Protein 2I3O (pdb70)

Secondary structure (DSSP, 8-state):
--SSPPEEESSEEEEESBHHHHHHHHHHHHTT--HHHHHHHHH--TTTSTTS--TTSEEEEEEE-TT----EEEPPPBPTT--HHHHH---SS--SSSTTT--B---HHHHHHHHHHHH---HHHHHHHHHHHHHH-EEPPHHHHHHHHHHHHHHTT-HHHHTT---SSPPPTT-EE--HHHHHHHH---S-TTHHHHSHHHHHHHHTTTTT-----HHHHHH---EE---EEEEETTEEEEEPPTTBTTHHHHHHHH--TTS--TT-----HHHHHH--HHHHHHTT---TT---PPBP-S-----EEEEEEEETTS-EEEEEEE-----SS---TTS--PPP-GGGGSB--TTSTTB---PPPPB------EETTEE-EEEE---TTHHHH-----TTT--S-HHHHHHS--EE----TTSB---EEESSHHHHHHHHHHS-S--EEE--SSGGG---EEEEEEGGGEEEEEE-TTTB-EEEEE-/--SS--EEESSEEEEES-HHHHHHHHHHHHTT--HHHHHHHHH--TTTSTTT--TTSEEEEEEE-TTS---EEEPPPBPTT--HHHHH--BSS--SSSTTT--B---HHHHHHHHHHHH---HHHHHHHHHHHHHH-EEPPHHHHHHHHHHHHHHTTBHHHHTT---SSPPPTT-EE--HHHHHHHH---S-TTHHHHSHHHHHHHHTTTTT-----HHHHHH---EE---EEEEETTEEEEE--TTBSTHHHHHHHH--TTS--TT-----HHHHHH--HHHHHGGG---TT---PPBP-S-----EEEEEEEETTS-EEEEEEE-----SS---TTS--PPP-GGGGSB--TTSTTB---PPPPB------EETTEE-EEEE---TTHHHH-----TTT--S-HHHHHHS--EE----TTSB---EEESSHHHHHHHHHHS-SS-EEE--SSGGG---EEEEEEGGGEEEEEE-TTTT-EEEEE-/--SSPPEEESSEEEEESBHHHHHHHHHHHHTT--HHHHHHHHH--TTTSTTT--TTSEEEEEEE-TTS---EEEPPPBPTT--HHHHH--BSS--SSSTTT--B---HHHHHHHHHHHH---HHHHHHHHHHHHHH-EEPPHHHHHHHHHHHHHHTTBHHHHTT---SSPPPTT-EE--HHHHHHHH---S-TTHHHHSHHHHHHHHTTTTTT----HHHHHH---EE---EEEEETTEEEEEPPTTBSTHHHHHHHH--TTS--TT-----HHHHHH--HHHHHHTT---TT---PPBP-S------EEEEEEETTS-EEEEEEE-----SS---TTS--PPP-GGGG-B--TTSTTB---PPPPB------EETTEE-EEEE---TTHHHH-----TTT--S-HHHHHHS--EE----TTSB---EEESSHHHHHHHHHHS-S--EEE--SSGGG---EEEEEEGGGEEEEEE-TTTB-EEEEE-/--SSPPEEESSEEEEESBHHHHHHHHHHHHTT--HHHHHHHHH--TTT-TTT--TTSEEEEEEE-TT----EEEPPPBPTT--HHHHH---SS--SSSTTT--B---HHHHHHHHHHHH---HHHHHHHHHHHHHH-EEPPHHHHHHHHHHHHHHTT-HHHHTT---SSPPPTT-EE--HHHHHHHH---S-TTHHHHSHHHHHHHHTTTTTT----HHHHHT---EE---EEEEETTEEEEEPPTTBTTHHHHHHHH--TTS--TT-----HHHHHH--HHHHHGGG---TT--PPPP-GGG---PPBP-S------EEEEEEETTS-EEEEEEE-----SS---TTS--PPP-GGGGSB--TTSTTB---PPPPB------EETTEE-EEEE---TTHHHH-----TTT--S-HHHHHHS--EE----TTSB---EEESSHHHHHHHHHH--SS-EEE--SSGGG---EEEEEEGGGEEEEEE-TTTB-EEEEE-

InterPro domains:
  IPR029055 Nucleophile aminohydrolases, N-terminal [SSF56235] (3-515)
  IPR043137 Gamma-glutamyltranspeptidase, small subunit, C-terminal domain [G3DSA:3.60.20.40] (331-514)
  IPR052896 Gamma-glutamyltransferase-like enzyme [PTHR43881] (4-515)

Structure (mmCIF, N/CA/C/O backbone):
data_2I3O
#
_entry.id   2I3O
#
_cell.length_a   116.080
_cell.length_b   95.471
_cell.length_c   119.040
_cell.angle_alpha   90.00
_cell.angle_beta   109.79
_cell.angle_gamma   90.00
#
_symmetry.space_group_name_H-M   'P 1 21 1'
#
loop_
_entity.id
_entity.type
_entity.pdbx_description
1 polymer 'Gamma-glutamyltransferase related protein'
2 water water
#
loop_
_atom_site.group_PDB
_atom_site.id
_atom_site.type_symbol
_atom_site.label_atom_id
_atom_site.label_alt_id
_atom_site.label_comp_id
_atom_site.label_asym_id
_atom_site.label_entity_id
_atom_site.label_seq_id
_atom_site.pdbx_PDB_ins_code
_atom_site.Cartn_x
_atom_site.Cartn_y
_atom_site.Cartn_z
_atom_site.occupancy
_atom_site.B_iso_or_equiv
_atom_site.auth_seq_id
_atom_site.auth_comp_id
_atom_site.auth_asym_id
_atom_site.auth_atom_id
_atom_site.pdbx_PDB_model_num
ATOM 9 N N . PHE A 1 2 ? 28.782 -56.385 -10.882 1.00 41.78 2 PHE A N 1
ATOM 10 C CA . PHE A 1 2 ? 27.856 -57.488 -10.651 1.00 36.39 2 PHE A CA 1
ATOM 11 C C . PHE A 1 2 ? 26.658 -57.061 -9.804 1.00 33.01 2 PHE A C 1
ATOM 12 O O . PHE A 1 2 ? 26.800 -56.302 -8.845 1.00 33.66 2 PHE A O 1
ATOM 20 N N . ARG A 1 3 ? 25.479 -57.548 -10.171 1.00 27.32 3 ARG A N 1
ATOM 21 C CA . ARG A 1 3 ? 24.252 -57.246 -9.444 1.00 23.19 3 ARG A CA 1
ATOM 22 C C . ARG A 1 3 ? 23.569 -58.595 -9.203 1.00 21.46 3 ARG A C 1
ATOM 23 O O . ARG A 1 3 ? 23.334 -59.343 -10.152 1.00 21.74 3 ARG A O 1
ATOM 31 N N . SER A 1 4 ? 23.267 -58.911 -7.943 1.00 18.24 4 SER A N 1
ATOM 32 C CA . SER A 1 4 ? 22.638 -60.192 -7.605 1.00 15.04 4 SER A CA 1
ATOM 33 C C . SER A 1 4 ? 21.407 -60.498 -8.467 1.00 14.71 4 SER A C 1
ATOM 34 O O . SER A 1 4 ? 21.191 -61.642 -8.852 1.00 12.42 4 SER A O 1
ATOM 37 N N . ARG A 1 5 ? 20.596 -59.478 -8.743 1.00 14.26 5 ARG A N 1
ATOM 38 C CA . ARG A 1 5 ? 19.417 -59.607 -9.608 1.00 14.46 5 ARG A CA 1
ATOM 39 C C . ARG A 1 5 ? 19.097 -58.181 -10.058 1.00 15.69 5 ARG A C 1
ATOM 40 O O . ARG A 1 5 ? 19.518 -57.223 -9.411 1.00 14.95 5 ARG A O 1
ATOM 48 N N . PRO A 1 6 ? 18.344 -58.012 -11.157 1.00 15.77 6 PRO A N 1
ATOM 49 C CA . PRO A 1 6 ? 18.054 -56.650 -11.596 1.00 18.14 6 PRO A CA 1
ATOM 50 C C . PRO A 1 6 ? 17.079 -55.944 -10.687 1.00 16.58 6 PRO A C 1
ATOM 51 O O . PRO A 1 6 ? 16.256 -56.576 -10.028 1.00 17.42 6 PRO A O 1
ATOM 55 N N . ASN A 1 7 ? 17.182 -54.624 -10.656 1.00 16.92 7 ASN A N 1
ATOM 56 C CA . ASN A 1 7 ? 16.258 -53.826 -9.875 1.00 17.52 7 ASN A CA 1
ATOM 57 C C . ASN A 1 7 ? 14.922 -54.051 -10.559 1.00 16.25 7 ASN A C 1
ATOM 58 O O . ASN A 1 7 ? 14.879 -54.423 -11.732 1.00 15.41 7 ASN A O 1
ATOM 63 N N . ALA A 1 8 ? 13.837 -53.850 -9.826 1.00 16.64 8 ALA A N 1
ATOM 64 C CA . ALA A 1 8 ? 12.509 -53.976 -10.399 1.00 15.02 8 ALA A CA 1
ATOM 65 C C . ALA A 1 8 ? 12.071 -52.530 -10.617 1.00 15.57 8 ALA A C 1
ATOM 66 O O . ALA A 1 8 ? 12.174 -51.712 -9.702 1.00 15.67 8 ALA A O 1
ATOM 68 N N . LEU A 1 9 ? 11.620 -52.206 -11.826 1.00 14.30 9 LEU A N 1
ATOM 69 C CA . LEU A 1 9 ? 11.172 -50.851 -12.124 1.00 15.85 9 LEU A CA 1
ATOM 70 C C . LEU A 1 9 ? 9.731 -50.826 -12.612 1.00 15.29 9 LEU A C 1
ATOM 71 O O . LEU A 1 9 ? 9.250 -51.781 -13.222 1.00 16.39 9 LEU A O 1
ATOM 76 N N . SER A 1 10 ? 9.044 -49.723 -12.336 1.00 17.03 10 SER A N 1
ATOM 77 C CA . SER A 1 10 ? 7.657 -49.571 -12.752 1.00 16.45 10 SER A CA 1
ATOM 78 C C . SER A 1 10 ? 7.244 -48.112 -12.821 1.00 17.55 10 SER A C 1
ATOM 79 O O . SER A 1 10 ? 7.742 -47.274 -12.062 1.00 16.90 10 SER A O 1
ATOM 82 N N . GLN A 1 11 ? 6.329 -47.814 -13.738 1.00 16.63 11 GLN A N 1
ATOM 83 C CA . GLN A 1 11 ? 5.814 -46.461 -13.891 1.00 18.81 11 GLN A CA 1
ATOM 84 C C . GLN A 1 11 ? 4.714 -46.269 -12.852 1.00 17.93 11 GLN A C 1
ATOM 85 O O . GLN A 1 11 ? 4.260 -45.151 -12.622 1.00 18.40 11 GLN A O 1
ATOM 91 N N . ARG A 1 12 ? 4.291 -47.365 -12.224 1.00 18.49 12 ARG A N 1
ATOM 92 C CA . ARG A 1 12 ? 3.222 -47.302 -11.232 1.00 20.10 12 ARG A CA 1
ATOM 93 C C . ARG A 1 12 ? 3.671 -47.684 -9.824 1.00 19.41 12 ARG A C 1
ATOM 94 O O . ARG A 1 12 ? 3.621 -46.861 -8.915 1.00 18.61 12 ARG A O 1
ATOM 102 N N . SER A 1 13 ? 4.100 -48.928 -9.632 1.00 18.03 13 SER A N 1
ATOM 103 C CA . SER A 1 13 ? 4.517 -49.357 -8.300 1.00 17.64 13 SER A CA 1
ATOM 104 C C . SER A 1 13 ? 5.399 -50.598 -8.286 1.00 16.06 13 SER A C 1
ATOM 105 O O . SER A 1 13 ? 5.407 -51.379 -9.233 1.00 15.02 13 SER A O 1
ATOM 108 N N . VAL A 1 14 ? 6.137 -50.760 -7.190 1.00 15.10 14 VAL A N 1
ATOM 109 C CA . VAL A 1 14 ? 7.025 -51.897 -6.987 1.00 14.18 14 VAL A CA 1
ATOM 110 C C . VAL A 1 14 ? 6.854 -52.385 -5.553 1.00 15.60 14 VAL A C 1
ATOM 111 O O . VAL A 1 14 ? 6.699 -51.581 -4.630 1.00 15.70 14 VAL A O 1
ATOM 115 N N . ILE A 1 15 ? 6.869 -53.703 -5.376 1.00 14.26 15 ILE A N 1
ATOM 116 C CA . ILE A 1 15 ? 6.746 -54.319 -4.062 1.00 12.82 15 ILE A CA 1
ATOM 117 C C . ILE A 1 15 ? 8.043 -55.070 -3.778 1.00 13.95 15 ILE A C 1
ATOM 118 O O . ILE A 1 15 ? 8.478 -55.899 -4.583 1.00 12.38 15 ILE A O 1
ATOM 123 N N . ALA A 1 16 ? 8.668 -54.772 -2.644 1.00 13.01 16 ALA A N 1
ATOM 124 C CA . ALA A 1 16 ? 9.910 -55.438 -2.273 1.00 12.52 16 ALA A CA 1
ATOM 125 C C . ALA A 1 16 ? 9.789 -56.081 -0.890 1.00 12.06 16 ALA A C 1
ATOM 126 O O . ALA A 1 16 ? 9.721 -55.382 0.122 1.00 11.22 16 ALA A O 1
ATOM 128 N N . SER A 1 17 ? 9.747 -57.412 -0.856 1.00 12.06 17 SER A N 1
ATOM 129 C CA . SER A 1 17 ? 9.649 -58.144 0.406 1.00 12.38 17 SER A CA 1
ATOM 130 C C . SER A 1 17 ? 10.683 -59.270 0.414 1.00 13.37 17 SER A C 1
ATOM 131 O O . SER A 1 17 ? 11.342 -59.512 -0.596 1.00 13.56 17 SER A O 1
ATOM 134 N N . SER A 1 18 ? 10.810 -59.957 1.547 1.00 12.37 18 SER A N 1
ATOM 135 C CA . SER A 1 18 ? 11.768 -61.055 1.686 1.00 12.28 18 SER A CA 1
ATOM 136 C C . SER A 1 18 ? 11.199 -62.396 1.215 1.00 12.72 18 SER A C 1
ATOM 137 O O . SER A 1 18 ? 11.803 -63.443 1.449 1.00 11.89 18 SER A O 1
ATOM 140 N N . SER A 1 19 ? 10.040 -62.365 0.563 1.00 11.46 19 SER A N 1
ATOM 141 C CA . SER A 1 19 ? 9.402 -63.586 0.078 1.00 12.31 19 SER A CA 1
ATOM 142 C C . SER A 1 19 ? 8.791 -63.375 -1.303 1.00 12.67 19 SER A C 1
ATOM 143 O O . SER A 1 19 ? 7.925 -62.516 -1.485 1.00 13.24 19 SER A O 1
ATOM 146 N N . GLU A 1 20 ? 9.236 -64.162 -2.277 1.00 13.68 20 GLU A N 1
ATOM 147 C CA . GLU A 1 20 ? 8.710 -64.028 -3.631 1.00 14.92 20 GLU A CA 1
ATOM 148 C C . GLU A 1 20 ? 7.200 -64.246 -3.652 1.00 13.96 20 GLU A C 1
ATOM 149 O O . GLU A 1 20 ? 6.474 -63.534 -4.350 1.00 14.30 20 GLU A O 1
ATOM 155 N N . LEU A 1 21 ? 6.727 -65.223 -2.884 1.00 11.88 21 LEU A N 1
ATOM 156 C CA . LEU A 1 21 ? 5.296 -65.499 -2.830 1.00 13.82 21 LEU A CA 1
ATOM 157 C C . LEU A 1 21 ? 4.539 -64.302 -2.251 1.00 13.57 21 LEU A C 1
ATOM 158 O O . LEU A 1 21 ? 3.441 -63.972 -2.709 1.00 11.53 21 LEU A O 1
ATOM 163 N N . ALA A 1 22 ? 5.130 -63.654 -1.249 1.00 12.47 22 ALA A N 1
ATOM 164 C CA . ALA A 1 22 ? 4.497 -62.496 -0.620 1.00 13.06 22 ALA A CA 1
ATOM 165 C C . ALA A 1 22 ? 4.448 -61.317 -1.580 1.00 12.23 22 ALA A C 1
ATOM 166 O O . ALA A 1 22 ? 3.426 -60.636 -1.679 1.00 13.23 22 ALA A O 1
ATOM 168 N N . SER A 1 23 ? 5.549 -61.073 -2.286 1.00 11.17 23 SER A N 1
ATOM 169 C CA . SER A 1 23 ? 5.597 -59.964 -3.234 1.00 11.80 23 SER A CA 1
ATOM 170 C C . SER A 1 23 ? 4.578 -60.173 -4.350 1.00 13.48 23 SER A C 1
ATOM 171 O O . SER A 1 23 ? 3.904 -59.230 -4.770 1.00 14.95 23 SER A O 1
ATOM 174 N N . LEU A 1 24 ? 4.466 -61.410 -4.824 1.00 13.08 24 LEU A N 1
ATOM 175 C CA . LEU A 1 24 ? 3.516 -61.732 -5.883 1.00 13.36 24 LEU A CA 1
ATOM 176 C C . LEU A 1 24 ? 2.084 -61.497 -5.417 1.00 13.43 24 LEU A C 1
ATOM 177 O O . LEU A 1 24 ? 1.258 -60.989 -6.174 1.00 15.20 24 LEU A O 1
ATOM 182 N N . ALA A 1 25 ? 1.790 -61.863 -4.172 1.00 13.19 25 ALA A N 1
ATOM 183 C CA . ALA A 1 25 ? 0.448 -61.674 -3.628 1.00 14.53 25 ALA A CA 1
ATOM 184 C C . ALA A 1 25 ? 0.095 -60.188 -3.601 1.00 15.13 25 ALA A C 1
ATOM 185 O O . ALA A 1 25 ? -1.039 -59.801 -3.905 1.00 15.85 25 ALA A O 1
ATOM 187 N N . GLY A 1 26 ? 1.067 -59.356 -3.242 1.00 14.57 26 GLY A N 1
ATOM 188 C CA . GLY A 1 26 ? 0.822 -57.925 -3.205 1.00 15.17 26 GLY A CA 1
ATOM 189 C C . GLY A 1 26 ? 0.565 -57.393 -4.606 1.00 17.82 26 GLY A C 1
ATOM 190 O O . GLY A 1 26 ? -0.281 -56.520 -4.810 1.00 17.24 26 GLY A O 1
ATOM 191 N N . ARG A 1 27 ? 1.301 -57.928 -5.576 1.00 17.51 27 ARG A N 1
ATOM 192 C CA . ARG A 1 27 ? 1.168 -57.518 -6.969 1.00 17.96 27 ARG A CA 1
ATOM 193 C C . ARG A 1 27 ? -0.196 -57.938 -7.518 1.00 17.54 27 ARG A C 1
ATOM 194 O O . ARG A 1 27 ? -0.825 -57.190 -8.267 1.00 17.96 27 ARG A O 1
ATOM 202 N N . ASP A 1 28 ? -0.659 -59.124 -7.134 1.00 16.03 28 ASP A N 1
ATOM 203 C CA . ASP A 1 28 ? -1.957 -59.608 -7.594 1.00 18.08 28 ASP A CA 1
ATOM 204 C C . ASP A 1 28 ? -3.093 -58.735 -7.064 1.00 18.59 28 ASP A C 1
ATOM 205 O O . ASP A 1 28 ? -4.105 -58.536 -7.744 1.00 18.28 28 ASP A O 1
ATOM 210 N N . ILE A 1 29 ? -2.927 -58.223 -5.848 1.00 17.36 29 ILE A N 1
ATOM 211 C CA . ILE A 1 29 ? -3.925 -57.351 -5.240 1.00 17.63 29 ILE A CA 1
ATOM 212 C C . ILE A 1 29 ? -4.029 -56.073 -6.073 1.00 18.55 29 ILE A C 1
ATOM 213 O O . ILE A 1 29 ? -5.129 -55.601 -6.375 1.00 18.00 29 ILE A O 1
ATOM 218 N N . LEU A 1 30 ? -2.878 -55.514 -6.439 1.00 17.36 30 LEU A N 1
ATOM 219 C CA . LEU A 1 30 ? -2.850 -54.301 -7.248 1.00 18.07 30 LEU A CA 1
ATOM 220 C C . LEU A 1 30 ? -3.515 -54.564 -8.599 1.00 19.85 30 LEU A C 1
ATOM 221 O O . LEU A 1 30 ? -4.319 -53.764 -9.076 1.00 19.35 30 LEU A O 1
ATOM 226 N N . LYS A 1 31 ? -3.169 -55.690 -9.212 1.00 20.54 31 LYS A N 1
ATOM 227 C CA . LYS A 1 31 ? -3.736 -56.059 -10.504 1.00 22.49 31 LYS A CA 1
ATOM 228 C C . LYS A 1 31 ? -5.255 -56.171 -10.379 1.00 22.32 31 LYS A C 1
ATOM 229 O O . LYS A 1 31 ? -5.994 -55.916 -11.334 1.00 21.27 31 LYS A O 1
ATOM 235 N N . ARG A 1 32 ? -5.714 -56.540 -9.189 1.00 21.60 32 ARG A N 1
ATOM 236 C CA . ARG A 1 32 ? -7.138 -56.696 -8.940 1.00 22.59 32 ARG A CA 1
ATOM 237 C C . ARG A 1 32 ? -7.822 -55.362 -8.631 1.00 22.03 32 ARG A C 1
ATOM 238 O O . ARG A 1 32 ? -9.038 -55.310 -8.440 1.00 22.42 32 ARG A O 1
ATOM 246 N N . GLY A 1 33 ? -7.038 -54.288 -8.574 1.00 20.69 33 GLY A N 1
ATOM 247 C CA . GLY A 1 33 ? -7.606 -52.975 -8.325 1.00 19.42 33 GLY A CA 1
ATOM 248 C C . GLY A 1 33 ? -7.383 -52.339 -6.963 1.00 19.06 33 GLY A C 1
ATOM 249 O O . GLY A 1 33 ? -7.787 -51.197 -6.748 1.00 17.23 33 GLY A O 1
ATOM 250 N N . GLY A 1 34 ? -6.755 -53.057 -6.037 1.00 17.93 34 GLY A N 1
ATOM 251 C CA . GLY A 1 34 ? -6.520 -52.483 -4.723 1.00 17.19 34 GLY A CA 1
ATOM 252 C C . GLY A 1 34 ? -5.408 -51.456 -4.780 1.00 16.34 34 GLY A C 1
ATOM 253 O O . GLY A 1 34 ? -4.695 -51.387 -5.779 1.00 17.37 34 GLY A O 1
ATOM 254 N N . ASN A 1 35 ? -5.268 -50.633 -3.743 1.00 15.41 35 ASN A N 1
ATOM 255 C CA . ASN A 1 35 ? -4.182 -49.657 -3.731 1.00 15.71 35 ASN A CA 1
ATOM 256 C C . ASN A 1 35 ? -3.000 -50.319 -3.020 1.00 15.65 35 ASN A C 1
ATOM 257 O O . ASN A 1 35 ? -3.112 -51.467 -2.586 1.00 14.97 35 ASN A O 1
ATOM 262 N N . ILE A 1 36 ? -1.875 -49.620 -2.900 1.00 16.09 36 ILE A N 1
ATOM 263 C CA . ILE A 1 36 ? -0.713 -50.230 -2.260 1.00 16.65 36 ILE A CA 1
ATOM 264 C C . ILE A 1 36 ? -0.933 -50.544 -0.782 1.00 16.30 36 ILE A C 1
ATOM 265 O O . ILE A 1 36 ? -0.178 -51.310 -0.191 1.00 16.84 36 ILE A O 1
ATOM 270 N N . PHE A 1 37 ? -1.964 -49.957 -0.183 1.00 15.46 37 PHE A N 1
ATOM 271 C CA . PHE A 1 37 ? -2.240 -50.216 1.222 1.00 15.70 37 PHE A CA 1
ATOM 272 C C . PHE A 1 37 ? -2.974 -51.546 1.323 1.00 14.18 37 PHE A C 1
ATOM 273 O O . PHE A 1 37 ? -2.735 -52.324 2.250 1.00 13.37 37 PHE A O 1
ATOM 281 N N . ASP A 1 38 ? -3.854 -51.807 0.358 1.00 14.24 38 ASP A N 1
ATOM 282 C CA . ASP A 1 38 ? -4.567 -53.083 0.302 1.00 13.48 38 ASP A CA 1
ATOM 283 C C . ASP A 1 38 ? -3.479 -54.131 0.067 1.00 12.96 38 ASP A C 1
ATOM 284 O O . ASP A 1 38 ? -3.488 -55.209 0.662 1.00 14.40 38 ASP A O 1
ATOM 289 N N . ALA A 1 39 ? -2.546 -53.793 -0.817 1.00 11.22 39 ALA A N 1
ATOM 290 C CA . ALA A 1 39 ? -1.448 -54.688 -1.159 1.00 13.24 39 ALA A CA 1
ATOM 291 C C . ALA A 1 39 ? -0.556 -54.940 0.049 1.00 12.85 39 ALA A C 1
ATOM 292 O O . ALA A 1 39 ? -0.141 -56.070 0.292 1.00 14.12 39 ALA A O 1
ATOM 294 N N . ALA A 1 40 ? -0.264 -53.883 0.804 1.00 12.73 40 ALA A N 1
ATOM 295 C CA . ALA A 1 40 ? 0.578 -53.998 1.991 1.00 11.58 40 ALA A CA 1
ATOM 296 C C . ALA A 1 40 ? -0.006 -54.983 3.001 1.00 11.44 40 ALA A C 1
ATOM 297 O O . ALA A 1 40 ? 0.726 -55.757 3.619 1.00 10.57 40 ALA A O 1
ATOM 299 N N . LEU A 1 41 ? -1.324 -54.953 3.178 1.00 11.55 41 LEU A N 1
ATOM 300 C CA . LEU A 1 41 ? -1.966 -55.868 4.114 1.00 11.61 41 LEU A CA 1
ATOM 301 C C . LEU A 1 41 ? -1.843 -57.310 3.633 1.00 13.33 41 LEU A C 1
ATOM 302 O O . LEU A 1 41 ? -1.582 -58.220 4.427 1.00 13.37 41 LEU A O 1
ATOM 307 N N . ALA A 1 42 ? -2.024 -57.513 2.330 1.00 12.80 42 ALA A N 1
ATOM 308 C CA . ALA A 1 42 ? -1.936 -58.843 1.736 1.00 13.70 42 ALA A CA 1
ATOM 309 C C . ALA A 1 42 ? -0.529 -59.397 1.884 1.00 13.08 42 ALA A C 1
ATOM 310 O O . ALA A 1 42 ? -0.345 -60.587 2.161 1.00 13.05 42 ALA A O 1
ATOM 312 N N . VAL A 1 43 ? 0.458 -58.527 1.685 1.00 11.24 43 VAL A N 1
ATOM 313 C CA . VAL A 1 43 ? 1.860 -58.904 1.793 1.00 11.68 43 VAL A CA 1
ATOM 314 C C . VAL A 1 43 ? 2.229 -59.229 3.243 1.00 11.70 43 VAL A C 1
ATOM 315 O O . VAL A 1 43 ? 2.876 -60.240 3.507 1.00 11.10 43 VAL A O 1
ATOM 319 N N . SER A 1 44 ? 1.818 -58.372 4.174 1.00 10.57 44 SER A N 1
ATOM 320 C CA . SER A 1 44 ? 2.108 -58.591 5.590 1.00 10.66 44 SER A CA 1
ATOM 321 C C . SER A 1 44 ? 1.529 -59.929 6.043 1.00 11.09 44 SER A C 1
ATOM 322 O O . SER A 1 44 ? 2.185 -60.696 6.752 1.00 11.42 44 SER A O 1
ATOM 325 N N . ALA A 1 45 ? 0.297 -60.207 5.624 1.00 10.97 45 ALA A N 1
ATOM 326 C CA . ALA A 1 45 ? -0.370 -61.456 5.983 1.00 11.34 45 ALA A CA 1
ATOM 327 C C . ALA A 1 45 ? 0.356 -62.657 5.372 1.00 12.15 45 ALA A C 1
ATOM 328 O O . ALA A 1 45 ? 0.521 -63.687 6.023 1.00 13.10 45 ALA A O 1
ATOM 338 N N . LEU A 1 47 ? 3.510 -62.854 4.619 1.00 11.64 47 LEU A N 1
ATOM 339 C CA . LEU A 1 47 ? 4.778 -63.025 5.314 1.00 13.02 47 LEU A CA 1
ATOM 340 C C . LEU A 1 47 ? 4.576 -63.829 6.599 1.00 12.30 47 LEU A C 1
ATOM 341 O O . LEU A 1 47 ? 5.485 -64.526 7.045 1.00 11.54 47 LEU A O 1
ATOM 346 N N . CYS A 1 48 ? 3.384 -63.740 7.186 1.00 10.65 48 CYS A N 1
ATOM 347 C CA . CYS A 1 48 ? 3.090 -64.497 8.400 1.00 11.59 48 CYS A CA 1
ATOM 348 C C . CYS A 1 48 ? 2.904 -65.977 8.062 1.00 12.26 48 CYS A C 1
ATOM 349 O O . CYS A 1 48 ? 2.812 -66.820 8.958 1.00 12.89 48 CYS A O 1
ATOM 352 N N . VAL A 1 49 ? 2.851 -66.284 6.766 1.00 12.25 49 VAL A N 1
ATOM 353 C CA . VAL A 1 49 ? 2.689 -67.663 6.305 1.00 12.60 49 VAL A CA 1
ATOM 354 C C . VAL A 1 49 ? 3.973 -68.247 5.706 1.00 12.08 49 VAL A C 1
ATOM 355 O O . VAL A 1 49 ? 4.365 -69.371 6.034 1.00 14.30 49 VAL A O 1
ATOM 359 N N . THR A 1 50 ? 4.628 -67.482 4.839 1.00 11.63 50 THR A N 1
ATOM 360 C CA . THR A 1 50 ? 5.845 -67.938 4.176 1.00 11.34 50 THR A CA 1
ATOM 361 C C . THR A 1 50 ? 7.140 -67.487 4.851 1.00 13.33 50 THR A C 1
ATOM 362 O O . THR A 1 50 ? 8.228 -67.937 4.486 1.00 13.00 50 THR A O 1
ATOM 366 N N . GLN A 1 51 ? 7.029 -66.587 5.819 1.00 11.55 51 GLN A N 1
ATOM 367 C CA . GLN A 1 51 ? 8.206 -66.101 6.525 1.00 12.95 51 GLN A CA 1
ATOM 368 C C . GLN A 1 51 ? 7.954 -66.064 8.025 1.00 12.70 51 GLN A C 1
ATOM 369 O O . GLN A 1 51 ? 8.472 -65.186 8.725 1.00 11.94 51 GLN A O 1
ATOM 375 N N . ASN A 1 52 ? 7.163 -67.010 8.529 1.00 12.30 52 ASN A N 1
ATOM 376 C CA . ASN A 1 52 ? 6.892 -67.021 9.958 1.00 13.11 52 ASN A CA 1
ATOM 377 C C . ASN A 1 52 ? 8.093 -67.510 10.755 1.00 13.34 52 ASN A C 1
ATOM 378 O O . ASN A 1 52 ? 8.026 -67.690 11.972 1.00 14.16 52 ASN A O 1
ATOM 383 N N . ASN A 1 53 ? 9.205 -67.715 10.057 1.00 13.45 53 ASN A N 1
ATOM 384 C CA . ASN A 1 53 ? 10.440 -68.107 10.715 1.00 12.84 53 ASN A CA 1
ATOM 385 C C . ASN A 1 53 ? 11.098 -66.795 11.154 1.00 13.65 53 ASN A C 1
ATOM 386 O O . ASN A 1 53 ? 12.118 -66.795 11.843 1.00 12.28 53 ASN A O 1
ATOM 391 N N . LEU A 1 54 ? 10.477 -65.678 10.771 1.00 12.76 54 LEU A N 1
ATOM 392 C CA . LEU A 1 54 ? 10.990 -64.344 11.092 1.00 12.94 54 LEU A CA 1
ATOM 393 C C . LEU A 1 54 ? 9.899 -63.382 11.576 1.00 13.44 54 LEU A C 1
ATOM 394 O O . LEU A 1 54 ? 10.177 -62.210 11.856 1.00 11.87 54 LEU A O 1
ATOM 399 N N . CYS A 1 55 ? 8.664 -63.868 11.659 1.00 10.86 55 CYS A N 1
ATOM 400 C CA . CYS A 1 55 ? 7.536 -63.046 12.098 1.00 12.54 55 CYS A CA 1
ATOM 401 C C . CYS A 1 55 ? 6.306 -63.932 12.249 1.00 12.18 55 CYS A C 1
ATOM 402 O O . CYS A 1 55 ? 6.410 -65.156 12.197 1.00 11.40 55 CYS A O 1
ATOM 405 N N . GLY A 1 56 ? 5.140 -63.313 12.428 1.00 13.34 56 GLY A N 1
ATOM 406 C CA . GLY A 1 56 ? 3.920 -64.093 12.553 1.00 11.88 56 GLY A CA 1
ATOM 407 C C . GLY A 1 56 ? 2.784 -63.405 13.277 1.00 12.88 56 GLY A C 1
ATOM 408 O O . GLY A 1 56 ? 2.945 -62.302 13.805 1.00 14.27 56 GLY A O 1
ATOM 409 N N . LEU A 1 57 ? 1.630 -64.067 13.306 1.00 12.48 57 LEU A N 1
ATOM 410 C CA . LEU A 1 57 ? 0.445 -63.533 13.970 1.00 13.51 57 LEU A CA 1
ATOM 411 C C . LEU A 1 57 ? 0.667 -63.337 15.464 1.00 13.19 57 LEU A C 1
ATOM 412 O O . LEU A 1 57 ? -0.090 -62.621 16.123 1.00 12.94 57 LEU A O 1
ATOM 417 N N . GLY A 1 58 ? 1.704 -63.976 15.996 1.00 13.05 58 GLY A N 1
ATOM 418 C CA . GLY A 1 58 ? 1.994 -63.850 17.412 1.00 12.43 58 GLY A CA 1
ATOM 419 C C . GLY A 1 58 ? 3.057 -62.803 17.677 1.00 13.02 58 GLY A C 1
ATOM 420 O O . GLY A 1 58 ? 3.570 -62.705 18.789 1.00 14.23 58 GLY A O 1
ATOM 421 N N . GLY A 1 59 ? 3.379 -62.011 16.657 1.00 12.23 59 GLY A N 1
ATOM 422 C CA . GLY A 1 59 ? 4.402 -60.992 16.804 1.00 11.96 59 GLY A CA 1
ATOM 423 C C . GLY A 1 59 ? 3.913 -59.560 16.678 1.00 13.08 59 GLY A C 1
ATOM 424 O O . GLY A 1 59 ? 2.707 -59.295 16.684 1.00 12.32 59 GLY A O 1
ATOM 425 N N . ASP A 1 60 ? 4.864 -58.635 16.576 1.00 12.61 60 ASP A N 1
ATOM 426 C CA . ASP A 1 60 ? 4.566 -57.214 16.465 1.00 13.29 60 ASP A CA 1
ATOM 427 C C . ASP A 1 60 ? 4.846 -56.674 15.065 1.00 13.39 60 ASP A C 1
ATOM 428 O O . ASP A 1 60 ? 5.389 -57.372 14.208 1.00 13.80 60 ASP A O 1
ATOM 433 N N . LEU A 1 61 ? 4.475 -55.417 14.856 1.00 13.33 61 LEU A N 1
ATOM 434 C CA . LEU A 1 61 ? 4.676 -54.734 13.586 1.00 12.36 61 LEU A CA 1
ATOM 435 C C . LEU A 1 61 ? 4.817 -53.233 13.820 1.00 12.45 61 LEU A C 1
ATOM 436 O O . LEU A 1 61 ? 4.177 -52.673 14.706 1.00 14.44 61 LEU A O 1
ATOM 441 N N . PHE A 1 62 ? 5.674 -52.598 13.030 1.00 10.26 62 PHE A N 1
ATOM 442 C CA . PHE A 1 62 ? 5.882 -51.153 13.091 1.00 13.17 62 PHE A CA 1
ATOM 443 C C . PHE A 1 62 ? 5.804 -50.694 11.642 1.00 13.44 62 PHE A C 1
ATOM 444 O O . PHE A 1 62 ? 6.170 -51.443 10.731 1.00 13.79 62 PHE A O 1
ATOM 452 N N . ALA A 1 63 ? 5.334 -49.475 11.418 1.00 13.45 63 ALA A N 1
ATOM 453 C CA . ALA A 1 63 ? 5.230 -48.994 10.056 1.00 12.73 63 ALA A CA 1
ATOM 454 C C . ALA A 1 63 ? 5.128 -47.490 9.897 1.00 13.22 63 ALA A C 1
ATOM 455 O O . ALA A 1 63 ? 4.659 -46.772 10.788 1.00 14.15 63 ALA A O 1
ATOM 457 N N . LEU A 1 64 ? 5.602 -47.027 8.748 1.00 12.17 64 LEU A N 1
ATOM 458 C CA . LEU A 1 64 ? 5.502 -45.631 8.365 1.00 13.02 64 LEU A CA 1
ATOM 459 C C . LEU A 1 64 ? 4.631 -45.755 7.123 1.00 14.23 64 LEU A C 1
ATOM 460 O O . LEU A 1 64 ? 4.926 -46.557 6.236 1.00 14.82 64 LEU A O 1
ATOM 465 N N . ILE A 1 65 ? 3.541 -45.002 7.081 1.00 15.00 65 ILE A N 1
ATOM 466 C CA . ILE A 1 65 ? 2.630 -45.047 5.950 1.00 15.33 65 ILE A CA 1
ATOM 467 C C . ILE A 1 65 ? 2.423 -43.642 5.403 1.00 16.45 65 ILE A C 1
ATOM 468 O O . ILE A 1 65 ? 1.963 -42.747 6.117 1.00 17.18 65 ILE A O 1
ATOM 473 N N . ARG A 1 66 ? 2.770 -43.461 4.133 1.00 16.67 66 ARG A N 1
ATOM 474 C CA . ARG A 1 66 ? 2.664 -42.164 3.478 1.00 17.76 66 ARG A CA 1
ATOM 475 C C . ARG A 1 66 ? 1.588 -42.129 2.397 1.00 18.22 66 ARG A C 1
ATOM 476 O O . ARG A 1 66 ? 1.605 -42.952 1.479 1.00 17.35 66 ARG A O 1
ATOM 484 N N . ASP A 1 67 ? 0.650 -41.186 2.504 1.00 19.48 67 ASP A N 1
ATOM 485 C CA . ASP A 1 67 ? -0.389 -41.060 1.480 1.00 21.66 67 ASP A CA 1
ATOM 486 C C . ASP A 1 67 ? 0.111 -40.113 0.384 1.00 22.07 67 ASP A C 1
ATOM 487 O O . ASP A 1 67 ? 1.175 -39.515 0.522 1.00 21.88 67 ASP A O 1
ATOM 492 N N . GLU A 1 68 ? -0.648 -39.973 -0.699 1.00 26.01 68 GLU A N 1
ATOM 493 C CA . GLU A 1 68 ? -0.230 -39.115 -1.810 1.00 29.49 68 GLU A CA 1
ATOM 494 C C . GLU A 1 68 ? -0.022 -37.648 -1.430 1.00 29.69 68 GLU A C 1
ATOM 495 O O . GLU A 1 68 ? 0.721 -36.925 -2.099 1.00 30.55 68 GLU A O 1
ATOM 501 N N . ASN A 1 69 ? -0.676 -37.210 -0.361 1.00 29.45 69 ASN A N 1
ATOM 502 C CA . ASN A 1 69 ? -0.552 -35.830 0.085 1.00 28.79 69 ASN A CA 1
ATOM 503 C C . ASN A 1 69 ? 0.664 -35.582 0.979 1.00 28.64 69 ASN A C 1
ATOM 504 O O . ASN A 1 69 ? 0.901 -34.455 1.421 1.00 28.24 69 ASN A O 1
ATOM 509 N N . GLY A 1 70 ? 1.440 -36.629 1.240 1.00 26.71 70 GLY A N 1
ATOM 510 C CA . GLY A 1 70 ? 2.625 -36.469 2.067 1.00 24.79 70 GLY A CA 1
ATOM 511 C C . GLY A 1 70 ? 2.415 -36.630 3.561 1.00 23.61 70 GLY A C 1
ATOM 512 O O . GLY A 1 70 ? 3.336 -36.403 4.349 1.00 24.29 70 GLY A O 1
ATOM 513 N N . GLN A 1 71 ? 1.206 -37.002 3.963 1.00 21.46 71 GLN A N 1
ATOM 514 C CA . GLN A 1 71 ? 0.921 -37.206 5.376 1.00 21.32 71 GLN A CA 1
ATOM 515 C C . GLN A 1 71 ? 1.470 -38.580 5.754 1.00 20.01 71 GLN A C 1
ATOM 516 O O . GLN A 1 71 ? 1.184 -39.576 5.087 1.00 17.20 71 GLN A O 1
ATOM 522 N N . ILE A 1 72 ? 2.263 -38.630 6.818 1.00 18.50 72 ILE A N 1
ATOM 523 C CA . ILE A 1 72 ? 2.865 -39.884 7.244 1.00 18.93 72 ILE A CA 1
ATOM 524 C C . ILE A 1 72 ? 2.419 -40.335 8.627 1.00 20.84 72 ILE A C 1
ATOM 525 O O . ILE A 1 72 ? 2.474 -39.572 9.593 1.00 19.97 72 ILE A O 1
ATOM 538 N N . ASP A 1 74 ? 2.929 -42.913 11.792 1.00 18.03 74 ASP A N 1
ATOM 539 C CA . ASP A 1 74 ? 3.926 -43.728 12.470 1.00 17.13 74 ASP A CA 1
ATOM 540 C C . ASP A 1 74 ? 3.052 -44.706 13.242 1.00 17.02 74 ASP A C 1
ATOM 541 O O . ASP A 1 74 ? 2.446 -44.332 14.248 1.00 14.87 74 ASP A O 1
ATOM 546 N N . LEU A 1 75 ? 2.963 -45.944 12.762 1.00 15.38 75 LEU A N 1
ATOM 547 C CA . LEU A 1 75 ? 2.122 -46.949 13.405 1.00 13.68 75 LEU A CA 1
ATOM 548 C C . LEU A 1 75 ? 2.931 -47.908 14.263 1.00 14.08 75 LEU A C 1
ATOM 549 O O . LEU A 1 75 ? 3.748 -48.680 13.751 1.00 12.66 75 LEU A O 1
ATOM 554 N N . ASN A 1 76 ? 2.688 -47.850 15.570 1.00 12.40 76 ASN A N 1
ATOM 555 C CA . ASN A 1 76 ? 3.376 -48.689 16.545 1.00 12.69 76 ASN A CA 1
ATOM 556 C C . ASN A 1 76 ? 2.486 -49.883 16.879 1.00 13.33 76 ASN A C 1
ATOM 557 O O . ASN A 1 76 ? 1.566 -49.772 17.689 1.00 13.13 76 ASN A O 1
ATOM 562 N N . GLY A 1 77 ? 2.763 -51.020 16.246 1.00 13.75 77 GLY A N 1
ATOM 563 C CA . GLY A 1 77 ? 1.980 -52.218 16.485 1.00 14.15 77 GLY A CA 1
ATOM 564 C C . GLY A 1 77 ? 2.664 -53.156 17.460 1.00 16.08 77 GLY A C 1
ATOM 565 O O . GLY A 1 77 ? 2.689 -54.373 17.261 1.00 14.61 77 GLY A O 1
ATOM 566 N N . SER A 1 78 ? 3.227 -52.575 18.515 1.00 15.43 78 SER A N 1
ATOM 567 C CA . SER A 1 78 ? 3.919 -53.324 19.558 1.00 15.54 78 SER A CA 1
ATOM 568 C C . SER A 1 78 ? 2.959 -53.628 20.707 1.00 15.14 78 SER A C 1
ATOM 569 O O . SER A 1 78 ? 2.335 -52.720 21.249 1.00 13.91 78 SER A O 1
ATOM 572 N N . GLY A 1 79 ? 2.838 -54.901 21.075 1.00 15.16 79 GLY A N 1
ATOM 573 C CA . GLY A 1 79 ? 1.955 -55.270 22.170 1.00 13.96 79 GLY A CA 1
ATOM 574 C C . GLY A 1 79 ? 2.573 -54.980 23.531 1.00 14.11 79 GLY A C 1
ATOM 575 O O . GLY A 1 79 ? 3.797 -54.961 23.673 1.00 12.73 79 GLY A O 1
ATOM 576 N N . GLN A 1 80 ? 1.729 -54.755 24.535 1.00 14.33 80 GLN A N 1
ATOM 577 C CA . GLN A 1 80 ? 2.209 -54.459 25.884 1.00 13.81 80 GLN A CA 1
ATOM 578 C C . GLN A 1 80 ? 2.335 -55.727 26.725 1.00 14.18 80 GLN A C 1
ATOM 579 O O . GLN A 1 80 ? 1.762 -56.766 26.394 1.00 13.24 80 GLN A O 1
ATOM 585 N N . ALA A 1 81 ? 3.097 -55.642 27.810 1.00 14.18 81 ALA A N 1
ATOM 586 C CA . ALA A 1 81 ? 3.290 -56.789 28.689 1.00 13.81 81 ALA A CA 1
ATOM 587 C C . ALA A 1 81 ? 2.007 -57.134 29.437 1.00 14.24 81 ALA A C 1
ATOM 588 O O . ALA A 1 81 ? 1.175 -56.266 29.698 1.00 14.95 81 ALA A O 1
ATOM 590 N N . SER A 1 82 ? 1.860 -58.408 29.783 1.00 14.50 82 SER A N 1
ATOM 591 C CA . SER A 1 82 ? 0.698 -58.886 30.523 1.00 15.36 82 SER A CA 1
ATOM 592 C C . SER A 1 82 ? 0.587 -58.158 31.864 1.00 16.48 82 SER A C 1
ATOM 593 O O . SER A 1 82 ? 1.596 -57.799 32.466 1.00 16.17 82 SER A O 1
ATOM 596 N N . ARG A 1 83 ? -0.639 -57.939 32.327 1.00 17.17 83 ARG A N 1
ATOM 597 C CA . ARG A 1 83 ? -0.855 -57.271 33.606 1.00 17.20 83 ARG A CA 1
ATOM 598 C C . ARG A 1 83 ? -0.512 -58.236 34.739 1.00 19.07 83 ARG A C 1
ATOM 599 O O . ARG A 1 83 ? -0.379 -57.830 35.894 1.00 18.93 83 ARG A O 1
ATOM 601 N N . ALA A 1 84 ? -0.354 -59.511 34.396 1.00 18.32 84 ALA A N 1
ATOM 602 C CA . ALA A 1 84 ? -0.042 -60.540 35.385 1.00 18.93 84 ALA A CA 1
ATOM 603 C C . ALA A 1 84 ? 1.449 -60.750 35.658 1.00 18.99 84 ALA A C 1
ATOM 604 O O . ALA A 1 84 ? 1.812 -61.500 36.566 1.00 19.93 84 ALA A O 1
ATOM 606 N N . VAL A 1 85 ? 2.321 -60.113 34.883 1.00 16.32 85 VAL A N 1
ATOM 607 C CA . VAL A 1 85 ? 3.745 -60.283 35.133 1.00 16.41 85 VAL A CA 1
ATOM 608 C C . VAL A 1 85 ? 4.339 -59.046 35.784 1.00 17.88 85 VAL A C 1
ATOM 609 O O . VAL A 1 85 ? 3.733 -57.972 35.792 1.00 18.52 85 VAL A O 1
ATOM 613 N N . SER A 1 86 ? 5.531 -59.211 36.340 1.00 16.69 86 SER A N 1
ATOM 614 C CA . SER A 1 86 ? 6.223 -58.124 37.013 1.00 15.89 86 SER A CA 1
ATOM 615 C C . SER A 1 86 ? 7.545 -58.682 37.488 1.00 15.46 86 SER A C 1
ATOM 616 O O . SER A 1 86 ? 7.803 -59.877 37.345 1.00 14.80 86 SER A O 1
ATOM 619 N N . ILE A 1 87 ? 8.383 -57.822 38.051 1.00 13.95 87 ILE A N 1
ATOM 620 C CA . ILE A 1 87 ? 9.670 -58.263 38.553 1.00 14.48 87 ILE A CA 1
ATOM 621 C C . ILE A 1 87 ? 9.449 -59.306 39.648 1.00 14.21 87 ILE A C 1
ATOM 622 O O . ILE A 1 87 ? 10.132 -60.329 39.684 1.00 14.77 87 ILE A O 1
ATOM 627 N N . ASP A 1 88 ? 8.478 -59.056 40.519 1.00 15.39 88 ASP A N 1
ATOM 628 C CA . ASP A 1 88 ? 8.164 -59.982 41.605 1.00 16.91 88 ASP A CA 1
ATOM 629 C C . ASP A 1 88 ? 7.779 -61.356 41.056 1.00 17.02 88 ASP A C 1
ATOM 630 O O . ASP A 1 88 ? 8.129 -62.390 41.625 1.00 16.00 88 ASP A O 1
ATOM 635 N N . TYR A 1 89 ? 7.048 -61.346 39.948 1.00 15.12 89 TYR A N 1
ATOM 636 C CA . TYR A 1 89 ? 6.593 -62.560 39.280 1.00 16.02 89 TYR A CA 1
ATOM 637 C C . TYR A 1 89 ? 7.780 -63.485 39.000 1.00 15.66 89 TYR A C 1
ATOM 638 O O . TYR A 1 89 ? 7.700 -64.693 39.214 1.00 17.14 89 TYR A O 1
ATOM 647 N N . TYR A 1 90 ? 8.880 -62.906 38.532 1.00 13.58 90 TYR A N 1
ATOM 648 C CA . TYR A 1 90 ? 10.074 -63.676 38.217 1.00 13.64 90 TYR A CA 1
ATOM 649 C C . TYR A 1 90 ? 10.921 -64.016 39.440 1.00 16.13 90 TYR A C 1
ATOM 650 O O . TYR A 1 90 ? 11.324 -65.169 39.616 1.00 16.05 90 TYR A O 1
ATOM 659 N N . GLU A 1 91 ? 11.186 -63.025 40.287 1.00 16.23 91 GLU A N 1
ATOM 660 C CA . GLU A 1 91 ? 11.980 -63.258 41.490 1.00 18.89 91 GLU A CA 1
ATOM 661 C C . GLU A 1 91 ? 11.319 -64.337 42.350 1.00 19.26 91 GLU A C 1
ATOM 662 O O . GLU A 1 91 ? 12.000 -65.156 42.967 1.00 18.66 91 GLU A O 1
ATOM 668 N N . SER A 1 92 ? 9.990 -64.337 42.378 1.00 17.75 92 SER A N 1
ATOM 669 C CA . SER A 1 92 ? 9.238 -65.328 43.141 1.00 19.41 92 SER A CA 1
ATOM 670 C C . SER A 1 92 ? 9.532 -66.737 42.626 1.00 21.07 92 SER A C 1
ATOM 671 O O . SER A 1 92 ? 9.469 -67.713 43.378 1.00 19.67 92 SER A O 1
ATOM 682 N N . GLY A 1 94 ? 12.408 -67.541 41.425 1.00 21.42 94 GLY A N 1
ATOM 683 C CA . GLY A 1 94 ? 13.820 -67.789 41.652 1.00 19.47 94 GLY A CA 1
ATOM 684 C C . GLY A 1 94 ? 14.676 -67.348 40.476 1.00 19.84 94 GLY A C 1
ATOM 685 O O . GLY A 1 94 ? 15.858 -67.687 40.402 1.00 18.43 94 GLY A O 1
ATOM 686 N N . LEU A 1 95 ? 14.082 -66.580 39.563 1.00 19.75 95 LEU A N 1
ATOM 687 C CA . LEU A 1 95 ? 14.784 -66.100 38.371 1.00 19.11 95 LEU A CA 1
ATOM 688 C C . LEU A 1 95 ? 15.224 -64.643 38.473 1.00 18.42 95 LEU A C 1
ATOM 689 O O . LEU A 1 95 ? 14.508 -63.805 39.027 1.00 20.00 95 LEU A O 1
ATOM 694 N N . THR A 1 96 ? 16.402 -64.343 37.933 1.00 16.43 96 THR A N 1
ATOM 695 C CA . THR A 1 96 ? 16.920 -62.977 37.942 1.00 16.71 96 THR A CA 1
ATOM 696 C C . THR A 1 96 ? 16.928 -62.446 36.511 1.00 16.60 96 THR A C 1
ATOM 697 O O . THR A 1 96 ? 17.399 -61.339 36.240 1.00 14.51 96 THR A O 1
ATOM 701 N N . LYS A 1 97 ? 16.411 -63.253 35.594 1.00 15.84 97 LYS A N 1
ATOM 702 C CA . LYS A 1 97 ? 16.357 -62.866 34.195 1.00 18.13 97 LYS A CA 1
ATOM 703 C C . LYS A 1 97 ? 15.177 -63.552 33.529 1.00 17.12 97 LYS A C 1
ATOM 704 O O . LYS A 1 97 ? 14.847 -64.692 33.854 1.00 16.78 97 LYS A O 1
ATOM 710 N N . ILE A 1 98 ? 14.525 -62.848 32.612 1.00 15.14 98 ILE A N 1
ATOM 711 C CA . ILE A 1 98 ? 13.388 -63.417 31.902 1.00 15.03 98 ILE A CA 1
ATOM 712 C C . ILE A 1 98 ? 13.905 -64.442 30.889 1.00 15.78 98 ILE A C 1
ATOM 713 O O . ILE A 1 98 ? 14.844 -64.173 30.138 1.00 15.06 98 ILE A O 1
ATOM 718 N N . PRO A 1 99 ? 13.314 -65.642 30.877 1.00 15.09 99 PRO A N 1
ATOM 719 C CA . PRO A 1 99 ? 13.756 -66.672 29.933 1.00 16.58 99 PRO A CA 1
ATOM 720 C C . PRO A 1 99 ? 13.538 -66.240 28.484 1.00 16.45 99 PRO A C 1
ATOM 721 O O . PRO A 1 99 ? 12.657 -65.428 28.195 1.00 16.27 99 PRO A O 1
ATOM 725 N N . GLU A 1 100 ? 14.349 -66.773 27.576 1.00 15.80 100 GLU A N 1
ATOM 726 C CA . GLU A 1 100 ? 14.234 -66.418 26.168 1.00 16.38 100 GLU A CA 1
ATOM 727 C C . GLU A 1 100 ? 13.132 -67.190 25.449 1.00 14.98 100 GLU A C 1
ATOM 728 O O . GLU A 1 100 ? 12.577 -66.700 24.470 1.00 14.57 100 GLU A O 1
ATOM 734 N N . ARG A 1 101 ? 12.820 -68.389 25.935 1.00 14.35 101 ARG A N 1
ATOM 735 C CA . ARG A 1 101 ? 11.790 -69.229 25.321 1.00 14.89 101 ARG A CA 1
ATOM 736 C C . ARG A 1 101 ? 10.817 -69.753 26.374 1.00 16.15 101 ARG A C 1
ATOM 737 O O . ARG A 1 101 ? 11.079 -69.673 27.576 1.00 14.61 101 ARG A O 1
ATOM 745 N N . GLY A 1 102 ? 9.694 -70.297 25.919 1.00 15.57 102 GLY A N 1
ATOM 746 C CA . GLY A 1 102 ? 8.726 -70.843 26.852 1.00 15.47 102 GLY A CA 1
ATOM 747 C C . GLY A 1 102 ? 7.598 -69.909 27.239 1.00 15.35 102 GLY A C 1
ATOM 748 O O . GLY A 1 102 ? 7.553 -68.751 26.809 1.00 15.31 102 GLY A O 1
ATOM 749 N N . PRO A 1 103 ? 6.672 -70.391 28.080 1.00 15.56 103 PRO A N 1
ATOM 750 C CA . PRO A 1 103 ? 5.513 -69.625 28.547 1.00 15.59 103 PRO A CA 1
ATOM 751 C C . PRO A 1 103 ? 5.842 -68.358 29.327 1.00 16.76 103 PRO A C 1
ATOM 752 O O . PRO A 1 103 ? 5.030 -67.432 29.384 1.00 17.98 103 PRO A O 1
ATOM 756 N N . TYR A 1 104 ? 7.024 -68.309 29.930 1.00 16.68 104 TYR A N 1
ATOM 757 C CA . TYR A 1 104 ? 7.404 -67.133 30.701 1.00 15.95 104 TYR A CA 1
ATOM 758 C C . TYR A 1 104 ? 8.230 -66.154 29.878 1.00 15.02 104 TYR A C 1
ATOM 759 O O . TYR A 1 104 ? 8.768 -65.179 30.403 1.00 14.84 104 TYR A O 1
ATOM 768 N N . ALA A 1 105 ? 8.315 -66.423 28.577 1.00 13.73 105 ALA A N 1
ATOM 769 C CA . ALA A 1 105 ? 9.026 -65.555 27.648 1.00 14.16 105 ALA A CA 1
ATOM 770 C C . ALA A 1 105 ? 7.965 -64.843 26.803 1.00 15.44 105 ALA A C 1
ATOM 771 O O . ALA A 1 105 ? 8.130 -63.685 26.417 1.00 15.17 105 ALA A O 1
ATOM 773 N N . ALA A 1 106 ? 6.876 -65.550 26.518 1.00 15.34 106 ALA A N 1
ATOM 774 C CA . ALA A 1 106 ? 5.782 -64.996 25.726 1.00 15.51 106 ALA A CA 1
ATOM 775 C C . ALA A 1 106 ? 4.893 -64.186 26.662 1.00 14.52 106 ALA A C 1
ATOM 776 O O . ALA A 1 106 ? 3.781 -64.602 27.002 1.00 14.77 106 ALA A O 1
ATOM 778 N N . ILE A 1 107 ? 5.385 -63.021 27.068 1.00 13.94 107 ILE A N 1
ATOM 779 C CA . ILE A 1 107 ? 4.652 -62.181 28.002 1.00 14.50 107 ILE A CA 1
ATOM 780 C C . ILE A 1 107 ? 4.097 -60.863 27.465 1.00 14.72 107 ILE A C 1
ATOM 781 O O . ILE A 1 107 ? 3.607 -60.041 28.245 1.00 16.50 107 ILE A O 1
ATOM 786 N N . THR A 1 108 ? 4.183 -60.645 26.152 1.00 14.23 108 THR A N 1
ATOM 787 C CA . THR A 1 108 ? 3.612 -59.435 25.562 1.00 14.84 108 THR A CA 1
ATOM 788 C C . THR A 1 108 ? 2.595 -59.828 24.498 1.00 14.00 108 THR A C 1
ATOM 789 O O . THR A 1 108 ? 2.767 -60.813 23.781 1.00 15.08 108 THR A O 1
ATOM 793 N N . VAL A 1 109 ? 1.527 -59.051 24.416 1.00 13.45 109 VAL A N 1
ATOM 794 C CA . VAL A 1 109 ? 0.458 -59.292 23.462 1.00 12.09 109 VAL A CA 1
ATOM 795 C C . VAL A 1 109 ? 0.931 -59.134 22.021 1.00 11.51 109 VAL A C 1
ATOM 796 O O . VAL A 1 109 ? 1.667 -58.198 21.704 1.00 11.97 109 VAL A O 1
ATOM 800 N N . PRO A 1 110 ? 0.547 -60.069 21.135 1.00 11.97 110 PRO A N 1
ATOM 801 C CA . PRO A 1 110 ? 0.967 -59.940 19.733 1.00 12.44 110 PRO A CA 1
ATOM 802 C C . PRO A 1 110 ? 0.261 -58.688 19.212 1.00 12.07 110 PRO A C 1
ATOM 803 O O . PRO A 1 110 ? -0.964 -58.576 19.315 1.00 13.00 110 PRO A O 1
ATOM 807 N N . GLY A 1 111 ? 1.021 -57.745 18.668 1.00 12.35 111 GLY A N 1
ATOM 808 C CA . GLY A 1 111 ? 0.406 -56.513 18.207 1.00 12.14 111 GLY A CA 1
ATOM 809 C C . GLY A 1 111 ? 0.125 -56.357 16.726 1.00 13.72 111 GLY A C 1
ATOM 810 O O . GLY A 1 111 ? -0.525 -55.390 16.328 1.00 12.60 111 GLY A O 1
ATOM 811 N N . ILE A 1 112 ? 0.576 -57.300 15.906 1.00 12.53 112 ILE A N 1
ATOM 812 C CA . ILE A 1 112 ? 0.373 -57.174 14.469 1.00 12.51 112 ILE A CA 1
ATOM 813 C C . ILE A 1 112 ? -1.088 -57.115 14.006 1.00 12.58 112 ILE A C 1
ATOM 814 O O . ILE A 1 112 ? -1.444 -56.234 13.224 1.00 13.05 112 ILE A O 1
ATOM 819 N N . ALA A 1 113 ? -1.945 -58.007 14.497 1.00 11.92 113 ALA A N 1
ATOM 820 C CA . ALA A 1 113 ? -3.343 -57.986 14.071 1.00 13.43 113 ALA A CA 1
ATOM 821 C C . ALA A 1 113 ? -3.994 -56.623 14.305 1.00 14.15 113 ALA A C 1
ATOM 822 O O . ALA A 1 113 ? -4.759 -56.139 13.469 1.00 13.05 113 ALA A O 1
ATOM 824 N N . GLY A 1 114 ? -3.690 -56.008 15.443 1.00 14.02 114 GLY A N 1
ATOM 825 C CA . GLY A 1 114 ? -4.259 -54.708 15.751 1.00 13.44 114 GLY A CA 1
ATOM 826 C C . GLY A 1 114 ? -3.768 -53.635 14.801 1.00 14.89 114 GLY A C 1
ATOM 827 O O . GLY A 1 114 ? -4.509 -52.710 14.451 1.00 14.40 114 GLY A O 1
ATOM 828 N N . SER A 1 115 ? -2.516 -53.748 14.372 1.00 14.23 115 SER A N 1
ATOM 829 C CA . SER A 1 115 ? -1.976 -52.762 13.453 1.00 15.10 115 SER A CA 1
ATOM 830 C C . SER A 1 115 ? -2.688 -52.900 12.106 1.00 14.28 115 SER A C 1
ATOM 831 O O . SER A 1 115 ? -2.943 -51.907 11.432 1.00 13.58 115 SER A O 1
ATOM 834 N N . TRP A 1 116 ? -3.016 -54.130 11.720 1.00 13.33 116 TRP A N 1
ATOM 835 C CA . TRP A 1 116 ? -3.719 -54.352 10.459 1.00 14.58 116 TRP A CA 1
ATOM 836 C C . TRP A 1 116 ? -5.094 -53.687 10.505 1.00 16.13 116 TRP A C 1
ATOM 837 O O . TRP A 1 116 ? -5.546 -53.085 9.522 1.00 16.24 116 TRP A O 1
ATOM 848 N N . ASP A 1 117 ? -5.754 -53.797 11.654 1.00 15.37 117 ASP A N 1
ATOM 849 C CA . ASP A 1 117 ? -7.073 -53.202 11.848 1.00 17.53 117 ASP A CA 1
ATOM 850 C C . ASP A 1 117 ? -7.016 -51.703 11.556 1.00 18.07 117 ASP A C 1
ATOM 851 O O . ASP A 1 117 ? -7.879 -51.164 10.862 1.00 17.53 117 ASP A O 1
ATOM 856 N N . GLU A 1 118 ? -5.986 -51.043 12.077 1.00 17.61 118 GLU A N 1
ATOM 857 C CA . GLU A 1 118 ? -5.794 -49.609 11.879 1.00 17.76 118 GLU A CA 1
ATOM 858 C C . GLU A 1 118 ? -5.523 -49.282 10.408 1.00 18.29 118 GLU A C 1
ATOM 859 O O . GLU A 1 118 ? -6.111 -48.352 9.849 1.00 16.55 118 GLU A O 1
ATOM 865 N N . ILE A 1 119 ? -4.626 -50.042 9.785 1.00 15.85 119 ILE A N 1
ATOM 866 C CA . ILE A 1 119 ? -4.301 -49.827 8.379 1.00 15.52 119 ILE A CA 1
ATOM 867 C C . ILE A 1 119 ? -5.551 -50.014 7.513 1.00 14.10 119 ILE A C 1
ATOM 868 O O . ILE A 1 119 ? -5.870 -49.171 6.679 1.00 14.76 119 ILE A O 1
ATOM 873 N N . PHE A 1 120 ? -6.256 -51.119 7.730 1.00 14.98 120 PHE A N 1
ATOM 874 C CA . PHE A 1 120 ? -7.459 -51.439 6.970 1.00 16.49 120 PHE A CA 1
ATOM 875 C C . PHE A 1 120 ? -8.519 -50.342 7.042 1.00 18.36 120 PHE A C 1
ATOM 876 O O . PHE A 1 120 ? -9.021 -49.890 6.015 1.00 17.79 120 PHE A O 1
ATOM 884 N N . ARG A 1 121 ? -8.858 -49.916 8.255 1.00 19.48 121 ARG A N 1
ATOM 885 C CA . ARG A 1 121 ? -9.876 -48.888 8.437 1.00 21.97 121 ARG A CA 1
ATOM 886 C C . ARG A 1 121 ? -9.497 -47.523 7.888 1.00 21.84 121 ARG A C 1
ATOM 887 O O . ARG A 1 121 ? -10.359 -46.776 7.422 1.00 22.53 121 ARG A O 1
ATOM 895 N N . LYS A 1 122 ? -8.214 -47.194 7.929 1.00 20.44 122 LYS A N 1
ATOM 896 C CA . LYS A 1 122 ? -7.763 -45.895 7.444 1.00 22.36 122 LYS A CA 1
ATOM 897 C C . LYS A 1 122 ? -7.327 -45.820 5.982 1.00 21.26 122 LYS A C 1
ATOM 898 O O . LYS A 1 122 ? -7.520 -44.791 5.337 1.00 21.97 122 LYS A O 1
ATOM 904 N N . PHE A 1 123 ? -6.764 -46.897 5.446 1.00 18.86 123 PHE A N 1
ATOM 905 C CA . PHE A 1 123 ? -6.254 -46.854 4.075 1.00 18.44 123 PHE A CA 1
ATOM 906 C C . PHE A 1 123 ? -6.793 -47.843 3.039 1.00 17.96 123 PHE A C 1
ATOM 907 O O . PHE A 1 123 ? -6.691 -47.587 1.841 1.00 19.95 123 PHE A O 1
ATOM 915 N N . ALA A 1 124 ? -7.355 -48.963 3.484 1.00 18.06 124 ALA A N 1
ATOM 916 C CA . ALA A 1 124 ? -7.849 -49.991 2.564 1.00 18.23 124 ALA A CA 1
ATOM 917 C C . ALA A 1 124 ? -9.096 -49.631 1.757 1.00 19.59 124 ALA A C 1
ATOM 918 O O . ALA A 1 124 ? -9.827 -48.701 2.100 1.00 19.19 124 ALA A O 1
ATOM 920 N N . THR A 1 125 ? -9.326 -50.379 0.679 1.00 19.41 125 THR A N 1
ATOM 921 C CA . THR A 1 125 ? -10.493 -50.172 -0.178 1.00 21.24 125 THR A CA 1
ATOM 922 C C . THR A 1 125 ? -11.159 -51.498 -0.525 1.00 22.53 125 THR A C 1
ATOM 923 O O . THR A 1 125 ? -12.320 -51.528 -0.923 1.00 23.99 125 THR A O 1
ATOM 935 N N . ASP A 1 127 ? -12.358 -55.671 0.212 1.00 22.37 127 ASP A N 1
ATOM 936 C CA . ASP A 1 127 ? -12.979 -56.478 1.255 1.00 23.57 127 ASP A CA 1
ATOM 937 C C . ASP A 1 127 ? -11.866 -57.246 1.954 1.00 22.02 127 ASP A C 1
ATOM 938 O O . ASP A 1 127 ? -10.901 -57.673 1.315 1.00 20.04 127 ASP A O 1
ATOM 943 N N . ILE A 1 128 ? -12.004 -57.426 3.261 1.00 21.72 128 ILE A N 1
ATOM 944 C CA . ILE A 1 128 ? -10.991 -58.129 4.032 1.00 20.67 128 ILE A CA 1
ATOM 945 C C . ILE A 1 128 ? -10.788 -59.554 3.519 1.00 20.35 128 ILE A C 1
ATOM 946 O O . ILE A 1 128 ? -9.678 -60.084 3.560 1.00 20.41 128 ILE A O 1
ATOM 951 N N . ALA A 1 129 ? -11.853 -60.163 3.008 1.00 19.94 129 ALA A N 1
ATOM 952 C CA . ALA A 1 129 ? -11.765 -61.523 2.489 1.00 18.30 129 ALA A CA 1
ATOM 953 C C . ALA A 1 129 ? -10.804 -61.618 1.304 1.00 19.09 129 ALA A C 1
ATOM 954 O O . ALA A 1 129 ? -10.062 -62.595 1.176 1.00 20.00 129 ALA A O 1
ATOM 956 N N . ASP A 1 130 ? -10.819 -60.607 0.439 1.00 18.22 130 ASP A N 1
ATOM 957 C CA . ASP A 1 130 ? -9.943 -60.588 -0.732 1.00 18.27 130 ASP A CA 1
ATOM 958 C C . ASP A 1 130 ? -8.486 -60.338 -0.334 1.00 17.59 130 ASP A C 1
ATOM 959 O O . ASP A 1 130 ? -7.564 -60.880 -0.938 1.00 16.00 130 ASP A O 1
ATOM 964 N N . ILE A 1 131 ? -8.289 -59.513 0.690 1.00 17.07 131 ILE A N 1
ATOM 965 C CA . ILE A 1 131 ? -6.953 -59.194 1.178 1.00 15.75 131 ILE A CA 1
ATOM 966 C C . ILE A 1 131 ? -6.274 -60.415 1.808 1.00 16.15 131 ILE A C 1
ATOM 967 O O . ILE A 1 131 ? -5.083 -60.644 1.594 1.00 16.90 131 ILE A O 1
ATOM 972 N N . LEU A 1 132 ? -7.038 -61.206 2.561 1.00 16.03 132 LEU A N 1
ATOM 973 C CA . LEU A 1 132 ? -6.496 -62.381 3.247 1.00 15.57 132 LEU A CA 1
ATOM 974 C C . LEU A 1 132 ? -6.586 -63.702 2.482 1.00 17.44 132 LEU A C 1
ATOM 975 O O . LEU A 1 132 ? -6.054 -64.720 2.930 1.00 17.29 132 LEU A O 1
ATOM 980 N N . GLU A 1 133 ? -7.261 -63.690 1.339 1.00 17.02 133 GLU A N 1
ATOM 981 C CA . GLU A 1 133 ? -7.415 -64.896 0.533 1.00 18.57 133 GLU A CA 1
ATOM 982 C C . GLU A 1 133 ? -6.076 -65.573 0.203 1.00 17.12 133 GLU A C 1
ATOM 983 O O . GLU A 1 133 ? -5.919 -66.778 0.402 1.00 17.35 133 GLU A O 1
ATOM 989 N N . PRO A 1 134 ? -5.099 -64.810 -0.317 1.00 15.17 134 PRO A N 1
ATOM 990 C CA . PRO A 1 134 ? -3.792 -65.382 -0.660 1.00 15.69 134 PRO A CA 1
ATOM 991 C C . PRO A 1 134 ? -3.120 -66.090 0.517 1.00 14.24 134 PRO A C 1
ATOM 992 O O . PRO A 1 134 ? -2.598 -67.195 0.371 1.00 13.60 134 PRO A O 1
ATOM 996 N N . ALA A 1 135 ? -3.135 -65.446 1.679 1.00 13.50 135 ALA A N 1
ATOM 997 C CA . ALA A 1 135 ? -2.534 -66.025 2.875 1.00 13.13 135 ALA A CA 1
ATOM 998 C C . ALA A 1 135 ? -3.256 -67.315 3.263 1.00 14.50 135 ALA A C 1
ATOM 999 O O . ALA A 1 135 ? -2.623 -68.332 3.552 1.00 13.74 135 ALA A O 1
ATOM 1001 N N . ILE A 1 136 ? -4.583 -67.274 3.263 1.00 15.12 136 ILE A N 1
ATOM 1002 C CA . ILE A 1 136 ? -5.367 -68.450 3.618 1.00 16.14 136 ILE A CA 1
ATOM 1003 C C . ILE A 1 136 ? -5.070 -69.622 2.679 1.00 15.89 136 ILE A C 1
ATOM 1004 O O . ILE A 1 136 ? -4.831 -70.747 3.131 1.00 14.23 136 ILE A O 1
ATOM 1009 N N . ARG A 1 137 ? -5.060 -69.352 1.377 1.00 15.24 137 ARG A N 1
ATOM 1010 C CA . ARG A 1 137 ? -4.793 -70.391 0.383 1.00 15.49 137 ARG A CA 1
ATOM 1011 C C . ARG A 1 137 ? -3.400 -70.998 0.538 1.00 15.61 137 ARG A C 1
ATOM 1012 O O . ARG A 1 137 ? -3.230 -72.222 0.508 1.00 17.12 137 ARG A O 1
ATOM 1014 N N . THR A 1 138 ? -2.404 -70.137 0.698 1.00 14.99 138 THR A N 1
ATOM 1015 C CA . THR A 1 138 ? -1.028 -70.584 0.847 1.00 15.25 138 THR A CA 1
ATOM 1016 C C . THR A 1 138 ? -0.837 -71.406 2.125 1.00 16.07 138 THR A C 1
ATOM 1017 O O . THR A 1 138 ? -0.083 -72.382 2.141 1.00 16.04 138 THR A O 1
ATOM 1021 N N . ALA A 1 139 ? -1.522 -71.013 3.193 1.00 14.61 139 ALA A N 1
ATOM 1022 C CA . ALA A 1 139 ? -1.415 -71.729 4.456 1.00 15.66 139 ALA A CA 1
ATOM 1023 C C . ALA A 1 139 ? -2.072 -73.107 4.363 1.00 16.95 139 ALA A C 1
ATOM 1024 O O . ALA A 1 139 ? -1.513 -74.104 4.822 1.00 15.33 139 ALA A O 1
ATOM 1026 N N . SER A 1 140 ? -3.252 -73.169 3.753 1.00 18.07 140 SER A N 1
ATOM 1027 C CA . SER A 1 140 ? -3.958 -74.440 3.641 1.00 20.25 140 SER A CA 1
ATOM 1028 C C . SER A 1 140 ? -3.388 -75.348 2.558 1.00 19.62 140 SER A C 1
ATOM 1029 O O . SER A 1 140 ? -3.198 -76.538 2.788 1.00 19.92 140 SER A O 1
ATOM 1032 N N . ALA A 1 141 ? -3.102 -74.792 1.385 1.00 19.82 141 ALA A N 1
ATOM 1033 C CA . ALA A 1 141 ? -2.553 -75.592 0.294 1.00 19.48 141 ALA A CA 1
ATOM 1034 C C . ALA A 1 141 ? -1.102 -75.962 0.570 1.00 20.01 141 ALA A C 1
ATOM 1035 O O . ALA A 1 141 ? -0.656 -77.066 0.246 1.00 20.33 141 ALA A O 1
ATOM 1037 N N . GLY A 1 142 ? -0.366 -75.038 1.178 1.00 19.38 142 GLY A N 1
ATOM 1038 C CA . GLY A 1 142 ? 1.029 -75.293 1.474 1.00 16.18 142 GLY A CA 1
ATOM 1039 C C . GLY A 1 142 ? 1.931 -74.774 0.372 1.00 16.97 142 GLY A C 1
ATOM 1040 O O . GLY A 1 142 ? 1.460 -74.373 -0.692 1.00 16.85 142 GLY A O 1
ATOM 1041 N N . PHE A 1 143 ? 3.234 -74.773 0.628 1.00 17.93 143 PHE A N 1
ATOM 1042 C CA . PHE A 1 143 ? 4.208 -74.311 -0.352 1.00 16.76 143 PHE A CA 1
ATOM 1043 C C . PHE A 1 143 ? 5.523 -75.041 -0.109 1.00 17.59 143 PHE A C 1
ATOM 1044 O O . PHE A 1 143 ? 5.831 -75.408 1.025 1.00 17.00 143 PHE A O 1
ATOM 1052 N N . PRO A 1 144 ? 6.298 -75.295 -1.176 1.00 17.41 144 PRO A N 1
ATOM 1053 C CA . PRO A 1 144 ? 7.581 -75.988 -1.015 1.00 17.61 144 PRO A CA 1
ATOM 1054 C C . PRO A 1 144 ? 8.581 -74.990 -0.439 1.00 17.17 144 PRO A C 1
ATOM 1055 O O . PRO A 1 144 ? 8.789 -73.918 -1.006 1.00 17.36 144 PRO A O 1
ATOM 1059 N N . ILE A 1 145 ? 9.194 -75.337 0.690 1.00 16.15 145 ILE A N 1
ATOM 1060 C CA . ILE A 1 145 ? 10.127 -74.428 1.351 1.00 14.24 145 ILE A CA 1
ATOM 1061 C C . ILE A 1 145 ? 11.484 -74.287 0.685 1.00 13.81 145 ILE A C 1
ATOM 1062 O O . ILE A 1 145 ? 11.948 -75.175 -0.030 1.00 12.90 145 ILE A O 1
ATOM 1067 N N . THR A 1 146 ? 12.117 -73.149 0.934 1.00 13.10 146 THR A N 1
ATOM 1068 C CA . THR A 1 146 ? 13.434 -72.863 0.384 1.00 14.65 146 THR A CA 1
ATOM 1069 C C . THR A 1 146 ? 14.474 -73.396 1.359 1.00 14.76 146 THR A C 1
ATOM 1070 O O . THR A 1 146 ? 14.139 -73.801 2.474 1.00 14.87 146 THR A O 1
ATOM 1074 N N . GLN A 1 147 ? 15.731 -73.383 0.933 1.00 16.10 147 GLN A N 1
ATOM 1075 C CA . GLN A 1 147 ? 16.839 -73.845 1.760 1.00 17.29 147 GLN A CA 1
ATOM 1076 C C . GLN A 1 147 ? 16.974 -72.965 3.000 1.00 16.75 147 GLN A C 1
ATOM 1077 O O . GLN A 1 147 ? 17.221 -73.465 4.103 1.00 17.45 147 GLN A O 1
ATOM 1083 N N . ASN A 1 148 ? 16.817 -71.653 2.826 1.00 15.17 148 ASN A N 1
ATOM 1084 C CA . ASN A 1 148 ? 16.922 -70.736 3.959 1.00 15.66 148 ASN A CA 1
ATOM 1085 C C . ASN A 1 148 ? 15.856 -71.026 5.004 1.00 14.67 148 ASN A C 1
ATOM 1086 O O . ASN A 1 148 ? 16.129 -70.986 6.202 1.00 14.30 148 ASN A O 1
ATOM 1091 N N . TYR A 1 149 ? 14.644 -71.329 4.552 1.00 15.24 149 TYR A N 1
ATOM 1092 C CA . TYR A 1 149 ? 13.565 -71.629 5.483 1.00 14.67 149 TYR A CA 1
ATOM 1093 C C . TYR A 1 149 ? 13.903 -72.939 6.188 1.00 15.48 149 TYR A C 1
ATOM 1094 O O . TYR A 1 149 ? 13.740 -73.064 7.405 1.00 13.91 149 TYR A O 1
ATOM 1103 N N . SER A 1 150 ? 14.382 -73.914 5.420 1.00 15.05 150 SER A N 1
ATOM 1104 C CA . SER A 1 150 ? 14.755 -75.205 5.991 1.00 16.56 150 SER A CA 1
ATOM 1105 C C . SER A 1 150 ? 15.810 -75.006 7.081 1.00 15.23 150 SER A C 1
ATOM 1106 O O . SER A 1 150 ? 15.711 -75.591 8.161 1.00 16.22 150 SER A O 1
ATOM 1109 N N . ASP A 1 151 ? 16.815 -74.182 6.793 1.00 15.94 151 ASP A N 1
ATOM 1110 C CA . ASP A 1 151 ? 17.882 -73.905 7.753 1.00 16.76 151 ASP A CA 1
ATOM 1111 C C . ASP A 1 151 ? 17.343 -73.263 9.031 1.00 16.52 151 ASP A C 1
ATOM 1112 O O . ASP A 1 151 ? 17.857 -73.517 10.118 1.00 14.91 151 ASP A O 1
ATOM 1117 N N . SER A 1 152 ? 16.324 -72.416 8.896 1.00 14.83 152 SER A N 1
ATOM 1118 C CA . SER A 1 152 ? 15.735 -71.759 10.056 1.00 14.92 152 SER A CA 1
ATOM 1119 C C . SER A 1 152 ? 15.143 -72.802 10.985 1.00 15.45 152 SER A C 1
ATOM 1120 O O . SER A 1 152 ? 15.277 -72.706 12.208 1.00 15.09 152 SER A O 1
ATOM 1123 N N . ILE A 1 153 ? 14.477 -73.797 10.406 1.00 13.57 153 ILE A N 1
ATOM 1124 C CA . ILE A 1 153 ? 13.881 -74.849 11.212 1.00 13.28 153 ILE A CA 1
ATOM 1125 C C . ILE A 1 153 ? 14.982 -75.626 11.932 1.00 14.72 153 ILE A C 1
ATOM 1126 O O . ILE A 1 153 ? 14.885 -75.884 13.134 1.00 15.16 153 ILE A O 1
ATOM 1131 N N . ALA A 1 154 ? 16.037 -75.979 11.204 1.00 14.15 154 ALA A N 1
ATOM 1132 C CA . ALA A 1 154 ? 17.147 -76.727 11.791 1.00 15.38 154 ALA A CA 1
ATOM 1133 C C . ALA A 1 154 ? 17.785 -75.981 12.964 1.00 16.95 154 ALA A C 1
ATOM 1134 O O . ALA A 1 154 ? 18.064 -76.576 14.005 1.00 14.56 154 ALA A O 1
ATOM 1136 N N . ARG A 1 155 ? 18.014 -74.680 12.793 1.00 17.65 155 ARG A N 1
ATOM 1137 C CA . ARG A 1 155 ? 18.618 -73.873 13.850 1.00 18.70 155 ARG A CA 1
ATOM 1138 C C . ARG A 1 155 ? 17.680 -73.668 15.039 1.00 19.30 155 ARG A C 1
ATOM 1139 O O . ARG A 1 155 ? 18.132 -73.381 16.147 1.00 18.27 155 ARG A O 1
ATOM 1147 N N . SER A 1 156 ? 16.376 -73.819 14.816 1.00 18.11 156 SER A N 1
ATOM 1148 C CA . SER A 1 156 ? 15.405 -73.642 15.894 1.00 19.29 156 SER A CA 1
ATOM 1149 C C . SER A 1 156 ? 15.143 -74.916 16.683 1.00 19.37 156 SER A C 1
ATOM 1150 O O . SER A 1 156 ? 14.786 -74.859 17.858 1.00 19.29 156 SER A O 1
ATOM 1153 N N . ALA A 1 157 ? 15.321 -76.063 16.039 1.00 19.39 157 ALA A N 1
ATOM 1154 C CA . ALA A 1 157 ? 15.077 -77.345 16.695 1.00 19.71 157 ALA A CA 1
ATOM 1155 C C . ALA A 1 157 ? 15.683 -77.463 18.097 1.00 19.26 157 ALA A C 1
ATOM 1156 O O . ALA A 1 157 ? 15.012 -77.894 19.036 1.00 19.32 157 ALA A O 1
ATOM 1158 N N . PRO A 1 158 ? 16.954 -77.069 18.264 1.00 20.33 158 PRO A N 1
ATOM 1159 C CA . PRO A 1 158 ? 17.601 -77.162 19.577 1.00 20.74 158 PRO A CA 1
ATOM 1160 C C . PRO A 1 158 ? 17.038 -76.269 20.685 1.00 20.74 158 PRO A C 1
ATOM 1161 O O . PRO A 1 158 ? 17.239 -76.558 21.865 1.00 21.62 158 PRO A O 1
ATOM 1165 N N . VAL A 1 159 ? 16.344 -75.194 20.322 1.00 18.78 159 VAL A N 1
ATOM 1166 C CA . VAL A 1 159 ? 15.807 -74.282 21.332 1.00 18.95 159 VAL A CA 1
ATOM 1167 C C . VAL A 1 159 ? 14.300 -74.320 21.563 1.00 17.70 159 VAL A C 1
ATOM 1168 O O . VAL A 1 159 ? 13.834 -73.937 22.634 1.00 16.82 159 VAL A O 1
ATOM 1172 N N . ILE A 1 160 ? 13.529 -74.762 20.575 1.00 15.62 160 ILE A N 1
ATOM 1173 C CA . ILE A 1 160 ? 12.083 -74.825 20.759 1.00 14.33 160 ILE A CA 1
ATOM 1174 C C . ILE A 1 160 ? 11.486 -76.138 20.266 1.00 14.92 160 ILE A C 1
ATOM 1175 O O . ILE A 1 160 ? 10.268 -76.317 20.262 1.00 15.76 160 ILE A O 1
ATOM 1180 N N . GLY A 1 161 ? 12.353 -77.058 19.858 1.00 15.07 161 GLY A N 1
ATOM 1181 C CA . GLY A 1 161 ? 11.893 -78.343 19.371 1.00 16.05 161 GLY A CA 1
ATOM 1182 C C . GLY A 1 161 ? 11.150 -79.165 20.407 1.00 17.56 161 GLY A C 1
ATOM 1183 O O . GLY A 1 161 ? 10.470 -80.127 20.054 1.00 18.15 161 GLY A O 1
ATOM 1184 N N . GLN A 1 162 ? 11.264 -78.792 21.680 1.00 16.83 162 GLN A N 1
ATOM 1185 C CA . GLN A 1 162 ? 10.592 -79.525 22.747 1.00 18.15 162 GLN A CA 1
ATOM 1186 C C . GLN A 1 162 ? 9.113 -79.173 22.857 1.00 17.87 162 GLN A C 1
ATOM 1187 O O . GLN A 1 162 ? 8.355 -79.861 23.542 1.00 16.87 162 GLN A O 1
ATOM 1193 N N . TYR A 1 163 ? 8.703 -78.099 22.191 1.00 17.98 163 TYR A N 1
ATOM 1194 C CA . TYR A 1 163 ? 7.308 -77.673 22.239 1.00 17.08 163 TYR A CA 1
ATOM 1195 C C . TYR A 1 163 ? 6.493 -78.341 21.139 1.00 17.69 163 TYR A C 1
ATOM 1196 O O . TYR A 1 163 ? 6.652 -78.034 19.957 1.00 15.97 163 TYR A O 1
ATOM 1205 N N . ARG A 1 164 ? 5.617 -79.255 21.549 1.00 17.03 164 ARG A N 1
ATOM 1206 C CA . ARG A 1 164 ? 4.778 -80.012 20.630 1.00 17.46 164 ARG A CA 1
ATOM 1207 C C . ARG A 1 164 ? 4.015 -79.142 19.633 1.00 16.45 164 ARG A C 1
ATOM 1208 O O . ARG A 1 164 ? 3.904 -79.494 18.464 1.00 16.09 164 ARG A O 1
ATOM 1216 N N . GLY A 1 165 ? 3.488 -78.014 20.100 1.00 16.56 165 GLY A N 1
ATOM 1217 C CA . GLY A 1 165 ? 2.743 -77.126 19.222 1.00 15.72 165 GLY A CA 1
ATOM 1218 C C . GLY A 1 165 ? 3.565 -76.601 18.059 1.00 14.44 165 GLY A C 1
ATOM 1219 O O . GLY A 1 165 ? 3.025 -76.313 16.990 1.00 16.34 165 GLY A O 1
ATOM 1220 N N . TRP A 1 166 ? 4.869 -76.466 18.261 1.00 14.36 166 TRP A N 1
ATOM 1221 C CA . TRP A 1 166 ? 5.757 -75.975 17.210 1.00 15.02 166 TRP A CA 1
ATOM 1222 C C . TRP A 1 166 ? 6.284 -77.122 16.350 1.00 15.71 166 TRP A C 1
ATOM 1223 O O . TRP A 1 166 ? 6.226 -77.068 15.121 1.00 14.16 166 TRP A O 1
ATOM 1234 N N . SER A 1 167 ? 6.796 -78.162 16.998 1.00 15.51 167 SER A N 1
ATOM 1235 C CA . SER A 1 167 ? 7.351 -79.296 16.266 1.00 16.66 167 SER A CA 1
ATOM 1236 C C . SER A 1 167 ? 6.320 -80.021 15.409 1.00 16.97 167 SER A C 1
ATOM 1237 O O . SER A 1 167 ? 6.632 -80.464 14.299 1.00 16.67 167 SER A O 1
ATOM 1240 N N . SER A 1 168 ? 5.094 -80.137 15.907 1.00 16.24 168 SER A N 1
ATOM 1241 C CA . SER A 1 168 ? 4.059 -80.834 15.150 1.00 17.78 168 SER A CA 1
ATOM 1242 C C . SER A 1 168 ? 3.745 -80.139 13.824 1.00 17.02 168 SER A C 1
ATOM 1243 O O . SER A 1 168 ? 3.237 -80.768 12.897 1.00 17.63 168 SER A O 1
ATOM 1246 N N . ILE A 1 169 ? 4.057 -78.851 13.729 1.00 16.14 169 ILE A N 1
ATOM 1247 C CA . ILE A 1 169 ? 3.803 -78.096 12.503 1.00 16.19 169 ILE A CA 1
ATOM 1248 C C . ILE A 1 169 ? 5.023 -78.002 11.586 1.00 16.52 169 ILE A C 1
ATOM 1249 O O . ILE A 1 169 ? 4.936 -78.284 10.388 1.00 16.94 169 ILE A O 1
ATOM 1254 N N . PHE A 1 170 ? 6.158 -77.616 12.156 1.00 15.43 170 PHE A N 1
ATOM 1255 C CA . PHE A 1 170 ? 7.382 -77.424 11.381 1.00 16.59 170 PHE A CA 1
ATOM 1256 C C . PHE A 1 170 ? 8.326 -78.620 11.278 1.00 16.07 170 PHE A C 1
ATOM 1257 O O . PHE A 1 170 ? 9.251 -78.619 10.466 1.00 14.91 170 PHE A O 1
ATOM 1273 N N . PRO A 1 172 ? 6.826 -82.018 11.419 1.00 24.54 172 PRO A N 1
ATOM 1274 C CA . PRO A 1 172 ? 5.768 -83.032 11.462 1.00 27.81 172 PRO A CA 1
ATOM 1275 C C . PRO A 1 172 ? 6.218 -84.489 11.499 1.00 30.99 172 PRO A C 1
ATOM 1276 O O . PRO A 1 172 ? 5.587 -85.316 12.156 1.00 33.40 172 PRO A O 1
ATOM 1280 N N . ASN A 1 173 ? 7.305 -84.804 10.807 1.00 32.61 173 ASN A N 1
ATOM 1281 C CA . ASN A 1 173 ? 7.795 -86.177 10.769 1.00 33.33 173 ASN A CA 1
ATOM 1282 C C . ASN A 1 173 ? 8.927 -86.457 11.750 1.00 32.80 173 ASN A C 1
ATOM 1283 O O . ASN A 1 173 ? 9.585 -87.493 11.664 1.00 32.82 173 ASN A O 1
ATOM 1288 N N . GLY A 1 174 ? 9.151 -85.534 12.680 1.00 31.29 174 GLY A N 1
ATOM 1289 C CA . GLY A 1 174 ? 10.202 -85.720 13.664 1.00 30.00 174 GLY A CA 1
ATOM 1290 C C . GLY A 1 174 ? 11.577 -85.284 13.195 1.00 30.08 174 GLY A C 1
ATOM 1291 O O . GLY A 1 174 ? 12.550 -85.379 13.941 1.00 32.07 174 GLY A O 1
ATOM 1292 N N . SER A 1 175 ? 11.669 -84.805 11.961 1.00 28.55 175 SER A N 1
ATOM 1293 C CA . SER A 1 175 ? 12.948 -84.357 11.420 1.00 27.09 175 SER A CA 1
ATOM 1294 C C . SER A 1 175 ? 12.790 -82.985 10.781 1.00 24.65 175 SER A C 1
ATOM 1295 O O . SER A 1 175 ? 11.677 -82.493 10.622 1.00 24.50 175 SER A O 1
ATOM 1298 N N . VAL A 1 176 ? 13.908 -82.372 10.414 1.00 23.04 176 VAL A N 1
ATOM 1299 C CA . VAL A 1 176 ? 13.878 -81.060 9.785 1.00 22.93 176 VAL A CA 1
ATOM 1300 C C . VAL A 1 176 ? 13.512 -81.196 8.308 1.00 21.54 176 VAL A C 1
ATOM 1301 O O . VAL A 1 176 ? 14.203 -81.877 7.550 1.00 21.03 176 VAL A O 1
ATOM 1305 N N . PRO A 1 177 ? 12.409 -80.557 7.882 1.00 20.46 177 PRO A N 1
ATOM 1306 C CA . PRO A 1 177 ? 12.006 -80.648 6.475 1.00 19.65 177 PRO A CA 1
ATOM 1307 C C . PRO A 1 177 ? 13.127 -80.154 5.562 1.00 19.27 177 PRO A C 1
ATOM 1308 O O . PRO A 1 177 ? 13.824 -79.195 5.887 1.00 17.95 177 PRO A O 1
ATOM 1312 N N . VAL A 1 178 ? 13.297 -80.822 4.428 1.00 18.65 178 VAL A N 1
ATOM 1313 C CA . VAL A 1 178 ? 14.324 -80.451 3.463 1.00 20.19 178 VAL A CA 1
ATOM 1314 C C . VAL A 1 178 ? 13.743 -79.466 2.448 1.00 18.22 178 VAL A C 1
ATOM 1315 O O . VAL A 1 178 ? 12.530 -79.415 2.249 1.00 16.55 178 VAL A O 1
ATOM 1319 N N . ALA A 1 179 ? 14.608 -78.679 1.820 1.00 17.76 179 ALA A N 1
ATOM 1320 C CA . ALA A 1 179 ? 14.164 -77.715 0.823 1.00 19.67 179 ALA A CA 1
ATOM 1321 C C . ALA A 1 179 ? 13.331 -78.448 -0.221 1.00 19.64 179 ALA A C 1
ATOM 1322 O O . ALA A 1 179 ? 13.689 -79.546 -0.652 1.00 19.48 179 ALA A O 1
ATOM 1324 N N . GLY A 1 180 ? 12.215 -77.846 -0.617 1.00 18.79 180 GLY A N 1
ATOM 1325 C CA . GLY A 1 180 ? 11.363 -78.480 -1.603 1.00 19.68 180 GLY A CA 1
ATOM 1326 C C . GLY A 1 180 ? 10.181 -79.192 -0.976 1.00 19.44 180 GLY A C 1
ATOM 1327 O O . GLY A 1 180 ? 9.180 -79.436 -1.644 1.00 20.23 180 GLY A O 1
ATOM 1328 N N . GLU A 1 181 ? 10.291 -79.542 0.303 1.00 19.21 181 GLU A N 1
ATOM 1329 C CA . GLU A 1 181 ? 9.188 -80.214 0.983 1.00 18.53 181 GLU A CA 1
ATOM 1330 C C . GLU A 1 181 ? 8.051 -79.228 1.183 1.00 18.08 181 GLU A C 1
ATOM 1331 O O . GLU A 1 181 ? 8.280 -78.033 1.364 1.00 17.51 181 GLU A O 1
ATOM 1337 N N . ILE A 1 182 ? 6.827 -79.741 1.159 1.00 17.09 182 ILE A N 1
ATOM 1338 C CA . ILE A 1 182 ? 5.639 -78.914 1.308 1.00 18.25 182 ILE A CA 1
ATOM 1339 C C . ILE A 1 182 ? 5.260 -78.676 2.763 1.00 18.76 182 ILE A C 1
ATOM 1340 O O . ILE A 1 182 ? 5.029 -79.622 3.515 1.00 19.37 182 ILE A O 1
ATOM 1345 N N . LEU A 1 183 ? 5.195 -77.408 3.152 1.00 18.01 183 LEU A N 1
ATOM 1346 C CA . LEU A 1 183 ? 4.805 -77.047 4.506 1.00 17.26 183 LEU A CA 1
ATOM 1347 C C . LEU A 1 183 ? 3.350 -76.596 4.478 1.00 17.76 183 LEU A C 1
ATOM 1348 O O . LEU A 1 183 ? 3.030 -75.557 3.909 1.00 19.15 183 LEU A O 1
ATOM 1353 N N . LYS A 1 184 ? 2.466 -77.390 5.067 1.00 17.50 184 LYS A N 1
ATOM 1354 C CA . LYS A 1 184 ? 1.056 -77.032 5.118 1.00 18.79 184 LYS A CA 1
ATOM 1355 C C . LYS A 1 184 ? 0.779 -76.526 6.525 1.00 16.72 184 LYS A C 1
ATOM 1356 O O . LYS A 1 184 ? 1.341 -77.036 7.492 1.00 16.64 184 LYS A O 1
ATOM 1362 N N . GLN A 1 185 ? -0.079 -75.520 6.637 1.00 15.98 185 GLN A N 1
ATOM 1363 C CA . GLN A 1 185 ? -0.391 -74.929 7.932 1.00 15.05 185 GLN A CA 1
ATOM 1364 C C . GLN A 1 185 ? -1.895 -74.718 8.101 1.00 15.45 185 GLN A C 1
ATOM 1365 O O . GLN A 1 185 ? -2.390 -73.592 8.057 1.00 15.01 185 GLN A O 1
ATOM 1371 N N . PRO A 1 186 ? -2.642 -75.814 8.301 1.00 15.37 186 PRO A N 1
ATOM 1372 C CA . PRO A 1 186 ? -4.098 -75.775 8.472 1.00 14.56 186 PRO A CA 1
ATOM 1373 C C . PRO A 1 186 ? -4.623 -74.909 9.616 1.00 14.90 186 PRO A C 1
ATOM 1374 O O . PRO A 1 186 ? -5.597 -74.180 9.439 1.00 15.31 186 PRO A O 1
ATOM 1378 N N . ASP A 1 187 ? -4.001 -74.987 10.790 1.00 13.43 187 ASP A N 1
ATOM 1379 C CA . ASP A 1 187 ? -4.466 -74.171 11.906 1.00 13.68 187 ASP A CA 1
ATOM 1380 C C . ASP A 1 187 ? -4.280 -72.689 11.603 1.00 13.58 187 ASP A C 1
ATOM 1381 O O . ASP A 1 187 ? -5.151 -71.872 11.896 1.00 12.72 187 ASP A O 1
ATOM 1386 N N . LEU A 1 188 ? -3.139 -72.346 11.014 1.00 13.63 188 LEU A N 1
ATOM 1387 C CA . LEU A 1 188 ? -2.855 -70.961 10.671 1.00 13.28 188 LEU A CA 1
ATOM 1388 C C . LEU A 1 188 ? -3.904 -70.454 9.683 1.00 14.34 188 LEU A C 1
ATOM 1389 O O . LEU A 1 188 ? -4.366 -69.319 9.785 1.00 14.80 188 LEU A O 1
ATOM 1394 N N . ALA A 1 189 ? -4.286 -71.302 8.732 1.00 15.24 189 ALA A N 1
ATOM 1395 C CA . ALA A 1 189 ? -5.290 -70.927 7.743 1.00 15.18 189 ALA A CA 1
ATOM 1396 C C . ALA A 1 189 ? -6.609 -70.602 8.429 1.00 16.12 189 ALA A C 1
ATOM 1397 O O . ALA A 1 189 ? -7.312 -69.666 8.037 1.00 15.98 189 ALA A O 1
ATOM 1399 N N . GLU A 1 190 ? -6.939 -71.379 9.456 1.00 16.40 190 GLU A N 1
ATOM 1400 C CA . GLU A 1 190 ? -8.174 -71.180 10.203 1.00 18.21 190 GLU A CA 1
ATOM 1401 C C . GLU A 1 190 ? -8.163 -69.863 10.983 1.00 17.73 190 GLU A C 1
ATOM 1402 O O . GLU A 1 190 ? -9.190 -69.194 11.091 1.00 17.22 190 GLU A O 1
ATOM 1408 N N . SER A 1 191 ? -7.007 -69.488 11.523 1.00 16.39 191 SER A N 1
ATOM 1409 C CA . SER A 1 191 ? -6.907 -68.236 12.266 1.00 15.57 191 SER A CA 1
ATOM 1410 C C . SER A 1 191 ? -7.173 -67.060 11.327 1.00 14.26 191 SER A C 1
ATOM 1411 O O . SER A 1 191 ? -7.876 -66.120 11.690 1.00 12.59 191 SER A O 1
ATOM 1414 N N . PHE A 1 192 ? -6.612 -67.116 10.122 1.00 13.54 192 PHE A N 1
ATOM 1415 C CA . PHE A 1 192 ? -6.825 -66.055 9.138 1.00 14.40 192 PHE A CA 1
ATOM 1416 C C . PHE A 1 192 ? -8.290 -66.042 8.703 1.00 15.65 192 PHE A C 1
ATOM 1417 O O . PHE A 1 192 ? -8.889 -64.982 8.498 1.00 17.40 192 PHE A O 1
ATOM 1425 N N . ARG A 1 193 ? -8.856 -67.235 8.565 1.00 16.40 193 ARG A N 1
ATOM 1426 C CA . ARG A 1 193 ? -10.247 -67.403 8.164 1.00 18.96 193 ARG A CA 1
ATOM 1427 C C . ARG A 1 193 ? -11.156 -66.696 9.178 1.00 18.44 193 ARG A C 1
ATOM 1428 O O . ARG A 1 193 ? -12.075 -65.961 8.804 1.00 18.84 193 ARG A O 1
ATOM 1436 N N . LEU A 1 194 ? -10.886 -66.901 10.464 1.00 16.62 194 LEU A N 1
ATOM 1437 C CA . LEU A 1 194 ? -11.688 -66.269 11.507 1.00 16.30 194 LEU A CA 1
ATOM 1438 C C . LEU A 1 194 ? -11.632 -64.746 11.416 1.00 17.47 194 LEU A C 1
ATOM 1439 O O . LEU A 1 194 ? -12.650 -64.074 11.562 1.00 17.85 194 LEU A O 1
ATOM 1452 N N . SER A 1 196 ? -10.983 -63.115 8.766 1.00 19.36 196 SER A N 1
ATOM 1453 C CA . SER A 1 196 ? -11.623 -62.762 7.511 1.00 23.06 196 SER A CA 1
ATOM 1454 C C . SER A 1 196 ? -13.123 -62.648 7.753 1.00 22.69 196 SER A C 1
ATOM 1455 O O . SER A 1 196 ? -13.782 -61.760 7.218 1.00 23.70 196 SER A O 1
ATOM 1458 N N . GLU A 1 197 ? -13.648 -63.544 8.581 1.00 23.27 197 GLU A N 1
ATOM 1459 C CA . GLU A 1 197 ? -15.070 -63.565 8.898 1.00 24.25 197 GLU A CA 1
ATOM 1460 C C . GLU A 1 197 ? -15.508 -62.555 9.953 1.00 23.60 197 GLU A C 1
ATOM 1461 O O . GLU A 1 197 ? -16.559 -61.926 9.812 1.00 21.80 197 GLU A O 1
ATOM 1467 N N . GLU A 1 198 ? -14.707 -62.391 11.004 1.00 21.02 198 GLU A N 1
ATOM 1468 C CA . GLU A 1 198 ? -15.072 -61.480 12.086 1.00 19.86 198 GLU A CA 1
ATOM 1469 C C . GLU A 1 198 ? -14.304 -60.169 12.134 1.00 18.83 198 GLU A C 1
ATOM 1470 O O . GLU A 1 198 ? -14.631 -59.290 12.930 1.00 18.77 198 GLU A O 1
ATOM 1476 N N . GLY A 1 199 ? -13.287 -60.032 11.292 1.00 19.37 199 GLY A N 1
ATOM 1477 C CA . GLY A 1 199 ? -12.508 -58.808 11.286 1.00 18.08 199 GLY A CA 1
ATOM 1478 C C . GLY A 1 199 ? -11.191 -58.972 12.021 1.00 17.55 199 GLY A C 1
ATOM 1479 O O . GLY A 1 199 ? -11.045 -59.862 12.855 1.00 16.67 199 GLY A O 1
ATOM 1480 N N . PHE A 1 200 ? -10.232 -58.108 11.713 1.00 18.13 200 PHE A N 1
ATOM 1481 C CA . PHE A 1 200 ? -8.916 -58.166 12.339 1.00 19.25 200 PHE A CA 1
ATOM 1482 C C . PHE A 1 200 ? -8.976 -58.128 13.862 1.00 19.84 200 PHE A C 1
ATOM 1483 O O . PHE A 1 200 ? -8.247 -58.855 14.534 1.00 19.37 200 PHE A O 1
ATOM 1491 N N . ARG A 1 201 ? -9.851 -57.282 14.396 1.00 20.44 201 ARG A N 1
ATOM 1492 C CA . ARG A 1 201 ? -10.018 -57.122 15.840 1.00 22.03 201 ARG A CA 1
ATOM 1493 C C . ARG A 1 201 ? -10.419 -58.393 16.586 1.00 21.09 201 ARG A C 1
ATOM 1494 O O . ARG A 1 201 ? -10.139 -58.528 17.779 1.00 22.04 201 ARG A O 1
ATOM 1502 N N . SER A 1 202 ? -11.072 -59.323 15.896 1.00 19.95 202 SER A N 1
ATOM 1503 C CA . SER A 1 202 ? -11.516 -60.558 16.534 1.00 19.53 202 SER A CA 1
ATOM 1504 C C . SER A 1 202 ? -10.368 -61.326 17.182 1.00 18.65 202 SER A C 1
ATOM 1505 O O . SER A 1 202 ? -10.594 -62.184 18.035 1.00 15.78 202 SER A O 1
ATOM 1508 N N . PHE A 1 203 ? -9.141 -61.014 16.771 1.00 18.53 203 PHE A N 1
ATOM 1509 C CA . PHE A 1 203 ? -7.947 -61.650 17.326 1.00 16.60 203 PHE A CA 1
ATOM 1510 C C . PHE A 1 203 ? -7.897 -61.350 18.827 1.00 17.42 203 PHE A C 1
ATOM 1511 O O . PHE A 1 203 ? -7.425 -62.165 19.622 1.00 15.36 203 PHE A O 1
ATOM 1519 N N . TYR A 1 204 ? -8.391 -60.173 19.202 1.00 17.64 204 TYR A N 1
ATOM 1520 C CA . TYR A 1 204 ? -8.390 -59.747 20.599 1.00 18.27 204 TYR A CA 1
ATOM 1521 C C . TYR A 1 204 ? -9.765 -59.689 21.256 1.00 20.62 204 TYR A C 1
ATOM 1522 O O . TYR A 1 204 ? -9.878 -59.867 22.474 1.00 20.03 204 TYR A O 1
ATOM 1531 N N . ASP A 1 205 ? -10.801 -59.435 20.460 1.00 22.24 205 ASP A N 1
ATOM 1532 C CA . ASP A 1 205 ? -12.155 -59.292 20.997 1.00 25.41 205 ASP A CA 1
ATOM 1533 C C . ASP A 1 205 ? -13.189 -60.322 20.547 1.00 25.74 205 ASP A C 1
ATOM 1534 O O . ASP A 1 205 ? -14.316 -60.312 21.044 1.00 27.77 205 ASP A O 1
ATOM 1539 N N . GLY A 1 206 ? -12.825 -61.201 19.618 1.00 24.40 206 GLY A N 1
ATOM 1540 C CA . GLY A 1 206 ? -13.781 -62.182 19.129 1.00 22.28 206 GLY A CA 1
ATOM 1541 C C . GLY A 1 206 ? -13.474 -63.651 19.367 1.00 21.69 206 GLY A C 1
ATOM 1542 O O . GLY A 1 206 ? -12.861 -64.026 20.371 1.00 20.37 206 GLY A O 1
ATOM 1543 N N . SER A 1 207 ? -13.914 -64.485 18.428 1.00 19.78 207 SER A N 1
ATOM 1544 C CA . SER A 1 207 ? -13.721 -65.929 18.502 1.00 19.43 207 SER A CA 1
ATOM 1545 C C . SER A 1 207 ? -12.258 -66.364 18.576 1.00 18.91 207 SER A C 1
ATOM 1546 O O . SER A 1 207 ? -11.910 -67.256 19.350 1.00 18.73 207 SER A O 1
ATOM 1549 N N . LEU A 1 208 ? -11.404 -65.741 17.770 1.00 18.36 208 LEU A N 1
ATOM 1550 C CA . LEU A 1 208 ? -9.989 -66.098 17.756 1.00 16.94 208 LEU A CA 1
ATOM 1551 C C . LEU A 1 208 ? -9.340 -65.852 19.116 1.00 16.01 208 LEU A C 1
ATOM 1552 O O . LEU A 1 208 ? -8.534 -66.658 19.580 1.00 13.40 208 LEU A O 1
ATOM 1557 N N . ALA A 1 209 ? -9.692 -64.733 19.743 1.00 15.05 209 ALA A N 1
ATOM 1558 C CA . ALA A 1 209 ? -9.164 -64.386 21.059 1.00 16.11 209 ALA A CA 1
ATOM 1559 C C . ALA A 1 209 ? -9.475 -65.491 22.068 1.00 17.27 209 ALA A C 1
ATOM 1560 O O . ALA A 1 209 ? -8.617 -65.870 22.868 1.00 17.82 209 ALA A O 1
ATOM 1562 N N . ASP A 1 210 ? -10.704 -66.000 22.037 1.00 16.02 210 ASP A N 1
ATOM 1563 C CA . ASP A 1 210 ? -11.096 -67.059 22.957 1.00 18.06 210 ASP A CA 1
ATOM 1564 C C . ASP A 1 210 ? -10.309 -68.333 22.678 1.00 17.81 210 ASP A C 1
ATOM 1565 O O . ASP A 1 210 ? -9.951 -69.067 23.598 1.00 17.01 210 ASP A O 1
ATOM 1570 N N . ILE A 1 211 ? -10.049 -68.594 21.401 1.00 16.47 211 ILE A N 1
ATOM 1571 C CA . ILE A 1 211 ? -9.300 -69.779 21.003 1.00 16.86 211 ILE A CA 1
ATOM 1572 C C . ILE A 1 211 ? -7.852 -69.678 21.482 1.00 16.93 211 ILE A C 1
ATOM 1573 O O . ILE A 1 211 ? -7.260 -70.667 21.913 1.00 14.27 211 ILE A O 1
ATOM 1578 N N . ILE A 1 212 ? -7.292 -68.476 21.413 1.00 16.87 212 ILE A N 1
ATOM 1579 C CA . ILE A 1 212 ? -5.921 -68.242 21.852 1.00 16.78 212 ILE A CA 1
ATOM 1580 C C . ILE A 1 212 ? -5.765 -68.512 23.348 1.00 17.92 212 ILE A C 1
ATOM 1581 O O . ILE A 1 212 ? -4.916 -69.302 23.759 1.00 17.27 212 ILE A O 1
ATOM 1586 N N . ILE A 1 213 ? -6.586 -67.847 24.154 1.00 18.24 213 ILE A N 1
ATOM 1587 C CA . ILE A 1 213 ? -6.538 -68.007 25.602 1.00 18.17 213 ILE A CA 1
ATOM 1588 C C . ILE A 1 213 ? -6.783 -69.461 25.999 1.00 18.83 213 ILE A C 1
ATOM 1589 O O . ILE A 1 213 ? -6.042 -70.030 26.803 1.00 17.96 213 ILE A O 1
ATOM 1594 N N . ALA A 1 214 ? -7.819 -70.066 25.430 1.00 18.11 214 ALA A N 1
ATOM 1595 C CA . ALA A 1 214 ? -8.124 -71.455 25.741 1.00 19.03 214 ALA A CA 1
ATOM 1596 C C . ALA A 1 214 ? -6.960 -72.354 25.328 1.00 18.49 214 ALA A C 1
ATOM 1597 O O . ALA A 1 214 ? -6.628 -73.314 26.026 1.00 18.03 214 ALA A O 1
ATOM 1599 N N . GLY A 1 215 ? -6.335 -72.026 24.199 1.00 17.36 215 GLY A N 1
ATOM 1600 C CA . GLY A 1 215 ? -5.224 -72.821 23.699 1.00 16.74 215 GLY A CA 1
ATOM 1601 C C . GLY A 1 215 ? -3.920 -72.699 24.473 1.00 16.61 215 GLY A C 1
ATOM 1602 O O . GLY A 1 215 ? -2.933 -73.360 24.135 1.00 14.45 215 GLY A O 1
ATOM 1603 N N . LEU A 1 216 ? -3.907 -71.858 25.507 1.00 15.87 216 LEU A N 1
ATOM 1604 C CA . LEU A 1 216 ? -2.713 -71.665 26.332 1.00 16.41 216 LEU A CA 1
ATOM 1605 C C . LEU A 1 216 ? -2.877 -72.297 27.711 1.00 18.71 216 LEU A C 1
ATOM 1606 O O . LEU A 1 216 ? -1.932 -72.353 28.503 1.00 18.65 216 LEU A O 1
ATOM 1611 N N . GLU A 1 217 ? -4.081 -72.773 27.998 1.00 18.95 217 GLU A N 1
ATOM 1612 C CA . GLU A 1 217 ? -4.352 -73.392 29.287 1.00 21.19 217 GLU A CA 1
ATOM 1613 C C . GLU A 1 217 ? -3.399 -74.563 29.526 1.00 18.97 217 GLU A C 1
ATOM 1614 O O . GLU A 1 217 ? -3.206 -75.409 28.654 1.00 17.83 217 GLU A O 1
ATOM 1620 N N . GLY A 1 218 ? -2.789 -74.601 30.706 1.00 17.51 218 GLY A N 1
ATOM 1621 C CA . GLY A 1 218 ? -1.871 -75.678 31.021 1.00 15.47 218 GLY A CA 1
ATOM 1622 C C . GLY A 1 218 ? -0.420 -75.345 30.734 1.00 16.21 218 GLY A C 1
ATOM 1623 O O . GLY A 1 218 ? 0.480 -76.051 31.187 1.00 14.93 218 GLY A O 1
ATOM 1624 N N . THR A 1 219 ? -0.185 -74.269 29.989 1.00 15.98 219 THR A N 1
ATOM 1625 C CA . THR A 1 219 ? 1.175 -73.864 29.646 1.00 16.91 219 THR A CA 1
ATOM 1626 C C . THR A 1 219 ? 1.812 -73.015 30.737 1.00 17.76 219 THR A C 1
ATOM 1627 O O . THR A 1 219 ? 3.036 -72.953 30.850 1.00 17.06 219 THR A O 1
ATOM 1631 N N . GLY A 1 220 ? 0.978 -72.357 31.534 1.00 17.94 220 GLY A N 1
ATOM 1632 C CA . GLY A 1 220 ? 1.487 -71.497 32.585 1.00 20.57 220 GLY A CA 1
ATOM 1633 C C . GLY A 1 220 ? 1.542 -70.050 32.116 1.00 21.68 220 GLY A C 1
ATOM 1634 O O . GLY A 1 220 ? 1.815 -69.143 32.905 1.00 21.62 220 GLY A O 1
ATOM 1635 N N . SER A 1 221 ? 1.283 -69.833 30.827 1.00 20.50 221 SER A N 1
ATOM 1636 C CA . SER A 1 221 ? 1.300 -68.486 30.251 1.00 20.36 221 SER A CA 1
ATOM 1637 C C . SER A 1 221 ? 0.425 -67.521 31.039 1.00 18.52 221 SER A C 1
ATOM 1638 O O . SER A 1 221 ? -0.711 -67.839 31.384 1.00 18.50 221 SER A O 1
ATOM 1641 N N . PRO A 1 222 ? 0.948 -66.322 31.334 1.00 17.97 222 PRO A N 1
ATOM 1642 C CA . PRO A 1 222 ? 0.195 -65.317 32.088 1.00 17.97 222 PRO A CA 1
ATOM 1643 C C . PRO A 1 222 ? -0.784 -64.511 31.223 1.00 18.03 222 PRO A C 1
ATOM 1644 O O . PRO A 1 222 ? -1.642 -63.804 31.748 1.00 17.43 222 PRO A O 1
ATOM 1648 N N . LEU A 1 223 ? -0.651 -64.616 29.902 1.00 18.81 223 LEU A N 1
ATOM 1649 C CA . LEU A 1 223 ? -1.527 -63.884 28.989 1.00 17.58 223 LEU A CA 1
ATOM 1650 C C . LEU A 1 223 ? -2.998 -64.194 29.236 1.00 18.16 223 LEU A C 1
ATOM 1651 O O . LEU A 1 223 ? -3.408 -65.353 29.233 1.00 17.88 223 LEU A O 1
ATOM 1656 N N . SER A 1 224 ? -3.794 -63.149 29.443 1.00 17.22 224 SER A N 1
ATOM 1657 C CA . SER A 1 224 ? -5.218 -63.323 29.705 1.00 17.73 224 SER A CA 1
ATOM 1658 C C . SER A 1 224 ? -6.084 -62.632 28.656 1.00 17.33 224 SER A C 1
ATOM 1659 O O . SER A 1 224 ? -5.584 -61.884 27.816 1.00 17.74 224 SER A O 1
ATOM 1662 N N . ASP A 1 225 ? -7.387 -62.879 28.715 1.00 17.80 225 ASP A N 1
ATOM 1663 C CA . ASP A 1 225 ? -8.314 -62.261 27.775 1.00 19.43 225 ASP A CA 1
ATOM 1664 C C . ASP A 1 225 ? -8.259 -60.741 27.893 1.00 18.35 225 ASP A C 1
ATOM 1665 O O . ASP A 1 225 ? -8.338 -60.028 26.891 1.00 15.90 225 ASP A O 1
ATOM 1670 N N . ARG A 1 226 ? -8.124 -60.246 29.120 1.00 16.72 226 ARG A N 1
ATOM 1671 C CA . ARG A 1 226 ? -8.069 -58.808 29.339 1.00 17.84 226 ARG A CA 1
ATOM 1672 C C . ARG A 1 226 ? -6.833 -58.184 28.700 1.00 16.37 226 ARG A C 1
ATOM 1673 O O . ARG A 1 226 ? -6.901 -57.064 28.192 1.00 16.36 226 ARG A O 1
ATOM 1681 N N . ASP A 1 227 ? -5.703 -58.891 28.731 1.00 15.36 227 ASP A N 1
ATOM 1682 C CA . ASP A 1 227 ? -4.481 -58.368 28.114 1.00 15.14 227 ASP A CA 1
ATOM 1683 C C . ASP A 1 227 ? -4.749 -58.117 26.637 1.00 14.22 227 ASP A C 1
ATOM 1684 O O . ASP A 1 227 ? -4.354 -57.088 26.086 1.00 14.81 227 ASP A O 1
ATOM 1689 N N . LEU A 1 228 ? -5.425 -59.066 26.002 1.00 15.71 228 LEU A N 1
ATOM 1690 C CA . LEU A 1 228 ? -5.751 -58.948 24.583 1.00 16.29 228 LEU A CA 1
ATOM 1691 C C . LEU A 1 228 ? -6.742 -57.815 24.314 1.00 16.90 228 LEU A C 1
ATOM 1692 O O . LEU A 1 228 ? -6.547 -57.012 23.402 1.00 17.18 228 LEU A O 1
ATOM 1697 N N . ARG A 1 229 ? -7.802 -57.747 25.112 1.00 17.23 229 ARG A N 1
ATOM 1698 C CA . ARG A 1 229 ? -8.824 -56.728 24.911 1.00 19.17 229 ARG A CA 1
ATOM 1699 C C . ARG A 1 229 ? -8.341 -55.294 25.066 1.00 19.85 229 ARG A C 1
ATOM 1700 O O . ARG A 1 229 ? -8.805 -54.407 24.350 1.00 19.20 229 ARG A O 1
ATOM 1708 N N . VAL A 1 230 ? -7.408 -55.055 25.982 1.00 17.72 230 VAL A N 1
ATOM 1709 C CA . VAL A 1 230 ? -6.920 -53.699 26.186 1.00 18.80 230 VAL A CA 1
ATOM 1710 C C . VAL A 1 230 ? -5.836 -53.270 25.205 1.00 17.72 230 VAL A C 1
ATOM 1711 O O . VAL A 1 230 ? -5.499 -52.094 25.136 1.00 17.92 230 VAL A O 1
ATOM 1715 N N . TYR A 1 231 ? -5.286 -54.208 24.443 1.00 17.36 231 TYR A N 1
ATOM 1716 C CA . TYR A 1 231 ? -4.247 -53.837 23.492 1.00 16.30 231 TYR A CA 1
ATOM 1717 C C . TYR A 1 231 ? -4.763 -52.917 22.391 1.00 16.53 231 TYR A C 1
ATOM 1718 O O . TYR A 1 231 ? -5.807 -53.169 21.789 1.00 15.42 231 TYR A O 1
ATOM 1727 N N . ARG A 1 232 ? -4.006 -51.860 22.130 1.00 17.06 232 ARG A N 1
ATOM 1728 C CA . ARG A 1 232 ? -4.325 -50.897 21.081 1.00 17.57 232 ARG A CA 1
ATOM 1729 C C . ARG A 1 232 ? -2.998 -50.376 20.542 1.00 17.14 232 ARG A C 1
ATOM 1730 O O . ARG A 1 232 ? -2.128 -49.961 21.310 1.00 17.07 232 ARG A O 1
ATOM 1738 N N . PRO A 1 233 ? -2.807 -50.415 19.216 1.00 15.87 233 PRO A N 1
ATOM 1739 C CA . PRO A 1 233 ? -1.535 -49.909 18.697 1.00 15.57 233 PRO A CA 1
ATOM 1740 C C . PRO A 1 233 ? -1.434 -48.415 18.969 1.00 16.26 233 PRO A C 1
ATOM 1741 O O . PRO A 1 233 ? -2.439 -47.764 19.257 1.00 13.77 233 PRO A O 1
ATOM 1745 N N . LEU A 1 234 ? -0.223 -47.876 18.898 1.00 15.16 234 LEU A N 1
ATOM 1746 C CA . LEU A 1 234 ? -0.015 -46.450 19.124 1.00 17.58 234 LEU A CA 1
ATOM 1747 C C . LEU A 1 234 ? 0.098 -45.745 17.776 1.00 18.39 234 LEU A C 1
ATOM 1748 O O . LEU A 1 234 ? 0.925 -46.115 16.943 1.00 18.05 234 LEU A O 1
ATOM 1753 N N . ILE A 1 235 ? -0.735 -44.734 17.566 1.00 18.13 235 ILE A N 1
ATOM 1754 C CA . ILE A 1 235 ? -0.724 -43.992 16.312 1.00 19.42 235 ILE A CA 1
ATOM 1755 C C . ILE A 1 235 ? -0.161 -42.601 16.537 1.00 19.20 235 ILE A C 1
ATOM 1756 O O . ILE A 1 235 ? -0.625 -41.868 17.409 1.00 19.01 235 ILE A O 1
ATOM 1761 N N . GLY A 1 236 ? 0.843 -42.243 15.747 1.00 17.46 236 GLY A N 1
ATOM 1762 C CA . GLY A 1 236 ? 1.446 -40.935 15.882 1.00 18.45 236 GLY A CA 1
ATOM 1763 C C . GLY A 1 236 ? 2.193 -40.502 14.638 1.00 17.83 236 GLY A C 1
ATOM 1764 O O . GLY A 1 236 ? 1.868 -40.912 13.518 1.00 18.41 236 GLY A O 1
ATOM 1765 N N . LYS A 1 237 ? 3.198 -39.661 14.846 1.00 16.78 237 LYS A N 1
ATOM 1766 C CA . LYS A 1 237 ? 4.021 -39.145 13.764 1.00 17.84 237 LYS A CA 1
ATOM 1767 C C . LYS A 1 237 ? 5.449 -39.632 13.922 1.00 1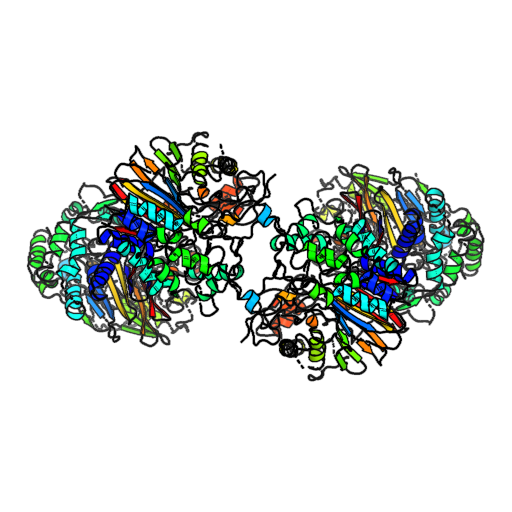7.11 237 LYS A C 1
ATOM 1768 O O . LYS A 1 237 ? 5.922 -39.870 15.035 1.00 18.20 237 LYS A O 1
ATOM 1774 N N . PRO A 1 238 ? 6.158 -39.789 12.803 1.00 16.51 238 PRO A N 1
ATOM 1775 C CA . PRO A 1 238 ? 7.540 -40.256 12.867 1.00 16.63 238 PRO A CA 1
ATOM 1776 C C . PRO A 1 238 ? 8.472 -39.177 13.385 1.00 18.10 238 PRO A C 1
ATOM 1777 O O . PRO A 1 238 ? 8.150 -37.987 13.333 1.00 17.69 238 PRO A O 1
ATOM 1781 N N . VAL A 1 239 ? 9.618 -39.598 13.907 1.00 16.55 239 VAL A N 1
ATOM 1782 C CA . VAL A 1 239 ? 10.619 -38.652 14.362 1.00 18.54 239 VAL A CA 1
ATOM 1783 C C . VAL A 1 239 ? 11.409 -38.412 13.084 1.00 19.79 239 VAL A C 1
ATOM 1784 O O . VAL A 1 239 ? 11.361 -39.232 12.164 1.00 19.14 239 VAL A O 1
ATOM 1788 N N . PHE A 1 240 ? 12.132 -37.304 13.004 1.00 19.82 240 PHE A N 1
ATOM 1789 C CA . PHE A 1 240 ? 12.871 -37.031 11.785 1.00 20.18 240 PHE A CA 1
ATOM 1790 C C . PHE A 1 240 ? 13.953 -35.995 11.974 1.00 21.43 240 PHE A C 1
ATOM 1791 O O . PHE A 1 240 ? 14.074 -35.382 13.036 1.00 20.63 240 PHE A O 1
ATOM 1799 N N . THR A 1 241 ? 14.734 -35.804 10.919 1.00 22.09 241 THR A N 1
ATOM 1800 C CA . THR A 1 241 ? 15.791 -34.811 10.920 1.00 24.42 241 THR A CA 1
ATOM 1801 C C . THR A 1 241 ? 16.014 -34.391 9.477 1.00 25.49 241 THR A C 1
ATOM 1802 O O . THR A 1 241 ? 15.783 -35.173 8.554 1.00 25.77 241 THR A O 1
ATOM 1806 N N . ASP A 1 242 ? 16.439 -33.149 9.282 1.00 25.97 242 ASP A N 1
ATOM 1807 C CA . ASP A 1 242 ? 16.692 -32.643 7.944 1.00 26.84 242 ASP A CA 1
ATOM 1808 C C . ASP A 1 242 ? 18.184 -32.645 7.649 1.00 26.51 242 ASP A C 1
ATOM 1809 O O . ASP A 1 242 ? 19.000 -32.342 8.515 1.00 27.84 242 ASP A O 1
ATOM 1814 N N . LEU A 1 243 ? 18.530 -33.001 6.419 1.00 24.97 243 LEU A N 1
ATOM 1815 C CA . LEU A 1 243 ? 19.916 -33.026 5.979 1.00 24.67 243 LEU A CA 1
ATOM 1816 C C . LEU A 1 243 ? 19.879 -32.457 4.569 1.00 25.45 243 LEU A C 1
ATOM 1817 O O . LEU A 1 243 ? 19.513 -33.155 3.621 1.00 25.53 243 LEU A O 1
ATOM 1822 N N . ASP A 1 244 ? 20.243 -31.185 4.437 1.00 24.35 244 ASP A N 1
ATOM 1823 C CA . ASP A 1 244 ? 20.206 -30.514 3.145 1.00 25.06 244 ASP A CA 1
ATOM 1824 C C . ASP A 1 244 ? 18.751 -30.507 2.679 1.00 23.85 244 ASP A C 1
ATOM 1825 O O . ASP A 1 244 ? 17.864 -30.132 3.445 1.00 23.64 244 ASP A O 1
ATOM 1830 N N . GLU A 1 245 ? 18.489 -30.928 1.446 1.00 23.05 245 GLU A N 1
ATOM 1831 C CA . GLU A 1 245 ? 17.112 -30.937 0.964 1.00 24.01 245 GLU A CA 1
ATOM 1832 C C . GLU A 1 245 ? 16.377 -32.227 1.335 1.00 22.89 245 GLU A C 1
ATOM 1833 O O . GLU A 1 245 ? 15.228 -32.432 0.935 1.00 24.57 245 GLU A O 1
ATOM 1839 N N . PHE A 1 246 ? 17.032 -33.087 2.108 1.00 21.29 246 PHE A N 1
ATOM 1840 C CA . PHE A 1 246 ? 16.432 -34.358 2.515 1.00 21.81 246 PHE A CA 1
ATOM 1841 C C . PHE A 1 246 ? 15.871 -34.354 3.935 1.00 21.92 246 PHE A C 1
ATOM 1842 O O . PHE A 1 246 ? 16.346 -33.625 4.807 1.00 21.51 246 PHE A O 1
ATOM 1850 N N . ARG A 1 247 ? 14.851 -35.176 4.154 1.00 21.32 247 ARG A N 1
ATOM 1851 C CA . ARG A 1 247 ? 14.266 -35.345 5.476 1.00 20.87 247 ARG A CA 1
ATOM 1852 C C . ARG A 1 247 ? 14.168 -36.845 5.713 1.00 20.64 247 ARG A C 1
ATOM 1853 O O . ARG A 1 247 ? 13.472 -37.550 4.978 1.00 18.65 247 ARG A O 1
ATOM 1861 N N . ILE A 1 248 ? 14.886 -37.332 6.721 1.00 19.85 248 ILE A N 1
ATOM 1862 C CA . ILE A 1 248 ? 14.877 -38.753 7.041 1.00 19.47 248 ILE A CA 1
ATOM 1863 C C . ILE A 1 248 ? 13.928 -39.029 8.199 1.00 19.75 248 ILE A C 1
ATOM 1864 O O . ILE A 1 248 ? 14.033 -38.416 9.263 1.00 19.84 248 ILE A O 1
ATOM 1869 N N . TYR A 1 249 ? 13.005 -39.961 7.980 1.00 18.32 249 TYR A N 1
ATOM 1870 C CA . TYR A 1 249 ? 12.008 -40.336 8.977 1.00 17.53 249 TYR A CA 1
ATOM 1871 C C . TYR A 1 249 ? 12.276 -41.721 9.562 1.00 17.74 249 TYR A C 1
ATOM 1872 O O . TYR A 1 249 ? 12.813 -42.601 8.883 1.00 16.99 249 TYR A O 1
ATOM 1881 N N . GLU A 1 250 ? 11.881 -41.911 10.819 1.00 15.96 250 GLU A N 1
ATOM 1882 C CA . GLU A 1 250 ? 12.031 -43.195 11.499 1.00 15.55 250 GLU A CA 1
ATOM 1883 C C . GLU A 1 250 ? 10.838 -43.389 12.420 1.00 15.65 250 GLU A C 1
ATOM 1884 O O . GLU A 1 250 ? 10.214 -42.417 12.854 1.00 16.23 250 GLU A O 1
ATOM 1890 N N . THR A 1 251 ? 10.522 -44.647 12.707 1.00 14.28 251 THR A N 1
ATOM 1891 C CA . THR A 1 251 ? 9.435 -44.984 13.612 1.00 12.91 251 THR A CA 1
ATOM 1892 C C . THR A 1 251 ? 9.864 -44.476 14.990 1.00 14.37 251 THR A C 1
ATOM 1893 O O . THR A 1 251 ? 11.031 -44.614 15.363 1.00 11.75 251 THR A O 1
ATOM 1897 N N . SER A 1 252 ? 8.920 -43.899 15.733 1.00 14.17 252 SER A N 1
ATOM 1898 C CA . SER A 1 252 ? 9.185 -43.309 17.051 1.00 15.66 252 SER A CA 1
ATOM 1899 C C . SER A 1 252 ? 9.399 -44.269 18.222 1.00 16.61 252 SER A C 1
ATOM 1900 O O . SER A 1 252 ? 9.046 -45.452 18.140 1.00 14.55 252 SER A O 1
ATOM 1903 N N . PRO A 1 253 ? 9.799 -43.948 19.401 1.00 17.89 253 PRO A N 1
ATOM 1904 C CA . PRO A 1 253 ? 9.936 -44.921 20.493 1.00 19.31 253 PRO A CA 1
ATOM 1905 C C . PRO A 1 253 ? 8.584 -45.467 20.964 1.00 21.50 253 PRO A C 1
ATOM 1906 O O . PRO A 1 253 ? 7.529 -44.867 20.697 1.00 21.49 253 PRO A O 1
ATOM 1910 N N . ASN A 1 254 ? 8.695 -46.614 21.365 1.00 21.91 254 ASN A N 1
ATOM 1911 C CA . ASN A 1 254 ? 9.721 -47.521 21.860 1.00 17.08 254 ASN A CA 1
ATOM 1912 C C . ASN A 1 254 ? 10.462 -48.196 20.714 1.00 15.32 254 ASN A C 1
ATOM 1913 O O . ASN A 1 254 ? 11.376 -49.057 21.158 1.00 15.34 254 ASN A O 1
ATOM 1918 N N . SER A 1 255 ? 10.289 -48.042 19.509 1.00 16.44 255 SER A N 1
ATOM 1919 C CA . SER A 1 255 ? 11.176 -48.442 18.419 1.00 13.65 255 SER A CA 1
ATOM 1920 C C . SER A 1 255 ? 12.520 -47.741 18.590 1.00 13.94 255 SER A C 1
ATOM 1921 O O . SER A 1 255 ? 12.578 -46.619 19.096 1.00 13.00 255 SER A O 1
ATOM 1924 N N . GLN A 1 256 ? 13.595 -48.394 18.157 1.00 13.63 256 GLN A N 1
ATOM 1925 C CA . GLN A 1 256 ? 14.926 -47.813 18.265 1.00 14.26 256 GLN A CA 1
ATOM 1926 C C . GLN A 1 256 ? 15.256 -46.959 17.036 1.00 14.22 256 GLN A C 1
ATOM 1927 O O . GLN A 1 256 ? 16.401 -46.558 16.841 1.00 14.66 256 GLN A O 1
ATOM 1933 N N . GLY A 1 257 ? 14.250 -46.688 16.211 1.00 14.54 257 GLY A N 1
ATOM 1934 C CA . GLY A 1 257 ? 14.459 -45.904 15.004 1.00 14.55 257 GLY A CA 1
ATOM 1935 C C . GLY A 1 257 ? 15.174 -44.572 15.174 1.00 15.81 257 GLY A C 1
ATOM 1936 O O . GLY A 1 257 ? 15.989 -44.199 14.329 1.00 14.85 257 GLY A O 1
ATOM 1937 N N . ILE A 1 258 ? 14.870 -43.858 16.257 1.00 16.55 258 ILE A N 1
ATOM 1938 C CA . ILE A 1 258 ? 15.477 -42.554 16.539 1.00 16.25 258 ILE A CA 1
ATOM 1939 C C . ILE A 1 258 ? 17.008 -42.619 16.575 1.00 16.54 258 ILE A C 1
ATOM 1940 O O . ILE A 1 258 ? 17.688 -41.608 16.379 1.00 15.24 258 ILE A O 1
ATOM 1945 N N . THR A 1 259 ? 17.549 -43.810 16.820 1.00 15.75 259 THR A N 1
ATOM 1946 C CA . THR A 1 259 ? 18.995 -43.992 16.866 1.00 17.10 259 THR A CA 1
ATOM 1947 C C . THR A 1 259 ? 19.625 -43.575 15.537 1.00 16.93 259 THR A C 1
ATOM 1948 O O . THR A 1 259 ? 20.718 -43.005 15.508 1.00 17.10 259 THR A O 1
ATOM 1952 N N . VAL A 1 260 ? 18.931 -43.854 14.439 1.00 16.34 260 VAL A N 1
ATOM 1953 C CA . VAL A 1 260 ? 19.431 -43.486 13.119 1.00 17.39 260 VAL A CA 1
ATOM 1954 C C . VAL A 1 260 ? 19.453 -41.963 12.977 1.00 17.85 260 VAL A C 1
ATOM 1955 O O . VAL A 1 260 ? 20.410 -41.394 12.450 1.00 19.80 260 VAL A O 1
ATOM 1959 N N . ILE A 1 261 ? 18.400 -41.311 13.458 1.00 18.08 261 ILE A N 1
ATOM 1960 C CA . ILE A 1 261 ? 18.298 -39.854 13.400 1.00 18.46 261 ILE A CA 1
ATOM 1961 C C . ILE A 1 261 ? 19.448 -39.203 14.181 1.00 19.62 261 ILE A C 1
ATOM 1962 O O . ILE A 1 261 ? 20.076 -38.259 13.701 1.00 18.50 261 ILE A O 1
ATOM 1967 N N . GLU A 1 262 ? 19.718 -39.716 15.382 1.00 19.11 262 GLU A N 1
ATOM 1968 C CA . GLU A 1 262 ? 20.793 -39.189 16.228 1.00 20.52 262 GLU A CA 1
ATOM 1969 C C . GLU A 1 262 ? 22.139 -39.358 15.542 1.00 21.36 262 GLU A C 1
ATOM 1970 O O . GLU A 1 262 ? 22.993 -38.471 15.583 1.00 20.76 262 GLU A O 1
ATOM 1976 N N . TRP A 1 263 ? 22.317 -40.515 14.917 1.00 20.47 263 TRP A N 1
ATOM 1977 C CA . TRP A 1 263 ? 23.545 -40.840 14.217 1.00 20.50 263 TRP A CA 1
ATOM 1978 C C . TRP A 1 263 ? 23.786 -39.849 13.077 1.00 21.72 263 TRP A C 1
ATOM 1979 O O . TRP A 1 263 ? 24.902 -39.357 12.897 1.00 22.91 263 TRP A O 1
ATOM 1990 N N . ILE A 1 264 ? 22.741 -39.557 12.307 1.00 21.68 264 ILE A N 1
ATOM 1991 C CA . ILE A 1 264 ? 22.859 -38.616 11.198 1.00 22.52 264 ILE A CA 1
ATOM 1992 C C . ILE A 1 264 ? 23.240 -37.224 11.712 1.00 23.83 264 ILE A C 1
ATOM 1993 O O . ILE A 1 264 ? 24.118 -36.568 11.153 1.00 23.12 264 ILE A O 1
ATOM 1998 N N . ARG A 1 265 ? 22.579 -36.777 12.776 1.00 24.14 265 ARG A N 1
ATOM 1999 C CA . ARG A 1 265 ? 22.879 -35.469 13.345 1.00 25.33 265 ARG A CA 1
ATOM 2000 C C . ARG A 1 265 ? 24.330 -35.448 13.809 1.00 25.59 265 ARG A C 1
ATOM 2001 O O . ARG A 1 265 ? 25.007 -34.425 13.718 1.00 24.84 265 ARG A O 1
ATOM 2009 N N . GLY A 1 266 ? 24.805 -36.590 14.297 1.00 26.52 266 GLY A N 1
ATOM 2010 C CA . GLY A 1 266 ? 26.184 -36.682 14.742 1.00 26.92 266 GLY A CA 1
ATOM 2011 C C . GLY A 1 266 ? 27.137 -36.557 13.564 1.00 28.05 266 GLY A C 1
ATOM 2012 O O . GLY A 1 266 ? 28.125 -35.825 13.627 1.00 27.47 266 GLY A O 1
ATOM 2021 N N . GLU A 1 268 ? 26.546 -35.145 10.833 1.00 31.27 268 GLU A N 1
ATOM 2022 C CA . GLU A 1 268 ? 26.395 -33.780 10.355 1.00 33.39 268 GLU A CA 1
ATOM 2023 C C . GLU A 1 268 ? 27.312 -32.837 11.136 1.00 34.10 268 GLU A C 1
ATOM 2024 O O . GLU A 1 268 ? 27.963 -31.968 10.555 1.00 33.58 268 GLU A O 1
ATOM 2030 N N . SER A 1 269 ? 27.373 -33.023 12.452 1.00 34.22 269 SER A N 1
ATOM 2031 C CA . SER A 1 269 ? 28.214 -32.179 13.295 1.00 35.26 269 SER A CA 1
ATOM 2032 C C . SER A 1 269 ? 29.697 -32.431 13.032 1.00 35.56 269 SER A C 1
ATOM 2033 O O . SER A 1 269 ? 30.549 -31.659 13.470 1.00 35.80 269 SER A O 1
ATOM 2036 N N . HIS A 1 270 ? 30.003 -33.514 12.323 1.00 35.00 270 HIS A N 1
ATOM 2037 C CA . HIS A 1 270 ? 31.388 -33.837 11.995 1.00 34.70 270 HIS A CA 1
ATOM 2038 C C . HIS A 1 270 ? 31.784 -33.248 10.647 1.00 34.02 270 HIS A C 1
ATOM 2039 O O . HIS A 1 270 ? 32.877 -33.508 10.149 1.00 34.24 270 HIS A O 1
ATOM 2046 N N . GLY A 1 271 ? 30.886 -32.465 10.056 1.00 34.06 271 GLY A N 1
ATOM 2047 C CA . GLY A 1 271 ? 31.176 -31.833 8.780 1.00 33.40 271 GLY A CA 1
ATOM 2048 C C . GLY A 1 271 ? 30.662 -32.542 7.540 1.00 33.32 271 GLY A C 1
ATOM 2049 O O . GLY A 1 271 ? 30.949 -32.121 6.420 1.00 33.89 271 GLY A O 1
ATOM 2050 N N . TYR A 1 272 ? 29.900 -33.614 7.723 1.00 31.86 272 TYR A N 1
ATOM 2051 C CA . TYR A 1 272 ? 29.373 -34.354 6.582 1.00 30.05 272 TYR A CA 1
ATOM 2052 C C . TYR A 1 272 ? 27.965 -33.907 6.206 1.00 29.58 272 TYR A C 1
ATOM 2053 O O . TYR A 1 272 ? 27.260 -33.292 7.008 1.00 28.88 272 TYR A O 1
ATOM 2062 N N . ASP A 1 273 ? 27.572 -34.209 4.972 1.00 30.22 273 ASP A N 1
ATOM 2063 C CA . ASP A 1 273 ? 26.240 -33.885 4.473 1.00 28.86 273 ASP A CA 1
ATOM 2064 C C . ASP A 1 273 ? 25.757 -35.009 3.560 1.00 28.39 273 ASP A C 1
ATOM 2065 O O . ASP A 1 273 ? 26.418 -36.040 3.438 1.00 27.52 273 ASP A O 1
ATOM 2070 N N . SER A 1 274 ? 24.614 -34.805 2.914 1.00 27.42 274 SER A N 1
ATOM 2071 C CA . SER A 1 274 ? 24.042 -35.821 2.037 1.00 28.56 274 SER A CA 1
ATOM 2072 C C . SER A 1 274 ? 24.920 -36.187 0.844 1.00 28.72 274 SER A C 1
ATOM 2073 O O . SER A 1 274 ? 24.800 -37.280 0.292 1.00 27.91 274 SER A O 1
ATOM 2076 N N . ARG A 1 275 ? 25.808 -35.282 0.451 1.00 29.08 275 ARG A N 1
ATOM 2077 C CA . ARG A 1 275 ? 26.678 -35.534 -0.692 1.00 30.03 275 ARG A CA 1
ATOM 2078 C C . ARG A 1 275 ? 27.995 -36.212 -0.314 1.00 30.14 275 ARG A C 1
ATOM 2079 O O . ARG A 1 275 ? 28.651 -36.812 -1.165 1.00 30.76 275 ARG A O 1
ATOM 2087 N N . THR A 1 276 ? 28.373 -36.140 0.959 1.00 29.34 276 THR A N 1
ATOM 2088 C CA . THR A 1 276 ? 29.650 -36.701 1.388 1.00 29.42 276 THR A CA 1
ATOM 2089 C C . THR A 1 276 ? 29.659 -37.861 2.384 1.00 29.52 276 THR A C 1
ATOM 2090 O O . THR A 1 276 ? 30.696 -38.501 2.565 1.00 28.59 276 THR A O 1
ATOM 2102 N N . TRP A 1 278 ? 28.573 -40.838 2.180 1.00 29.58 278 TRP A N 1
ATOM 2103 C CA . TRP A 1 278 ? 28.907 -42.104 1.535 1.00 29.24 278 TRP A CA 1
ATOM 2104 C C . TRP A 1 278 ? 30.394 -42.443 1.577 1.00 29.82 278 TRP A C 1
ATOM 2105 O O . TRP A 1 278 ? 30.767 -43.616 1.547 1.00 28.82 278 TRP A O 1
ATOM 2116 N N . GLU A 1 279 ? 31.246 -41.424 1.638 1.00 29.56 279 GLU A N 1
ATOM 2117 C CA . GLU A 1 279 ? 32.680 -41.670 1.677 1.00 29.82 279 GLU A CA 1
ATOM 2118 C C . GLU A 1 279 ? 33.313 -41.132 2.956 1.00 28.98 279 GLU A C 1
ATOM 2119 O O . GLU A 1 279 ? 34.507 -40.846 2.995 1.00 29.00 279 GLU A O 1
ATOM 2125 N N . ALA A 1 280 ? 32.509 -41.005 4.004 1.00 27.89 280 ALA A N 1
ATOM 2126 C CA . ALA A 1 280 ? 32.998 -40.505 5.285 1.00 28.19 280 ALA A CA 1
ATOM 2127 C C . ALA A 1 280 ? 34.048 -41.441 5.880 1.00 27.05 280 ALA A C 1
ATOM 2128 O O . ALA A 1 280 ? 34.028 -42.647 5.633 1.00 27.16 280 ALA A O 1
ATOM 2130 N N . LYS A 1 281 ? 34.964 -40.878 6.663 1.00 26.56 281 LYS A N 1
ATOM 2131 C CA . LYS A 1 281 ? 36.010 -41.671 7.297 1.00 26.29 281 LYS A CA 1
ATOM 2132 C C . LYS A 1 281 ? 35.345 -42.683 8.218 1.00 26.43 281 LYS A C 1
ATOM 2133 O O . LYS A 1 281 ? 34.433 -42.341 8.975 1.00 26.50 281 LYS A O 1
ATOM 2135 N N . ILE A 1 282 ? 35.806 -43.926 8.147 1.00 25.63 282 ILE A N 1
ATOM 2136 C CA . ILE A 1 282 ? 35.252 -45.004 8.954 1.00 25.98 282 ILE A CA 1
ATOM 2137 C C . ILE A 1 282 ? 35.290 -44.719 10.460 1.00 26.44 282 ILE A C 1
ATOM 2138 O O . ILE A 1 282 ? 34.346 -45.052 11.179 1.00 24.98 282 ILE A O 1
ATOM 2143 N N . GLU A 1 283 ? 36.367 -44.102 10.941 1.00 25.07 283 GLU A N 1
ATOM 2144 C CA . GLU A 1 283 ? 36.456 -43.807 12.367 1.00 26.13 283 GLU A CA 1
ATOM 2145 C C . GLU A 1 283 ? 35.347 -42.859 12.809 1.00 24.65 283 GLU A C 1
ATOM 2146 O O . GLU A 1 283 ? 34.816 -42.998 13.908 1.00 25.66 283 GLU A O 1
ATOM 2152 N N . ASP A 1 284 ? 34.985 -41.905 11.956 1.00 24.23 284 ASP A N 1
ATOM 2153 C CA . ASP A 1 284 ? 33.917 -40.974 12.302 1.00 24.66 284 ASP A CA 1
ATOM 2154 C C . ASP A 1 284 ? 32.572 -41.690 12.298 1.00 24.11 284 ASP A C 1
ATOM 2155 O O . ASP A 1 284 ? 31.681 -41.357 13.079 1.00 23.14 284 ASP A O 1
ATOM 2160 N N . ILE A 1 285 ? 32.426 -42.666 11.407 1.00 23.24 285 ILE A N 1
ATOM 2161 C CA . ILE A 1 285 ? 31.182 -43.418 11.310 1.00 22.46 285 ILE A CA 1
ATOM 2162 C C . ILE A 1 285 ? 30.952 -44.203 12.595 1.00 21.33 285 ILE A C 1
ATOM 2163 O O . ILE A 1 285 ? 29.850 -44.197 13.140 1.00 20.59 285 ILE A O 1
ATOM 2168 N N . PHE A 1 286 ? 31.996 -44.864 13.086 1.00 21.75 286 PHE A N 1
ATOM 2169 C CA . PHE A 1 286 ? 31.886 -45.637 14.317 1.00 22.72 286 PHE A CA 1
ATOM 2170 C C . PHE A 1 286 ? 31.757 -44.761 15.559 1.00 23.20 286 PHE A C 1
ATOM 2171 O O . PHE A 1 286 ? 31.049 -45.117 16.501 1.00 23.28 286 PHE A O 1
ATOM 2179 N N . GLU A 1 287 ? 32.439 -43.619 15.568 1.00 23.50 287 GLU A N 1
ATOM 2180 C CA . GLU A 1 287 ? 32.371 -42.722 16.716 1.00 24.42 287 GLU A CA 1
ATOM 2181 C C . GLU A 1 287 ? 30.964 -42.158 16.899 1.00 23.12 287 GLU A C 1
ATOM 2182 O O . GLU A 1 287 ? 30.414 -42.188 17.996 1.00 22.66 287 GLU A O 1
ATOM 2188 N N . THR A 1 288 ? 30.380 -41.642 15.825 1.00 22.52 288 THR A N 1
ATOM 2189 C CA . THR A 1 288 ? 29.035 -41.091 15.908 1.00 22.43 288 THR A CA 1
ATOM 2190 C C . THR A 1 288 ? 28.012 -42.199 16.174 1.00 21.68 288 THR A C 1
ATOM 2191 O O . THR A 1 288 ? 26.994 -41.972 16.823 1.00 20.10 288 THR A O 1
ATOM 2203 N N . GLU A 1 290 ? 28.425 -45.047 18.028 1.00 25.27 290 GLU A N 1
ATOM 2204 C CA . GLU A 1 290 ? 28.417 -45.389 19.444 1.00 27.19 290 GLU A CA 1
ATOM 2205 C C . GLU A 1 290 ? 27.807 -44.308 20.332 1.00 26.40 290 GLU A C 1
ATOM 2206 O O . GLU A 1 290 ? 27.270 -44.612 21.397 1.00 26.35 290 GLU A O 1
ATOM 2212 N N . GLU A 1 291 ? 27.874 -43.053 19.899 1.00 25.83 291 GLU A N 1
ATOM 2213 C CA . GLU A 1 291 ? 27.282 -41.967 20.677 1.00 26.12 291 GLU A CA 1
ATOM 2214 C C . GLU A 1 291 ? 25.764 -42.072 20.542 1.00 24.72 291 GLU A C 1
ATOM 2215 O O . GLU A 1 291 ? 25.023 -41.810 21.487 1.00 23.47 291 GLU A O 1
ATOM 2221 N N . ALA A 1 292 ? 25.311 -42.453 19.352 1.00 22.68 292 ALA A N 1
ATOM 2222 C CA . ALA A 1 292 ? 23.888 -42.603 19.087 1.00 20.71 292 ALA A CA 1
ATOM 2223 C C . ALA A 1 292 ? 23.372 -43.832 19.823 1.00 19.92 292 ALA A C 1
ATOM 2224 O O . ALA A 1 292 ? 22.266 -43.829 20.359 1.00 18.41 292 ALA A O 1
ATOM 2226 N N . TYR A 1 293 ? 24.177 -44.888 19.843 1.00 19.52 293 TYR A N 1
ATOM 2227 C CA . TYR A 1 293 ? 23.788 -46.110 20.531 1.00 19.76 293 TYR A CA 1
ATOM 2228 C C . TYR A 1 293 ? 23.762 -45.875 22.036 1.00 21.86 293 TYR A C 1
ATOM 2229 O O . TYR A 1 293 ? 23.061 -46.570 22.774 1.00 20.27 293 TYR A O 1
ATOM 2238 N N . ASP A 1 294 ? 24.521 -44.880 22.484 1.00 21.95 294 ASP A N 1
ATOM 2239 C CA . ASP A 1 294 ? 24.572 -44.558 23.901 1.00 25.55 294 ASP A CA 1
ATOM 2240 C C . ASP A 1 294 ? 23.231 -43.969 24.328 1.00 24.59 294 ASP A C 1
ATOM 2241 O O . ASP A 1 294 ? 22.693 -44.319 25.379 1.00 23.88 294 ASP A O 1
ATOM 2246 N N . LYS A 1 295 ? 22.691 -43.080 23.498 1.00 23.21 295 LYS A N 1
ATOM 2247 C CA . LYS A 1 295 ? 21.404 -42.454 23.776 1.00 21.43 295 LYS A CA 1
ATOM 2248 C C . LYS A 1 295 ? 20.283 -43.480 23.635 1.00 20.11 295 LYS A C 1
ATOM 2249 O O . LYS A 1 295 ? 19.205 -43.325 24.208 1.00 18.27 295 LYS A O 1
ATOM 2255 N N . ARG A 1 296 ? 20.555 -44.530 22.867 1.00 18.75 296 ARG A N 1
ATOM 2256 C CA . ARG A 1 296 ? 19.590 -45.596 22.624 1.00 18.10 296 ARG A CA 1
ATOM 2257 C C . ARG A 1 296 ? 19.184 -46.299 23.919 1.00 18.12 296 ARG A C 1
ATOM 2258 O O . ARG A 1 296 ? 18.084 -46.843 24.025 1.00 17.47 296 ARG A O 1
ATOM 2266 N N . ARG A 1 297 ? 20.069 -46.268 24.911 1.00 19.07 297 ARG A N 1
ATOM 2267 C CA . ARG A 1 297 ? 19.818 -46.923 26.193 1.00 20.71 297 ARG A CA 1
ATOM 2268 C C . ARG A 1 297 ? 18.610 -46.412 26.974 1.00 20.30 297 ARG A C 1
ATOM 2269 O O . ARG A 1 297 ? 18.096 -47.114 27.844 1.00 21.19 297 ARG A O 1
ATOM 2277 N N . LYS A 1 298 ? 18.157 -45.198 26.671 1.00 18.68 298 LYS A N 1
ATOM 2278 C CA . LYS A 1 298 ? 17.020 -44.609 27.377 1.00 18.26 298 LYS A CA 1
ATOM 2279 C C . LYS A 1 298 ? 15.670 -44.897 26.720 1.00 17.43 298 LYS A C 1
ATOM 2280 O O . LYS A 1 298 ? 14.617 -44.573 27.276 1.00 16.26 298 LYS A O 1
ATOM 2282 N N . ILE A 1 299 ? 15.702 -45.502 25.541 1.00 15.20 299 ILE A N 1
ATOM 2283 C CA . ILE A 1 299 ? 14.482 -45.812 24.810 1.00 14.68 299 ILE A CA 1
ATOM 2284 C C . ILE A 1 299 ? 13.653 -46.930 25.449 1.00 14.75 299 ILE A C 1
ATOM 2285 O O . ILE A 1 299 ? 14.178 -47.976 25.824 1.00 15.83 299 ILE A O 1
ATOM 2290 N N . THR A 1 300 ? 12.351 -46.697 25.571 1.00 13.71 300 THR A N 1
ATOM 2291 C CA . THR A 1 300 ? 11.440 -47.686 26.141 1.00 13.92 300 THR A CA 1
ATOM 2292 C C . THR A 1 300 ? 10.014 -47.228 25.849 1.00 14.49 300 THR A C 1
ATOM 2293 O O . THR A 1 300 ? 9.792 -46.421 24.947 1.00 16.40 300 THR A O 1
ATOM 2297 N N . ASP A 1 301 ? 9.054 -47.754 26.600 1.00 16.17 301 ASP A N 1
ATOM 2298 C CA . ASP A 1 301 ? 7.652 -47.380 26.444 1.00 15.38 301 ASP A CA 1
ATOM 2299 C C . ASP A 1 301 ? 7.603 -45.847 26.441 1.00 16.74 301 ASP A C 1
ATOM 2300 O O . ASP A 1 301 ? 8.100 -45.203 27.368 1.00 16.01 301 ASP A O 1
ATOM 2305 N N . PRO A 1 302 ? 7.001 -45.244 25.402 1.00 16.98 302 PRO A N 1
ATOM 2306 C CA . PRO A 1 302 ? 6.932 -43.780 25.347 1.00 17.30 302 PRO A CA 1
ATOM 2307 C C . PRO A 1 302 ? 6.195 -43.122 26.512 1.00 18.47 302 PRO A C 1
ATOM 2308 O O . PRO A 1 302 ? 6.519 -41.994 26.890 1.00 19.16 302 PRO A O 1
ATOM 2312 N N . SER A 1 303 ? 5.217 -43.817 27.087 1.00 19.00 303 SER A N 1
ATOM 2313 C CA . SER A 1 303 ? 4.468 -43.260 28.211 1.00 20.50 303 SER A CA 1
ATOM 2314 C C . SER A 1 303 ? 5.330 -43.219 29.475 1.00 21.85 303 SER A C 1
ATOM 2315 O O . SER A 1 303 ? 4.973 -42.565 30.452 1.00 21.23 303 SER A O 1
ATOM 2318 N N . TYR A 1 304 ? 6.461 -43.918 29.453 1.00 22.23 304 TYR A N 1
ATOM 2319 C CA . TYR A 1 304 ? 7.371 -43.945 30.598 1.00 23.21 304 TYR A CA 1
ATOM 2320 C C . TYR A 1 304 ? 8.562 -43.011 30.400 1.00 26.16 304 TYR A C 1
ATOM 2321 O O . TYR A 1 304 ? 9.396 -42.870 31.295 1.00 25.99 304 TYR A O 1
ATOM 2338 N N . ASN A 1 306 ? 8.248 -39.672 29.514 1.00 35.39 306 ASN A N 1
ATOM 2339 C CA . ASN A 1 306 ? 7.897 -38.292 29.844 1.00 38.92 306 ASN A CA 1
ATOM 2340 C C . ASN A 1 306 ? 8.313 -37.935 31.273 1.00 39.65 306 ASN A C 1
ATOM 2341 O O . ASN A 1 306 ? 9.484 -38.051 31.646 1.00 40.03 306 ASN A O 1
ATOM 2343 N N . GLY A 1 319 ? 30.252 -48.978 33.145 1.00 43.43 319 GLY A N 1
ATOM 2344 C CA . GLY A 1 319 ? 31.027 -50.143 32.762 1.00 43.13 319 GLY A CA 1
ATOM 2345 C C . GLY A 1 319 ? 30.160 -51.359 32.493 1.00 43.05 319 GLY A C 1
ATOM 2346 O O . GLY A 1 319 ? 30.176 -52.323 33.261 1.00 44.15 319 GLY A O 1
ATOM 2347 N N . LEU A 1 320 ? 29.403 -51.314 31.400 1.00 41.28 320 LEU A N 1
ATOM 2348 C CA . LEU A 1 320 ? 28.521 -52.414 31.015 1.00 39.10 320 LEU A CA 1
ATOM 2349 C C . LEU A 1 320 ? 29.329 -53.577 30.438 1.00 38.10 320 LEU A C 1
ATOM 2350 O O . LEU A 1 320 ? 30.400 -53.375 29.866 1.00 38.42 320 LEU A O 1
ATOM 2355 N N . PRO A 1 321 ? 28.825 -54.813 30.581 1.00 37.44 321 PRO A N 1
ATOM 2356 C CA . PRO A 1 321 ? 29.526 -55.993 30.061 1.00 37.49 321 PRO A CA 1
ATOM 2357 C C . PRO A 1 321 ? 29.638 -55.974 28.534 1.00 37.70 321 PRO A C 1
ATOM 2358 O O . PRO A 1 321 ? 28.691 -55.604 27.841 1.00 36.31 321 PRO A O 1
ATOM 2362 N N . LYS A 1 322 ? 30.798 -56.373 28.018 1.00 37.64 322 LYS A N 1
ATOM 2363 C CA . LYS A 1 322 ? 31.034 -56.382 26.578 1.00 38.64 322 LYS A CA 1
ATOM 2364 C C . LYS A 1 322 ? 30.349 -57.547 25.869 1.00 39.57 322 LYS A C 1
ATOM 2365 O O . LYS A 1 322 ? 30.295 -58.662 26.391 1.00 39.53 322 LYS A O 1
ATOM 2367 N N . ARG A 1 323 ? 29.821 -57.275 24.679 1.00 39.75 323 ARG A N 1
ATOM 2368 C CA . ARG A 1 323 ? 29.149 -58.294 23.875 1.00 40.83 323 ARG A CA 1
ATOM 2369 C C . ARG A 1 323 ? 30.183 -59.314 23.399 1.00 41.01 323 ARG A C 1
ATOM 2370 O O . ARG A 1 323 ? 31.292 -58.942 23.012 1.00 41.09 323 ARG A O 1
ATOM 2378 N N . ASP A 1 324 ? 29.820 -60.593 23.419 1.00 41.14 324 ASP A N 1
ATOM 2379 C CA . ASP A 1 324 ? 30.738 -61.644 22.985 1.00 43.07 324 ASP A CA 1
ATOM 2380 C C . ASP A 1 324 ? 30.073 -62.617 22.017 1.00 42.08 324 ASP A C 1
ATOM 2381 O O . ASP A 1 324 ? 30.508 -63.762 21.883 1.00 41.57 324 ASP A O 1
ATOM 2386 N N . HIS A 1 325 ? 29.022 -62.158 21.343 1.00 40.02 325 HIS A N 1
ATOM 2387 C CA . HIS A 1 325 ? 28.298 -62.997 20.394 1.00 38.21 325 HIS A CA 1
ATOM 2388 C C . HIS A 1 325 ? 27.731 -62.168 19.241 1.00 37.07 325 HIS A C 1
ATOM 2389 O O . HIS A 1 325 ? 27.767 -60.938 19.269 1.00 36.46 325 HIS A O 1
ATOM 2391 N N . ASN A 1 326 ? 27.210 -62.850 18.227 1.00 35.57 326 ASN A N 1
ATOM 2392 C CA . ASN A 1 326 ? 26.637 -62.168 17.074 1.00 34.70 326 ASN A CA 1
ATOM 2393 C C . ASN A 1 326 ? 25.261 -61.598 17.388 1.00 32.22 326 ASN A C 1
ATOM 2394 O O . ASN A 1 326 ? 24.679 -61.896 18.430 1.00 30.16 326 ASN A O 1
ATOM 2399 N N . ASP A 1 327 ? 24.744 -60.782 16.477 1.00 30.69 327 ASP A N 1
ATOM 2400 C CA . ASP A 1 327 ? 23.443 -60.158 16.670 1.00 29.45 327 ASP A CA 1
ATOM 2401 C C . ASP A 1 327 ? 22.319 -61.169 16.869 1.00 29.44 327 ASP A C 1
ATOM 2402 O O . ASP A 1 327 ? 22.314 -62.248 16.278 1.00 28.78 327 ASP A O 1
ATOM 2407 N N . ILE A 1 328 ? 21.367 -60.798 17.715 1.00 29.21 328 ILE A N 1
ATOM 2408 C CA . ILE A 1 328 ? 20.213 -61.630 18.013 1.00 29.06 328 ILE A CA 1
ATOM 2409 C C . ILE A 1 328 ? 18.954 -60.872 17.593 1.00 27.83 328 ILE A C 1
ATOM 2410 O O . ILE A 1 328 ? 18.669 -59.789 18.105 1.00 24.94 328 ILE A O 1
ATOM 2415 N N . GLY A 1 329 ? 18.213 -61.439 16.645 1.00 26.02 329 GLY A N 1
ATOM 2416 C CA . GLY A 1 329 ? 17.002 -60.791 16.179 1.00 25.22 329 GLY A CA 1
ATOM 2417 C C . GLY A 1 329 ? 16.647 -61.160 14.750 1.00 24.74 329 GLY A C 1
ATOM 2418 O O . GLY A 1 329 ? 17.417 -60.920 13.817 1.00 24.29 329 GLY A O 1
ATOM 2419 N N . ASP A 1 330 ? 15.465 -61.744 14.585 1.00 23.22 330 ASP A N 1
ATOM 2420 C CA . ASP A 1 330 ? 14.978 -62.164 13.282 1.00 21.24 330 ASP A CA 1
ATOM 2421 C C . ASP A 1 330 ? 13.723 -61.375 12.961 1.00 20.28 330 ASP A C 1
ATOM 2422 O O . ASP A 1 330 ? 12.857 -61.189 13.811 1.00 20.43 330 ASP A O 1
ATOM 2427 N N . THR A 1 331 ? 13.621 -60.917 11.723 1.00 19.72 331 THR A N 1
ATOM 2428 C CA . THR A 1 331 ? 12.486 -60.108 11.326 1.00 17.06 331 THR A CA 1
ATOM 2429 C C . THR A 1 331 ? 12.389 -60.045 9.807 1.00 14.35 331 THR A C 1
ATOM 2430 O O . THR A 1 331 ? 13.275 -60.522 9.099 1.00 14.14 331 THR A O 1
ATOM 2434 N N . THR A 1 332 ? 11.287 -59.502 9.307 1.00 10.96 332 THR A N 1
ATOM 2435 C CA . THR A 1 332 ? 11.123 -59.346 7.871 1.00 11.94 332 THR A CA 1
ATOM 2436 C C . THR A 1 332 ? 10.580 -57.951 7.616 1.00 12.81 332 THR A C 1
ATOM 2437 O O . THR A 1 332 ? 9.595 -57.526 8.228 1.00 12.19 332 THR A O 1
ATOM 2441 N N . TYR A 1 333 ? 11.265 -57.235 6.735 1.00 12.65 333 TYR A N 1
ATOM 2442 C CA . TYR A 1 333 ? 10.889 -55.877 6.370 1.00 13.58 333 TYR A CA 1
ATOM 2443 C C . TYR A 1 333 ? 10.480 -55.818 4.900 1.00 12.46 333 TYR A C 1
ATOM 2444 O O . TYR A 1 333 ? 11.081 -56.486 4.058 1.00 10.88 333 TYR A O 1
ATOM 2453 N N . PHE A 1 334 ? 9.458 -55.027 4.589 1.00 10.54 334 PHE A N 1
ATOM 2454 C CA . PHE A 1 334 ? 9.053 -54.881 3.198 1.00 12.04 334 PHE A CA 1
ATOM 2455 C C . PHE A 1 334 ? 8.619 -53.449 2.922 1.00 12.90 334 PHE A C 1
ATOM 2456 O O . PHE A 1 334 ? 8.209 -52.726 3.833 1.00 12.58 334 PHE A O 1
ATOM 2464 N N . SER A 1 335 ? 8.741 -53.041 1.663 1.00 13.02 335 SER A N 1
ATOM 2465 C CA . SER A 1 335 ? 8.380 -51.694 1.245 1.00 13.00 335 SER A CA 1
ATOM 2466 C C . SER A 1 335 ? 7.592 -51.726 -0.061 1.00 14.07 335 SER A C 1
ATOM 2467 O O . SER A 1 335 ? 7.779 -52.616 -0.890 1.00 12.51 335 SER A O 1
ATOM 2470 N N . ILE A 1 336 ? 6.701 -50.756 -0.220 1.00 12.87 336 ILE A N 1
ATOM 2471 C CA . ILE A 1 336 ? 5.894 -50.622 -1.427 1.00 12.86 336 ILE A CA 1
ATOM 2472 C C . ILE A 1 336 ? 5.731 -49.127 -1.654 1.00 13.38 336 ILE A C 1
ATOM 2473 O O . ILE A 1 336 ? 5.470 -48.383 -0.710 1.00 14.39 336 ILE A O 1
ATOM 2478 N N . SER A 1 337 ? 5.892 -48.686 -2.895 1.00 13.03 337 SER A N 1
ATOM 2479 C CA . SER A 1 337 ? 5.725 -47.274 -3.218 1.00 14.18 337 SER A CA 1
ATOM 2480 C C . SER A 1 337 ? 5.068 -47.155 -4.587 1.00 13.27 337 SER A C 1
ATOM 2481 O O . SER A 1 337 ? 5.188 -48.065 -5.408 1.00 14.59 337 SER A O 1
ATOM 2484 N N . ASP A 1 338 ? 4.344 -46.064 -4.824 1.00 14.29 338 ASP A N 1
ATOM 2485 C CA . ASP A 1 338 ? 3.745 -45.856 -6.139 1.00 14.39 338 ASP A CA 1
ATOM 2486 C C . ASP A 1 338 ? 4.212 -44.515 -6.685 1.00 16.81 338 ASP A C 1
ATOM 2487 O O . ASP A 1 338 ? 4.779 -43.699 -5.951 1.00 17.32 338 ASP A O 1
ATOM 2492 N N . SER A 1 339 ? 3.995 -44.301 -7.978 1.00 16.75 339 SER A N 1
ATOM 2493 C CA . SER A 1 339 ? 4.436 -43.085 -8.644 1.00 17.70 339 SER A CA 1
ATOM 2494 C C . SER A 1 339 ? 3.843 -41.798 -8.089 1.00 18.52 339 SER A C 1
ATOM 2495 O O . SER A 1 339 ? 4.366 -40.716 -8.346 1.00 20.55 339 SER A O 1
ATOM 2498 N N . GLU A 1 340 ? 2.760 -41.907 -7.331 1.00 19.53 340 GLU A N 1
ATOM 2499 C CA . GLU A 1 340 ? 2.126 -40.725 -6.763 1.00 20.20 340 GLU A CA 1
ATOM 2500 C C . GLU A 1 340 ? 2.692 -40.327 -5.402 1.00 20.21 340 GLU A C 1
ATOM 2501 O O . GLU A 1 340 ? 2.253 -39.351 -4.802 1.00 20.29 340 GLU A O 1
ATOM 2507 N N . GLY A 1 341 ? 3.669 -41.081 -4.911 1.00 19.29 341 GLY A N 1
ATOM 2508 C CA . GLY A 1 341 ? 4.260 -40.737 -3.631 1.00 17.42 341 GLY A CA 1
ATOM 2509 C C . GLY A 1 341 ? 3.763 -41.551 -2.455 1.00 17.72 341 GLY A C 1
ATOM 2510 O O . GLY A 1 341 ? 4.291 -41.425 -1.352 1.00 19.10 341 GLY A O 1
ATOM 2511 N N . ARG A 1 342 ? 2.739 -42.372 -2.667 1.00 16.54 342 ARG A N 1
ATOM 2512 C CA . ARG A 1 342 ? 2.236 -43.201 -1.583 1.00 15.70 342 ARG A CA 1
ATOM 2513 C C . ARG A 1 342 ? 3.326 -44.206 -1.253 1.00 15.12 342 ARG A C 1
ATOM 2514 O O . ARG A 1 342 ? 4.109 -44.592 -2.124 1.00 13.83 342 ARG A O 1
ATOM 2522 N N . SER A 1 343 ? 3.385 -44.642 -0.003 1.00 14.51 343 SER A N 1
ATOM 2523 C CA . SER A 1 343 ? 4.407 -45.608 0.360 1.00 13.04 343 SER A CA 1
ATOM 2524 C C . SER A 1 343 ? 4.171 -46.215 1.730 1.00 13.87 343 SER A C 1
ATOM 2525 O O . SER A 1 343 ? 3.478 -45.635 2.568 1.00 13.81 343 SER A O 1
ATOM 2528 N N . VAL A 1 344 ? 4.726 -47.406 1.932 1.00 13.46 344 VAL A N 1
ATOM 2529 C CA . VAL A 1 344 ? 4.664 -48.084 3.219 1.00 13.43 344 VAL A CA 1
ATOM 2530 C C . VAL A 1 344 ? 6.074 -48.605 3.472 1.00 13.67 344 VAL A C 1
ATOM 2531 O O . VAL A 1 344 ? 6.788 -48.985 2.539 1.00 13.03 344 VAL A O 1
ATOM 2535 N N . SER A 1 345 ? 6.483 -48.573 4.732 1.00 12.35 345 SER A N 1
ATOM 2536 C CA . SER A 1 345 ? 7.792 -49.057 5.151 1.00 12.69 345 SER A CA 1
ATOM 2537 C C . SER A 1 345 ? 7.362 -49.856 6.368 1.00 12.80 345 SER A C 1
ATOM 2538 O O . SER A 1 345 ? 7.117 -49.294 7.430 1.00 13.40 345 SER A O 1
ATOM 2541 N N . ILE A 1 346 ? 7.253 -51.169 6.193 1.00 13.13 346 ILE A N 1
ATOM 2542 C CA . ILE A 1 346 ? 6.755 -52.047 7.239 1.00 11.65 346 ILE A CA 1
ATOM 2543 C C . ILE A 1 346 ? 7.713 -53.150 7.668 1.00 12.75 346 ILE A C 1
ATOM 2544 O O . ILE A 1 346 ? 8.375 -53.780 6.837 1.00 11.80 346 ILE A O 1
ATOM 2549 N N . ILE A 1 347 ? 7.776 -53.379 8.977 1.00 11.75 347 ILE A N 1
ATOM 2550 C CA . ILE A 1 347 ? 8.656 -54.396 9.534 1.00 11.88 347 ILE A CA 1
ATOM 2551 C C . ILE A 1 347 ? 7.903 -55.168 10.616 1.00 12.75 347 ILE A C 1
ATOM 2552 O O . ILE A 1 347 ? 7.164 -54.585 11.410 1.00 13.66 347 ILE A O 1
ATOM 2557 N N . GLN A 1 348 ? 8.077 -56.486 10.633 1.00 12.47 348 GLN A N 1
ATOM 2558 C CA . GLN A 1 348 ? 7.386 -57.334 11.598 1.00 12.06 348 GLN A CA 1
ATOM 2559 C C . GLN A 1 348 ? 8.294 -58.454 12.089 1.00 13.32 348 GLN A C 1
ATOM 2560 O O . GLN A 1 348 ? 9.179 -58.903 11.360 1.00 11.36 348 GLN A O 1
ATOM 2566 N N . SER A 1 349 ? 8.069 -58.905 13.323 1.00 12.25 349 SER A N 1
ATOM 2567 C CA . SER A 1 349 ? 8.917 -59.928 13.921 1.00 13.20 349 SER A CA 1
ATOM 2568 C C . SER A 1 349 ? 8.360 -60.593 15.186 1.00 12.64 349 SER A C 1
ATOM 2569 O O . SER A 1 349 ? 7.406 -60.103 15.789 1.00 15.48 349 SER A O 1
ATOM 2572 N N . ASN A 1 350 ? 8.975 -61.714 15.567 1.00 12.88 350 ASN A N 1
ATOM 2573 C CA . ASN A 1 350 ? 8.626 -62.471 16.778 1.00 15.12 350 ASN A CA 1
ATOM 2574 C C . ASN A 1 350 ? 9.793 -62.260 17.748 1.00 14.88 350 ASN A C 1
ATOM 2575 O O . ASN A 1 350 ? 9.800 -62.794 18.856 1.00 14.65 350 ASN A O 1
ATOM 2580 N N . TYR A 1 351 ? 10.767 -61.478 17.284 1.00 14.26 351 TYR A N 1
ATOM 2581 C CA . TYR A 1 351 ? 12.029 -61.161 17.960 1.00 14.23 351 TYR A CA 1
ATOM 2582 C C . TYR A 1 351 ? 13.057 -62.234 17.606 1.00 14.71 351 TYR A C 1
ATOM 2583 O O . TYR A 1 351 ? 13.823 -62.061 16.657 1.00 17.62 351 TYR A O 1
ATOM 2600 N N . GLY A 1 353 ? 13.778 -65.487 15.875 1.00 16.50 353 GLY A N 1
ATOM 2601 C CA . GLY A 1 353 ? 13.293 -66.502 14.947 1.00 16.18 353 GLY A CA 1
ATOM 2602 C C . GLY A 1 353 ? 11.796 -66.762 14.989 1.00 15.72 353 GLY A C 1
ATOM 2603 O O . GLY A 1 353 ? 10.986 -65.853 14.776 1.00 15.41 353 GLY A O 1
ATOM 2604 N N . PHE A 1 354 ? 11.428 -68.013 15.253 1.00 13.31 354 PHE A N 1
ATOM 2605 C CA . PHE A 1 354 ? 10.029 -68.404 15.327 1.00 14.19 354 PHE A CA 1
ATOM 2606 C C . PHE A 1 354 ? 9.321 -67.827 16.544 1.00 13.82 354 PHE A C 1
ATOM 2607 O O . PHE A 1 354 ? 8.094 -67.733 16.559 1.00 14.59 354 PHE A O 1
ATOM 2615 N N . GLY A 1 355 ? 10.090 -67.455 17.564 1.00 13.65 355 GLY A N 1
ATOM 2616 C CA . GLY A 1 355 ? 9.499 -66.893 18.766 1.00 14.23 355 GLY A CA 1
ATOM 2617 C C . GLY A 1 355 ? 9.733 -67.704 20.031 1.00 15.28 355 GLY A C 1
ATOM 2618 O O . GLY A 1 355 ? 10.723 -68.431 20.151 1.00 16.01 355 GLY A O 1
ATOM 2619 N N . SER A 1 356 ? 8.811 -67.578 20.980 1.00 13.26 356 SER A N 1
ATOM 2620 C CA . SER A 1 356 ? 8.905 -68.278 22.260 1.00 13.60 356 SER A CA 1
ATOM 2621 C C . SER A 1 356 ? 8.831 -69.790 22.133 1.00 13.97 356 SER A C 1
ATOM 2622 O O . SER A 1 356 ? 9.347 -70.516 22.987 1.00 14.08 356 SER A O 1
ATOM 2625 N N . GLY A 1 357 ? 8.173 -70.259 21.078 1.00 12.57 357 GLY A N 1
ATOM 2626 C CA . GLY A 1 357 ? 8.010 -71.687 20.884 1.00 12.09 357 GLY A CA 1
ATOM 2627 C C . GLY A 1 357 ? 6.624 -72.117 21.343 1.00 13.23 357 GLY A C 1
ATOM 2628 O O . GLY A 1 357 ? 6.187 -73.237 21.075 1.00 14.24 357 GLY A O 1
ATOM 2629 N N . ILE A 1 358 ? 5.923 -71.222 22.033 1.00 13.45 358 ILE A N 1
ATOM 2630 C CA . ILE A 1 358 ? 4.585 -71.523 22.532 1.00 13.62 358 ILE A CA 1
ATOM 2631 C C . ILE A 1 358 ? 3.523 -71.191 21.493 1.00 15.25 358 ILE A C 1
ATOM 2632 O O . ILE A 1 358 ? 3.367 -70.036 21.094 1.00 15.27 358 ILE A O 1
ATOM 2637 N N . VAL A 1 359 ? 2.791 -72.215 21.071 1.00 15.03 359 VAL A N 1
ATOM 2638 C CA . VAL A 1 359 ? 1.736 -72.057 20.079 1.00 15.05 359 VAL A CA 1
ATOM 2639 C C . VAL A 1 359 ? 0.365 -72.300 20.712 1.00 15.61 359 VAL A C 1
ATOM 2640 O O . VAL A 1 359 ? 0.082 -73.407 21.173 1.00 15.30 359 VAL A O 1
ATOM 2644 N N . PRO A 1 360 ? -0.496 -71.267 20.767 1.00 15.22 360 PRO A N 1
ATOM 2645 C CA . PRO A 1 360 ? -1.818 -71.492 21.361 1.00 16.32 360 PRO A CA 1
ATOM 2646 C C . PRO A 1 360 ? -2.493 -72.595 20.546 1.00 16.91 360 PRO A C 1
ATOM 2647 O O . PRO A 1 360 ? -2.670 -72.458 19.334 1.00 14.52 360 PRO A O 1
ATOM 2651 N N . LYS A 1 361 ? -2.859 -73.686 21.210 1.00 18.06 361 LYS A N 1
ATOM 2652 C CA . LYS A 1 361 ? -3.475 -74.824 20.532 1.00 20.32 361 LYS A CA 1
ATOM 2653 C C . LYS A 1 361 ? -4.487 -74.468 19.451 1.00 18.99 361 LYS A C 1
ATOM 2654 O O . LYS A 1 361 ? -5.437 -73.725 19.691 1.00 19.42 361 LYS A O 1
ATOM 2660 N N . GLY A 1 362 ? -4.258 -75.005 18.257 1.00 18.54 362 GLY A N 1
ATOM 2661 C CA . GLY A 1 362 ? -5.158 -74.784 17.138 1.00 18.78 362 GLY A CA 1
ATOM 2662 C C . GLY A 1 362 ? -5.074 -73.468 16.385 1.00 17.95 362 GLY A C 1
ATOM 2663 O O . GLY A 1 362 ? -5.870 -73.248 15.472 1.00 17.73 362 GLY A O 1
ATOM 2664 N N . THR A 1 363 ? -4.126 -72.602 16.738 1.00 16.15 363 THR A N 1
ATOM 2665 C CA . THR A 1 363 ? -4.006 -71.307 16.066 1.00 15.70 363 THR A CA 1
ATOM 2666 C C . THR A 1 363 ? -2.951 -71.288 14.962 1.00 15.34 363 THR A C 1
ATOM 2667 O O . THR A 1 363 ? -3.012 -70.466 14.047 1.00 14.83 363 THR A O 1
ATOM 2671 N N . GLY A 1 364 ? -1.976 -72.185 15.057 1.00 14.85 364 GLY A N 1
ATOM 2672 C CA . GLY A 1 364 ? -0.938 -72.254 14.045 1.00 13.43 364 GLY A CA 1
ATOM 2673 C C . GLY A 1 364 ? 0.100 -71.144 14.070 1.00 14.07 364 GLY A C 1
ATOM 2674 O O . GLY A 1 364 ? 0.809 -70.946 13.082 1.00 12.62 364 GLY A O 1
ATOM 2675 N N . PHE A 1 365 ? 0.193 -70.403 15.173 1.00 13.37 365 PHE A N 1
ATOM 2676 C CA . PHE A 1 365 ? 1.197 -69.344 15.261 1.00 14.25 365 PHE A CA 1
ATOM 2677 C C . PHE A 1 365 ? 1.902 -69.362 16.614 1.00 12.76 365 PHE A C 1
ATOM 2678 O O . PHE A 1 365 ? 1.331 -69.785 17.618 1.00 13.17 365 PHE A O 1
ATOM 2686 N N . VAL A 1 366 ? 3.150 -68.910 16.624 1.00 12.19 366 VAL A N 1
ATOM 2687 C CA . VAL A 1 366 ? 3.962 -68.881 17.834 1.00 13.63 366 VAL A CA 1
ATOM 2688 C C . VAL A 1 366 ? 3.960 -67.504 18.492 1.00 14.29 366 VAL A C 1
ATOM 2689 O O . VAL A 1 366 ? 4.091 -66.480 17.817 1.00 15.13 366 VAL A O 1
ATOM 2693 N N . LEU A 1 367 ? 3.808 -67.480 19.811 1.00 13.11 367 LEU A N 1
ATOM 2694 C CA . LEU A 1 367 ? 3.828 -66.219 20.542 1.00 13.60 367 LEU A CA 1
ATOM 2695 C C . LEU A 1 367 ? 5.257 -65.686 20.549 1.00 11.68 367 LEU A C 1
ATOM 2696 O O . LEU A 1 367 ? 6.206 -66.423 20.807 1.00 13.38 367 LEU A O 1
ATOM 2701 N N . GLN A 1 368 ? 5.404 -64.403 20.247 1.00 11.77 368 GLN A N 1
ATOM 2702 C CA . GLN A 1 368 ? 6.712 -63.754 20.220 1.00 11.19 368 GLN A CA 1
ATOM 2703 C C . GLN A 1 368 ? 7.377 -63.801 21.599 1.00 12.11 368 GLN A C 1
ATOM 2704 O O . GLN A 1 368 ? 6.698 -63.941 22.616 1.00 11.58 368 GLN A O 1
ATOM 2710 N N . ASN A 1 369 ? 8.702 -63.688 21.632 1.00 12.81 369 ASN A N 1
ATOM 2711 C CA . ASN A 1 369 ? 9.427 -63.683 22.900 1.00 13.79 369 ASN A CA 1
ATOM 2712 C C . ASN A 1 369 ? 10.079 -62.310 23.101 1.00 13.92 369 ASN A C 1
ATOM 2713 O O . ASN A 1 369 ? 11.101 -62.174 23.772 1.00 13.40 369 ASN A O 1
ATOM 2718 N N . ARG A 1 370 ? 9.452 -61.298 22.508 1.00 13.38 370 ARG A N 1
ATOM 2719 C CA . ARG A 1 370 ? 9.898 -59.910 22.590 1.00 12.97 370 ARG A CA 1
ATOM 2720 C C . ARG A 1 370 ? 10.090 -59.473 24.046 1.00 13.34 370 ARG A C 1
ATOM 2721 O O . ARG A 1 370 ? 10.973 -58.676 24.358 1.00 12.39 370 ARG A O 1
ATOM 2729 N N . GLY A 1 371 ? 9.254 -60.006 24.930 1.00 13.88 371 GLY A N 1
ATOM 2730 C CA . GLY A 1 371 ? 9.327 -59.653 26.336 1.00 14.19 371 GLY A CA 1
ATOM 2731 C C . GLY A 1 371 ? 10.630 -60.010 27.029 1.00 14.82 371 GLY A C 1
ATOM 2732 O O . GLY A 1 371 ? 10.933 -59.470 28.093 1.00 15.00 371 GLY A O 1
ATOM 2733 N N . SER A 1 372 ? 11.409 -60.910 26.439 1.00 14.08 372 SER A N 1
ATOM 2734 C CA . SER A 1 372 ? 12.672 -61.299 27.050 1.00 14.88 372 SER A CA 1
ATOM 2735 C C . SER A 1 372 ? 13.696 -60.166 26.966 1.00 14.18 372 SER A C 1
ATOM 2736 O O . SER A 1 372 ? 14.786 -60.265 27.532 1.00 14.24 372 SER A O 1
ATOM 2739 N N . TYR A 1 373 ? 13.346 -59.085 26.272 1.00 12.17 373 TYR A N 1
ATOM 2740 C CA . TYR A 1 373 ? 14.259 -57.949 26.162 1.00 13.69 373 TYR A CA 1
ATOM 2741 C C . TYR A 1 373 ? 14.140 -57.063 27.406 1.00 12.71 373 TYR A C 1
ATOM 2742 O O . TYR A 1 373 ? 15.007 -56.232 27.670 1.00 12.97 373 TYR A O 1
ATOM 2751 N N . PHE A 1 374 ? 13.052 -57.227 28.155 1.00 11.82 374 PHE A N 1
ATOM 2752 C CA . PHE A 1 374 ? 12.854 -56.454 29.379 1.00 13.79 374 PHE A CA 1
ATOM 2753 C C . PHE A 1 374 ? 13.928 -56.854 30.384 1.00 14.96 374 PHE A C 1
ATOM 2754 O O . PHE A 1 374 ? 14.422 -57.984 30.352 1.00 15.53 374 PHE A O 1
ATOM 2762 N N . THR A 1 375 ? 14.283 -55.936 31.278 1.00 15.92 375 THR A N 1
ATOM 2763 C CA . THR A 1 375 ? 15.255 -56.243 32.319 1.00 14.29 375 THR A CA 1
ATOM 2764 C C . THR A 1 375 ? 14.489 -56.301 33.632 1.00 14.76 375 THR A C 1
ATOM 2765 O O . THR A 1 375 ? 13.425 -55.689 33.760 1.00 12.23 375 THR A O 1
ATOM 2769 N N . LEU A 1 376 ? 15.012 -57.049 34.600 1.00 13.78 376 LEU A N 1
ATOM 2770 C CA . LEU A 1 376 ? 14.356 -57.160 35.898 1.00 15.73 376 LEU A CA 1
ATOM 2771 C C . LEU A 1 376 ? 14.960 -56.187 36.908 1.00 16.66 376 LEU A C 1
ATOM 2772 O O . LEU A 1 376 ? 14.676 -56.260 38.102 1.00 17.20 376 LEU A O 1
ATOM 2777 N N . GLN A 1 377 ? 15.791 -55.279 36.404 1.00 16.45 377 GLN A N 1
ATOM 2778 C CA . GLN A 1 377 ? 16.440 -54.248 37.212 1.00 18.60 377 GLN A CA 1
ATOM 2779 C C . GLN A 1 377 ? 15.420 -53.104 37.331 1.00 18.49 377 GLN A C 1
ATOM 2780 O O . GLN A 1 377 ? 15.241 -52.317 36.395 1.00 18.45 377 GLN A O 1
ATOM 2786 N N . ARG A 1 378 ? 14.756 -53.019 38.482 1.00 15.74 378 ARG A N 1
ATOM 2787 C CA . ARG A 1 378 ? 13.715 -52.017 38.709 1.00 16.02 378 ARG A CA 1
ATOM 2788 C C . ARG A 1 378 ? 14.047 -50.573 38.356 1.00 15.96 378 ARG A C 1
ATOM 2789 O O . ARG A 1 378 ? 13.173 -49.844 37.889 1.00 15.35 378 ARG A O 1
ATOM 2797 N N . ASP A 1 379 ? 15.289 -50.148 38.559 1.00 16.85 379 ASP A N 1
ATOM 2798 C CA . ASP A 1 379 ? 15.632 -48.763 38.251 1.00 20.84 379 ASP A CA 1
ATOM 2799 C C . ASP A 1 379 ? 16.092 -48.507 36.818 1.00 19.49 379 ASP A C 1
ATOM 2800 O O . ASP A 1 379 ? 16.397 -47.372 36.462 1.00 19.05 379 ASP A O 1
ATOM 2805 N N . HIS A 1 380 ? 16.153 -49.548 35.995 1.00 17.51 380 HIS A N 1
ATOM 2806 C CA . HIS A 1 380 ? 16.557 -49.350 34.605 1.00 17.10 380 HIS A CA 1
ATOM 2807 C C . HIS A 1 380 ? 15.336 -48.836 33.849 1.00 15.05 380 HIS A C 1
ATOM 2808 O O . HIS A 1 380 ? 14.211 -49.266 34.108 1.00 13.64 380 HIS A O 1
ATOM 2815 N N . PRO A 1 381 ? 15.539 -47.898 32.911 1.00 15.99 381 PRO A N 1
ATOM 2816 C CA . PRO A 1 381 ? 14.430 -47.338 32.129 1.00 16.70 381 PRO A CA 1
ATOM 2817 C C . PRO A 1 381 ? 13.540 -48.403 31.477 1.00 16.43 381 PRO A C 1
ATOM 2818 O O . PRO A 1 381 ? 12.326 -48.219 31.359 1.00 15.46 381 PRO A O 1
ATOM 2822 N N . ASN A 1 382 ? 14.143 -49.515 31.065 1.00 15.15 382 ASN A N 1
ATOM 2823 C CA . ASN A 1 382 ? 13.389 -50.576 30.401 1.00 15.13 382 ASN A CA 1
ATOM 2824 C C . ASN A 1 382 ? 13.034 -51.742 31.314 1.00 15.19 382 ASN A C 1
ATOM 2825 O O . ASN A 1 382 ? 12.948 -52.889 30.873 1.00 14.35 382 ASN A O 1
ATOM 2830 N N . ALA A 1 383 ? 12.819 -51.440 32.589 1.00 14.03 383 ALA A N 1
ATOM 2831 C CA . ALA A 1 383 ? 12.460 -52.459 33.564 1.00 13.56 383 ALA A CA 1
ATOM 2832 C C . ALA A 1 383 ? 11.071 -52.993 33.263 1.00 12.94 383 ALA A C 1
ATOM 2833 O O . ALA A 1 383 ? 10.187 -52.247 32.826 1.00 10.89 383 ALA A O 1
ATOM 2835 N N . LEU A 1 384 ? 10.876 -54.286 33.491 1.00 12.53 384 LEU A N 1
ATOM 2836 C CA . LEU A 1 384 ? 9.572 -54.889 33.266 1.00 13.09 384 LEU A CA 1
ATOM 2837 C C . LEU A 1 384 ? 8.574 -54.340 34.284 1.00 15.00 384 LEU A C 1
ATOM 2838 O O . LEU A 1 384 ? 8.886 -54.224 35.473 1.00 13.68 384 LEU A O 1
ATOM 2851 N N . PRO A 1 386 ? 4.009 -54.417 34.726 1.00 16.83 386 PRO A N 1
ATOM 2852 C CA . PRO A 1 386 ? 2.824 -54.934 34.034 1.00 16.14 386 PRO A CA 1
ATOM 2853 C C . PRO A 1 386 ? 2.201 -53.883 33.104 1.00 16.45 386 PRO A C 1
ATOM 2854 O O . PRO A 1 386 ? 2.161 -52.689 33.430 1.00 13.57 386 PRO A O 1
ATOM 2858 N N . GLY A 1 387 ? 1.743 -54.335 31.936 1.00 15.46 387 GLY A N 1
ATOM 2859 C CA . GLY A 1 387 ? 1.125 -53.444 30.965 1.00 15.49 387 GLY A CA 1
ATOM 2860 C C . GLY A 1 387 ? 2.071 -52.508 30.226 1.00 15.62 387 GLY A C 1
ATOM 2861 O O . GLY A 1 387 ? 1.631 -51.642 29.470 1.00 16.19 387 GLY A O 1
ATOM 2862 N N . LYS A 1 388 ? 3.372 -52.687 30.419 1.00 15.23 388 LYS A N 1
ATOM 2863 C CA . LYS A 1 388 ? 4.368 -51.823 29.783 1.00 14.61 388 LYS A CA 1
ATOM 2864 C C . LYS A 1 388 ? 4.936 -52.375 28.474 1.00 15.51 388 LYS A C 1
ATOM 2865 O O . LYS A 1 388 ? 4.945 -53.586 28.250 1.00 16.58 388 LYS A O 1
ATOM 2871 N N . ARG A 1 389 ? 5.391 -51.474 27.606 1.00 15.80 389 ARG A N 1
ATOM 2872 C CA . ARG A 1 389 ? 6.006 -51.862 26.338 1.00 15.06 389 ARG A CA 1
ATOM 2873 C C . ARG A 1 389 ? 7.519 -51.817 26.532 1.00 14.97 389 ARG A C 1
ATOM 2874 O O . ARG A 1 389 ? 8.027 -51.017 27.317 1.00 14.29 389 ARG A O 1
ATOM 2882 N N . THR A 1 390 ? 8.240 -52.670 25.814 1.00 13.61 390 THR A N 1
ATOM 2883 C CA . THR A 1 390 ? 9.690 -52.707 25.925 1.00 12.50 390 THR A CA 1
ATOM 2884 C C . THR A 1 390 ? 10.399 -52.033 24.767 1.00 13.71 390 THR A C 1
ATOM 2885 O O . THR A 1 390 ? 9.832 -51.873 23.678 1.00 13.00 390 THR A O 1
ATOM 2889 N N . PHE A 1 391 ? 11.643 -51.636 25.023 1.00 13.30 391 PHE A N 1
ATOM 2890 C CA . PHE A 1 391 ? 12.506 -51.067 23.995 1.00 12.83 391 PHE A CA 1
ATOM 2891 C C . PHE A 1 391 ? 12.318 -52.080 22.862 1.00 12.81 391 PHE A C 1
ATOM 2892 O O . PHE A 1 391 ? 12.311 -53.287 23.113 1.00 13.03 391 PHE A O 1
ATOM 2900 N N . HIS A 1 392 ? 12.163 -51.603 21.632 1.00 12.68 392 HIS A N 1
ATOM 2901 C CA . HIS A 1 392 ? 11.926 -52.495 20.502 1.00 12.40 392 HIS A CA 1
ATOM 2902 C C . HIS A 1 392 ? 12.982 -52.336 19.413 1.00 12.42 392 HIS A C 1
ATOM 2903 O O . HIS A 1 392 ? 13.272 -51.222 18.978 1.00 13.46 392 HIS A O 1
ATOM 2910 N N . THR A 1 393 ? 13.550 -53.455 18.971 1.00 14.04 393 THR A N 1
ATOM 2911 C CA . THR A 1 393 ? 14.569 -53.439 17.927 1.00 12.35 393 THR A CA 1
ATOM 2912 C C . THR A 1 393 ? 14.000 -53.067 16.553 1.00 12.97 393 THR A C 1
ATOM 2913 O O . THR A 1 393 ? 14.736 -52.594 15.683 1.00 14.48 393 THR A O 1
ATOM 2917 N N . LEU A 1 394 ? 12.700 -53.268 16.351 1.00 12.12 394 LEU A N 1
ATOM 2918 C CA . LEU A 1 394 ? 12.102 -52.953 15.052 1.00 12.40 394 LEU A CA 1
ATOM 2919 C C . LEU A 1 394 ? 12.065 -51.462 14.733 1.00 12.98 394 LEU A C 1
ATOM 2920 O O . LEU A 1 394 ? 11.766 -50.632 15.596 1.00 14.00 394 LEU A O 1
ATOM 2925 N N . ALA A 1 395 ? 12.369 -51.135 13.481 1.00 12.93 395 ALA A N 1
ATOM 2926 C CA . ALA A 1 395 ? 12.356 -49.755 13.008 1.00 13.22 395 ALA A CA 1
ATOM 2927 C C . ALA A 1 395 ? 12.090 -49.727 11.508 1.00 14.12 395 ALA A C 1
ATOM 2928 O O . ALA A 1 395 ? 12.465 -50.654 10.787 1.00 13.01 395 ALA A O 1
ATOM 2930 N N . ALA A 1 396 ? 11.426 -48.671 11.047 1.00 14.87 396 ALA A N 1
ATOM 2931 C CA . ALA A 1 396 ? 11.126 -48.503 9.628 1.00 16.35 396 ALA A CA 1
ATOM 2932 C C . ALA A 1 396 ? 11.550 -47.092 9.244 1.00 17.10 396 ALA A C 1
ATOM 2933 O O . ALA A 1 396 ? 11.340 -46.142 10.003 1.00 16.20 396 ALA A O 1
ATOM 2935 N N . CYS A 1 397 ? 12.143 -46.961 8.063 1.00 16.51 397 CYS A N 1
ATOM 2936 C CA . CYS A 1 397 ? 12.636 -45.674 7.591 1.00 16.53 397 CYS A CA 1
ATOM 2937 C C . CYS A 1 397 ? 11.989 -45.193 6.299 1.00 17.27 397 CYS A C 1
ATOM 2938 O O . CYS A 1 397 ? 11.488 -45.982 5.500 1.00 15.14 397 CYS A O 1
ATOM 2949 N N . VAL A 1 399 ? 12.455 -41.654 3.394 1.00 17.48 399 VAL A N 1
ATOM 2950 C CA . VAL A 1 399 ? 13.212 -40.460 3.050 1.00 16.41 399 VAL A CA 1
ATOM 2951 C C . VAL A 1 399 ? 12.479 -39.628 2.012 1.00 17.54 399 VAL A C 1
ATOM 2952 O O . VAL A 1 399 ? 11.957 -40.162 1.027 1.00 17.65 399 VAL A O 1
ATOM 2956 N N . GLU A 1 400 ? 12.432 -38.321 2.240 1.00 17.72 400 GLU A N 1
ATOM 2957 C CA . GLU A 1 400 ? 11.806 -37.407 1.294 1.00 18.07 400 GLU A CA 1
ATOM 2958 C C . GLU A 1 400 ? 12.886 -36.454 0.804 1.00 18.96 400 GLU A C 1
ATOM 2959 O O . GLU A 1 400 ? 13.811 -36.122 1.542 1.00 19.45 400 GLU A O 1
ATOM 2965 N N . LYS A 1 401 ? 12.776 -36.032 -0.448 1.00 19.98 401 LYS A N 1
ATOM 2966 C CA . LYS A 1 401 ? 13.724 -35.097 -1.034 1.00 21.63 401 LYS A CA 1
ATOM 2967 C C . LYS A 1 401 ? 12.878 -33.939 -1.538 1.00 22.49 401 LYS A C 1
ATOM 2968 O O . LYS A 1 401 ? 11.999 -34.128 -2.377 1.00 23.35 401 LYS A O 1
ATOM 2974 N N . GLU A 1 402 ? 13.134 -32.745 -1.017 1.00 24.30 402 GLU A N 1
ATOM 2975 C CA . GLU A 1 402 ? 12.361 -31.574 -1.403 1.00 26.89 402 GLU A CA 1
ATOM 2976 C C . GLU A 1 402 ? 10.879 -31.860 -1.174 1.00 26.21 402 GLU A C 1
ATOM 2977 O O . GLU A 1 402 ? 1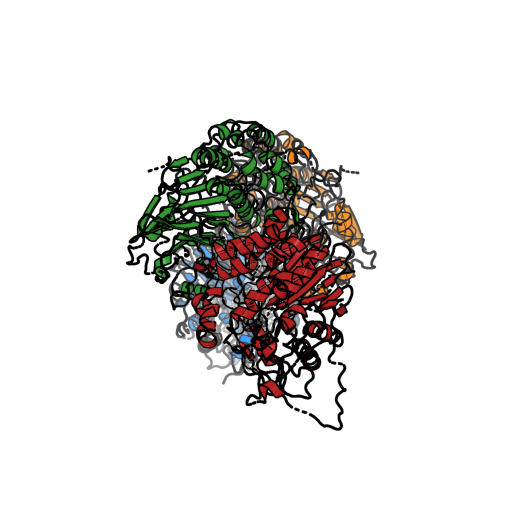0.030 -31.526 -1.999 1.00 25.44 402 GLU A O 1
ATOM 2983 N N . HIS A 1 403 ? 10.589 -32.510 -0.049 1.00 24.96 403 HIS A N 1
ATOM 2984 C CA . HIS A 1 403 ? 9.223 -32.837 0.352 1.00 25.77 403 HIS A CA 1
ATOM 2985 C C . HIS A 1 403 ? 8.538 -33.987 -0.387 1.00 24.85 403 HIS A C 1
ATOM 2986 O O . HIS A 1 403 ? 7.430 -34.381 -0.017 1.00 24.70 403 HIS A O 1
ATOM 2993 N N . ASP A 1 404 ? 9.173 -34.522 -1.426 1.00 22.60 404 ASP A N 1
ATOM 2994 C CA . ASP A 1 404 ? 8.576 -35.633 -2.168 1.00 21.56 404 ASP A CA 1
ATOM 2995 C C . ASP A 1 404 ? 9.225 -36.960 -1.769 1.00 20.06 404 ASP A C 1
ATOM 2996 O O . ASP A 1 404 ? 10.371 -36.987 -1.318 1.00 17.56 404 ASP A O 1
ATOM 3001 N N . LEU A 1 405 ? 8.490 -38.056 -1.933 1.00 17.36 405 LEU A N 1
ATOM 3002 C CA . LEU A 1 405 ? 9.014 -39.376 -1.595 1.00 17.01 405 LEU A CA 1
ATOM 3003 C C . LEU A 1 405 ? 10.312 -39.613 -2.358 1.00 15.64 405 LEU A C 1
ATOM 3004 O O . LEU A 1 405 ? 10.386 -39.355 -3.556 1.00 16.57 405 LEU A O 1
ATOM 3009 N N . TYR A 1 406 ? 11.333 -40.102 -1.662 1.00 15.53 406 TYR A N 1
ATOM 3010 C CA . TYR A 1 406 ? 12.626 -40.381 -2.280 1.00 14.36 406 TYR A CA 1
ATOM 3011 C C . TYR A 1 406 ? 12.972 -41.855 -2.102 1.00 15.74 406 TYR A C 1
ATOM 3012 O O . TYR A 1 406 ? 13.393 -42.527 -3.044 1.00 15.95 406 TYR A O 1
ATOM 3021 N N . ALA A 1 407 ? 12.798 -42.353 -0.882 1.00 15.23 407 ALA A N 1
ATOM 3022 C CA . ALA A 1 407 ? 13.094 -43.747 -0.590 1.00 14.68 407 ALA A CA 1
ATOM 3023 C C . ALA A 1 407 ? 12.317 -44.258 0.615 1.00 15.68 407 ALA A C 1
ATOM 3024 O O . ALA A 1 407 ? 11.907 -43.488 1.488 1.00 13.53 407 ALA A O 1
ATOM 3026 N N . SER A 1 408 ? 12.119 -45.570 0.642 1.00 15.19 408 SER A N 1
ATOM 3027 C CA . SER A 1 408 ? 11.420 -46.246 1.725 1.00 16.37 408 SER A CA 1
ATOM 3028 C C . SER A 1 408 ? 12.283 -47.478 1.979 1.00 16.01 408 SER A C 1
ATOM 3029 O O . SER A 1 408 ? 12.476 -48.296 1.080 1.00 15.45 408 SER A O 1
ATOM 3032 N N . LEU A 1 409 ? 12.818 -47.606 3.188 1.00 15.64 409 LEU A N 1
ATOM 3033 C CA . LEU A 1 409 ? 13.693 -48.729 3.487 1.00 15.52 409 LEU A CA 1
ATOM 3034 C C . LEU A 1 409 ? 13.675 -49.200 4.937 1.00 15.73 409 LEU A C 1
ATOM 3035 O O . LEU A 1 409 ? 13.146 -48.533 5.828 1.00 15.35 409 LEU A O 1
ATOM 3040 N N . GLY A 1 410 ? 14.273 -50.367 5.151 1.00 15.76 410 GLY A N 1
ATOM 3041 C CA . GLY A 1 410 ? 14.340 -50.958 6.472 1.00 15.59 410 GLY A CA 1
ATOM 3042 C C . GLY A 1 410 ? 15.125 -52.248 6.377 1.00 16.45 410 GLY A C 1
ATOM 3043 O O . GLY A 1 410 ? 15.462 -52.688 5.277 1.00 14.70 410 GLY A O 1
ATOM 3044 N N . SER A 1 411 ? 15.422 -52.862 7.515 1.00 16.67 411 SER A N 1
ATOM 3045 C CA . SER A 1 411 ? 16.182 -54.101 7.498 1.00 17.28 411 SER A CA 1
ATOM 3046 C C . SER A 1 411 ? 16.028 -54.972 8.724 1.00 19.06 411 SER A C 1
ATOM 3047 O O . SER A 1 411 ? 15.836 -54.489 9.843 1.00 16.51 411 SER A O 1
ATOM 3058 N N . GLY A 1 413 ? 17.244 -57.605 11.615 1.00 22.99 413 GLY A N 1
ATOM 3059 C CA . GLY A 1 413 ? 18.364 -57.537 12.525 1.00 23.29 413 GLY A CA 1
ATOM 3060 C C . GLY A 1 413 ? 17.810 -57.115 13.863 1.00 24.38 413 GLY A C 1
ATOM 3061 O O . GLY A 1 413 ? 16.731 -56.539 13.935 1.00 28.69 413 GLY A O 1
ATOM 3062 N N . GLY A 1 414 ? 18.517 -57.423 14.936 1.00 24.19 414 GLY A N 1
ATOM 3063 C CA . GLY A 1 414 ? 18.033 -57.014 16.233 1.00 18.87 414 GLY A CA 1
ATOM 3064 C C . GLY A 1 414 ? 18.639 -55.654 16.508 1.00 18.50 414 GLY A C 1
ATOM 3065 O O . GLY A 1 414 ? 18.197 -54.635 15.971 1.00 15.01 414 GLY A O 1
ATOM 3066 N N . ASP A 1 415 ? 19.686 -55.647 17.320 1.00 16.81 415 ASP A N 1
ATOM 3067 C CA . ASP A 1 415 ? 20.364 -54.412 17.682 1.00 18.20 415 ASP A CA 1
ATOM 3068 C C . ASP A 1 415 ? 21.164 -53.800 16.536 1.00 18.44 415 ASP A C 1
ATOM 3069 O O . ASP A 1 415 ? 21.633 -52.666 16.646 1.00 19.99 415 ASP A O 1
ATOM 3074 N N . ILE A 1 416 ? 21.311 -54.534 15.434 1.00 16.30 416 ILE A N 1
ATOM 3075 C CA . ILE A 1 416 ? 22.071 -54.021 14.292 1.00 15.64 416 ILE A CA 1
ATOM 3076 C C . ILE A 1 416 ? 21.240 -53.299 13.230 1.00 15.89 416 ILE A C 1
ATOM 3077 O O . ILE A 1 416 ? 21.802 -52.762 12.271 1.00 14.66 416 ILE A O 1
ATOM 3082 N N . GLN A 1 417 ? 19.919 -53.280 13.379 1.00 13.83 417 GLN A N 1
ATOM 3083 C CA . GLN A 1 417 ? 19.083 -52.609 12.381 1.00 15.28 417 GLN A CA 1
ATOM 3084 C C . GLN A 1 417 ? 19.543 -51.185 12.062 1.00 15.81 417 GLN A C 1
ATOM 3085 O O . GLN A 1 417 ? 19.599 -50.797 10.899 1.00 16.60 417 GLN A O 1
ATOM 3091 N N . PRO A 1 418 ? 19.867 -50.382 13.091 1.00 16.49 418 PRO A N 1
ATOM 3092 C CA . PRO A 1 418 ? 20.315 -49.011 12.814 1.00 16.14 418 PRO A CA 1
ATOM 3093 C C . PRO A 1 418 ? 21.590 -48.968 11.967 1.00 15.68 418 PRO A C 1
ATOM 3094 O O . PRO A 1 418 ? 21.713 -48.158 11.047 1.00 16.24 418 PRO A O 1
ATOM 3098 N N . GLN A 1 419 ? 22.533 -49.850 12.278 1.00 15.71 419 GLN A N 1
ATOM 3099 C CA . GLN A 1 419 ? 23.800 -49.904 11.555 1.00 15.44 419 GLN A CA 1
ATOM 3100 C C . GLN A 1 419 ? 23.604 -50.279 10.089 1.00 14.39 419 GLN A C 1
ATOM 3101 O O . GLN A 1 419 ? 24.228 -49.685 9.208 1.00 13.69 419 GLN A O 1
ATOM 3107 N N . VAL A 1 420 ? 22.743 -51.259 9.825 1.00 14.16 420 VAL A N 1
ATOM 3108 C CA . VAL A 1 420 ? 22.481 -51.675 8.444 1.00 14.34 420 VAL A CA 1
ATOM 3109 C C . VAL A 1 420 ? 21.750 -50.554 7.705 1.00 14.28 420 VAL A C 1
ATOM 3110 O O . VAL A 1 420 ? 22.063 -50.245 6.553 1.00 14.72 420 VAL A O 1
ATOM 3114 N N . GLN A 1 421 ? 20.775 -49.945 8.370 1.00 13.79 421 GLN A N 1
ATOM 3115 C CA . GLN A 1 421 ? 20.027 -48.850 7.769 1.00 14.78 421 GLN A CA 1
ATOM 3116 C C . GLN A 1 421 ? 20.955 -47.699 7.383 1.00 15.80 421 GLN A C 1
ATOM 3117 O O . GLN A 1 421 ? 20.842 -47.129 6.297 1.00 14.91 421 GLN A O 1
ATOM 3131 N N . GLN A 1 423 ? 24.261 -47.700 6.762 1.00 15.80 423 GLN A N 1
ATOM 3132 C CA . GLN A 1 423 ? 25.138 -48.022 5.644 1.00 16.92 423 GLN A CA 1
ATOM 3133 C C . GLN A 1 423 ? 24.377 -47.866 4.325 1.00 17.44 423 GLN A C 1
ATOM 3134 O O . GLN A 1 423 ? 24.907 -47.333 3.351 1.00 17.00 423 GLN A O 1
ATOM 3140 N N . ILE A 1 424 ? 23.129 -48.320 4.305 1.00 15.56 424 ILE A N 1
ATOM 3141 C CA . ILE A 1 424 ? 22.293 -48.208 3.113 1.00 17.47 424 ILE A CA 1
ATOM 3142 C C . ILE A 1 424 ? 21.942 -46.743 2.855 1.00 19.83 424 ILE A C 1
ATOM 3143 O O . ILE A 1 424 ? 22.047 -46.248 1.732 1.00 18.97 424 ILE A O 1
ATOM 3148 N N . LEU A 1 425 ? 21.525 -46.061 3.914 1.00 19.75 425 LEU A N 1
ATOM 3149 C CA . LEU A 1 425 ? 21.121 -44.663 3.837 1.00 21.99 425 LEU A CA 1
ATOM 3150 C C . LEU A 1 425 ? 22.204 -43.729 3.298 1.00 22.07 425 LEU A C 1
ATOM 3151 O O . LEU A 1 425 ? 21.925 -42.872 2.461 1.00 20.62 425 LEU A O 1
ATOM 3164 N N . GLU A 1 427 ? 24.542 -44.311 1.245 1.00 21.73 427 GLU A N 1
ATOM 3165 C CA . GLU A 1 427 ? 24.693 -44.504 -0.195 1.00 22.40 427 GLU A CA 1
ATOM 3166 C C . GLU A 1 427 ? 23.464 -44.008 -0.952 1.00 21.94 427 GLU A C 1
ATOM 3167 O O . GLU A 1 427 ? 23.584 -43.388 -2.009 1.00 21.74 427 GLU A O 1
ATOM 3173 N N . ILE A 1 428 ? 22.284 -44.286 -0.405 1.00 20.61 428 ILE A N 1
ATOM 3174 C CA . ILE A 1 428 ? 21.032 -43.904 -1.050 1.00 21.14 428 ILE A CA 1
ATOM 3175 C C . ILE A 1 428 ? 20.878 -42.392 -1.216 1.00 20.58 428 ILE A C 1
ATOM 3176 O O . ILE A 1 428 ? 20.302 -41.927 -2.199 1.00 19.05 428 ILE A O 1
ATOM 3181 N N . LEU A 1 429 ? 21.392 -41.629 -0.257 1.00 21.02 429 LEU A N 1
ATOM 3182 C CA . LEU A 1 429 ? 21.312 -40.174 -0.325 1.00 21.83 429 LEU A CA 1
ATOM 3183 C C . LEU A 1 429 ? 22.193 -39.645 -1.458 1.00 21.49 429 LEU A C 1
ATOM 3184 O O . LEU A 1 429 ? 21.918 -38.591 -2.030 1.00 22.34 429 LEU A O 1
ATOM 3189 N N . LYS A 1 430 ? 23.248 -40.388 -1.776 1.00 21.44 430 LYS A N 1
ATOM 3190 C CA . LYS A 1 430 ? 24.158 -40.010 -2.852 1.00 23.17 430 LYS A CA 1
ATOM 3191 C C . LYS A 1 430 ? 23.523 -40.300 -4.214 1.00 23.19 430 LYS A C 1
ATOM 3192 O O . LYS A 1 430 ? 23.610 -39.489 -5.138 1.00 21.89 430 LYS A O 1
ATOM 3198 N N . ASP A 1 431 ? 22.882 -41.460 -4.328 1.00 21.57 431 ASP A N 1
ATOM 3199 C CA . ASP A 1 431 ? 22.236 -41.873 -5.573 1.00 22.34 431 ASP A CA 1
ATOM 3200 C C . ASP A 1 431 ? 21.278 -43.023 -5.266 1.00 21.45 431 ASP A C 1
ATOM 3201 O O . ASP A 1 431 ? 21.664 -44.017 -4.649 1.00 21.73 431 ASP A O 1
ATOM 3206 N N . ASN A 1 432 ? 20.027 -42.878 -5.692 1.00 19.13 432 ASN A N 1
ATOM 3207 C CA . ASN A 1 432 ? 19.008 -43.890 -5.436 1.00 18.93 432 ASN A CA 1
ATOM 3208 C C . ASN A 1 432 ? 18.528 -44.589 -6.702 1.00 18.52 432 ASN A C 1
ATOM 3209 O O . ASN A 1 432 ? 17.447 -45.174 -6.707 1.00 19.23 432 ASN A O 1
ATOM 3214 N N . THR A 1 433 ? 19.318 -44.542 -7.768 1.00 18.49 433 THR A N 1
ATOM 3215 C CA . THR A 1 433 ? 18.895 -45.167 -9.016 1.00 19.92 433 THR A CA 1
ATOM 3216 C C . THR A 1 433 ? 19.228 -46.647 -9.137 1.00 19.68 433 THR A C 1
ATOM 3217 O O . THR A 1 433 ? 18.680 -47.330 -10.001 1.00 19.34 433 THR A O 1
ATOM 3221 N N . ASP A 1 434 ? 20.110 -47.144 -8.274 1.00 18.20 434 ASP A N 1
ATOM 3222 C CA . ASP A 1 434 ? 20.495 -48.554 -8.307 1.00 17.69 434 ASP A CA 1
ATOM 3223 C C . ASP A 1 434 ? 20.460 -49.130 -6.889 1.00 16.98 434 ASP A C 1
ATOM 3224 O O . ASP A 1 434 ? 21.479 -49.583 -6.367 1.00 17.11 434 ASP A O 1
ATOM 3229 N N . PRO A 1 435 ? 19.280 -49.129 -6.250 1.00 15.64 435 PRO A N 1
ATOM 3230 C CA . PRO A 1 435 ? 19.169 -49.661 -4.889 1.00 14.93 435 PRO A CA 1
ATOM 3231 C C . PRO A 1 435 ? 19.702 -51.079 -4.713 1.00 14.17 435 PRO A C 1
ATOM 3232 O O . PRO A 1 435 ? 20.214 -51.413 -3.649 1.00 15.98 435 PRO A O 1
ATOM 3236 N N . GLN A 1 436 ? 19.600 -51.910 -5.747 1.00 12.93 436 GLN A N 1
ATOM 3237 C CA . GLN A 1 436 ? 20.090 -53.283 -5.629 1.00 12.81 436 GLN A CA 1
ATOM 3238 C C . GLN A 1 436 ? 21.599 -53.328 -5.410 1.00 13.18 436 GLN A C 1
ATOM 3239 O O . GLN A 1 436 ? 22.090 -54.126 -4.611 1.00 12.97 436 GLN A O 1
ATOM 3245 N N . ALA A 1 437 ? 22.333 -52.478 -6.123 1.00 13.52 437 ALA A N 1
ATOM 3246 C CA . ALA A 1 437 ? 23.783 -52.432 -5.973 1.00 14.14 437 ALA A CA 1
ATOM 3247 C C . ALA A 1 437 ? 24.105 -52.078 -4.525 1.00 14.90 437 ALA A C 1
ATOM 3248 O O . ALA A 1 437 ? 25.058 -52.596 -3.945 1.00 15.46 437 ALA A O 1
ATOM 3250 N N . ILE A 1 438 ? 23.302 -51.192 -3.942 1.00 15.93 438 ILE A N 1
ATOM 3251 C CA . ILE A 1 438 ? 23.505 -50.792 -2.554 1.00 16.14 438 ILE A CA 1
ATOM 3252 C C . ILE A 1 438 ? 23.235 -51.971 -1.619 1.00 16.01 438 ILE A C 1
ATOM 3253 O O . ILE A 1 438 ? 24.008 -52.226 -0.698 1.00 16.11 438 ILE A O 1
ATOM 3258 N N . LEU A 1 439 ? 22.148 -52.700 -1.860 1.00 15.23 439 LEU A N 1
ATOM 3259 C CA . LEU A 1 439 ? 21.824 -53.845 -1.014 1.00 14.80 439 LEU A CA 1
ATOM 3260 C C . LEU A 1 439 ? 22.898 -54.923 -1.089 1.00 14.45 439 LEU A C 1
ATOM 3261 O O . LEU A 1 439 ? 23.204 -55.563 -0.084 1.00 14.11 439 LEU A O 1
ATOM 3266 N N . ASP A 1 440 ? 23.468 -55.115 -2.278 1.00 14.12 440 ASP A N 1
ATOM 3267 C CA . ASP A 1 440 ? 24.511 -56.119 -2.489 1.00 15.35 440 ASP A CA 1
ATOM 3268 C C . ASP A 1 440 ? 25.823 -55.852 -1.743 1.00 16.91 440 ASP A C 1
ATOM 3269 O O . ASP A 1 440 ? 26.474 -56.789 -1.292 1.00 17.51 440 ASP A O 1
ATOM 3274 N N . LYS A 1 441 ? 26.213 -54.583 -1.633 1.00 18.23 441 LYS A N 1
ATOM 3275 C CA . LYS A 1 441 ? 27.457 -54.194 -0.956 1.00 19.43 441 LYS A CA 1
ATOM 3276 C C . LYS A 1 441 ? 27.734 -54.909 0.366 1.00 18.24 441 LYS A C 1
ATOM 3277 O O . LYS A 1 441 ? 26.824 -55.129 1.166 1.00 17.18 441 LYS A O 1
ATOM 3283 N N . PRO A 1 442 ? 29.007 -55.272 0.615 1.00 18.47 442 PRO A N 1
ATOM 3284 C CA . PRO A 1 442 ? 29.383 -55.955 1.859 1.00 18.00 442 PRO A CA 1
ATOM 3285 C C . PRO A 1 442 ? 29.127 -55.002 3.026 1.00 17.74 442 PRO A C 1
ATOM 3286 O O . PRO A 1 442 ? 29.267 -53.789 2.879 1.00 17.01 442 PRO A O 1
ATOM 3290 N N . ARG A 1 443 ? 28.758 -55.547 4.180 1.00 16.58 443 ARG A N 1
ATOM 3291 C CA . ARG A 1 443 ? 28.454 -54.720 5.342 1.00 17.58 443 ARG A CA 1
ATOM 3292 C C . ARG A 1 443 ? 29.268 -55.070 6.579 1.00 17.63 443 ARG A C 1
ATOM 3293 O O . ARG A 1 443 ? 29.972 -56.080 6.622 1.00 16.88 443 ARG A O 1
ATOM 3301 N N . TRP A 1 444 ? 29.149 -54.213 7.588 1.00 17.09 444 TRP A N 1
ATOM 3302 C CA . TRP A 1 444 ? 29.800 -54.419 8.872 1.00 17.30 444 TRP A CA 1
ATOM 3303 C C . TRP A 1 444 ? 28.717 -54.278 9.933 1.00 17.78 444 TRP A C 1
ATOM 3304 O O . TRP A 1 444 ? 27.680 -53.656 9.695 1.00 17.59 444 TRP A O 1
ATOM 3315 N N . THR A 1 445 ? 28.951 -54.876 11.092 1.00 16.89 445 THR A N 1
ATOM 3316 C CA . THR A 1 445 ? 28.020 -54.769 12.206 1.00 18.93 445 THR A CA 1
ATOM 3317 C C . THR A 1 445 ? 28.836 -54.802 13.494 1.00 18.68 445 THR A C 1
ATOM 3318 O O . THR A 1 445 ? 29.970 -55.281 13.511 1.00 18.36 445 THR A O 1
ATOM 3322 N N . GLU A 1 446 ? 28.259 -54.262 14.558 1.00 17.75 446 GLU A N 1
ATOM 3323 C CA . GLU A 1 446 ? 28.889 -54.261 15.874 1.00 18.02 446 GLU A CA 1
ATOM 3324 C C . GLU A 1 446 ? 27.696 -54.427 16.795 1.00 15.89 446 GLU A C 1
ATOM 3325 O O . GLU A 1 446 ? 27.158 -53.456 17.317 1.00 16.18 446 GLU A O 1
ATOM 3331 N N . PRO A 1 447 ? 27.250 -55.675 16.983 1.00 16.66 447 PRO A N 1
ATOM 3332 C CA . PRO A 1 447 ? 26.100 -55.972 17.835 1.00 16.37 447 PRO A CA 1
ATOM 3333 C C . PRO A 1 447 ? 26.291 -55.896 19.341 1.00 17.04 447 PRO A C 1
ATOM 3334 O O . PRO A 1 447 ? 27.306 -56.335 19.880 1.00 16.63 447 PRO A O 1
ATOM 3338 N N . TYR A 1 448 ? 25.289 -55.321 19.998 1.00 15.74 448 TYR A N 1
ATOM 3339 C CA . TYR A 1 448 ? 25.232 -55.211 21.448 1.00 17.12 448 TYR A CA 1
ATOM 3340 C C . TYR A 1 448 ? 23.900 -54.606 21.859 1.00 16.57 448 TYR A C 1
ATOM 3341 O O . TYR A 1 448 ? 23.391 -53.693 21.205 1.00 16.28 448 TYR A O 1
ATOM 3350 N N . THR A 1 449 ? 23.318 -55.151 22.921 1.00 15.29 449 THR A N 1
ATOM 3351 C CA . THR A 1 449 ? 22.036 -54.665 23.416 1.00 16.46 449 THR A CA 1
ATOM 3352 C C . THR A 1 449 ? 22.239 -53.387 24.211 1.00 16.16 449 THR A C 1
ATOM 3353 O O . THR A 1 449 ? 23.369 -52.988 24.493 1.00 15.96 449 THR A O 1
ATOM 3357 N N . ILE A 1 450 ? 21.136 -52.751 24.582 1.00 16.15 450 ILE A N 1
ATOM 3358 C CA . ILE A 1 450 ? 21.203 -51.519 25.347 1.00 15.85 450 ILE A CA 1
ATOM 3359 C C . ILE A 1 450 ? 21.830 -51.771 26.716 1.00 16.75 450 ILE A C 1
ATOM 3360 O O . ILE A 1 450 ? 22.207 -50.834 27.412 1.00 18.42 450 ILE A O 1
ATOM 3365 N N . TYR A 1 451 ? 21.945 -53.043 27.088 1.00 17.46 451 TYR A N 1
ATOM 3366 C CA . TYR A 1 451 ? 22.511 -53.432 28.377 1.00 17.50 451 TYR A CA 1
ATOM 3367 C C . TYR A 1 451 ? 23.987 -53.797 28.271 1.00 19.36 451 TYR A C 1
ATOM 3368 O O . TYR A 1 451 ? 24.631 -54.085 29.279 1.00 19.72 451 TYR A O 1
ATOM 3377 N N . GLU A 1 452 ? 24.520 -53.782 27.055 1.00 19.09 452 GLU A N 1
ATOM 3378 C CA . GLU A 1 452 ? 25.907 -54.167 26.835 1.00 20.00 452 GLU A CA 1
ATOM 3379 C C . GLU A 1 452 ? 26.800 -53.076 26.266 1.00 21.21 452 GLU A C 1
ATOM 3380 O O . GLU A 1 452 ? 26.336 -52.016 25.836 1.00 21.87 452 GLU A O 1
ATOM 3386 N N . ALA A 1 453 ? 28.097 -53.357 26.267 1.00 21.40 453 ALA A N 1
ATOM 3387 C CA . ALA A 1 453 ? 29.083 -52.441 25.721 1.00 21.60 453 ALA A CA 1
ATOM 3388 C C . ALA A 1 453 ? 29.496 -53.040 24.384 1.00 21.97 453 ALA A C 1
ATOM 3389 O O . ALA A 1 453 ? 29.341 -54.242 24.162 1.00 20.89 453 ALA A O 1
ATOM 3391 N N . PRO A 1 454 ? 30.018 -52.211 23.471 1.00 24.02 454 PRO A N 1
ATOM 3392 C CA . PRO A 1 454 ? 30.446 -52.700 22.158 1.00 24.97 454 PRO A CA 1
ATOM 3393 C C . PRO A 1 454 ? 31.414 -53.873 22.261 1.00 26.08 454 PRO A C 1
ATOM 3394 O O . PRO A 1 454 ? 32.363 -53.844 23.044 1.00 26.63 454 PRO A O 1
ATOM 3398 N N . GLY A 1 455 ? 31.156 -54.912 21.475 1.00 26.77 455 GLY A N 1
ATOM 3399 C CA . GLY A 1 455 ? 32.026 -56.070 21.471 1.00 25.53 455 GLY A CA 1
ATOM 3400 C C . GLY A 1 455 ? 32.780 -56.088 20.155 1.00 25.43 455 GLY A C 1
ATOM 3401 O O . GLY A 1 455 ? 33.277 -55.056 19.704 1.00 26.55 455 GLY A O 1
ATOM 3402 N N . ALA A 1 456 ? 32.848 -57.253 19.525 1.00 23.81 456 ALA A N 1
ATOM 3403 C CA . ALA A 1 456 ? 33.543 -57.388 18.251 1.00 23.53 456 ALA A CA 1
ATOM 3404 C C . ALA A 1 456 ? 32.774 -56.760 17.092 1.00 23.06 456 ALA A C 1
ATOM 3405 O O . ALA A 1 456 ? 31.559 -56.555 17.168 1.00 21.11 456 ALA A O 1
ATOM 3407 N N . VAL A 1 457 ? 33.501 -56.449 16.022 1.00 22.10 457 VAL A N 1
ATOM 3408 C CA . VAL A 1 457 ? 32.909 -55.883 14.821 1.00 23.00 457 VAL A CA 1
ATOM 3409 C C . VAL A 1 457 ? 32.973 -56.961 13.739 1.00 23.29 457 VAL A C 1
ATOM 3410 O O . VAL A 1 457 ? 34.032 -57.544 13.490 1.00 24.45 457 VAL A O 1
ATOM 3414 N N . TYR A 1 458 ? 31.835 -57.238 13.114 1.00 20.57 458 TYR A N 1
ATOM 3415 C CA . TYR A 1 458 ? 31.757 -58.250 12.068 1.00 19.95 458 TYR A CA 1
ATOM 3416 C C . TYR A 1 458 ? 31.738 -57.580 10.703 1.00 18.96 458 TYR A C 1
ATOM 3417 O O . TYR A 1 458 ? 31.114 -56.534 10.533 1.00 19.40 458 TYR A O 1
ATOM 3426 N N . VAL A 1 459 ? 32.428 -58.181 9.737 1.00 17.81 459 VAL A N 1
ATOM 3427 C CA . VAL A 1 459 ? 32.500 -57.631 8.389 1.00 17.91 459 VAL A CA 1
ATOM 3428 C C . VAL A 1 459 ? 32.371 -58.738 7.348 1.00 19.20 459 VAL A C 1
ATOM 3429 O O . VAL A 1 459 ? 32.772 -59.876 7.592 1.00 20.70 459 VAL A O 1
ATOM 3433 N N . GLU A 1 460 ? 31.816 -58.397 6.187 1.00 18.96 460 GLU A N 1
ATOM 3434 C CA . GLU A 1 460 ? 31.624 -59.371 5.116 1.00 20.03 460 GLU A CA 1
ATOM 3435 C C . GLU A 1 460 ? 32.713 -59.366 4.043 1.00 21.09 460 GLU A C 1
ATOM 3436 O O . GLU A 1 460 ? 32.707 -60.228 3.166 1.00 22.20 460 GLU A O 1
ATOM 3442 N N . SER A 1 461 ? 33.643 -58.414 4.107 1.00 21.41 461 SER A N 1
ATOM 3443 C CA . SER A 1 461 ? 34.710 -58.342 3.100 1.00 23.50 461 SER A CA 1
ATOM 3444 C C . SER A 1 461 ? 36.116 -58.092 3.658 1.00 24.63 461 SER A C 1
ATOM 3445 O O . SER A 1 461 ? 36.284 -57.492 4.725 1.00 22.96 461 SER A O 1
ATOM 3448 N N . GLU A 1 462 ? 37.125 -58.550 2.921 1.00 25.77 462 GLU A N 1
ATOM 3449 C CA . GLU A 1 462 ? 38.513 -58.359 3.330 1.00 27.83 462 GLU A CA 1
ATOM 3450 C C . GLU A 1 462 ? 38.788 -56.869 3.444 1.00 27.51 462 GLU A C 1
ATOM 3451 O O . GLU A 1 462 ? 39.482 -56.422 4.357 1.00 27.25 462 GLU A O 1
ATOM 3457 N N . GLU A 1 463 ? 38.233 -56.104 2.509 1.00 27.09 463 GLU A N 1
ATOM 3458 C CA . GLU A 1 463 ? 38.419 -54.660 2.499 1.00 27.93 463 GLU A CA 1
ATOM 3459 C C . GLU A 1 463 ? 37.944 -54.029 3.805 1.00 26.64 463 GLU A C 1
ATOM 3460 O O . GLU A 1 463 ? 38.663 -53.236 4.413 1.00 24.63 463 GLU A O 1
ATOM 3466 N N . LEU A 1 464 ? 36.736 -54.377 4.239 1.00 26.07 464 LEU A N 1
ATOM 3467 C CA . LEU A 1 464 ? 36.206 -53.831 5.486 1.00 24.85 464 LEU A CA 1
ATOM 3468 C C . LEU A 1 464 ? 37.048 -54.326 6.660 1.00 24.77 464 LEU A C 1
ATOM 3469 O O . LEU A 1 464 ? 37.285 -53.593 7.620 1.00 22.94 464 LEU A O 1
ATOM 3474 N N . TYR A 1 465 ? 37.500 -55.572 6.573 1.00 23.97 465 TYR A N 1
ATOM 3475 C CA . TYR A 1 465 ? 38.316 -56.146 7.628 1.00 26.09 465 TYR A CA 1
ATOM 3476 C C . TYR A 1 465 ? 39.581 -55.320 7.813 1.00 27.19 465 TYR A C 1
ATOM 3477 O O . TYR A 1 465 ? 39.994 -55.056 8.939 1.00 26.61 465 TYR A O 1
ATOM 3486 N N . ARG A 1 466 ? 40.197 -54.918 6.704 1.00 28.46 466 ARG A N 1
ATOM 3487 C CA . ARG A 1 466 ? 41.417 -54.120 6.763 1.00 30.88 466 ARG A CA 1
ATOM 3488 C C . ARG A 1 466 ? 41.153 -52.712 7.275 1.00 31.07 466 ARG A C 1
ATOM 3489 O O . ARG A 1 466 ? 41.797 -52.261 8.221 1.00 30.83 466 ARG A O 1
ATOM 3497 N N . ASN A 1 467 ? 40.204 -52.025 6.646 1.00 32.35 467 ASN A N 1
ATOM 3498 C CA . ASN A 1 467 ? 39.850 -50.664 7.029 1.00 33.40 467 ASN A CA 1
ATOM 3499 C C . ASN A 1 467 ? 39.473 -50.556 8.505 1.00 33.53 467 ASN A C 1
ATOM 3500 O O . ASN A 1 467 ? 39.910 -49.637 9.197 1.00 34.50 467 ASN A O 1
ATOM 3505 N N . VAL A 1 468 ? 38.662 -51.495 8.985 1.00 32.77 468 VAL A N 1
ATOM 3506 C CA . VAL A 1 468 ? 38.238 -51.492 10.381 1.00 32.14 468 VAL A CA 1
ATOM 3507 C C . VAL A 1 468 ? 39.398 -51.797 11.324 1.00 32.23 468 VAL A C 1
ATOM 3508 O O . VAL A 1 468 ? 39.613 -51.089 12.306 1.00 32.68 468 VAL A O 1
ATOM 3512 N N . SER A 1 469 ? 40.138 -52.858 11.025 1.00 32.61 469 SER A N 1
ATOM 3513 C CA . SER A 1 469 ? 41.272 -53.256 11.849 1.00 33.62 469 SER A CA 1
ATOM 3514 C C . SER A 1 469 ? 42.310 -52.147 12.017 1.00 34.69 469 SER A C 1
ATOM 3515 O O . SER A 1 469 ? 42.965 -52.058 13.056 1.00 33.92 469 SER A O 1
ATOM 3518 N N . LYS A 1 470 ? 42.453 -51.300 11.001 1.00 35.53 470 LYS A N 1
ATOM 3519 C CA . LYS A 1 470 ? 43.443 -50.231 11.040 1.00 37.63 470 LYS A CA 1
ATOM 3520 C C . LYS A 1 470 ? 42.943 -48.900 11.595 1.00 38.20 470 LYS A C 1
ATOM 3521 O O . LYS A 1 470 ? 43.707 -48.156 12.211 1.00 38.22 470 LYS A O 1
ATOM 3527 N N . GLN A 1 471 ? 41.667 -48.600 11.382 1.00 38.13 471 GLN A N 1
ATOM 3528 C CA . GLN A 1 471 ? 41.102 -47.339 11.846 1.00 38.11 471 GLN A CA 1
ATOM 3529 C C . GLN A 1 471 ? 40.320 -47.433 13.152 1.00 38.18 471 GLN A C 1
ATOM 3530 O O . GLN A 1 471 ? 40.197 -46.444 13.873 1.00 38.88 471 GLN A O 1
ATOM 3536 N N . ILE A 1 472 ? 39.789 -48.613 13.456 1.00 38.35 472 ILE A N 1
ATOM 3537 C CA . ILE A 1 472 ? 39.019 -48.801 14.685 1.00 38.50 472 ILE A CA 1
ATOM 3538 C C . ILE A 1 472 ? 39.858 -49.543 15.719 1.00 39.12 472 ILE A C 1
ATOM 3539 O O . ILE A 1 472 ? 40.135 -50.732 15.569 1.00 38.91 472 ILE A O 1
ATOM 3544 N N . SER A 1 473 ? 40.249 -48.836 16.774 1.00 39.82 473 SER A N 1
ATOM 3545 C CA . SER A 1 473 ? 41.084 -49.416 17.822 1.00 40.97 473 SER A CA 1
ATOM 3546 C C . SER A 1 473 ? 40.313 -50.096 18.948 1.00 40.60 473 SER A C 1
ATOM 3547 O O . SER A 1 473 ? 39.129 -49.838 19.160 1.00 41.41 473 SER A O 1
ATOM 3550 N N . GLY A 1 474 ? 41.011 -50.966 19.671 1.00 40.83 474 GLY A N 1
ATOM 3551 C CA . GLY A 1 474 ? 40.411 -51.673 20.789 1.00 39.71 474 GLY A CA 1
ATOM 3552 C C . GLY A 1 474 ? 39.171 -52.463 20.437 1.00 39.20 474 GLY A C 1
ATOM 3553 O O . GLY A 1 474 ? 38.259 -52.595 21.255 1.00 39.30 474 GLY A O 1
ATOM 3554 N N . ARG A 1 475 ? 39.135 -52.993 19.219 1.00 37.54 475 ARG A N 1
ATOM 3555 C CA . ARG A 1 475 ? 37.998 -53.779 18.761 1.00 34.92 475 ARG A CA 1
ATOM 3556 C C . ARG A 1 475 ? 38.460 -55.014 18.003 1.00 32.63 475 ARG A C 1
ATOM 3557 O O . ARG A 1 475 ? 39.326 -54.929 17.133 1.00 32.40 475 ARG A O 1
ATOM 3565 N N . LYS A 1 476 ? 37.887 -56.162 18.346 1.00 30.13 476 LYS A N 1
ATOM 3566 C CA . LYS A 1 476 ? 38.215 -57.403 17.660 1.00 28.79 476 LYS A CA 1
ATOM 3567 C C . LYS A 1 476 ? 37.406 -57.380 16.363 1.00 27.92 476 LYS A C 1
ATOM 3568 O O . LYS A 1 476 ? 36.217 -57.062 16.382 1.00 27.83 476 LYS A O 1
ATOM 3570 N N . VAL A 1 477 ? 38.046 -57.702 15.244 1.00 27.63 477 VAL A N 1
ATOM 3571 C CA . VAL A 1 477 ? 37.366 -57.709 13.950 1.00 26.06 477 VAL A CA 1
ATOM 3572 C C . VAL A 1 477 ? 37.240 -59.140 13.440 1.00 26.07 477 VAL A C 1
ATOM 3573 O O . VAL A 1 477 ? 38.214 -59.894 13.448 1.00 26.76 477 VAL A O 1
ATOM 3577 N N . VAL A 1 478 ? 36.044 -59.509 12.991 1.00 24.62 478 VAL A N 1
ATOM 3578 C CA . VAL A 1 478 ? 35.798 -60.865 12.508 1.00 24.60 478 VAL A CA 1
ATOM 3579 C C . VAL A 1 478 ? 35.217 -60.921 11.099 1.00 25.55 478 VAL A C 1
ATOM 3580 O O . VAL A 1 478 ? 34.141 -60.383 10.835 1.00 24.91 478 VAL A O 1
ATOM 3584 N N . LEU A 1 479 ? 35.939 -61.588 10.203 1.00 25.47 479 LEU A N 1
ATOM 3585 C CA . LEU A 1 479 ? 35.510 -61.749 8.818 1.00 25.26 479 LEU A CA 1
ATOM 3586 C C . LEU A 1 479 ? 34.477 -62.868 8.743 1.00 24.98 479 LEU A C 1
ATOM 3587 O O . LEU A 1 479 ? 34.702 -63.961 9.262 1.00 24.48 479 LEU A O 1
ATOM 3592 N N . ARG A 1 480 ? 33.350 -62.591 8.095 1.00 24.54 480 ARG A N 1
ATOM 3593 C CA . ARG A 1 480 ? 32.276 -63.571 7.959 1.00 25.69 480 ARG A CA 1
ATOM 3594 C C . ARG A 1 480 ? 31.775 -63.598 6.518 1.00 24.84 480 ARG A C 1
ATOM 3595 O O . ARG A 1 480 ? 31.982 -62.646 5.768 1.00 24.51 480 ARG A O 1
ATOM 3603 N N . ASP A 1 481 ? 31.124 -64.692 6.132 1.00 24.23 481 ASP A N 1
ATOM 3604 C CA . ASP A 1 481 ? 30.576 -64.799 4.784 1.00 23.18 481 ASP A CA 1
ATOM 3605 C C . ASP A 1 481 ? 29.345 -63.900 4.715 1.00 22.70 481 ASP A C 1
ATOM 3606 O O . ASP A 1 481 ? 28.776 -63.540 5.747 1.00 20.51 481 ASP A O 1
ATOM 3611 N N . VAL A 1 482 ? 28.939 -63.541 3.501 1.00 21.51 482 VAL A N 1
ATOM 3612 C CA . VAL A 1 482 ? 27.760 -62.709 3.304 1.00 20.61 482 VAL A CA 1
ATOM 3613 C C . VAL A 1 482 ? 26.538 -63.527 3.726 1.00 20.97 482 VAL A C 1
ATOM 3614 O O . VAL A 1 482 ? 26.322 -64.625 3.219 1.00 21.58 482 VAL A O 1
ATOM 3618 N N . SER A 1 483 ? 25.748 -63.003 4.661 1.00 19.61 483 SER A N 1
ATOM 3619 C CA . SER A 1 483 ? 24.562 -63.717 5.132 1.00 18.51 483 SER A CA 1
ATOM 3620 C C . SER A 1 483 ? 23.640 -62.801 5.919 1.00 17.73 483 SER A C 1
ATOM 3621 O O . SER A 1 483 ? 23.975 -61.642 6.176 1.00 16.70 483 SER A O 1
ATOM 3624 N N . GLN A 1 484 ? 22.495 -63.342 6.326 1.00 16.70 484 GLN A N 1
ATOM 3625 C CA . GLN A 1 484 ? 21.510 -62.584 7.094 1.00 20.01 484 GLN A CA 1
ATOM 3626 C C . GLN A 1 484 ? 22.060 -62.116 8.446 1.00 19.61 484 GLN A C 1
ATOM 3627 O O . GLN A 1 484 ? 21.399 -61.380 9.176 1.00 19.85 484 GLN A O 1
ATOM 3633 N N . GLU A 1 485 ? 23.271 -62.554 8.776 1.00 18.92 485 GLU A N 1
ATOM 3634 C CA . GLU A 1 485 ? 23.925 -62.152 10.016 1.00 19.25 485 GLU A CA 1
ATOM 3635 C C . GLU A 1 485 ? 24.151 -60.646 9.914 1.00 17.58 485 GLU A C 1
ATOM 3636 O O . GLU A 1 485 ? 24.313 -59.949 10.913 1.00 16.58 485 GLU A O 1
ATOM 3642 N N . PHE A 1 486 ? 24.163 -60.156 8.682 1.00 15.77 486 PHE A N 1
ATOM 3643 C CA . PHE A 1 486 ? 24.364 -58.746 8.415 1.00 15.56 486 PHE A CA 1
ATOM 3644 C C . PHE A 1 486 ? 23.049 -58.107 7.959 1.00 15.12 486 PHE A C 1
ATOM 3645 O O . PHE A 1 486 ? 23.030 -57.096 7.240 1.00 15.81 486 PHE A O 1
ATOM 3653 N N . GLY A 1 487 ? 21.951 -58.716 8.399 1.00 14.48 487 GLY A N 1
ATOM 3654 C CA . GLY A 1 487 ? 20.624 -58.221 8.086 1.00 14.72 487 GLY A CA 1
ATOM 3655 C C . GLY A 1 487 ? 20.049 -58.617 6.742 1.00 15.06 487 GLY A C 1
ATOM 3656 O O . GLY A 1 487 ? 20.718 -59.230 5.910 1.00 16.31 487 GLY A O 1
ATOM 3657 N N . THR A 1 488 ? 18.785 -58.261 6.541 1.00 14.51 488 THR A N 1
ATOM 3658 C CA . THR A 1 488 ? 18.072 -58.533 5.297 1.00 13.06 488 THR A CA 1
ATOM 3659 C C . THR A 1 488 ? 17.225 -57.295 5.052 1.00 12.59 488 THR A C 1
ATOM 3660 O O . THR A 1 488 ? 16.219 -57.066 5.734 1.00 12.42 488 THR A O 1
ATOM 3664 N N . ALA A 1 489 ? 17.634 -56.497 4.075 1.00 10.37 489 ALA A N 1
ATOM 3665 C CA . ALA A 1 489 ? 16.937 -55.259 3.781 1.00 11.08 489 ALA A CA 1
ATOM 3666 C C . ALA A 1 489 ? 16.286 -55.218 2.413 1.00 11.41 489 ALA A C 1
ATOM 3667 O O . ALA A 1 489 ? 16.741 -55.869 1.471 1.00 11.66 489 ALA A O 1
ATOM 3669 N N . GLN A 1 490 ? 15.205 -54.452 2.326 1.00 11.11 490 GLN A N 1
ATOM 3670 C CA . GLN A 1 490 ? 14.481 -54.251 1.076 1.00 11.74 490 GLN A CA 1
ATOM 3671 C C . GLN A 1 490 ? 14.306 -52.748 0.938 1.00 13.96 490 GLN A C 1
ATOM 3672 O O . GLN A 1 490 ? 14.432 -52.009 1.916 1.00 14.98 490 GLN A O 1
ATOM 3678 N N . ILE A 1 491 ? 14.012 -52.291 -0.269 1.00 15.13 491 ILE A N 1
ATOM 3679 C CA . ILE A 1 491 ? 13.852 -50.867 -0.488 1.00 15.21 491 ILE A CA 1
ATOM 3680 C C . ILE A 1 491 ? 13.145 -50.546 -1.792 1.00 15.04 491 ILE A C 1
ATOM 3681 O O . ILE A 1 491 ? 13.185 -51.327 -2.746 1.00 11.90 491 ILE A O 1
ATOM 3686 N N . THR A 1 492 ? 12.460 -49.406 -1.800 1.00 13.65 492 THR A N 1
ATOM 3687 C CA . THR A 1 492 ? 11.804 -48.907 -2.996 1.00 14.47 492 THR A CA 1
ATOM 3688 C C . THR A 1 492 ? 12.198 -47.440 -3.019 1.00 16.63 492 THR A C 1
ATOM 3689 O O . THR A 1 492 ? 12.317 -46.802 -1.970 1.00 16.56 492 THR A O 1
ATOM 3693 N N . THR A 1 493 ? 12.447 -46.914 -4.208 1.00 16.57 493 THR A N 1
ATOM 3694 C CA . THR A 1 493 ? 12.829 -45.520 -4.337 1.00 18.20 493 THR A CA 1
ATOM 3695 C C . THR A 1 493 ? 12.069 -44.910 -5.501 1.00 18.93 493 THR A C 1
ATOM 3696 O O . THR A 1 493 ? 11.467 -45.621 -6.310 1.00 16.41 493 THR A O 1
ATOM 3700 N N . LEU A 1 494 ? 12.094 -43.587 -5.576 1.00 19.61 494 LEU A N 1
ATOM 3701 C CA . LEU A 1 494 ? 11.412 -42.879 -6.642 1.00 21.20 494 LEU A CA 1
ATOM 3702 C C . LEU A 1 494 ? 12.486 -42.105 -7.397 1.00 22.32 494 LEU A C 1
ATOM 3703 O O . LEU A 1 494 ? 13.244 -41.343 -6.799 1.00 21.12 494 LEU A O 1
ATOM 3708 N N . ILE A 1 495 ? 12.575 -42.329 -8.705 1.00 20.93 495 ILE A N 1
ATOM 3709 C CA . ILE A 1 495 ? 13.576 -41.651 -9.520 1.00 20.86 495 ILE A CA 1
ATOM 3710 C C . ILE A 1 495 ? 12.909 -40.746 -10.551 1.00 21.80 495 ILE A C 1
ATOM 3711 O O . ILE A 1 495 ? 11.683 -40.677 -10.623 1.00 20.44 495 ILE A O 1
ATOM 3716 N N . ARG A 1 496 ? 13.724 -40.059 -11.345 1.00 22.06 496 ARG A N 1
ATOM 3717 C CA . ARG A 1 496 ? 13.223 -39.152 -12.372 1.00 23.22 496 ARG A CA 1
ATOM 3718 C C . ARG A 1 496 ? 12.020 -39.734 -13.107 1.00 24.09 496 ARG A C 1
ATOM 3719 O O . ARG A 1 496 ? 11.966 -40.937 -13.380 1.00 23.34 496 ARG A O 1
ATOM 3721 N N . GLY A 1 497 ? 11.054 -38.874 -13.417 1.00 23.23 497 GLY A N 1
ATOM 3722 C CA . GLY A 1 497 ? 9.866 -39.309 -14.132 1.00 24.03 497 GLY A CA 1
ATOM 3723 C C . GLY A 1 497 ? 8.881 -40.055 -13.256 1.00 23.98 497 GLY A C 1
ATOM 3724 O O . GLY A 1 497 ? 7.939 -40.677 -13.751 1.00 24.34 497 GLY A O 1
ATOM 3725 N N . ASP A 1 498 ? 9.099 -39.984 -11.949 1.00 22.85 498 ASP A N 1
ATOM 3726 C CA . ASP A 1 498 ? 8.242 -40.657 -10.987 1.00 23.25 498 ASP A CA 1
ATOM 3727 C C . ASP A 1 498 ? 8.184 -42.158 -11.228 1.00 22.29 498 ASP A C 1
ATOM 3728 O O . ASP A 1 498 ? 7.130 -42.779 -11.096 1.00 23.14 498 ASP A O 1
ATOM 3733 N N . VAL A 1 499 ? 9.325 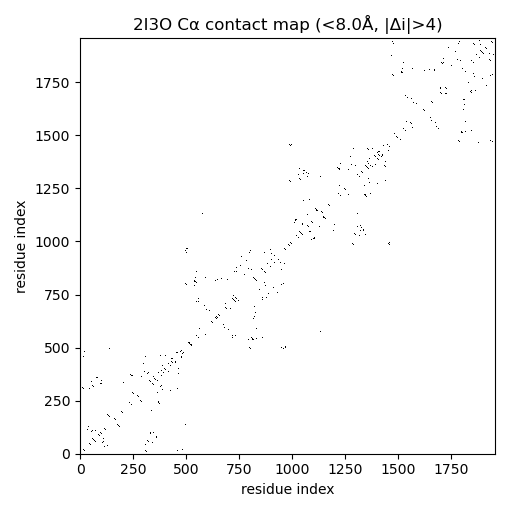-42.730 -11.599 1.00 19.81 499 VAL A N 1
ATOM 3734 C CA . VAL A 1 499 ? 9.427 -44.162 -11.824 1.00 16.90 499 VAL A CA 1
ATOM 3735 C C . VAL A 1 499 ? 9.842 -44.782 -10.492 1.00 16.85 499 VAL A C 1
ATOM 3736 O O . VAL A 1 499 ? 10.752 -44.282 -9.826 1.00 15.57 499 VAL A O 1
ATOM 3740 N N . VAL A 1 500 ? 9.163 -45.856 -10.102 1.00 15.87 500 VAL A N 1
ATOM 3741 C CA . VAL A 1 500 ? 9.462 -46.541 -8.852 1.00 14.13 500 VAL A CA 1
ATOM 3742 C C . VAL A 1 500 ? 10.437 -47.682 -9.117 1.00 15.24 500 VAL A C 1
ATOM 3743 O O . VAL A 1 500 ? 10.294 -48.420 -10.095 1.00 15.46 500 VAL A O 1
ATOM 3747 N N . VAL A 1 501 ? 11.428 -47.813 -8.242 1.00 14.57 501 VAL A N 1
ATOM 3748 C CA . VAL A 1 501 ? 12.435 -48.862 -8.356 1.00 14.19 501 VAL A CA 1
ATOM 3749 C C . VAL A 1 501 ? 12.467 -49.644 -7.046 1.00 14.59 501 VAL A C 1
ATOM 3750 O O . VAL A 1 501 ? 12.354 -49.063 -5.968 1.00 15.31 501 VAL A O 1
ATOM 3754 N N . GLY A 1 502 ? 12.621 -50.959 -7.141 1.00 14.97 502 GLY A N 1
ATOM 3755 C CA . GLY A 1 502 ? 12.655 -51.777 -5.942 1.00 14.16 502 GLY A CA 1
ATOM 3756 C C . GLY A 1 502 ? 13.801 -52.764 -5.961 1.00 15.05 502 GLY A C 1
ATOM 3757 O O . GLY A 1 502 ? 14.290 -53.136 -7.032 1.00 15.21 502 GLY A O 1
ATOM 3758 N N . ALA A 1 503 ? 14.225 -53.194 -4.775 1.00 14.12 503 ALA A N 1
ATOM 3759 C CA . ALA A 1 503 ? 15.323 -54.145 -4.646 1.00 13.35 503 ALA A CA 1
ATOM 3760 C C . ALA A 1 503 ? 15.130 -55.010 -3.405 1.00 13.95 503 ALA A C 1
ATOM 3761 O O . ALA A 1 503 ? 14.479 -54.589 -2.443 1.00 13.26 503 ALA A O 1
ATOM 3763 N N . ALA A 1 504 ? 15.685 -56.220 -3.437 1.00 12.42 504 ALA A N 1
ATOM 3764 C CA . ALA A 1 504 ? 15.585 -57.147 -2.315 1.00 13.48 504 ALA A CA 1
ATOM 3765 C C . ALA A 1 504 ? 16.963 -57.738 -1.995 1.00 13.53 504 ALA A C 1
ATOM 3766 O O . ALA A 1 504 ? 17.784 -57.951 -2.885 1.00 12.73 504 ALA A O 1
ATOM 3768 N N . ASP A 1 505 ? 17.197 -58.013 -0.717 1.00 13.20 505 ASP A N 1
ATOM 3769 C CA . ASP A 1 505 ? 18.480 -58.529 -0.241 1.00 13.52 505 ASP A CA 1
ATOM 3770 C C . ASP A 1 505 ? 18.795 -59.976 -0.623 1.00 12.60 505 ASP A C 1
ATOM 3771 O O . ASP A 1 505 ? 17.987 -60.876 -0.398 1.00 13.15 505 ASP A O 1
ATOM 3776 N N . PRO A 1 506 ? 19.978 -60.217 -1.211 1.00 12.66 506 PRO A N 1
ATOM 3777 C CA . PRO A 1 506 ? 20.343 -61.586 -1.588 1.00 12.85 506 PRO A CA 1
ATOM 3778 C C . PRO A 1 506 ? 20.607 -62.415 -0.325 1.00 14.07 506 PRO A C 1
ATOM 3779 O O . PRO A 1 506 ? 20.728 -63.640 -0.376 1.00 13.33 506 PRO A O 1
ATOM 3783 N N . ARG A 1 507 ? 20.693 -61.734 0.812 1.00 14.39 507 ARG A N 1
ATOM 3784 C CA . ARG A 1 507 ? 20.922 -62.413 2.080 1.00 14.99 507 ARG A CA 1
ATOM 3785 C C . ARG A 1 507 ? 19.643 -63.114 2.526 1.00 15.24 507 ARG A C 1
ATOM 3786 O O . ARG A 1 507 ? 19.664 -63.920 3.451 1.00 14.50 507 ARG A O 1
ATOM 3794 N N . GLY A 1 508 ? 18.535 -62.802 1.856 1.00 14.51 508 GLY A N 1
ATOM 3795 C CA . GLY A 1 508 ? 17.259 -63.420 2.180 1.00 12.90 508 GLY A CA 1
ATOM 3796 C C . GLY A 1 508 ? 16.634 -64.013 0.927 1.00 13.99 508 GLY A C 1
ATOM 3797 O O . GLY A 1 508 ? 17.269 -64.034 -0.127 1.00 11.52 508 GLY A O 1
ATOM 3798 N N . ASP A 1 509 ? 15.394 -64.488 1.028 1.00 12.86 509 ASP A N 1
ATOM 3799 C CA . ASP A 1 509 ? 14.710 -65.083 -0.122 1.00 14.86 509 ASP A CA 1
ATOM 3800 C C . ASP A 1 509 ? 13.866 -64.062 -0.885 1.00 14.85 509 ASP A C 1
ATOM 3801 O O . ASP A 1 509 ? 13.017 -64.435 -1.695 1.00 12.43 509 ASP A O 1
ATOM 3806 N N . GLY A 1 510 ? 14.109 -62.782 -0.633 1.00 14.59 510 GLY A N 1
ATOM 3807 C CA . GLY A 1 510 ? 13.327 -61.737 -1.271 1.00 14.26 510 GLY A CA 1
ATOM 3808 C C . GLY A 1 510 ? 13.462 -61.516 -2.765 1.00 14.69 510 GLY A C 1
ATOM 3809 O O . GLY A 1 510 ? 14.484 -61.829 -3.377 1.00 11.44 510 GLY A O 1
ATOM 3810 N N . ILE A 1 511 ? 12.400 -60.957 -3.339 1.00 12.58 511 ILE A N 1
ATOM 3811 C CA . ILE A 1 511 ? 12.322 -60.632 -4.759 1.00 13.39 511 ILE A CA 1
ATOM 3812 C C . ILE A 1 511 ? 11.443 -59.392 -4.864 1.00 13.80 511 ILE A C 1
ATOM 3813 O O . ILE A 1 511 ? 10.345 -59.361 -4.298 1.00 14.19 511 ILE A O 1
ATOM 3818 N N . ALA A 1 512 ? 11.926 -58.370 -5.564 1.00 10.46 512 ALA A N 1
ATOM 3819 C CA . ALA A 1 512 ? 11.147 -57.152 -5.760 1.00 12.21 512 ALA A CA 1
ATOM 3820 C C . ALA A 1 512 ? 10.313 -57.385 -7.018 1.00 13.19 512 ALA A C 1
ATOM 3821 O O . ALA A 1 512 ? 10.846 -57.817 -8.040 1.00 10.98 512 ALA A O 1
ATOM 3823 N N . ILE A 1 513 ? 9.014 -57.103 -6.939 1.00 14.31 513 ILE A N 1
ATOM 3824 C CA . ILE A 1 513 ? 8.096 -57.313 -8.061 1.00 14.76 513 ILE A CA 1
ATOM 3825 C C . ILE A 1 513 ? 7.411 -56.020 -8.509 1.00 15.73 513 ILE A C 1
ATOM 3826 O O . ILE A 1 513 ? 6.820 -55.302 -7.694 1.00 14.23 513 ILE A O 1
ATOM 3831 N N . PRO A 1 514 ? 7.484 -55.707 -9.814 1.00 15.86 514 PRO A N 1
ATOM 3832 C CA . PRO A 1 514 ? 6.860 -54.497 -10.360 1.00 16.45 514 PRO A CA 1
ATOM 3833 C C . PRO A 1 514 ? 5.415 -54.749 -10.785 1.00 19.97 514 PRO A C 1
ATOM 3834 O O . PRO A 1 514 ? 5.016 -55.893 -11.022 1.00 16.60 514 PRO A O 1
ATOM 3838 N N . TYR A 1 515 ? 4.634 -53.678 -10.863 1.00 22.28 515 TYR A N 1
ATOM 3839 C CA . TYR A 1 515 ? 3.255 -53.777 -11.316 1.00 27.51 515 TYR A CA 1
ATOM 3840 C C . TYR A 1 515 ? 2.847 -52.537 -12.100 1.00 30.90 515 TYR A C 1
ATOM 3841 O O . TYR A 1 515 ? 3.023 -51.412 -11.632 1.00 30.89 515 TYR A O 1
ATOM 3850 N N . SER A 1 516 ? 2.295 -52.749 -13.290 1.00 34.54 516 SER A N 1
ATOM 3851 C CA . SER A 1 516 ? 1.835 -51.641 -14.120 1.00 39.14 516 SER A CA 1
ATOM 3852 C C . SER A 1 516 ? 0.516 -51.995 -14.809 1.00 39.47 516 SER A C 1
ATOM 3853 O O . SER A 1 516 ? 0.225 -53.204 -14.937 1.00 39.80 516 SER A O 1
ATOM 3857 N N . PHE B 1 2 ? 26.413 -68.372 -0.406 1.00 29.19 2 PHE B N 1
ATOM 3858 C CA . PHE B 1 2 ? 25.769 -67.173 -1.020 1.00 28.91 2 PHE B CA 1
ATOM 3859 C C . PHE B 1 2 ? 25.019 -67.551 -2.296 1.00 27.13 2 PHE B C 1
ATOM 3860 O O . PHE B 1 2 ? 25.549 -68.248 -3.160 1.00 28.79 2 PHE B O 1
ATOM 3868 N N . ARG B 1 3 ? 23.781 -67.085 -2.403 1.00 24.49 3 ARG B N 1
ATOM 3869 C CA . ARG B 1 3 ? 22.940 -67.353 -3.565 1.00 20.62 3 ARG B CA 1
ATOM 3870 C C . ARG B 1 3 ? 22.481 -65.982 -4.056 1.00 19.21 3 ARG B C 1
ATOM 3871 O O . ARG B 1 3 ? 21.979 -65.186 -3.261 1.00 18.08 3 ARG B O 1
ATOM 3879 N N . SER B 1 4 ? 22.660 -65.696 -5.348 1.00 16.61 4 SER B N 1
ATOM 3880 C CA . SER B 1 4 ? 22.279 -64.390 -5.887 1.00 14.77 4 SER B CA 1
ATOM 3881 C C . SER B 1 4 ? 20.834 -64.022 -5.548 1.00 14.38 4 SER B C 1
ATOM 3882 O O . SER B 1 4 ? 20.539 -62.867 -5.247 1.00 13.28 4 SER B O 1
ATOM 3885 N N . ARG B 1 5 ? 19.945 -65.009 -5.613 1.00 13.46 5 ARG B N 1
ATOM 3886 C CA . ARG B 1 5 ? 18.530 -64.851 -5.280 1.00 14.12 5 ARG B CA 1
ATOM 3887 C C . ARG B 1 5 ? 18.031 -66.281 -5.028 1.00 14.91 5 ARG B C 1
ATOM 3888 O O . ARG B 1 5 ? 18.637 -67.244 -5.498 1.00 14.71 5 ARG B O 1
ATOM 3896 N N . PRO B 1 6 ? 16.918 -66.446 -4.299 1.00 15.56 6 PRO B N 1
ATOM 3897 C CA . PRO B 1 6 ? 16.459 -67.810 -4.046 1.00 16.78 6 PRO B CA 1
ATOM 3898 C C . PRO B 1 6 ? 15.905 -68.516 -5.259 1.00 16.55 6 PRO B C 1
ATOM 3899 O O . PRO B 1 6 ? 15.481 -67.888 -6.232 1.00 17.36 6 PRO B O 1
ATOM 3903 N N . ASN B 1 7 ? 15.910 -69.837 -5.189 1.00 15.98 7 ASN B N 1
ATOM 3904 C CA . ASN B 1 7 ? 15.343 -70.632 -6.254 1.00 16.15 7 ASN B CA 1
ATOM 3905 C C . ASN B 1 7 ? 13.855 -70.357 -6.150 1.00 15.84 7 ASN B C 1
ATOM 3906 O O . ASN B 1 7 ? 13.369 -69.932 -5.097 1.00 15.01 7 ASN B O 1
ATOM 3911 N N . ALA B 1 8 ? 13.140 -70.573 -7.243 1.00 12.88 8 ALA B N 1
ATOM 3912 C CA . ALA B 1 8 ? 11.700 -70.396 -7.244 1.00 13.84 8 ALA B CA 1
ATOM 3913 C C . ALA B 1 8 ? 11.172 -71.823 -7.253 1.00 14.18 8 ALA B C 1
ATOM 3914 O O . ALA B 1 8 ? 11.608 -72.637 -8.069 1.00 14.90 8 ALA B O 1
ATOM 3916 N N . LEU B 1 9 ? 10.259 -72.136 -6.338 1.00 13.77 9 LEU B N 1
ATOM 3917 C CA . LEU B 1 9 ? 9.702 -73.479 -6.271 1.00 14.46 9 LEU B CA 1
ATOM 3918 C C . LEU B 1 9 ? 8.188 -73.487 -6.373 1.00 13.26 9 LEU B C 1
ATOM 3919 O O . LEU B 1 9 ? 7.522 -72.537 -5.976 1.00 14.27 9 LEU B O 1
ATOM 3924 N N . SER B 1 10 ? 7.646 -74.569 -6.917 1.00 13.61 10 SER B N 1
ATOM 3925 C CA . SER B 1 10 ? 6.205 -74.694 -7.042 1.00 14.22 10 SER B CA 1
ATOM 3926 C C . SER B 1 10 ? 5.784 -76.140 -7.189 1.00 14.27 10 SER B C 1
ATOM 3927 O O . SER B 1 10 ? 6.526 -76.967 -7.719 1.00 13.97 10 SER B O 1
ATOM 3930 N N . GLN B 1 11 ? 4.587 -76.445 -6.708 1.00 14.93 11 GLN B N 1
ATOM 3931 C CA . GLN B 1 11 ? 4.059 -77.793 -6.816 1.00 17.13 11 GLN B CA 1
ATOM 3932 C C . GLN B 1 11 ? 3.368 -77.926 -8.175 1.00 16.91 11 GLN B C 1
ATOM 3933 O O . GLN B 1 11 ? 2.986 -79.020 -8.585 1.00 15.77 11 GLN B O 1
ATOM 3939 N N . ARG B 1 12 ? 3.232 -76.802 -8.876 1.00 17.10 12 ARG B N 1
ATOM 3940 C CA . ARG B 1 12 ? 2.566 -76.777 -10.177 1.00 17.44 12 ARG B CA 1
ATOM 3941 C C . ARG B 1 12 ? 3.545 -76.503 -11.312 1.00 15.77 12 ARG B C 1
ATOM 3942 O O . ARG B 1 12 ? 3.794 -77.372 -12.143 1.00 15.94 12 ARG B O 1
ATOM 3950 N N . SER B 1 13 ? 4.093 -75.292 -11.356 1.00 15.66 13 SER B N 1
ATOM 3951 C CA . SER B 1 13 ? 5.048 -74.938 -12.404 1.00 15.71 13 SER B CA 1
ATOM 3952 C C . SER B 1 13 ? 5.847 -73.679 -12.100 1.00 13.17 13 SER B C 1
ATOM 3953 O O . SER B 1 13 ? 5.486 -72.881 -11.231 1.00 11.98 13 SER B O 1
ATOM 3956 N N . VAL B 1 14 ? 6.945 -73.518 -12.828 1.00 12.94 14 VAL B N 1
ATOM 3957 C CA . VAL B 1 14 ? 7.823 -72.368 -12.671 1.00 12.06 14 VAL B CA 1
ATOM 3958 C C . VAL B 1 14 ? 8.264 -71.862 -14.045 1.00 12.22 14 VAL B C 1
ATOM 3959 O O . VAL B 1 14 ? 8.510 -72.655 -14.958 1.00 11.26 14 VAL B O 1
ATOM 3963 N N . ILE B 1 15 ? 8.350 -70.540 -14.173 1.00 10.88 15 ILE B N 1
ATOM 3964 C CA . ILE B 1 15 ? 8.775 -69.883 -15.404 1.00 10.61 15 ILE B CA 1
ATOM 3965 C C . ILE B 1 15 ? 10.099 -69.181 -15.142 1.00 10.73 15 ILE B C 1
ATOM 3966 O O . ILE B 1 15 ? 10.191 -68.352 -14.235 1.00 12.45 15 ILE B O 1
ATOM 3971 N N . ALA B 1 16 ? 11.122 -69.509 -15.926 1.00 10.17 16 ALA B N 1
ATOM 3972 C CA . ALA B 1 16 ? 12.423 -68.874 -15.763 1.00 10.57 16 ALA B CA 1
ATOM 3973 C C . ALA B 1 16 ? 12.873 -68.223 -17.076 1.00 10.44 16 ALA B C 1
ATOM 3974 O O . ALA B 1 16 ? 13.157 -68.918 -18.048 1.00 12.44 16 ALA B O 1
ATOM 3976 N N . SER B 1 17 ? 12.930 -66.892 -17.098 1.00 10.43 17 SER B N 1
ATOM 3977 C CA . SER B 1 17 ? 13.351 -66.158 -18.295 1.00 11.39 17 SER B CA 1
ATOM 3978 C C . SER B 1 17 ? 14.282 -65.013 -17.905 1.00 11.51 17 SER B C 1
ATOM 3979 O O . SER B 1 17 ? 14.462 -64.727 -16.721 1.00 11.51 17 SER B O 1
ATOM 3982 N N . SER B 1 18 ? 14.861 -64.356 -18.904 1.00 12.02 18 SER B N 1
ATOM 3983 C CA . SER B 1 18 ? 15.784 -63.249 -18.665 1.00 11.63 18 SER B CA 1
ATOM 3984 C C . SER B 1 18 ? 15.068 -61.922 -18.408 1.00 12.35 18 SER B C 1
ATOM 3985 O O . SER B 1 18 ? 15.712 -60.879 -18.307 1.00 10.27 18 SER B O 1
ATOM 3988 N N . SER B 1 19 ? 13.742 -61.963 -18.303 1.00 10.95 19 SER B N 1
ATOM 3989 C CA . SER B 1 19 ? 12.958 -60.752 -18.067 1.00 11.46 19 SER B CA 1
ATOM 3990 C C . SER B 1 19 ? 11.862 -60.962 -17.026 1.00 12.07 19 SER B C 1
ATOM 3991 O O . SER B 1 19 ? 10.987 -61.812 -17.190 1.00 12.12 19 SER B O 1
ATOM 3994 N N . GLU B 1 20 ? 11.904 -60.173 -15.959 1.00 11.99 20 GLU B N 1
ATOM 3995 C CA . GLU B 1 20 ? 10.907 -60.288 -14.906 1.00 12.42 20 GLU B CA 1
ATOM 3996 C C . GLU B 1 20 ? 9.499 -60.044 -15.447 1.00 11.29 20 GLU B C 1
ATOM 3997 O O . GLU B 1 20 ? 8.551 -60.733 -15.060 1.00 11.81 20 GLU B O 1
ATOM 4003 N N . LEU B 1 21 ? 9.357 -59.075 -16.346 1.00 9.85 21 LEU B N 1
ATOM 4004 C CA . LEU B 1 21 ? 8.048 -58.795 -16.932 1.00 11.40 21 LEU B CA 1
ATOM 4005 C C . LEU B 1 21 ? 7.563 -59.990 -17.760 1.00 9.59 21 LEU B C 1
ATOM 4006 O O . LEU B 1 21 ? 6.387 -60.346 -17.715 1.00 8.93 21 LEU B O 1
ATOM 4011 N N . ALA B 1 22 ? 8.473 -60.607 -18.510 1.00 9.13 22 ALA B N 1
ATOM 4012 C CA . ALA B 1 22 ? 8.115 -61.759 -19.337 1.00 10.11 22 ALA B CA 1
ATOM 4013 C C . ALA B 1 22 ? 7.678 -62.930 -18.462 1.00 10.47 22 ALA B C 1
ATOM 4014 O O . ALA B 1 22 ? 6.670 -63.581 -18.742 1.00 11.04 22 ALA B O 1
ATOM 4016 N N . SER B 1 23 ? 8.434 -63.198 -17.403 1.00 9.01 23 SER B N 1
ATOM 4017 C CA . SER B 1 23 ? 8.094 -64.290 -16.498 1.00 9.72 23 SER B CA 1
ATOM 4018 C C . SER B 1 23 ? 6.735 -64.052 -15.847 1.00 9.81 23 SER B C 1
ATOM 4019 O O . SER B 1 23 ? 5.947 -64.985 -15.690 1.00 11.50 23 SER B O 1
ATOM 4022 N N . LEU B 1 24 ? 6.460 -62.805 -15.474 1.00 10.20 24 LEU B N 1
ATOM 4023 C CA . LEU B 1 24 ? 5.190 -62.468 -14.839 1.00 11.06 24 LEU B CA 1
ATOM 4024 C C . LEU B 1 24 ? 4.026 -62.651 -15.810 1.00 12.12 24 LEU B C 1
ATOM 4025 O O . LEU B 1 24 ? 2.957 -63.125 -15.421 1.00 13.77 24 LEU B O 1
ATOM 4030 N N . ALA B 1 25 ? 4.231 -62.278 -17.070 1.00 11.70 25 ALA B N 1
ATOM 4031 C CA . ALA B 1 25 ? 3.179 -62.426 -18.076 1.00 12.70 25 ALA B CA 1
ATOM 4032 C C . ALA B 1 25 ? 2.839 -63.907 -18.244 1.00 11.53 25 ALA B C 1
ATOM 4033 O O . ALA B 1 25 ? 1.677 -64.270 -18.399 1.00 13.48 25 ALA B O 1
ATOM 4035 N N . GLY B 1 26 ? 3.857 -64.761 -18.217 1.00 11.69 26 GLY B N 1
ATOM 4036 C CA . GLY B 1 26 ? 3.607 -66.185 -18.345 1.00 10.51 26 GLY B CA 1
ATOM 4037 C C . GLY B 1 26 ? 2.769 -66.679 -17.178 1.00 12.34 26 GLY B C 1
ATOM 4038 O O . GLY B 1 26 ? 1.884 -67.526 -17.343 1.00 11.10 26 GLY B O 1
ATOM 4039 N N . ARG B 1 27 ? 3.051 -66.141 -15.993 1.00 13.08 27 ARG B N 1
ATOM 4040 C CA . ARG B 1 27 ? 2.346 -66.513 -14.773 1.00 14.57 27 ARG B CA 1
ATOM 4041 C C . ARG B 1 27 ? 0.876 -66.114 -14.892 1.00 13.58 27 ARG B C 1
ATOM 4042 O O . ARG B 1 27 ? -0.016 -66.882 -14.525 1.00 12.38 27 ARG B O 1
ATOM 4050 N N . ASP B 1 28 ? 0.625 -64.910 -15.395 1.00 12.21 28 ASP B N 1
ATOM 4051 C CA . ASP B 1 28 ? -0.753 -64.448 -15.563 1.00 15.45 28 ASP B CA 1
ATOM 4052 C C . ASP B 1 28 ? -1.529 -65.361 -16.514 1.00 14.82 28 ASP B C 1
ATOM 4053 O O . ASP B 1 28 ? -2.718 -65.610 -16.312 1.00 15.33 28 ASP B O 1
ATOM 4058 N N . ILE B 1 29 ? -0.857 -65.854 -17.551 1.00 14.57 29 ILE B N 1
ATOM 4059 C CA . ILE B 1 29 ? -1.505 -66.748 -18.505 1.00 13.74 29 ILE B CA 1
ATOM 4060 C C . ILE B 1 29 ? -1.917 -68.034 -17.798 1.00 14.50 29 ILE B C 1
ATOM 4061 O O . ILE B 1 29 ? -3.023 -68.537 -18.001 1.00 14.40 29 ILE B O 1
ATOM 4066 N N . LEU B 1 30 ? -1.028 -68.568 -16.964 1.00 14.32 30 LEU B N 1
ATOM 4067 C CA . LEU B 1 30 ? -1.341 -69.785 -16.227 1.00 13.99 30 LEU B CA 1
ATOM 4068 C C . LEU B 1 30 ? -2.511 -69.508 -15.283 1.00 15.90 30 LEU B C 1
ATOM 4069 O O . LEU B 1 30 ? -3.383 -70.360 -15.088 1.00 15.50 30 LEU B O 1
ATOM 4074 N N . LYS B 1 31 ? -2.542 -68.311 -14.707 1.00 16.16 31 LYS B N 1
ATOM 4075 C CA . LYS B 1 31 ? -3.626 -67.961 -13.797 1.00 18.38 31 LYS B CA 1
ATOM 4076 C C . LYS B 1 31 ? -4.960 -67.825 -14.528 1.00 18.64 31 LYS B C 1
ATOM 4077 O O . LYS B 1 31 ? -6.020 -67.844 -13.905 1.00 17.02 31 LYS B O 1
ATOM 4083 N N . ARG B 1 32 ? -4.908 -67.684 -15.849 1.00 19.44 32 ARG B N 1
ATOM 4084 C CA . ARG B 1 32 ? -6.130 -67.580 -16.639 1.00 20.31 32 ARG B CA 1
ATOM 4085 C C . ARG B 1 32 ? -6.599 -68.971 -17.065 1.00 20.26 32 ARG B C 1
ATOM 4086 O O . ARG B 1 32 ? -7.605 -69.109 -17.758 1.00 22.42 32 ARG B O 1
ATOM 4094 N N . GLY B 1 33 ? -5.860 -69.998 -16.659 1.00 19.28 33 GLY B N 1
ATOM 4095 C CA . GLY B 1 33 ? -6.231 -71.357 -17.016 1.00 17.74 33 GLY B CA 1
ATOM 4096 C C . GLY B 1 33 ? -5.489 -71.935 -18.210 1.00 17.91 33 GLY B C 1
ATOM 4097 O O . GLY B 1 33 ? -5.797 -73.038 -18.664 1.00 17.89 33 GLY B O 1
ATOM 4098 N N . GLY B 1 34 ? -4.511 -71.206 -18.734 1.00 16.53 34 GLY B N 1
ATOM 4099 C CA . GLY B 1 34 ? -3.771 -71.725 -19.871 1.00 15.66 34 GLY B CA 1
ATOM 4100 C C . GLY B 1 34 ? -2.748 -72.751 -19.426 1.00 14.85 34 GLY B C 1
ATOM 4101 O O . GLY B 1 34 ? -2.422 -72.821 -18.242 1.00 16.77 34 GLY B O 1
ATOM 4102 N N . ASN B 1 35 ? -2.248 -73.566 -20.348 1.00 12.54 35 ASN B N 1
ATOM 4103 C CA . ASN B 1 35 ? -1.235 -74.543 -19.973 1.00 13.37 35 ASN B CA 1
ATOM 4104 C C . ASN B 1 35 ? 0.125 -73.862 -20.140 1.00 13.01 35 ASN B C 1
ATOM 4105 O O . ASN B 1 35 ? 0.182 -72.695 -20.517 1.00 14.04 35 ASN B O 1
ATOM 4110 N N . ILE B 1 36 ? 1.219 -74.564 -19.863 1.00 11.54 36 ILE B N 1
ATOM 4111 C CA . ILE B 1 36 ? 2.526 -73.925 -19.978 1.00 11.89 36 ILE B CA 1
ATOM 4112 C C . ILE B 1 36 ? 2.926 -73.574 -21.408 1.00 11.62 36 ILE B C 1
ATOM 4113 O O . ILE B 1 36 ? 3.854 -72.797 -21.621 1.00 11.85 36 ILE B O 1
ATOM 4118 N N . PHE B 1 37 ? 2.222 -74.137 -22.385 1.00 12.06 37 PHE B N 1
ATOM 4119 C CA . PHE B 1 37 ? 2.510 -73.852 -23.783 1.00 12.32 37 PHE B CA 1
ATOM 4120 C C . PHE B 1 37 ? 1.870 -72.512 -24.139 1.00 11.84 37 PHE B C 1
ATOM 4121 O O . PHE B 1 37 ? 2.430 -71.736 -24.913 1.00 11.17 37 PHE B O 1
ATOM 4129 N N . ASP B 1 38 ? 0.699 -72.243 -23.570 1.00 12.14 38 ASP B N 1
ATOM 4130 C CA . ASP B 1 38 ? 0.040 -70.958 -23.787 1.00 11.05 38 ASP B CA 1
ATOM 4131 C C . ASP B 1 38 ? 0.966 -69.921 -23.144 1.00 12.28 38 ASP B C 1
ATOM 4132 O O . ASP B 1 38 ? 1.213 -68.855 -23.705 1.00 12.32 38 ASP B O 1
ATOM 4137 N N . ALA B 1 39 ? 1.476 -70.251 -21.956 1.00 9.90 39 ALA B N 1
ATOM 4138 C CA . ALA B 1 39 ? 2.370 -69.351 -21.231 1.00 10.30 39 ALA B CA 1
ATOM 4139 C C . ALA B 1 39 ? 3.678 -69.139 -21.991 1.00 8.98 39 ALA B C 1
ATOM 4140 O O . ALA B 1 39 ? 4.208 -68.031 -22.033 1.00 10.23 39 ALA B O 1
ATOM 4142 N N . ALA B 1 40 ? 4.194 -70.201 -22.601 1.00 10.36 40 ALA B N 1
ATOM 4143 C CA . ALA B 1 40 ? 5.441 -70.109 -23.352 1.00 8.47 40 ALA B CA 1
ATOM 4144 C C . ALA B 1 40 ? 5.311 -69.119 -24.508 1.00 10.56 40 ALA B C 1
ATOM 4145 O O . ALA B 1 40 ? 6.233 -68.353 -24.790 1.00 10.48 40 ALA B O 1
ATOM 4147 N N . LEU B 1 41 ? 4.171 -69.148 -25.188 1.00 9.43 41 LEU B N 1
ATOM 4148 C CA . LEU B 1 41 ? 3.945 -68.238 -26.302 1.00 10.21 41 LEU B CA 1
ATOM 4149 C C . LEU B 1 41 ? 3.895 -66.799 -25.797 1.00 10.82 41 LEU B C 1
ATOM 4150 O O . LEU B 1 41 ? 4.479 -65.901 -26.398 1.00 9.48 41 LEU B O 1
ATOM 4155 N N . ALA B 1 42 ? 3.201 -66.588 -24.682 1.00 10.34 42 ALA B N 1
ATOM 4156 C CA . ALA B 1 42 ? 3.083 -65.256 -24.099 1.00 10.74 42 ALA B CA 1
ATOM 4157 C C . ALA B 1 42 ? 4.442 -64.744 -23.624 1.00 10.26 42 ALA B C 1
ATOM 4158 O O . ALA B 1 42 ? 4.761 -63.560 -23.780 1.00 9.81 42 ALA B O 1
ATOM 4160 N N . VAL B 1 43 ? 5.238 -65.637 -23.041 1.00 10.03 43 VAL B N 1
ATOM 4161 C CA . VAL B 1 43 ? 6.566 -65.275 -22.555 1.00 9.40 43 VAL B CA 1
ATOM 4162 C C . VAL B 1 43 ? 7.482 -64.942 -23.730 1.00 9.74 43 VAL B C 1
ATOM 4163 O O . VAL B 1 43 ? 8.206 -63.946 -23.700 1.00 9.29 43 VAL B O 1
ATOM 4167 N N . SER B 1 44 ? 7.447 -65.781 -24.763 1.00 9.05 44 SER B N 1
ATOM 4168 C CA . SER B 1 44 ? 8.284 -65.571 -25.941 1.00 7.86 44 SER B CA 1
ATOM 4169 C C . SER B 1 44 ? 7.956 -64.232 -26.603 1.00 7.77 44 SER B C 1
ATOM 4170 O O . SER B 1 44 ? 8.848 -63.505 -27.040 1.00 7.77 44 SER B O 1
ATOM 4173 N N . ALA B 1 45 ? 6.671 -63.908 -26.672 1.00 7.49 45 ALA B N 1
ATOM 4174 C CA . ALA B 1 45 ? 6.233 -62.652 -27.276 1.00 9.42 45 ALA B CA 1
ATOM 4175 C C . ALA B 1 45 ? 6.680 -61.476 -26.417 1.00 9.70 45 ALA B C 1
ATOM 4176 O O . ALA B 1 45 ? 7.153 -60.456 -26.927 1.00 9.64 45 ALA B O 1
ATOM 4186 N N . LEU B 1 47 ? 9.210 -61.353 -24.475 1.00 11.49 47 LEU B N 1
ATOM 4187 C CA . LEU B 1 47 ? 10.657 -61.190 -24.619 1.00 11.14 47 LEU B CA 1
ATOM 4188 C C . LEU B 1 47 ? 10.996 -60.389 -25.873 1.00 11.37 47 LEU B C 1
ATOM 4189 O O . LEU B 1 47 ? 12.025 -59.707 -25.922 1.00 9.44 47 LEU B O 1
ATOM 4194 N N . CYS B 1 48 ? 10.133 -60.474 -26.889 1.00 10.21 48 CYS B N 1
ATOM 4195 C CA . CYS B 1 48 ? 10.345 -59.723 -28.123 1.00 10.45 48 CYS B CA 1
ATOM 4196 C C . CYS B 1 48 ? 10.066 -58.235 -27.893 1.00 10.99 48 CYS B C 1
ATOM 4197 O O . CYS B 1 48 ? 10.298 -57.410 -28.778 1.00 11.39 48 CYS B O 1
ATOM 4200 N N . VAL B 1 49 ? 9.567 -57.901 -26.706 1.00 10.22 49 VAL B N 1
ATOM 4201 C CA . VAL B 1 49 ? 9.266 -56.511 -26.364 1.00 10.72 49 VAL B CA 1
ATOM 4202 C C . VAL B 1 49 ? 10.230 -55.945 -25.320 1.00 10.88 49 VAL B C 1
ATOM 4203 O O . VAL B 1 49 ? 10.751 -54.840 -25.482 1.00 10.85 49 VAL B O 1
ATOM 4207 N N . THR B 1 50 ? 10.478 -56.714 -24.260 1.00 9.58 50 THR B N 1
ATOM 4208 C CA . THR B 1 50 ? 11.358 -56.278 -23.174 1.00 10.55 50 THR B CA 1
ATOM 4209 C C . THR B 1 50 ? 12.809 -56.723 -23.321 1.00 12.01 50 THR B C 1
ATOM 4210 O O . THR B 1 50 ? 13.681 -56.253 -22.589 1.00 12.54 50 THR B O 1
ATOM 4214 N N . GLN B 1 51 ? 13.067 -57.636 -24.251 1.00 10.74 51 GLN B N 1
ATOM 4215 C CA . GLN B 1 51 ? 14.419 -58.133 -24.470 1.00 11.50 51 GLN B CA 1
ATOM 4216 C C . GLN B 1 51 ? 14.763 -58.140 -25.956 1.00 11.59 51 GLN B C 1
ATOM 4217 O O . GLN B 1 51 ? 15.526 -58.993 -26.410 1.00 12.30 51 GLN B O 1
ATOM 4223 N N . ASN B 1 52 ? 14.209 -57.200 -26.719 1.00 10.52 52 ASN B N 1
ATOM 4224 C CA . ASN B 1 52 ? 14.511 -57.173 -28.140 1.00 10.58 52 ASN B CA 1
ATOM 4225 C C . ASN B 1 52 ? 15.934 -56.691 -28.401 1.00 11.98 52 ASN B C 1
ATOM 4226 O O . ASN B 1 52 ? 16.359 -56.518 -29.545 1.00 11.09 52 ASN B O 1
ATOM 4231 N N . ASN B 1 53 ? 16.681 -56.492 -27.321 1.00 11.39 53 ASN B N 1
ATOM 4232 C CA . ASN B 1 53 ? 18.079 -56.128 -27.451 1.00 11.91 53 ASN B CA 1
ATOM 4233 C C . ASN B 1 53 ? 18.808 -57.470 -27.606 1.00 11.51 53 ASN B C 1
ATOM 4234 O O . ASN B 1 53 ? 20.002 -57.509 -27.889 1.00 11.85 53 ASN B O 1
ATOM 4239 N N . LEU B 1 54 ? 18.060 -58.565 -27.441 1.00 11.30 54 LEU B N 1
ATOM 4240 C CA . LEU B 1 54 ? 18.610 -59.921 -27.533 1.00 11.84 54 LEU B CA 1
ATOM 4241 C C . LEU B 1 54 ? 17.816 -60.865 -28.447 1.00 13.58 54 LEU B C 1
ATOM 4242 O O . LEU B 1 54 ? 18.202 -62.025 -28.627 1.00 13.45 54 LEU B O 1
ATOM 4247 N N . CYS B 1 55 ? 16.707 -60.382 -28.998 1.00 12.33 55 CYS B N 1
ATOM 4248 C CA . CYS B 1 55 ? 15.855 -61.193 -29.870 1.00 12.48 55 CYS B CA 1
ATOM 4249 C C . CYS B 1 55 ? 14.790 -60.277 -30.453 1.00 11.45 55 CYS B C 1
ATOM 4250 O O . CYS B 1 55 ? 14.888 -59.060 -30.329 1.00 10.37 55 CYS B O 1
ATOM 4253 N N . GLY B 1 56 ? 13.767 -60.863 -31.075 1.00 12.79 56 GLY B N 1
ATOM 4254 C CA . GLY B 1 56 ? 12.696 -60.057 -31.636 1.00 11.47 56 GLY B CA 1
ATOM 4255 C C . GLY B 1 56 ? 11.923 -60.718 -32.761 1.00 12.39 56 GLY B C 1
ATOM 4256 O O . GLY B 1 56 ? 12.249 -61.828 -33.184 1.00 11.42 56 GLY B O 1
ATOM 4257 N N . LEU B 1 57 ? 10.895 -60.028 -33.247 1.00 11.21 57 LEU B N 1
ATOM 4258 C CA . LEU B 1 57 ? 10.065 -60.534 -34.339 1.00 11.43 57 LEU B CA 1
ATOM 4259 C C . LEU B 1 57 ? 10.876 -60.715 -35.610 1.00 10.31 57 LEU B C 1
ATOM 4260 O O . LEU B 1 57 ? 10.453 -61.413 -36.532 1.00 10.61 57 LEU B O 1
ATOM 4265 N N . GLY B 1 58 ? 12.039 -60.076 -35.663 1.00 9.16 58 GLY B N 1
ATOM 4266 C CA . GLY B 1 58 ? 12.872 -60.189 -36.845 1.00 9.27 58 GLY B CA 1
ATOM 4267 C C . GLY B 1 58 ? 13.919 -61.277 -36.727 1.00 9.62 58 GLY B C 1
ATOM 4268 O O . GLY B 1 58 ? 14.787 -61.397 -37.593 1.00 11.17 58 GLY B O 1
ATOM 4269 N N . GLY B 1 59 ? 13.835 -62.078 -35.667 1.00 10.27 59 GLY B N 1
ATOM 4270 C CA . GLY B 1 59 ? 14.821 -63.128 -35.464 1.00 10.04 59 GLY B CA 1
ATOM 4271 C C . GLY B 1 59 ? 14.318 -64.559 -35.549 1.00 11.03 59 GLY B C 1
ATOM 4272 O O . GLY B 1 59 ? 13.222 -64.813 -36.060 1.00 9.18 59 GLY B O 1
ATOM 4273 N N . ASP B 1 60 ? 15.133 -65.485 -35.041 1.00 9.89 60 ASP B N 1
ATOM 4274 C CA . ASP B 1 60 ? 14.834 -66.919 -35.055 1.00 10.74 60 ASP B CA 1
ATOM 4275 C C . ASP B 1 60 ? 14.535 -67.503 -33.671 1.00 11.46 60 ASP B C 1
ATOM 4276 O O . ASP B 1 60 ? 14.751 -66.860 -32.644 1.00 9.69 60 ASP B O 1
ATOM 4281 N N . LEU B 1 61 ? 14.056 -68.744 -33.666 1.00 10.00 61 LEU B N 1
ATOM 4282 C CA . LEU B 1 61 ? 13.739 -69.451 -32.434 1.00 10.44 61 LEU B CA 1
ATOM 4283 C C . LEU B 1 61 ? 13.950 -70.953 -32.605 1.00 11.10 61 LEU B C 1
ATOM 4284 O O . LEU B 1 61 ? 13.716 -71.506 -33.678 1.00 11.53 61 LEU B O 1
ATOM 4289 N N . PHE B 1 62 ? 14.415 -71.598 -31.544 1.00 9.46 62 PHE B N 1
ATOM 4290 C CA . PHE B 1 62 ? 14.598 -73.046 -31.527 1.00 11.01 62 PHE B CA 1
ATOM 4291 C C . PHE B 1 62 ? 13.932 -73.509 -30.236 1.00 12.08 62 PHE B C 1
ATOM 4292 O O . PHE B 1 62 ? 13.909 -72.769 -29.249 1.00 11.50 62 PHE B O 1
ATOM 4300 N N . ALA B 1 63 ? 13.384 -74.719 -30.234 1.00 11.26 63 ALA B N 1
ATOM 4301 C CA . ALA B 1 63 ? 12.738 -75.210 -29.031 1.00 11.87 63 ALA B CA 1
ATOM 4302 C C . ALA B 1 63 ? 12.592 -76.717 -28.928 1.00 13.34 63 ALA B C 1
ATOM 4303 O O . ALA B 1 63 ? 12.512 -77.426 -29.935 1.00 13.46 63 ALA B O 1
ATOM 4305 N N . LEU B 1 64 ? 12.586 -77.188 -27.685 1.00 12.33 64 LEU B N 1
ATOM 4306 C CA . LEU B 1 64 ? 12.335 -78.583 -27.377 1.00 11.42 64 LEU B CA 1
ATOM 4307 C C . LEU B 1 64 ? 11.054 -78.441 -26.564 1.00 13.39 64 LEU B C 1
ATOM 4308 O O . LEU B 1 64 ? 10.982 -77.623 -25.642 1.00 12.19 64 LEU B O 1
ATOM 4313 N N . ILE B 1 65 ? 10.032 -79.200 -26.935 1.00 13.71 65 ILE B N 1
ATOM 4314 C CA . ILE B 1 65 ? 8.751 -79.142 -26.250 1.00 13.98 65 ILE B CA 1
ATOM 4315 C C . ILE B 1 65 ? 8.328 -80.559 -25.883 1.00 15.38 65 ILE B C 1
ATOM 4316 O O . ILE B 1 65 ? 8.206 -81.423 -26.751 1.00 15.05 65 ILE B O 1
ATOM 4321 N N . ARG B 1 66 ? 8.121 -80.789 -24.589 1.00 14.68 66 ARG B N 1
ATOM 4322 C CA . ARG B 1 66 ? 7.735 -82.107 -24.081 1.00 15.72 66 ARG B CA 1
ATOM 4323 C C . ARG B 1 66 ? 6.314 -82.082 -23.527 1.00 14.45 66 ARG B C 1
ATOM 4324 O O . ARG B 1 66 ? 5.997 -81.237 -22.694 1.00 13.58 66 ARG B O 1
ATOM 4332 N N . ASP B 1 67 ? 5.455 -82.991 -23.989 1.00 16.00 67 ASP B N 1
ATOM 4333 C CA . ASP B 1 67 ? 4.088 -83.029 -23.469 1.00 18.26 67 ASP B CA 1
ATOM 4334 C C . ASP B 1 67 ? 4.015 -83.947 -22.255 1.00 18.19 67 ASP B C 1
ATOM 4335 O O . ASP B 1 67 ? 5.009 -84.561 -21.880 1.00 16.98 67 ASP B O 1
ATOM 4340 N N . GLU B 1 68 ? 2.844 -84.041 -21.636 1.00 21.93 68 GLU B N 1
ATOM 4341 C CA . GLU B 1 68 ? 2.700 -84.873 -20.448 1.00 26.37 68 GLU B CA 1
ATOM 4342 C C . GLU B 1 68 ? 2.964 -86.353 -20.703 1.00 26.47 68 GLU B C 1
ATOM 4343 O O . GLU B 1 68 ? 3.122 -87.128 -19.761 1.00 27.70 68 GLU B O 1
ATOM 4349 N N . ASN B 1 69 ? 3.026 -86.746 -21.971 1.00 25.99 69 ASN B N 1
ATOM 4350 C CA . ASN B 1 69 ? 3.269 -88.145 -22.307 1.00 26.02 69 ASN B CA 1
ATOM 4351 C C . ASN B 1 69 ? 4.718 -88.462 -22.631 1.00 24.44 69 ASN B C 1
ATOM 4352 O O . ASN B 1 69 ? 5.043 -89.595 -22.984 1.00 23.96 69 ASN B O 1
ATOM 4357 N N . GLY B 1 70 ? 5.591 -87.469 -22.500 1.00 21.37 70 GLY B N 1
ATOM 4358 C CA . GLY B 1 70 ? 6.995 -87.696 -22.784 1.00 19.26 70 GLY B CA 1
ATOM 4359 C C . GLY B 1 70 ? 7.337 -87.543 -24.255 1.00 19.40 70 GLY B C 1
ATOM 4360 O O . GLY B 1 70 ? 8.440 -87.881 -24.678 1.00 18.15 70 GLY B O 1
ATOM 4361 N N . GLN B 1 71 ? 6.389 -87.045 -25.042 1.00 18.62 71 GLN B N 1
ATOM 4362 C CA . GLN B 1 71 ? 6.621 -86.837 -26.468 1.00 19.41 71 GLN B CA 1
ATOM 4363 C C . GLN B 1 71 ? 7.374 -85.512 -26.605 1.00 16.75 71 GLN B C 1
ATOM 4364 O O . GLN B 1 71 ? 6.905 -84.483 -26.127 1.00 15.61 71 GLN B O 1
ATOM 4370 N N . ILE B 1 72 ? 8.537 -85.536 -27.246 1.00 16.50 72 ILE B N 1
ATOM 4371 C CA . ILE B 1 72 ? 9.332 -84.322 -27.403 1.00 15.90 72 ILE B CA 1
ATOM 4372 C C . ILE B 1 72 ? 9.500 -83.867 -28.844 1.00 17.08 72 ILE B C 1
ATOM 4373 O O . ILE B 1 72 ? 10.049 -84.588 -29.679 1.00 17.84 72 ILE B O 1
ATOM 4386 N N . ASP B 1 74 ? 11.145 -81.319 -31.595 1.00 14.92 74 ASP B N 1
ATOM 4387 C CA . ASP B 1 74 ? 12.336 -80.510 -31.808 1.00 15.39 74 ASP B CA 1
ATOM 4388 C C . ASP B 1 74 ? 11.886 -79.498 -32.862 1.00 15.54 74 ASP B C 1
ATOM 4389 O O . ASP B 1 74 ? 11.726 -79.842 -34.034 1.00 15.05 74 ASP B O 1
ATOM 4394 N N . LEU B 1 75 ? 11.663 -78.259 -32.438 1.00 14.17 75 LEU B N 1
ATOM 4395 C CA . LEU B 1 75 ? 11.199 -77.214 -33.341 1.00 13.08 75 LEU B CA 1
ATOM 4396 C C . LEU B 1 75 ? 12.317 -76.288 -33.803 1.00 14.16 75 LEU B C 1
ATOM 4397 O O . LEU B 1 75 ? 12.893 -75.538 -33.009 1.00 12.94 75 LEU B O 1
ATOM 4402 N N . ASN B 1 76 ? 12.613 -76.348 -35.098 1.00 12.02 76 ASN B N 1
ATOM 4403 C CA . ASN B 1 76 ? 13.657 -75.529 -35.700 1.00 11.73 76 ASN B CA 1
ATOM 4404 C C . ASN B 1 76 ? 12.984 -74.323 -36.339 1.00 12.50 76 ASN B C 1
ATOM 4405 O O . ASN B 1 76 ? 12.410 -74.424 -37.424 1.00 13.97 76 ASN B O 1
ATOM 4410 N N . GLY B 1 77 ? 13.053 -73.186 -35.655 1.00 13.80 77 GLY B N 1
ATOM 4411 C CA . GLY B 1 77 ? 12.445 -71.973 -36.161 1.00 10.55 77 GLY B CA 1
ATOM 4412 C C . GLY B 1 77 ? 13.438 -70.978 -36.728 1.00 11.23 77 GLY B C 1
ATOM 4413 O O . GLY B 1 77 ? 13.338 -69.775 -36.468 1.00 10.44 77 GLY B O 1
ATOM 4414 N N . SER B 1 78 ? 14.408 -71.471 -37.492 1.00 10.62 78 SER B N 1
ATOM 4415 C CA . SER B 1 78 ? 15.393 -70.595 -38.120 1.00 9.72 78 SER B CA 1
ATOM 4416 C C . SER B 1 78 ? 14.961 -70.400 -39.572 1.00 10.78 78 SER B C 1
ATOM 4417 O O . SER B 1 78 ? 14.629 -71.362 -40.261 1.00 10.89 78 SER B O 1
ATOM 4420 N N . GLY B 1 79 ? 14.951 -69.151 -40.025 1.00 11.52 79 GLY B N 1
ATOM 4421 C CA . GLY B 1 79 ? 14.555 -68.860 -41.390 1.00 12.43 79 GLY B CA 1
ATOM 4422 C C . GLY B 1 79 ? 15.657 -69.144 -42.390 1.00 13.36 79 GLY B C 1
ATOM 4423 O O . GLY B 1 79 ? 16.843 -69.110 -42.044 1.00 12.45 79 GLY B O 1
ATOM 4424 N N . GLN B 1 80 ? 15.267 -69.420 -43.633 1.00 12.51 80 GLN B N 1
ATOM 4425 C CA . GLN B 1 80 ? 16.224 -69.710 -44.693 1.00 10.54 80 GLN B CA 1
ATOM 4426 C C . GLN B 1 80 ? 16.681 -68.424 -45.379 1.00 11.45 80 GLN B C 1
ATOM 4427 O O . GLN B 1 80 ? 16.052 -67.375 -45.228 1.00 10.44 80 GLN B O 1
ATOM 4433 N N . ALA B 1 81 ? 17.783 -68.505 -46.121 1.00 9.78 81 ALA B N 1
ATOM 4434 C CA . ALA B 1 81 ? 18.306 -67.341 -46.826 1.00 9.38 81 ALA B CA 1
ATOM 4435 C C . ALA B 1 81 ? 17.419 -66.981 -48.005 1.00 11.26 81 ALA B C 1
ATOM 4436 O O . ALA B 1 81 ? 16.752 -67.840 -48.588 1.00 12.20 81 ALA B O 1
ATOM 4438 N N . SER B 1 82 ? 17.420 -65.701 -48.350 1.00 10.93 82 SER B N 1
ATOM 4439 C CA . SER B 1 82 ? 16.642 -65.203 -49.473 1.00 12.84 82 SER B CA 1
ATOM 4440 C C . SER B 1 82 ? 17.027 -65.969 -50.734 1.00 14.57 82 SER B C 1
ATOM 4441 O O . SER B 1 82 ? 18.172 -66.396 -50.888 1.00 14.21 82 SER B O 1
ATOM 4444 N N . ARG B 1 83 ? 16.072 -66.142 -51.636 1.00 15.63 83 ARG B N 1
ATOM 4445 C CA . ARG B 1 83 ? 16.347 -66.835 -52.881 1.00 19.25 83 ARG B CA 1
ATOM 4446 C C . ARG B 1 83 ? 17.157 -65.920 -53.804 1.00 19.94 83 ARG B C 1
ATOM 4447 O O . ARG B 1 83 ? 17.780 -66.383 -54.758 1.00 19.83 83 ARG B O 1
ATOM 4455 N N . ALA B 1 84 ? 17.153 -64.624 -53.501 1.00 17.41 84 ALA B N 1
ATOM 4456 C CA . ALA B 1 84 ? 17.859 -63.638 -54.309 1.00 17.98 84 ALA B CA 1
ATOM 4457 C C . ALA B 1 84 ? 19.341 -63.460 -53.977 1.00 17.58 84 ALA B C 1
ATOM 4458 O O . ALA B 1 84 ? 20.049 -62.751 -54.686 1.00 18.19 84 ALA B O 1
ATOM 4460 N N . VAL B 1 85 ? 19.823 -64.086 -52.908 1.00 15.04 85 VAL B N 1
ATOM 4461 C CA . VAL B 1 85 ? 21.230 -63.942 -52.573 1.00 15.11 85 VAL B CA 1
ATOM 4462 C C . VAL B 1 85 ? 22.017 -65.194 -52.932 1.00 16.66 85 VAL B C 1
ATOM 4463 O O . VAL B 1 85 ? 21.453 -66.278 -53.086 1.00 18.20 85 VAL B O 1
ATOM 4467 N N . SER B 1 86 ? 23.326 -65.029 -53.074 1.00 16.35 86 SER B N 1
ATOM 4468 C CA . SER B 1 86 ? 24.216 -66.130 -53.416 1.00 16.25 86 SER B CA 1
ATOM 4469 C C . SER B 1 86 ? 25.634 -65.605 -53.303 1.00 16.83 86 SER B C 1
ATOM 4470 O O . SER B 1 86 ? 25.846 -64.424 -53.032 1.00 17.39 86 SER B O 1
ATOM 4473 N N . ILE B 1 87 ? 26.607 -66.479 -53.510 1.00 15.46 87 ILE B N 1
ATOM 4474 C CA . ILE B 1 87 ? 27.991 -66.056 -53.451 1.00 15.54 87 ILE B CA 1
ATOM 4475 C C . ILE B 1 87 ? 28.260 -65.073 -54.600 1.00 14.79 87 ILE B C 1
ATOM 4476 O O . ILE B 1 87 ? 28.923 -64.059 -54.404 1.00 12.99 87 ILE B O 1
ATOM 4481 N N . ASP B 1 88 ? 27.724 -65.356 -55.786 1.00 16.31 88 ASP B N 1
ATOM 4482 C CA . ASP B 1 88 ? 27.916 -64.461 -56.930 1.00 17.97 88 ASP B CA 1
ATOM 4483 C C . ASP B 1 88 ? 27.358 -63.072 -56.617 1.00 17.72 88 ASP B C 1
ATOM 4484 O O . ASP B 1 88 ? 27.911 -62.052 -57.037 1.00 16.52 88 ASP B O 1
ATOM 4489 N N . TYR B 1 89 ? 26.245 -63.052 -55.890 1.00 17.50 89 TYR B N 1
ATOM 4490 C CA . TYR B 1 89 ? 25.572 -61.822 -55.485 1.00 17.32 89 TYR B CA 1
ATOM 4491 C C . TYR B 1 89 ? 26.559 -60.911 -54.753 1.00 17.08 89 TYR B C 1
ATOM 4492 O O . TYR B 1 89 ? 26.640 -59.715 -55.032 1.00 18.22 89 TYR B O 1
ATOM 4501 N N . TYR B 1 90 ? 27.320 -61.482 -53.823 1.00 15.96 90 TYR B N 1
ATOM 4502 C CA . TYR B 1 90 ? 28.289 -60.702 -53.059 1.00 14.10 90 TYR B CA 1
ATOM 4503 C C . TYR B 1 90 ? 29.557 -60.375 -53.831 1.00 15.08 90 TYR B C 1
ATOM 4504 O O . TYR B 1 90 ? 30.076 -59.264 -53.723 1.00 15.78 90 TYR B O 1
ATOM 4513 N N . GLU B 1 91 ? 30.054 -61.326 -54.617 1.00 15.62 91 GLU B N 1
ATOM 4514 C CA . GLU B 1 91 ? 31.265 -61.091 -55.397 1.00 17.32 91 GLU B CA 1
ATOM 4515 C C . GLU B 1 91 ? 30.993 -60.004 -56.433 1.00 17.48 91 GLU B C 1
ATOM 4516 O O . GLU B 1 91 ? 31.863 -59.190 -56.736 1.00 16.67 91 GLU B O 1
ATOM 4522 N N . SER B 1 92 ? 29.777 -59.992 -56.967 1.00 15.69 92 SER B N 1
ATOM 4523 C CA . SER B 1 92 ? 29.395 -58.988 -57.950 1.00 19.06 92 SER B CA 1
ATOM 4524 C C . SER B 1 92 ? 29.448 -57.597 -57.312 1.00 19.62 92 SER B C 1
ATOM 4525 O O . SER B 1 92 ? 29.682 -56.596 -57.992 1.00 20.43 92 SER B O 1
ATOM 4536 N N . GLY B 1 94 ? 31.628 -56.870 -55.073 1.00 17.75 94 GLY B N 1
ATOM 4537 C CA . GLY B 1 94 ? 33.025 -56.627 -54.751 1.00 16.45 94 GLY B CA 1
ATOM 4538 C C . GLY B 1 94 ? 33.381 -57.013 -53.323 1.00 17.21 94 GLY B C 1
ATOM 4539 O O . GLY B 1 94 ? 34.423 -56.613 -52.806 1.00 16.69 94 GLY B O 1
ATOM 4540 N N . LEU B 1 95 ? 32.520 -57.801 -52.686 1.00 15.38 95 LEU B N 1
ATOM 4541 C CA . LEU B 1 95 ? 32.738 -58.226 -51.305 1.00 15.68 95 LEU B CA 1
ATOM 4542 C C . LEU B 1 95 ? 33.227 -59.671 -51.201 1.00 14.79 95 LEU B C 1
ATOM 4543 O O . LEU B 1 95 ? 32.842 -60.519 -52.002 1.00 14.21 95 LEU B O 1
ATOM 4548 N N . THR B 1 96 ? 34.072 -59.949 -50.211 1.00 14.90 96 THR B N 1
ATOM 4549 C CA . THR B 1 96 ? 34.574 -61.304 -50.008 1.00 14.79 96 THR B CA 1
ATOM 4550 C C . THR B 1 96 ? 33.988 -61.863 -48.717 1.00 16.02 96 THR B C 1
ATOM 4551 O O . THR B 1 96 ? 34.276 -62.992 -48.322 1.00 15.20 96 THR B O 1
ATOM 4555 N N . LYS B 1 97 ? 33.170 -61.057 -48.052 1.00 15.54 97 LYS B N 1
ATOM 4556 C CA . LYS B 1 97 ? 32.530 -61.497 -46.826 1.00 17.08 97 LYS B CA 1
ATOM 4557 C C . LYS B 1 97 ? 31.197 -60.776 -46.660 1.00 15.88 97 LYS B C 1
ATOM 4558 O O . LYS B 1 97 ? 31.048 -59.615 -47.044 1.00 14.00 97 LYS B O 1
ATOM 4564 N N . ILE B 1 98 ? 30.228 -61.479 -46.093 1.00 13.72 98 ILE B N 1
ATOM 4565 C CA . ILE B 1 98 ? 28.914 -60.913 -45.859 1.00 13.14 98 ILE B CA 1
ATOM 4566 C C . ILE B 1 98 ? 29.015 -59.897 -44.720 1.00 14.10 98 ILE B C 1
ATOM 4567 O O . ILE B 1 98 ? 29.546 -60.198 -43.651 1.00 12.73 98 ILE B O 1
ATOM 4572 N N . PRO B 1 99 ? 28.521 -58.670 -44.943 1.00 13.90 99 PRO B N 1
ATOM 4573 C CA . PRO B 1 99 ? 28.594 -57.662 -43.879 1.00 15.08 99 PRO B CA 1
ATOM 4574 C C . PRO B 1 99 ? 27.795 -58.066 -42.642 1.00 15.19 99 PRO B C 1
ATOM 4575 O O . PRO B 1 99 ? 26.843 -58.844 -42.734 1.00 14.31 99 PRO B O 1
ATOM 4579 N N . GLU B 1 100 ? 28.192 -57.542 -41.485 1.00 14.65 100 GLU B N 1
ATOM 4580 C CA . GLU B 1 100 ? 27.517 -57.860 -40.231 1.00 15.87 100 GLU B CA 1
ATOM 4581 C C . GLU B 1 100 ? 26.256 -57.036 -40.003 1.00 14.72 100 GLU B C 1
ATOM 4582 O O . GLU B 1 100 ? 25.356 -57.469 -39.287 1.00 15.20 100 GLU B O 1
ATOM 4588 N N . ARG B 1 101 ? 26.187 -55.852 -40.603 1.00 13.79 101 ARG B N 1
ATOM 4589 C CA . ARG B 1 101 ? 25.018 -54.990 -40.434 1.00 14.68 101 ARG B CA 1
ATOM 4590 C C . ARG B 1 101 ? 24.539 -54.493 -41.792 1.00 14.80 101 ARG B C 1
ATOM 4591 O O . ARG B 1 101 ? 25.239 -54.630 -42.793 1.00 14.80 101 ARG B O 1
ATOM 4599 N N . GLY B 1 102 ? 23.342 -53.917 -41.823 1.00 14.75 102 GLY B N 1
ATOM 4600 C CA . GLY B 1 102 ? 22.826 -53.387 -43.072 1.00 13.73 102 GLY B CA 1
ATOM 4601 C C . GLY B 1 102 ? 21.904 -54.306 -43.848 1.00 14.60 102 GLY B C 1
ATOM 4602 O O . GLY B 1 102 ? 21.680 -55.458 -43.460 1.00 13.57 102 GLY B O 1
ATOM 4603 N N . PRO B 1 103 ? 21.365 -53.821 -44.977 1.00 14.20 103 PRO B N 1
ATOM 4604 C CA . PRO B 1 103 ? 20.451 -54.590 -45.823 1.00 15.38 103 PRO B CA 1
ATOM 4605 C C . PRO B 1 103 ? 21.031 -55.878 -46.383 1.00 16.06 103 PRO B C 1
ATOM 4606 O O . PRO B 1 103 ? 20.289 -56.820 -46.671 1.00 16.02 103 PRO B O 1
ATOM 4610 N N . TYR B 1 104 ? 22.352 -55.928 -46.526 1.00 14.30 104 TYR B N 1
ATOM 4611 C CA . TYR B 1 104 ? 22.992 -57.112 -47.077 1.00 14.48 104 TYR B CA 1
ATOM 4612 C C . TYR B 1 104 ? 23.416 -58.106 -46.006 1.00 14.80 104 TYR B C 1
ATOM 4613 O O . TYR B 1 104 ? 24.054 -59.117 -46.300 1.00 15.06 104 TYR B O 1
ATOM 4622 N N . ALA B 1 105 ? 23.047 -57.809 -44.762 1.00 13.69 105 ALA B N 1
ATOM 4623 C CA . ALA B 1 105 ? 23.334 -58.689 -43.635 1.00 13.89 105 ALA B CA 1
ATOM 4624 C C . ALA B 1 105 ? 22.032 -59.397 -43.246 1.00 13.77 105 ALA B C 1
ATOM 4625 O O . ALA B 1 105 ? 22.043 -60.556 -42.842 1.00 13.92 105 ALA B O 1
ATOM 4627 N N . ALA B 1 106 ? 20.914 -58.686 -43.368 1.00 11.41 106 ALA B N 1
ATOM 4628 C CA . ALA B 1 106 ? 19.608 -59.236 -43.030 1.00 11.54 106 ALA B CA 1
ATOM 4629 C C . ALA B 1 106 ? 19.125 -60.037 -44.234 1.00 11.46 106 ALA B C 1
ATOM 4630 O O . ALA B 1 106 ? 18.216 -59.619 -44.955 1.00 13.05 106 ALA B O 1
ATOM 4632 N N . ILE B 1 107 ? 19.737 -61.195 -44.446 1.00 10.28 107 ILE B N 1
ATOM 4633 C CA . ILE B 1 107 ? 19.395 -62.008 -45.599 1.00 11.46 107 ILE B CA 1
ATOM 4634 C C . ILE B 1 107 ? 18.639 -63.310 -45.334 1.00 12.04 107 ILE B C 1
ATOM 4635 O O . ILE B 1 107 ? 18.448 -64.111 -46.252 1.00 13.00 107 ILE B O 1
ATOM 4640 N N . THR B 1 108 ? 18.217 -63.532 -44.091 1.00 10.69 108 THR B N 1
ATOM 4641 C CA . THR B 1 108 ? 17.431 -64.724 -43.781 1.00 11.52 108 THR B CA 1
ATOM 4642 C C . THR B 1 108 ? 16.086 -64.304 -43.208 1.00 11.84 108 THR B C 1
ATOM 4643 O O . THR B 1 108 ? 15.984 -63.321 -42.466 1.00 12.82 108 THR B O 1
ATOM 4647 N N . VAL B 1 109 ? 15.048 -65.046 -43.572 1.00 11.15 109 VAL B N 1
ATOM 4648 C CA . VAL B 1 109 ? 13.700 -64.757 -43.109 1.00 11.37 109 VAL B CA 1
ATOM 4649 C C . VAL B 1 109 ? 13.552 -64.930 -41.597 1.00 11.61 109 VAL B C 1
ATOM 4650 O O . VAL B 1 109 ? 14.103 -65.860 -41.015 1.00 12.39 109 VAL B O 1
ATOM 4654 N N . PRO B 1 110 ? 12.833 -64.007 -40.937 1.00 10.16 110 PRO B N 1
ATOM 4655 C CA . PRO B 1 110 ? 12.638 -64.130 -39.491 1.00 11.73 110 PRO B CA 1
ATOM 4656 C C . PRO B 1 110 ? 11.804 -65.393 -39.280 1.00 11.78 110 PRO B C 1
ATOM 4657 O O . PRO B 1 110 ? 10.706 -65.510 -39.824 1.00 13.20 110 PRO B O 1
ATOM 4661 N N . GLY B 1 111 ? 12.310 -66.334 -38.492 1.00 11.96 111 GLY B N 1
ATOM 4662 C CA . GLY B 1 111 ? 11.568 -67.567 -38.300 1.00 11.49 111 GLY B CA 1
ATOM 4663 C C . GLY B 1 111 ? 10.728 -67.715 -37.048 1.00 10.97 111 GLY B C 1
ATOM 4664 O O . GLY B 1 111 ? 9.979 -68.682 -36.936 1.00 10.28 111 GLY B O 1
ATOM 4665 N N . ILE B 1 112 ? 10.817 -66.766 -36.123 1.00 11.23 112 ILE B N 1
ATOM 4666 C CA . ILE B 1 112 ? 10.077 -66.887 -34.872 1.00 12.43 112 ILE B CA 1
ATOM 4667 C C . ILE B 1 112 ? 8.547 -66.916 -34.975 1.00 12.39 112 ILE B C 1
ATOM 4668 O O . ILE B 1 112 ? 7.912 -67.808 -34.409 1.00 11.56 112 ILE B O 1
ATOM 4673 N N . ALA B 1 113 ? 7.948 -65.978 -35.701 1.00 11.33 113 ALA B N 1
ATOM 4674 C CA . ALA B 1 113 ? 6.490 -65.965 -35.832 1.00 11.98 113 ALA B CA 1
ATOM 4675 C C . ALA B 1 113 ? 5.972 -67.297 -36.372 1.00 12.64 113 ALA B C 1
ATOM 4676 O O . ALA B 1 113 ? 4.932 -67.789 -35.936 1.00 11.00 113 ALA B O 1
ATOM 4678 N N . GLY B 1 114 ? 6.700 -67.878 -37.323 1.00 13.29 114 GLY B N 1
ATOM 4679 C CA . GLY B 1 114 ? 6.286 -69.147 -37.899 1.00 12.46 114 GLY B CA 1
ATOM 4680 C C . GLY B 1 114 ? 6.349 -70.278 -36.890 1.00 13.35 114 GLY B C 1
ATOM 4681 O O . GLY B 1 114 ? 5.540 -71.214 -36.927 1.00 12.77 114 GLY B O 1
ATOM 4682 N N . SER B 1 115 ? 7.314 -70.199 -35.980 1.00 11.42 115 SER B N 1
ATOM 4683 C CA . SER B 1 115 ? 7.453 -71.228 -34.962 1.00 10.74 115 SER B CA 1
ATOM 4684 C C . SER B 1 115 ? 6.294 -71.108 -33.972 1.00 10.80 115 SER B C 1
ATOM 4685 O O . SER B 1 115 ? 5.796 -72.112 -33.465 1.00 12.60 115 SER B O 1
ATOM 4688 N N . TRP B 1 116 ? 5.858 -69.880 -33.697 1.00 9.59 116 TRP B N 1
ATOM 4689 C CA . TRP B 1 116 ? 4.735 -69.684 -32.787 1.00 10.66 116 TRP B CA 1
ATOM 4690 C C . TRP B 1 116 ? 3.485 -70.310 -33.383 1.00 10.38 116 TRP B C 1
ATOM 4691 O O . TRP B 1 116 ? 2.673 -70.891 -32.674 1.00 12.99 116 TRP B O 1
ATOM 4702 N N . ASP B 1 117 ? 3.334 -70.180 -34.694 1.00 10.97 117 ASP B N 1
ATOM 4703 C CA . ASP B 1 117 ? 2.180 -70.740 -35.391 1.00 13.65 117 ASP B CA 1
ATOM 4704 C C . ASP B 1 117 ? 2.071 -72.236 -35.097 1.00 13.70 117 ASP B C 1
ATOM 4705 O O . ASP B 1 117 ? 0.994 -72.734 -34.778 1.00 14.36 117 ASP B O 1
ATOM 4710 N N . GLU B 1 118 ? 3.194 -72.941 -35.204 1.00 13.95 118 GLU B N 1
ATOM 4711 C CA . GLU B 1 118 ? 3.234 -74.377 -34.955 1.00 14.56 118 GLU B CA 1
ATOM 4712 C C . GLU B 1 118 ? 2.920 -74.717 -33.505 1.00 14.48 118 GLU B C 1
ATOM 4713 O O . GLU B 1 118 ? 2.142 -75.629 -33.232 1.00 13.70 118 GLU B O 1
ATOM 4719 N N . ILE B 1 119 ? 3.538 -73.991 -32.577 1.00 11.89 119 ILE B N 1
ATOM 4720 C CA . ILE B 1 119 ? 3.307 -74.229 -31.159 1.00 12.36 119 ILE B CA 1
ATOM 4721 C C . ILE B 1 119 ? 1.835 -73.979 -30.843 1.00 11.98 119 ILE B C 1
ATOM 4722 O O . ILE B 1 119 ? 1.180 -74.793 -30.192 1.00 11.60 119 ILE B O 1
ATOM 4727 N N . PHE B 1 120 ? 1.318 -72.854 -31.325 1.00 12.05 120 PHE B N 1
ATOM 4728 C CA . PHE B 1 120 ? -0.073 -72.482 -31.084 1.00 13.27 120 PHE B CA 1
ATOM 4729 C C . PHE B 1 120 ? -1.057 -73.540 -31.577 1.00 15.41 120 PHE B C 1
ATOM 4730 O O . PHE B 1 120 ? -1.967 -73.943 -30.855 1.00 14.16 120 PHE B O 1
ATOM 4738 N N . ARG B 1 121 ? -0.870 -73.989 -32.812 1.00 17.19 121 ARG B N 1
ATOM 4739 C CA . ARG B 1 121 ? -1.770 -74.974 -33.395 1.00 20.08 121 ARG B CA 1
ATOM 4740 C C . ARG B 1 121 ? -1.696 -76.356 -32.760 1.00 19.88 121 ARG B C 1
ATOM 4741 O O . ARG B 1 121 ? -2.714 -77.036 -32.633 1.00 20.40 121 ARG B O 1
ATOM 4749 N N . LYS B 1 122 ? -0.505 -76.763 -32.337 1.00 18.87 122 LYS B N 1
ATOM 4750 C CA . LYS B 1 122 ? -0.333 -78.087 -31.752 1.00 19.63 122 LYS B CA 1
ATOM 4751 C C . LYS B 1 122 ? -0.459 -78.181 -30.236 1.00 19.16 122 LYS B C 1
ATOM 4752 O O . LYS B 1 122 ? -0.875 -79.214 -29.720 1.00 18.86 122 LYS B O 1
ATOM 4758 N N . PHE B 1 123 ? -0.119 -77.115 -29.518 1.00 16.43 123 PHE B N 1
ATOM 4759 C CA . PHE B 1 123 ? -0.149 -77.175 -28.056 1.00 16.77 123 PHE B CA 1
ATOM 4760 C C . PHE B 1 123 ? -1.064 -76.215 -27.294 1.00 15.81 123 PHE B C 1
ATOM 4761 O O . PHE B 1 123 ? -1.458 -76.514 -26.168 1.00 15.32 123 PHE B O 1
ATOM 4769 N N . ALA B 1 124 ? -1.399 -75.075 -27.891 1.00 15.08 124 ALA B N 1
ATOM 4770 C CA . ALA B 1 124 ? -2.215 -74.065 -27.212 1.00 15.31 124 ALA B CA 1
ATOM 4771 C C . ALA B 1 124 ? -3.694 -74.373 -26.982 1.00 15.77 124 ALA B C 1
ATOM 4772 O O . ALA B 1 124 ? -4.286 -75.211 -27.663 1.00 14.98 124 ALA B O 1
ATOM 4774 N N . THR B 1 125 ? -4.283 -73.671 -26.013 1.00 14.06 125 THR B N 1
ATOM 4775 C CA . THR B 1 125 ? -5.697 -73.833 -25.681 1.00 15.01 125 THR B CA 1
ATOM 4776 C C . THR B 1 125 ? -6.411 -72.483 -25.595 1.00 16.47 125 THR B C 1
ATOM 4777 O O . THR B 1 125 ? -7.640 -72.423 -25.612 1.00 17.51 125 THR B O 1
ATOM 4789 N N . ASP B 1 127 ? -7.118 -68.307 -26.826 1.00 16.85 127 ASP B N 1
ATOM 4790 C CA . ASP B 1 127 ? -7.221 -67.504 -28.035 1.00 17.99 127 ASP B CA 1
ATOM 4791 C C . ASP B 1 127 ? -5.956 -66.678 -28.171 1.00 17.09 127 ASP B C 1
ATOM 4792 O O . ASP B 1 127 ? -5.394 -66.230 -27.169 1.00 15.36 127 ASP B O 1
ATOM 4797 N N . ILE B 1 128 ? -5.516 -66.472 -29.409 1.00 15.38 128 ILE B N 1
ATOM 4798 C CA . ILE B 1 128 ? -4.293 -65.717 -29.665 1.00 14.76 128 ILE B CA 1
ATOM 4799 C C . ILE B 1 128 ? -4.339 -64.295 -29.111 1.00 14.50 128 ILE B C 1
ATOM 4800 O O . ILE B 1 128 ? -3.311 -63.752 -28.709 1.00 14.20 128 ILE B O 1
ATOM 4805 N N . ALA B 1 129 ? -5.526 -63.695 -29.065 1.00 14.57 129 ALA B N 1
ATOM 4806 C CA . ALA B 1 129 ? -5.653 -62.330 -28.550 1.00 13.47 129 ALA B CA 1
ATOM 4807 C C . ALA B 1 129 ? -5.275 -62.227 -27.068 1.00 12.53 129 ALA B C 1
ATOM 4808 O O . ALA B 1 129 ? -4.697 -61.231 -26.628 1.00 13.34 129 ALA B O 1
ATOM 4810 N N . ASP B 1 130 ? -5.607 -63.253 -26.298 1.00 13.07 130 ASP B N 1
ATOM 4811 C CA . ASP B 1 130 ? -5.297 -63.254 -24.875 1.00 12.29 130 ASP B CA 1
ATOM 4812 C C . ASP B 1 130 ? -3.827 -63.550 -24.624 1.00 12.48 130 ASP B C 1
ATOM 4813 O O . ASP B 1 130 ? -3.231 -63.021 -23.685 1.00 12.28 130 ASP B O 1
ATOM 4818 N N . ILE B 1 131 ? -3.245 -64.384 -25.481 1.00 11.50 131 ILE B N 1
ATOM 4819 C CA . ILE B 1 131 ? -1.841 -64.749 -25.375 1.00 13.82 131 ILE B CA 1
ATOM 4820 C C . ILE B 1 131 ? -0.924 -63.567 -25.705 1.00 14.92 131 ILE B C 1
ATOM 4821 O O . ILE B 1 131 ? 0.111 -63.384 -25.066 1.00 14.69 131 ILE B O 1
ATOM 4826 N N . LEU B 1 132 ? -1.315 -62.759 -26.689 1.00 13.28 132 LEU B N 1
ATOM 4827 C CA . LEU B 1 132 ? -0.508 -61.613 -27.097 1.00 12.97 132 LEU B CA 1
ATOM 4828 C C . LEU B 1 132 ? -0.830 -60.311 -26.360 1.00 14.08 132 LEU B C 1
ATOM 4829 O O . LEU B 1 132 ? -0.103 -59.326 -26.489 1.00 15.15 132 LEU B O 1
ATOM 4834 N N . GLU B 1 133 ? -1.907 -60.308 -25.579 1.00 14.08 133 GLU B N 1
ATOM 4835 C CA . GLU B 1 133 ? -2.306 -59.112 -24.845 1.00 15.23 133 GLU B CA 1
ATOM 4836 C C . GLU B 1 133 ? -1.197 -58.488 -24.000 1.00 14.67 133 GLU B C 1
ATOM 4837 O O . GLU B 1 133 ? -0.996 -57.277 -24.040 1.00 15.25 133 GLU B O 1
ATOM 4843 N N . PRO B 1 134 ? -0.471 -59.298 -23.210 1.00 14.37 134 PRO B N 1
ATOM 4844 C CA . PRO B 1 134 ? 0.603 -58.725 -22.387 1.00 14.99 134 PRO B CA 1
ATOM 4845 C C . PRO B 1 134 ? 1.675 -58.027 -23.232 1.00 13.90 134 PRO B C 1
ATOM 4846 O O . PRO B 1 134 ? 2.128 -56.934 -22.892 1.00 14.68 134 PRO B O 1
ATOM 4850 N N . ALA B 1 135 ? 2.079 -58.665 -24.328 1.00 12.43 135 ALA B N 1
ATOM 4851 C CA . ALA B 1 135 ? 3.090 -58.092 -25.214 1.00 13.11 135 ALA B CA 1
ATOM 4852 C C . ALA B 1 135 ? 2.596 -56.772 -25.808 1.00 13.69 135 ALA B C 1
ATOM 4853 O O . ALA B 1 135 ? 3.290 -55.757 -25.746 1.00 13.98 135 ALA B O 1
ATOM 4855 N N . ILE B 1 136 ? 1.396 -56.793 -26.382 1.00 13.63 136 ILE B N 1
ATOM 4856 C CA . ILE B 1 136 ? 0.810 -55.596 -26.976 1.00 13.20 136 ILE B CA 1
ATOM 4857 C C . ILE B 1 136 ? 0.734 -54.445 -25.959 1.00 12.66 136 ILE B C 1
ATOM 4858 O O . ILE B 1 136 ? 1.173 -53.328 -26.244 1.00 12.01 136 ILE B O 1
ATOM 4863 N N . ARG B 1 137 ? 0.191 -54.721 -24.776 1.00 11.00 137 ARG B N 1
ATOM 4864 C CA . ARG B 1 137 ? 0.060 -53.692 -23.738 1.00 12.97 137 ARG B CA 1
ATOM 4865 C C . ARG B 1 137 ? 1.413 -53.127 -23.312 1.00 13.47 137 ARG B C 1
ATOM 4866 O O . ARG B 1 137 ? 1.566 -51.920 -23.141 1.00 13.12 137 ARG B O 1
ATOM 4868 N N . THR B 1 138 ? 2.397 -54.003 -23.138 1.00 14.19 138 THR B N 1
ATOM 4869 C CA . THR B 1 138 ? 3.725 -53.564 -22.726 1.00 13.51 138 THR B CA 1
ATOM 4870 C C . THR B 1 138 ? 4.397 -52.743 -23.827 1.00 12.77 138 THR B C 1
ATOM 4871 O O . THR B 1 138 ? 5.096 -51.767 -23.548 1.00 13.80 138 THR B O 1
ATOM 4875 N N . ALA B 1 139 ? 4.188 -53.136 -25.079 1.00 11.90 139 ALA B N 1
ATOM 4876 C CA . ALA B 1 139 ? 4.769 -52.407 -26.198 1.00 10.75 139 ALA B CA 1
ATOM 4877 C C . ALA B 1 139 ? 4.123 -51.023 -26.323 1.00 11.08 139 ALA B C 1
ATOM 4878 O O . ALA B 1 139 ? 4.807 -50.021 -26.535 1.00 12.38 139 ALA B O 1
ATOM 4880 N N . SER B 1 140 ? 2.804 -50.977 -26.171 1.00 9.75 140 SER B N 1
ATOM 4881 C CA . SER B 1 140 ? 2.048 -49.733 -26.291 1.00 12.91 140 SER B CA 1
ATOM 4882 C C . SER B 1 140 ? 2.246 -48.772 -25.116 1.00 14.19 140 SER B C 1
ATOM 4883 O O . SER B 1 140 ? 2.593 -47.607 -25.311 1.00 14.59 140 SER B O 1
ATOM 4886 N N . ALA B 1 141 ? 2.038 -49.269 -23.900 1.00 14.12 141 ALA B N 1
ATOM 4887 C CA . ALA B 1 141 ? 2.181 -48.452 -22.697 1.00 15.16 141 ALA B CA 1
ATOM 4888 C C . ALA B 1 141 ? 3.636 -48.131 -22.343 1.00 15.55 141 ALA B C 1
ATOM 4889 O O . ALA B 1 141 ? 3.920 -47.089 -21.744 1.00 16.74 141 ALA B O 1
ATOM 4891 N N . GLY B 1 142 ? 4.551 -49.023 -22.713 1.00 14.26 142 GLY B N 1
ATOM 4892 C CA . GLY B 1 142 ? 5.961 -48.821 -22.421 1.00 14.04 142 GLY B CA 1
ATOM 4893 C C . GLY B 1 142 ? 6.363 -49.374 -21.066 1.00 14.65 142 GLY B C 1
ATOM 4894 O O . GLY B 1 142 ? 5.508 -49.734 -20.259 1.00 15.97 142 GLY B O 1
ATOM 4895 N N . PHE B 1 143 ? 7.668 -49.453 -20.820 1.00 14.96 143 PHE B N 1
ATOM 4896 C CA . PHE B 1 143 ? 8.194 -49.955 -19.553 1.00 14.64 143 PHE B CA 1
ATOM 4897 C C . PHE B 1 143 ? 9.523 -49.267 -19.260 1.00 14.26 143 PHE B C 1
ATOM 4898 O O . PHE B 1 143 ? 10.236 -48.870 -20.180 1.00 13.78 143 PHE B O 1
ATOM 4906 N N . PRO B 1 144 ? 9.869 -49.100 -17.972 1.00 14.64 144 PRO B N 1
ATOM 4907 C CA . PRO B 1 144 ? 11.142 -48.448 -17.645 1.00 14.43 144 PRO B CA 1
ATOM 4908 C C . PRO B 1 144 ? 12.280 -49.427 -17.936 1.00 13.74 144 PRO B C 1
ATOM 4909 O O . PRO B 1 144 ? 12.283 -50.544 -17.419 1.00 15.58 144 PRO B O 1
ATOM 4913 N N . ILE B 1 145 ? 13.245 -49.019 -18.753 1.00 13.31 145 ILE B N 1
ATOM 4914 C CA . ILE B 1 145 ? 14.349 -49.915 -19.090 1.00 13.58 145 ILE B CA 1
ATOM 4915 C C . ILE B 1 145 ? 15.354 -50.078 -17.951 1.00 14.63 145 ILE B C 1
ATOM 4916 O O . ILE B 1 145 ? 15.503 -49.196 -17.101 1.00 13.26 145 ILE B O 1
ATOM 4921 N N . THR B 1 146 ? 16.028 -51.224 -17.933 1.00 15.06 146 THR B N 1
ATOM 4922 C CA . THR B 1 146 ? 17.028 -51.519 -16.911 1.00 15.11 146 THR B CA 1
ATOM 4923 C C . THR B 1 146 ? 18.371 -50.982 -17.365 1.00 15.79 146 THR B C 1
ATOM 4924 O O . THR B 1 146 ? 18.514 -50.534 -18.505 1.00 13.89 146 THR B O 1
ATOM 4928 N N . GLN B 1 147 ? 19.356 -51.045 -16.472 1.00 16.07 147 GLN B N 1
ATOM 4929 C CA . GLN B 1 147 ? 20.698 -50.578 -16.787 1.00 17.42 147 GLN B CA 1
ATOM 4930 C C . GLN B 1 147 ? 21.305 -51.459 -17.874 1.00 16.49 147 GLN B C 1
ATOM 4931 O O . GLN B 1 147 ? 21.994 -50.962 -18.765 1.00 16.53 147 GLN B O 1
ATOM 4937 N N . ASN B 1 148 ? 21.053 -52.765 -17.800 1.00 15.19 148 ASN B N 1
ATOM 4938 C CA . ASN B 1 148 ? 21.583 -53.687 -18.804 1.00 16.90 148 ASN B CA 1
ATOM 4939 C C . ASN B 1 148 ? 21.014 -53.351 -20.177 1.00 15.12 148 ASN B C 1
ATOM 4940 O O . ASN B 1 148 ? 21.727 -53.392 -21.176 1.00 15.10 148 ASN B O 1
ATOM 4945 N N . TYR B 1 149 ? 19.725 -53.023 -20.222 1.00 15.50 149 TYR B N 1
ATOM 4946 C CA . TYR B 1 149 ? 19.078 -52.692 -21.489 1.00 15.39 149 TYR B CA 1
ATOM 4947 C C . TYR B 1 149 ? 19.664 -51.392 -22.030 1.00 15.50 149 TYR B C 1
ATOM 4948 O O . TYR B 1 149 ? 19.943 -51.274 -23.222 1.00 15.57 149 TYR B O 1
ATOM 4957 N N . SER B 1 150 ? 19.837 -50.415 -21.144 1.00 16.60 150 SER B N 1
ATOM 4958 C CA . SER B 1 150 ? 20.407 -49.126 -21.521 1.00 16.05 150 SER B CA 1
ATOM 4959 C C . SER B 1 150 ? 21.807 -49.341 -22.084 1.00 16.67 150 SER B C 1
ATOM 4960 O O . SER B 1 150 ? 22.175 -48.754 -23.103 1.00 16.34 150 SER B O 1
ATOM 4963 N N . ASP B 1 151 ? 22.585 -50.191 -21.418 1.00 17.00 151 ASP B N 1
ATOM 4964 C CA . ASP B 1 151 ? 23.937 -50.488 -21.869 1.00 17.90 151 ASP B CA 1
ATOM 4965 C C . ASP B 1 151 ? 23.935 -51.117 -23.260 1.00 16.96 151 ASP B C 1
ATOM 4966 O O . ASP B 1 151 ? 24.850 -50.881 -24.046 1.00 17.08 151 ASP B O 1
ATOM 4971 N N . SER B 1 152 ? 22.915 -51.924 -23.558 1.00 15.31 152 SER B N 1
ATOM 4972 C CA . SER B 1 152 ? 22.799 -52.567 -24.870 1.00 14.79 152 SER B CA 1
ATOM 4973 C C . SER B 1 152 ? 22.634 -51.516 -25.960 1.00 14.05 152 SER B C 1
ATOM 4974 O O . SER B 1 152 ? 23.210 -51.626 -27.042 1.00 13.55 152 SER B O 1
ATOM 4977 N N . ILE B 1 153 ? 21.830 -50.500 -25.677 1.00 13.21 153 ILE B N 1
ATOM 4978 C CA . ILE B 1 153 ? 21.616 -49.440 -26.647 1.00 12.74 153 ILE B CA 1
ATOM 4979 C C . ILE B 1 153 ? 22.927 -48.693 -26.869 1.00 14.04 153 ILE B C 1
ATOM 4980 O O . ILE B 1 153 ? 23.334 -48.463 -28.008 1.00 15.26 153 ILE B O 1
ATOM 4985 N N . ALA B 1 154 ? 23.598 -48.331 -25.778 1.00 14.59 154 ALA B N 1
ATOM 4986 C CA . ALA B 1 154 ? 24.860 -47.605 -25.875 1.00 15.12 154 ALA B CA 1
ATOM 4987 C C . ALA B 1 154 ? 25.864 -48.350 -26.753 1.00 16.40 154 ALA B C 1
ATOM 4988 O O . ALA B 1 154 ? 26.526 -47.750 -27.599 1.00 16.50 154 ALA B O 1
ATOM 4990 N N . ARG B 1 155 ? 25.968 -49.661 -26.552 1.00 17.28 155 ARG B N 1
ATOM 4991 C CA . ARG B 1 155 ? 26.893 -50.483 -27.327 1.00 19.05 155 ARG B CA 1
ATOM 4992 C C . ARG B 1 155 ? 26.487 -50.643 -28.787 1.00 18.96 155 ARG B C 1
ATOM 4993 O O . ARG B 1 155 ? 27.328 -50.926 -29.638 1.00 19.20 155 ARG B O 1
ATOM 5001 N N . SER B 1 156 ? 25.204 -50.462 -29.082 1.00 18.04 156 SER B N 1
ATOM 5002 C CA . SER B 1 156 ? 24.727 -50.610 -30.455 1.00 17.11 156 SER B CA 1
ATOM 5003 C C . SER B 1 156 ? 24.797 -49.322 -31.270 1.00 16.87 156 SER B C 1
ATOM 5004 O O . SER B 1 156 ? 24.932 -49.364 -32.491 1.00 15.72 156 SER B O 1
ATOM 5007 N N . ALA B 1 157 ? 24.709 -48.182 -30.596 1.00 17.27 157 ALA B N 1
ATOM 5008 C CA . ALA B 1 157 ? 24.743 -46.891 -31.283 1.00 18.22 157 ALA B CA 1
ATOM 5009 C C . ALA B 1 157 ? 25.852 -46.754 -32.331 1.00 18.19 157 ALA B C 1
ATOM 5010 O O . ALA B 1 157 ? 25.606 -46.281 -33.440 1.00 19.27 157 ALA B O 1
ATOM 5012 N N . PRO B 1 158 ? 27.084 -47.168 -31.999 1.00 18.47 158 PRO B N 1
ATOM 5013 C CA . PRO B 1 158 ? 28.204 -47.064 -32.941 1.00 18.82 158 PRO B CA 1
ATOM 5014 C C . PRO B 1 158 ? 28.110 -47.935 -34.193 1.00 19.42 158 PRO B C 1
ATOM 5015 O O . PRO B 1 158 ? 28.747 -47.630 -35.201 1.00 20.20 158 PRO B O 1
ATOM 5019 N N . VAL B 1 159 ? 27.325 -49.009 -34.140 1.00 18.12 159 VAL B N 1
ATOM 5020 C CA . VAL B 1 159 ? 27.216 -49.901 -35.293 1.00 17.48 159 VAL B CA 1
ATOM 5021 C C . VAL B 1 159 ? 25.905 -49.863 -36.074 1.00 17.15 159 VAL B C 1
ATOM 5022 O O . VAL B 1 159 ? 25.879 -50.220 -37.251 1.00 17.17 159 VAL B O 1
ATOM 5026 N N . ILE B 1 160 ? 24.818 -49.444 -35.436 1.00 14.22 160 ILE B N 1
ATOM 5027 C CA . ILE B 1 160 ? 23.545 -49.377 -36.139 1.00 14.65 160 ILE B CA 1
ATOM 5028 C C . ILE B 1 160 ? 22.819 -48.064 -35.884 1.00 15.42 160 ILE B C 1
ATOM 5029 O O . ILE B 1 160 ? 21.695 -47.866 -36.347 1.00 16.10 160 ILE B O 1
ATOM 5034 N N . GLY B 1 161 ? 23.471 -47.165 -35.153 1.00 14.36 161 GLY B N 1
ATOM 5035 C CA . GLY B 1 161 ? 22.872 -45.880 -34.856 1.00 14.23 161 GLY B CA 1
ATOM 5036 C C . GLY B 1 161 ? 22.603 -45.028 -36.085 1.00 15.17 161 GLY B C 1
ATOM 5037 O O . GLY B 1 161 ? 21.889 -44.027 -35.998 1.00 15.31 161 GLY B O 1
ATOM 5038 N N . GLN B 1 162 ? 23.156 -45.416 -37.232 1.00 14.73 162 GLN B N 1
ATOM 5039 C CA . GLN B 1 162 ? 22.950 -44.651 -38.460 1.00 14.69 162 GLN B CA 1
ATOM 5040 C C . GLN B 1 162 ? 21.615 -44.964 -39.133 1.00 16.16 162 GLN B C 1
ATOM 5041 O O . GLN B 1 162 ? 21.197 -44.254 -40.053 1.00 15.94 162 GLN B O 1
ATOM 5047 N N . TYR B 1 163 ? 20.950 -46.023 -38.683 1.00 14.73 163 TYR B N 1
ATOM 5048 C CA . TYR B 1 163 ? 19.668 -46.409 -39.263 1.00 14.71 163 TYR B CA 1
ATOM 5049 C C . TYR B 1 163 ? 18.491 -45.728 -38.578 1.00 15.59 163 TYR B C 1
ATOM 5050 O O . TYR B 1 163 ? 18.201 -45.976 -37.406 1.00 15.99 163 TYR B O 1
ATOM 5059 N N . ARG B 1 164 ? 17.820 -44.866 -39.334 1.00 15.56 164 ARG B N 1
ATOM 5060 C CA . ARG B 1 164 ? 16.676 -44.111 -38.844 1.00 16.94 164 ARG B CA 1
ATOM 5061 C C . ARG B 1 164 ? 15.624 -44.973 -38.152 1.00 15.02 164 ARG B C 1
ATOM 5062 O O . ARG B 1 164 ? 15.141 -44.619 -37.082 1.00 14.30 164 ARG B O 1
ATOM 5070 N N . GLY B 1 165 ? 15.268 -46.095 -38.769 1.00 15.42 165 GLY B N 1
ATOM 5071 C CA . GLY B 1 165 ? 14.258 -46.970 -38.192 1.00 14.16 165 GLY B CA 1
ATOM 5072 C C . GLY B 1 165 ? 14.587 -47.485 -36.801 1.00 13.93 165 GLY B C 1
ATOM 5073 O O . GLY B 1 165 ? 13.688 -47.747 -35.995 1.00 15.85 165 GLY B O 1
ATOM 5074 N N . TRP B 1 166 ? 15.874 -47.638 -36.516 1.00 13.62 166 TRP B N 1
ATOM 5075 C CA . TRP B 1 166 ? 16.313 -48.127 -35.215 1.00 12.48 166 TRP B CA 1
ATOM 5076 C C . TRP B 1 166 ? 16.453 -46.978 -34.222 1.00 13.52 166 TRP B C 1
ATOM 5077 O O . TRP B 1 166 ? 15.843 -46.988 -33.154 1.00 12.73 166 TRP B O 1
ATOM 5088 N N . SER B 1 167 ? 17.248 -45.977 -34.589 1.00 13.66 167 SER B N 1
ATOM 5089 C CA . SER B 1 167 ? 17.488 -44.835 -33.712 1.00 13.33 167 SER B CA 1
ATOM 5090 C C . SER B 1 167 ? 16.213 -44.111 -33.294 1.00 13.79 167 SER B C 1
ATOM 5091 O O . SER B 1 167 ? 16.107 -43.641 -32.160 1.00 12.05 167 SER B O 1
ATOM 5094 N N . SER B 1 168 ? 15.247 -44.024 -34.206 1.00 13.21 168 SER B N 1
ATOM 5095 C CA . SER B 1 168 ? 13.997 -43.335 -33.912 1.00 15.16 168 SER B CA 1
ATOM 5096 C C . SER B 1 168 ? 13.200 -44.034 -32.816 1.00 15.72 168 SER B C 1
ATOM 5097 O O . SER B 1 168 ? 12.358 -43.414 -32.162 1.00 14.66 168 SER B O 1
ATOM 5100 N N . ILE B 1 169 ? 13.467 -45.321 -32.611 1.00 14.24 169 ILE B N 1
ATOM 5101 C CA . ILE B 1 169 ? 12.762 -46.076 -31.580 1.00 13.46 169 ILE B CA 1
ATOM 5102 C C . ILE B 1 169 ? 13.549 -46.173 -30.278 1.00 13.72 169 ILE B C 1
ATOM 5103 O O . ILE B 1 169 ? 13.032 -45.856 -29.209 1.00 12.99 169 ILE B O 1
ATOM 5108 N N . PHE B 1 170 ? 14.803 -46.605 -30.376 1.00 13.10 170 PHE B N 1
ATOM 5109 C CA . PHE B 1 170 ? 15.638 -46.801 -29.195 1.00 14.22 170 PHE B CA 1
ATOM 5110 C C . PHE B 1 170 ? 16.455 -45.600 -28.716 1.00 14.79 170 PHE B C 1
ATOM 5111 O O . PHE B 1 170 ? 16.979 -45.607 -27.606 1.00 12.67 170 PHE B O 1
ATOM 5127 N N . PRO B 1 172 ? 15.109 -42.181 -29.309 1.00 20.93 172 PRO B N 1
ATOM 5128 C CA . PRO B 1 172 ? 14.141 -41.166 -29.740 1.00 23.71 172 PRO B CA 1
ATOM 5129 C C . PRO B 1 172 ? 14.534 -39.709 -29.540 1.00 26.55 172 PRO B C 1
ATOM 5130 O O . PRO B 1 172 ? 14.154 -38.850 -30.332 1.00 27.40 172 PRO B O 1
ATOM 5134 N N . ASN B 1 173 ? 15.298 -39.433 -28.491 1.00 28.17 173 ASN B N 1
ATOM 5135 C CA . ASN B 1 173 ? 15.717 -38.070 -28.199 1.00 29.98 173 ASN B CA 1
ATOM 5136 C C . ASN B 1 173 ? 17.115 -37.766 -28.721 1.00 29.91 173 ASN B C 1
ATOM 5137 O O . ASN B 1 173 ? 17.703 -36.745 -28.373 1.00 31.41 173 ASN B O 1
ATOM 5142 N N . GLY B 1 174 ? 17.640 -38.656 -29.557 1.00 28.68 174 GLY B N 1
ATOM 5143 C CA . GLY B 1 174 ? 18.963 -38.458 -30.121 1.00 26.58 174 GLY B CA 1
ATOM 5144 C C . GLY B 1 174 ? 20.087 -38.921 -29.217 1.00 27.13 174 GLY B C 1
ATOM 5145 O O . GLY B 1 174 ? 21.258 -38.873 -29.592 1.00 27.22 174 GLY B O 1
ATOM 5146 N N . SER B 1 175 ? 19.736 -39.372 -28.020 1.00 26.10 175 SER B N 1
ATOM 5147 C CA . SER B 1 175 ? 20.735 -39.839 -27.068 1.00 25.29 175 SER B CA 1
ATOM 5148 C C . SER B 1 175 ? 20.368 -41.220 -26.546 1.00 23.23 175 SER B C 1
ATOM 5149 O O . SER B 1 175 ? 19.276 -41.727 -26.805 1.00 23.22 175 SER B O 1
ATOM 5152 N N . VAL B 1 176 ? 21.289 -41.825 -25.809 1.00 21.76 176 VAL B N 1
ATOM 5153 C CA . VAL B 1 176 ? 21.058 -43.145 -25.244 1.00 20.91 176 VAL B CA 1
ATOM 5154 C C . VAL B 1 176 ? 20.212 -43.024 -23.984 1.00 20.10 176 VAL B C 1
ATOM 5155 O O . VAL B 1 176 ? 20.605 -42.360 -23.026 1.00 20.48 176 VAL B O 1
ATOM 5159 N N . PRO B 1 177 ? 19.030 -43.659 -23.973 1.00 19.08 177 PRO B N 1
ATOM 5160 C CA . PRO B 1 177 ? 18.166 -43.590 -22.791 1.00 19.34 177 PRO B CA 1
ATOM 5161 C C . PRO B 1 177 ? 18.893 -44.186 -21.588 1.00 18.52 177 PRO B C 1
ATOM 5162 O O . PRO B 1 177 ? 19.591 -45.193 -21.718 1.00 16.34 177 PRO B O 1
ATOM 5166 N N . VAL B 1 178 ? 18.750 -43.558 -20.427 1.00 18.52 178 VAL B N 1
ATOM 5167 C CA . VAL B 1 178 ? 19.386 -44.074 -19.220 1.00 19.84 178 VAL B CA 1
ATOM 5168 C C . VAL B 1 178 ? 18.374 -44.980 -18.536 1.00 19.22 178 VAL B C 1
ATOM 5169 O O . VAL B 1 178 ? 17.181 -44.933 -18.855 1.00 18.57 178 VAL B O 1
ATOM 5173 N N . ALA B 1 179 ? 18.848 -45.803 -17.606 1.00 18.64 179 ALA B N 1
ATOM 5174 C CA . ALA B 1 179 ? 17.978 -46.720 -16.878 1.00 18.25 179 ALA B CA 1
ATOM 5175 C C . ALA B 1 179 ? 16.809 -45.951 -16.285 1.00 18.31 179 ALA B C 1
ATOM 5176 O O . ALA B 1 179 ? 16.986 -44.841 -15.779 1.00 18.21 179 ALA B O 1
ATOM 5178 N N . GLY B 1 180 ? 15.617 -46.540 -16.352 1.00 16.87 180 GLY B N 1
ATOM 5179 C CA . GLY B 1 180 ? 14.441 -45.883 -15.812 1.00 16.49 180 GLY B CA 1
ATOM 5180 C C . GLY B 1 180 ? 13.609 -45.145 -16.847 1.00 16.85 180 GLY B C 1
ATOM 5181 O O . GLY B 1 180 ? 12.423 -44.914 -16.633 1.00 15.79 180 GLY B O 1
ATOM 5182 N N . GLU B 1 181 ? 14.219 -44.756 -17.962 1.00 16.85 181 GLU B N 1
ATOM 5183 C CA . GLU B 1 181 ? 13.468 -44.061 -19.002 1.00 17.77 181 GLU B CA 1
ATOM 5184 C C . GLU B 1 181 ? 12.458 -45.022 -19.612 1.00 17.71 181 GLU B C 1
ATOM 5185 O O . GLU B 1 181 ? 12.737 -46.208 -19.767 1.00 18.15 181 GLU B O 1
ATOM 5191 N N . ILE B 1 182 ? 11.284 -44.501 -19.946 1.00 16.58 182 ILE B N 1
ATOM 5192 C CA . ILE B 1 182 ? 10.214 -45.306 -20.515 1.00 18.02 182 ILE B CA 1
ATOM 5193 C C . ILE B 1 182 ? 10.373 -45.539 -22.010 1.00 18.46 182 ILE B C 1
ATOM 5194 O O . ILE B 1 182 ? 10.440 -44.592 -22.799 1.00 19.33 182 ILE B O 1
ATOM 5199 N N . LEU B 1 183 ? 10.431 -46.804 -22.401 1.00 16.95 183 LEU B N 1
ATOM 5200 C CA . LEU B 1 183 ? 10.550 -47.139 -23.809 1.00 15.61 183 LEU B CA 1
ATOM 5201 C C . LEU B 1 183 ? 9.184 -47.558 -24.324 1.00 14.89 183 LEU B C 1
ATOM 5202 O O . LEU B 1 183 ? 8.628 -48.554 -23.867 1.00 15.30 183 LEU B O 1
ATOM 5207 N N . LYS B 1 184 ? 8.636 -46.787 -25.259 1.00 14.97 184 LYS B N 1
ATOM 5208 C CA . LYS B 1 184 ? 7.345 -47.112 -25.856 1.00 13.71 184 LYS B CA 1
ATOM 5209 C C . LYS B 1 184 ? 7.628 -47.619 -27.257 1.00 13.00 184 LYS B C 1
ATOM 5210 O O . LYS B 1 184 ? 8.522 -47.114 -27.932 1.00 11.56 184 LYS B O 1
ATOM 5216 N N . GLN B 1 185 ? 6.868 -48.619 -27.691 1.00 10.78 185 GLN B N 1
ATOM 5217 C CA . GLN B 1 185 ? 7.077 -49.211 -29.002 1.00 10.71 185 GLN B CA 1
ATOM 5218 C C . GLN B 1 185 ? 5.745 -49.386 -29.733 1.00 11.71 185 GLN B C 1
ATOM 5219 O O . GLN B 1 185 ? 5.258 -50.503 -29.908 1.00 9.85 185 GLN B O 1
ATOM 5225 N N . PRO B 1 186 ? 5.145 -48.265 -30.179 1.00 11.94 186 PRO B N 1
ATOM 5226 C CA . PRO B 1 186 ? 3.860 -48.260 -30.888 1.00 12.44 186 PRO B CA 1
ATOM 5227 C C . PRO B 1 186 ? 3.788 -49.138 -32.130 1.00 12.41 186 PRO B C 1
ATOM 5228 O O . PRO B 1 186 ? 2.797 -49.842 -32.335 1.00 11.74 186 PRO B O 1
ATOM 5232 N N . ASP B 1 187 ? 4.823 -49.093 -32.963 1.00 11.53 187 ASP B N 1
ATOM 5233 C CA . ASP B 1 187 ? 4.829 -49.908 -34.174 1.00 12.36 187 ASP B CA 1
ATOM 5234 C C . ASP B 1 187 ? 4.887 -51.393 -33.850 1.00 12.51 187 ASP B C 1
ATOM 5235 O O . ASP B 1 187 ? 4.221 -52.199 -34.496 1.00 11.68 187 ASP B O 1
ATOM 5240 N N . LEU B 1 188 ? 5.684 -51.753 -32.849 1.00 11.15 188 LEU B N 1
ATOM 5241 C CA . LEU B 1 188 ? 5.796 -53.151 -32.458 1.00 10.63 188 LEU B CA 1
ATOM 5242 C C . LEU B 1 188 ? 4.424 -53.631 -31.974 1.00 11.06 188 LEU B C 1
ATOM 5243 O O . LEU B 1 188 ? 3.978 -54.726 -32.323 1.00 11.25 188 LEU B O 1
ATOM 5248 N N . ALA B 1 189 ? 3.750 -52.800 -31.185 1.00 10.76 189 ALA B N 1
ATOM 5249 C CA . ALA B 1 189 ? 2.426 -53.149 -30.673 1.00 10.06 189 ALA B CA 1
ATOM 5250 C C . ALA B 1 189 ? 1.463 -53.444 -31.819 1.00 10.79 189 ALA B C 1
ATOM 5251 O O . ALA B 1 189 ? 0.653 -54.364 -31.738 1.00 8.86 189 ALA B O 1
ATOM 5253 N N . GLU B 1 190 ? 1.558 -52.656 -32.885 1.00 11.59 190 GLU B N 1
ATOM 5254 C CA . GLU B 1 190 ? 0.695 -52.832 -34.049 1.00 12.27 190 GLU B CA 1
ATOM 5255 C C . GLU B 1 190 ? 1.020 -54.141 -34.774 1.00 11.42 190 GLU B C 1
ATOM 5256 O O . GLU B 1 190 ? 0.118 -54.833 -35.243 1.00 12.46 190 GLU B O 1
ATOM 5262 N N . SER B 1 191 ? 2.302 -54.485 -34.868 1.00 11.49 191 SER B N 1
ATOM 5263 C CA . SER B 1 191 ? 2.686 -55.738 -35.515 1.00 10.44 191 SER B CA 1
ATOM 5264 C C . SER B 1 191 ? 2.049 -56.903 -34.754 1.00 10.54 191 SER B C 1
ATOM 5265 O O . SER B 1 191 ? 1.524 -57.843 -35.352 1.00 8.21 191 SER B O 1
ATOM 5268 N N . PHE B 1 192 ? 2.106 -56.847 -33.429 1.00 10.37 192 PHE B N 1
ATOM 5269 C CA . PHE B 1 192 ? 1.504 -57.894 -32.618 1.00 11.56 192 PHE B CA 1
ATOM 5270 C C . PHE B 1 192 ? -0.019 -57.870 -32.761 1.00 12.05 192 PHE B C 1
ATOM 5271 O O . PHE B 1 192 ? -0.663 -58.923 -32.764 1.00 11.76 192 PHE B O 1
ATOM 5279 N N . ARG B 1 193 ? -0.596 -56.676 -32.879 1.00 11.32 193 ARG B N 1
ATOM 5280 C CA . ARG B 1 193 ? -2.048 -56.564 -33.021 1.00 12.48 193 ARG B CA 1
ATOM 5281 C C . ARG B 1 193 ? -2.482 -57.250 -34.313 1.00 11.86 193 ARG B C 1
ATOM 5282 O O . ARG B 1 193 ? -3.469 -57.995 -34.339 1.00 11.21 193 ARG B O 1
ATOM 5290 N N . LEU B 1 194 ? -1.742 -56.993 -35.385 1.00 11.15 194 LEU B N 1
ATOM 5291 C CA . LEU B 1 194 ? -2.052 -57.598 -36.671 1.00 10.98 194 LEU B CA 1
ATOM 5292 C C . LEU B 1 194 ? -2.040 -59.123 -36.574 1.00 11.81 194 LEU B C 1
ATOM 5293 O O . LEU B 1 194 ? -2.912 -59.793 -37.135 1.00 12.02 194 LEU B O 1
ATOM 5306 N N . SER B 1 196 ? -2.633 -60.852 -33.890 1.00 11.65 196 SER B N 1
ATOM 5307 C CA . SER B 1 196 ? -3.740 -61.291 -33.046 1.00 13.09 196 SER B CA 1
ATOM 5308 C C . SER B 1 196 ? -5.026 -61.292 -33.877 1.00 12.93 196 SER B C 1
ATOM 5309 O O . SER B 1 196 ? -5.954 -62.048 -33.609 1.00 13.34 196 SER B O 1
ATOM 5312 N N . GLU B 1 197 ? -5.068 -60.458 -34.908 1.00 13.50 197 GLU B N 1
ATOM 5313 C CA . GLU B 1 197 ? -6.243 -60.381 -35.770 1.00 13.45 197 GLU B CA 1
ATOM 5314 C C . GLU B 1 197 ? -6.247 -61.431 -36.884 1.00 14.49 197 GLU B C 1
ATOM 5315 O O . GLU B 1 197 ? -7.275 -62.054 -37.155 1.00 14.92 197 GLU B O 1
ATOM 5321 N N . GLU B 1 198 ? -5.095 -61.631 -37.518 1.00 13.34 198 GLU B N 1
ATOM 5322 C CA . GLU B 1 198 ? -4.990 -62.559 -38.639 1.00 12.98 198 GLU B CA 1
ATOM 5323 C C . GLU B 1 198 ? -4.205 -63.847 -38.381 1.00 13.68 198 GLU B C 1
ATOM 5324 O O . GLU B 1 198 ? -4.088 -64.691 -39.274 1.00 12.94 198 GLU B O 1
ATOM 5330 N N . GLY B 1 199 ? -3.666 -64.001 -37.175 1.00 12.88 199 GLY B N 1
ATOM 5331 C CA . GLY B 1 199 ? -2.906 -65.202 -36.859 1.00 13.37 199 GLY B CA 1
ATOM 5332 C C . GLY B 1 199 ? -1.406 -65.000 -36.997 1.00 12.38 199 GLY B C 1
ATOM 5333 O O . GLY B 1 199 ? -0.958 -64.071 -37.667 1.00 12.42 199 GLY B O 1
ATOM 5334 N N . PHE B 1 200 ? -0.625 -65.875 -36.374 1.00 11.95 200 PHE B N 1
ATOM 5335 C CA . PHE B 1 200 ? 0.834 -65.773 -36.419 1.00 12.41 200 PHE B CA 1
ATOM 5336 C C . PHE B 1 200 ? 1.399 -65.842 -37.831 1.00 14.46 200 PHE B C 1
ATOM 5337 O O . PHE B 1 200 ? 2.375 -65.162 -38.162 1.00 13.74 200 PHE B O 1
ATOM 5345 N N . ARG B 1 201 ? 0.774 -66.668 -38.659 1.00 13.73 201 ARG B N 1
ATOM 5346 C CA . ARG B 1 201 ? 1.205 -66.867 -40.034 1.00 15.04 201 ARG B CA 1
ATOM 5347 C C . ARG B 1 201 ? 1.081 -65.608 -40.906 1.00 14.03 201 ARG B C 1
ATOM 5348 O O . ARG B 1 201 ? 1.770 -65.482 -41.919 1.00 11.89 201 ARG B O 1
ATOM 5356 N N . SER B 1 202 ? 0.218 -64.674 -40.512 1.00 13.43 202 SER B N 1
ATOM 5357 C CA . SER B 1 202 ? 0.034 -63.443 -41.291 1.00 12.29 202 SER B CA 1
ATOM 5358 C C . SER B 1 202 ? 1.332 -62.640 -41.441 1.00 11.53 202 SER B C 1
ATOM 5359 O O . SER B 1 202 ? 1.447 -61.786 -42.324 1.00 9.69 202 SER B O 1
ATOM 5362 N N . PHE B 1 203 ? 2.301 -62.919 -40.572 1.00 10.68 203 PHE B N 1
ATOM 5363 C CA . PHE B 1 203 ? 3.615 -62.279 -40.615 1.00 10.42 203 PHE B CA 1
ATOM 5364 C C . PHE B 1 203 ? 4.243 -62.592 -41.978 1.00 12.51 203 PHE B C 1
ATOM 5365 O O . PHE B 1 203 ? 5.011 -61.795 -42.527 1.00 12.29 203 PHE B O 1
ATOM 5373 N N . TYR B 1 204 ? 3.905 -63.761 -42.520 1.00 12.11 204 TYR B N 1
ATOM 5374 C CA . TYR B 1 204 ? 4.455 -64.200 -43.800 1.00 12.15 204 TYR B CA 1
ATOM 5375 C C . TYR B 1 204 ? 3.492 -64.139 -44.982 1.00 12.22 204 TYR B C 1
ATOM 5376 O O . TYR B 1 204 ? 3.930 -64.043 -46.121 1.00 10.67 204 TYR B O 1
ATOM 5385 N N . ASP B 1 205 ? 2.190 -64.205 -44.730 1.00 14.01 205 ASP B N 1
ATOM 5386 C CA . ASP B 1 205 ? 1.245 -64.185 -45.845 1.00 17.12 205 ASP B CA 1
ATOM 5387 C C . ASP B 1 205 ? 0.033 -63.279 -45.685 1.00 16.91 205 ASP B C 1
ATOM 5388 O O . ASP B 1 205 ? -0.905 -63.357 -46.479 1.00 17.94 205 ASP B O 1
ATOM 5393 N N . GLY B 1 206 ? 0.049 -62.414 -44.678 1.00 16.03 206 GLY B N 1
ATOM 5394 C CA . GLY B 1 206 ? -1.081 -61.527 -44.474 1.00 14.10 206 GLY B CA 1
ATOM 5395 C C . GLY B 1 206 ? -0.722 -60.058 -44.567 1.00 13.64 206 GLY B C 1
ATOM 5396 O O . GLY B 1 206 ? 0.210 -59.675 -45.284 1.00 12.62 206 GLY B O 1
ATOM 5397 N N . SER B 1 207 ? -1.467 -59.234 -43.833 1.00 12.08 207 SER B N 1
ATOM 5398 C CA . SER B 1 207 ? -1.251 -57.795 -43.817 1.00 12.34 207 SER B CA 1
ATOM 5399 C C . SER B 1 207 ? 0.143 -57.414 -43.338 1.00 10.88 207 SER B C 1
ATOM 5400 O O . SER B 1 207 ? 0.792 -56.546 -43.922 1.00 9.24 207 SER B O 1
ATOM 5403 N N . LEU B 1 208 ? 0.599 -58.051 -42.264 1.00 12.90 208 LEU B N 1
ATOM 5404 C CA . LEU B 1 208 ? 1.919 -57.749 -41.724 1.00 11.29 208 LEU B CA 1
ATOM 5405 C C . LEU B 1 208 ? 3.001 -58.040 -42.763 1.00 10.37 208 LEU B C 1
ATOM 5406 O O . LEU B 1 208 ? 3.940 -57.259 -42.927 1.00 11.63 208 LEU B O 1
ATOM 5411 N N . ALA B 1 209 ? 2.867 -59.156 -43.472 1.00 10.33 209 ALA B N 1
ATOM 5412 C CA . ALA B 1 209 ? 3.836 -59.510 -44.511 1.00 10.94 209 ALA B CA 1
ATOM 5413 C C . ALA B 1 209 ? 3.952 -58.410 -45.574 1.00 11.22 209 ALA B C 1
ATOM 5414 O O . ALA B 1 209 ? 5.060 -58.065 -45.999 1.00 12.19 209 ALA B O 1
ATOM 5416 N N . ASP B 1 210 ? 2.816 -57.869 -46.016 1.00 12.40 210 ASP B N 1
ATOM 5417 C CA . ASP B 1 210 ? 2.836 -56.815 -47.035 1.00 14.60 210 ASP B CA 1
ATOM 5418 C C . ASP B 1 210 ? 3.507 -55.562 -46.486 1.00 13.87 210 ASP B C 1
ATOM 5419 O O . ASP B 1 210 ? 4.282 -54.901 -47.177 1.00 13.99 210 ASP B O 1
ATOM 5424 N N . ILE B 1 211 ? 3.197 -55.239 -45.237 1.00 13.32 211 ILE B N 1
ATOM 5425 C CA . ILE B 1 211 ? 3.780 -54.072 -44.590 1.00 13.51 211 ILE B CA 1
ATOM 5426 C C . ILE B 1 211 ? 5.297 -54.241 -44.475 1.00 13.16 211 ILE B C 1
ATOM 5427 O O . ILE B 1 211 ? 6.056 -53.303 -44.710 1.00 13.37 211 ILE B O 1
ATOM 5432 N N . ILE B 1 212 ? 5.737 -55.443 -44.123 1.00 13.55 212 ILE B N 1
ATOM 5433 C CA . ILE B 1 212 ? 7.164 -55.714 -43.998 1.00 12.29 212 ILE B CA 1
ATOM 5434 C C . ILE B 1 212 ? 7.875 -55.478 -45.333 1.00 13.55 212 ILE B C 1
ATOM 5435 O O . ILE B 1 212 ? 8.841 -54.722 -45.408 1.00 13.70 212 ILE B O 1
ATOM 5440 N N . ILE B 1 213 ? 7.387 -56.113 -46.391 1.00 13.71 213 ILE B N 1
ATOM 5441 C CA . ILE B 1 213 ? 8.004 -55.963 -47.700 1.00 12.98 213 ILE B CA 1
ATOM 5442 C C . ILE B 1 213 ? 7.978 -54.523 -48.203 1.00 13.69 213 ILE B C 1
ATOM 5443 O O . ILE B 1 213 ? 8.976 -54.026 -48.720 1.00 15.09 213 ILE B O 1
ATOM 5448 N N . ALA B 1 214 ? 6.843 -53.851 -48.049 1.00 13.36 214 ALA B N 1
ATOM 5449 C CA . ALA B 1 214 ? 6.737 -52.467 -48.491 1.00 14.56 214 ALA B CA 1
ATOM 5450 C C . ALA B 1 214 ? 7.686 -51.609 -47.653 1.00 14.77 214 ALA B C 1
ATOM 5451 O O . ALA B 1 214 ? 8.312 -50.681 -48.162 1.00 13.18 214 ALA B O 1
ATOM 5453 N N . GLY B 1 215 ? 7.793 -51.942 -46.368 1.00 13.54 215 GLY B N 1
ATOM 5454 C CA . GLY B 1 215 ? 8.659 -51.204 -45.464 1.00 13.79 215 GLY B CA 1
ATOM 5455 C C . GLY B 1 215 ? 10.149 -51.372 -45.702 1.00 14.30 215 GLY B C 1
ATOM 5456 O O . GLY B 1 215 ? 10.963 -50.748 -45.016 1.00 13.53 215 GLY B O 1
ATOM 5457 N N . LEU B 1 216 ? 10.514 -52.214 -46.665 1.00 14.19 216 LEU B N 1
ATOM 5458 C CA . LEU B 1 216 ? 11.917 -52.445 -46.987 1.00 14.01 216 LEU B CA 1
ATOM 5459 C C . LEU B 1 216 ? 12.289 -51.826 -48.331 1.00 16.10 216 LEU B C 1
ATOM 5460 O O . LEU B 1 216 ? 13.445 -51.886 -48.765 1.00 14.01 216 LEU B O 1
ATOM 5465 N N . GLU B 1 217 ? 11.302 -51.226 -48.987 1.00 17.14 217 GLU B N 1
ATOM 5466 C CA . GLU B 1 217 ? 11.521 -50.605 -50.286 1.00 20.84 217 GLU B CA 1
ATOM 5467 C C . GLU B 1 217 ? 12.585 -49.525 -50.192 1.00 19.07 217 GLU B C 1
ATOM 5468 O O . GLU B 1 217 ? 12.522 -48.660 -49.326 1.00 18.49 217 GLU B O 1
ATOM 5474 N N . GLY B 1 218 ? 13.567 -49.585 -51.082 1.00 17.06 218 GLY B N 1
ATOM 5475 C CA . GLY B 1 218 ? 14.616 -48.587 -51.076 1.00 17.27 218 GLY B CA 1
ATOM 5476 C C . GLY B 1 218 ? 15.813 -48.917 -50.203 1.00 17.18 218 GLY B C 1
ATOM 5477 O O . GLY B 1 218 ? 16.846 -48.261 -50.313 1.00 16.78 218 GLY B O 1
ATOM 5478 N N . THR B 1 219 ? 15.694 -49.920 -49.338 1.00 15.17 219 THR B N 1
ATOM 5479 C CA . THR B 1 219 ? 16.817 -50.280 -48.472 1.00 15.75 219 THR B CA 1
ATOM 5480 C C . THR B 1 219 ? 17.841 -51.128 -49.209 1.00 16.05 219 THR B C 1
ATOM 5481 O O . THR B 1 219 ? 19.010 -51.171 -48.833 1.00 17.62 219 THR B O 1
ATOM 5485 N N . GLY B 1 220 ? 17.399 -51.802 -50.262 1.00 16.75 220 GLY B N 1
ATOM 5486 C CA . GLY B 1 220 ? 18.297 -52.664 -51.006 1.00 18.00 220 GLY B CA 1
ATOM 5487 C C . GLY B 1 220 ? 18.158 -54.108 -50.544 1.00 18.81 220 GLY B C 1
ATOM 5488 O O . GLY B 1 220 ? 18.749 -55.015 -51.129 1.00 18.06 220 GLY B O 1
ATOM 5489 N N . SER B 1 221 ? 17.375 -54.323 -49.490 1.00 17.78 221 SER B N 1
ATOM 5490 C CA . SER B 1 221 ? 17.159 -55.666 -48.954 1.00 18.38 221 SER B CA 1
ATOM 5491 C C . SER B 1 221 ? 16.691 -56.642 -50.028 1.00 18.15 221 SER B C 1
ATOM 5492 O O . SER B 1 221 ? 15.833 -56.320 -50.847 1.00 17.47 221 SER B O 1
ATOM 5495 N N . PRO B 1 222 ? 17.255 -57.856 -50.036 1.00 17.27 222 PRO B N 1
ATOM 5496 C CA . PRO B 1 222 ? 16.879 -58.874 -51.020 1.00 16.83 222 PRO B CA 1
ATOM 5497 C C . PRO B 1 222 ? 15.630 -59.664 -50.611 1.00 16.69 222 PRO B C 1
ATOM 5498 O O . PRO B 1 222 ? 15.061 -60.398 -51.422 1.00 16.03 222 PRO B O 1
ATOM 5502 N N . LEU B 1 223 ? 15.209 -59.518 -49.356 1.00 15.36 223 LEU B N 1
ATOM 5503 C CA . LEU B 1 223 ? 14.029 -60.231 -48.863 1.00 15.09 223 LEU B CA 1
ATOM 5504 C C . LEU B 1 223 ? 12.789 -59.912 -49.699 1.00 15.92 223 LEU B C 1
ATOM 5505 O O . LEU B 1 223 ? 12.416 -58.751 -49.858 1.00 15.12 223 LEU B O 1
ATOM 5510 N N . SER B 1 224 ? 12.150 -60.952 -50.229 1.00 15.91 224 SER B N 1
ATOM 5511 C CA . SER B 1 224 ? 10.966 -60.777 -51.061 1.00 15.11 224 SER B CA 1
ATOM 5512 C C . SER B 1 224 ? 9.717 -61.358 -50.412 1.00 15.41 224 SER B C 1
ATOM 5513 O O . SER B 1 224 ? 9.788 -62.067 -49.411 1.00 14.64 224 SER B O 1
ATOM 5516 N N . ASP B 1 225 ? 8.570 -61.052 -51.004 1.00 15.78 225 ASP B N 1
ATOM 5517 C CA . ASP B 1 225 ? 7.299 -61.557 -50.512 1.00 16.88 225 ASP B CA 1
ATOM 5518 C C . ASP B 1 225 ? 7.299 -63.081 -50.593 1.00 16.59 225 ASP B C 1
ATOM 5519 O O . ASP B 1 225 ? 6.708 -63.757 -49.746 1.00 13.99 225 ASP B O 1
ATOM 5524 N N . ARG B 1 226 ? 7.973 -63.621 -51.608 1.00 13.00 226 ARG B N 1
ATOM 5525 C CA . ARG B 1 226 ? 8.035 -65.066 -51.779 1.00 15.00 226 ARG B CA 1
ATOM 5526 C C . ARG B 1 226 ? 8.914 -65.719 -50.706 1.00 13.39 226 ARG B C 1
ATOM 5527 O O . ARG B 1 226 ? 8.583 -66.795 -50.211 1.00 12.47 226 ARG B O 1
ATOM 5535 N N . ASP B 1 227 ? 10.019 -65.072 -50.337 1.00 12.45 227 ASP B N 1
ATOM 5536 C CA . ASP B 1 227 ? 10.894 -65.619 -49.296 1.00 12.07 227 ASP B CA 1
ATOM 5537 C C . ASP B 1 227 ? 10.086 -65.835 -48.017 1.00 11.81 227 ASP B C 1
ATOM 5538 O O . ASP B 1 227 ? 10.209 -66.866 -47.349 1.00 10.65 227 ASP B O 1
ATOM 5543 N N . LEU B 1 228 ? 9.263 -64.851 -47.673 1.00 11.00 228 LEU B N 1
ATOM 5544 C CA . LEU B 1 228 ? 8.441 -64.946 -46.474 1.00 12.75 228 LEU B CA 1
ATOM 5545 C C . LEU B 1 228 ? 7.421 -66.076 -46.571 1.00 11.90 228 LEU B C 1
ATOM 5546 O O . LEU B 1 228 ? 7.313 -66.908 -45.668 1.00 10.97 228 LEU B O 1
ATOM 5551 N N . ARG B 1 229 ? 6.675 -66.111 -47.670 1.00 11.43 229 ARG B N 1
ATOM 5552 C CA . ARG B 1 229 ? 5.656 -67.137 -47.847 1.00 11.19 229 ARG B CA 1
ATOM 5553 C C . ARG B 1 229 ? 6.175 -68.575 -47.823 1.00 10.50 229 ARG B C 1
ATOM 5554 O O . ARG B 1 229 ? 5.489 -69.467 -47.329 1.00 12.74 229 ARG B O 1
ATOM 5562 N N . VAL B 1 230 ? 7.374 -68.822 -48.340 1.00 9.80 230 VAL B N 1
ATOM 5563 C CA . VAL B 1 230 ? 7.864 -70.199 -48.355 1.00 12.22 230 VAL B CA 1
ATOM 5564 C C . VAL B 1 230 ? 8.497 -70.663 -47.051 1.00 11.53 230 VAL B C 1
ATOM 5565 O O . VAL B 1 230 ? 8.766 -71.852 -46.877 1.00 10.64 230 VAL B O 1
ATOM 5569 N N . TYR B 1 231 ? 8.728 -69.743 -46.126 1.00 10.32 231 TYR B N 1
ATOM 5570 C CA . TYR B 1 231 ? 9.322 -70.137 -44.854 1.00 10.67 231 TYR B CA 1
ATOM 5571 C C . TYR B 1 231 ? 8.394 -71.015 -44.026 1.00 11.18 231 TYR B C 1
ATOM 5572 O O . TYR B 1 231 ? 7.205 -70.724 -43.879 1.00 11.55 231 TYR B O 1
ATOM 5581 N N . ARG B 1 232 ? 8.958 -72.085 -43.481 1.00 10.16 232 ARG B N 1
ATOM 5582 C CA . ARG B 1 232 ? 8.231 -73.004 -42.614 1.00 11.02 232 ARG B CA 1
ATOM 5583 C C . ARG B 1 232 ? 9.246 -73.555 -41.627 1.00 12.24 232 ARG B C 1
ATOM 5584 O O . ARG B 1 232 ? 10.360 -73.921 -42.009 1.00 10.96 232 ARG B O 1
ATOM 5592 N N . PRO B 1 233 ? 8.886 -73.592 -40.338 1.00 12.20 233 PRO B N 1
ATOM 5593 C CA . PRO B 1 233 ? 9.810 -74.122 -39.338 1.00 13.58 233 PRO B CA 1
ATOM 5594 C C . PRO B 1 233 ? 10.024 -75.596 -39.667 1.00 13.73 233 PRO B C 1
ATOM 5595 O O . PRO B 1 233 ? 9.168 -76.217 -40.298 1.00 13.84 233 PRO B O 1
ATOM 5599 N N . LEU B 1 234 ? 11.160 -76.147 -39.261 1.00 13.32 234 LEU B N 1
ATOM 5600 C CA . LEU B 1 234 ? 11.429 -77.561 -39.490 1.00 15.42 234 LEU B CA 1
ATOM 5601 C C . LEU B 1 234 ? 11.062 -78.287 -38.203 1.00 16.12 234 LEU B C 1
ATOM 5602 O O . LEU B 1 234 ? 11.607 -77.996 -37.132 1.00 17.32 234 LEU B O 1
ATOM 5607 N N . ILE B 1 235 ? 10.130 -79.224 -38.310 1.00 15.33 235 ILE B N 1
ATOM 5608 C CA . ILE B 1 235 ? 9.667 -79.981 -37.155 1.00 15.80 235 ILE B CA 1
ATOM 5609 C C . ILE B 1 235 ? 10.143 -81.422 -37.195 1.00 15.36 235 ILE B C 1
ATOM 5610 O O . ILE B 1 235 ? 9.922 -82.126 -38.176 1.00 13.70 235 ILE B O 1
ATOM 5615 N N . GLY B 1 236 ? 10.792 -81.861 -36.122 1.00 15.09 236 GLY B N 1
ATOM 5616 C CA . GLY B 1 236 ? 11.281 -83.227 -36.071 1.00 14.50 236 GLY B CA 1
ATOM 5617 C C . GLY B 1 236 ? 11.545 -83.695 -34.653 1.00 15.45 236 GLY B C 1
ATOM 5618 O O . GLY B 1 236 ? 10.911 -83.225 -33.709 1.00 11.49 236 GLY B O 1
ATOM 5619 N N . LYS B 1 237 ? 12.481 -84.628 -34.509 1.00 16.09 237 LYS B N 1
ATOM 5620 C CA . LYS B 1 237 ? 12.845 -85.162 -33.202 1.00 18.67 237 LYS B CA 1
ATOM 5621 C C . LYS B 1 237 ? 14.208 -84.633 -32.777 1.00 16.94 237 LYS B C 1
ATOM 5622 O O . LYS B 1 237 ? 15.068 -84.344 -33.613 1.00 16.45 237 LYS B O 1
ATOM 5628 N N . PRO B 1 238 ? 14.424 -84.495 -31.464 1.00 16.05 238 PRO B N 1
ATOM 5629 C CA . PRO B 1 238 ? 15.708 -83.992 -30.974 1.00 16.03 238 PRO B CA 1
ATOM 5630 C C . PRO B 1 238 ? 16.792 -85.057 -31.057 1.00 16.91 238 PRO B C 1
ATOM 5631 O O . PRO B 1 238 ? 16.494 -86.239 -31.210 1.00 15.66 238 PRO B O 1
ATOM 5635 N N . VAL B 1 239 ? 18.048 -84.632 -30.983 1.00 15.21 239 VAL B N 1
ATOM 5636 C CA . VAL B 1 239 ? 19.151 -85.576 -30.974 1.00 16.49 239 VAL B CA 1
ATOM 5637 C C . VAL B 1 239 ? 19.338 -85.853 -29.482 1.00 17.26 239 VAL B C 1
ATOM 5638 O O . VAL B 1 239 ? 18.877 -85.070 -28.641 1.00 15.90 239 VAL B O 1
ATOM 5642 N N . PHE B 1 240 ? 19.994 -86.954 -29.139 1.00 16.20 240 PHE B N 1
ATOM 5643 C CA . PHE B 1 240 ? 20.159 -87.279 -27.731 1.00 14.99 240 PHE B CA 1
ATOM 5644 C C . PHE B 1 240 ? 21.235 -88.320 -27.488 1.00 16.25 240 PHE B C 1
ATOM 5645 O O . PHE B 1 240 ? 21.720 -88.970 -28.418 1.00 13.45 240 PHE B O 1
ATOM 5653 N N . THR B 1 241 ? 21.599 -88.469 -26.219 1.00 15.64 241 THR B N 1
ATOM 5654 C CA . THR B 1 241 ? 22.576 -89.462 -25.812 1.00 18.08 241 THR B CA 1
ATOM 5655 C C . THR B 1 241 ? 22.221 -89.913 -24.404 1.00 19.40 241 THR B C 1
ATOM 5656 O O . THR B 1 241 ? 21.672 -89.139 -23.614 1.00 18.05 241 THR B O 1
ATOM 5660 N N . ASP B 1 242 ? 22.512 -91.172 -24.100 1.00 20.84 242 ASP B N 1
ATOM 5661 C CA . ASP B 1 242 ? 22.228 -91.710 -22.780 1.00 22.14 242 ASP B CA 1
ATOM 5662 C C . ASP B 1 242 ? 23.485 -91.727 -21.935 1.00 22.49 242 ASP B C 1
ATOM 5663 O O . ASP B 1 242 ? 24.581 -91.973 -22.434 1.00 23.53 242 ASP B O 1
ATOM 5668 N N . LEU B 1 243 ? 23.317 -91.445 -20.650 1.00 22.87 243 LEU B N 1
ATOM 5669 C CA . LEU B 1 243 ? 24.422 -91.446 -19.705 1.00 22.50 243 LEU B CA 1
ATOM 5670 C C . LEU B 1 243 ? 23.813 -91.970 -18.418 1.00 22.87 243 LEU B C 1
ATOM 5671 O O . LEU B 1 243 ? 23.117 -91.242 -17.711 1.00 22.79 243 LEU B O 1
ATOM 5676 N N . ASP B 1 244 ? 24.062 -93.245 -18.132 1.00 23.60 244 ASP B N 1
ATOM 5677 C CA . ASP B 1 244 ? 23.501 -93.881 -16.949 1.00 23.48 244 ASP B CA 1
ATOM 5678 C C . ASP B 1 244 ? 21.985 -93.850 -17.122 1.00 22.75 244 ASP B C 1
ATOM 5679 O O . ASP B 1 244 ? 21.492 -94.175 -18.201 1.00 22.94 244 ASP B O 1
ATOM 5684 N N . GLU B 1 245 ? 21.236 -93.462 -16.094 1.00 22.05 245 GLU B N 1
ATOM 5685 C CA . GLU B 1 245 ? 19.781 -93.432 -16.233 1.00 21.66 245 GLU B CA 1
ATOM 5686 C C . GLU B 1 245 ? 19.298 -92.118 -16.843 1.00 20.50 245 GLU B C 1
ATOM 5687 O O . GLU B 1 245 ? 18.097 -91.853 -16.895 1.00 20.25 245 GLU B O 1
ATOM 5693 N N . PHE B 1 246 ? 20.235 -91.305 -17.316 1.00 19.68 246 PHE B N 1
ATOM 5694 C CA . PHE B 1 246 ? 19.893 -90.013 -17.898 1.00 19.03 246 PHE B CA 1
ATOM 5695 C C . PHE B 1 246 ? 19.819 -90.010 -19.418 1.00 19.35 246 PHE B C 1
ATOM 5696 O O . PHE B 1 246 ? 20.569 -90.713 -20.099 1.00 17.84 246 PHE B O 1
ATOM 5704 N N . ARG B 1 247 ? 18.907 -89.190 -19.928 1.00 18.94 247 ARG B N 1
ATOM 5705 C CA . ARG B 1 247 ? 18.690 -89.005 -21.360 1.00 20.22 247 ARG B CA 1
ATOM 5706 C C . ARG B 1 247 ? 18.889 -87.512 -21.608 1.00 17.18 247 ARG B C 1
ATOM 5707 O O . ARG B 1 247 ? 18.090 -86.704 -21.144 1.00 14.74 247 ARG B O 1
ATOM 5715 N N . ILE B 1 248 ? 19.939 -87.149 -22.335 1.00 15.65 248 ILE B N 1
ATOM 5716 C CA . ILE B 1 248 ? 20.217 -85.743 -22.612 1.00 17.44 248 ILE B CA 1
ATOM 5717 C C . ILE B 1 248 ? 19.866 -85.374 -24.058 1.00 17.16 248 ILE B C 1
ATOM 5718 O O . ILE B 1 248 ? 20.449 -85.912 -24.998 1.00 18.37 248 ILE B O 1
ATOM 5723 N N . TYR B 1 249 ? 18.917 -84.451 -24.218 1.00 16.11 249 TYR B N 1
ATOM 5724 C CA . TYR B 1 249 ? 18.448 -84.001 -25.538 1.00 15.05 249 TYR B CA 1
ATOM 5725 C C . TYR B 1 249 ? 18.936 -82.604 -25.935 1.00 14.25 249 TYR B C 1
ATOM 5726 O O . TYR B 1 249 ? 19.180 -81.750 -25.083 1.00 12.86 249 TYR B O 1
ATOM 5735 N N . GLU B 1 250 ? 19.048 -82.380 -27.242 1.00 13.91 250 GLU B N 1
ATOM 5736 C CA . GLU B 1 250 ? 19.451 -81.087 -27.790 1.00 14.05 250 GLU B CA 1
ATOM 5737 C C . GLU B 1 250 ? 18.693 -80.873 -29.093 1.00 14.85 250 GLU B C 1
ATOM 5738 O O . GLU B 1 250 ? 18.225 -81.829 -29.714 1.00 16.11 250 GLU B O 1
ATOM 5744 N N . THR B 1 251 ? 18.574 -79.618 -29.505 1.00 14.53 251 THR B N 1
ATOM 5745 C CA . THR B 1 251 ? 17.928 -79.287 -30.768 1.00 12.25 251 THR B CA 1
ATOM 5746 C C . THR B 1 251 ? 18.861 -79.784 -31.888 1.00 13.46 251 THR B C 1
ATOM 5747 O O . THR B 1 251 ? 20.080 -79.619 -31.805 1.00 11.83 251 THR B O 1
ATOM 5751 N N . SER B 1 252 ? 18.277 -80.387 -32.923 1.00 13.97 252 SER B N 1
ATOM 5752 C CA . SER B 1 252 ? 19.012 -80.971 -34.053 1.00 15.65 252 SER B CA 1
ATOM 5753 C C . SER B 1 252 ? 19.741 -80.007 -34.992 1.00 17.11 252 SER B C 1
ATOM 5754 O O . SER B 1 252 ? 19.456 -78.805 -35.011 1.00 13.30 252 SER B O 1
ATOM 5757 N N . PRO B 1 253 ? 20.485 -80.385 -35.953 1.00 17.89 253 PRO B N 1
ATOM 5758 C CA . PRO B 1 253 ? 21.019 -79.400 -36.903 1.00 19.31 253 PRO B CA 1
ATOM 5759 C C . PRO B 1 253 ? 19.927 -78.780 -37.781 1.00 21.50 253 PRO B C 1
ATOM 5760 O O . PRO B 1 253 ? 18.820 -79.332 -37.902 1.00 21.49 253 PRO B O 1
ATOM 5764 N N . ASN B 1 254 ? 20.212 -77.633 -38.083 1.00 21.91 254 ASN B N 1
ATOM 5765 C CA . ASN B 1 254 ? 21.381 -76.769 -38.176 1.00 17.08 254 ASN B CA 1
ATOM 5766 C C . ASN B 1 254 ? 21.721 -76.152 -36.826 1.00 15.32 254 ASN B C 1
ATOM 5767 O O . ASN B 1 254 ? 22.765 -75.329 -36.910 1.00 15.34 254 ASN B O 1
ATOM 5772 N N . SER B 1 255 ? 21.109 -76.201 -35.727 1.00 15.14 255 SER B N 1
ATOM 5773 C CA . SER B 1 255 ? 21.510 -75.820 -34.379 1.00 14.38 255 SER B CA 1
ATOM 5774 C C . SER B 1 255 ? 22.801 -76.562 -34.056 1.00 15.10 255 SER B C 1
ATOM 5775 O O . SER B 1 255 ? 23.019 -77.683 -34.535 1.00 13.38 255 SER B O 1
ATOM 5778 N N . GLN B 1 256 ? 23.649 -75.942 -33.240 1.00 14.77 256 GLN B N 1
ATOM 5779 C CA . GLN B 1 256 ? 24.918 -76.548 -32.849 1.00 14.51 256 GLN B CA 1
ATOM 5780 C C . GLN B 1 256 ? 24.754 -77.401 -31.592 1.00 14.63 256 GLN B C 1
ATOM 5781 O O . GLN B 1 256 ? 25.741 -77.847 -31.004 1.00 16.49 256 GLN B O 1
ATOM 5787 N N . GLY B 1 257 ? 23.507 -77.627 -31.189 1.00 14.57 257 GLY B N 1
ATOM 5788 C CA . GLY B 1 257 ? 23.233 -78.404 -29.991 1.00 14.89 257 GLY B CA 1
ATOM 5789 C C . GLY B 1 257 ? 23.899 -79.767 -29.895 1.00 15.66 257 GLY B C 1
ATOM 5790 O O . GLY B 1 257 ? 24.333 -80.176 -28.816 1.00 15.65 257 GLY B O 1
ATOM 5791 N N . ILE B 1 258 ? 23.976 -80.473 -31.017 1.00 15.09 258 ILE B N 1
ATOM 5792 C CA . ILE B 1 258 ? 24.581 -81.800 -31.058 1.00 15.60 258 ILE B CA 1
ATOM 5793 C C . ILE B 1 258 ? 26.005 -81.786 -30.489 1.00 16.16 258 ILE B C 1
ATOM 5794 O O . ILE B 1 258 ? 26.524 -82.818 -30.060 1.00 15.00 258 ILE B O 1
ATOM 5799 N N . THR B 1 259 ? 26.632 -80.613 -30.483 1.00 16.05 259 THR B N 1
ATOM 5800 C CA . THR B 1 259 ? 27.989 -80.473 -29.963 1.00 16.12 259 THR B CA 1
ATOM 5801 C C . THR B 1 259 ? 28.056 -80.914 -28.500 1.00 17.67 259 THR B C 1
ATOM 5802 O O . THR B 1 259 ? 29.049 -81.498 -28.063 1.00 16.91 259 THR B O 1
ATOM 5806 N N . VAL B 1 260 ? 26.996 -80.636 -27.749 1.00 17.66 260 VAL B N 1
ATOM 5807 C CA . VAL B 1 260 ? 26.938 -81.023 -26.349 1.00 17.67 260 VAL B CA 1
ATOM 5808 C C . VAL B 1 260 ? 26.832 -82.539 -26.255 1.00 18.15 260 VAL B C 1
ATOM 5809 O O . VAL B 1 260 ? 27.442 -83.162 -25.385 1.00 18.87 260 VAL B O 1
ATOM 5813 N N . ILE B 1 261 ? 26.056 -83.134 -27.155 1.00 18.61 261 ILE B N 1
ATOM 5814 C CA . ILE B 1 261 ? 25.896 -84.585 -27.164 1.00 19.59 261 ILE B CA 1
ATOM 5815 C C . ILE B 1 261 ? 27.253 -85.244 -27.426 1.00 20.25 261 ILE B C 1
ATOM 5816 O O . ILE B 1 261 ? 27.644 -86.183 -26.730 1.00 20.85 261 ILE B O 1
ATOM 5821 N N . GLU B 1 262 ? 27.967 -84.741 -28.429 1.00 19.31 262 GLU B N 1
ATOM 5822 C CA . GLU B 1 262 ? 29.280 -85.270 -28.793 1.00 21.20 262 GLU B CA 1
ATOM 5823 C C . GLU B 1 262 ? 30.245 -85.158 -27.617 1.00 20.98 262 GLU B C 1
ATOM 5824 O O . GLU B 1 262 ? 30.982 -86.095 -27.311 1.00 20.40 262 GLU B O 1
ATOM 5830 N N . TRP B 1 263 ? 30.229 -83.996 -26.971 1.00 19.42 263 TRP B N 1
ATOM 5831 C CA . TRP B 1 263 ? 31.089 -83.707 -25.830 1.00 20.39 263 TRP B CA 1
ATOM 5832 C C . TRP B 1 263 ? 30.862 -84.723 -24.704 1.00 19.97 263 TRP B C 1
ATOM 5833 O O . TRP B 1 263 ? 31.814 -85.256 -24.132 1.00 21.43 263 TRP B O 1
ATOM 5844 N N . ILE B 1 264 ? 29.599 -84.989 -24.392 1.00 19.62 264 ILE B N 1
ATOM 5845 C CA . ILE B 1 264 ? 29.254 -85.944 -23.344 1.00 19.72 264 ILE B CA 1
ATOM 5846 C C . ILE B 1 264 ? 29.771 -87.351 -23.665 1.00 21.66 264 ILE B C 1
ATOM 5847 O O . ILE B 1 264 ? 30.299 -88.040 -22.791 1.00 19.78 264 ILE B O 1
ATOM 5852 N N . ARG B 1 265 ? 29.612 -87.777 -24.915 1.00 21.95 265 ARG B N 1
ATOM 5853 C CA . ARG B 1 265 ? 30.092 -89.093 -25.321 1.00 23.77 265 ARG B CA 1
ATOM 5854 C C . ARG B 1 265 ? 31.604 -89.139 -25.161 1.00 23.26 265 ARG B C 1
ATOM 5855 O O . ARG B 1 265 ? 32.159 -90.139 -24.710 1.00 23.59 265 ARG B O 1
ATOM 5863 N N . GLY B 1 266 ? 32.262 -88.040 -25.521 1.00 23.44 266 GLY B N 1
ATOM 5864 C CA . GLY B 1 266 ? 33.706 -87.962 -25.401 1.00 24.74 266 GLY B CA 1
ATOM 5865 C C . GLY B 1 266 ? 34.141 -88.078 -23.952 1.00 26.26 266 GLY B C 1
ATOM 5866 O O . GLY B 1 266 ? 35.146 -88.721 -23.644 1.00 25.59 266 GLY B O 1
ATOM 5875 N N . GLU B 1 268 ? 32.430 -89.567 -21.659 1.00 30.84 268 GLU B N 1
ATOM 5876 C CA . GLU B 1 268 ? 32.107 -90.924 -21.252 1.00 33.15 268 GLU B CA 1
ATOM 5877 C C . GLU B 1 268 ? 33.231 -91.865 -21.679 1.00 32.95 268 GLU B C 1
ATOM 5878 O O . GLU B 1 268 ? 33.545 -92.822 -20.979 1.00 33.36 268 GLU B O 1
ATOM 5884 N N . SER B 1 269 ? 33.848 -91.580 -22.820 1.00 32.81 269 SER B N 1
ATOM 5885 C CA . SER B 1 269 ? 34.940 -92.414 -23.310 1.00 33.93 269 SER B CA 1
ATOM 5886 C C . SER B 1 269 ? 36.174 -92.251 -22.421 1.00 33.85 269 SER B C 1
ATOM 5887 O O . SER B 1 269 ? 37.100 -93.060 -22.479 1.00 34.49 269 SER B O 1
ATOM 5890 N N . HIS B 1 270 ? 36.194 -91.198 -21.609 1.00 33.01 270 HIS B N 1
ATOM 5891 C CA . HIS B 1 270 ? 37.317 -90.971 -20.707 1.00 32.30 270 HIS B CA 1
ATOM 5892 C C . HIS B 1 270 ? 37.057 -91.582 -19.337 1.00 31.05 270 HIS B C 1
ATOM 5893 O O . HIS B 1 270 ? 37.822 -91.366 -18.400 1.00 32.14 270 HIS B O 1
ATOM 5900 N N . GLY B 1 271 ? 35.971 -92.340 -19.225 1.00 30.98 271 GLY B N 1
ATOM 5901 C CA . GLY B 1 271 ? 35.647 -92.990 -17.967 1.00 29.50 271 GLY B CA 1
ATOM 5902 C C . GLY B 1 271 ? 34.643 -92.276 -17.085 1.00 30.24 271 GLY B C 1
ATOM 5903 O O . GLY B 1 271 ? 34.091 -92.873 -16.159 1.00 31.10 271 GLY B O 1
ATOM 5904 N N . TYR B 1 272 ? 34.392 -91.002 -17.362 1.00 28.17 272 TYR B N 1
ATOM 5905 C CA . TYR B 1 272 ? 33.448 -90.234 -16.559 1.00 26.81 272 TYR B CA 1
ATOM 5906 C C . TYR B 1 272 ? 32.002 -90.654 -16.788 1.00 26.10 272 TYR B C 1
ATOM 5907 O O . TYR B 1 272 ? 31.659 -91.186 -17.844 1.00 25.75 272 TYR B O 1
ATOM 5916 N N . ASP B 1 273 ? 31.164 -90.415 -15.782 1.00 26.44 273 ASP B N 1
ATOM 5917 C CA . ASP B 1 273 ? 29.738 -90.716 -15.858 1.00 27.13 273 ASP B CA 1
ATOM 5918 C C . ASP B 1 273 ? 28.952 -89.578 -15.200 1.00 26.45 273 ASP B C 1
ATOM 5919 O O . ASP B 1 273 ? 29.536 -88.575 -14.787 1.00 25.30 273 ASP B O 1
ATOM 5924 N N . SER B 1 274 ? 27.635 -89.733 -15.097 1.00 25.53 274 SER B N 1
ATOM 5925 C CA . SER B 1 274 ? 26.791 -88.695 -14.510 1.00 26.64 274 SER B CA 1
ATOM 5926 C C . SER B 1 274 ? 27.118 -88.381 -13.055 1.00 26.94 274 SER B C 1
ATOM 5927 O O . SER B 1 274 ? 26.751 -87.321 -12.547 1.00 27.32 274 SER B O 1
ATOM 5930 N N . ARG B 1 275 ? 27.815 -89.297 -12.390 1.00 27.62 275 ARG B N 1
ATOM 5931 C CA . ARG B 1 275 ? 28.167 -89.116 -10.987 1.00 27.75 275 ARG B CA 1
ATOM 5932 C C . ARG B 1 275 ? 29.541 -88.481 -10.762 1.00 27.65 275 ARG B C 1
ATOM 5933 O O . ARG B 1 275 ? 29.815 -87.971 -9.676 1.00 27.02 275 ARG B O 1
ATOM 5941 N N . THR B 1 276 ? 30.396 -88.503 -11.783 1.00 26.08 276 THR B N 1
ATOM 5942 C CA . THR B 1 276 ? 31.756 -87.980 -11.643 1.00 26.10 276 THR B CA 1
ATOM 5943 C C . THR B 1 276 ? 32.160 -86.813 -12.538 1.00 26.42 276 THR B C 1
ATOM 5944 O O . THR B 1 276 ? 33.165 -86.150 -12.279 1.00 24.66 276 THR B O 1
ATOM 5956 N N . TRP B 1 278 ? 31.126 -83.871 -12.775 1.00 28.10 278 TRP B N 1
ATOM 5957 C CA . TRP B 1 278 ? 31.194 -82.593 -12.069 1.00 28.63 278 TRP B CA 1
ATOM 5958 C C . TRP B 1 278 ? 32.580 -82.281 -11.512 1.00 29.26 278 TRP B C 1
ATOM 5959 O O . TRP B 1 278 ? 32.913 -81.119 -11.287 1.00 27.61 278 TRP B O 1
ATOM 5970 N N . GLU B 1 279 ? 33.387 -83.313 -11.284 1.00 29.69 279 GLU B N 1
ATOM 5971 C CA . GLU B 1 279 ? 34.724 -83.099 -10.742 1.00 30.42 279 GLU B CA 1
ATOM 5972 C C . GLU B 1 279 ? 35.805 -83.622 -11.679 1.00 29.92 279 GLU B C 1
ATOM 5973 O O . GLU B 1 279 ? 36.929 -83.888 -11.258 1.00 30.37 279 GLU B O 1
ATOM 5979 N N . ALA B 1 280 ? 35.467 -83.750 -12.957 1.00 27.26 280 ALA B N 1
ATOM 5980 C CA . ALA B 1 280 ? 36.416 -84.245 -13.945 1.00 25.47 280 ALA B CA 1
ATOM 5981 C C . ALA B 1 280 ? 37.633 -83.331 -14.075 1.00 24.93 280 ALA B C 1
ATOM 5982 O O . ALA B 1 280 ? 37.557 -82.135 -13.791 1.00 23.13 280 ALA B O 1
ATOM 5984 N N . LYS B 1 281 ? 38.756 -83.904 -14.501 1.00 24.04 281 LYS B N 1
ATOM 5985 C CA . LYS B 1 281 ? 39.984 -83.140 -14.690 1.00 25.65 281 LYS B CA 1
ATOM 5986 C C . LYS B 1 281 ? 39.721 -82.105 -15.777 1.00 26.57 281 LYS B C 1
ATOM 5987 O O . LYS B 1 281 ? 39.198 -82.432 -16.844 1.00 26.42 281 LYS B O 1
ATOM 5989 N N . ILE B 1 282 ? 40.085 -80.857 -15.514 1.00 26.66 282 ILE B N 1
ATOM 5990 C CA . ILE B 1 282 ? 39.844 -79.799 -16.483 1.00 28.24 282 ILE B CA 1
ATOM 5991 C C . ILE B 1 282 ? 40.497 -80.052 -17.841 1.00 28.43 282 ILE B C 1
ATOM 5992 O O . ILE B 1 282 ? 39.985 -79.607 -18.866 1.00 28.19 282 ILE B O 1
ATOM 5997 N N . GLU B 1 283 ? 41.621 -80.765 -17.864 1.00 28.30 283 GLU B N 1
ATOM 5998 C CA . GLU B 1 283 ? 42.276 -81.043 -19.139 1.00 27.59 283 GLU B CA 1
ATOM 5999 C C . GLU B 1 283 ? 41.411 -81.972 -19.990 1.00 26.14 283 GLU B C 1
ATOM 6000 O O . GLU B 1 283 ? 41.371 -81.839 -21.210 1.00 26.23 283 GLU B O 1
ATOM 6006 N N . ASP B 1 284 ? 40.723 -82.914 -19.350 1.00 24.11 284 ASP B N 1
ATOM 6007 C CA . ASP B 1 284 ? 39.852 -83.829 -20.079 1.00 24.01 284 ASP B CA 1
ATOM 6008 C C . ASP B 1 284 ? 38.643 -83.047 -20.587 1.00 24.26 284 ASP B C 1
ATOM 6009 O O . ASP B 1 284 ? 38.163 -83.274 -21.697 1.00 22.94 284 ASP B O 1
ATOM 6014 N N . ILE B 1 285 ? 38.155 -82.127 -19.763 1.00 22.41 285 ILE B N 1
ATOM 6015 C CA . ILE B 1 285 ? 37.017 -81.302 -20.136 1.00 22.62 285 ILE B CA 1
ATOM 6016 C C . ILE B 1 285 ? 37.325 -80.526 -21.414 1.00 22.82 285 ILE B C 1
ATOM 6017 O O . ILE B 1 285 ? 36.522 -80.513 -22.344 1.00 23.59 285 ILE B O 1
ATOM 6022 N N . PHE B 1 286 ? 38.493 -79.894 -21.462 1.00 22.89 286 PHE B N 1
ATOM 6023 C CA . PHE B 1 286 ? 38.892 -79.119 -22.631 1.00 24.08 286 PHE B CA 1
ATOM 6024 C C . PHE B 1 286 ? 39.241 -79.987 -23.836 1.00 24.53 286 PHE B C 1
ATOM 6025 O O . PHE B 1 286 ? 38.942 -79.631 -24.974 1.00 23.65 286 PHE B O 1
ATOM 6033 N N . GLU B 1 287 ? 39.877 -81.125 -23.585 1.00 24.29 287 GLU B N 1
ATOM 6034 C CA . GLU B 1 287 ? 40.264 -82.023 -24.665 1.00 23.91 287 GLU B CA 1
ATOM 6035 C C . GLU B 1 287 ? 39.050 -82.529 -25.433 1.00 22.31 287 GLU B C 1
ATOM 6036 O O . GLU B 1 287 ? 39.014 -82.464 -26.660 1.00 19.90 287 GLU B O 1
ATOM 6042 N N . THR B 1 288 ? 38.055 -83.043 -24.717 1.00 22.02 288 THR B N 1
ATOM 6043 C CA . THR B 1 288 ? 36.863 -83.547 -25.382 1.00 21.92 288 THR B CA 1
ATOM 6044 C C . THR B 1 288 ? 36.048 -82.407 -25.984 1.00 21.39 288 THR B C 1
ATOM 6045 O O . THR B 1 288 ? 35.389 -82.584 -27.006 1.00 21.35 288 THR B O 1
ATOM 6057 N N . GLU B 1 290 ? 37.203 -79.568 -27.381 1.00 21.05 290 GLU B N 1
ATOM 6058 C CA . GLU B 1 290 ? 37.783 -79.209 -28.666 1.00 22.71 290 GLU B CA 1
ATOM 6059 C C . GLU B 1 290 ? 37.521 -80.251 -29.751 1.00 22.11 290 GLU B C 1
ATOM 6060 O O . GLU B 1 290 ? 37.362 -79.900 -30.921 1.00 21.85 290 GLU B O 1
ATOM 6066 N N . GLU B 1 291 ? 37.456 -81.525 -29.371 1.00 21.62 291 GLU B N 1
ATOM 6067 C CA . GLU B 1 291 ? 37.173 -82.571 -30.349 1.00 22.74 291 GLU B CA 1
ATOM 6068 C C . GLU B 1 291 ? 35.724 -82.429 -30.808 1.00 20.61 291 GLU B C 1
ATOM 6069 O O . GLU B 1 291 ? 35.419 -82.585 -31.990 1.00 19.72 291 GLU B O 1
ATOM 6075 N N . ALA B 1 292 ? 34.833 -82.129 -29.867 1.00 18.47 292 ALA B N 1
ATOM 6076 C CA . ALA B 1 292 ? 33.422 -81.948 -30.192 1.00 18.69 292 ALA B CA 1
ATOM 6077 C C . ALA B 1 292 ? 33.262 -80.706 -31.066 1.00 17.87 292 ALA B C 1
ATOM 6078 O O . ALA B 1 292 ? 32.500 -80.714 -32.032 1.00 17.40 292 ALA B O 1
ATOM 6080 N N . TYR B 1 293 ? 33.986 -79.642 -30.727 1.00 17.84 293 TYR B N 1
ATOM 6081 C CA . TYR B 1 293 ? 33.922 -78.406 -31.499 1.00 19.41 293 TYR B CA 1
ATOM 6082 C C . TYR B 1 293 ? 34.508 -78.577 -32.893 1.00 20.92 293 TYR B C 1
ATOM 6083 O O . TYR B 1 293 ? 34.224 -77.789 -33.797 1.00 20.76 293 TYR B O 1
ATOM 6092 N N . ASP B 1 294 ? 35.335 -79.600 -33.068 1.00 21.78 294 ASP B N 1
ATOM 6093 C CA . ASP B 1 294 ? 35.921 -79.841 -34.372 1.00 23.77 294 ASP B CA 1
ATOM 6094 C C . ASP B 1 294 ? 34.865 -80.482 -35.264 1.00 22.66 294 ASP B C 1
ATOM 6095 O O . ASP B 1 294 ? 34.786 -80.182 -36.451 1.00 21.72 294 ASP B O 1
ATOM 6100 N N . LYS B 1 295 ? 34.051 -81.362 -34.686 1.00 21.60 295 LYS B N 1
ATOM 6101 C CA . LYS B 1 295 ? 32.984 -82.013 -35.441 1.00 22.40 295 LYS B CA 1
ATOM 6102 C C . LYS B 1 295 ? 31.904 -80.977 -35.743 1.00 20.97 295 LYS B C 1
ATOM 6103 O O . LYS B 1 295 ? 31.151 -81.104 -36.709 1.00 20.91 295 LYS B O 1
ATOM 6109 N N . ARG B 1 296 ? 31.844 -79.951 -34.902 1.00 19.51 296 ARG B N 1
ATOM 6110 C CA . ARG B 1 296 ? 30.870 -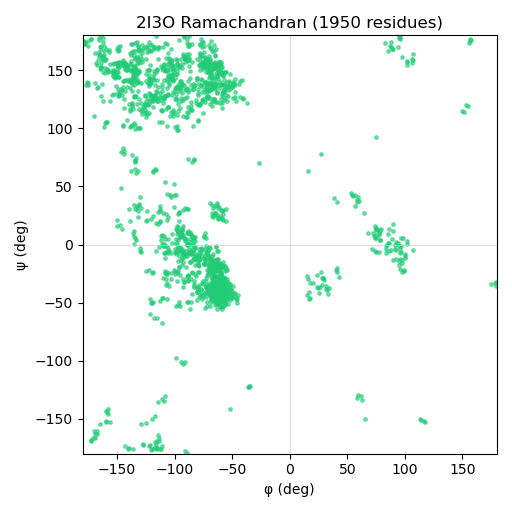78.872 -35.033 1.00 19.51 296 ARG B CA 1
ATOM 6111 C C . ARG B 1 296 ? 31.005 -78.136 -36.371 1.00 19.00 296 ARG B C 1
ATOM 6112 O O . ARG B 1 296 ? 30.046 -77.546 -36.864 1.00 19.72 296 ARG B O 1
ATOM 6120 N N . ARG B 1 297 ? 32.196 -78.188 -36.961 1.00 18.02 297 ARG B N 1
ATOM 6121 C CA . ARG B 1 297 ? 32.466 -77.497 -38.221 1.00 18.83 297 ARG B CA 1
ATOM 6122 C C . ARG B 1 297 ? 31.676 -77.990 -39.435 1.00 18.10 297 ARG B C 1
ATOM 6123 O O . ARG B 1 297 ? 31.572 -77.281 -40.437 1.00 17.45 297 ARG B O 1
ATOM 6131 N N . LYS B 1 298 ? 31.119 -79.193 -39.349 1.00 17.12 298 LYS B N 1
ATOM 6132 C CA . LYS B 1 298 ? 30.347 -79.755 -40.458 1.00 17.57 298 LYS B CA 1
ATOM 6133 C C . LYS B 1 298 ? 28.852 -79.452 -40.353 1.00 17.47 298 LYS B C 1
ATOM 6134 O O . LYS B 1 298 ? 28.087 -79.728 -41.279 1.00 18.51 298 LYS B O 1
ATOM 6136 N N . ILE B 1 299 ? 28.436 -78.896 -39.223 1.00 16.13 299 ILE B N 1
ATOM 6137 C CA . ILE B 1 299 ? 27.027 -78.575 -39.010 1.00 15.77 299 ILE B CA 1
ATOM 6138 C C . ILE B 1 299 ? 26.553 -77.423 -39.902 1.00 15.78 299 ILE B C 1
ATOM 6139 O O . ILE B 1 299 ? 27.224 -76.394 -40.023 1.00 16.33 299 ILE B O 1
ATOM 6144 N N . THR B 1 300 ? 25.399 -77.614 -40.533 1.00 15.10 300 THR B N 1
ATOM 6145 C CA . THR B 1 300 ? 24.802 -76.599 -41.401 1.00 14.20 300 THR B CA 1
ATOM 6146 C C . THR B 1 300 ? 23.365 -77.019 -41.700 1.00 15.10 300 THR B C 1
ATOM 6147 O O . THR B 1 300 ? 22.795 -77.856 -40.995 1.00 12.87 300 THR B O 1
ATOM 6151 N N . ASP B 1 301 ? 22.778 -76.430 -42.738 1.00 15.83 301 ASP B N 1
ATOM 6152 C CA . ASP B 1 301 ? 21.420 -76.771 -43.151 1.00 14.59 301 ASP B CA 1
ATOM 6153 C C . ASP B 1 301 ? 21.357 -78.302 -43.197 1.00 14.59 301 ASP B C 1
ATOM 6154 O O . ASP B 1 301 ? 22.180 -78.940 -43.852 1.00 14.68 301 ASP B O 1
ATOM 6159 N N . PRO B 1 302 ? 20.377 -78.908 -42.510 1.00 15.57 302 PRO B N 1
ATOM 6160 C CA . PRO B 1 302 ? 20.261 -80.371 -42.500 1.00 16.16 302 PRO B CA 1
ATOM 6161 C C . PRO B 1 302 ? 20.078 -81.023 -43.870 1.00 18.73 302 PRO B C 1
ATOM 6162 O O . PRO B 1 302 ? 20.552 -82.135 -44.097 1.00 18.54 302 PRO B O 1
ATOM 6166 N N . SER B 1 303 ? 19.408 -80.334 -44.788 1.00 19.04 303 SER B N 1
ATOM 6167 C CA . SER B 1 303 ? 19.192 -80.890 -46.121 1.00 20.87 303 SER B CA 1
ATOM 6168 C C . SER B 1 303 ? 20.483 -80.913 -46.941 1.00 21.37 303 SER B C 1
ATOM 6169 O O . SER B 1 303 ? 20.512 -81.447 -48.049 1.00 23.42 303 SER B O 1
ATOM 6172 N N . TYR B 1 304 ? 21.546 -80.331 -46.398 1.00 19.53 304 TYR B N 1
ATOM 6173 C CA . TYR B 1 304 ? 22.835 -80.296 -47.080 1.00 20.51 304 TYR B CA 1
ATOM 6174 C C . TYR B 1 304 ? 23.837 -81.253 -46.445 1.00 23.65 304 TYR B C 1
ATOM 6175 O O . TYR B 1 304 ? 24.933 -81.453 -46.967 1.00 25.96 304 TYR B O 1
ATOM 6192 N N . ASN B 1 306 ? 22.910 -84.508 -45.492 1.00 35.25 306 ASN B N 1
ATOM 6193 C CA . ASN B 1 306 ? 22.563 -85.862 -45.908 1.00 39.75 306 ASN B CA 1
ATOM 6194 C C . ASN B 1 306 ? 23.451 -86.343 -47.059 1.00 41.02 306 ASN B C 1
ATOM 6195 O O . ASN B 1 306 ? 24.666 -86.500 -46.904 1.00 41.69 306 ASN B O 1
ATOM 6197 N N . GLY B 1 319 ? 44.915 -75.500 -39.643 1.00 43.81 319 GLY B N 1
ATOM 6198 C CA . GLY B 1 319 ? 45.262 -74.418 -40.546 1.00 43.52 319 GLY B CA 1
ATOM 6199 C C . GLY B 1 319 ? 44.304 -73.244 -40.461 1.00 43.31 319 GLY B C 1
ATOM 6200 O O . GLY B 1 319 ? 44.362 -72.330 -41.285 1.00 44.28 319 GLY B O 1
ATOM 6201 N N . LEU B 1 320 ? 43.423 -73.266 -39.463 1.00 41.80 320 LEU B N 1
ATOM 6202 C CA . LEU B 1 320 ? 42.443 -72.198 -39.270 1.00 39.51 320 LEU B CA 1
ATOM 6203 C C . LEU B 1 320 ? 43.016 -71.056 -38.439 1.00 38.08 320 LEU B C 1
ATOM 6204 O O . LEU B 1 320 ? 43.869 -71.270 -37.580 1.00 38.65 320 LEU B O 1
ATOM 6209 N N . PRO B 1 321 ? 42.551 -69.822 -38.685 1.00 37.25 321 PRO B N 1
ATOM 6210 C CA . PRO B 1 321 ? 43.034 -68.657 -37.937 1.00 36.51 321 PRO B CA 1
ATOM 6211 C C . PRO B 1 321 ? 42.499 -68.638 -36.503 1.00 36.22 321 PRO B C 1
ATOM 6212 O O . PRO B 1 321 ? 41.336 -68.971 -36.260 1.00 33.86 321 PRO B O 1
ATOM 6216 N N . LYS B 1 322 ? 43.352 -68.250 -35.558 1.00 35.36 322 LYS B N 1
ATOM 6217 C CA . LYS B 1 322 ? 42.969 -68.200 -34.151 1.00 35.40 322 LYS B CA 1
ATOM 6218 C C . LYS B 1 322 ? 42.114 -66.977 -33.842 1.00 35.73 322 LYS B C 1
ATOM 6219 O O . LYS B 1 322 ? 42.401 -65.876 -34.315 1.00 34.49 322 LYS B O 1
ATOM 6221 N N . ARG B 1 323 ? 41.062 -67.168 -33.048 1.00 35.77 323 ARG B N 1
ATOM 6222 C CA . ARG B 1 323 ? 40.190 -66.055 -32.691 1.00 37.02 323 ARG B CA 1
ATOM 6223 C C . ARG B 1 323 ? 40.948 -65.098 -31.783 1.00 37.82 323 ARG B C 1
ATOM 6224 O O . ARG B 1 323 ? 41.741 -65.528 -30.942 1.00 37.77 323 ARG B O 1
ATOM 6232 N N . ASP B 1 324 ? 40.693 -63.804 -31.945 1.00 38.74 324 ASP B N 1
ATOM 6233 C CA . ASP B 1 324 ? 41.370 -62.791 -31.145 1.00 40.67 324 ASP B CA 1
ATOM 6234 C C . ASP B 1 324 ? 40.409 -61.865 -30.390 1.00 39.44 324 ASP B C 1
ATOM 6235 O O . ASP B 1 324 ? 40.736 -60.707 -30.125 1.00 39.14 324 ASP B O 1
ATOM 6240 N N . HIS B 1 325 ? 39.227 -62.365 -30.046 1.00 37.47 325 HIS B N 1
ATOM 6241 C CA . HIS B 1 325 ? 38.257 -61.551 -29.315 1.00 36.15 325 HIS B CA 1
ATOM 6242 C C . HIS B 1 325 ? 37.208 -62.379 -28.582 1.00 34.22 325 HIS B C 1
ATOM 6243 O O . HIS B 1 325 ? 37.097 -63.587 -28.791 1.00 33.02 325 HIS B O 1
ATOM 6250 N N . ASN B 1 326 ? 36.444 -61.722 -27.714 1.00 31.89 326 ASN B N 1
ATOM 6251 C CA . ASN B 1 326 ? 35.423 -62.406 -26.934 1.00 30.97 326 ASN B CA 1
ATOM 6252 C C . ASN B 1 326 ? 34.264 -62.891 -27.804 1.00 28.79 326 ASN B C 1
ATOM 6253 O O . ASN B 1 326 ? 34.154 -62.532 -28.980 1.00 25.19 326 ASN B O 1
ATOM 6258 N N . ASP B 1 327 ? 33.402 -63.711 -27.216 1.00 26.43 327 ASP B N 1
ATOM 6259 C CA . ASP B 1 327 ? 32.270 -64.270 -27.940 1.00 25.98 327 ASP B CA 1
ATOM 6260 C C . ASP B 1 327 ? 31.319 -63.229 -28.512 1.00 25.46 327 ASP B C 1
ATOM 6261 O O . ASP B 1 327 ? 31.120 -62.157 -27.942 1.00 22.92 327 ASP B O 1
ATOM 6266 N N . ILE B 1 328 ? 30.734 -63.568 -29.655 1.00 26.03 328 ILE B N 1
ATOM 6267 C CA . ILE B 1 328 ? 29.775 -62.705 -30.323 1.00 25.79 328 ILE B CA 1
ATOM 6268 C C . ILE B 1 328 ? 28.470 -63.484 -30.470 1.00 25.29 328 ILE B C 1
ATOM 6269 O O . ILE B 1 328 ? 28.441 -64.563 -31.071 1.00 24.65 328 ILE B O 1
ATOM 6274 N N . GLY B 1 329 ? 27.398 -62.941 -29.9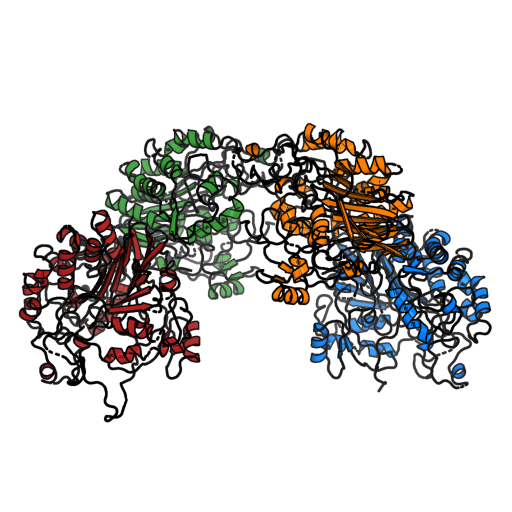02 1.00 23.36 329 GLY B N 1
ATOM 6275 C CA . GLY B 1 329 ? 26.111 -63.603 -29.981 1.00 22.95 329 GLY B CA 1
ATOM 6276 C C . GLY B 1 329 ? 25.234 -63.278 -28.790 1.00 23.55 329 GLY B C 1
ATOM 6277 O O . GLY B 1 329 ? 25.546 -63.642 -27.654 1.00 23.19 329 GLY B O 1
ATOM 6278 N N . ASP B 1 330 ? 24.132 -62.584 -29.051 1.00 21.27 330 ASP B N 1
ATOM 6279 C CA . ASP B 1 330 ? 23.200 -62.208 -28.001 1.00 19.93 330 ASP B CA 1
ATOM 6280 C C . ASP B 1 330 ? 21.919 -63.000 -28.184 1.00 19.36 330 ASP B C 1
ATOM 6281 O O . ASP B 1 330 ? 21.427 -63.158 -29.300 1.00 18.69 330 ASP B O 1
ATOM 6286 N N . THR B 1 331 ? 21.375 -63.484 -27.077 1.00 18.38 331 THR B N 1
ATOM 6287 C CA . THR B 1 331 ? 20.195 -64.326 -27.135 1.00 18.03 331 THR B CA 1
ATOM 6288 C C . THR B 1 331 ? 19.454 -64.286 -25.813 1.00 15.92 331 THR B C 1
ATOM 6289 O O . THR B 1 331 ? 19.978 -63.800 -24.815 1.00 14.67 331 THR B O 1
ATOM 6293 N N . THR B 1 332 ? 18.228 -64.795 -25.814 1.00 12.85 332 THR B N 1
ATOM 6294 C CA . THR B 1 332 ? 17.480 -64.910 -24.575 1.00 11.42 332 THR B CA 1
ATOM 6295 C C . THR B 1 332 ? 16.892 -66.317 -24.561 1.00 11.44 332 THR B C 1
ATOM 6296 O O . THR B 1 332 ? 16.275 -66.760 -25.533 1.00 11.18 332 THR B O 1
ATOM 6300 N N . TYR B 1 333 ? 17.135 -67.029 -23.468 1.00 11.14 333 TYR B N 1
ATOM 6301 C CA . TYR B 1 333 ? 16.648 -68.392 -23.303 1.00 11.04 333 TYR B CA 1
ATOM 6302 C C . TYR B 1 333 ? 15.707 -68.459 -22.115 1.00 10.89 333 TYR B C 1
ATOM 6303 O O . TYR B 1 333 ? 15.945 -67.815 -21.091 1.00 10.52 333 TYR B O 1
ATOM 6312 N N . PHE B 1 334 ? 14.643 -69.241 -22.241 1.00 8.84 334 PHE B N 1
ATOM 6313 C CA . PHE B 1 334 ? 13.734 -69.393 -21.121 1.00 10.67 334 PHE B CA 1
ATOM 6314 C C . PHE B 1 334 ? 13.210 -70.809 -21.040 1.00 10.51 334 PHE B C 1
ATOM 6315 O O . PHE B 1 334 ? 13.190 -71.543 -22.029 1.00 11.47 334 PHE B O 1
ATOM 6323 N N . SER B 1 335 ? 12.802 -71.196 -19.842 1.00 11.60 335 SER B N 1
ATOM 6324 C CA . SER B 1 335 ? 12.294 -72.532 -19.619 1.00 10.99 335 SER B CA 1
ATOM 6325 C C . SER B 1 335 ? 11.068 -72.503 -18.724 1.00 10.91 335 SER B C 1
ATOM 6326 O O . SER B 1 335 ? 10.933 -71.627 -17.871 1.00 11.31 335 SER B O 1
ATOM 6329 N N . ILE B 1 336 ? 10.175 -73.463 -18.945 1.00 9.90 336 ILE B N 1
ATOM 6330 C CA . ILE B 1 336 ? 8.963 -73.615 -18.152 1.00 11.39 336 ILE B CA 1
ATOM 6331 C C . ILE B 1 336 ? 8.686 -75.114 -18.056 1.00 12.14 336 ILE B C 1
ATOM 6332 O O . ILE B 1 336 ? 8.742 -75.822 -19.061 1.00 13.47 336 ILE B O 1
ATOM 6337 N N . SER B 1 337 ? 8.405 -75.597 -16.852 1.00 11.34 337 SER B N 1
ATOM 6338 C CA . SER B 1 337 ? 8.083 -77.009 -16.650 1.00 12.63 337 SER B CA 1
ATOM 6339 C C . SER B 1 337 ? 6.966 -77.085 -15.618 1.00 11.98 337 SER B C 1
ATOM 6340 O O . SER B 1 337 ? 6.844 -76.190 -14.777 1.00 11.05 337 SER B O 1
ATOM 6343 N N . ASP B 1 338 ? 6.132 -78.121 -15.699 1.00 11.44 338 ASP B N 1
ATOM 6344 C CA . ASP B 1 338 ? 5.074 -78.294 -14.709 1.00 12.45 338 ASP B CA 1
ATOM 6345 C C . ASP B 1 338 ? 5.257 -79.635 -14.024 1.00 13.05 338 ASP B C 1
ATOM 6346 O O . ASP B 1 338 ? 6.094 -80.440 -14.434 1.00 14.25 338 ASP B O 1
ATOM 6351 N N . SER B 1 339 ? 4.481 -79.875 -12.976 1.00 16.10 339 SER B N 1
ATOM 6352 C CA . SER B 1 339 ? 4.589 -81.108 -12.211 1.00 16.98 339 SER B CA 1
ATOM 6353 C C . SER B 1 339 ? 4.282 -82.384 -12.991 1.00 18.52 339 SER B C 1
ATOM 6354 O O . SER B 1 339 ? 4.668 -83.473 -12.570 1.00 18.69 339 SER B O 1
ATOM 6357 N N . GLU B 1 340 ? 3.597 -82.261 -14.123 1.00 18.28 340 GLU B N 1
ATOM 6358 C CA . GLU B 1 340 ? 3.261 -83.444 -14.912 1.00 18.37 340 GLU B CA 1
ATOM 6359 C C . GLU B 1 340 ? 4.316 -83.810 -15.950 1.00 17.64 340 GLU B C 1
ATOM 6360 O O . GLU B 1 340 ? 4.135 -84.746 -16.729 1.00 17.58 340 GLU B O 1
ATOM 6366 N N . GLY B 1 341 ? 5.423 -83.078 -15.959 1.00 16.09 341 GLY B N 1
ATOM 6367 C CA . GLY B 1 341 ? 6.471 -83.383 -16.912 1.00 15.31 341 GLY B CA 1
ATOM 6368 C C . GLY B 1 341 ? 6.435 -82.568 -18.189 1.00 14.10 341 GLY B C 1
ATOM 6369 O O . GLY B 1 341 ? 7.314 -82.717 -19.038 1.00 15.29 341 GLY B O 1
ATOM 6370 N N . ARG B 1 342 ? 5.423 -81.722 -18.350 1.00 14.19 342 ARG B N 1
ATOM 6371 C CA . ARG B 1 342 ? 5.361 -80.882 -19.540 1.00 14.70 342 ARG B CA 1
ATOM 6372 C C . ARG B 1 342 ? 6.516 -79.910 -19.397 1.00 14.38 342 ARG B C 1
ATOM 6373 O O . ARG B 1 342 ? 6.856 -79.513 -18.282 1.00 13.40 342 ARG B O 1
ATOM 6381 N N . SER B 1 343 ? 7.121 -79.523 -20.512 1.00 14.68 343 SER B N 1
ATOM 6382 C CA . SER B 1 343 ? 8.231 -78.590 -20.440 1.00 13.56 343 SER B CA 1
ATOM 6383 C C . SER B 1 343 ? 8.555 -77.949 -21.780 1.00 13.89 343 SER B C 1
ATOM 6384 O O . SER B 1 343 ? 8.216 -78.476 -22.840 1.00 13.70 343 SER B O 1
ATOM 6387 N N . VAL B 1 344 ? 9.184 -76.784 -21.718 1.00 12.15 344 VAL B N 1
ATOM 6388 C CA . VAL B 1 344 ? 9.621 -76.096 -22.916 1.00 13.55 344 VAL B CA 1
ATOM 6389 C C . VAL B 1 344 ? 11.022 -75.586 -22.618 1.00 11.73 344 VAL B C 1
ATOM 6390 O O . VAL B 1 344 ? 11.318 -75.155 -21.497 1.00 12.64 344 VAL B O 1
ATOM 6394 N N . SER B 1 345 ? 11.890 -75.692 -23.614 1.00 10.73 345 SER B N 1
ATOM 6395 C CA . SER B 1 345 ? 13.264 -75.220 -23.520 1.00 11.57 345 SER B CA 1
ATOM 6396 C C . SER B 1 345 ? 13.320 -74.410 -24.804 1.00 10.87 345 SER B C 1
ATOM 6397 O O . SER B 1 345 ? 13.470 -74.964 -25.890 1.00 11.61 345 SER B O 1
ATOM 6400 N N . ILE B 1 346 ? 13.170 -73.095 -24.669 1.00 11.63 346 ILE B N 1
ATOM 6401 C CA . ILE B 1 346 ? 13.107 -72.202 -25.819 1.00 11.11 346 ILE B CA 1
ATOM 6402 C C . ILE B 1 346 ? 14.185 -71.130 -25.851 1.00 11.13 346 ILE B C 1
ATOM 6403 O O . ILE B 1 346 ? 14.515 -70.527 -24.833 1.00 11.64 346 ILE B O 1
ATOM 6408 N N . ILE B 1 347 ? 14.730 -70.891 -27.035 1.00 11.14 347 ILE B N 1
ATOM 6409 C CA . ILE B 1 347 ? 15.770 -69.890 -27.184 1.00 10.67 347 ILE B CA 1
ATOM 6410 C C . ILE B 1 347 ? 15.495 -69.100 -28.461 1.00 11.52 347 ILE B C 1
ATOM 6411 O O . ILE B 1 347 ? 15.076 -69.669 -29.474 1.00 10.92 347 ILE B O 1
ATOM 6416 N N . GLN B 1 348 ? 15.699 -67.786 -28.402 1.00 11.62 348 GLN B N 1
ATOM 6417 C CA . GLN B 1 348 ? 15.436 -66.918 -29.549 1.00 9.79 348 GLN B CA 1
ATOM 6418 C C . GLN B 1 348 ? 16.491 -65.818 -29.657 1.00 12.19 348 GLN B C 1
ATOM 6419 O O . GLN B 1 348 ? 17.044 -65.371 -28.646 1.00 10.25 348 GLN B O 1
ATOM 6425 N N . SER B 1 349 ? 16.762 -65.370 -30.880 1.00 10.95 349 SER B N 1
ATOM 6426 C CA . SER B 1 349 ? 17.810 -64.383 -31.083 1.00 11.52 349 SER B CA 1
ATOM 6427 C C . SER B 1 349 ? 17.804 -63.686 -32.445 1.00 11.36 349 SER B C 1
ATOM 6428 O O . SER B 1 349 ? 17.168 -64.153 -33.391 1.00 11.59 349 SER B O 1
ATOM 6431 N N . ASN B 1 350 ? 18.528 -62.568 -32.521 1.00 10.34 350 ASN B N 1
ATOM 6432 C CA . ASN B 1 350 ? 18.692 -61.780 -33.755 1.00 13.56 350 ASN B CA 1
ATOM 6433 C C . ASN B 1 350 ? 20.128 -62.034 -34.225 1.00 11.97 350 ASN B C 1
ATOM 6434 O O . ASN B 1 350 ? 20.535 -61.579 -35.291 1.00 12.95 350 ASN B O 1
ATOM 6439 N N . TYR B 1 351 ? 20.869 -62.747 -33.377 1.00 12.69 351 TYR B N 1
ATOM 6440 C CA . TYR B 1 351 ? 22.291 -63.090 -33.510 1.00 13.16 351 TYR B CA 1
ATOM 6441 C C . TYR B 1 351 ? 23.120 -62.003 -32.812 1.00 13.30 351 TYR B C 1
ATOM 6442 O O . TYR B 1 351 ? 23.465 -62.150 -31.644 1.00 14.29 351 TYR B O 1
ATOM 6459 N N . GLY B 1 353 ? 23.142 -58.749 -30.993 1.00 16.17 353 GLY B N 1
ATOM 6460 C CA . GLY B 1 353 ? 22.352 -57.728 -30.321 1.00 15.06 353 GLY B CA 1
ATOM 6461 C C . GLY B 1 353 ? 20.984 -57.465 -30.930 1.00 15.18 353 GLY B C 1
ATOM 6462 O O . GLY B 1 353 ? 20.153 -58.370 -31.051 1.00 14.65 353 GLY B O 1
ATOM 6463 N N . PHE B 1 354 ? 20.753 -56.210 -31.304 1.00 12.55 354 PHE B N 1
ATOM 6464 C CA . PHE B 1 354 ? 19.496 -55.797 -31.911 1.00 12.93 354 PHE B CA 1
ATOM 6465 C C . PHE B 1 354 ? 19.319 -56.355 -33.317 1.00 11.86 354 PHE B C 1
ATOM 6466 O O . PHE B 1 354 ? 18.200 -56.408 -33.833 1.00 14.16 354 PHE B O 1
ATOM 6474 N N . GLY B 1 355 ? 20.421 -56.761 -33.940 1.00 12.02 355 GLY B N 1
ATOM 6475 C CA . GLY B 1 355 ? 20.345 -57.315 -35.282 1.00 12.13 355 GLY B CA 1
ATOM 6476 C C . GLY B 1 355 ? 21.071 -56.504 -36.344 1.00 13.27 355 GLY B C 1
ATOM 6477 O O . GLY B 1 355 ? 22.043 -55.802 -36.053 1.00 13.35 355 GLY B O 1
ATOM 6478 N N . SER B 1 356 ? 20.586 -56.599 -37.579 1.00 11.34 356 SER B N 1
ATOM 6479 C CA . SER B 1 356 ? 21.176 -55.898 -38.719 1.00 11.55 356 SER B CA 1
ATOM 6480 C C . SER B 1 356 ? 21.050 -54.387 -38.613 1.00 11.60 356 SER B C 1
ATOM 6481 O O . SER B 1 356 ? 21.856 -53.649 -39.181 1.00 12.95 356 SER B O 1
ATOM 6484 N N . GLY B 1 357 ? 20.025 -53.933 -37.900 1.00 10.15 357 GLY B N 1
ATOM 6485 C CA . GLY B 1 357 ? 19.794 -52.507 -37.760 1.00 11.69 357 GLY B CA 1
ATOM 6486 C C . GLY B 1 357 ? 18.708 -52.056 -38.722 1.00 11.90 357 GLY B C 1
ATOM 6487 O O . GLY B 1 357 ? 18.230 -50.928 -38.652 1.00 12.18 357 GLY B O 1
ATOM 6488 N N . ILE B 1 358 ? 18.321 -52.947 -39.629 1.00 12.36 358 ILE B N 1
ATOM 6489 C CA . ILE B 1 358 ? 17.291 -52.640 -40.611 1.00 11.28 358 ILE B CA 1
ATOM 6490 C C . ILE B 1 358 ? 15.901 -52.954 -40.075 1.00 12.88 358 ILE B C 1
ATOM 6491 O O . ILE B 1 358 ? 15.559 -54.121 -39.845 1.00 11.67 358 ILE B O 1
ATOM 6496 N N . VAL B 1 359 ? 15.109 -51.901 -39.885 1.00 10.51 359 VAL B N 1
ATOM 6497 C CA . VAL B 1 359 ? 13.743 -52.019 -39.389 1.00 11.08 359 VAL B CA 1
ATOM 6498 C C . VAL B 1 359 ? 12.744 -51.778 -40.518 1.00 11.61 359 VAL B C 1
ATOM 6499 O O . VAL B 1 359 ? 12.721 -50.700 -41.108 1.00 12.68 359 VAL B O 1
ATOM 6503 N N . PRO B 1 360 ? 11.918 -52.783 -40.847 1.00 12.80 360 PRO B N 1
ATOM 6504 C CA . PRO B 1 360 ? 10.944 -52.560 -41.924 1.00 12.26 360 PRO B CA 1
ATOM 6505 C C . PRO B 1 360 ? 9.999 -51.453 -41.455 1.00 13.61 360 PRO B C 1
ATOM 6506 O O . PRO B 1 360 ? 9.372 -51.575 -40.397 1.00 12.08 360 PRO B O 1
ATOM 6510 N N . LYS B 1 361 ? 9.917 -50.373 -42.228 1.00 13.28 361 LYS B N 1
ATOM 6511 C CA . LYS B 1 361 ? 9.077 -49.228 -41.876 1.00 15.48 361 LYS B CA 1
ATOM 6512 C C . LYS B 1 361 ? 7.747 -49.562 -41.217 1.00 14.68 361 LYS B C 1
ATOM 6513 O O . LYS B 1 361 ? 6.926 -50.278 -41.787 1.00 16.03 361 LYS B O 1
ATOM 6519 N N . GLY B 1 362 ? 7.545 -49.031 -40.014 1.00 14.67 362 GLY B N 1
ATOM 6520 C CA . GLY B 1 362 ? 6.299 -49.232 -39.296 1.00 13.34 362 GLY B CA 1
ATOM 6521 C C . GLY B 1 362 ? 6.044 -50.554 -38.598 1.00 12.42 362 GLY B C 1
ATOM 6522 O O . GLY B 1 362 ? 4.936 -50.770 -38.103 1.00 13.86 362 GLY B O 1
ATOM 6523 N N . THR B 1 363 ? 7.041 -51.432 -38.535 1.00 11.75 363 THR B N 1
ATOM 6524 C CA . THR B 1 363 ? 6.856 -52.732 -37.887 1.00 11.51 363 THR B CA 1
ATOM 6525 C C . THR B 1 363 ? 7.404 -52.793 -36.462 1.00 12.03 363 THR B C 1
ATOM 6526 O O . THR B 1 363 ? 6.991 -53.640 -35.666 1.00 11.75 363 THR B O 1
ATOM 6530 N N . GLY B 1 364 ? 8.346 -51.910 -36.145 1.00 9.96 364 GLY B N 1
ATOM 6531 C CA . GLY B 1 364 ? 8.909 -51.898 -34.808 1.00 8.93 364 GLY B CA 1
ATOM 6532 C C . GLY B 1 364 ? 9.882 -53.018 -34.469 1.00 9.37 364 GLY B C 1
ATOM 6533 O O . GLY B 1 364 ? 10.182 -53.234 -33.288 1.00 9.69 364 GLY B O 1
ATOM 6534 N N . PHE B 1 365 ? 10.368 -53.748 -35.471 1.00 8.24 365 PHE B N 1
ATOM 6535 C CA . PHE B 1 365 ? 11.330 -54.814 -35.196 1.00 9.15 365 PHE B CA 1
ATOM 6536 C C . PHE B 1 365 ? 12.494 -54.775 -36.178 1.00 9.95 365 PHE B C 1
ATOM 6537 O O . PHE B 1 365 ? 12.350 -54.316 -37.312 1.00 11.18 365 PHE B O 1
ATOM 6545 N N . VAL B 1 366 ? 13.653 -55.238 -35.722 1.00 10.99 366 VAL B N 1
ATOM 6546 C CA . VAL B 1 366 ? 14.868 -55.253 -36.531 1.00 10.21 366 VAL B CA 1
ATOM 6547 C C . VAL B 1 366 ? 15.095 -56.624 -37.150 1.00 10.84 366 VAL B C 1
ATOM 6548 O O . VAL B 1 366 ? 14.928 -57.645 -36.482 1.00 11.80 366 VAL B O 1
ATOM 6552 N N . LEU B 1 367 ? 15.474 -56.649 -38.424 1.00 10.89 367 LEU B N 1
ATOM 6553 C CA . LEU B 1 367 ? 15.750 -57.911 -39.098 1.00 10.47 367 LEU B CA 1
ATOM 6554 C C . LEU B 1 367 ? 17.064 -58.463 -38.547 1.00 10.69 367 LEU B C 1
ATOM 6555 O O . LEU B 1 367 ? 18.045 -57.731 -38.395 1.00 10.88 367 LEU B O 1
ATOM 6560 N N . GLN B 1 368 ? 17.075 -59.756 -38.242 1.00 10.27 368 GLN B N 1
ATOM 6561 C CA . GLN B 1 368 ? 18.258 -60.413 -37.701 1.00 9.48 368 GLN B CA 1
ATOM 6562 C C . GLN B 1 368 ? 19.406 -60.399 -38.708 1.00 10.46 368 GLN B C 1
ATOM 6563 O O . GLN B 1 368 ? 19.178 -60.298 -39.913 1.00 12.46 368 GLN B O 1
ATOM 6569 N N . ASN B 1 369 ? 20.638 -60.489 -38.213 1.00 10.54 369 ASN B N 1
ATOM 6570 C CA . ASN B 1 369 ? 21.805 -60.529 -39.088 1.00 10.96 369 ASN B CA 1
ATOM 6571 C C . ASN B 1 369 ? 22.463 -61.908 -38.993 1.00 11.33 369 ASN B C 1
ATOM 6572 O O . ASN B 1 369 ? 23.683 -62.052 -39.098 1.00 11.63 369 ASN B O 1
ATOM 6577 N N . ARG B 1 370 ? 21.623 -62.919 -38.795 1.00 10.97 370 ARG B N 1
ATOM 6578 C CA . ARG B 1 370 ? 22.052 -64.313 -38.698 1.00 11.61 370 ARG B CA 1
ATOM 6579 C C . ARG B 1 370 ? 22.800 -64.746 -39.965 1.00 12.33 370 ARG B C 1
ATOM 6580 O O . ARG B 1 370 ? 23.747 -65.531 -39.906 1.00 11.78 370 ARG B O 1
ATOM 6588 N N . GLY B 1 371 ? 22.368 -64.223 -41.108 1.00 12.54 371 GLY B N 1
ATOM 6589 C CA . GLY B 1 371 ? 22.993 -64.576 -42.370 1.00 12.58 371 GLY B CA 1
ATOM 6590 C C . GLY B 1 371 ? 24.467 -64.229 -42.485 1.00 13.88 371 GLY B C 1
ATOM 6591 O O . GLY B 1 371 ? 25.166 -64.762 -43.349 1.00 12.22 371 GLY B O 1
ATOM 6592 N N . SER B 1 372 ? 24.953 -63.348 -41.618 1.00 13.33 372 SER B N 1
ATOM 6593 C CA . SER B 1 372 ? 26.352 -62.958 -41.677 1.00 13.50 372 SER B CA 1
ATOM 6594 C C . SER B 1 372 ? 27.273 -64.094 -41.237 1.00 14.17 372 SER B C 1
ATOM 6595 O O . SER B 1 372 ? 28.487 -64.015 -41.419 1.00 14.38 372 SER B O 1
ATOM 6598 N N . TYR B 1 373 ? 26.698 -65.157 -40.678 1.00 13.24 373 TYR B N 1
ATOM 6599 C CA . TYR B 1 373 ? 27.498 -66.298 -40.233 1.00 14.26 373 TYR B CA 1
ATOM 6600 C C . TYR B 1 373 ? 27.865 -67.194 -41.422 1.00 12.28 373 TYR B C 1
ATOM 6601 O O . TYR B 1 373 ? 28.773 -68.018 -41.323 1.00 14.05 373 TYR B O 1
ATOM 6610 N N . PHE B 1 374 ? 27.151 -67.040 -42.536 1.00 12.43 374 PHE B N 1
ATOM 6611 C CA . PHE B 1 374 ? 27.434 -67.817 -43.752 1.00 12.67 374 PHE B CA 1
ATOM 6612 C C . PHE B 1 374 ? 28.810 -67.397 -44.277 1.00 13.67 374 PHE B C 1
ATOM 6613 O O . PHE B 1 374 ? 29.240 -66.258 -44.072 1.00 12.49 374 PHE B O 1
ATOM 6621 N N . THR B 1 375 ? 29.485 -68.305 -44.971 1.00 13.50 375 THR B N 1
ATOM 6622 C CA . THR B 1 375 ? 30.778 -67.988 -45.558 1.00 12.88 375 THR B CA 1
ATOM 6623 C C . THR B 1 375 ? 30.588 -67.913 -47.068 1.00 13.22 375 THR B C 1
ATOM 6624 O O . THR B 1 375 ? 29.660 -68.514 -47.610 1.00 13.65 375 THR B O 1
ATOM 6628 N N . LEU B 1 376 ? 31.459 -67.177 -47.750 1.00 13.63 376 LEU B N 1
ATOM 6629 C CA . LEU B 1 376 ? 31.362 -67.070 -49.196 1.00 15.58 376 LEU B CA 1
ATOM 6630 C C . LEU B 1 376 ? 32.340 -68.044 -49.858 1.00 18.51 376 LEU B C 1
ATOM 6631 O O . LEU B 1 376 ? 32.539 -68.015 -51.074 1.00 17.80 376 LEU B O 1
ATOM 6636 N N . GLN B 1 377 ? 32.943 -68.909 -49.041 1.00 18.69 377 GLN B N 1
ATOM 6637 C CA . GLN B 1 377 ? 33.874 -69.925 -49.527 1.00 20.97 377 GLN B CA 1
ATOM 6638 C C . GLN B 1 377 ? 33.005 -71.052 -50.086 1.00 20.73 377 GLN B C 1
ATOM 6639 O O . GLN B 1 377 ? 32.381 -71.802 -49.335 1.00 20.65 377 GLN B O 1
ATOM 6645 N N . ARG B 1 378 ? 32.968 -71.153 -51.410 1.00 20.55 378 ARG B N 1
ATOM 6646 C CA . ARG B 1 378 ? 32.143 -72.133 -52.111 1.00 22.76 378 ARG B CA 1
ATOM 6647 C C . ARG B 1 378 ? 32.153 -73.585 -51.662 1.00 22.64 378 ARG B C 1
ATOM 6648 O O . ARG B 1 378 ? 31.099 -74.217 -51.619 1.00 22.44 378 ARG B O 1
ATOM 6656 N N . ASP B 1 379 ? 33.321 -74.127 -51.338 1.00 23.75 379 ASP B N 1
ATOM 6657 C CA . ASP B 1 379 ? 33.384 -75.529 -50.926 1.00 25.62 379 ASP B CA 1
ATOM 6658 C C . ASP B 1 379 ? 33.181 -75.799 -49.439 1.00 23.24 379 ASP B C 1
ATOM 6659 O O . ASP B 1 379 ? 33.231 -76.949 -49.014 1.00 23.61 379 ASP B O 1
ATOM 6664 N N . HIS B 1 380 ? 32.951 -74.759 -48.645 1.00 20.04 380 HIS B N 1
ATOM 6665 C CA . HIS B 1 380 ? 32.732 -74.972 -47.217 1.00 18.12 380 HIS B CA 1
ATOM 6666 C C . HIS B 1 380 ? 31.313 -75.493 -47.015 1.00 16.76 380 HIS B C 1
ATOM 6667 O O . HIS B 1 380 ? 30.391 -75.084 -47.715 1.00 17.19 380 HIS B O 1
ATOM 6674 N N . PRO B 1 381 ? 31.120 -76.417 -46.062 1.00 16.52 381 PRO B N 1
ATOM 6675 C CA . PRO B 1 381 ? 29.782 -76.961 -45.812 1.00 15.69 381 PRO B CA 1
ATOM 6676 C C . PRO B 1 381 ? 28.736 -75.883 -45.532 1.00 15.09 381 PRO B C 1
ATOM 6677 O O . PRO B 1 381 ? 27.571 -76.027 -45.906 1.00 14.08 381 PRO B O 1
ATOM 6681 N N . ASN B 1 382 ? 29.155 -74.803 -44.877 1.00 14.74 382 ASN B N 1
ATOM 6682 C CA . ASN B 1 382 ? 28.233 -73.724 -44.536 1.00 14.73 382 ASN B CA 1
ATOM 6683 C C . ASN B 1 382 ? 28.256 -72.558 -45.526 1.00 14.67 382 ASN B C 1
ATOM 6684 O O . ASN B 1 382 ? 27.937 -71.417 -45.176 1.00 13.23 382 ASN B O 1
ATOM 6689 N N . ALA B 1 383 ? 28.627 -72.847 -46.767 1.00 16.52 383 ALA B N 1
ATOM 6690 C CA . ALA B 1 383 ? 28.660 -71.821 -47.802 1.00 15.70 383 ALA B CA 1
ATOM 6691 C C . ALA B 1 383 ? 27.256 -71.258 -48.003 1.00 15.58 383 ALA B C 1
ATOM 6692 O O . ALA B 1 383 ? 26.258 -71.968 -47.850 1.00 14.80 383 ALA B O 1
ATOM 6694 N N . LEU B 1 384 ? 27.179 -69.979 -48.342 1.00 14.82 384 LEU B N 1
ATOM 6695 C CA . LEU B 1 384 ? 25.893 -69.344 -48.583 1.00 14.39 384 LEU B CA 1
ATOM 6696 C C . LEU B 1 384 ? 25.295 -69.905 -49.871 1.00 15.26 384 LEU B C 1
ATOM 6697 O O . LEU B 1 384 ? 26.003 -70.099 -50.857 1.00 14.38 384 LEU B O 1
ATOM 6710 N N . PRO B 1 386 ? 21.267 -69.786 -52.102 1.00 15.17 386 PRO B N 1
ATOM 6711 C CA . PRO B 1 386 ? 19.907 -69.252 -51.993 1.00 14.99 386 PRO B CA 1
ATOM 6712 C C . PRO B 1 386 ? 18.975 -70.290 -51.354 1.00 14.48 386 PRO B C 1
ATOM 6713 O O . PRO B 1 386 ? 19.063 -71.480 -51.655 1.00 13.94 386 PRO B O 1
ATOM 6717 N N . GLY B 1 387 ? 18.105 -69.833 -50.456 1.00 14.89 387 GLY B N 1
ATOM 6718 C CA . GLY B 1 387 ? 17.168 -70.724 -49.789 1.00 13.36 387 GLY B CA 1
ATOM 6719 C C . GLY B 1 387 ? 17.778 -71.660 -48.758 1.00 13.23 387 GLY B C 1
ATOM 6720 O O . GLY B 1 387 ? 17.104 -72.563 -48.263 1.00 13.95 387 GLY B O 1
ATOM 6721 N N . LYS B 1 388 ? 19.041 -71.445 -48.412 1.00 11.20 388 LYS B N 1
ATOM 6722 C CA . LYS B 1 388 ? 19.720 -72.311 -47.447 1.00 11.75 388 LYS B CA 1
ATOM 6723 C C . LYS B 1 388 ? 19.751 -71.747 -46.022 1.00 12.16 388 LYS B C 1
ATOM 6724 O O . LYS B 1 388 ? 19.661 -70.536 -45.823 1.00 11.62 388 LYS B O 1
ATOM 6730 N N . ARG B 1 389 ? 19.866 -72.642 -45.041 1.00 12.78 389 ARG B N 1
ATOM 6731 C CA . ARG B 1 389 ? 19.948 -72.260 -43.630 1.00 12.99 389 ARG B CA 1
ATOM 6732 C C . ARG B 1 389 ? 21.406 -72.351 -43.194 1.00 11.83 389 ARG B C 1
ATOM 6733 O O . ARG B 1 389 ? 22.153 -73.206 -43.664 1.00 11.45 389 ARG B O 1
ATOM 6741 N N . THR B 1 390 ? 21.810 -71.473 -42.289 1.00 11.88 390 THR B N 1
ATOM 6742 C CA . THR B 1 390 ? 23.184 -71.478 -41.822 1.00 12.07 390 THR B CA 1
ATOM 6743 C C . THR B 1 390 ? 23.363 -72.210 -40.505 1.00 13.61 390 THR B C 1
ATOM 6744 O O . THR B 1 390 ? 22.401 -72.416 -39.752 1.00 12.81 390 THR B O 1
ATOM 6748 N N . PHE B 1 391 ? 24.603 -72.620 -40.255 1.00 13.13 391 PHE B N 1
ATOM 6749 C CA . PHE B 1 391 ? 24.975 -73.240 -38.995 1.00 11.95 391 PHE B CA 1
ATOM 6750 C C . PHE B 1 391 ? 24.369 -72.239 -38.007 1.00 12.93 391 PHE B C 1
ATOM 6751 O O . PHE B 1 391 ? 24.477 -71.029 -38.217 1.00 13.41 391 PHE B O 1
ATOM 6759 N N . HIS B 1 392 ? 23.739 -72.724 -36.944 1.00 11.09 392 HIS B N 1
ATOM 6760 C CA . HIS B 1 392 ? 23.088 -71.833 -35.989 1.00 11.26 392 HIS B CA 1
ATOM 6761 C C . HIS B 1 392 ? 23.632 -71.987 -34.569 1.00 11.62 392 HIS B C 1
ATOM 6762 O O . HIS B 1 392 ? 23.710 -73.096 -34.046 1.00 10.34 392 HIS B O 1
ATOM 6769 N N . THR B 1 393 ? 23.999 -70.871 -33.945 1.00 11.55 393 THR B N 1
ATOM 6770 C CA . THR B 1 393 ? 24.526 -70.910 -32.586 1.00 12.00 393 THR B CA 1
ATOM 6771 C C . THR B 1 393 ? 23.461 -71.260 -31.545 1.00 12.06 393 THR B C 1
ATOM 6772 O O . THR B 1 393 ? 23.788 -71.705 -30.448 1.00 11.72 393 THR B O 1
ATOM 6776 N N . LEU B 1 394 ? 22.189 -71.068 -31.885 1.00 12.88 394 LEU B N 1
ATOM 6777 C CA . LEU B 1 394 ? 21.116 -71.368 -30.940 1.00 12.68 394 LEU B CA 1
ATOM 6778 C C . LEU B 1 394 ? 20.962 -72.857 -30.652 1.00 12.86 394 LEU B C 1
ATOM 6779 O O . LEU B 1 394 ? 21.031 -73.694 -31.560 1.00 9.91 394 LEU B O 1
ATOM 6784 N N . ALA B 1 395 ? 20.753 -73.174 -29.376 1.00 11.08 395 ALA B N 1
ATOM 6785 C CA . ALA B 1 395 ? 20.557 -74.550 -28.936 1.00 10.69 395 ALA B CA 1
ATOM 6786 C C . ALA B 1 395 ? 19.723 -74.567 -27.656 1.00 10.55 395 ALA B C 1
ATOM 6787 O O . ALA B 1 395 ? 19.803 -73.648 -26.846 1.00 9.87 395 ALA B O 1
ATOM 6789 N N . ALA B 1 396 ? 18.910 -75.605 -27.492 1.00 10.31 396 ALA B N 1
ATOM 6790 C CA . ALA B 1 396 ? 18.076 -75.753 -26.304 1.00 12.58 396 ALA B CA 1
ATOM 6791 C C . ALA B 1 396 ? 18.263 -77.185 -25.828 1.00 13.78 396 ALA B C 1
ATOM 6792 O O . ALA B 1 396 ? 18.332 -78.117 -26.636 1.00 14.27 396 ALA B O 1
ATOM 6794 N N . CYS B 1 397 ? 18.344 -77.354 -24.514 1.00 14.01 397 CYS B N 1
ATOM 6795 C CA . CYS B 1 397 ? 18.576 -78.663 -23.926 1.00 14.49 397 CYS B CA 1
ATOM 6796 C C . CYS B 1 397 ? 17.480 -79.117 -22.975 1.00 16.01 397 CYS B C 1
ATOM 6797 O O . CYS B 1 397 ? 16.777 -78.308 -22.369 1.00 15.04 397 CYS B O 1
ATOM 6808 N N . VAL B 1 399 ? 16.677 -82.682 -20.217 1.00 16.39 399 VAL B N 1
ATOM 6809 C CA . VAL B 1 399 ? 17.216 -83.894 -19.616 1.00 16.34 399 VAL B CA 1
ATOM 6810 C C . VAL B 1 399 ? 16.111 -84.703 -18.954 1.00 15.83 399 VAL B C 1
ATOM 6811 O O . VAL B 1 399 ? 15.221 -84.150 -18.310 1.00 17.10 399 VAL B O 1
ATOM 6815 N N . GLU B 1 400 ? 16.167 -86.017 -19.129 1.00 15.66 400 GLU B N 1
ATOM 6816 C CA . GLU B 1 400 ? 15.203 -86.907 -18.501 1.00 16.32 400 GLU B CA 1
ATOM 6817 C C . GLU B 1 400 ? 15.999 -87.866 -17.627 1.00 16.00 400 GLU B C 1
ATOM 6818 O O . GLU B 1 400 ? 17.177 -88.104 -17.871 1.00 16.52 400 GLU B O 1
ATOM 6824 N N . LYS B 1 401 ? 15.351 -88.400 -16.603 1.00 17.53 401 LYS B N 1
ATOM 6825 C CA . LYS B 1 401 ? 15.978 -89.351 -15.697 1.00 18.25 401 LYS B CA 1
ATOM 6826 C C . LYS B 1 401 ? 14.959 -90.470 -15.568 1.00 18.90 401 LYS B C 1
ATOM 6827 O O . LYS B 1 401 ? 13.823 -90.236 -15.161 1.00 18.70 401 LYS B O 1
ATOM 6833 N N . GLU B 1 402 ? 15.359 -91.682 -15.930 1.00 21.89 402 GLU B N 1
ATOM 6834 C CA . GLU B 1 402 ? 14.444 -92.811 -15.877 1.00 23.42 402 GLU B CA 1
ATOM 6835 C C . GLU B 1 402 ? 13.177 -92.459 -16.659 1.00 22.77 402 GLU B C 1
ATOM 6836 O O . GLU B 1 402 ? 12.056 -92.687 -16.197 1.00 19.96 402 GLU B O 1
ATOM 6842 N N . HIS B 1 403 ? 13.379 -91.870 -17.837 1.00 22.32 403 HIS B N 1
ATOM 6843 C CA . HIS B 1 403 ? 12.287 -91.509 -18.738 1.00 23.13 403 HIS B CA 1
ATOM 6844 C C . HIS B 1 403 ? 11.393 -90.343 -18.315 1.00 21.88 403 HIS B C 1
ATOM 6845 O O . HIS B 1 403 ? 10.496 -89.955 -19.067 1.00 20.07 403 HIS B O 1
ATOM 6852 N N . ASP B 1 404 ? 11.615 -89.794 -17.123 1.00 19.40 404 ASP B N 1
ATOM 6853 C CA . ASP B 1 404 ? 10.804 -88.667 -16.659 1.00 19.32 404 ASP B CA 1
ATOM 6854 C C . ASP B 1 404 ? 11.572 -87.352 -16.761 1.00 16.57 404 ASP B C 1
ATOM 6855 O O . ASP B 1 404 ? 12.801 -87.346 -16.783 1.00 16.22 404 ASP B O 1
ATOM 6860 N N . LEU B 1 405 ? 10.845 -86.241 -16.823 1.00 15.98 405 LEU B N 1
ATOM 6861 C CA . LEU B 1 405 ? 11.480 -84.931 -16.923 1.00 14.50 405 LEU B CA 1
ATOM 6862 C C . LEU B 1 405 ? 12.409 -84.700 -15.738 1.00 13.84 405 LEU B C 1
ATOM 6863 O O . LEU B 1 405 ? 12.026 -84.920 -14.593 1.00 12.31 405 LEU B O 1
ATOM 6868 N N . TYR B 1 406 ? 13.629 -84.255 -16.016 1.00 13.69 406 TYR B N 1
ATOM 6869 C CA . TYR B 1 406 ? 14.600 -83.987 -14.963 1.00 14.14 406 TYR B CA 1
ATOM 6870 C C . TYR B 1 406 ? 15.017 -82.515 -15.008 1.00 15.36 406 TYR B C 1
ATOM 6871 O O . TYR B 1 406 ? 14.979 -81.817 -13.991 1.00 15.17 406 TYR B O 1
ATOM 6880 N N . ALA B 1 407 ? 15.402 -82.039 -16.188 1.00 14.57 407 ALA B N 1
ATOM 6881 C CA . ALA B 1 407 ? 15.806 -80.645 -16.327 1.00 13.75 407 ALA B CA 1
ATOM 6882 C C . ALA B 1 407 ? 15.536 -80.078 -17.715 1.00 13.51 407 ALA B C 1
ATOM 6883 O O . ALA B 1 407 ? 15.446 -80.813 -18.701 1.00 12.94 407 ALA B O 1
ATOM 6885 N N . SER B 1 408 ? 15.406 -78.757 -17.768 1.00 13.21 408 SER B N 1
ATOM 6886 C CA . SER B 1 408 ? 15.177 -78.025 -19.004 1.00 13.96 408 SER B CA 1
ATOM 6887 C C . SER B 1 408 ? 16.110 -76.831 -18.888 1.00 13.37 408 SER B C 1
ATOM 6888 O O . SER B 1 408 ? 15.955 -76.004 -17.992 1.00 14.53 408 SER B O 1
ATOM 6891 N N . LEU B 1 409 ? 17.086 -76.735 -19.782 1.00 14.18 409 LEU B N 1
ATOM 6892 C CA . LEU B 1 409 ? 18.049 -75.648 -19.686 1.00 14.15 409 LEU B CA 1
ATOM 6893 C C . LEU B 1 409 ? 18.608 -75.178 -21.017 1.00 13.47 409 LEU B C 1
ATOM 6894 O O . LEU B 1 409 ? 18.472 -75.846 -22.042 1.00 14.39 409 LEU B O 1
ATOM 6899 N N . GLY B 1 410 ? 19.256 -74.019 -20.975 1.00 13.33 410 GLY B N 1
ATOM 6900 C CA . GLY B 1 410 ? 19.836 -73.424 -22.163 1.00 14.00 410 GLY B CA 1
ATOM 6901 C C . GLY B 1 410 ? 20.539 -72.148 -21.748 1.00 15.75 410 GLY B C 1
ATOM 6902 O O . GLY B 1 410 ? 20.443 -71.736 -20.589 1.00 16.56 410 GLY B O 1
ATOM 6903 N N . SER B 1 411 ? 21.242 -71.507 -22.673 1.00 15.69 411 SER B N 1
ATOM 6904 C CA . SER B 1 411 ? 21.949 -70.282 -22.328 1.00 15.53 411 SER B CA 1
ATOM 6905 C C . SER B 1 411 ? 22.304 -69.406 -23.505 1.00 15.95 411 SER B C 1
ATOM 6906 O O . SER B 1 411 ? 22.596 -69.890 -24.601 1.00 15.68 411 SER B O 1
ATOM 6917 N N . GLY B 1 413 ? 24.531 -66.871 -25.736 1.00 19.53 413 GLY B N 1
ATOM 6918 C CA . GLY B 1 413 ? 25.911 -66.951 -26.147 1.00 21.15 413 GLY B CA 1
ATOM 6919 C C . GLY B 1 413 ? 25.918 -67.281 -27.622 1.00 21.04 413 GLY B C 1
ATOM 6920 O O . GLY B 1 413 ? 24.898 -67.674 -28.182 1.00 25.98 413 GLY B O 1
ATOM 6921 N N . GLY B 1 414 ? 27.052 -67.090 -28.270 1.00 20.00 414 GLY B N 1
ATOM 6922 C CA . GLY B 1 414 ? 27.128 -67.416 -29.675 1.00 16.67 414 GLY B CA 1
ATOM 6923 C C . GLY B 1 414 ? 27.789 -68.776 -29.728 1.00 16.30 414 GLY B C 1
ATOM 6924 O O . GLY B 1 414 ? 27.147 -69.807 -29.510 1.00 14.59 414 GLY B O 1
ATOM 6925 N N . ASP B 1 415 ? 29.090 -68.772 -29.973 1.00 13.94 415 ASP B N 1
ATOM 6926 C CA . ASP B 1 415 ? 29.851 -70.004 -30.060 1.00 16.38 415 ASP B CA 1
ATOM 6927 C C . ASP B 1 415 ? 30.164 -70.634 -28.701 1.00 16.84 415 ASP B C 1
ATOM 6928 O O . ASP B 1 415 ? 30.695 -71.745 -28.646 1.00 17.85 415 ASP B O 1
ATOM 6933 N N . ILE B 1 416 ? 29.828 -69.944 -27.611 1.00 15.89 416 ILE B N 1
ATOM 6934 C CA . ILE B 1 416 ? 30.087 -70.479 -26.272 1.00 15.97 416 ILE B CA 1
ATOM 6935 C C . ILE B 1 416 ? 28.886 -71.198 -25.657 1.00 16.97 416 ILE B C 1
ATOM 6936 O O . ILE B 1 416 ? 28.995 -71.741 -24.558 1.00 16.55 416 ILE B O 1
ATOM 6941 N N . GLN B 1 417 ? 27.747 -71.205 -26.344 1.00 14.73 417 GLN B N 1
ATOM 6942 C CA . GLN B 1 417 ? 26.562 -71.860 -25.793 1.00 15.51 417 GLN B CA 1
ATOM 6943 C C . GLN B 1 417 ? 26.792 -73.302 -25.333 1.00 13.98 417 GLN B C 1
ATOM 6944 O O . GLN B 1 417 ? 26.307 -73.697 -24.276 1.00 13.84 417 GLN B O 1
ATOM 6950 N N . PRO B 1 418 ? 27.515 -74.111 -26.126 1.00 13.90 418 PRO B N 1
ATOM 6951 C CA . PRO B 1 418 ? 27.755 -75.497 -25.707 1.00 13.68 418 PRO B CA 1
ATOM 6952 C C . PRO B 1 418 ? 28.611 -75.571 -24.438 1.00 14.38 418 PRO B C 1
ATOM 6953 O O . PRO B 1 418 ? 28.397 -76.425 -23.580 1.00 13.84 418 PRO B O 1
ATOM 6957 N N . GLN B 1 419 ? 29.577 -74.665 -24.331 1.00 15.05 419 GLN B N 1
ATOM 6958 C CA . GLN B 1 419 ? 30.469 -74.619 -23.179 1.00 14.98 419 GLN B CA 1
ATOM 6959 C C . GLN B 1 419 ? 29.706 -74.247 -21.912 1.00 14.55 419 GLN B C 1
ATOM 6960 O O . GLN B 1 419 ? 29.918 -74.850 -20.858 1.00 14.34 419 GLN B O 1
ATOM 6966 N N . VAL B 1 420 ? 28.809 -73.268 -22.013 1.00 13.12 420 VAL B N 1
ATOM 6967 C CA . VAL B 1 420 ? 28.022 -72.852 -20.856 1.00 12.79 420 VAL B CA 1
ATOM 6968 C C . VAL B 1 420 ? 27.056 -73.969 -20.464 1.00 13.56 420 VAL B C 1
ATOM 6969 O O . VAL B 1 420 ? 26.893 -74.275 -19.281 1.00 12.31 420 VAL B O 1
ATOM 6973 N N . GLN B 1 421 ? 26.426 -74.587 -21.459 1.00 13.23 421 GLN B N 1
ATOM 6974 C CA . GLN B 1 421 ? 25.498 -75.681 -21.198 1.00 13.83 421 GLN B CA 1
ATOM 6975 C C . GLN B 1 421 ? 26.190 -76.821 -20.459 1.00 15.26 421 GLN B C 1
ATOM 6976 O O . GLN B 1 421 ? 25.679 -77.329 -19.465 1.00 15.14 421 GLN B O 1
ATOM 6990 N N . GLN B 1 423 ? 28.974 -76.904 -18.577 1.00 17.32 423 GLN B N 1
ATOM 6991 C CA . GLN B 1 423 ? 29.354 -76.624 -17.196 1.00 17.31 423 GLN B CA 1
ATOM 6992 C C . GLN B 1 423 ? 28.139 -76.757 -16.288 1.00 17.31 423 GLN B C 1
ATOM 6993 O O . GLN B 1 423 ? 28.244 -77.252 -15.168 1.00 17.44 423 GLN B O 1
ATOM 6999 N N . ILE B 1 424 ? 26.979 -76.326 -16.778 1.00 16.59 424 ILE B N 1
ATOM 7000 C CA . ILE B 1 424 ? 25.746 -76.421 -16.003 1.00 15.26 424 ILE B CA 1
ATOM 7001 C C . ILE B 1 424 ? 25.293 -77.874 -15.936 1.00 17.17 424 ILE B C 1
ATOM 7002 O O . ILE B 1 424 ? 24.914 -78.379 -14.878 1.00 14.22 424 ILE B O 1
ATOM 7007 N N . LEU B 1 425 ? 25.345 -78.540 -17.083 1.00 17.03 425 LEU B N 1
ATOM 7008 C CA . LEU B 1 425 ? 24.924 -79.928 -17.200 1.00 20.01 425 LEU B CA 1
ATOM 7009 C C . LEU B 1 425 ? 25.712 -80.870 -16.286 1.00 20.27 425 LEU B C 1
ATOM 7010 O O . LEU B 1 425 ? 25.132 -81.731 -15.622 1.00 18.98 425 LEU B O 1
ATOM 7023 N N . GLU B 1 427 ? 27.070 -80.286 -13.492 1.00 20.70 427 GLU B N 1
ATOM 7024 C CA . GLU B 1 427 ? 26.658 -80.070 -12.108 1.00 21.08 427 GLU B CA 1
ATOM 7025 C C . GLU B 1 427 ? 25.234 -80.561 -11.848 1.00 20.29 427 GLU B C 1
ATOM 7026 O O . GLU B 1 427 ? 24.968 -81.234 -10.852 1.00 19.90 427 GLU B O 1
ATOM 7032 N N . ILE B 1 428 ? 24.318 -80.216 -12.746 1.00 19.18 428 ILE B N 1
ATOM 7033 C CA . ILE B 1 428 ? 22.923 -80.596 -12.574 1.00 18.52 428 ILE B CA 1
ATOM 7034 C C . ILE B 1 428 ? 22.710 -82.111 -12.570 1.00 18.33 428 ILE B C 1
ATOM 7035 O O . ILE B 1 428 ? 21.822 -82.610 -11.881 1.00 18.74 428 ILE B O 1
ATOM 7040 N N . LEU B 1 429 ? 23.525 -82.844 -13.326 1.00 17.78 429 LEU B N 1
ATOM 7041 C CA . LEU B 1 429 ? 23.396 -84.298 -13.365 1.00 20.24 429 LEU B CA 1
ATOM 7042 C C . LEU B 1 429 ? 23.747 -84.901 -12.009 1.00 22.08 429 LEU B C 1
ATOM 7043 O O . LEU B 1 429 ? 23.235 -85.959 -11.635 1.00 23.03 429 LEU B O 1
ATOM 7048 N N . LYS B 1 430 ? 24.618 -84.217 -11.276 1.00 22.66 430 LYS B N 1
ATOM 7049 C CA . LYS B 1 430 ? 25.037 -84.673 -9.956 1.00 24.39 430 LYS B CA 1
ATOM 7050 C C . LYS B 1 430 ? 23.993 -84.322 -8.897 1.00 23.64 430 LYS B C 1
ATOM 7051 O O . LYS B 1 430 ? 23.710 -85.118 -8.005 1.00 21.96 430 LYS B O 1
ATOM 7057 N N . ASP B 1 431 ? 23.419 -83.128 -9.011 1.00 23.24 431 ASP B N 1
ATOM 7058 C CA . ASP B 1 431 ? 22.418 -82.644 -8.062 1.00 22.55 431 ASP B CA 1
ATOM 7059 C C . ASP B 1 431 ? 21.642 -81.485 -8.691 1.00 21.24 431 ASP B C 1
ATOM 7060 O O . ASP B 1 431 ? 22.236 -80.487 -9.093 1.00 21.65 431 ASP B O 1
ATOM 7065 N N . ASN B 1 432 ? 20.319 -81.610 -8.762 1.00 20.07 432 ASN B N 1
ATOM 7066 C CA . ASN B 1 432 ? 19.492 -80.566 -9.367 1.00 19.50 432 ASN B CA 1
ATOM 7067 C C . ASN B 1 432 ? 18.576 -79.843 -8.379 1.00 19.53 432 ASN B C 1
ATOM 7068 O O . ASN B 1 432 ? 17.608 -79.200 -8.791 1.00 20.96 432 ASN B O 1
ATOM 7073 N N . THR B 1 433 ? 18.878 -79.928 -7.087 1.00 18.72 433 THR B N 1
ATOM 7074 C CA . THR B 1 433 ? 18.038 -79.283 -6.076 1.00 19.59 433 THR B CA 1
ATOM 7075 C C . THR B 1 433 ? 18.350 -77.812 -5.817 1.00 18.88 433 THR B C 1
ATOM 7076 O O . THR B 1 433 ? 17.560 -77.111 -5.185 1.00 20.20 433 THR B O 1
ATOM 7080 N N . ASP B 1 434 ? 19.497 -77.341 -6.290 1.00 18.07 434 ASP B N 1
ATOM 7081 C CA . ASP B 1 434 ? 19.865 -75.941 -6.099 1.00 16.93 434 ASP B CA 1
ATOM 7082 C C . ASP B 1 434 ? 20.388 -75.395 -7.425 1.00 14.32 434 ASP B C 1
ATOM 7083 O O . ASP B 1 434 ? 21.555 -75.030 -7.543 1.00 15.80 434 ASP B O 1
ATOM 7088 N N . PRO B 1 435 ? 19.519 -75.328 -8.445 1.00 13.81 435 PRO B N 1
ATOM 7089 C CA . PRO B 1 435 ? 19.925 -74.822 -9.761 1.00 13.44 435 PRO B CA 1
ATOM 7090 C C . PRO B 1 435 ? 20.484 -73.399 -9.749 1.00 11.93 435 PRO B C 1
ATOM 7091 O O . PRO B 1 435 ? 21.349 -73.063 -10.561 1.00 12.80 435 PRO B O 1
ATOM 7095 N N . GLN B 1 436 ? 20.012 -72.568 -8.826 1.00 12.68 436 GLN B N 1
ATOM 7096 C CA . GLN B 1 436 ? 20.508 -71.195 -8.759 1.00 13.05 436 GLN B CA 1
ATOM 7097 C C . GLN B 1 436 ? 21.989 -71.191 -8.402 1.00 13.74 436 GLN B C 1
ATOM 7098 O O . GLN B 1 436 ? 22.765 -70.417 -8.956 1.00 13.66 436 GLN B O 1
ATOM 7104 N N . ALA B 1 437 ? 22.379 -72.055 -7.470 1.00 14.04 437 ALA B N 1
ATOM 7105 C CA . ALA B 1 437 ? 23.775 -72.149 -7.070 1.00 14.79 437 ALA B CA 1
ATOM 7106 C C . ALA B 1 437 ? 24.609 -72.515 -8.296 1.00 15.94 437 ALA B C 1
ATOM 7107 O O . ALA B 1 437 ? 25.699 -71.986 -8.497 1.00 16.41 437 ALA B O 1
ATOM 7109 N N . ILE B 1 438 ? 24.092 -73.427 -9.115 1.00 16.44 438 ILE B N 1
ATOM 7110 C CA . ILE B 1 438 ? 24.805 -73.839 -10.321 1.00 16.02 438 ILE B CA 1
ATOM 7111 C C . ILE B 1 438 ? 24.956 -72.648 -11.270 1.00 15.69 438 ILE B C 1
ATOM 7112 O O . ILE B 1 438 ? 26.037 -72.413 -11.807 1.00 17.07 438 ILE B O 1
ATOM 7117 N N . LEU B 1 439 ? 23.879 -71.887 -11.465 1.00 14.57 439 LEU B N 1
ATOM 7118 C CA . LEU B 1 439 ? 23.929 -70.721 -12.343 1.00 14.56 439 LEU B CA 1
ATOM 7119 C C . LEU B 1 439 ? 24.905 -69.663 -11.836 1.00 15.12 439 LEU B C 1
ATOM 7120 O O . LEU B 1 439 ? 25.616 -69.037 -12.629 1.00 15.44 439 LEU B O 1
ATOM 7125 N N . ASP B 1 440 ? 24.941 -69.464 -10.519 1.00 15.26 440 ASP B N 1
ATOM 7126 C CA . ASP B 1 440 ? 25.831 -68.470 -9.923 1.00 16.65 440 ASP B CA 1
ATOM 7127 C C . ASP B 1 440 ? 27.320 -68.783 -10.095 1.00 18.47 440 ASP B C 1
ATOM 7128 O O . ASP B 1 440 ? 28.137 -67.869 -10.193 1.00 18.82 440 ASP B O 1
ATOM 7133 N N . LYS B 1 441 ? 27.670 -70.067 -10.117 1.00 18.46 441 LYS B N 1
ATOM 7134 C CA . LYS B 1 441 ? 29.069 -70.490 -10.236 1.00 19.98 441 LYS B CA 1
ATOM 7135 C C . LYS B 1 441 ? 29.883 -69.835 -11.348 1.00 18.70 441 LYS B C 1
ATOM 7136 O O . LYS B 1 441 ? 29.405 -69.667 -12.468 1.00 20.43 441 LYS B O 1
ATOM 7142 N N . PRO B 1 442 ? 31.136 -69.455 -11.044 1.00 18.29 442 PRO B N 1
ATOM 7143 C CA . PRO B 1 442 ? 32.026 -68.824 -12.023 1.00 17.61 442 PRO B CA 1
ATOM 7144 C C . PRO B 1 442 ? 32.205 -69.757 -13.218 1.00 16.25 442 PRO B C 1
ATOM 7145 O O . PRO B 1 442 ? 32.228 -70.978 -13.066 1.00 15.22 442 PRO B O 1
ATOM 7149 N N . ARG B 1 443 ? 32.349 -69.178 -14.403 1.00 15.66 443 ARG B N 1
ATOM 7150 C CA . ARG B 1 443 ? 32.484 -69.967 -15.618 1.00 16.73 443 ARG B CA 1
ATOM 7151 C C . ARG B 1 443 ? 33.721 -69.628 -16.423 1.00 15.73 443 ARG B C 1
ATOM 7152 O O . ARG B 1 443 ? 34.410 -68.642 -16.162 1.00 16.66 443 ARG B O 1
ATOM 7160 N N . TRP B 1 444 ? 33.984 -70.468 -17.417 1.00 17.71 444 TRP B N 1
ATOM 7161 C CA . TRP B 1 444 ? 35.084 -70.266 -18.340 1.00 16.67 444 TRP B CA 1
ATOM 7162 C C . TRP B 1 444 ? 34.483 -70.365 -19.737 1.00 17.19 444 TRP B C 1
ATOM 7163 O O . TRP B 1 444 ? 33.392 -70.911 -19.910 1.00 16.43 444 TRP B O 1
ATOM 7174 N N . THR B 1 445 ? 35.179 -69.810 -20.722 1.00 16.96 445 THR B N 1
ATOM 7175 C CA . THR B 1 445 ? 34.747 -69.886 -22.114 1.00 16.16 445 THR B CA 1
ATOM 7176 C C . THR B 1 445 ? 35.993 -69.885 -22.985 1.00 16.66 445 THR B C 1
ATOM 7177 O O . THR B 1 445 ? 37.063 -69.448 -22.559 1.00 16.38 445 THR B O 1
ATOM 7181 N N . GLU B 1 446 ? 35.850 -70.404 -24.196 1.00 15.50 446 GLU B N 1
ATOM 7182 C CA . GLU B 1 446 ? 36.928 -70.418 -25.172 1.00 17.51 446 GLU B CA 1
ATOM 7183 C C . GLU B 1 446 ? 36.187 -70.252 -26.484 1.00 18.02 446 GLU B C 1
ATOM 7184 O O . GLU B 1 446 ? 35.942 -71.219 -27.204 1.00 17.29 446 GLU B O 1
ATOM 7190 N N . PRO B 1 447 ? 35.802 -69.012 -26.798 1.00 18.60 447 PRO B N 1
ATOM 7191 C CA . PRO B 1 447 ? 35.070 -68.692 -28.019 1.00 18.88 447 PRO B CA 1
ATOM 7192 C C . PRO B 1 447 ? 35.844 -68.723 -29.325 1.00 20.65 447 PRO B C 1
ATOM 7193 O O . PRO B 1 447 ? 36.998 -68.302 -29.400 1.00 20.18 447 PRO B O 1
ATOM 7197 N N . TYR B 1 448 ? 35.174 -69.245 -30.346 1.00 19.05 448 TYR B N 1
ATOM 7198 C CA . TYR B 1 448 ? 35.687 -69.308 -31.703 1.00 18.73 448 TYR B CA 1
ATOM 7199 C C . TYR B 1 448 ? 34.602 -69.889 -32.597 1.00 16.32 448 TYR B C 1
ATOM 7200 O O . TYR B 1 448 ? 33.863 -70.791 -32.194 1.00 16.03 448 TYR B O 1
ATOM 7209 N N . THR B 1 449 ? 34.479 -69.333 -33.796 1.00 17.06 449 THR B N 1
ATOM 7210 C CA . THR B 1 449 ? 33.476 -69.793 -34.750 1.00 16.67 449 THR B CA 1
ATOM 7211 C C . THR B 1 449 ? 33.938 -71.089 -35.396 1.00 17.25 449 THR B C 1
ATOM 7212 O O . THR B 1 449 ? 35.049 -71.559 -35.139 1.00 16.56 449 THR B O 1
ATOM 7216 N N . ILE B 1 450 ? 33.087 -71.667 -36.239 1.00 16.62 450 ILE B N 1
ATOM 7217 C CA . ILE B 1 450 ? 33.441 -72.905 -36.915 1.00 16.19 450 ILE B CA 1
ATOM 7218 C C . ILE B 1 450 ? 34.564 -72.661 -37.923 1.00 16.63 450 ILE B C 1
ATOM 7219 O O . ILE B 1 450 ? 35.168 -73.607 -38.426 1.00 16.45 450 ILE B O 1
ATOM 7224 N N . TYR B 1 451 ? 34.843 -71.390 -38.205 1.00 16.20 451 TYR B N 1
ATOM 7225 C CA . TYR B 1 451 ? 35.887 -71.024 -39.156 1.00 16.79 451 TYR B CA 1
ATOM 7226 C C . TYR B 1 451 ? 37.208 -70.680 -38.474 1.00 18.49 451 TYR B C 1
ATOM 7227 O O . TYR B 1 451 ? 38.195 -70.380 -39.149 1.00 19.20 451 TYR B O 1
ATOM 7236 N N . GLU B 1 452 ? 37.232 -70.713 -37.145 1.00 18.41 452 GLU B N 1
ATOM 7237 C CA . GLU B 1 452 ? 38.441 -70.356 -36.410 1.00 18.83 452 GLU B CA 1
ATOM 7238 C C . GLU B 1 452 ? 39.030 -71.467 -35.562 1.00 20.06 452 GLU B C 1
ATOM 7239 O O . GLU B 1 452 ? 38.412 -72.507 -35.333 1.00 19.85 452 GLU B O 1
ATOM 7245 N N . ALA B 1 453 ? 40.247 -71.214 -35.096 1.00 22.30 453 ALA B N 1
ATOM 7246 C CA . ALA B 1 453 ? 40.957 -72.133 -34.224 1.00 24.45 453 ALA B CA 1
ATOM 7247 C C . ALA B 1 453 ? 40.789 -71.518 -32.843 1.00 23.87 453 ALA B C 1
ATOM 7248 O O . ALA B 1 453 ? 40.649 -70.304 -32.718 1.00 22.46 453 ALA B O 1
ATOM 7250 N N . PRO B 1 454 ? 40.791 -72.342 -31.789 1.00 26.00 454 PRO B N 1
ATOM 7251 C CA . PRO B 1 454 ? 40.631 -71.784 -30.445 1.00 26.41 454 PRO B CA 1
ATOM 7252 C C . PRO B 1 454 ? 41.647 -70.691 -30.131 1.00 26.95 454 PRO B C 1
ATOM 7253 O O . PRO B 1 454 ? 42.817 -70.782 -30.507 1.00 26.11 454 PRO B O 1
ATOM 7257 N N . GLY B 1 455 ? 41.180 -69.649 -29.454 1.00 26.63 455 GLY B N 1
ATOM 7258 C CA . GLY B 1 455 ? 42.047 -68.549 -29.082 1.00 26.04 455 GLY B CA 1
ATOM 7259 C C . GLY B 1 455 ? 42.235 -68.552 -27.579 1.00 25.63 455 GLY B C 1
ATOM 7260 O O . GLY B 1 455 ? 42.488 -69.594 -26.983 1.00 26.20 455 GLY B O 1
ATOM 7261 N N . ALA B 1 456 ? 42.094 -67.388 -26.959 1.00 24.86 456 ALA B N 1
ATOM 7262 C CA . ALA B 1 456 ? 42.255 -67.283 -25.518 1.00 23.39 456 ALA B CA 1
ATOM 7263 C C . ALA B 1 456 ? 41.098 -67.926 -24.765 1.00 23.60 456 ALA B C 1
ATOM 7264 O O . ALA B 1 456 ? 40.003 -68.114 -25.307 1.00 21.95 456 ALA B O 1
ATOM 7266 N N . VAL B 1 457 ? 41.363 -68.272 -23.512 1.00 22.71 457 VAL B N 1
ATOM 7267 C CA . VAL B 1 457 ? 40.367 -68.863 -22.634 1.00 21.81 457 VAL B CA 1
ATOM 7268 C C . VAL B 1 457 ? 40.013 -67.786 -21.615 1.00 22.74 457 VAL B C 1
ATOM 7269 O O . VAL B 1 457 ? 40.900 -67.210 -20.981 1.00 24.57 457 VAL B O 1
ATOM 7273 N N . TYR B 1 458 ? 38.724 -67.507 -21.467 1.00 21.25 458 TYR B N 1
ATOM 7274 C CA . TYR B 1 458 ? 38.268 -66.492 -20.525 1.00 19.80 458 TYR B CA 1
ATOM 7275 C C . TYR B 1 458 ? 37.689 -67.156 -19.284 1.00 19.25 458 TYR B C 1
ATOM 7276 O O . TYR B 1 458 ? 37.042 -68.200 -19.378 1.00 19.36 458 TYR B O 1
ATOM 7285 N N . VAL B 1 459 ? 37.923 -66.550 -18.123 1.00 18.53 459 VAL B N 1
ATOM 7286 C CA . VAL B 1 459 ? 37.434 -67.101 -16.865 1.00 18.41 459 VAL B CA 1
ATOM 7287 C C . VAL B 1 459 ? 36.927 -66.013 -15.921 1.00 18.81 459 VAL B C 1
ATOM 7288 O O . VAL B 1 459 ? 37.377 -64.868 -15.981 1.00 17.62 459 VAL B O 1
ATOM 7292 N N . GLU B 1 460 ? 35.993 -66.377 -15.045 1.00 19.45 460 GLU B N 1
ATOM 7293 C CA . GLU B 1 460 ? 35.407 -65.424 -14.108 1.00 21.20 460 GLU B CA 1
ATOM 7294 C C . GLU B 1 460 ? 36.010 -65.447 -12.705 1.00 22.83 460 GLU B C 1
ATOM 7295 O O . GLU B 1 460 ? 35.644 -64.627 -11.868 1.00 24.90 460 GLU B O 1
ATOM 7301 N N . SER B 1 461 ? 36.919 -66.378 -12.436 1.00 22.04 461 SER B N 1
ATOM 7302 C CA . SER B 1 461 ? 37.516 -66.445 -11.106 1.00 24.13 461 SER B CA 1
ATOM 7303 C C . SER B 1 461 ? 39.017 -66.690 -11.129 1.00 25.48 461 SER B C 1
ATOM 7304 O O . SER B 1 461 ? 39.565 -67.203 -12.110 1.00 23.93 461 SER B O 1
ATOM 7307 N N . GLU B 1 462 ? 39.673 -66.319 -10.034 1.00 26.30 462 GLU B N 1
ATOM 7308 C CA . GLU B 1 462 ? 41.108 -66.508 -9.895 1.00 28.96 462 GLU B CA 1
ATOM 7309 C C . GLU B 1 462 ? 41.376 -68.001 -9.885 1.00 27.81 462 GLU B C 1
ATOM 7310 O O . GLU B 1 462 ? 42.347 -68.476 -10.471 1.00 27.72 462 GLU B O 1
ATOM 7316 N N . GLU B 1 463 ? 40.495 -68.734 -9.215 1.00 27.68 463 GLU B N 1
ATOM 7317 C CA . GLU B 1 463 ? 40.620 -70.177 -9.115 1.00 29.44 463 GLU B CA 1
ATOM 7318 C C . GLU B 1 463 ? 40.677 -70.809 -10.504 1.00 28.73 463 GLU B C 1
ATOM 7319 O O . GLU B 1 463 ? 41.581 -71.595 -10.798 1.00 28.29 463 GLU B O 1
ATOM 7325 N N . LEU B 1 464 ? 39.715 -70.466 -11.358 1.00 25.73 464 LEU B N 1
ATOM 7326 C CA . LEU B 1 464 ? 39.688 -71.006 -12.717 1.00 24.26 464 LEU B CA 1
ATOM 7327 C C . LEU B 1 464 ? 40.931 -70.554 -13.475 1.00 24.74 464 LEU B C 1
ATOM 7328 O O . LEU B 1 464 ? 41.518 -71.319 -14.249 1.00 23.12 464 LEU B O 1
ATOM 7333 N N . TYR B 1 465 ? 41.334 -69.307 -13.245 1.00 24.47 465 TYR B N 1
ATOM 7334 C CA . TYR B 1 465 ? 42.511 -68.759 -13.904 1.00 27.18 465 TYR B CA 1
ATOM 7335 C C . TYR B 1 465 ? 43.733 -69.623 -13.602 1.00 27.84 465 TYR B C 1
ATOM 7336 O O . TYR B 1 465 ? 44.441 -70.052 -14.513 1.00 27.33 465 TYR B O 1
ATOM 7345 N N . ARG B 1 466 ? 43.977 -69.870 -12.318 1.00 29.04 466 ARG B N 1
ATOM 7346 C CA . ARG B 1 466 ? 45.116 -70.683 -11.900 1.00 30.53 466 ARG B CA 1
ATOM 7347 C C . ARG B 1 466 ? 45.010 -72.112 -12.412 1.00 30.77 466 ARG B C 1
ATOM 7348 O O . ARG B 1 466 ? 45.980 -72.669 -12.922 1.00 31.32 466 ARG B O 1
ATOM 7356 N N . ASN B 1 467 ? 43.830 -72.706 -12.268 1.00 31.43 467 ASN B N 1
ATOM 7357 C CA . ASN B 1 467 ? 43.620 -74.080 -12.703 1.00 32.25 467 ASN B CA 1
ATOM 7358 C C . ASN B 1 467 ? 43.785 -74.258 -14.206 1.00 31.31 467 ASN B C 1
ATOM 7359 O O . ASN B 1 467 ? 44.402 -75.223 -14.653 1.00 31.94 467 ASN B O 1
ATOM 7364 N N . VAL B 1 468 ? 43.235 -73.333 -14.985 1.00 30.13 468 VAL B N 1
ATOM 7365 C CA . VAL B 1 468 ? 43.352 -73.418 -16.435 1.00 29.75 468 VAL B CA 1
ATOM 7366 C C . VAL B 1 468 ? 44.792 -73.153 -16.874 1.00 30.48 468 VAL B C 1
ATOM 7367 O O . VAL B 1 468 ? 45.323 -73.852 -17.736 1.00 28.95 468 VAL B O 1
ATOM 7371 N N . SER B 1 469 ? 45.418 -72.146 -16.271 1.00 31.32 469 SER B N 1
ATOM 7372 C CA . SER B 1 469 ? 46.791 -71.779 -16.605 1.00 33.06 469 SER B CA 1
ATOM 7373 C C . SER B 1 469 ? 47.802 -72.903 -16.399 1.00 33.37 469 SER B C 1
ATOM 7374 O O . SER B 1 469 ? 48.804 -72.975 -17.107 1.00 33.93 469 SER B O 1
ATOM 7377 N N . LYS B 1 470 ? 47.539 -73.779 -15.436 1.00 34.26 470 LYS B N 1
ATOM 7378 C CA . LYS B 1 470 ? 48.456 -74.873 -15.140 1.00 35.42 470 LYS B CA 1
ATOM 7379 C C . LYS B 1 470 ? 48.117 -76.196 -15.820 1.00 36.51 470 LYS B C 1
ATOM 7380 O O . LYS B 1 470 ? 49.005 -77.014 -16.057 1.00 35.62 470 LYS B O 1
ATOM 7382 N N . GLN B 1 471 ? 46.843 -76.412 -16.133 1.00 36.23 471 GLN B N 1
ATOM 7383 C CA . GLN B 1 471 ? 46.434 -77.663 -16.764 1.00 36.91 471 GLN B CA 1
ATOM 7384 C C . GLN B 1 471 ? 46.298 -77.571 -18.280 1.00 37.22 471 GLN B C 1
ATOM 7385 O O . GLN B 1 471 ? 46.529 -78.551 -18.987 1.00 36.85 471 GLN B O 1
ATOM 7391 N N . ILE B 1 472 ? 45.915 -76.401 -18.778 1.00 37.73 472 ILE B N 1
ATOM 7392 C CA . ILE B 1 472 ? 45.761 -76.209 -20.215 1.00 38.98 472 ILE B CA 1
ATOM 7393 C C . ILE B 1 472 ? 46.900 -75.352 -20.756 1.00 40.17 472 ILE B C 1
ATOM 7394 O O . ILE B 1 472 ? 46.901 -74.132 -20.606 1.00 41.00 472 ILE B O 1
ATOM 7399 N N . SER B 1 473 ? 47.869 -76.001 -21.388 1.00 42.14 473 SER B N 1
ATOM 7400 C CA . SER B 1 473 ? 49.018 -75.300 -21.946 1.00 42.65 473 SER B CA 1
ATOM 7401 C C . SER B 1 473 ? 48.787 -74.945 -23.408 1.00 41.78 473 SER B C 1
ATOM 7402 O O . SER B 1 473 ? 48.044 -75.630 -24.113 1.00 41.66 473 SER B O 1
ATOM 7405 N N . GLY B 1 474 ? 49.422 -73.867 -23.854 1.00 40.43 474 GLY B N 1
ATOM 7406 C CA . GLY B 1 474 ? 49.283 -73.442 -25.233 1.00 39.92 474 GLY B CA 1
ATOM 7407 C C . GLY B 1 474 ? 48.130 -72.486 -25.469 1.00 39.19 474 GLY B C 1
ATOM 7408 O O . GLY B 1 474 ? 47.700 -72.292 -26.607 1.00 40.30 474 GLY B O 1
ATOM 7409 N N . ARG B 1 475 ? 47.627 -71.879 -24.399 1.00 37.69 475 ARG B N 1
ATOM 7410 C CA . ARG B 1 475 ? 46.516 -70.946 -24.527 1.00 35.83 475 ARG B CA 1
ATOM 7411 C C . ARG B 1 475 ? 46.640 -69.772 -23.568 1.00 34.08 475 ARG B C 1
ATOM 7412 O O . ARG B 1 475 ? 47.072 -69.926 -22.427 1.00 32.54 475 ARG B O 1
ATOM 7414 N N . LYS B 1 476 ? 46.272 -68.590 -24.047 1.00 33.06 476 LYS B N 1
ATOM 7415 C CA . LYS B 1 476 ? 46.308 -67.400 -23.217 1.00 31.71 476 LYS B CA 1
ATOM 7416 C C . LYS B 1 476 ? 45.062 -67.459 -22.341 1.00 30.25 476 LYS B C 1
ATOM 7417 O O . LYS B 1 476 ? 43.987 -67.826 -22.814 1.00 28.67 476 LYS B O 1
ATOM 7423 N N . VAL B 1 477 ? 45.210 -67.115 -21.066 1.00 29.45 477 VAL B N 1
ATOM 7424 C CA . VAL B 1 477 ? 44.086 -67.134 -20.136 1.00 27.22 477 VAL B CA 1
ATOM 7425 C C . VAL B 1 477 ? 43.804 -65.715 -19.668 1.00 26.90 477 VAL B C 1
ATOM 7426 O O . VAL B 1 477 ? 44.717 -64.998 -19.261 1.00 27.83 477 VAL B O 1
ATOM 7430 N N . VAL B 1 478 ? 42.539 -65.310 -19.726 1.00 25.48 478 VAL B N 1
ATOM 7431 C CA . VAL B 1 478 ? 42.161 -63.959 -19.327 1.00 24.52 478 VAL B CA 1
ATOM 7432 C C . VAL B 1 478 ? 41.107 -63.921 -18.225 1.00 24.47 478 VAL B C 1
ATOM 7433 O O . VAL B 1 478 ? 40.039 -64.526 -18.352 1.00 22.01 478 VAL B O 1
ATOM 7437 N N . LEU B 1 479 ? 41.413 -63.205 -17.146 1.00 22.90 479 LEU B N 1
ATOM 7438 C CA . LEU B 1 479 ? 40.483 -63.067 -16.035 1.00 22.88 479 LEU B CA 1
ATOM 7439 C C . LEU B 1 479 ? 39.503 -61.955 -16.377 1.00 22.51 479 LEU B C 1
ATOM 7440 O O . LEU B 1 479 ? 39.898 -60.902 -16.874 1.00 22.09 479 LEU B O 1
ATOM 7445 N N . ARG B 1 480 ? 38.227 -62.189 -16.102 1.00 23.10 480 ARG B N 1
ATOM 7446 C CA . ARG B 1 480 ? 37.185 -61.212 -16.401 1.00 23.77 480 ARG B CA 1
ATOM 7447 C C . ARG B 1 480 ? 36.204 -61.110 -15.245 1.00 22.90 480 ARG B C 1
ATOM 7448 O O . ARG B 1 480 ? 36.176 -61.971 -14.369 1.00 23.08 480 ARG B O 1
ATOM 7456 N N . ASP B 1 481 ? 35.391 -60.060 -15.252 1.00 21.45 481 ASP B N 1
ATOM 7457 C CA . ASP B 1 481 ? 34.383 -59.900 -14.216 1.00 22.38 481 ASP B CA 1
ATOM 7458 C C . ASP B 1 481 ? 33.222 -60.798 -14.607 1.00 21.71 481 ASP B C 1
ATOM 7459 O O . ASP B 1 481 ? 33.091 -61.179 -15.771 1.00 20.68 481 ASP B O 1
ATOM 7464 N N . VAL B 1 482 ? 32.387 -61.142 -13.638 1.00 20.69 482 VAL B N 1
ATOM 7465 C CA . VAL B 1 482 ? 31.234 -61.983 -13.914 1.00 19.42 482 VAL B CA 1
ATOM 7466 C C . VAL B 1 482 ? 30.258 -61.167 -14.755 1.00 19.33 482 VAL B C 1
ATOM 7467 O O . VAL B 1 482 ? 29.813 -60.103 -14.333 1.00 20.02 482 VAL B O 1
ATOM 7471 N N . SER B 1 483 ? 29.935 -61.655 -15.950 1.00 18.55 483 SER B N 1
ATOM 7472 C CA . SER B 1 483 ? 29.012 -60.936 -16.824 1.00 18.51 483 SER B CA 1
ATOM 7473 C C . SER B 1 483 ? 28.479 -61.832 -17.932 1.00 17.78 483 SER B C 1
ATOM 7474 O O . SER B 1 483 ? 28.854 -62.998 -18.035 1.00 17.11 483 SER B O 1
ATOM 7477 N N . GLN B 1 484 ? 27.617 -61.267 -18.771 1.00 17.29 484 GLN B N 1
ATOM 7478 C CA . GLN B 1 484 ? 27.019 -62.010 -19.873 1.00 18.09 484 GLN B CA 1
ATOM 7479 C C . GLN B 1 484 ? 28.038 -62.497 -20.906 1.00 17.90 484 GLN B C 1
ATOM 7480 O O . GLN B 1 484 ? 27.684 -63.224 -21.838 1.00 15.18 484 GLN B O 1
ATOM 7486 N N . GLU B 1 485 ? 29.297 -62.091 -20.748 1.00 16.97 485 GLU B N 1
ATOM 7487 C CA . GLU B 1 485 ? 30.352 -62.547 -21.648 1.00 18.10 485 GLU B CA 1
ATOM 7488 C C . GLU B 1 485 ? 30.420 -64.055 -21.469 1.00 16.96 485 GLU B C 1
ATOM 7489 O O . GLU B 1 485 ? 30.896 -64.777 -22.342 1.00 16.38 485 GLU B O 1
ATOM 7495 N N . PHE B 1 486 ? 29.949 -64.514 -20.314 1.00 15.73 486 PHE B N 1
ATOM 7496 C CA . PHE B 1 486 ? 29.961 -65.928 -19.977 1.00 16.21 486 PHE B CA 1
ATOM 7497 C C . PHE B 1 486 ? 28.571 -66.551 -20.072 1.00 15.85 486 PHE B C 1
ATOM 7498 O O . PHE B 1 486 ? 28.291 -67.574 -19.449 1.00 14.62 486 PHE B O 1
ATOM 7506 N N . GLY B 1 487 ? 27.714 -65.919 -20.871 1.00 15.96 487 GLY B N 1
ATOM 7507 C CA . GLY B 1 487 ? 26.368 -66.419 -21.079 1.00 15.28 487 GLY B CA 1
ATOM 7508 C C . GLY B 1 487 ? 25.324 -65.945 -20.090 1.00 15.31 487 GLY B C 1
ATOM 7509 O O . GLY B 1 487 ? 25.629 -65.262 -19.114 1.00 15.43 487 GLY B O 1
ATOM 7510 N N . THR B 1 488 ? 24.076 -66.306 -20.365 1.00 14.60 488 THR B N 1
ATOM 7511 C CA . THR B 1 488 ? 22.942 -65.968 -19.511 1.00 14.28 488 THR B CA 1
ATOM 7512 C C . THR B 1 488 ? 22.034 -67.178 -19.619 1.00 14.46 488 THR B C 1
ATOM 7513 O O . THR B 1 488 ? 21.351 -67.367 -20.625 1.00 15.48 488 THR B O 1
ATOM 7517 N N . ALA B 1 489 ? 22.043 -68.010 -18.586 1.00 12.57 489 ALA B N 1
ATOM 7518 C CA . ALA B 1 489 ? 21.255 -69.229 -18.600 1.00 13.47 489 ALA B CA 1
ATOM 7519 C C . ALA B 1 489 ? 20.110 -69.236 -17.613 1.00 13.35 489 ALA B C 1
ATOM 7520 O O . ALA B 1 489 ? 20.145 -68.545 -16.594 1.00 14.03 489 ALA B O 1
ATOM 7522 N N . GLN B 1 490 ? 19.087 -70.018 -17.942 1.00 13.55 490 GLN B N 1
ATOM 7523 C CA . GLN B 1 490 ? 17.926 -70.191 -17.083 1.00 13.93 490 GLN B CA 1
ATOM 7524 C C . GLN B 1 490 ? 17.690 -71.694 -16.991 1.00 14.35 490 GLN B C 1
ATOM 7525 O O . GLN B 1 490 ? 18.129 -72.451 -17.859 1.00 15.93 490 GLN B O 1
ATOM 7531 N N . ILE B 1 491 ? 17.002 -72.129 -15.943 1.00 15.05 491 ILE B N 1
ATOM 7532 C CA . ILE B 1 491 ? 16.760 -73.552 -15.743 1.00 15.53 491 ILE B CA 1
ATOM 7533 C C . ILE B 1 491 ? 15.499 -73.820 -14.944 1.00 13.38 491 ILE B C 1
ATOM 7534 O O . ILE B 1 491 ? 15.118 -73.022 -14.093 1.00 11.69 491 ILE B O 1
ATOM 7539 N N . THR B 1 492 ? 14.855 -74.946 -15.238 1.00 13.50 492 THR B N 1
ATOM 7540 C CA . THR B 1 492 ? 13.714 -75.416 -14.465 1.00 13.90 492 THR B CA 1
ATOM 7541 C C . THR B 1 492 ? 14.028 -76.904 -14.291 1.00 16.32 492 THR B C 1
ATOM 7542 O O . THR B 1 492 ? 14.511 -77.567 -15.218 1.00 14.53 492 THR B O 1
ATOM 7546 N N . THR B 1 493 ? 13.799 -77.420 -13.092 1.00 17.22 493 THR B N 1
ATOM 7547 C CA . THR B 1 493 ? 14.087 -78.815 -12.812 1.00 17.50 493 THR B CA 1
ATOM 7548 C C . THR B 1 493 ? 12.958 -79.417 -11.993 1.00 18.05 493 THR B C 1
ATOM 7549 O O . THR B 1 493 ? 12.146 -78.693 -11.408 1.00 17.78 493 THR B O 1
ATOM 7553 N N . LEU B 1 494 ? 12.914 -80.745 -11.965 1.00 16.85 494 LEU B N 1
ATOM 7554 C CA . LEU B 1 494 ? 11.902 -81.471 -11.214 1.00 15.73 494 LEU B CA 1
ATOM 7555 C C . LEU B 1 494 ? 12.611 -82.236 -10.105 1.00 16.84 494 LEU B C 1
ATOM 7556 O O . LEU B 1 494 ? 13.523 -83.017 -10.375 1.00 15.56 494 LEU B O 1
ATOM 7561 N N . ILE B 1 495 ? 12.213 -81.994 -8.858 1.00 15.77 495 ILE B N 1
ATOM 7562 C CA . ILE B 1 495 ? 12.823 -82.684 -7.729 1.00 15.98 495 ILE B CA 1
ATOM 7563 C C . ILE B 1 495 ? 11.809 -83.637 -7.106 1.00 16.76 495 ILE B C 1
ATOM 7564 O O . ILE B 1 495 ? 10.702 -83.789 -7.617 1.00 17.15 495 ILE B O 1
ATOM 7569 N N . ARG B 1 496 ? 12.187 -84.283 -6.007 1.00 19.07 496 ARG B N 1
ATOM 7570 C CA . ARG B 1 496 ? 11.289 -85.221 -5.337 1.00 19.46 496 ARG B CA 1
ATOM 7571 C C . ARG B 1 496 ? 9.896 -84.630 -5.149 1.00 20.61 496 ARG B C 1
ATOM 7572 O O . ARG B 1 496 ? 9.748 -83.437 -4.874 1.00 21.77 496 ARG B O 1
ATOM 7574 N N . GLY B 1 497 ? 8.878 -85.471 -5.298 1.00 18.93 497 GLY B N 1
ATOM 7575 C CA . GLY B 1 497 ? 7.507 -85.023 -5.125 1.00 20.24 497 GLY B CA 1
ATOM 7576 C C . GLY B 1 497 ? 6.988 -84.250 -6.318 1.00 20.62 497 GLY B C 1
ATOM 7577 O O . GLY B 1 497 ? 5.912 -83.646 -6.268 1.00 19.73 497 GLY B O 1
ATOM 7578 N N . ASP B 1 498 ? 7.760 -84.281 -7.398 1.00 20.71 498 ASP B N 1
ATOM 7579 C CA . ASP B 1 498 ? 7.414 -83.579 -8.622 1.00 19.13 498 ASP B CA 1
ATOM 7580 C C . ASP B 1 498 ? 7.247 -82.085 -8.385 1.00 18.55 498 ASP B C 1
ATOM 7581 O O . ASP B 1 498 ? 6.379 -81.435 -8.969 1.00 18.46 498 ASP B O 1
ATOM 7586 N N . VAL B 1 499 ? 8.088 -81.555 -7.507 1.00 16.92 499 VAL B N 1
ATOM 7587 C CA . VAL B 1 499 ? 8.093 -80.137 -7.204 1.00 14.49 499 VAL B CA 1
ATOM 7588 C C . VAL B 1 499 ? 8.984 -79.523 -8.276 1.00 14.88 499 VAL B C 1
ATOM 7589 O O . VAL B 1 499 ? 10.035 -80.076 -8.607 1.00 14.01 499 VAL B O 1
ATOM 7593 N N . VAL B 1 500 ? 8.559 -78.393 -8.826 1.00 13.96 500 VAL B N 1
ATOM 7594 C CA . VAL B 1 500 ? 9.327 -77.725 -9.865 1.00 13.08 500 VAL B CA 1
ATOM 7595 C C . VAL B 1 500 ? 10.195 -76.617 -9.274 1.00 13.32 500 VAL B C 1
ATOM 7596 O O . VAL B 1 500 ? 9.743 -75.832 -8.436 1.00 12.25 500 VAL B O 1
ATOM 7600 N N . VAL B 1 501 ? 11.447 -76.563 -9.710 1.00 12.21 501 VAL B N 1
ATOM 7601 C CA . VAL B 1 501 ? 12.379 -75.550 -9.233 1.00 12.59 501 VAL B CA 1
ATOM 7602 C C . VAL B 1 501 ? 12.891 -74.755 -10.428 1.00 13.76 501 VAL B C 1
ATOM 7603 O O . VAL B 1 501 ? 13.152 -75.320 -11.489 1.00 15.23 501 VAL B O 1
ATOM 7607 N N . GLY B 1 502 ? 13.029 -73.446 -10.258 1.00 12.66 502 GLY B N 1
ATOM 7608 C CA . GLY B 1 502 ? 13.514 -72.615 -11.342 1.00 11.58 502 GLY B CA 1
ATOM 7609 C C . GLY B 1 502 ? 14.577 -71.638 -10.883 1.00 11.57 502 GLY B C 1
ATOM 7610 O O . GLY B 1 502 ? 14.588 -71.216 -9.723 1.00 11.90 502 GLY B O 1
ATOM 7611 N N . ALA B 1 503 ? 15.470 -71.273 -11.797 1.00 10.55 503 ALA B N 1
ATOM 7612 C CA . ALA B 1 503 ? 16.551 -70.340 -11.496 1.00 11.03 503 ALA B CA 1
ATOM 7613 C C . ALA B 1 503 ? 16.828 -69.455 -12.706 1.00 10.98 503 ALA B C 1
ATOM 7614 O O . ALA B 1 503 ? 16.549 -69.844 -13.841 1.00 10.98 503 ALA B O 1
ATOM 7616 N N . ALA B 1 504 ? 17.372 -68.266 -12.460 1.00 10.52 504 ALA B N 1
ATOM 7617 C CA . ALA B 1 504 ? 17.686 -67.327 -13.533 1.00 10.80 504 ALA B CA 1
ATOM 7618 C C . ALA B 1 504 ? 19.091 -66.757 -13.318 1.00 11.85 504 ALA B C 1
ATOM 7619 O O . ALA B 1 504 ? 19.534 -66.584 -12.185 1.00 11.90 504 ALA B O 1
ATOM 7621 N N . ASP B 1 505 ? 19.781 -66.456 -14.412 1.00 12.59 505 ASP B N 1
ATOM 7622 C CA . ASP B 1 505 ? 21.156 -65.966 -14.353 1.00 12.82 505 ASP B CA 1
ATOM 7623 C C . ASP B 1 505 ? 21.362 -64.544 -13.833 1.00 13.78 505 ASP B C 1
ATOM 7624 O O . ASP B 1 505 ? 20.736 -63.600 -14.310 1.00 13.82 505 ASP B O 1
ATOM 7629 N N . PRO B 1 506 ? 22.241 -64.378 -12.833 1.00 14.80 506 PRO B N 1
ATOM 7630 C CA . PRO B 1 506 ? 22.491 -63.033 -12.305 1.00 14.52 506 PRO B CA 1
ATOM 7631 C C . PRO B 1 506 ? 23.242 -62.203 -13.348 1.00 15.43 506 PRO B C 1
ATOM 7632 O O . PRO B 1 506 ? 23.369 -60.988 -13.219 1.00 15.69 506 PRO B O 1
ATOM 7636 N N . ARG B 1 507 ? 23.737 -62.868 -14.387 1.00 14.53 507 ARG B N 1
ATOM 7637 C CA . ARG B 1 507 ? 24.446 -62.171 -15.450 1.00 14.69 507 ARG B CA 1
ATOM 7638 C C . ARG B 1 507 ? 23.455 -61.435 -16.355 1.00 14.40 507 ARG B C 1
ATOM 7639 O O . ARG B 1 507 ? 23.854 -60.644 -17.208 1.00 15.95 507 ARG B O 1
ATOM 7647 N N . GLY B 1 508 ? 22.166 -61.704 -16.162 1.00 13.96 508 GLY B N 1
ATOM 7648 C CA . GLY B 1 508 ? 21.133 -61.050 -16.951 1.00 13.93 508 GLY B CA 1
ATOM 7649 C C . GLY B 1 508 ? 20.070 -60.422 -16.059 1.00 13.55 508 GLY B C 1
ATOM 7650 O O . GLY B 1 508 ? 20.237 -60.375 -14.841 1.00 10.25 508 GLY B O 1
ATOM 7651 N N . ASP B 1 509 ? 18.978 -59.945 -16.657 1.00 12.98 509 ASP B N 1
ATOM 7652 C CA . ASP B 1 509 ? 17.894 -59.316 -15.897 1.00 14.08 509 ASP B CA 1
ATOM 7653 C C . ASP B 1 509 ? 16.798 -60.310 -15.521 1.00 14.37 509 ASP B C 1
ATOM 7654 O O . ASP B 1 509 ? 15.706 -59.914 -15.103 1.00 13.86 509 ASP B O 1
ATOM 7659 N N . GLY B 1 510 ? 17.094 -61.597 -15.656 1.00 13.67 510 GLY B N 1
ATOM 7660 C CA . GLY B 1 510 ? 16.098 -62.612 -15.366 1.00 12.74 510 GLY B CA 1
ATOM 7661 C C . GLY B 1 510 ? 15.645 -62.837 -13.936 1.00 13.83 510 GLY B C 1
ATOM 7662 O O . GLY B 1 510 ? 16.353 -62.547 -12.967 1.00 11.41 510 GLY B O 1
ATOM 7663 N N . ILE B 1 511 ? 14.432 -63.370 -13.827 1.00 12.96 511 ILE B N 1
ATOM 7664 C CA . ILE B 1 511 ? 13.816 -63.702 -12.555 1.00 12.71 511 ILE B CA 1
ATOM 7665 C C . ILE B 1 511 ? 12.946 -64.930 -12.795 1.00 13.48 511 ILE B C 1
ATOM 7666 O O . ILE B 1 511 ? 12.159 -64.967 -13.743 1.00 12.00 511 ILE B O 1
ATOM 7671 N N . ALA B 1 512 ? 13.095 -65.934 -11.939 1.00 12.68 512 ALA B N 1
ATOM 7672 C CA . ALA B 1 512 ? 12.299 -67.150 -12.039 1.00 13.18 512 ALA B CA 1
ATOM 7673 C C . ALA B 1 512 ? 11.038 -66.915 -11.208 1.00 13.24 512 ALA B C 1
ATOM 7674 O O . ALA B 1 512 ? 11.123 -66.541 -10.039 1.00 12.40 512 ALA B O 1
ATOM 7676 N N . ILE B 1 513 ? 9.875 -67.134 -11.818 1.00 13.85 513 ILE B N 1
ATOM 7677 C CA . ILE B 1 513 ? 8.589 -66.919 -11.156 1.00 13.51 513 ILE B CA 1
ATOM 7678 C C . ILE B 1 513 ? 7.760 -68.198 -11.017 1.00 13.63 513 ILE B C 1
ATOM 7679 O O . ILE B 1 513 ? 7.543 -68.925 -11.987 1.00 12.24 513 ILE B O 1
ATOM 7684 N N . PRO B 1 514 ? 7.286 -68.486 -9.797 1.00 14.59 514 PRO B N 1
ATOM 7685 C CA . PRO B 1 514 ? 6.476 -69.684 -9.566 1.00 14.59 514 PRO B CA 1
ATOM 7686 C C . PRO B 1 514 ? 4.993 -69.422 -9.807 1.00 16.57 514 PRO B C 1
ATOM 7687 O O . PRO B 1 514 ? 4.523 -68.291 -9.690 1.00 14.25 514 PRO B O 1
ATOM 7691 N N . TYR B 1 515 ? 4.269 -70.479 -10.154 1.00 17.85 515 TYR B N 1
ATOM 7692 C CA . TYR B 1 515 ? 2.833 -70.403 -10.357 1.00 21.91 515 TYR B CA 1
ATOM 7693 C C . TYR B 1 515 ? 2.216 -71.519 -9.528 1.00 24.87 515 TYR B C 1
ATOM 7694 O O . TYR B 1 515 ? 2.442 -72.696 -9.801 1.00 23.61 515 TYR B O 1
ATOM 7703 N N . SER B 1 516 ? 1.439 -71.150 -8.518 1.00 28.67 516 SER B N 1
ATOM 7704 C CA . SER B 1 516 ? 0.799 -72.138 -7.664 1.00 34.57 516 SER B CA 1
ATOM 7705 C C . SER B 1 516 ? -0.720 -71.998 -7.702 1.00 36.61 516 SER B C 1
ATOM 7706 O O . SER B 1 516 ? -1.209 -71.020 -8.306 1.00 38.83 516 SER B O 1
ATOM 7710 N N . PHE C 1 2 ? 66.836 -32.761 -30.801 1.00 42.37 2 PHE C N 1
ATOM 7711 C CA . PHE C 1 2 ? 68.294 -32.970 -31.049 1.00 40.29 2 PHE C CA 1
ATOM 7712 C C . PHE C 1 2 ? 68.525 -33.089 -32.548 1.00 38.39 2 PHE C C 1
ATOM 7713 O O . PHE C 1 2 ? 69.587 -33.531 -32.991 1.00 41.29 2 PHE C O 1
ATOM 7721 N N . ARG C 1 3 ? 67.516 -32.705 -33.322 1.00 35.80 3 ARG C N 1
ATOM 7722 C CA . ARG C 1 3 ? 67.588 -32.768 -34.776 1.00 32.17 3 ARG C CA 1
ATOM 7723 C C . ARG C 1 3 ? 67.446 -34.220 -35.246 1.00 28.93 3 ARG C C 1
ATOM 7724 O O . ARG C 1 3 ? 68.431 -34.954 -35.329 1.00 28.01 3 ARG C O 1
ATOM 7732 N N . SER C 1 4 ? 66.212 -34.630 -35.539 1.00 24.01 4 SER C N 1
ATOM 7733 C CA . SER C 1 4 ? 65.943 -35.986 -36.005 1.00 19.26 4 SER C CA 1
ATOM 7734 C C . SER C 1 4 ? 66.827 -36.311 -37.212 1.00 18.95 4 SER C C 1
ATOM 7735 O O . SER C 1 4 ? 67.236 -37.456 -37.401 1.00 17.99 4 SER C O 1
ATOM 7738 N N . ARG C 1 5 ? 67.098 -35.294 -38.029 1.00 18.28 5 ARG C N 1
ATOM 7739 C CA . ARG C 1 5 ? 67.969 -35.405 -39.202 1.00 17.37 5 ARG C CA 1
ATOM 7740 C C . ARG C 1 5 ? 68.327 -33.958 -39.570 1.00 18.91 5 ARG C C 1
ATOM 7741 O O . ARG C 1 5 ? 67.622 -33.029 -39.181 1.00 19.79 5 ARG C O 1
ATOM 7749 N N . PRO C 1 6 ? 69.420 -33.738 -40.317 1.00 19.68 6 PRO C N 1
ATOM 7750 C CA . PRO C 1 6 ? 69.757 -32.351 -40.645 1.00 20.23 6 PRO C CA 1
ATOM 7751 C C . PRO C 1 6 ? 68.818 -31.717 -41.644 1.00 18.37 6 PRO C C 1
ATOM 7752 O O . PRO C 1 6 ? 68.169 -32.409 -42.429 1.00 18.08 6 PRO C O 1
ATOM 7756 N N . ASN C 1 7 ? 68.747 -30.394 -41.606 1.00 17.59 7 ASN C N 1
ATOM 7757 C CA . ASN C 1 7 ? 67.928 -29.672 -42.559 1.00 17.39 7 ASN C CA 1
ATOM 7758 C C . ASN C 1 7 ? 68.606 -29.908 -43.896 1.00 16.00 7 ASN C C 1
ATOM 7759 O O . ASN C 1 7 ? 69.803 -30.200 -43.952 1.00 14.76 7 ASN C O 1
ATOM 7764 N N . ALA C 1 8 ? 67.841 -29.816 -44.974 1.00 15.80 8 ALA C N 1
ATOM 7765 C CA . ALA C 1 8 ? 68.414 -29.973 -46.299 1.00 15.59 8 ALA C CA 1
ATOM 7766 C C . ALA C 1 8 ? 68.605 -28.543 -46.783 1.00 15.26 8 ALA C C 1
ATOM 7767 O O . ALA C 1 8 ? 67.682 -27.735 -46.691 1.00 15.29 8 ALA C O 1
ATOM 7769 N N . LEU C 1 9 ? 69.798 -28.220 -47.271 1.00 15.75 9 LEU C N 1
ATOM 7770 C CA . LEU C 1 9 ? 70.074 -26.870 -47.755 1.00 15.85 9 LEU C CA 1
ATOM 7771 C C . LEU C 1 9 ? 70.527 -26.865 -49.205 1.00 16.22 9 LEU C C 1
ATOM 7772 O O . LEU C 1 9 ? 71.143 -27.817 -49.675 1.00 15.09 9 LEU C O 1
ATOM 7777 N N . SER C 1 10 ? 70.219 -25.784 -49.914 1.00 15.41 10 SER C N 1
ATOM 7778 C CA . SER C 1 10 ? 70.608 -25.676 -51.309 1.00 16.53 10 SER C CA 1
ATOM 7779 C C . SER C 1 10 ? 70.600 -24.238 -51.786 1.00 18.10 10 SER C C 1
ATOM 7780 O O . SER C 1 10 ? 69.791 -23.423 -51.338 1.00 18.96 10 SER C O 1
ATOM 7783 N N . GLN C 1 11 ? 71.508 -23.928 -52.702 1.00 17.51 11 GLN C N 1
ATOM 7784 C CA . GLN C 1 11 ? 71.574 -22.593 -53.256 1.00 19.10 11 GLN C CA 1
ATOM 7785 C C . GLN C 1 11 ? 70.571 -22.486 -54.401 1.00 18.77 11 GLN C C 1
ATOM 7786 O O . GLN C 1 11 ? 70.369 -21.409 -54.962 1.00 19.91 11 GLN C O 1
ATOM 7792 N N . ARG C 1 12 ? 69.927 -23.604 -54.734 1.00 18.61 12 ARG C N 1
ATOM 7793 C CA . ARG C 1 12 ? 68.951 -23.608 -55.821 1.00 20.06 12 ARG C CA 1
ATOM 7794 C C . ARG C 1 12 ? 67.545 -24.047 -55.407 1.00 17.89 12 ARG C C 1
ATOM 7795 O O . ARG C 1 12 ? 66.593 -23.280 -55.542 1.00 17.17 12 ARG C O 1
ATOM 7803 N N . SER C 1 13 ? 67.408 -25.271 -54.900 1.00 16.03 13 SER C N 1
ATOM 7804 C CA . SER C 1 13 ? 66.088 -25.760 -54.511 1.00 15.96 13 SER C CA 1
ATOM 7805 C C . SER C 1 13 ? 66.097 -26.957 -53.570 1.00 15.56 13 SER C C 1
ATOM 7806 O O . SER C 1 13 ? 67.093 -27.672 -53.463 1.00 16.01 13 SER C O 1
ATOM 7809 N N . VAL C 1 14 ? 64.967 -27.170 -52.898 1.00 14.51 14 VAL C N 1
ATOM 7810 C CA . VAL C 1 14 ? 64.801 -28.294 -51.987 1.00 14.07 14 VAL C CA 1
ATOM 7811 C C . VAL C 1 14 ? 63.399 -28.868 -52.111 1.00 13.88 14 VAL C C 1
ATOM 7812 O O . VAL C 1 14 ? 62.424 -28.131 -52.273 1.00 14.55 14 VAL C O 1
ATOM 7816 N N . ILE C 1 15 ? 63.310 -30.190 -52.036 1.00 14.63 15 ILE C N 1
ATOM 7817 C CA . ILE C 1 15 ? 62.039 -30.897 -52.117 1.00 13.66 15 ILE C CA 1
ATOM 7818 C C . ILE C 1 15 ? 61.835 -31.625 -50.790 1.00 13.20 15 ILE C C 1
ATOM 7819 O O . ILE C 1 15 ? 62.709 -32.365 -50.342 1.00 13.53 15 ILE C O 1
ATOM 7824 N N . ALA C 1 16 ? 60.692 -31.404 -50.154 1.00 11.11 16 ALA C N 1
ATOM 7825 C CA . ALA C 1 16 ? 60.404 -32.067 -48.888 1.00 11.43 16 ALA C CA 1
ATOM 7826 C C . ALA C 1 16 ? 59.044 -32.742 -48.980 1.00 10.10 16 ALA C C 1
ATOM 7827 O O . ALA C 1 16 ? 58.022 -32.064 -49.081 1.00 13.39 16 ALA C O 1
ATOM 7829 N N . SER C 1 17 ? 59.033 -34.073 -48.959 1.00 10.46 17 SER C N 1
ATOM 7830 C CA . SER C 1 17 ? 57.782 -34.830 -49.033 1.00 9.66 17 SER C CA 1
ATOM 7831 C C . SER C 1 17 ? 57.821 -35.934 -47.985 1.00 11.04 17 SER C C 1
ATOM 7832 O O . SER C 1 17 ? 58.854 -36.148 -47.353 1.00 11.10 17 SER C O 1
ATOM 7835 N N . SER C 1 18 ? 56.706 -36.639 -47.811 1.00 10.95 18 SER C N 1
ATOM 7836 C CA . SER C 1 18 ? 56.627 -37.714 -46.824 1.00 11.92 18 SER C CA 1
ATOM 7837 C C . SER C 1 18 ? 57.187 -39.033 -47.352 1.00 11.60 18 SER C C 1
ATOM 7838 O O . SER C 1 18 ? 57.086 -40.064 -46.690 1.00 10.79 18 SER C O 1
ATOM 7841 N N . SER C 1 19 ? 57.781 -38.995 -48.539 1.00 12.11 19 SER C N 1
ATOM 7842 C CA . SER C 1 19 ? 58.339 -40.195 -49.157 1.00 11.70 19 SER C CA 1
ATOM 7843 C C . SER C 1 19 ? 59.698 -39.930 -49.796 1.00 11.40 19 SER C C 1
ATOM 7844 O O . SER C 1 19 ? 59.824 -39.097 -50.695 1.00 10.26 19 SER C O 1
ATOM 7847 N N . GLU C 1 20 ? 60.715 -40.649 -49.339 1.00 12.00 20 GLU C N 1
ATOM 7848 C CA . GLU C 1 20 ? 62.052 -40.468 -49.887 1.00 11.67 20 GLU C CA 1
ATOM 7849 C C . GLU C 1 20 ? 62.073 -40.754 -51.393 1.00 11.19 20 GLU C C 1
ATOM 7850 O O . GLU C 1 20 ? 62.751 -40.061 -52.147 1.00 12.75 20 GLU C O 1
ATOM 7856 N N . LEU C 1 21 ? 61.329 -41.764 -51.834 1.00 9.95 21 LEU C N 1
ATOM 7857 C CA . LEU C 1 21 ? 61.293 -42.090 -53.257 1.00 10.22 21 LEU C CA 1
ATOM 7858 C C . LEU C 1 21 ? 60.661 -40.947 -54.046 1.00 10.54 21 LEU C C 1
ATOM 7859 O O . LEU C 1 21 ? 61.139 -40.591 -55.120 1.00 9.38 21 LEU C O 1
ATOM 7864 N N . ALA C 1 22 ? 59.584 -40.374 -53.512 1.00 10.39 22 ALA C N 1
ATOM 7865 C CA . ALA C 1 22 ? 58.905 -39.263 -54.174 1.00 10.45 22 ALA C CA 1
ATOM 7866 C C . ALA C 1 22 ? 59.807 -38.025 -54.220 1.00 11.11 22 ALA C C 1
ATOM 7867 O O . ALA C 1 22 ? 59.882 -37.347 -55.245 1.00 12.24 22 ALA C O 1
ATOM 7869 N N . SER C 1 23 ? 60.488 -37.722 -53.115 1.00 11.41 23 SER C N 1
ATOM 7870 C CA . SER C 1 23 ? 61.392 -36.570 -53.091 1.00 10.32 23 SER C CA 1
ATOM 7871 C C . SER C 1 23 ? 62.497 -36.785 -54.127 1.00 11.35 23 SER C C 1
ATOM 7872 O O . SER C 1 23 ? 62.859 -35.864 -54.859 1.00 14.05 23 SER C O 1
ATOM 7875 N N . LEU C 1 24 ? 63.025 -38.007 -54.195 1.00 10.40 24 LEU C N 1
ATOM 7876 C CA . LEU C 1 24 ? 64.081 -38.316 -55.154 1.00 10.77 24 LEU C CA 1
ATOM 7877 C C . LEU C 1 24 ? 63.618 -38.165 -56.600 1.00 11.26 24 LEU C C 1
ATOM 7878 O O . LEU C 1 24 ? 64.358 -37.648 -57.433 1.00 11.29 24 LEU C O 1
ATOM 7883 N N . ALA C 1 25 ? 62.403 -38.615 -56.899 1.00 10.55 25 ALA C N 1
ATOM 7884 C CA . ALA C 1 25 ? 61.879 -38.501 -58.259 1.00 12.31 25 ALA C CA 1
ATOM 7885 C C . ALA C 1 25 ? 61.854 -37.028 -58.651 1.00 13.12 25 ALA C C 1
ATOM 7886 O O . ALA C 1 25 ? 62.188 -36.676 -59.779 1.00 13.28 25 ALA C O 1
ATOM 7888 N N . GLY C 1 26 ? 61.464 -36.174 -57.707 1.00 13.35 26 GLY C N 1
ATOM 7889 C CA . GLY C 1 26 ? 61.420 -34.745 -57.966 1.00 13.74 26 GLY C CA 1
ATOM 7890 C C . GLY C 1 26 ? 62.795 -34.203 -58.318 1.00 14.95 26 GLY C C 1
ATOM 7891 O O . GLY C 1 26 ? 62.941 -33.388 -59.230 1.00 13.95 26 GLY C O 1
ATOM 7892 N N . ARG C 1 27 ? 63.811 -34.656 -57.591 1.00 15.66 27 ARG C N 1
ATOM 7893 C CA . ARG C 1 27 ? 65.176 -34.222 -57.845 1.00 15.91 27 ARG C CA 1
ATOM 7894 C C . ARG C 1 27 ? 65.630 -34.666 -59.232 1.00 16.46 27 ARG C C 1
ATOM 7895 O O . ARG C 1 27 ? 66.278 -33.906 -59.952 1.00 16.98 27 ARG C O 1
ATOM 7903 N N . ASP C 1 28 ? 65.296 -35.894 -59.615 1.00 16.21 28 ASP C N 1
ATOM 7904 C CA . ASP C 1 28 ? 65.698 -36.372 -60.933 1.00 18.58 28 ASP C CA 1
ATOM 7905 C C . ASP C 1 28 ? 65.084 -35.513 -62.035 1.00 17.12 28 ASP C C 1
ATOM 7906 O O . ASP C 1 28 ? 65.724 -35.252 -63.050 1.00 17.50 28 ASP C O 1
ATOM 7911 N N . ILE C 1 29 ? 63.847 -35.071 -61.836 1.00 15.92 29 ILE C N 1
ATOM 7912 C CA . ILE C 1 29 ? 63.192 -34.224 -62.824 1.00 15.50 29 ILE C CA 1
ATOM 7913 C C . ILE C 1 29 ? 63.977 -32.919 -62.963 1.00 15.57 29 ILE C C 1
ATOM 7914 O O . ILE C 1 29 ? 64.240 -32.456 -64.075 1.00 15.96 29 ILE C O 1
ATOM 7919 N N . LEU C 1 30 ? 64.355 -32.329 -61.832 1.00 15.38 30 LEU C N 1
ATOM 7920 C CA . LEU C 1 30 ? 65.124 -31.091 -61.849 1.00 16.44 30 LEU C CA 1
ATOM 7921 C C . LEU C 1 30 ? 66.451 -31.329 -62.560 1.00 17.37 30 LEU C C 1
ATOM 7922 O O . LEU C 1 30 ? 66.914 -30.491 -63.338 1.00 16.16 30 LEU C O 1
ATOM 7927 N N . LYS C 1 31 ? 67.050 -32.484 -62.291 1.00 18.74 31 LYS C N 1
ATOM 7928 C CA . LYS C 1 31 ? 68.319 -32.857 -62.900 1.00 20.41 31 LYS C CA 1
ATOM 7929 C C . LYS C 1 31 ? 68.184 -32.974 -64.415 1.00 21.41 31 LYS C C 1
ATOM 7930 O O . LYS C 1 31 ? 69.154 -32.770 -65.143 1.00 18.97 31 LYS C O 1
ATOM 7932 N N . ARG C 1 32 ? 66.984 -33.303 -64.888 1.00 21.90 32 ARG C N 1
ATOM 7933 C CA . ARG C 1 32 ? 66.750 -33.439 -66.324 1.00 22.98 32 ARG C CA 1
ATOM 7934 C C . ARG C 1 32 ? 66.401 -32.104 -66.975 1.00 22.18 32 ARG C C 1
ATOM 7935 O O . ARG C 1 32 ? 66.117 -32.049 -68.172 1.00 23.36 32 ARG C O 1
ATOM 7943 N N . GLY C 1 33 ? 66.409 -31.034 -66.187 1.00 21.03 33 GLY C N 1
ATOM 7944 C CA . GLY C 1 33 ? 66.115 -29.721 -66.733 1.00 19.75 33 GLY C CA 1
ATOM 7945 C C . GLY C 1 33 ? 64.728 -29.152 -66.492 1.00 19.93 33 GLY C C 1
ATOM 7946 O O . GLY C 1 33 ? 64.432 -28.048 -66.950 1.00 19.65 33 GLY C O 1
ATOM 7947 N N . GLY C 1 34 ? 63.871 -29.881 -65.786 1.00 17.90 34 GLY C N 1
ATOM 7948 C CA . GLY C 1 34 ? 62.541 -29.361 -65.526 1.00 16.13 34 GLY C CA 1
ATOM 7949 C C . GLY C 1 34 ? 62.574 -28.339 -64.407 1.00 16.70 34 GLY C C 1
ATOM 7950 O O . GLY C 1 34 ? 63.568 -28.251 -63.689 1.00 17.24 34 GLY C O 1
ATOM 7951 N N . ASN C 1 35 ? 61.511 -27.548 -64.262 1.00 15.31 35 ASN C N 1
ATOM 7952 C CA . ASN C 1 35 ? 61.460 -26.565 -63.182 1.00 15.19 35 ASN C CA 1
ATOM 7953 C C . ASN C 1 35 ? 60.794 -27.242 -61.980 1.00 14.08 35 ASN C C 1
ATOM 7954 O O . ASN C 1 35 ? 60.449 -28.421 -62.055 1.00 13.88 35 ASN C O 1
ATOM 7959 N N . ILE C 1 36 ? 60.603 -26.517 -60.881 1.00 13.73 36 ILE C N 1
ATOM 7960 C CA . ILE C 1 36 ? 60.005 -27.134 -59.703 1.00 13.11 36 ILE C CA 1
ATOM 7961 C C . ILE C 1 36 ? 58.550 -27.530 -59.881 1.00 14.08 36 ILE C C 1
ATOM 7962 O O . ILE C 1 36 ? 58.016 -28.299 -59.083 1.00 14.13 36 ILE C O 1
ATOM 7967 N N . PHE C 1 37 ? 57.901 -26.997 -60.913 1.00 13.88 37 PHE C N 1
ATOM 7968 C CA . PHE C 1 37 ? 56.507 -27.334 -61.168 1.00 14.45 37 PHE C CA 1
ATOM 7969 C C . PHE C 1 37 ? 56.466 -28.692 -61.868 1.00 14.43 37 PHE C C 1
ATOM 7970 O O . PHE C 1 37 ? 55.568 -29.501 -61.618 1.00 13.43 37 PHE C O 1
ATOM 7978 N N . ASP C 1 38 ? 57.448 -28.944 -62.734 1.00 13.52 38 ASP C N 1
ATOM 7979 C CA . ASP C 1 38 ? 57.544 -30.233 -63.416 1.00 12.58 38 ASP C CA 1
ATOM 7980 C C . ASP C 1 38 ? 57.809 -31.242 -62.305 1.00 12.80 38 ASP C C 1
ATOM 7981 O O . ASP C 1 38 ? 57.252 -32.342 -62.291 1.00 12.00 38 ASP C O 1
ATOM 7986 N N . ALA C 1 39 ? 58.676 -30.840 -61.376 1.00 11.43 39 ALA C N 1
ATOM 7987 C CA . ALA C 1 39 ? 59.062 -31.671 -60.245 1.00 11.48 39 ALA C CA 1
ATOM 7988 C C . ALA C 1 39 ? 57.876 -31.941 -59.330 1.00 10.46 39 ALA C C 1
ATOM 7989 O O . ALA C 1 39 ? 57.664 -33.070 -58.897 1.00 11.22 39 ALA C O 1
ATOM 7991 N N . ALA C 1 40 ? 57.102 -30.901 -59.040 1.00 9.63 40 ALA C N 1
ATOM 7992 C CA . ALA C 1 40 ? 55.928 -31.041 -58.184 1.00 8.50 40 ALA C CA 1
ATOM 7993 C C . ALA C 1 40 ? 54.975 -32.109 -58.738 1.00 9.94 40 ALA C C 1
ATOM 7994 O O . ALA C 1 40 ? 54.425 -32.917 -57.985 1.00 9.98 40 ALA C O 1
ATOM 7996 N N . LEU C 1 41 ? 54.777 -32.114 -60.053 1.00 8.46 41 LEU C N 1
ATOM 7997 C CA . LEU C 1 41 ? 53.890 -33.094 -60.675 1.00 8.42 41 LEU C CA 1
ATOM 7998 C C . LEU C 1 41 ? 54.446 -34.510 -60.519 1.00 7.75 41 LEU C C 1
ATOM 7999 O O . LEU C 1 41 ? 53.710 -35.447 -60.203 1.00 7.74 41 LEU C O 1
ATOM 8004 N N . ALA C 1 42 ? 55.748 -34.664 -60.736 1.00 9.46 42 ALA C N 1
ATOM 8005 C CA . ALA C 1 42 ? 56.379 -35.973 -60.605 1.00 10.51 42 ALA C CA 1
ATOM 8006 C C . ALA C 1 42 ? 56.263 -36.468 -59.165 1.00 9.86 42 ALA C C 1
ATOM 8007 O O . ALA C 1 42 ? 56.035 -37.655 -58.919 1.00 9.76 42 ALA C O 1
ATOM 8009 N N . VAL C 1 43 ? 56.436 -35.550 -58.220 1.00 8.92 43 VAL C N 1
ATOM 8010 C CA . VAL C 1 43 ? 56.359 -35.882 -56.804 1.00 9.00 43 VAL C CA 1
ATOM 8011 C C . VAL C 1 43 ? 54.937 -36.274 -56.410 1.00 10.02 43 VAL C C 1
ATOM 8012 O O . VAL C 1 43 ? 54.724 -37.283 -55.727 1.00 9.41 43 VAL C O 1
ATOM 8016 N N . SER C 1 44 ? 53.964 -35.479 -56.848 1.00 9.80 44 SER C N 1
ATOM 8017 C CA . SER C 1 44 ? 52.563 -35.752 -56.535 1.00 8.92 44 SER C CA 1
ATOM 8018 C C . SER C 1 44 ? 52.165 -37.125 -57.072 1.00 8.11 44 SER C C 1
ATOM 8019 O O . SER C 1 44 ? 51.494 -37.893 -56.393 1.00 8.93 44 SER C O 1
ATOM 8022 N N . ALA C 1 45 ? 52.588 -37.430 -58.295 1.00 9.10 45 ALA C N 1
ATOM 8023 C CA . ALA C 1 45 ? 52.282 -38.717 -58.912 1.00 9.52 45 ALA C CA 1
ATOM 8024 C C . ALA C 1 45 ? 52.953 -39.856 -58.134 1.00 10.72 45 ALA C C 1
ATOM 8025 O O . ALA C 1 45 ? 52.335 -40.890 -57.876 1.00 9.93 45 ALA C O 1
ATOM 8035 N N . LEU C 1 47 ? 53.759 -39.927 -55.012 1.00 10.56 47 LEU C N 1
ATOM 8036 C CA . LEU C 1 47 ? 53.071 -40.091 -53.734 1.00 11.08 47 LEU C CA 1
ATOM 8037 C C . LEU C 1 47 ? 51.795 -40.916 -53.903 1.00 11.29 47 LEU C C 1
ATOM 8038 O O . LEU C 1 47 ? 51.314 -41.527 -52.954 1.00 9.69 47 LEU C O 1
ATOM 8043 N N . CYS C 1 48 ? 51.244 -40.928 -55.113 1.00 11.07 48 CYS C N 1
ATOM 8044 C CA . CYS C 1 48 ? 50.036 -41.704 -55.376 1.00 10.85 48 CYS C CA 1
ATOM 8045 C C . CYS C 1 48 ? 50.388 -43.179 -55.525 1.00 10.75 48 CYS C C 1
ATOM 8046 O O . CYS C 1 48 ? 49.507 -44.031 -55.628 1.00 13.06 48 CYS C O 1
ATOM 8049 N N . VAL C 1 49 ? 51.686 -43.467 -55.525 1.00 11.00 49 VAL C N 1
ATOM 8050 C CA . VAL C 1 49 ? 52.176 -44.830 -55.651 1.00 10.66 49 VAL C CA 1
ATOM 8051 C C . VAL C 1 49 ? 52.821 -45.331 -54.356 1.00 11.10 49 VAL C C 1
ATOM 8052 O O . VAL C 1 49 ? 52.544 -46.446 -53.912 1.00 10.60 49 VAL C O 1
ATOM 8056 N N . THR C 1 50 ? 53.669 -44.506 -53.746 1.00 10.42 50 THR C N 1
ATOM 8057 C CA . THR C 1 50 ? 54.362 -44.901 -52.518 1.00 10.46 50 THR C CA 1
ATOM 8058 C C . THR C 1 50 ? 53.679 -44.463 -51.229 1.00 11.83 50 THR C C 1
ATOM 8059 O O . THR C 1 50 ? 54.034 -44.929 -50.146 1.00 10.77 50 THR C O 1
ATOM 8063 N N . GLN C 1 51 ? 52.710 -43.561 -51.336 1.00 11.90 51 GLN C N 1
ATOM 8064 C CA . GLN C 1 51 ? 51.989 -43.089 -50.157 1.00 12.89 51 GLN C CA 1
ATOM 8065 C C . GLN C 1 51 ? 50.482 -43.146 -50.398 1.00 12.47 51 GLN C C 1
ATOM 8066 O O . GLN C 1 51 ? 49.739 -42.299 -49.902 1.00 13.26 51 GLN C O 1
ATOM 8072 N N . ASN C 1 52 ? 50.023 -44.140 -51.155 1.00 12.19 52 ASN C N 1
ATOM 8073 C CA . ASN C 1 52 ? 48.594 -44.232 -51.411 1.00 12.71 52 ASN C CA 1
ATOM 8074 C C . ASN C 1 52 ? 47.820 -44.731 -50.195 1.00 12.82 52 ASN C C 1
ATOM 8075 O O . ASN C 1 52 ? 46.618 -44.989 -50.263 1.00 11.46 52 ASN C O 1
ATOM 8080 N N . ASN C 1 53 ? 48.517 -44.854 -49.070 1.00 12.40 53 ASN C N 1
ATOM 8081 C CA . ASN C 1 53 ? 47.857 -45.231 -47.830 1.00 11.55 53 ASN C CA 1
ATOM 8082 C C . ASN C 1 53 ? 47.382 -43.892 -47.235 1.00 11.54 53 ASN C C 1
ATOM 8083 O O . ASN C 1 53 ? 46.643 -43.853 -46.249 1.00 12.17 53 ASN C O 1
ATOM 8088 N N . LEU C 1 54 ? 47.783 -42.801 -47.889 1.00 10.07 54 LEU C N 1
ATOM 8089 C CA . LEU C 1 54 ? 47.465 -41.438 -47.451 1.00 10.69 54 LEU C CA 1
ATOM 8090 C C . LEU C 1 54 ? 46.873 -40.549 -48.551 1.00 11.74 54 LEU C C 1
ATOM 8091 O O . LEU C 1 54 ? 46.475 -39.414 -48.287 1.00 12.71 54 LEU C O 1
ATOM 8096 N N . CYS C 1 55 ? 46.836 -41.058 -49.778 1.00 11.60 55 CYS C N 1
ATOM 8097 C CA . CYS C 1 55 ? 46.309 -40.305 -50.914 1.00 11.05 55 CYS C CA 1
ATOM 8098 C C . CYS C 1 55 ? 46.158 -41.253 -52.102 1.00 11.27 55 CYS C C 1
ATOM 8099 O O . CYS C 1 55 ? 46.223 -42.468 -51.936 1.00 12.90 55 CYS C O 1
ATOM 8102 N N . GLY C 1 56 ? 45.959 -40.698 -53.297 1.00 12.05 56 GLY C N 1
ATOM 8103 C CA . GLY C 1 56 ? 45.831 -41.531 -54.481 1.00 10.20 56 GLY C CA 1
ATOM 8104 C C . GLY C 1 56 ? 45.070 -40.897 -55.633 1.00 11.66 56 GLY C C 1
ATOM 8105 O O . GLY C 1 56 ? 44.502 -39.810 -55.496 1.00 10.98 56 GLY C O 1
ATOM 8106 N N . LEU C 1 57 ? 45.058 -41.583 -56.773 1.00 8.70 57 LEU C N 1
ATOM 8107 C CA . LEU C 1 57 ? 44.349 -41.100 -57.953 1.00 10.39 57 LEU C CA 1
ATOM 8108 C C . LEU C 1 57 ? 42.858 -40.929 -57.694 1.00 8.90 57 LEU C C 1
ATOM 8109 O O . LEU C 1 57 ? 42.177 -40.205 -58.419 1.00 10.94 57 LEU C O 1
ATOM 8114 N N . GLY C 1 58 ? 42.350 -41.603 -56.668 1.00 8.93 58 GLY C N 1
ATOM 8115 C CA . GLY C 1 58 ? 40.935 -41.497 -56.355 1.00 6.93 58 GLY C CA 1
ATOM 8116 C C . GLY C 1 58 ? 40.640 -40.427 -55.323 1.00 7.57 58 GLY C C 1
ATOM 8117 O O . GLY C 1 58 ? 39.512 -40.326 -54.841 1.00 8.37 58 GLY C O 1
ATOM 8118 N N . GLY C 1 59 ? 41.645 -39.618 -54.995 1.00 7.82 59 GLY C N 1
ATOM 8119 C CA . GLY C 1 59 ? 41.463 -38.580 -53.994 1.00 8.57 59 GLY C CA 1
ATOM 8120 C C . GLY C 1 59 ? 41.542 -37.158 -54.515 1.00 10.73 59 GLY C C 1
ATOM 8121 O O . GLY C 1 59 ? 41.545 -36.934 -55.730 1.00 10.26 59 GLY C O 1
ATOM 8122 N N . ASP C 1 60 ? 41.606 -36.203 -53.587 1.00 9.64 60 ASP C N 1
ATOM 8123 C CA . ASP C 1 60 ? 41.671 -34.778 -53.914 1.00 9.94 60 ASP C CA 1
ATOM 8124 C C . ASP C 1 60 ? 43.049 -34.166 -53.672 1.00 10.29 60 ASP C C 1
ATOM 8125 O O . ASP C 1 60 ? 43.943 -34.797 -53.114 1.00 10.91 60 ASP C O 1
ATOM 8130 N N . LEU C 1 61 ? 43.192 -32.914 -54.094 1.00 9.20 61 LEU C N 1
ATOM 8131 C CA . LEU C 1 61 ? 44.423 -32.163 -53.928 1.00 10.44 61 LEU C CA 1
ATOM 8132 C C . LEU C 1 61 ? 44.108 -30.678 -53.808 1.00 11.19 61 LEU C C 1
ATOM 8133 O O . LEU C 1 61 ? 43.131 -30.190 -54.377 1.00 10.44 61 LEU C O 1
ATOM 8138 N N . PHE C 1 62 ? 44.934 -29.975 -53.043 1.00 11.95 62 PHE C N 1
ATOM 8139 C CA . PHE C 1 62 ? 44.811 -28.531 -52.867 1.00 13.13 62 PHE C CA 1
ATOM 8140 C C . PHE C 1 62 ? 46.233 -28.008 -53.003 1.00 13.32 62 PHE C C 1
ATOM 8141 O O . PHE C 1 62 ? 47.187 -28.715 -52.685 1.00 13.09 62 PHE C O 1
ATOM 8149 N N . ALA C 1 63 ? 46.390 -26.781 -53.479 1.00 12.86 63 ALA C N 1
ATOM 8150 C CA . ALA C 1 63 ? 47.732 -26.248 -53.622 1.00 13.39 63 ALA C CA 1
ATOM 8151 C C . ALA C 1 63 ? 47.796 -24.750 -53.801 1.00 13.12 63 ALA C C 1
ATOM 8152 O O . ALA C 1 63 ? 46.854 -24.120 -54.280 1.00 13.04 63 ALA C O 1
ATOM 8154 N N . LEU C 1 64 ? 48.923 -24.194 -53.373 1.00 12.63 64 LEU C N 1
ATOM 8155 C CA . LEU C 1 64 ? 49.226 -22.785 -53.540 1.00 12.50 64 LEU C CA 1
ATOM 8156 C C . LEU C 1 64 ? 50.475 -22.898 -54.397 1.00 13.04 64 LEU C C 1
ATOM 8157 O O . LEU C 1 64 ? 51.397 -23.650 -54.060 1.00 13.81 64 LEU C O 1
ATOM 8162 N N . ILE C 1 65 ? 50.486 -22.192 -55.519 1.00 11.51 65 ILE C N 1
ATOM 8163 C CA . ILE C 1 65 ? 51.615 -22.229 -56.434 1.00 12.52 65 ILE C CA 1
ATOM 8164 C C . ILE C 1 65 ? 52.088 -20.800 -56.680 1.00 14.39 65 ILE C C 1
ATOM 8165 O O . ILE C 1 65 ? 51.316 -19.961 -57.150 1.00 14.59 65 ILE C O 1
ATOM 8170 N N . ARG C 1 66 ? 53.353 -20.530 -56.358 1.00 13.99 66 ARG C N 1
ATOM 8171 C CA . ARG C 1 66 ? 53.930 -19.195 -56.525 1.00 15.01 66 ARG C CA 1
ATOM 8172 C C . ARG C 1 66 ? 54.956 -19.182 -57.657 1.00 15.39 66 ARG C C 1
ATOM 8173 O O . ARG C 1 66 ? 55.935 -19.928 -57.620 1.00 14.83 66 ARG C O 1
ATOM 8181 N N . ASP C 1 67 ? 54.735 -18.335 -58.662 1.00 16.53 67 ASP C N 1
ATOM 8182 C CA . ASP C 1 67 ? 55.659 -18.254 -59.788 1.00 18.42 67 ASP C CA 1
ATOM 8183 C C . ASP C 1 67 ? 56.800 -17.277 -59.545 1.00 19.95 67 ASP C C 1
ATOM 8184 O O . ASP C 1 67 ? 56.873 -16.633 -58.499 1.00 19.15 67 ASP C O 1
ATOM 8189 N N . GLU C 1 68 ? 57.683 -17.169 -60.532 1.00 21.20 68 GLU C N 1
ATOM 8190 C CA . GLU C 1 68 ? 58.839 -16.291 -60.440 1.00 24.03 68 GLU C CA 1
ATOM 8191 C C . GLU C 1 68 ? 58.475 -14.818 -60.259 1.00 25.22 68 GLU C C 1
ATOM 8192 O O . GLU C 1 68 ? 59.309 -14.017 -59.840 1.00 24.99 68 GLU C O 1
ATOM 8198 N N . ASN C 1 69 ? 57.231 -14.459 -60.565 1.00 25.36 69 ASN C N 1
ATOM 8199 C CA . ASN C 1 69 ? 56.798 -13.073 -60.427 1.00 25.18 69 ASN C CA 1
ATOM 8200 C C . ASN C 1 69 ? 56.033 -12.814 -59.136 1.00 24.79 69 ASN C C 1
ATOM 8201 O O . ASN C 1 69 ? 55.536 -11.712 -58.914 1.00 24.93 69 ASN C O 1
ATOM 8206 N N . GLY C 1 70 ? 55.939 -13.826 -58.282 1.00 23.02 70 GLY C N 1
ATOM 8207 C CA . GLY C 1 70 ? 55.231 -13.647 -57.030 1.00 22.19 70 GLY C CA 1
ATOM 8208 C C . GLY C 1 70 ? 53.737 -13.890 -57.126 1.00 22.89 70 GLY C C 1
ATOM 8209 O O . GLY C 1 70 ? 53.020 -13.739 -56.136 1.00 22.61 70 GLY C O 1
ATOM 8210 N N . GLN C 1 71 ? 53.257 -14.252 -58.313 1.00 22.37 71 GLN C N 1
ATOM 8211 C CA . GLN C 1 71 ? 51.837 -14.531 -58.488 1.00 23.31 71 GLN C CA 1
ATOM 8212 C C . GLN C 1 71 ? 51.535 -15.893 -57.874 1.00 21.46 71 GLN C C 1
ATOM 8213 O O . GLN C 1 71 ? 52.166 -16.895 -58.218 1.00 19.57 71 GLN C O 1
ATOM 8219 N N . ILE C 1 72 ? 50.573 -15.920 -56.959 1.00 20.14 72 ILE C N 1
ATOM 8220 C CA . ILE C 1 72 ? 50.201 -17.151 -56.281 1.00 19.28 72 ILE C CA 1
ATOM 8221 C C . ILE C 1 72 ? 48.823 -17.647 -56.679 1.00 19.19 72 ILE C C 1
ATOM 8222 O O . ILE C 1 72 ? 47.828 -16.939 -56.520 1.00 19.68 72 ILE C O 1
ATOM 8235 N N . ASP C 1 74 ? 45.688 -20.263 -56.211 1.00 14.46 74 ASP C N 1
ATOM 8236 C CA . ASP C 1 74 ? 45.015 -21.070 -55.202 1.00 14.48 74 ASP C CA 1
ATOM 8237 C C . ASP C 1 74 ? 44.289 -22.132 -56.021 1.00 13.98 74 ASP C C 1
ATOM 8238 O O . ASP C 1 74 ? 43.282 -21.842 -56.664 1.00 12.60 74 ASP C O 1
ATOM 8243 N N . LEU C 1 75 ? 44.809 -23.354 -56.008 1.00 12.84 75 LEU C N 1
ATOM 8244 C CA . LEU C 1 75 ? 44.216 -24.442 -56.780 1.00 12.52 75 LEU C CA 1
ATOM 8245 C C . LEU C 1 75 ? 43.410 -25.392 -55.900 1.00 12.35 75 LEU C C 1
ATOM 8246 O O . LEU C 1 75 ? 43.961 -26.085 -55.040 1.00 11.76 75 LEU C O 1
ATOM 8251 N N . ASN C 1 76 ? 42.099 -25.409 -56.124 1.00 11.61 76 ASN C N 1
ATOM 8252 C CA . ASN C 1 76 ? 41.181 -26.258 -55.372 1.00 11.88 76 ASN C CA 1
ATOM 8253 C C . ASN C 1 76 ? 40.877 -27.492 -56.214 1.00 12.34 76 ASN C C 1
ATOM 8254 O O . ASN C 1 76 ? 40.067 -27.438 -57.142 1.00 10.79 76 ASN C O 1
ATOM 8259 N N . GLY C 1 77 ? 41.533 -28.600 -55.887 1.00 11.30 77 GLY C N 1
ATOM 8260 C CA . GLY C 1 77 ? 41.320 -29.832 -56.623 1.00 11.09 77 GLY C CA 1
ATOM 8261 C C . GLY C 1 77 ? 40.447 -30.836 -55.887 1.00 11.87 77 GLY C C 1
ATOM 8262 O O . GLY C 1 77 ? 40.735 -32.036 -55.881 1.00 9.02 77 GLY C O 1
ATOM 8263 N N . SER C 1 78 ? 39.386 -30.351 -55.248 1.00 11.06 78 SER C N 1
ATOM 8264 C CA . SER C 1 78 ? 38.468 -31.239 -54.544 1.00 11.41 78 SER C CA 1
ATOM 8265 C C . SER C 1 78 ? 37.304 -31.517 -55.491 1.00 12.06 78 SER C C 1
ATOM 8266 O O . SER C 1 78 ? 36.757 -30.597 -56.101 1.00 10.24 78 SER C O 1
ATOM 8269 N N . GLY C 1 79 ? 36.944 -32.788 -55.629 1.00 11.07 79 GLY C N 1
ATOM 8270 C CA . GLY C 1 79 ? 35.848 -33.145 -56.510 1.00 12.54 79 GLY C CA 1
ATOM 8271 C C . GLY C 1 79 ? 34.495 -32.876 -55.881 1.00 13.12 79 GLY C C 1
ATOM 8272 O O . GLY C 1 79 ? 34.362 -32.872 -54.654 1.00 11.95 79 GLY C O 1
ATOM 8273 N N . GLN C 1 80 ? 33.490 -32.655 -56.724 1.00 12.18 80 GLN C N 1
ATOM 8274 C CA . GLN C 1 80 ? 32.140 -32.374 -56.257 1.00 11.93 80 GLN C CA 1
ATOM 8275 C C . GLN C 1 80 ? 31.355 -33.673 -56.101 1.00 11.07 80 GLN C C 1
ATOM 8276 O O . GLN C 1 80 ? 31.732 -34.706 -56.652 1.00 10.46 80 GLN C O 1
ATOM 8282 N N . ALA C 1 81 ? 30.266 -33.619 -55.343 1.00 11.10 81 ALA C N 1
ATOM 8283 C CA . ALA C 1 81 ? 29.432 -34.792 -55.135 1.00 9.78 81 ALA C CA 1
ATOM 8284 C C . ALA C 1 81 ? 28.688 -35.167 -56.413 1.00 12.30 81 ALA C C 1
ATOM 8285 O O . ALA C 1 81 ? 28.418 -34.319 -57.274 1.00 11.89 81 ALA C O 1
ATOM 8287 N N . SER C 1 82 ? 28.365 -36.450 -56.531 1.00 12.04 82 SER C N 1
ATOM 8288 C CA . SER C 1 82 ? 27.635 -36.962 -57.681 1.00 12.63 82 SER C CA 1
ATOM 8289 C C . SER C 1 82 ? 26.294 -36.239 -57.777 1.00 13.42 82 SER C C 1
ATOM 8290 O O . SER C 1 82 ? 25.734 -35.828 -56.764 1.00 12.72 82 SER C O 1
ATOM 8293 N N . ARG C 1 83 ? 25.785 -36.064 -58.991 1.00 15.36 83 ARG C N 1
ATOM 8294 C CA . ARG C 1 83 ? 24.492 -35.415 -59.161 1.00 18.83 83 ARG C CA 1
ATOM 8295 C C . ARG C 1 83 ? 23.420 -36.417 -58.752 1.00 18.73 83 ARG C C 1
ATOM 8296 O O . ARG C 1 83 ? 22.279 -36.049 -58.494 1.00 20.70 83 ARG C O 1
ATOM 8304 N N . ALA C 1 84 ? 23.805 -37.686 -58.685 1.00 18.47 84 ALA C N 1
ATOM 8305 C CA . ALA C 1 84 ? 22.877 -38.755 -58.338 1.00 19.06 84 ALA C CA 1
ATOM 8306 C C . ALA C 1 84 ? 22.606 -38.927 -56.848 1.00 18.34 84 ALA C C 1
ATOM 8307 O O . ALA C 1 84 ? 21.718 -39.686 -56.474 1.00 19.31 84 ALA C O 1
ATOM 8309 N N . VAL C 1 85 ? 23.360 -38.246 -55.991 1.00 16.35 85 VAL C N 1
ATOM 8310 C CA . VAL C 1 85 ? 23.117 -38.379 -54.559 1.00 15.30 85 VAL C CA 1
ATOM 8311 C C . VAL C 1 85 ? 22.472 -37.125 -53.989 1.00 15.85 85 VAL C C 1
ATOM 8312 O O . VAL C 1 85 ? 22.530 -36.052 -54.591 1.00 15.80 85 VAL C O 1
ATOM 8316 N N . SER C 1 86 ? 21.850 -37.280 -52.827 1.00 14.18 86 SER C N 1
ATOM 8317 C CA . SER C 1 86 ? 21.170 -36.190 -52.146 1.00 14.54 86 SER C CA 1
ATOM 8318 C C . SER C 1 86 ? 20.750 -36.699 -50.778 1.00 14.95 86 SER C C 1
ATOM 8319 O O . SER C 1 86 ? 20.945 -37.869 -50.461 1.00 15.39 86 SER C O 1
ATOM 8322 N N . ILE C 1 87 ? 20.164 -35.826 -49.971 1.00 15.21 87 ILE C N 1
ATOM 8323 C CA . ILE C 1 87 ? 19.715 -36.240 -48.658 1.00 14.77 87 ILE C CA 1
ATOM 8324 C C . ILE C 1 87 ? 18.578 -37.254 -48.809 1.00 14.84 87 ILE C C 1
ATOM 8325 O O . ILE C 1 87 ? 18.522 -38.227 -48.065 1.00 14.60 87 ILE C O 1
ATOM 8330 N N . ASP C 1 88 ? 17.697 -37.048 -49.787 1.00 15.97 88 ASP C N 1
ATOM 8331 C CA . ASP C 1 88 ? 16.594 -37.986 -50.015 1.00 17.31 88 ASP C CA 1
ATOM 8332 C C . ASP C 1 88 ? 17.152 -39.360 -50.395 1.00 15.84 88 ASP C C 1
ATOM 8333 O O . ASP C 1 88 ? 16.598 -40.396 -50.028 1.00 16.12 88 ASP C O 1
ATOM 8338 N N . TYR C 1 89 ? 18.240 -39.349 -51.156 1.00 14.48 89 TYR C N 1
ATOM 8339 C CA . TYR C 1 89 ? 18.920 -40.563 -51.598 1.00 15.05 89 TYR C CA 1
ATOM 8340 C C . TYR C 1 89 ? 19.270 -41.442 -50.392 1.00 15.82 89 TYR C C 1
ATOM 8341 O O . TYR C 1 89 ? 19.073 -42.662 -50.414 1.00 14.46 89 TYR C O 1
ATOM 8350 N N . TYR C 1 90 ? 19.791 -40.817 -49.341 1.00 13.83 90 TYR C N 1
ATOM 8351 C CA . TYR C 1 90 ? 20.161 -41.554 -48.137 1.00 14.79 90 TYR C CA 1
ATOM 8352 C C . TYR C 1 90 ? 18.965 -41.881 -47.247 1.00 15.33 90 TYR C C 1
ATOM 8353 O O . TYR C 1 90 ? 18.867 -42.992 -46.724 1.00 14.53 90 TYR C O 1
ATOM 8362 N N . GLU C 1 91 ? 18.050 -40.929 -47.083 1.00 15.95 91 GLU C N 1
ATOM 8363 C CA . GLU C 1 91 ? 16.874 -41.171 -46.252 1.00 17.38 91 GLU C CA 1
ATOM 8364 C C . GLU C 1 91 ? 16.084 -42.331 -46.850 1.00 17.72 91 GLU C C 1
ATOM 8365 O O . GLU C 1 91 ? 15.498 -43.139 -46.130 1.00 18.65 91 GLU C O 1
ATOM 8371 N N . SER C 1 92 ? 16.078 -42.404 -48.176 1.00 17.54 92 SER C N 1
ATOM 8372 C CA . SER C 1 92 ? 15.378 -43.464 -48.884 1.00 18.80 92 SER C CA 1
ATOM 8373 C C . SER C 1 92 ? 15.986 -44.813 -48.512 1.00 18.68 92 SER C C 1
ATOM 8374 O O . SER C 1 92 ? 15.287 -45.822 -48.450 1.00 16.89 92 SER C O 1
ATOM 8385 N N . GLY C 1 94 ? 17.250 -45.349 -45.674 1.00 16.43 94 GLY C N 1
ATOM 8386 C CA . GLY C 1 94 ? 17.011 -45.510 -44.247 1.00 15.07 94 GLY C CA 1
ATOM 8387 C C . GLY C 1 94 ? 18.181 -45.055 -43.385 1.00 14.64 94 GLY C C 1
ATOM 8388 O O . GLY C 1 94 ? 18.297 -45.453 -42.227 1.00 15.03 94 GLY C O 1
ATOM 8389 N N . LEU C 1 95 ? 19.035 -44.203 -43.945 1.00 14.40 95 LEU C N 1
ATOM 8390 C CA . LEU C 1 95 ? 20.215 -43.702 -43.241 1.00 14.96 95 LEU C CA 1
ATOM 8391 C C . LEU C 1 95 ? 20.134 -42.232 -42.837 1.00 15.12 95 LEU C C 1
ATOM 8392 O O . LEU C 1 95 ? 19.630 -41.399 -43.594 1.00 15.93 95 LEU C O 1
ATOM 8397 N N . THR C 1 96 ? 20.644 -41.919 -41.646 1.00 14.72 96 THR C N 1
ATOM 8398 C CA . THR C 1 96 ? 20.670 -40.545 -41.143 1.00 15.22 96 THR C CA 1
ATOM 8399 C C . THR C 1 96 ? 22.112 -40.057 -41.198 1.00 16.05 96 THR C C 1
ATOM 8400 O O . THR C 1 96 ? 22.411 -38.912 -40.857 1.00 14.91 96 THR C O 1
ATOM 8404 N N . LYS C 1 97 ? 23.002 -40.941 -41.634 1.00 16.49 97 LYS C N 1
ATOM 8405 C CA . LYS C 1 97 ? 24.418 -40.622 -41.727 1.00 17.85 97 LYS C CA 1
ATOM 8406 C C . LYS C 1 97 ? 25.035 -41.303 -42.943 1.00 17.27 97 LYS C C 1
ATOM 8407 O O . LYS C 1 97 ? 24.694 -42.439 -43.265 1.00 16.70 97 LYS C O 1
ATOM 8413 N N . ILE C 1 98 ? 25.935 -40.601 -43.622 1.00 16.20 98 ILE C N 1
ATOM 8414 C CA . ILE C 1 98 ? 26.610 -41.152 -44.791 1.00 15.51 98 ILE C CA 1
ATOM 8415 C C . ILE C 1 98 ? 27.640 -42.175 -44.310 1.00 14.59 98 ILE C C 1
ATOM 8416 O O . ILE C 1 98 ? 28.386 -41.914 -43.369 1.00 15.39 98 ILE C O 1
ATOM 8421 N N . PRO C 1 99 ? 27.681 -43.359 -44.943 1.00 14.47 99 PRO C N 1
ATOM 8422 C CA . PRO C 1 99 ? 28.630 -44.412 -44.561 1.00 15.50 99 PRO C CA 1
ATOM 8423 C C . PRO C 1 99 ? 30.067 -43.921 -44.709 1.00 15.57 99 PRO C C 1
ATOM 8424 O O . PRO C 1 99 ? 30.339 -43.053 -45.536 1.00 15.79 99 PRO C O 1
ATOM 8428 N N . GLU C 1 100 ? 30.981 -44.475 -43.917 1.00 15.05 100 GLU C N 1
ATOM 8429 C CA . GLU C 1 100 ? 32.382 -44.078 -43.996 1.00 15.35 100 GLU C CA 1
ATOM 8430 C C . GLU C 1 100 ? 33.115 -44.873 -45.071 1.00 15.01 100 GLU C C 1
ATOM 8431 O O . GLU C 1 100 ? 34.067 -44.384 -45.672 1.00 15.13 100 GLU C O 1
ATOM 8437 N N . ARG C 1 101 ? 32.672 -46.103 -45.312 1.00 13.75 101 ARG C N 1
ATOM 8438 C CA . ARG C 1 101 ? 33.308 -46.950 -46.313 1.00 13.38 101 ARG C CA 1
ATOM 8439 C C . ARG C 1 101 ? 32.262 -47.519 -47.260 1.00 13.86 101 ARG C C 1
ATOM 8440 O O . ARG C 1 101 ? 31.064 -47.448 -46.992 1.00 14.52 101 ARG C O 1
ATOM 8448 N N . GLY C 1 102 ? 32.718 -48.085 -48.371 1.00 13.92 102 GLY C N 1
ATOM 8449 C CA . GLY C 1 102 ? 31.793 -48.671 -49.320 1.00 13.73 102 GLY C CA 1
ATOM 8450 C C . GLY C 1 102 ? 31.389 -47.759 -50.460 1.00 13.00 102 GLY C C 1
ATOM 8451 O O . GLY C 1 102 ? 31.808 -46.603 -50.518 1.00 14.91 102 GLY C O 1
ATOM 8452 N N . PRO C 1 103 ? 30.541 -48.252 -51.376 1.00 13.31 103 PRO C N 1
ATOM 8453 C CA . PRO C 1 103 ? 30.068 -47.495 -52.537 1.00 13.56 103 PRO C CA 1
ATOM 8454 C C . PRO C 1 103 ? 29.236 -46.253 -52.227 1.00 14.74 103 PRO C C 1
ATOM 8455 O O . PRO C 1 103 ? 29.131 -45.358 -53.065 1.00 15.67 103 PRO C O 1
ATOM 8459 N N . TYR C 1 104 ? 28.637 -46.199 -51.041 1.00 13.52 104 TYR C N 1
ATOM 8460 C CA . TYR C 1 104 ? 27.823 -45.046 -50.677 1.00 14.37 104 TYR C CA 1
ATOM 8461 C C . TYR C 1 104 ? 28.612 -44.017 -49.881 1.00 13.24 104 TYR C C 1
ATOM 8462 O O . TYR C 1 104 ? 28.057 -43.040 -49.377 1.00 12.90 104 TYR C O 1
ATOM 8471 N N . ALA C 1 105 ? 29.918 -44.250 -49.779 1.00 13.14 105 ALA C N 1
ATOM 8472 C CA . ALA C 1 105 ? 30.821 -43.336 -49.091 1.00 12.07 105 ALA C CA 1
ATOM 8473 C C . ALA C 1 105 ? 31.659 -42.626 -50.161 1.00 12.75 105 ALA C C 1
ATOM 8474 O O . ALA C 1 105 ? 32.082 -41.485 -49.982 1.00 12.81 105 ALA C O 1
ATOM 8476 N N . ALA C 1 106 ? 31.893 -43.317 -51.273 1.00 11.27 106 ALA C N 1
ATOM 8477 C CA . ALA C 1 106 ? 32.673 -42.774 -52.377 1.00 12.30 106 ALA C CA 1
ATOM 8478 C C . ALA C 1 106 ? 31.716 -42.019 -53.291 1.00 12.09 106 ALA C C 1
ATOM 8479 O O . ALA C 1 106 ? 31.397 -42.476 -54.390 1.00 12.93 106 ALA C O 1
ATOM 8481 N N . ILE C 1 107 ? 31.268 -40.853 -52.838 1.00 13.00 107 ILE C N 1
ATOM 8482 C CA . ILE C 1 107 ? 30.308 -40.071 -53.598 1.00 13.28 107 ILE C CA 1
ATOM 8483 C C . ILE C 1 107 ? 30.803 -38.752 -54.198 1.00 14.22 107 ILE C C 1
ATOM 8484 O O . ILE C 1 107 ? 30.000 -37.972 -54.718 1.00 13.38 107 ILE C O 1
ATOM 8489 N N . THR C 1 108 ? 32.106 -38.488 -54.122 1.00 12.99 108 THR C N 1
ATOM 8490 C CA . THR C 1 108 ? 32.652 -37.273 -54.724 1.00 12.58 108 THR C CA 1
ATOM 8491 C C . THR C 1 108 ? 33.714 -37.667 -55.737 1.00 12.73 108 THR C C 1
ATOM 8492 O O . THR C 1 108 ? 34.468 -38.615 -55.526 1.00 12.28 108 THR C O 1
ATOM 8496 N N . VAL C 1 109 ? 33.763 -36.934 -56.842 1.00 11.92 109 VAL C N 1
ATOM 8497 C CA . VAL C 1 109 ? 34.716 -37.201 -57.908 1.00 10.97 109 VAL C CA 1
ATOM 8498 C C . VAL C 1 109 ? 36.169 -36.987 -57.483 1.00 11.08 109 VAL C C 1
ATOM 8499 O O . VAL C 1 109 ? 36.485 -36.023 -56.789 1.00 10.12 109 VAL C O 1
ATOM 8503 N N . PRO C 1 110 ? 37.066 -37.912 -57.866 1.00 10.82 110 PRO C N 1
ATOM 8504 C CA . PRO C 1 110 ? 38.476 -37.747 -57.502 1.00 10.43 110 PRO C CA 1
ATOM 8505 C C . PRO C 1 110 ? 38.942 -36.487 -58.233 1.00 10.97 110 PRO C C 1
ATOM 8506 O O . PRO C 1 110 ? 38.846 -36.416 -59.460 1.00 11.25 110 PRO C O 1
ATOM 8510 N N . GLY C 1 111 ? 39.443 -35.498 -57.498 1.00 10.02 111 GLY C N 1
ATOM 8511 C CA . GLY C 1 111 ? 39.855 -34.273 -58.156 1.00 10.83 111 GLY C CA 1
ATOM 8512 C C . GLY C 1 111 ? 41.325 -34.074 -58.477 1.00 12.42 111 GLY C C 1
ATOM 8513 O O . GLY C 1 111 ? 41.669 -33.129 -59.189 1.00 9.87 111 GLY C O 1
ATOM 8514 N N . ILE C 1 112 ? 42.192 -34.957 -57.985 1.00 11.92 112 ILE C N 1
ATOM 8515 C CA . ILE C 1 112 ? 43.623 -34.791 -58.210 1.00 10.63 112 ILE C CA 1
ATOM 8516 C C . ILE C 1 112 ? 44.089 -34.785 -59.668 1.00 11.43 112 ILE C C 1
ATOM 8517 O O . ILE C 1 112 ? 44.866 -33.915 -60.059 1.00 9.45 112 ILE C O 1
ATOM 8522 N N . ALA C 1 113 ? 43.616 -35.723 -60.482 1.00 10.32 113 ALA C N 1
ATOM 8523 C CA . ALA C 1 113 ? 44.043 -35.748 -61.876 1.00 11.48 113 ALA C CA 1
ATOM 8524 C C . ALA C 1 113 ? 43.716 -34.435 -62.589 1.00 11.65 113 ALA C C 1
ATOM 8525 O O . ALA C 1 113 ? 44.508 -33.945 -63.394 1.00 12.06 113 ALA C O 1
ATOM 8527 N N . GLY C 1 114 ? 42.552 -33.866 -62.292 1.00 11.20 114 GLY C N 1
ATOM 8528 C CA . GLY C 1 114 ? 42.162 -32.612 -62.918 1.00 10.54 114 GLY C CA 1
ATOM 8529 C C . GLY C 1 114 ? 43.048 -31.452 -62.493 1.00 11.29 114 GLY C C 1
ATOM 8530 O O . GLY C 1 114 ? 43.293 -30.524 -63.269 1.00 11.49 114 GLY C O 1
ATOM 8531 N N . SER C 1 115 ? 43.534 -31.497 -61.257 1.00 10.68 115 SER C N 1
ATOM 8532 C CA . SER C 1 115 ? 44.399 -30.435 -60.765 1.00 10.10 115 SER C CA 1
ATOM 8533 C C . SER C 1 115 ? 45.751 -30.536 -61.471 1.00 11.20 115 SER C C 1
ATOM 8534 O O . SER C 1 115 ? 46.381 -29.525 -61.782 1.00 12.08 115 SER C O 1
ATOM 8537 N N . TRP C 1 116 ? 46.195 -31.760 -61.740 1.00 10.89 116 TRP C N 1
ATOM 8538 C CA . TRP C 1 116 ? 47.462 -31.949 -62.436 1.00 10.79 116 TRP C CA 1
ATOM 8539 C C . TRP C 1 116 ? 47.375 -31.345 -63.838 1.00 11.82 116 TRP C C 1
ATOM 8540 O O . TRP C 1 116 ? 48.338 -30.758 -64.333 1.00 11.68 116 TRP C O 1
ATOM 8551 N N . ASP C 1 117 ? 46.216 -31.506 -64.471 1.00 12.78 117 ASP C N 1
ATOM 8552 C CA . ASP C 1 117 ? 45.973 -30.981 -65.815 1.00 14.12 117 ASP C CA 1
ATOM 8553 C C . ASP C 1 117 ? 46.221 -29.470 -65.820 1.00 15.15 117 ASP C C 1
ATOM 8554 O O . ASP C 1 117 ? 46.954 -28.950 -66.666 1.00 14.47 117 ASP C O 1
ATOM 8559 N N . GLU C 1 118 ? 45.622 -28.776 -64.859 1.00 14.53 118 GLU C N 1
ATOM 8560 C CA . GLU C 1 118 ? 45.780 -27.329 -64.744 1.00 15.89 118 GLU C CA 1
ATOM 8561 C C . GLU C 1 118 ? 47.224 -26.923 -64.474 1.00 15.01 118 GLU C C 1
ATOM 8562 O O . GLU C 1 118 ? 47.733 -25.980 -65.079 1.00 14.77 118 GLU C O 1
ATOM 8568 N N . ILE C 1 119 ? 47.881 -27.629 -63.557 1.00 12.71 119 ILE C N 1
ATOM 8569 C CA . ILE C 1 119 ? 49.265 -27.325 -63.222 1.00 12.94 119 ILE C CA 1
ATOM 8570 C C . ILE C 1 119 ? 50.168 -27.526 -64.436 1.00 12.96 119 ILE C C 1
ATOM 8571 O O . ILE C 1 119 ? 51.028 -26.690 -64.734 1.00 10.80 119 ILE C O 1
ATOM 8576 N N . PHE C 1 120 ? 49.959 -28.637 -65.135 1.00 11.71 120 PHE C N 1
ATOM 8577 C CA . PHE C 1 120 ? 50.747 -28.965 -66.314 1.00 14.26 120 PHE C CA 1
ATOM 8578 C C . PHE C 1 120 ? 50.642 -27.892 -67.398 1.00 15.55 120 PHE C C 1
ATOM 8579 O O . PHE C 1 120 ? 51.651 -27.389 -67.884 1.00 14.98 120 PHE C O 1
ATOM 8587 N N . ARG C 1 121 ? 49.419 -27.543 -67.777 1.00 17.25 121 ARG C N 1
ATOM 8588 C CA . ARG C 1 121 ? 49.216 -26.543 -68.818 1.00 19.54 121 ARG C CA 1
ATOM 8589 C C . ARG C 1 121 ? 49.718 -25.144 -68.477 1.00 18.60 121 ARG C C 1
ATOM 8590 O O . ARG C 1 121 ? 50.209 -24.433 -69.350 1.00 18.51 121 ARG C O 1
ATOM 8598 N N . LYS C 1 122 ? 49.607 -24.757 -67.212 1.00 19.43 122 LYS C N 1
ATOM 8599 C CA . LYS C 1 122 ? 50.031 -23.431 -66.773 1.00 19.90 122 LYS C CA 1
ATOM 8600 C C . LYS C 1 122 ? 51.488 -23.281 -66.343 1.00 20.48 122 LYS C C 1
ATOM 8601 O O . LYS C 1 122 ? 52.071 -22.210 -66.515 1.00 21.35 122 LYS C O 1
ATOM 8607 N N . PHE C 1 123 ? 52.085 -24.337 -65.798 1.00 17.21 123 PHE C N 1
ATOM 8608 C CA . PHE C 1 123 ? 53.452 -24.227 -65.291 1.00 18.04 123 PHE C CA 1
ATOM 8609 C C . PHE C 1 123 ? 54.521 -25.188 -65.804 1.00 17.47 123 PHE C C 1
ATOM 8610 O O . PHE C 1 123 ? 55.711 -24.879 -65.725 1.00 17.03 123 PHE C O 1
ATOM 8618 N N . ALA C 1 124 ? 54.113 -26.349 -66.307 1.00 17.66 124 ALA C N 1
ATOM 8619 C CA . ALA C 1 124 ? 55.068 -27.356 -66.766 1.00 17.44 124 ALA C CA 1
ATOM 8620 C C . ALA C 1 124 ? 55.852 -26.997 -68.019 1.00 18.99 124 ALA C C 1
ATOM 8621 O O . ALA C 1 124 ? 55.443 -26.142 -68.803 1.00 17.73 124 ALA C O 1
ATOM 8623 N N . THR C 1 125 ? 56.983 -27.675 -68.200 1.00 17.95 125 THR C N 1
ATOM 8624 C CA . THR C 1 125 ? 57.842 -27.455 -69.358 1.00 21.93 125 THR C CA 1
ATOM 8625 C C . THR C 1 125 ? 58.241 -28.777 -70.008 1.00 21.14 125 THR C C 1
ATOM 8626 O O . THR C 1 125 ? 58.664 -28.810 -71.162 1.00 21.58 125 THR C O 1
ATOM 8638 N N . ASP C 1 127 ? 57.611 -33.043 -71.083 1.00 18.73 127 ASP C N 1
ATOM 8639 C CA . ASP C 1 127 ? 56.594 -33.918 -71.652 1.00 20.19 127 ASP C CA 1
ATOM 8640 C C . ASP C 1 127 ? 55.970 -34.712 -70.516 1.00 18.91 127 ASP C C 1
ATOM 8641 O O . ASP C 1 127 ? 56.665 -35.123 -69.585 1.00 16.39 127 ASP C O 1
ATOM 8646 N N . ILE C 1 128 ? 54.664 -34.935 -70.600 1.00 17.31 128 ILE C N 1
ATOM 8647 C CA . ILE C 1 128 ? 53.955 -35.673 -69.562 1.00 17.20 128 ILE C CA 1
ATOM 8648 C C . ILE C 1 128 ? 54.554 -37.065 -69.341 1.00 17.57 128 ILE C C 1
ATOM 8649 O O . ILE C 1 128 ? 54.575 -37.572 -68.216 1.00 18.31 128 ILE C O 1
ATOM 8654 N N . ALA C 1 129 ? 55.064 -37.678 -70.406 1.00 16.25 129 ALA C N 1
ATOM 8655 C CA . ALA C 1 129 ? 55.653 -39.013 -70.288 1.00 16.84 129 ALA C CA 1
ATOM 8656 C C . ALA C 1 129 ? 56.872 -39.031 -69.367 1.00 15.86 129 ALA C C 1
ATOM 8657 O O . ALA C 1 129 ? 57.085 -39.994 -68.630 1.00 15.63 129 ALA C O 1
ATOM 8659 N N . ASP C 1 130 ? 57.674 -37.972 -69.408 1.00 15.55 130 ASP C N 1
ATOM 8660 C CA . ASP C 1 130 ? 58.858 -37.906 -68.563 1.00 16.31 130 ASP C CA 1
ATOM 8661 C C . ASP C 1 130 ? 58.492 -37.601 -67.119 1.00 15.94 130 ASP C C 1
ATOM 8662 O O . ASP C 1 130 ? 59.145 -38.080 -66.190 1.00 15.51 130 ASP C O 1
ATOM 8667 N N . ILE C 1 131 ? 57.447 -36.805 -66.933 1.00 14.76 131 ILE C N 1
ATOM 8668 C CA . ILE C 1 131 ? 56.994 -36.460 -65.595 1.00 15.07 131 ILE C CA 1
ATOM 8669 C C . ILE C 1 131 ? 56.402 -37.677 -64.887 1.00 16.35 131 ILE C C 1
ATOM 8670 O O . ILE C 1 131 ? 56.591 -37.857 -63.679 1.00 14.39 131 ILE C O 1
ATOM 8675 N N . LEU C 1 132 ? 55.704 -38.521 -65.645 1.00 14.14 132 LEU C N 1
ATOM 8676 C CA . LEU C 1 132 ? 55.060 -39.702 -65.072 1.00 14.14 132 LEU C CA 1
ATOM 8677 C C . LEU C 1 132 ? 55.869 -41.000 -65.092 1.00 14.04 132 LEU C C 1
ATOM 8678 O O . LEU C 1 132 ? 55.465 -41.982 -64.476 1.00 13.80 132 LEU C O 1
ATOM 8683 N N . GLU C 1 133 ? 57.005 -41.012 -65.783 1.00 15.43 133 GLU C N 1
ATOM 8684 C CA . GLU C 1 133 ? 57.820 -42.226 -65.864 1.00 16.38 133 GLU C CA 1
ATOM 8685 C C . GLU C 1 133 ? 58.200 -42.822 -64.500 1.00 15.66 133 GLU C C 1
ATOM 8686 O O . GLU C 1 133 ? 58.138 -44.038 -64.312 1.00 14.71 133 GLU C O 1
ATOM 8692 N N . PRO C 1 134 ? 58.613 -41.978 -63.536 1.00 14.95 134 PRO C N 1
ATOM 8693 C CA . PRO C 1 134 ? 58.981 -42.509 -62.217 1.00 13.77 134 PRO C CA 1
ATOM 8694 C C . PRO C 1 134 ? 57.820 -43.240 -61.543 1.00 12.98 134 PRO C C 1
ATOM 8695 O O . PRO C 1 134 ? 57.991 -44.335 -61.007 1.00 13.07 134 PRO C O 1
ATOM 8699 N N . ALA C 1 135 ? 56.636 -42.639 -61.576 1.00 12.52 135 ALA C N 1
ATOM 8700 C CA . ALA C 1 135 ? 55.470 -43.266 -60.962 1.00 13.63 135 ALA C CA 1
ATOM 8701 C C . ALA C 1 135 ? 55.133 -44.586 -61.651 1.00 13.01 135 ALA C C 1
ATOM 8702 O O . ALA C 1 135 ? 54.851 -45.587 -60.988 1.00 13.35 135 ALA C O 1
ATOM 8704 N N . ILE C 1 136 ? 55.163 -44.587 -62.980 1.00 13.40 136 ILE C N 1
ATOM 8705 C CA . ILE C 1 136 ? 54.855 -45.789 -63.750 1.00 13.17 136 ILE C CA 1
ATOM 8706 C C . ILE C 1 136 ? 55.849 -46.904 -63.423 1.00 13.45 136 ILE C C 1
ATOM 8707 O O . ILE C 1 136 ? 55.460 -48.048 -63.165 1.00 11.49 136 ILE C O 1
ATOM 8712 N N . ARG C 1 137 ? 57.132 -46.559 -63.427 1.00 14.04 137 ARG C N 1
ATOM 8713 C CA . ARG C 1 137 ? 58.184 -47.524 -63.135 1.00 15.14 137 ARG C CA 1
ATOM 8714 C C . ARG C 1 137 ? 58.051 -48.090 -61.730 1.00 13.47 137 ARG C C 1
ATOM 8715 O O . ARG C 1 137 ? 58.130 -49.304 -61.531 1.00 14.65 137 ARG C O 1
ATOM 8723 N N . THR C 1 138 ? 57.850 -47.212 -60.754 1.00 12.02 138 THR C N 1
ATOM 8724 C CA . THR C 1 138 ? 57.736 -47.643 -59.365 1.00 13.32 138 THR C CA 1
ATOM 8725 C C . THR C 1 138 ? 56.508 -48.513 -59.117 1.00 13.57 138 THR C C 1
ATOM 8726 O O . THR C 1 138 ? 56.547 -49.443 -58.309 1.00 14.72 138 THR C O 1
ATOM 8730 N N . ALA C 1 139 ? 55.418 -48.218 -59.817 1.00 13.22 139 ALA C N 1
ATOM 8731 C CA . ALA C 1 139 ? 54.196 -48.998 -59.664 1.00 12.54 139 ALA C CA 1
ATOM 8732 C C . ALA C 1 139 ? 54.357 -50.389 -60.290 1.00 15.01 139 ALA C C 1
ATOM 8733 O O . ALA C 1 139 ? 53.934 -51.394 -59.713 1.00 14.06 139 ALA C O 1
ATOM 8735 N N . SER C 1 140 ? 54.983 -50.451 -61.461 1.00 15.98 140 SER C N 1
ATOM 8736 C CA . SER C 1 140 ? 55.159 -51.730 -62.141 1.00 18.13 140 SER C CA 1
ATOM 8737 C C . SER C 1 140 ? 56.299 -52.571 -61.576 1.00 17.14 140 SER C C 1
ATOM 8738 O O . SER C 1 140 ? 56.140 -53.773 -61.369 1.00 16.48 140 SER C O 1
ATOM 8741 N N . ALA C 1 141 ? 57.445 -51.948 -61.328 1.00 17.26 141 ALA C N 1
ATOM 8742 C CA . ALA C 1 141 ? 58.590 -52.669 -60.775 1.00 17.93 141 ALA C CA 1
ATOM 8743 C C . ALA C 1 141 ? 58.390 -52.948 -59.285 1.00 17.03 141 ALA C C 1
ATOM 8744 O O . ALA C 1 141 ? 58.872 -53.952 -58.757 1.00 17.65 141 ALA C O 1
ATOM 8746 N N . GLY C 1 142 ? 57.678 -52.054 -58.608 1.00 15.81 142 GLY C N 1
ATOM 8747 C CA . GLY C 1 142 ? 57.437 -52.230 -57.185 1.00 15.20 142 GLY C CA 1
ATOM 8748 C C . GLY C 1 142 ? 58.520 -51.627 -56.306 1.00 15.75 142 GLY C C 1
ATOM 8749 O O . GLY C 1 142 ? 59.578 -51.224 -56.790 1.00 15.78 142 GLY C O 1
ATOM 8750 N N . PHE C 1 143 ? 58.256 -51.566 -55.006 1.00 14.51 143 PHE C N 1
ATOM 8751 C CA . PHE C 1 143 ? 59.210 -51.013 -54.051 1.00 13.89 143 PHE C CA 1
ATOM 8752 C C . PHE C 1 143 ? 59.025 -51.720 -52.714 1.00 14.31 143 PHE C C 1
ATOM 8753 O O . PHE C 1 143 ? 57.944 -52.231 -52.424 1.00 14.91 143 PHE C O 1
ATOM 8761 N N . PRO C 1 144 ? 60.084 -51.782 -51.891 1.00 14.53 144 PRO C N 1
ATOM 8762 C CA . PRO C 1 144 ? 59.985 -52.438 -50.582 1.00 14.87 144 PRO C CA 1
ATOM 8763 C C . PRO C 1 144 ? 59.238 -51.477 -49.654 1.00 15.30 144 PRO C C 1
ATOM 8764 O O . PRO C 1 144 ? 59.672 -50.339 -49.467 1.00 15.16 144 PRO C O 1
ATOM 8768 N N . ILE C 1 145 ? 58.125 -51.916 -49.076 1.00 14.07 145 ILE C N 1
ATOM 8769 C CA . ILE C 1 145 ? 57.359 -51.034 -48.198 1.00 14.15 145 ILE C CA 1
ATOM 8770 C C . ILE C 1 145 ? 58.015 -50.818 -46.840 1.00 15.22 145 ILE C C 1
ATOM 8771 O O . ILE C 1 145 ? 58.761 -51.669 -46.350 1.00 13.78 145 ILE C O 1
ATOM 8776 N N . THR C 1 146 ? 57.734 -49.669 -46.239 1.00 15.46 146 THR C N 1
ATOM 8777 C CA . THR C 1 146 ? 58.286 -49.328 -44.933 1.00 16.56 146 THR C CA 1
ATOM 8778 C C . THR C 1 146 ? 57.402 -49.929 -43.852 1.00 16.76 146 THR C C 1
ATOM 8779 O O . THR C 1 146 ? 56.324 -50.450 -44.139 1.00 17.29 146 THR C O 1
ATOM 8783 N N . GLN C 1 147 ? 57.857 -49.845 -42.607 1.00 15.73 147 GLN C N 1
ATOM 8784 C CA . GLN C 1 147 ? 57.091 -50.372 -41.488 1.00 17.69 147 GLN C CA 1
ATOM 8785 C C . GLN C 1 147 ? 55.800 -49.578 -41.314 1.00 17.09 147 GLN C C 1
ATOM 8786 O O . GLN C 1 147 ? 54.756 -50.146 -40.993 1.00 17.36 147 GLN C O 1
ATOM 8792 N N . ASN C 1 148 ? 55.878 -48.264 -41.518 1.00 17.04 148 ASN C N 1
ATOM 8793 C CA . ASN C 1 148 ? 54.707 -47.397 -41.390 1.00 17.91 148 ASN C CA 1
ATOM 8794 C C . ASN C 1 148 ? 53.657 -47.751 -42.437 1.00 17.15 148 ASN C C 1
ATOM 8795 O O . ASN C 1 148 ? 52.461 -47.757 -42.147 1.00 18.10 148 ASN C O 1
ATOM 8800 N N . TYR C 1 149 ? 54.105 -48.035 -43.657 1.00 16.24 149 TYR C N 1
ATOM 8801 C CA . TYR C 1 149 ? 53.182 -48.390 -44.730 1.00 15.25 149 TYR C CA 1
ATOM 8802 C C . TYR C 1 149 ? 52.535 -49.725 -44.365 1.00 14.04 149 TYR C C 1
ATOM 8803 O O . TYR C 1 149 ? 51.321 -49.885 -44.463 1.00 13.36 149 TYR C O 1
ATOM 8812 N N . SER C 1 150 ? 53.358 -50.678 -43.936 1.00 15.29 150 SER C N 1
ATOM 8813 C CA . SER C 1 150 ? 52.861 -51.991 -43.542 1.00 14.23 150 SER C CA 1
ATOM 8814 C C . SER C 1 150 ? 51.794 -51.841 -42.463 1.00 14.93 150 SER C C 1
ATOM 8815 O O . SER C 1 150 ? 50.746 -52.486 -42.524 1.00 13.13 150 SER C O 1
ATOM 8818 N N . ASP C 1 151 ? 52.061 -50.985 -41.478 1.00 16.16 151 ASP C N 1
ATOM 8819 C CA . ASP C 1 151 ? 51.109 -50.761 -40.396 1.00 17.64 151 ASP C CA 1
ATOM 8820 C C . ASP C 1 151 ? 49.802 -50.180 -40.922 1.00 16.97 151 ASP C C 1
ATOM 8821 O O . ASP C 1 151 ? 48.726 -50.506 -40.419 1.00 15.76 151 ASP C O 1
ATOM 8826 N N . SER C 1 152 ? 49.896 -49.306 -41.921 1.00 15.93 152 SER C N 1
ATOM 8827 C CA . SER C 1 152 ? 48.695 -48.708 -42.503 1.00 16.00 152 SER C CA 1
ATOM 8828 C C . SER C 1 152 ? 47.798 -49.804 -43.057 1.00 14.00 152 SER C C 1
ATOM 8829 O O . SER C 1 152 ? 46.579 -49.774 -42.879 1.00 13.16 152 SER C O 1
ATOM 8832 N N . ILE C 1 153 ? 48.402 -50.781 -43.723 1.00 13.53 153 ILE C N 1
ATOM 8833 C CA . ILE C 1 153 ? 47.619 -51.870 -44.285 1.00 14.42 153 ILE C CA 1
ATOM 8834 C C . ILE C 1 153 ? 46.948 -52.660 -43.160 1.00 15.70 153 ILE C C 1
ATOM 8835 O O . ILE C 1 153 ? 45.753 -52.948 -43.225 1.00 14.58 153 ILE C O 1
ATOM 8840 N N . ALA C 1 154 ? 47.712 -52.990 -42.122 1.00 16.56 154 ALA C N 1
ATOM 8841 C CA . ALA C 1 154 ? 47.167 -53.747 -40.996 1.00 17.54 154 ALA C CA 1
ATOM 8842 C C . ALA C 1 154 ? 45.983 -53.025 -40.357 1.00 18.33 154 ALA C C 1
ATOM 8843 O O . ALA C 1 154 ? 44.966 -53.645 -40.050 1.00 18.13 154 ALA C O 1
ATOM 8845 N N . ARG C 1 155 ? 46.111 -51.715 -40.162 1.00 18.84 155 ARG C N 1
ATOM 8846 C CA . ARG C 1 155 ? 45.034 -50.943 -39.550 1.00 20.46 155 ARG C CA 1
ATOM 8847 C C . ARG C 1 155 ? 43.804 -50.814 -40.441 1.00 20.63 155 ARG C C 1
ATOM 8848 O O . ARG C 1 155 ? 42.700 -50.586 -39.944 1.00 20.54 155 ARG C O 1
ATOM 8856 N N . SER C 1 156 ? 43.990 -50.955 -41.751 1.00 19.42 156 SER C N 1
ATOM 8857 C CA . SER C 1 156 ? 42.874 -50.850 -42.690 1.00 20.12 156 SER C CA 1
ATOM 8858 C C . SER C 1 156 ? 42.152 -52.174 -42.933 1.00 19.87 156 SER C C 1
ATOM 8859 O O . SER C 1 156 ? 40.964 -52.186 -43.253 1.00 21.03 156 SER C O 1
ATOM 8862 N N . ALA C 1 157 ? 42.863 -53.286 -42.772 1.00 19.80 157 ALA C N 1
ATOM 8863 C CA . ALA C 1 157 ? 42.271 -54.603 -42.997 1.00 19.45 157 ALA C CA 1
ATOM 8864 C C . ALA C 1 157 ? 40.889 -54.767 -42.355 1.00 19.72 157 ALA C C 1
ATOM 8865 O O . ALA C 1 157 ? 39.953 -55.241 -43.001 1.00 17.59 157 ALA C O 1
ATOM 8867 N N . PRO C 1 158 ? 40.742 -54.368 -41.080 1.00 20.31 158 PRO C N 1
ATOM 8868 C CA . PRO C 1 158 ? 39.459 -54.488 -40.378 1.00 20.42 158 PRO C CA 1
ATOM 8869 C C . PRO C 1 158 ? 38.298 -53.655 -40.933 1.00 19.75 158 PRO C C 1
ATOM 8870 O O . PRO C 1 158 ? 37.136 -53.980 -40.679 1.00 17.35 158 PRO C O 1
ATOM 8874 N N . VAL C 1 159 ? 38.593 -52.588 -41.675 1.00 18.36 159 VAL C N 1
ATOM 8875 C CA . VAL C 1 159 ? 37.519 -51.744 -42.205 1.00 19.29 159 VAL C CA 1
ATOM 8876 C C . VAL C 1 159 ? 37.262 -51.830 -43.704 1.00 17.63 159 VAL C C 1
ATOM 8877 O O . VAL C 1 159 ? 36.172 -51.494 -44.156 1.00 17.98 159 VAL C O 1
ATOM 8881 N N . ILE C 1 160 ? 38.253 -52.253 -44.481 1.00 15.60 160 ILE C N 1
ATOM 8882 C CA . ILE C 1 160 ? 38.055 -52.370 -45.925 1.00 14.65 160 ILE C CA 1
ATOM 8883 C C . ILE C 1 160 ? 38.613 -53.679 -46.471 1.00 15.47 160 ILE C C 1
ATOM 8884 O O . ILE C 1 160 ? 38.642 -53.892 -47.685 1.00 15.91 160 ILE C O 1
ATOM 8889 N N . GLY C 1 161 ? 39.045 -54.559 -45.571 1.00 14.71 161 GLY C N 1
ATOM 8890 C CA . GLY C 1 161 ? 39.586 -55.841 -45.990 1.00 13.94 161 GLY C CA 1
ATOM 8891 C C . GLY C 1 161 ? 38.576 -56.731 -46.703 1.00 13.60 161 GLY C C 1
ATOM 8892 O O . GLY C 1 161 ? 38.955 -57.692 -47.372 1.00 13.20 161 GLY C O 1
ATOM 8893 N N . GLN C 1 162 ? 37.292 -56.418 -46.573 1.00 12.15 162 GLN C N 1
ATOM 8894 C CA . GLN C 1 162 ? 36.255 -57.217 -47.221 1.00 13.30 162 GLN C CA 1
ATOM 8895 C C . GLN C 1 162 ? 36.086 -56.883 -48.709 1.00 12.12 162 GLN C C 1
ATOM 8896 O O . GLN C 1 162 ? 35.373 -57.581 -49.427 1.00 11.43 162 GLN C O 1
ATOM 8902 N N . TYR C 1 163 ? 36.726 -55.812 -49.166 1.00 11.79 163 TYR C N 1
ATOM 8903 C CA . TYR C 1 163 ? 36.634 -55.417 -50.574 1.00 14.24 163 TYR C CA 1
ATOM 8904 C C . TYR C 1 163 ? 37.743 -56.082 -51.383 1.00 13.62 163 TYR C C 1
ATOM 8905 O O . TYR C 1 163 ? 38.920 -55.751 -51.236 1.00 13.12 163 TYR C O 1
ATOM 8914 N N . ARG C 1 164 ? 37.364 -57.028 -52.237 1.00 14.33 164 ARG C N 1
ATOM 8915 C CA . ARG C 1 164 ? 38.337 -57.755 -53.041 1.00 15.64 164 ARG C CA 1
ATOM 8916 C C . ARG C 1 164 ? 39.241 -56.867 -53.885 1.00 14.70 164 ARG C C 1
ATOM 8917 O O . ARG C 1 164 ? 40.413 -57.176 -54.068 1.00 15.71 164 ARG C O 1
ATOM 8925 N N . GLY C 1 165 ? 38.698 -55.774 -54.411 1.00 14.53 165 GLY C N 1
ATOM 8926 C CA . GLY C 1 165 ? 39.503 -54.886 -55.231 1.00 13.59 165 GLY C CA 1
ATOM 8927 C C . GLY C 1 165 ? 40.678 -54.316 -54.456 1.00 13.50 165 GLY C C 1
ATOM 8928 O O . GLY C 1 165 ? 41.737 -54.040 -55.020 1.00 12.95 165 GLY C O 1
ATOM 8929 N N . TRP C 1 166 ? 40.489 -54.147 -53.153 1.00 13.55 166 TRP C N 1
ATOM 8930 C CA . TRP C 1 166 ? 41.534 -53.602 -52.293 1.00 12.77 166 TRP C CA 1
ATOM 8931 C C . TRP C 1 166 ? 42.458 -54.688 -51.737 1.00 13.22 166 TRP C C 1
ATOM 8932 O O . TRP C 1 166 ? 43.679 -54.574 -51.823 1.00 12.69 166 TRP C O 1
ATOM 8943 N N . SER C 1 167 ? 41.878 -55.744 -51.172 1.00 13.18 167 SER C N 1
ATOM 8944 C CA . SER C 1 167 ? 42.687 -56.817 -50.589 1.00 14.33 167 SER C CA 1
ATOM 8945 C C . SER C 1 167 ? 43.574 -57.542 -51.605 1.00 14.27 167 SER C C 1
ATOM 8946 O O . SER C 1 167 ? 44.693 -57.955 -51.280 1.00 13.45 167 SER C O 1
ATOM 8949 N N . SER C 1 168 ? 43.088 -57.688 -52.834 1.00 14.04 168 SER C N 1
ATOM 8950 C CA . SER C 1 168 ? 43.864 -58.369 -53.863 1.00 15.32 168 SER C CA 1
ATOM 8951 C C . SER C 1 168 ? 45.137 -57.597 -54.192 1.00 14.23 168 SER C C 1
ATOM 8952 O O . SER C 1 168 ? 46.091 -58.169 -54.704 1.00 14.73 168 SER C O 1
ATOM 8955 N N . ILE C 1 169 ? 45.151 -56.300 -53.901 1.00 12.81 169 ILE C N 1
ATOM 8956 C CA . ILE C 1 169 ? 46.331 -55.482 -54.172 1.00 13.57 169 ILE C CA 1
ATOM 8957 C C . ILE C 1 169 ? 47.246 -55.329 -52.954 1.00 13.16 169 ILE C C 1
ATOM 8958 O O . ILE C 1 169 ? 48.442 -55.610 -53.025 1.00 13.57 169 ILE C O 1
ATOM 8963 N N . PHE C 1 170 ? 46.675 -54.899 -51.836 1.00 11.51 170 PHE C N 1
ATOM 8964 C CA . PHE C 1 170 ? 47.454 -54.653 -50.628 1.00 13.01 170 PHE C CA 1
ATOM 8965 C C . PHE C 1 170 ? 47.654 -55.823 -49.671 1.00 15.04 170 PHE C C 1
ATOM 8966 O O . PHE C 1 170 ? 48.457 -55.734 -48.748 1.00 15.43 170 PHE C O 1
ATOM 8982 N N . PRO C 1 172 ? 47.755 -59.276 -51.134 1.00 21.13 172 PRO C N 1
ATOM 8983 C CA . PRO C 1 172 ? 47.776 -60.303 -52.184 1.00 23.39 172 PRO C CA 1
ATOM 8984 C C . PRO C 1 172 ? 47.884 -61.755 -51.733 1.00 25.83 172 PRO C C 1
ATOM 8985 O O . PRO C 1 172 ? 47.319 -62.651 -52.365 1.00 25.98 172 PRO C O 1
ATOM 8989 N N . ASN C 1 173 ? 48.597 -61.990 -50.639 1.00 26.30 173 ASN C N 1
ATOM 8990 C CA . ASN C 1 173 ? 48.776 -63.346 -50.142 1.00 27.38 173 ASN C CA 1
ATOM 8991 C C . ASN C 1 173 ? 47.814 -63.668 -49.006 1.00 26.88 173 ASN C C 1
ATOM 8992 O O . ASN C 1 173 ? 47.975 -64.666 -48.304 1.00 27.35 173 ASN C O 1
ATOM 8997 N N . GLY C 1 174 ? 46.810 -62.817 -48.834 1.00 25.15 174 GLY C N 1
ATOM 8998 C CA . GLY C 1 174 ? 45.829 -63.036 -47.788 1.00 24.21 174 GLY C CA 1
ATOM 8999 C C . GLY C 1 174 ? 46.258 -62.529 -46.426 1.00 24.03 174 GLY C C 1
ATOM 9000 O O . GLY C 1 174 ? 45.511 -62.638 -45.456 1.00 25.51 174 GLY C O 1
ATOM 9001 N N . SER C 1 175 ? 47.460 -61.974 -46.345 1.00 23.55 175 SER C N 1
ATOM 9002 C CA . SER C 1 175 ? 47.962 -61.456 -45.077 1.00 22.71 175 SER C CA 1
ATOM 9003 C C . SER C 1 175 ? 48.530 -60.055 -45.254 1.00 21.76 175 SER C C 1
ATOM 9004 O O . SER C 1 175 ? 48.673 -59.570 -46.377 1.00 22.00 175 SER C O 1
ATOM 9007 N N . VAL C 1 176 ? 48.850 -59.405 -44.142 1.00 21.81 176 VAL C N 1
ATOM 9008 C CA . VAL C 1 176 ? 49.414 -58.064 -44.194 1.00 20.88 176 VAL C CA 1
ATOM 9009 C C . VAL C 1 176 ? 50.890 -58.143 -44.568 1.00 20.40 176 VAL C C 1
ATOM 9010 O O . VAL C 1 176 ? 51.678 -58.763 -43.859 1.00 21.20 176 VAL C O 1
ATOM 9014 N N . PRO C 1 177 ? 51.283 -57.521 -45.694 1.00 19.43 177 PRO C N 1
ATOM 9015 C CA . PRO C 1 177 ? 52.687 -57.548 -46.118 1.00 18.67 177 PRO C CA 1
ATOM 9016 C C . PRO C 1 177 ? 53.554 -56.913 -45.033 1.00 19.27 177 PRO C C 1
ATOM 9017 O O . PRO C 1 177 ? 53.186 -55.881 -44.473 1.00 20.04 177 PRO C O 1
ATOM 9021 N N . VAL C 1 178 ? 54.698 -57.519 -44.735 1.00 19.07 178 VAL C N 1
ATOM 9022 C CA . VAL C 1 178 ? 55.586 -56.981 -43.709 1.00 19.06 178 VAL C CA 1
ATOM 9023 C C . VAL C 1 178 ? 56.578 -55.992 -44.318 1.00 19.03 178 VAL C C 1
ATOM 9024 O O . VAL C 1 178 ? 56.771 -55.957 -45.538 1.00 17.94 178 VAL C O 1
ATOM 9028 N N . ALA C 1 179 ? 57.206 -55.188 -43.467 1.00 18.11 179 ALA C N 1
ATOM 9029 C CA . ALA C 1 179 ? 58.177 -54.208 -43.938 1.00 17.77 179 ALA C CA 1
ATOM 9030 C C . ALA C 1 179 ? 59.238 -54.909 -44.777 1.00 17.69 179 ALA C C 1
ATOM 9031 O O . ALA C 1 179 ? 59.718 -55.978 -44.411 1.00 16.05 179 ALA C O 1
ATOM 9033 N N . GLY C 1 180 ? 59.589 -54.316 -45.913 1.00 17.07 180 GLY C N 1
ATOM 9034 C CA . GLY C 1 180 ? 60.595 -54.921 -46.764 1.00 17.47 180 GLY C CA 1
ATOM 9035 C C . GLY C 1 180 ? 60.026 -55.710 -47.927 1.00 17.35 180 GLY C C 1
ATOM 9036 O O . GLY C 1 180 ? 60.714 -55.924 -48.922 1.00 17.64 180 GLY C O 1
ATOM 9037 N N . GLU C 1 181 ? 58.781 -56.161 -47.810 1.00 17.47 181 GLU C N 1
ATOM 9038 C CA . GLU C 1 181 ? 58.164 -56.904 -48.900 1.00 19.37 181 GLU C CA 1
ATOM 9039 C C . GLU C 1 181 ? 57.949 -55.968 -50.085 1.00 18.42 181 GLU C C 1
ATOM 9040 O O . GLU C 1 181 ? 57.675 -54.780 -49.907 1.00 16.99 181 GLU C O 1
ATOM 9046 N N . ILE C 1 182 ? 58.080 -56.510 -51.291 1.00 16.61 182 ILE C N 1
ATOM 9047 C CA . ILE C 1 182 ? 57.922 -55.727 -52.509 1.00 18.34 182 ILE C CA 1
ATOM 9048 C C . ILE C 1 182 ? 56.468 -55.611 -52.951 1.00 18.32 182 ILE C C 1
ATOM 9049 O O . ILE C 1 182 ? 55.840 -56.605 -53.301 1.00 18.47 182 ILE C O 1
ATOM 9054 N N . LEU C 1 183 ? 55.940 -54.392 -52.939 1.00 17.74 183 LEU C N 1
ATOM 9055 C CA . LEU C 1 183 ? 54.566 -54.158 -53.363 1.00 16.36 183 LEU C CA 1
ATOM 9056 C C . LEU C 1 183 ? 54.518 -53.734 -54.831 1.00 16.58 183 LEU C C 1
ATOM 9057 O O . LEU C 1 183 ? 55.065 -52.694 -55.203 1.00 16.35 183 LEU C O 1
ATOM 9062 N N . LYS C 1 184 ? 53.872 -54.546 -55.664 1.00 15.62 184 LYS C N 1
ATOM 9063 C CA . LYS C 1 184 ? 53.734 -54.233 -57.084 1.00 14.89 184 LYS C CA 1
ATOM 9064 C C . LYS C 1 184 ? 52.297 -53.817 -57.344 1.00 13.52 184 LYS C C 1
ATOM 9065 O O . LYS C 1 184 ? 51.368 -54.393 -56.782 1.00 13.18 184 LYS C O 1
ATOM 9071 N N . GLN C 1 185 ? 52.119 -52.817 -58.198 1.00 12.94 185 GLN C N 1
ATOM 9072 C CA . GLN C 1 185 ? 50.790 -52.305 -58.508 1.00 11.94 185 GLN C CA 1
ATOM 9073 C C . GLN C 1 185 ? 50.640 -52.142 -60.026 1.00 13.17 185 GLN C C 1
ATOM 9074 O O . GLN C 1 185 ? 50.666 -51.032 -60.550 1.00 12.25 185 GLN C O 1
ATOM 9080 N N . PRO C 1 186 ? 50.481 -53.264 -60.750 1.00 13.47 186 PRO C N 1
ATOM 9081 C CA . PRO C 1 186 ? 50.332 -53.268 -62.212 1.00 12.83 186 PRO C CA 1
ATOM 9082 C C . PRO C 1 186 ? 49.151 -52.468 -62.760 1.00 13.09 186 PRO C C 1
ATOM 9083 O O . PRO C 1 186 ? 49.286 -51.786 -63.777 1.00 11.92 186 PRO C O 1
ATOM 9087 N N . ASP C 1 187 ? 47.994 -52.552 -62.109 1.00 11.22 187 ASP C N 1
ATOM 9088 C CA . ASP C 1 187 ? 46.837 -51.794 -62.579 1.00 10.96 187 ASP C CA 1
ATOM 9089 C C . ASP C 1 187 ? 47.073 -50.297 -62.443 1.00 12.16 187 ASP C C 1
ATOM 9090 O O . ASP C 1 187 ? 46.737 -49.525 -63.341 1.00 11.01 187 ASP C O 1
ATOM 9095 N N . LEU C 1 188 ? 47.645 -49.889 -61.313 1.00 11.04 188 LEU C N 1
ATOM 9096 C CA . LEU C 1 188 ? 47.930 -48.479 -61.071 1.00 9.52 188 LEU C CA 1
ATOM 9097 C C . LEU C 1 188 ? 48.904 -47.970 -62.131 1.00 10.62 188 LEU C C 1
ATOM 9098 O O . LEU C 1 188 ? 48.764 -46.856 -62.639 1.00 9.87 188 LEU C O 1
ATOM 9103 N N . ALA C 1 189 ? 49.894 -48.791 -62.466 1.00 10.00 189 ALA C N 1
ATOM 9104 C CA . ALA C 1 189 ? 50.874 -48.404 -63.475 1.00 11.63 189 ALA C CA 1
ATOM 9105 C C . ALA C 1 189 ? 50.180 -48.133 -64.817 1.00 11.69 189 ALA C C 1
ATOM 9106 O O . ALA C 1 189 ? 50.495 -47.160 -65.505 1.00 13.26 189 ALA C O 1
ATOM 9108 N N . GLU C 1 190 ? 49.237 -48.997 -65.185 1.00 11.54 190 GLU C N 1
ATOM 9109 C CA . GLU C 1 190 ? 48.510 -48.846 -66.445 1.00 11.62 190 GLU C CA 1
ATOM 9110 C C . GLU C 1 190 ? 47.659 -47.579 -66.434 1.00 11.83 190 GLU C C 1
ATOM 9111 O O . GLU C 1 190 ? 47.577 -46.876 -67.444 1.00 13.76 190 GLU C O 1
ATOM 9117 N N . SER C 1 191 ? 47.029 -47.280 -65.299 1.00 9.94 191 SER C N 1
ATOM 9118 C CA . SER C 1 191 ? 46.222 -46.069 -65.196 1.00 9.51 191 SER C CA 1
ATOM 9119 C C . SER C 1 191 ? 47.117 -44.851 -65.444 1.00 9.65 191 SER C C 1
ATOM 9120 O O . SER C 1 191 ? 46.690 -43.882 -66.063 1.00 10.47 191 SER C O 1
ATOM 9123 N N . PHE C 1 192 ? 48.356 -44.899 -64.956 1.00 9.69 192 PHE C N 1
ATOM 9124 C CA . PHE C 1 192 ? 49.285 -43.796 -65.172 1.00 11.72 192 PHE C CA 1
ATOM 9125 C C . PHE C 1 192 ? 49.710 -43.732 -66.640 1.00 11.60 192 PHE C C 1
ATOM 9126 O O . PHE C 1 192 ? 49.830 -42.647 -67.206 1.00 12.41 192 PHE C O 1
ATOM 9134 N N . ARG C 1 193 ? 49.928 -44.889 -67.261 1.00 10.62 193 ARG C N 1
ATOM 9135 C CA . ARG C 1 193 ? 50.324 -44.910 -68.667 1.00 10.83 193 ARG C CA 1
ATOM 9136 C C . ARG C 1 193 ? 49.235 -44.291 -69.537 1.00 11.19 193 ARG C C 1
ATOM 9137 O O . ARG C 1 193 ? 49.529 -43.596 -70.509 1.00 12.25 193 ARG C O 1
ATOM 9145 N N . LEU C 1 194 ? 47.978 -44.554 -69.192 1.00 9.92 194 LEU C N 1
ATOM 9146 C CA . LEU C 1 194 ? 46.862 -44.015 -69.956 1.00 11.28 194 LEU C CA 1
ATOM 9147 C C . LEU C 1 194 ? 46.846 -42.492 -69.942 1.00 12.12 194 LEU C C 1
ATOM 9148 O O . LEU C 1 194 ? 46.611 -41.860 -70.972 1.00 12.30 194 LEU C O 1
ATOM 9161 N N . SER C 1 196 ? 49.413 -40.713 -69.396 1.00 12.99 196 SER C N 1
ATOM 9162 C CA . SER C 1 196 ? 50.647 -40.345 -70.065 1.00 14.27 196 SER C CA 1
ATOM 9163 C C . SER C 1 196 ? 50.398 -40.302 -71.572 1.00 15.56 196 SER C C 1
ATOM 9164 O O . SER C 1 196 ? 50.895 -39.419 -72.274 1.00 15.74 196 SER C O 1
ATOM 9167 N N . GLU C 1 197 ? 49.609 -41.253 -72.059 1.00 14.46 197 GLU C N 1
ATOM 9168 C CA . GLU C 1 197 ? 49.314 -41.338 -73.481 1.00 15.66 197 GLU C CA 1
ATOM 9169 C C . GLU C 1 197 ? 48.178 -40.425 -73.948 1.00 16.01 197 GLU C C 1
ATOM 9170 O O . GLU C 1 197 ? 48.236 -39.883 -75.051 1.00 16.13 197 GLU C O 1
ATOM 9176 N N . GLU C 1 198 ? 47.153 -40.250 -73.118 1.00 14.77 198 GLU C N 1
ATOM 9177 C CA . GLU C 1 198 ? 46.014 -39.416 -73.495 1.00 16.96 198 GLU C CA 1
ATOM 9178 C C . GLU C 1 198 ? 45.904 -38.090 -72.758 1.00 15.44 198 GLU C C 1
ATOM 9179 O O . GLU C 1 198 ? 45.056 -37.266 -73.091 1.00 15.10 198 GLU C O 1
ATOM 9185 N N . GLY C 1 199 ? 46.751 -37.879 -71.759 1.00 13.38 199 GLY C N 1
ATOM 9186 C CA . GLY C 1 199 ? 46.685 -36.637 -71.013 1.00 14.60 199 GLY C CA 1
ATOM 9187 C C . GLY C 1 199 ? 45.986 -36.811 -69.676 1.00 14.26 199 GLY C C 1
ATOM 9188 O O . GLY C 1 199 ? 45.162 -37.711 -69.503 1.00 13.61 199 GLY C O 1
ATOM 9189 N N . PHE C 1 200 ? 46.316 -35.942 -68.728 1.00 14.21 200 PHE C N 1
ATOM 9190 C CA . PHE C 1 200 ? 45.735 -35.993 -67.391 1.00 14.96 200 PHE C CA 1
ATOM 9191 C C . PHE C 1 200 ? 44.208 -35.976 -67.394 1.00 16.26 200 PHE C C 1
ATOM 9192 O O . PHE C 1 200 ? 43.563 -36.696 -66.628 1.00 17.33 200 PHE C O 1
ATOM 9200 N N . ARG C 1 201 ? 43.637 -35.150 -68.262 1.00 15.44 201 ARG C N 1
ATOM 9201 C CA . ARG C 1 201 ? 42.189 -35.002 -68.362 1.00 15.40 201 ARG C CA 1
ATOM 9202 C C . ARG C 1 201 ? 41.461 -36.285 -68.794 1.00 15.44 201 ARG C C 1
ATOM 9203 O O . ARG C 1 201 ? 40.265 -36.444 -68.536 1.00 13.99 201 ARG C O 1
ATOM 9211 N N . SER C 1 202 ? 42.173 -37.205 -69.438 1.00 14.51 202 SER C N 1
ATOM 9212 C CA . SER C 1 202 ? 41.546 -38.444 -69.898 1.00 15.25 202 SER C CA 1
ATOM 9213 C C . SER C 1 202 ? 40.951 -39.248 -68.743 1.00 14.86 202 SER C C 1
ATOM 9214 O O . SER C 1 202 ? 40.127 -40.143 -68.954 1.00 14.34 202 SER C O 1
ATOM 9217 N N . PHE C 1 203 ? 41.368 -38.918 -67.524 1.00 13.55 203 PHE C N 1
ATOM 9218 C CA . PHE C 1 203 ? 40.861 -39.568 -66.318 1.00 12.66 203 PHE C CA 1
ATOM 9219 C C . PHE C 1 203 ? 39.358 -39.304 -66.255 1.00 13.17 203 PHE C C 1
ATOM 9220 O O . PHE C 1 203 ? 38.590 -40.110 -65.724 1.00 12.27 203 PHE C O 1
ATOM 9228 N N . TYR C 1 204 ? 38.946 -38.170 -66.817 1.00 12.33 204 TYR C N 1
ATOM 9229 C CA . TYR C 1 204 ? 37.542 -37.775 -66.794 1.00 13.46 204 TYR C CA 1
ATOM 9230 C C . TYR C 1 204 ? 36.789 -37.885 -68.112 1.00 12.31 204 TYR C C 1
ATOM 9231 O O . TYR C 1 204 ? 35.571 -38.015 -68.103 1.00 11.05 204 TYR C O 1
ATOM 9240 N N . ASP C 1 205 ? 37.489 -37.812 -69.238 1.00 14.92 205 ASP C N 1
ATOM 9241 C CA . ASP C 1 205 ? 36.797 -37.891 -70.521 1.00 18.05 205 ASP C CA 1
ATOM 9242 C C . ASP C 1 205 ? 37.494 -38.722 -71.585 1.00 18.76 205 ASP C C 1
ATOM 9243 O O . ASP C 1 205 ? 37.214 -38.567 -72.777 1.00 18.83 205 ASP C O 1
ATOM 9248 N N . GLY C 1 206 ? 38.388 -39.608 -71.157 1.00 16.07 206 GLY C N 1
ATOM 9249 C CA . GLY C 1 206 ? 39.097 -40.449 -72.103 1.00 14.04 206 GLY C CA 1
ATOM 9250 C C . GLY C 1 206 ? 38.953 -41.926 -71.790 1.00 14.77 206 GLY C C 1
ATOM 9251 O O . GLY C 1 206 ? 37.972 -42.355 -71.178 1.00 14.02 206 GLY C O 1
ATOM 9252 N N . SER C 1 207 ? 39.939 -42.709 -72.212 1.00 13.88 207 SER C N 1
ATOM 9253 C CA . SER C 1 207 ? 39.930 -44.146 -71.979 1.00 15.34 207 SER C CA 1
ATOM 9254 C C . SER C 1 207 ? 39.836 -44.498 -70.496 1.00 14.58 207 SER C C 1
ATOM 9255 O O . SER C 1 207 ? 39.022 -45.331 -70.103 1.00 14.96 207 SER C O 1
ATOM 9258 N N . LEU C 1 208 ? 40.663 -43.860 -69.673 1.00 14.46 208 LEU C N 1
ATOM 9259 C CA . LEU C 1 208 ? 40.659 -44.139 -68.238 1.00 13.19 208 LEU C CA 1
ATOM 9260 C C . LEU C 1 208 ? 39.281 -43.891 -67.616 1.00 12.32 208 LEU C C 1
ATOM 9261 O O . LEU C 1 208 ? 38.807 -44.687 -66.803 1.00 13.84 208 LEU C O 1
ATOM 9266 N N . ALA C 1 209 ? 38.626 -42.802 -68.006 1.00 12.57 209 ALA C N 1
ATOM 9267 C CA . ALA C 1 209 ? 37.295 -42.506 -67.483 1.00 11.36 209 ALA C CA 1
ATOM 9268 C C . ALA C 1 209 ? 36.326 -43.660 -67.753 1.00 12.39 209 ALA C C 1
ATOM 9269 O O . ALA C 1 209 ? 35.563 -44.050 -66.868 1.00 13.01 209 ALA C O 1
ATOM 9271 N N . ASP C 1 210 ? 36.353 -44.201 -68.971 1.00 12.92 210 ASP C N 1
ATOM 9272 C CA . ASP C 1 210 ? 35.463 -45.307 -69.331 1.00 14.52 210 ASP C CA 1
ATOM 9273 C C . ASP C 1 210 ? 35.757 -46.540 -68.488 1.00 14.93 210 ASP C C 1
ATOM 9274 O O . ASP C 1 210 ? 34.844 -47.258 -68.072 1.00 14.38 210 ASP C O 1
ATOM 9279 N N . ILE C 1 211 ? 37.041 -46.785 -68.254 1.00 14.55 211 ILE C N 1
ATOM 9280 C CA . ILE C 1 211 ? 37.475 -47.921 -67.452 1.00 15.39 211 ILE C CA 1
ATOM 9281 C C . ILE C 1 211 ? 36.982 -47.778 -66.012 1.00 13.29 211 ILE C C 1
ATOM 9282 O O . ILE C 1 211 ? 36.519 -48.744 -65.404 1.00 13.85 211 ILE C O 1
ATOM 9287 N N . ILE C 1 212 ? 37.075 -46.566 -65.476 1.00 13.36 212 ILE C N 1
ATOM 9288 C CA . ILE C 1 212 ? 36.632 -46.290 -64.111 1.00 12.12 212 ILE C CA 1
ATOM 9289 C C . ILE C 1 212 ? 35.139 -46.567 -63.936 1.00 12.32 212 ILE C C 1
ATOM 9290 O O . ILE C 1 212 ? 34.733 -47.282 -63.020 1.00 10.75 212 ILE C O 1
ATOM 9295 N N . ILE C 1 213 ? 34.320 -46.005 -64.819 1.00 12.08 213 ILE C N 1
ATOM 9296 C CA . ILE C 1 213 ? 32.879 -46.194 -64.723 1.00 12.24 213 ILE C CA 1
ATOM 9297 C C . ILE C 1 213 ? 32.489 -47.654 -64.932 1.00 12.72 213 ILE C C 1
ATOM 9298 O O . ILE C 1 213 ? 31.683 -48.201 -64.178 1.00 14.52 213 ILE C O 1
ATOM 9303 N N . ALA C 1 214 ? 33.064 -48.289 -65.946 1.00 12.48 214 ALA C N 1
ATOM 9304 C CA . ALA C 1 214 ? 32.759 -49.690 -66.212 1.00 12.94 214 ALA C CA 1
ATOM 9305 C C . ALA C 1 214 ? 33.222 -50.523 -65.021 1.00 13.72 214 ALA C C 1
ATOM 9306 O O . ALA C 1 214 ? 32.573 -51.498 -64.648 1.00 13.54 214 ALA C O 1
ATOM 9308 N N . GLY C 1 215 ? 34.333 -50.110 -64.415 1.00 13.63 215 GLY C N 1
ATOM 9309 C CA . GLY C 1 215 ? 34.879 -50.827 -63.273 1.00 13.98 215 GLY C CA 1
ATOM 9310 C C . GLY C 1 215 ? 34.083 -50.712 -61.982 1.00 14.44 215 GLY C C 1
ATOM 9311 O O . GLY C 1 215 ? 34.415 -51.357 -60.986 1.00 14.24 215 GLY C O 1
ATOM 9312 N N . LEU C 1 216 ? 33.036 -49.897 -61.988 1.00 13.89 216 LEU C N 1
ATOM 9313 C CA . LEU C 1 216 ? 32.203 -49.725 -60.804 1.00 14.49 216 LEU C CA 1
ATOM 9314 C C . LEU C 1 216 ? 30.871 -50.454 -60.946 1.00 15.24 216 LEU C C 1
ATOM 9315 O O . LEU C 1 216 ? 30.076 -50.507 -60.007 1.00 13.65 216 LEU C O 1
ATOM 9320 N N . GLU C 1 217 ? 30.635 -51.025 -62.120 1.00 17.43 217 GLU C N 1
ATOM 9321 C CA . GLU C 1 217 ? 29.390 -51.740 -62.376 1.00 19.26 217 GLU C CA 1
ATOM 9322 C C . GLU C 1 217 ? 29.170 -52.834 -61.346 1.00 17.23 217 GLU C C 1
ATOM 9323 O O . GLU C 1 217 ? 30.054 -53.652 -61.102 1.00 16.56 217 GLU C O 1
ATOM 9329 N N . GLY C 1 218 ? 27.991 -52.835 -60.736 1.00 16.32 218 GLY C N 1
ATOM 9330 C CA . GLY C 1 218 ? 27.670 -53.847 -59.747 1.00 15.74 218 GLY C CA 1
ATOM 9331 C C . GLY C 1 218 ? 27.936 -53.446 -58.310 1.00 15.76 218 GLY C C 1
ATOM 9332 O O . GLY C 1 218 ? 27.407 -54.067 -57.387 1.00 15.77 218 GLY C O 1
ATOM 9333 N N . THR C 1 219 ? 28.743 -52.409 -58.108 1.00 14.52 219 THR C N 1
ATOM 9334 C CA . THR C 1 219 ? 29.072 -51.964 -56.758 1.00 15.64 219 THR C CA 1
ATOM 9335 C C . THR C 1 219 ? 27.953 -51.129 -56.152 1.00 15.35 219 THR C C 1
ATOM 9336 O O . THR C 1 219 ? 27.838 -51.030 -54.934 1.00 15.77 219 THR C O 1
ATOM 9340 N N . GLY C 1 220 ? 27.130 -50.532 -57.007 1.00 16.29 220 GLY C N 1
ATOM 9341 C CA . GLY C 1 220 ? 26.046 -49.695 -56.526 1.00 16.02 220 GLY C CA 1
ATOM 9342 C C . GLY C 1 220 ? 26.480 -48.241 -56.423 1.00 17.95 220 GLY C C 1
ATOM 9343 O O . GLY C 1 220 ? 25.711 -47.378 -55.989 1.00 17.21 220 GLY C O 1
ATOM 9344 N N . SER C 1 221 ? 27.720 -47.968 -56.822 1.00 16.95 221 SER C N 1
ATOM 9345 C CA . SER C 1 221 ? 28.260 -46.611 -56.781 1.00 17.64 221 SER C CA 1
ATOM 9346 C C . SER C 1 221 ? 27.419 -45.649 -57.606 1.00 16.84 221 SER C C 1
ATOM 9347 O O . SER C 1 221 ? 27.012 -45.970 -58.719 1.00 16.12 221 SER C O 1
ATOM 9350 N N . PRO C 1 222 ? 27.157 -44.446 -57.073 1.00 16.83 222 PRO C N 1
ATOM 9351 C CA . PRO C 1 222 ? 26.357 -43.457 -57.800 1.00 16.82 222 PRO C CA 1
ATOM 9352 C C . PRO C 1 222 ? 27.157 -42.662 -58.838 1.00 16.91 222 PRO C C 1
ATOM 9353 O O . PRO C 1 222 ? 26.576 -41.964 -59.672 1.00 16.86 222 PRO C O 1
ATOM 9357 N N . LEU C 1 223 ? 28.483 -42.771 -58.790 1.00 15.89 223 LEU C N 1
ATOM 9358 C CA . LEU C 1 223 ? 29.345 -42.038 -59.718 1.00 15.64 223 LEU C CA 1
ATOM 9359 C C . LEU C 1 223 ? 29.066 -42.371 -61.184 1.00 17.53 223 LEU C C 1
ATOM 9360 O O . LEU C 1 223 ? 29.066 -43.540 -61.579 1.00 17.40 223 LEU C O 1
ATOM 9365 N N . SER C 1 224 ? 28.841 -41.336 -61.992 1.00 16.24 224 SER C N 1
ATOM 9366 C CA . SER C 1 224 ? 28.542 -41.527 -63.409 1.00 15.31 224 SER C CA 1
ATOM 9367 C C . SER C 1 224 ? 29.582 -40.893 -64.315 1.00 15.51 224 SER C C 1
ATOM 9368 O O . SER C 1 224 ? 30.449 -40.140 -63.860 1.00 11.96 224 SER C O 1
ATOM 9371 N N . ASP C 1 225 ? 29.479 -41.199 -65.607 1.00 15.01 225 ASP C N 1
ATOM 9372 C CA . ASP C 1 225 ? 30.391 -40.653 -66.600 1.00 16.26 225 ASP C CA 1
ATOM 9373 C C . ASP C 1 225 ? 30.229 -39.135 -66.639 1.00 16.32 225 ASP C C 1
ATOM 9374 O O . ASP C 1 225 ? 31.200 -38.405 -66.828 1.00 16.07 225 ASP C O 1
ATOM 9379 N N . ARG C 1 226 ? 28.997 -38.666 -66.446 1.00 15.03 226 ARG C N 1
ATOM 9380 C CA . ARG C 1 226 ? 28.707 -37.235 -66.445 1.00 14.91 226 ARG C CA 1
ATOM 9381 C C . ARG C 1 226 ? 29.374 -36.544 -65.252 1.00 14.85 226 ARG C C 1
ATOM 9382 O O . ARG C 1 226 ? 29.915 -35.444 -65.390 1.00 14.83 226 ARG C O 1
ATOM 9384 N N . ASP C 1 227 ? 29.331 -37.178 -64.082 1.00 13.80 227 ASP C N 1
ATOM 9385 C CA . ASP C 1 227 ? 29.964 -36.603 -62.894 1.00 13.00 227 ASP C CA 1
ATOM 9386 C C . ASP C 1 227 ? 31.447 -36.339 -63.165 1.00 12.36 227 ASP C C 1
ATOM 9387 O O . ASP C 1 227 ? 31.988 -35.307 -62.762 1.00 13.30 227 ASP C O 1
ATOM 9392 N N . LEU C 1 228 ? 32.109 -37.280 -63.832 1.00 11.07 228 LEU C N 1
ATOM 9393 C CA . LEU C 1 228 ? 33.530 -37.121 -64.136 1.00 13.66 228 LEU C CA 1
ATOM 9394 C C . LEU C 1 228 ? 33.764 -35.975 -65.118 1.00 13.66 228 LEU C C 1
ATOM 9395 O O . LEU C 1 228 ? 34.637 -35.130 -64.906 1.00 13.66 228 LEU C O 1
ATOM 9400 N N . ARG C 1 229 ? 32.978 -35.947 -66.191 1.00 15.17 229 ARG C N 1
ATOM 9401 C CA . ARG C 1 229 ? 33.124 -34.914 -67.213 1.00 15.50 229 ARG C CA 1
ATOM 9402 C C . ARG C 1 229 ? 32.944 -33.487 -66.706 1.00 14.89 229 ARG C C 1
ATOM 9403 O O . ARG C 1 229 ? 33.679 -32.591 -67.110 1.00 15.64 229 ARG C O 1
ATOM 9411 N N . VAL C 1 230 ? 31.976 -33.269 -65.824 1.00 14.73 230 VAL C N 1
ATOM 9412 C CA . VAL C 1 230 ? 31.733 -31.918 -65.325 1.00 15.33 230 VAL C CA 1
ATOM 9413 C C . VAL C 1 230 ? 32.703 -31.459 -64.239 1.00 14.37 230 VAL C C 1
ATOM 9414 O O . VAL C 1 230 ? 32.692 -30.289 -63.857 1.00 13.45 230 VAL C O 1
ATOM 9418 N N . TYR C 1 231 ? 33.540 -32.362 -63.734 1.00 12.96 231 TYR C N 1
ATOM 9419 C CA . TYR C 1 231 ? 34.487 -31.956 -62.701 1.00 12.21 231 TYR C CA 1
ATOM 9420 C C . TYR C 1 231 ? 35.553 -31.023 -63.249 1.00 10.82 231 TYR C C 1
ATOM 9421 O O . TYR C 1 231 ? 36.133 -31.274 -64.307 1.00 11.46 231 TYR C O 1
ATOM 9430 N N . ARG C 1 232 ? 35.809 -29.950 -62.510 1.00 11.95 232 ARG C N 1
ATOM 9431 C CA . ARG C 1 232 ? 36.830 -28.974 -62.866 1.00 12.84 232 ARG C CA 1
ATOM 9432 C C . ARG C 1 232 ? 37.378 -28.398 -61.571 1.00 12.62 232 ARG C C 1
ATOM 9433 O O . ARG C 1 232 ? 36.619 -28.003 -60.689 1.00 12.02 232 ARG C O 1
ATOM 9441 N N . PRO C 1 233 ? 38.705 -28.369 -61.424 1.00 12.26 233 PRO C N 1
ATOM 9442 C CA . PRO C 1 233 ? 39.243 -27.805 -60.186 1.00 14.21 233 PRO C CA 1
ATOM 9443 C C . PRO C 1 233 ? 38.889 -26.325 -60.156 1.00 14.39 233 PRO C C 1
ATOM 9444 O O . PRO C 1 233 ? 38.698 -25.715 -61.207 1.00 15.21 233 PRO C O 1
ATOM 9448 N N . LEU C 1 234 ? 38.773 -25.759 -58.960 1.00 14.18 234 LEU C N 1
ATOM 9449 C CA . LEU C 1 234 ? 38.449 -24.340 -58.819 1.00 16.33 234 LEU C CA 1
ATOM 9450 C C . LEU C 1 234 ? 39.755 -23.563 -58.714 1.00 17.02 234 LEU C C 1
ATOM 9451 O O . LEU C 1 234 ? 40.593 -23.841 -57.851 1.00 16.21 234 LEU C O 1
ATOM 9456 N N . ILE C 1 235 ? 39.918 -22.589 -59.597 1.00 16.68 235 ILE C N 1
ATOM 9457 C CA . ILE C 1 235 ? 41.121 -21.778 -59.628 1.00 17.10 235 ILE C CA 1
ATOM 9458 C C . ILE C 1 235 ? 40.819 -20.343 -59.235 1.00 17.21 235 ILE C C 1
ATOM 9459 O O . ILE C 1 235 ? 39.890 -19.722 -59.753 1.00 16.89 235 ILE C O 1
ATOM 9464 N N . GLY C 1 236 ? 41.607 -19.825 -58.303 1.00 16.69 236 GLY C N 1
ATOM 9465 C CA . GLY C 1 236 ? 41.411 -18.467 -57.842 1.00 17.21 236 GLY C CA 1
ATOM 9466 C C . GLY C 1 236 ? 42.605 -17.956 -57.063 1.00 16.62 236 GLY C C 1
ATOM 9467 O O . GLY C 1 236 ? 43.731 -18.428 -57.244 1.00 16.00 236 GLY C O 1
ATOM 9468 N N . LYS C 1 237 ? 42.348 -16.993 -56.187 1.00 17.07 237 LYS C N 1
ATOM 9469 C CA . LYS C 1 237 ? 43.385 -16.385 -55.370 1.00 19.52 237 LYS C CA 1
ATOM 9470 C C . LYS C 1 237 ? 43.308 -16.908 -53.940 1.00 17.78 237 LYS C C 1
ATOM 9471 O O . LYS C 1 237 ? 42.237 -17.275 -53.461 1.00 16.96 237 LYS C O 1
ATOM 9477 N N . PRO C 1 238 ? 44.447 -16.946 -53.238 1.00 17.68 238 PRO C N 1
ATOM 9478 C CA . PRO C 1 238 ? 44.461 -17.436 -51.856 1.00 18.06 238 PRO C CA 1
ATOM 9479 C C . PRO C 1 238 ? 43.910 -16.414 -50.867 1.00 18.29 238 PRO C C 1
ATOM 9480 O O . PRO C 1 238 ? 43.809 -15.232 -51.185 1.00 18.06 238 PRO C O 1
ATOM 9484 N N . VAL C 1 239 ? 43.532 -16.874 -49.678 1.00 16.17 239 VAL C N 1
ATOM 9485 C CA . VAL C 1 239 ? 43.067 -15.958 -48.647 1.00 16.40 239 VAL C CA 1
ATOM 9486 C C . VAL C 1 239 ? 44.341 -15.614 -47.891 1.00 17.25 239 VAL C C 1
ATOM 9487 O O . VAL C 1 239 ? 45.326 -16.356 -47.964 1.00 15.16 239 VAL C O 1
ATOM 9491 N N . PHE C 1 240 ? 44.342 -14.503 -47.166 1.00 19.06 240 PHE C N 1
ATOM 9492 C CA . PHE C 1 240 ? 45.550 -14.105 -46.456 1.00 20.47 240 PHE C CA 1
ATOM 9493 C C . PHE C 1 240 ? 45.309 -13.037 -45.401 1.00 20.36 240 PHE C C 1
ATOM 9494 O O . PHE C 1 240 ? 44.232 -12.453 -45.323 1.00 20.63 240 PHE C O 1
ATOM 9502 N N . THR C 1 241 ? 46.336 -12.791 -44.597 1.00 21.29 241 THR C N 1
ATOM 9503 C CA . THR C 1 241 ? 46.288 -11.764 -43.570 1.00 21.81 241 THR C CA 1
ATOM 9504 C C . THR C 1 241 ? 47.716 -11.288 -43.345 1.00 22.72 241 THR C C 1
ATOM 9505 O O . THR C 1 241 ? 48.664 -12.070 -43.440 1.00 21.69 241 THR C O 1
ATOM 9509 N N . ASP C 1 242 ? 47.872 -10.000 -43.068 1.00 23.32 242 ASP C N 1
ATOM 9510 C CA . ASP C 1 242 ? 49.192 -9.437 -42.841 1.00 25.02 242 ASP C CA 1
ATOM 9511 C C . ASP C 1 242 ? 49.528 -9.352 -41.363 1.00 24.70 242 ASP C C 1
ATOM 9512 O O . ASP C 1 242 ? 48.688 -8.998 -40.542 1.00 25.65 242 ASP C O 1
ATOM 9517 N N . LEU C 1 243 ? 50.766 -9.692 -41.032 1.00 23.75 243 LEU C N 1
ATOM 9518 C CA . LEU C 1 243 ? 51.248 -9.620 -39.661 1.00 24.19 243 LEU C CA 1
ATOM 9519 C C . LEU C 1 243 ? 52.613 -8.964 -39.785 1.00 24.58 243 LEU C C 1
ATOM 9520 O O . LEU C 1 243 ? 53.581 -9.603 -40.201 1.00 25.03 243 LEU C O 1
ATOM 9525 N N . ASP C 1 244 ? 52.683 -7.679 -39.448 1.00 25.02 244 ASP C N 1
ATOM 9526 C CA . ASP C 1 244 ? 53.927 -6.933 -39.555 1.00 24.91 244 ASP C CA 1
ATOM 9527 C C . ASP C 1 244 ? 54.374 -6.991 -41.013 1.00 25.13 244 ASP C C 1
ATOM 9528 O O . ASP C 1 244 ? 53.577 -6.713 -41.908 1.00 25.03 244 ASP C O 1
ATOM 9533 N N . GLU C 1 245 ? 55.627 -7.354 -41.268 1.00 24.35 245 GLU C N 1
ATOM 9534 C CA . GLU C 1 245 ? 56.100 -7.427 -42.647 1.00 24.52 245 GLU C CA 1
ATOM 9535 C C . GLU C 1 245 ? 55.758 -8.771 -43.290 1.00 23.34 245 GLU C C 1
ATOM 9536 O O . GLU C 1 245 ? 56.175 -9.054 -44.414 1.00 22.66 245 GLU C O 1
ATOM 9542 N N . PHE C 1 246 ? 54.987 -9.588 -42.580 1.00 22.33 246 PHE C N 1
ATOM 9543 C CA . PHE C 1 246 ? 54.604 -10.903 -43.084 1.00 21.42 246 PHE C CA 1
ATOM 9544 C C . PHE C 1 246 ? 53.182 -10.969 -43.633 1.00 21.39 246 PHE C C 1
ATOM 9545 O O . PHE C 1 246 ? 52.275 -10.297 -43.140 1.00 21.03 246 PHE C O 1
ATOM 9553 N N . ARG C 1 247 ? 53.002 -11.792 -44.660 1.00 20.82 247 ARG C N 1
ATOM 9554 C CA . ARG C 1 247 ? 51.687 -12.026 -45.245 1.00 19.85 247 ARG C CA 1
ATOM 9555 C C . ARG C 1 247 ? 51.538 -13.547 -45.272 1.00 19.36 247 ARG C C 1
ATOM 9556 O O . ARG C 1 247 ? 52.312 -14.240 -45.941 1.00 18.76 247 ARG C O 1
ATOM 9564 N N . ILE C 1 248 ? 50.568 -14.055 -44.515 1.00 18.79 248 ILE C N 1
ATOM 9565 C CA . ILE C 1 248 ? 50.314 -15.491 -44.428 1.00 17.41 248 ILE C CA 1
ATOM 9566 C C . ILE C 1 248 ? 49.165 -15.885 -45.359 1.00 18.05 248 ILE C C 1
ATOM 9567 O O . ILE C 1 248 ? 48.060 -15.346 -45.262 1.00 17.09 248 ILE C O 1
ATOM 9572 N N . TYR C 1 249 ? 49.437 -16.836 -46.251 1.00 16.54 249 TYR C N 1
ATOM 9573 C CA . TYR C 1 249 ? 48.460 -17.309 -47.229 1.00 15.95 249 TYR C CA 1
ATOM 9574 C C . TYR C 1 249 ? 47.939 -18.712 -46.929 1.00 16.70 249 TYR C C 1
ATOM 9575 O O . TYR C 1 249 ? 48.658 -19.550 -46.383 1.00 15.80 249 TYR C O 1
ATOM 9584 N N . GLU C 1 250 ? 46.692 -18.962 -47.322 1.00 15.31 250 GLU C N 1
ATOM 9585 C CA . GLU C 1 250 ? 46.058 -20.263 -47.154 1.00 14.54 250 GLU C CA 1
ATOM 9586 C C . GLU C 1 250 ? 45.135 -20.523 -48.342 1.00 14.55 250 GLU C C 1
ATOM 9587 O O . GLU C 1 250 ? 44.687 -19.589 -49.016 1.00 14.08 250 GLU C O 1
ATOM 9593 N N . THR C 1 251 ? 44.860 -21.800 -48.587 1.00 13.86 251 THR C N 1
ATOM 9594 C CA . THR C 1 251 ? 43.950 -22.218 -49.645 1.00 14.19 251 THR C CA 1
ATOM 9595 C C . THR C 1 251 ? 42.546 -21.768 -49.216 1.00 14.88 251 THR C C 1
ATOM 9596 O O . THR C 1 251 ? 42.168 -21.919 -48.055 1.00 14.65 251 THR C O 1
ATOM 9600 N N . SER C 1 252 ? 41.783 -21.226 -50.161 1.00 15.89 252 SER C N 1
ATOM 9601 C CA . SER C 1 252 ? 40.444 -20.690 -49.901 1.00 16.63 252 SER C CA 1
ATOM 9602 C C . SER C 1 252 ? 39.326 -21.675 -49.587 1.00 17.76 252 SER C C 1
ATOM 9603 O O . SER C 1 252 ? 39.417 -22.858 -49.919 1.00 16.88 252 SER C O 1
ATOM 9606 N N . PRO C 1 253 ? 37.956 -21.561 -49.134 1.00 17.89 253 PRO C N 1
ATOM 9607 C CA . PRO C 1 253 ? 36.933 -22.611 -49.039 1.00 19.31 253 PRO C CA 1
ATOM 9608 C C . PRO C 1 253 ? 36.608 -23.238 -50.398 1.00 21.50 253 PRO C C 1
ATOM 9609 O O . PRO C 1 253 ? 36.910 -22.656 -51.454 1.00 21.49 253 PRO C O 1
ATOM 9613 N N . ASN C 1 254 ? 36.287 -24.408 -50.271 1.00 21.91 254 ASN C N 1
ATOM 9614 C CA . ASN C 1 254 ? 35.784 -25.315 -49.248 1.00 17.08 254 ASN C CA 1
ATOM 9615 C C . ASN C 1 254 ? 36.917 -25.873 -48.398 1.00 15.32 254 ASN C C 1
ATOM 9616 O O . ASN C 1 254 ? 36.470 -26.733 -47.485 1.00 15.34 254 ASN C O 1
ATOM 9621 N N . SER C 1 255 ? 38.272 -25.518 -48.454 1.00 16.46 255 SER C N 1
ATOM 9622 C CA . SER C 1 255 ? 39.406 -25.861 -47.603 1.00 15.76 255 SER C CA 1
ATOM 9623 C C . SER C 1 255 ? 39.221 -25.129 -46.280 1.00 15.03 255 SER C C 1
ATOM 9624 O O . SER C 1 255 ? 38.664 -24.028 -46.249 1.00 14.11 255 SER C O 1
ATOM 9627 N N . GLN C 1 256 ? 39.693 -25.730 -45.193 1.00 15.13 256 GLN C N 1
ATOM 9628 C CA . GLN C 1 256 ? 39.574 -25.111 -43.878 1.00 15.31 256 GLN C CA 1
ATOM 9629 C C . GLN C 1 256 ? 40.765 -24.200 -43.581 1.00 16.02 256 GLN C C 1
ATOM 9630 O O . GLN C 1 256 ? 40.929 -23.733 -42.456 1.00 18.29 256 GLN C O 1
ATOM 9636 N N . GLY C 1 257 ? 41.588 -23.942 -44.589 1.00 15.68 257 GLY C N 1
ATOM 9637 C CA . GLY C 1 257 ? 42.766 -23.112 -44.389 1.00 16.19 257 GLY C CA 1
ATOM 9638 C C . GLY C 1 257 ? 42.554 -21.749 -43.750 1.00 17.43 257 GLY C C 1
ATOM 9639 O O . GLY C 1 257 ? 43.388 -21.289 -42.964 1.00 16.37 257 GLY C O 1
ATOM 9640 N N . ILE C 1 258 ? 41.447 -21.094 -44.075 1.00 16.45 258 ILE C N 1
ATOM 9641 C CA . ILE C 1 258 ? 41.179 -19.769 -43.536 1.00 17.53 258 ILE C CA 1
ATOM 9642 C C . ILE C 1 258 ? 41.108 -19.772 -42.007 1.00 18.00 258 ILE C C 1
ATOM 9643 O O . ILE C 1 258 ? 41.239 -18.727 -41.368 1.00 18.24 258 ILE C O 1
ATOM 9648 N N . THR C 1 259 ? 40.919 -20.949 -41.419 1.00 16.82 259 THR C N 1
ATOM 9649 C CA . THR C 1 259 ? 40.857 -21.060 -39.970 1.00 17.23 259 THR C CA 1
ATOM 9650 C C . THR C 1 259 ? 42.158 -20.543 -39.355 1.00 17.26 259 THR C C 1
ATOM 9651 O O . THR C 1 259 ? 42.145 -19.899 -38.306 1.00 18.04 259 THR C O 1
ATOM 9655 N N . VAL C 1 260 ? 43.279 -20.821 -40.016 1.00 18.31 260 VAL C N 1
ATOM 9656 C CA . VAL C 1 260 ? 44.583 -20.368 -39.541 1.00 17.78 260 VAL C CA 1
ATOM 9657 C C . VAL C 1 260 ? 44.663 -18.841 -39.619 1.00 19.91 260 VAL C C 1
ATOM 9658 O O . VAL C 1 260 ? 45.222 -18.198 -38.732 1.00 20.84 260 VAL C O 1
ATOM 9662 N N . ILE C 1 261 ? 44.107 -18.264 -40.683 1.00 20.23 261 ILE C N 1
ATOM 9663 C CA . ILE C 1 261 ? 44.113 -16.809 -40.858 1.00 21.40 261 ILE C CA 1
ATOM 9664 C C . ILE C 1 261 ? 43.341 -16.124 -39.724 1.00 21.06 261 ILE C C 1
ATOM 9665 O O . ILE C 1 261 ? 43.812 -15.141 -39.138 1.00 19.36 261 ILE C O 1
ATOM 9670 N N . GLU C 1 262 ? 42.153 -16.647 -39.431 1.00 19.59 262 GLU C N 1
ATOM 9671 C CA . GLU C 1 262 ? 41.295 -16.111 -38.376 1.00 22.02 262 GLU C CA 1
ATOM 9672 C C . GLU C 1 262 ? 41.998 -16.217 -37.027 1.00 22.49 262 GLU C C 1
ATOM 9673 O O . GLU C 1 262 ? 41.939 -15.304 -36.202 1.00 21.72 262 GLU C O 1
ATOM 9679 N N . TRP C 1 263 ? 42.660 -17.348 -36.814 1.00 21.09 263 TRP C N 1
ATOM 9680 C CA . TRP C 1 263 ? 43.381 -17.607 -35.576 1.00 20.85 263 TRP C CA 1
ATOM 9681 C C . TRP C 1 263 ? 44.474 -16.552 -35.389 1.00 20.83 263 TRP C C 1
ATOM 9682 O O . TRP C 1 263 ? 44.611 -15.966 -34.316 1.00 21.04 263 TRP C O 1
ATOM 9693 N N . ILE C 1 264 ? 45.251 -16.318 -36.441 1.00 20.36 264 ILE C N 1
ATOM 9694 C CA . ILE C 1 264 ? 46.315 -15.325 -36.398 1.00 21.03 264 ILE C CA 1
ATOM 9695 C C . ILE C 1 264 ? 45.749 -13.944 -36.045 1.00 23.85 264 ILE C C 1
ATOM 9696 O O . ILE C 1 264 ? 46.311 -13.227 -35.211 1.00 21.65 264 ILE C O 1
ATOM 9701 N N . ARG C 1 265 ? 44.636 -13.579 -36.675 1.00 23.70 265 ARG C N 1
ATOM 9702 C CA . ARG C 1 265 ? 43.999 -12.297 -36.396 1.00 25.30 265 ARG C CA 1
ATOM 9703 C C . ARG C 1 265 ? 43.563 -12.260 -34.935 1.00 26.11 265 ARG C C 1
ATOM 9704 O O . ARG C 1 265 ? 43.672 -11.230 -34.268 1.00 25.37 265 ARG C O 1
ATOM 9712 N N . GLY C 1 266 ? 43.083 -13.396 -34.437 1.00 26.63 266 GLY C N 1
ATOM 9713 C CA . GLY C 1 266 ? 42.652 -13.473 -33.053 1.00 27.03 266 GLY C CA 1
ATOM 9714 C C . GLY C 1 266 ? 43.806 -13.204 -32.105 1.00 28.79 266 GLY C C 1
ATOM 9715 O O . GLY C 1 266 ? 43.667 -12.452 -31.137 1.00 27.62 266 GLY C O 1
ATOM 9724 N N . GLU C 1 268 ? 46.506 -11.599 -32.780 1.00 31.78 268 GLU C N 1
ATOM 9725 C CA . GLU C 1 268 ? 46.911 -10.217 -32.973 1.00 34.22 268 GLU C CA 1
ATOM 9726 C C . GLU C 1 268 ? 46.031 -9.280 -32.152 1.00 34.70 268 GLU C C 1
ATOM 9727 O O . GLU C 1 268 ? 46.478 -8.223 -31.713 1.00 34.37 268 GLU C O 1
ATOM 9733 N N . SER C 1 269 ? 44.781 -9.673 -31.939 1.00 35.39 269 SER C N 1
ATOM 9734 C CA . SER C 1 269 ? 43.864 -8.852 -31.161 1.00 36.46 269 SER C CA 1
ATOM 9735 C C . SER C 1 269 ? 44.232 -8.951 -29.686 1.00 36.94 269 SER C C 1
ATOM 9736 O O . SER C 1 269 ? 43.790 -8.138 -28.875 1.00 37.12 269 SER C O 1
ATOM 9739 N N . HIS C 1 270 ? 45.039 -9.953 -29.344 1.00 36.49 270 HIS C N 1
ATOM 9740 C CA . HIS C 1 270 ? 45.469 -10.151 -27.963 1.00 35.45 270 HIS C CA 1
ATOM 9741 C C . HIS C 1 270 ? 46.820 -9.503 -27.684 1.00 34.93 270 HIS C C 1
ATOM 9742 O O . HIS C 1 270 ? 47.415 -9.734 -26.635 1.00 34.83 270 HIS C O 1
ATOM 9749 N N . GLY C 1 271 ? 47.306 -8.704 -28.630 1.00 34.70 271 GLY C N 1
ATOM 9750 C CA . GLY C 1 271 ? 48.575 -8.022 -28.441 1.00 33.43 271 GLY C CA 1
ATOM 9751 C C . GLY C 1 271 ? 49.819 -8.761 -28.897 1.00 33.28 271 GLY C C 1
ATOM 9752 O O . GLY C 1 271 ? 50.935 -8.350 -28.582 1.00 33.14 271 GLY C O 1
ATOM 9753 N N . TYR C 1 272 ? 49.646 -9.852 -29.633 1.00 32.17 272 TYR C N 1
ATOM 9754 C CA . TYR C 1 272 ? 50.795 -10.608 -30.115 1.00 29.47 272 TYR C CA 1
ATOM 9755 C C . TYR C 1 272 ? 51.141 -10.215 -31.542 1.00 29.42 272 TYR C C 1
ATOM 9756 O O . TYR C 1 272 ? 50.279 -9.764 -32.294 1.00 29.17 272 TYR C O 1
ATOM 9765 N N . ASP C 1 273 ? 52.412 -10.373 -31.901 1.00 28.68 273 ASP C N 1
ATOM 9766 C CA . ASP C 1 273 ? 52.870 -10.073 -33.252 1.00 28.91 273 ASP C CA 1
ATOM 9767 C C . ASP C 1 273 ? 53.792 -11.191 -33.733 1.00 27.44 273 ASP C C 1
ATOM 9768 O O . ASP C 1 273 ? 53.981 -12.188 -33.037 1.00 27.30 273 ASP C O 1
ATOM 9773 N N . SER C 1 274 ? 54.367 -11.020 -34.917 1.00 26.27 274 SER C N 1
ATOM 9774 C CA . SER C 1 274 ? 55.250 -12.029 -35.490 1.00 27.77 274 SER C CA 1
ATOM 9775 C C . SER C 1 274 ? 56.479 -12.324 -34.634 1.00 28.12 274 SER C C 1
ATOM 9776 O O . SER C 1 274 ? 57.133 -13.352 -34.810 1.00 27.45 274 SER C O 1
ATOM 9779 N N . ARG C 1 275 ? 56.780 -11.426 -33.701 1.00 28.80 275 ARG C N 1
ATOM 9780 C CA . ARG C 1 275 ? 57.938 -11.575 -32.824 1.00 29.69 275 ARG C CA 1
ATOM 9781 C C . ARG C 1 275 ? 57.639 -12.198 -31.467 1.00 29.08 275 ARG C C 1
ATOM 9782 O O . ARG C 1 275 ? 58.548 -12.690 -30.798 1.00 30.39 275 ARG C O 1
ATOM 9790 N N . THR C 1 276 ? 56.378 -12.184 -31.053 1.00 28.88 276 THR C N 1
ATOM 9791 C CA . THR C 1 276 ? 56.032 -12.708 -29.739 1.00 28.00 276 THR C CA 1
ATOM 9792 C C . THR C 1 276 ? 55.109 -13.923 -29.684 1.00 27.34 276 THR C C 1
ATOM 9793 O O . THR C 1 276 ? 54.969 -14.543 -28.631 1.00 25.91 276 THR C O 1
ATOM 9805 N N . TRP C 1 278 ? 55.520 -16.899 -30.705 1.00 27.13 278 TRP C N 1
ATOM 9806 C CA . TRP C 1 278 ? 56.250 -18.116 -30.357 1.00 28.28 278 TRP C CA 1
ATOM 9807 C C . TRP C 1 278 ? 56.279 -18.404 -28.855 1.00 29.49 278 TRP C C 1
ATOM 9808 O O . TRP C 1 278 ? 56.491 -19.544 -28.445 1.00 30.08 278 TRP C O 1
ATOM 9819 N N . GLU C 1 279 ? 56.077 -17.381 -28.032 1.00 29.29 279 GLU C N 1
ATOM 9820 C CA . GLU C 1 279 ? 56.092 -17.586 -26.586 1.00 30.25 279 GLU C CA 1
ATOM 9821 C C . GLU C 1 279 ? 54.801 -17.107 -25.928 1.00 29.98 279 GLU C C 1
ATOM 9822 O O . GLU C 1 279 ? 54.767 -16.841 -24.729 1.00 29.49 279 GLU C O 1
ATOM 9828 N N . ALA C 1 280 ? 53.739 -17.011 -26.722 1.00 29.18 280 ALA C N 1
ATOM 9829 C CA . ALA C 1 280 ? 52.441 -16.564 -26.231 1.00 28.47 280 ALA C CA 1
ATOM 9830 C C . ALA C 1 280 ? 51.878 -17.468 -25.139 1.00 28.31 280 ALA C C 1
ATOM 9831 O O . ALA C 1 280 ? 52.227 -18.646 -25.051 1.00 26.79 280 ALA C O 1
ATOM 9833 N N . LYS C 1 281 ? 51.003 -16.904 -24.310 1.00 27.47 281 LYS C N 1
ATOM 9834 C CA . LYS C 1 281 ? 50.366 -17.657 -23.236 1.00 28.41 281 LYS C CA 1
ATOM 9835 C C . LYS C 1 281 ? 49.516 -18.756 -23.859 1.00 28.27 281 LYS C C 1
ATOM 9836 O O . LYS C 1 281 ? 48.717 -18.497 -24.758 1.00 26.84 281 LYS C O 1
ATOM 9842 N N . ILE C 1 282 ? 49.680 -19.978 -23.368 1.00 28.04 282 ILE C N 1
ATOM 9843 C CA . ILE C 1 282 ? 48.941 -21.113 -23.894 1.00 28.41 282 ILE C CA 1
ATOM 9844 C C . ILE C 1 282 ? 47.425 -20.921 -23.823 1.00 28.69 282 ILE C C 1
ATOM 9845 O O . ILE C 1 282 ? 46.710 -21.297 -24.751 1.00 29.28 282 ILE C O 1
ATOM 9850 N N . GLU C 1 283 ? 46.930 -20.328 -22.739 1.00 28.34 283 GLU C N 1
ATOM 9851 C CA . GLU C 1 283 ? 45.493 -20.099 -22.614 1.00 27.93 283 GLU C CA 1
ATOM 9852 C C . GLU C 1 283 ? 45.007 -19.169 -23.726 1.00 26.39 283 GLU C C 1
ATOM 9853 O O . GLU C 1 283 ? 43.873 -19.281 -24.185 1.00 26.27 283 GLU C O 1
ATOM 9859 N N . ASP C 1 284 ? 45.864 -18.249 -24.155 1.00 23.98 284 ASP C N 1
ATOM 9860 C CA . ASP C 1 284 ? 45.511 -17.323 -25.229 1.00 23.36 284 ASP C CA 1
ATOM 9861 C C . ASP C 1 284 ? 45.476 -18.074 -26.555 1.00 23.40 284 ASP C C 1
ATOM 9862 O O . ASP C 1 284 ? 44.618 -17.825 -27.405 1.00 22.11 284 ASP C O 1
ATOM 9867 N N . ILE C 1 285 ? 46.424 -18.988 -26.724 1.00 22.65 285 ILE C N 1
ATOM 9868 C CA . ILE C 1 285 ? 46.516 -19.792 -27.933 1.00 22.27 285 ILE C CA 1
ATOM 9869 C C . ILE C 1 285 ? 45.253 -20.638 -28.084 1.00 21.86 285 ILE C C 1
ATOM 9870 O O . ILE C 1 285 ? 44.678 -20.715 -29.167 1.00 22.57 285 ILE C O 1
ATOM 9875 N N . PHE C 1 286 ? 44.813 -21.253 -26.991 1.00 21.87 286 PHE C N 1
ATOM 9876 C CA . PHE C 1 286 ? 43.612 -22.080 -27.022 1.00 23.79 286 PHE C CA 1
ATOM 9877 C C . PHE C 1 286 ? 42.326 -21.265 -27.137 1.00 24.56 286 PHE C C 1
ATOM 9878 O O . PHE C 1 286 ? 41.368 -21.700 -27.779 1.00 23.15 286 PHE C O 1
ATOM 9886 N N . GLU C 1 287 ? 42.296 -20.087 -26.523 1.00 24.46 287 GLU C N 1
ATOM 9887 C CA . GLU C 1 287 ? 41.096 -19.259 -26.592 1.00 25.09 287 GLU C CA 1
ATOM 9888 C C . GLU C 1 287 ? 40.846 -18.809 -28.027 1.00 23.32 287 GLU C C 1
ATOM 9889 O O . GLU C 1 287 ? 39.747 -18.977 -28.555 1.00 21.56 287 GLU C O 1
ATOM 9895 N N . THR C 1 288 ? 41.868 -18.237 -28.655 1.00 21.56 288 THR C N 1
ATOM 9896 C CA . THR C 1 288 ? 41.736 -17.771 -30.029 1.00 21.84 288 THR C CA 1
ATOM 9897 C C . THR C 1 288 ? 41.505 -18.930 -30.997 1.00 21.23 288 THR C C 1
ATOM 9898 O O . THR C 1 288 ? 40.872 -18.761 -32.035 1.00 22.35 288 THR C O 1
ATOM 9910 N N . GLU C 1 290 ? 39.763 -21.923 -30.448 1.00 20.46 290 GLU C N 1
ATOM 9911 C CA . GLU C 1 290 ? 38.370 -22.343 -30.416 1.00 23.15 290 GLU C CA 1
ATOM 9912 C C . GLU C 1 290 ? 37.467 -21.302 -31.068 1.00 23.67 290 GLU C C 1
ATOM 9913 O O . GLU C 1 290 ? 36.425 -21.640 -31.631 1.00 23.85 290 GLU C O 1
ATOM 9919 N N . GLU C 1 291 ? 37.871 -20.038 -30.994 1.00 22.58 291 GLU C N 1
ATOM 9920 C CA . GLU C 1 291 ? 37.104 -18.961 -31.602 1.00 23.78 291 GLU C CA 1
ATOM 9921 C C . GLU C 1 291 ? 37.178 -19.151 -33.121 1.00 22.85 291 GLU C C 1
ATOM 9922 O O . GLU C 1 291 ? 36.164 -19.082 -33.820 1.00 21.96 291 GLU C O 1
ATOM 9928 N N . ALA C 1 292 ? 38.384 -19.401 -33.624 1.00 19.99 292 ALA C N 1
ATOM 9929 C CA . ALA C 1 292 ? 38.581 -19.608 -35.052 1.00 19.77 292 ALA C CA 1
ATOM 9930 C C . ALA C 1 292 ? 37.856 -20.871 -35.506 1.00 18.66 292 ALA C C 1
ATOM 9931 O O . ALA C 1 292 ? 37.234 -20.886 -36.568 1.00 18.74 292 ALA C O 1
ATOM 9933 N N . TYR C 1 293 ? 37.932 -21.930 -34.702 1.00 18.79 293 TYR C N 1
ATOM 9934 C CA . TYR C 1 293 ? 37.261 -23.181 -35.042 1.00 18.88 293 TYR C CA 1
ATOM 9935 C C . TYR C 1 293 ? 35.751 -23.004 -35.048 1.00 20.61 293 TYR C C 1
ATOM 9936 O O . TYR C 1 293 ? 35.036 -23.728 -35.738 1.00 21.52 293 TYR C O 1
ATOM 9945 N N . ASP C 1 294 ? 35.269 -22.040 -34.270 1.00 21.75 294 ASP C N 1
ATOM 9946 C CA . ASP C 1 294 ? 33.841 -21.756 -34.203 1.00 24.21 294 ASP C CA 1
ATOM 9947 C C . ASP C 1 294 ? 33.396 -21.223 -35.566 1.00 22.88 294 ASP C C 1
ATOM 9948 O O . ASP C 1 294 ? 32.359 -21.620 -36.091 1.00 21.51 294 ASP C O 1
ATOM 9953 N N . LYS C 1 295 ? 34.195 -20.319 -36.129 1.00 22.54 295 LYS C N 1
ATOM 9954 C CA . LYS C 1 295 ? 33.911 -19.733 -37.438 1.00 22.40 295 LYS C CA 1
ATOM 9955 C C . LYS C 1 295 ? 34.053 -20.803 -38.518 1.00 22.21 295 LYS C C 1
ATOM 9956 O O . LYS C 1 295 ? 33.443 -20.724 -39.586 1.00 21.12 295 LYS C O 1
ATOM 9962 N N . ARG C 1 296 ? 34.876 -21.802 -38.225 1.00 20.86 296 ARG C N 1
ATOM 9963 C CA . ARG C 1 296 ? 35.133 -22.892 -39.151 1.00 20.84 296 ARG C CA 1
ATOM 9964 C C . ARG C 1 296 ? 33.851 -23.651 -39.497 1.00 20.54 296 ARG C C 1
ATOM 9965 O O . ARG C 1 296 ? 33.750 -24.250 -40.567 1.00 20.30 296 ARG C O 1
ATOM 9973 N N . ARG C 1 297 ? 32.872 -23.606 -38.596 1.00 20.44 297 ARG C N 1
ATOM 9974 C CA . ARG C 1 297 ? 31.595 -24.302 -38.791 1.00 20.18 297 ARG C CA 1
ATOM 9975 C C . ARG C 1 297 ? 30.806 -23.854 -40.023 1.00 19.20 297 ARG C C 1
ATOM 9976 O O . ARG C 1 297 ? 29.930 -24.575 -40.493 1.00 18.33 297 ARG C O 1
ATOM 9984 N N . LYS C 1 298 ? 31.106 -22.670 -40.543 1.00 17.86 298 LYS C N 1
ATOM 9985 C CA . LYS C 1 298 ? 30.380 -22.145 -41.698 1.00 17.86 298 LYS C CA 1
ATOM 9986 C C . LYS C 1 298 ? 31.036 -22.424 -43.051 1.00 17.16 298 LYS C C 1
ATOM 9987 O O . LYS C 1 298 ? 30.457 -22.132 -44.097 1.00 16.05 298 LYS C O 1
ATOM 9989 N N . ILE C 1 299 ? 32.236 -22.991 -43.032 1.00 16.47 299 ILE C N 1
ATOM 9990 C CA . ILE C 1 299 ? 32.954 -23.281 -44.268 1.00 14.73 299 ILE C CA 1
ATOM 9991 C C . ILE C 1 299 ? 32.354 -24.461 -45.026 1.00 15.65 299 ILE C C 1
ATOM 9992 O O . ILE C 1 299 ? 32.020 -25.493 -44.440 1.00 16.46 299 ILE C O 1
ATOM 9997 N N . THR C 1 300 ? 32.215 -24.297 -46.336 1.00 15.15 300 THR C N 1
ATOM 9998 C CA . THR C 1 300 ? 31.682 -25.352 -47.186 1.00 15.48 300 THR C CA 1
ATOM 9999 C C . THR C 1 300 ? 31.912 -24.928 -48.629 1.00 14.97 300 THR C C 1
ATOM 10000 O O . THR C 1 300 ? 32.739 -24.051 -48.895 1.00 13.57 300 THR C O 1
ATOM 10004 N N . ASP C 1 301 ? 31.203 -25.564 -49.553 1.00 14.82 301 ASP C N 1
ATOM 10005 C CA . ASP C 1 301 ? 31.305 -25.227 -50.971 1.00 14.29 301 ASP C CA 1
ATOM 10006 C C . ASP C 1 301 ? 31.223 -23.700 -51.045 1.00 13.99 301 ASP C C 1
ATOM 10007 O O . ASP C 1 301 ? 30.255 -23.109 -50.566 1.00 12.30 301 ASP C O 1
ATOM 10012 N N . PRO C 1 302 ? 32.234 -23.047 -51.645 1.00 14.67 302 PRO C N 1
ATOM 10013 C CA . PRO C 1 302 ? 32.245 -21.583 -51.753 1.00 17.36 302 PRO C CA 1
ATOM 10014 C C . PRO C 1 302 ? 31.042 -20.947 -52.439 1.00 19.35 302 PRO C C 1
ATOM 10015 O O . PRO C 1 302 ? 30.683 -19.811 -52.127 1.00 19.29 302 PRO C O 1
ATOM 10019 N N . SER C 1 303 ? 30.413 -21.667 -53.363 1.00 20.57 303 SER C N 1
ATOM 10020 C CA . SER C 1 303 ? 29.252 -21.123 -54.057 1.00 23.10 303 SER C CA 1
ATOM 10021 C C . SER C 1 303 ? 27.998 -21.226 -53.189 1.00 23.80 303 SER C C 1
ATOM 10022 O O . SER C 1 303 ? 26.925 -20.764 -53.577 1.00 24.11 303 SER C O 1
ATOM 10025 N N . TYR C 1 304 ? 28.141 -21.839 -52.016 1.00 23.00 304 TYR C N 1
ATOM 10026 C CA . TYR C 1 304 ? 27.038 -21.984 -51.074 1.00 24.59 304 TYR C CA 1
ATOM 10027 C C . TYR C 1 304 ? 27.248 -21.067 -49.876 1.00 27.05 304 TYR C C 1
ATOM 10028 O O . TYR C 1 304 ? 26.463 -21.077 -48.930 1.00 29.04 304 TYR C O 1
ATOM 10045 N N . ASN C 1 306 ? 27.979 -17.130 -48.131 1.00 38.98 306 ASN C N 1
ATOM 10046 C CA . ASN C 1 306 ? 27.632 -15.722 -48.306 1.00 43.23 306 ASN C CA 1
ATOM 10047 C C . ASN C 1 306 ? 26.421 -15.548 -49.222 1.00 43.50 306 ASN C C 1
ATOM 10048 O O . ASN C 1 306 ? 25.353 -16.111 -48.976 1.00 43.41 306 ASN C O 1
ATOM 10053 N N . GLY C 1 319 ? 23.721 -27.073 -28.560 1.00 43.45 319 GLY C N 1
ATOM 10054 C CA . GLY C 1 319 ? 24.792 -27.829 -27.935 1.00 43.06 319 GLY C CA 1
ATOM 10055 C C . GLY C 1 319 ? 25.313 -28.941 -28.827 1.00 42.66 319 GLY C C 1
ATOM 10056 O O . GLY C 1 319 ? 24.577 -29.865 -29.177 1.00 43.76 319 GLY C O 1
ATOM 10057 N N . LEU C 1 320 ? 26.584 -28.848 -29.204 1.00 40.71 320 LEU C N 1
ATOM 10058 C CA . LEU C 1 320 ? 27.207 -29.853 -30.060 1.00 38.83 320 LEU C CA 1
ATOM 10059 C C . LEU C 1 320 ? 27.805 -30.980 -29.227 1.00 37.67 320 LEU C C 1
ATOM 10060 O O . LEU C 1 320 ? 28.372 -30.741 -28.162 1.00 36.86 320 LEU C O 1
ATOM 10065 N N . PRO C 1 321 ? 27.681 -32.230 -29.698 1.00 37.04 321 PRO C N 1
ATOM 10066 C CA . PRO C 1 321 ? 28.241 -33.355 -28.943 1.00 36.00 321 PRO C CA 1
ATOM 10067 C C . PRO C 1 321 ? 29.758 -33.227 -28.834 1.00 35.25 321 PRO C C 1
ATOM 10068 O O . PRO C 1 321 ? 30.416 -32.724 -29.748 1.00 32.60 321 PRO C O 1
ATOM 10072 N N . LYS C 1 322 ? 30.309 -33.675 -27.711 1.00 34.34 322 LYS C N 1
ATOM 10073 C CA . LYS C 1 322 ? 31.746 -33.590 -27.485 1.00 34.36 322 LYS C CA 1
ATOM 10074 C C . LYS C 1 322 ? 32.515 -34.708 -28.185 1.00 33.68 322 LYS C C 1
ATOM 10075 O O . LYS C 1 322 ? 32.047 -35.842 -28.267 1.00 32.05 322 LYS C O 1
ATOM 10077 N N . ARG C 1 323 ? 33.695 -34.371 -28.693 1.00 33.55 323 ARG C N 1
ATOM 10078 C CA . ARG C 1 323 ? 34.553 -35.338 -29.373 1.00 34.77 323 ARG C CA 1
ATOM 10079 C C . ARG C 1 323 ? 35.117 -36.316 -28.344 1.00 34.85 323 ARG C C 1
ATOM 10080 O O . ARG C 1 323 ? 35.617 -35.900 -27.300 1.00 34.28 323 ARG C O 1
ATOM 10088 N N . ASP C 1 324 ? 35.043 -37.611 -28.636 1.00 34.78 324 ASP C N 1
ATOM 10089 C CA . ASP C 1 324 ? 35.563 -38.619 -27.718 1.00 35.43 324 ASP C CA 1
ATOM 10090 C C . ASP C 1 324 ? 36.485 -39.606 -28.429 1.00 35.32 324 ASP C C 1
ATOM 10091 O O . ASP C 1 324 ? 36.437 -40.808 -28.173 1.00 36.43 324 ASP C O 1
ATOM 10093 N N . HIS C 1 325 ? 37.323 -39.089 -29.322 1.00 34.36 325 HIS C N 1
ATOM 10094 C CA . HIS C 1 325 ? 38.262 -39.914 -30.077 1.00 32.74 325 HIS C CA 1
ATOM 10095 C C . HIS C 1 325 ? 39.327 -39.006 -30.674 1.00 31.82 325 HIS C C 1
ATOM 10096 O O . HIS C 1 325 ? 39.125 -37.798 -30.780 1.00 31.59 325 HIS C O 1
ATOM 10098 N N . ASN C 1 326 ? 40.467 -39.572 -31.060 1.00 30.54 326 ASN C N 1
ATOM 10099 C CA . ASN C 1 326 ? 41.510 -38.745 -31.641 1.00 29.42 326 ASN C CA 1
ATOM 10100 C C . ASN C 1 326 ? 41.188 -38.408 -33.092 1.00 27.34 326 ASN C C 1
ATOM 10101 O O . ASN C 1 326 ? 40.235 -38.935 -33.673 1.00 23.39 326 ASN C O 1
ATOM 10106 N N . ASP C 1 327 ? 41.981 -37.512 -33.663 1.00 25.61 327 ASP C N 1
ATOM 10107 C CA . ASP C 1 327 ? 41.770 -37.050 -35.026 1.00 25.66 327 ASP C CA 1
ATOM 10108 C C . ASP C 1 327 ? 41.627 -38.138 -36.079 1.00 24.11 327 ASP C C 1
ATOM 10109 O O . ASP C 1 327 ? 42.230 -39.208 -35.985 1.00 22.75 327 ASP C O 1
ATOM 10114 N N . ILE C 1 328 ? 40.812 -37.847 -37.086 1.00 23.72 328 ILE C N 1
ATOM 10115 C CA . ILE C 1 328 ? 40.595 -38.761 -38.198 1.00 23.80 328 ILE C CA 1
ATOM 10116 C C . ILE C 1 328 ? 40.949 -38.011 -39.470 1.00 22.65 328 ILE C C 1
ATOM 10117 O O . ILE C 1 328 ? 40.358 -36.977 -39.777 1.00 21.82 328 ILE C O 1
ATOM 10122 N N . GLY C 1 329 ? 41.926 -38.528 -40.202 1.00 21.12 329 GLY C N 1
ATOM 10123 C CA . GLY C 1 329 ? 42.335 -37.876 -41.428 1.00 20.42 329 GLY C CA 1
ATOM 10124 C C . GLY C 1 329 ? 43.769 -38.202 -41.784 1.00 19.84 329 GLY C C 1
ATOM 10125 O O . GLY C 1 329 ? 44.698 -37.897 -41.033 1.00 20.73 329 GLY C O 1
ATOM 10126 N N . ASP C 1 330 ? 43.948 -38.827 -42.940 1.00 17.38 330 ASP C N 1
ATOM 10127 C CA . ASP C 1 330 ? 45.271 -39.197 -43.413 1.00 18.15 330 ASP C CA 1
ATOM 10128 C C . ASP C 1 330 ? 45.557 -38.394 -44.666 1.00 17.65 330 ASP C C 1
ATOM 10129 O O . ASP C 1 330 ? 44.713 -38.272 -45.549 1.00 17.86 330 ASP C O 1
ATOM 10134 N N . THR C 1 331 ? 46.762 -37.853 -44.743 1.00 18.74 331 THR C N 1
ATOM 10135 C CA . THR C 1 331 ? 47.117 -37.000 -45.857 1.00 17.22 331 THR C CA 1
ATOM 10136 C C . THR C 1 331 ? 48.615 -36.987 -46.028 1.00 13.90 331 THR C C 1
ATOM 10137 O O . THR C 1 331 ? 49.358 -37.432 -45.154 1.00 13.50 331 THR C O 1
ATOM 10141 N N . THR C 1 332 ? 49.057 -36.488 -47.172 1.00 11.06 332 THR C N 1
ATOM 10142 C CA . THR C 1 332 ? 50.477 -36.328 -47.408 1.00 12.29 332 THR C CA 1
ATOM 10143 C C . THR C 1 332 ? 50.640 -34.940 -48.008 1.00 12.52 332 THR C C 1
ATOM 10144 O O . THR C 1 332 ? 49.940 -34.573 -48.960 1.00 13.25 332 THR C O 1
ATOM 10148 N N . TYR C 1 333 ? 51.533 -34.160 -47.411 1.00 11.76 333 TYR C N 1
ATOM 10149 C CA . TYR C 1 333 ? 51.812 -32.801 -47.849 1.00 12.45 333 TYR C CA 1
ATOM 10150 C C . TYR C 1 333 ? 53.268 -32.676 -48.262 1.00 11.68 333 TYR C C 1
ATOM 10151 O O . TYR C 1 333 ? 54.145 -33.272 -47.645 1.00 11.84 333 TYR C O 1
ATOM 10160 N N . PHE C 1 334 ? 53.532 -31.909 -49.311 1.00 10.73 334 PHE C N 1
ATOM 10161 C CA . PHE C 1 334 ? 54.907 -31.719 -49.733 1.00 11.36 334 PHE C CA 1
ATOM 10162 C C . PHE C 1 334 ? 55.123 -30.293 -50.176 1.00 11.10 334 PHE C C 1
ATOM 10163 O O . PHE C 1 334 ? 54.183 -29.604 -50.576 1.00 12.74 334 PHE C O 1
ATOM 10171 N N . SER C 1 335 ? 56.367 -29.847 -50.081 1.00 11.85 335 SER C N 1
ATOM 10172 C CA . SER C 1 335 ? 56.713 -28.491 -50.458 1.00 11.52 335 SER C CA 1
ATOM 10173 C C . SER C 1 335 ? 57.985 -28.447 -51.281 1.00 11.78 335 SER C C 1
ATOM 10174 O O . SER C 1 335 ? 58.899 -29.244 -51.078 1.00 12.51 335 SER C O 1
ATOM 10177 N N . ILE C 1 336 ? 58.027 -27.518 -52.226 1.00 12.07 336 ILE C N 1
ATOM 10178 C CA . ILE C 1 336 ? 59.201 -27.327 -53.062 1.00 11.04 336 ILE C CA 1
ATOM 10179 C C . ILE C 1 336 ? 59.362 -25.825 -53.256 1.00 12.37 336 ILE C C 1
ATOM 10180 O O . ILE C 1 336 ? 58.383 -25.121 -53.500 1.00 12.06 336 ILE C O 1
ATOM 10185 N N . SER C 1 337 ? 60.588 -25.336 -53.126 1.00 11.57 337 SER C N 1
ATOM 10186 C CA . SER C 1 337 ? 60.870 -23.920 -53.322 1.00 12.76 337 SER C CA 1
ATOM 10187 C C . SER C 1 337 ? 62.240 -23.796 -53.969 1.00 12.30 337 SER C C 1
ATOM 10188 O O . SER C 1 337 ? 63.081 -24.696 -53.840 1.00 11.03 337 SER C O 1
ATOM 10191 N N . ASP C 1 338 ? 62.458 -22.703 -54.692 1.00 13.19 338 ASP C N 1
ATOM 10192 C CA . ASP C 1 338 ? 63.758 -22.465 -55.294 1.00 12.67 338 ASP C CA 1
ATOM 10193 C C . ASP C 1 338 ? 64.245 -21.070 -54.921 1.00 12.19 338 ASP C C 1
ATOM 10194 O O . ASP C 1 338 ? 63.476 -20.244 -54.438 1.00 12.43 338 ASP C O 1
ATOM 10199 N N . SER C 1 339 ? 65.531 -20.823 -55.131 1.00 13.63 339 SER C N 1
ATOM 10200 C CA . SER C 1 339 ? 66.150 -19.548 -54.786 1.00 14.30 339 SER C CA 1
ATOM 10201 C C . SER C 1 339 ? 65.517 -18.309 -55.419 1.00 15.54 339 SER C C 1
ATOM 10202 O O . SER C 1 339 ? 65.724 -17.197 -54.941 1.00 15.19 339 SER C O 1
ATOM 10205 N N . GLU C 1 340 ? 64.748 -18.492 -56.485 1.00 16.81 340 GLU C N 1
ATOM 10206 C CA . GLU C 1 340 ? 64.116 -17.356 -57.148 1.00 19.32 340 GLU C CA 1
ATOM 10207 C C . GLU C 1 340 ? 62.726 -17.046 -56.615 1.00 19.55 340 GLU C C 1
ATOM 10208 O O . GLU C 1 340 ? 62.040 -16.154 -57.115 1.00 19.92 340 GLU C O 1
ATOM 10214 N N . GLY C 1 341 ? 62.305 -17.786 -55.598 1.00 18.65 341 GLY C N 1
ATOM 10215 C CA . GLY C 1 341 ? 61.004 -17.523 -55.020 1.00 18.10 341 GLY C CA 1
ATOM 10216 C C . GLY C 1 341 ? 59.857 -18.366 -55.538 1.00 16.00 341 GLY C C 1
ATOM 10217 O O . GLY C 1 341 ? 58.726 -18.187 -55.092 1.00 16.69 341 GLY C O 1
ATOM 10218 N N . ARG C 1 342 ? 60.119 -19.260 -56.486 1.00 15.98 342 ARG C N 1
ATOM 10219 C CA . ARG C 1 342 ? 59.048 -20.119 -56.986 1.00 15.16 342 ARG C CA 1
ATOM 10220 C C . ARG C 1 342 ? 58.750 -21.086 -55.849 1.00 15.04 342 ARG C C 1
ATOM 10221 O O . ARG C 1 342 ? 59.642 -21.420 -55.070 1.00 12.17 342 ARG C O 1
ATOM 10229 N N . SER C 1 343 ? 57.509 -21.542 -55.745 1.00 14.65 343 SER C N 1
ATOM 10230 C CA . SER C 1 343 ? 57.187 -22.462 -54.672 1.00 13.04 343 SER C CA 1
ATOM 10231 C C . SER C 1 343 ? 55.841 -23.128 -54.862 1.00 14.36 343 SER C C 1
ATOM 10232 O O . SER C 1 343 ? 54.957 -22.607 -55.552 1.00 12.80 343 SER C O 1
ATOM 10235 N N . VAL C 1 344 ? 55.708 -24.308 -54.268 1.00 13.10 344 VAL C N 1
ATOM 10236 C CA . VAL C 1 344 ? 54.458 -25.044 -54.299 1.00 11.63 344 VAL C CA 1
ATOM 10237 C C . VAL C 1 344 ? 54.239 -25.527 -52.879 1.00 12.46 344 VAL C C 1
ATOM 10238 O O . VAL C 1 344 ? 55.186 -25.873 -52.177 1.00 13.77 344 VAL C O 1
ATOM 10242 N N . SER C 1 345 ? 52.987 -25.506 -52.448 1.00 12.01 345 SER C N 1
ATOM 10243 C CA . SER C 1 345 ? 52.612 -25.990 -51.133 1.00 13.06 345 SER C CA 1
ATOM 10244 C C . SER C 1 345 ? 51.433 -26.859 -51.552 1.00 13.21 345 SER C C 1
ATOM 10245 O O . SER C 1 345 ? 50.343 -26.353 -51.816 1.00 12.60 345 SER C O 1
ATOM 10248 N N . ILE C 1 346 ? 51.673 -28.163 -51.633 1.00 12.65 346 ILE C N 1
ATOM 10249 C CA . ILE C 1 346 ? 50.668 -29.106 -52.105 1.00 11.88 346 ILE C CA 1
ATOM 10250 C C . ILE C 1 346 ? 50.299 -30.196 -51.108 1.00 12.18 346 ILE C C 1
ATOM 10251 O O . ILE C 1 346 ? 51.159 -30.752 -50.418 1.00 10.69 346 ILE C O 1
ATOM 10256 N N . ILE C 1 347 ? 49.009 -30.503 -51.048 1.00 11.17 347 ILE C N 1
ATOM 10257 C CA . ILE C 1 347 ? 48.516 -31.515 -50.131 1.00 11.13 347 ILE C CA 1
ATOM 10258 C C . ILE C 1 347 ? 47.456 -32.365 -50.840 1.00 11.30 347 ILE C C 1
ATOM 10259 O O . ILE C 1 347 ? 46.644 -31.848 -51.612 1.00 12.22 347 ILE C O 1
ATOM 10264 N N . GLN C 1 348 ? 47.477 -33.671 -50.591 1.00 9.89 348 GLN C N 1
ATOM 10265 C CA . GLN C 1 348 ? 46.545 -34.593 -51.242 1.00 10.57 348 GLN C CA 1
ATOM 10266 C C . GLN C 1 348 ? 46.111 -35.708 -50.290 1.00 11.63 348 GLN C C 1
ATOM 10267 O O . GLN C 1 348 ? 46.860 -36.097 -49.396 1.00 10.34 348 GLN C O 1
ATOM 10273 N N . SER C 1 349 ? 44.907 -36.236 -50.489 1.00 12.02 349 SER C N 1
ATOM 10274 C CA . SER C 1 349 ? 44.390 -37.257 -49.581 1.00 12.86 349 SER C CA 1
ATOM 10275 C C . SER C 1 349 ? 43.125 -37.961 -50.073 1.00 12.01 349 SER C C 1
ATOM 10276 O O . SER C 1 349 ? 42.459 -37.479 -50.988 1.00 14.54 349 SER C O 1
ATOM 10279 N N . ASN C 1 350 ? 42.804 -39.099 -49.452 1.00 11.30 350 ASN C N 1
ATOM 10280 C CA . ASN C 1 350 ? 41.598 -39.875 -49.775 1.00 12.63 350 ASN C CA 1
ATOM 10281 C C . ASN C 1 350 ? 40.618 -39.658 -48.621 1.00 13.31 350 ASN C C 1
ATOM 10282 O O . ASN C 1 350 ? 39.498 -40.175 -48.630 1.00 14.57 350 ASN C O 1
ATOM 10287 N N . TYR C 1 351 ? 41.091 -38.904 -47.631 1.00 13.04 351 TYR C N 1
ATOM 10288 C CA . TYR C 1 351 ? 40.412 -38.578 -46.370 1.00 13.37 351 TYR C CA 1
ATOM 10289 C C . TYR C 1 351 ? 40.814 -39.623 -45.325 1.00 13.84 351 TYR C C 1
ATOM 10290 O O . TYR C 1 351 ? 41.795 -39.429 -44.608 1.00 14.74 351 TYR C O 1
ATOM 10307 N N . GLY C 1 353 ? 42.638 -42.761 -44.519 1.00 15.98 353 GLY C N 1
ATOM 10308 C CA . GLY C 1 353 ? 43.600 -43.746 -44.991 1.00 16.41 353 GLY C CA 1
ATOM 10309 C C . GLY C 1 353 ? 43.547 -44.046 -46.479 1.00 15.34 353 GLY C C 1
ATOM 10310 O O . GLY C 1 353 ? 43.701 -43.146 -47.308 1.00 15.08 353 GLY C O 1
ATOM 10311 N N . PHE C 1 354 ? 43.349 -45.321 -46.811 1.00 13.76 354 PHE C N 1
ATOM 10312 C CA . PHE C 1 354 ? 43.263 -45.770 -48.200 1.00 14.02 354 PHE C CA 1
ATOM 10313 C C . PHE C 1 354 ? 41.989 -45.289 -48.889 1.00 13.81 354 PHE C C 1
ATOM 10314 O O . PHE C 1 354 ? 41.895 -45.316 -50.117 1.00 15.18 354 PHE C O 1
ATOM 10322 N N . GLY C 1 355 ? 41.004 -44.872 -48.098 1.00 14.24 355 GLY C N 1
ATOM 10323 C CA . GLY C 1 355 ? 39.756 -44.393 -48.669 1.00 13.54 355 GLY C CA 1
ATOM 10324 C C . GLY C 1 355 ? 38.527 -45.250 -48.404 1.00 12.41 355 GLY C C 1
ATOM 10325 O O . GLY C 1 355 ? 38.431 -45.933 -47.383 1.00 12.72 355 GLY C O 1
ATOM 10326 N N . SER C 1 356 ? 37.587 -45.214 -49.344 1.00 10.90 356 SER C N 1
ATOM 10327 C CA . SER C 1 356 ? 36.327 -45.953 -49.241 1.00 11.39 356 SER C CA 1
ATOM 10328 C C . SER C 1 356 ? 36.478 -47.460 -49.317 1.00 11.04 356 SER C C 1
ATOM 10329 O O . SER C 1 356 ? 35.591 -48.201 -48.881 1.00 10.95 356 SER C O 1
ATOM 10332 N N . GLY C 1 357 ? 37.585 -47.913 -49.894 1.00 11.42 357 GLY C N 1
ATOM 10333 C CA . GLY C 1 357 ? 37.802 -49.339 -50.051 1.00 11.69 357 GLY C CA 1
ATOM 10334 C C . GLY C 1 357 ? 37.371 -49.796 -51.436 1.00 12.38 357 GLY C C 1
ATOM 10335 O O . GLY C 1 357 ? 37.695 -50.908 -51.858 1.00 13.50 357 GLY C O 1
ATOM 10336 N N . ILE C 1 358 ? 36.654 -48.930 -52.151 1.00 11.50 358 ILE C N 1
ATOM 10337 C CA . ILE C 1 358 ? 36.154 -49.240 -53.496 1.00 10.71 358 ILE C CA 1
ATOM 10338 C C . ILE C 1 358 ? 37.168 -48.929 -54.594 1.00 11.85 358 ILE C C 1
ATOM 10339 O O . ILE C 1 358 ? 37.543 -47.771 -54.808 1.00 9.71 358 ILE C O 1
ATOM 10344 N N . VAL C 1 359 ? 37.594 -49.975 -55.295 1.00 11.53 359 VAL C N 1
ATOM 10345 C CA . VAL C 1 359 ? 38.563 -49.846 -56.373 1.00 10.66 359 VAL C CA 1
ATOM 10346 C C . VAL C 1 359 ? 37.910 -50.122 -57.725 1.00 11.53 359 VAL C C 1
ATOM 10347 O O . VAL C 1 359 ? 37.429 -51.227 -57.974 1.00 11.89 359 VAL C O 1
ATOM 10351 N N . PRO C 1 360 ? 37.846 -49.111 -58.603 1.00 11.24 360 PRO C N 1
ATOM 10352 C CA . PRO C 1 360 ? 37.235 -49.380 -59.911 1.00 11.34 360 PRO C CA 1
ATOM 10353 C C . PRO C 1 360 ? 38.070 -50.495 -60.544 1.00 10.84 360 PRO C C 1
ATOM 10354 O O . PRO C 1 360 ? 39.291 -50.369 -60.660 1.00 9.41 360 PRO C O 1
ATOM 10358 N N . LYS C 1 361 ? 37.423 -51.585 -60.942 1.00 11.52 361 LYS C N 1
ATOM 10359 C CA . LYS C 1 361 ? 38.138 -52.719 -61.517 1.00 13.34 361 LYS C CA 1
ATOM 10360 C C . LYS C 1 361 ? 39.229 -52.361 -62.525 1.00 13.81 361 LYS C C 1
ATOM 10361 O O . LYS C 1 361 ? 38.993 -51.628 -63.483 1.00 15.26 361 LYS C O 1
ATOM 10363 N N . GLY C 1 362 ? 40.426 -52.889 -62.286 1.00 14.80 362 GLY C N 1
ATOM 10364 C CA . GLY C 1 362 ? 41.550 -52.673 -63.182 1.00 14.74 362 GLY C CA 1
ATOM 10365 C C . GLY C 1 362 ? 42.251 -51.327 -63.172 1.00 13.97 362 GLY C C 1
ATOM 10366 O O . GLY C 1 362 ? 43.115 -51.086 -64.013 1.00 14.71 362 GLY C O 1
ATOM 10367 N N . THR C 1 363 ? 41.915 -50.451 -62.232 1.00 13.19 363 THR C N 1
ATOM 10368 C CA . THR C 1 363 ? 42.552 -49.134 -62.195 1.00 11.03 363 THR C CA 1
ATOM 10369 C C . THR C 1 363 ? 43.659 -49.018 -61.159 1.00 11.37 363 THR C C 1
ATOM 10370 O O . THR C 1 363 ? 44.513 -48.136 -61.253 1.00 10.85 363 THR C O 1
ATOM 10374 N N . GLY C 1 364 ? 43.630 -49.890 -60.157 1.00 11.30 364 GLY C N 1
ATOM 10375 C CA . GLY C 1 364 ? 44.649 -49.854 -59.125 1.00 10.38 364 GLY C CA 1
ATOM 10376 C C . GLY C 1 364 ? 44.552 -48.736 -58.095 1.00 10.24 364 GLY C C 1
ATOM 10377 O O . GLY C 1 364 ? 45.509 -48.505 -57.358 1.00 11.20 364 GLY C O 1
ATOM 10378 N N . PHE C 1 365 ? 43.429 -48.026 -58.032 1.00 8.87 365 PHE C N 1
ATOM 10379 C CA . PHE C 1 365 ? 43.297 -46.966 -57.039 1.00 10.09 365 PHE C CA 1
ATOM 10380 C C . PHE C 1 365 ? 41.952 -47.004 -56.319 1.00 9.49 365 PHE C C 1
ATOM 10381 O O . PHE C 1 365 ? 40.947 -47.454 -56.873 1.00 7.87 365 PHE C O 1
ATOM 10389 N N . VAL C 1 366 ? 41.956 -46.551 -55.068 1.00 9.70 366 VAL C N 1
ATOM 10390 C CA . VAL C 1 366 ? 40.758 -46.535 -54.233 1.00 9.95 366 VAL C CA 1
ATOM 10391 C C . VAL C 1 366 ? 40.050 -45.186 -54.306 1.00 11.06 366 VAL C C 1
ATOM 10392 O O . VAL C 1 366 ? 40.698 -44.142 -54.309 1.00 12.27 366 VAL C O 1
ATOM 10396 N N . LEU C 1 367 ? 38.722 -45.211 -54.370 1.00 11.52 367 LEU C N 1
ATOM 10397 C CA . LEU C 1 367 ? 37.937 -43.977 -54.403 1.00 11.92 367 LEU C CA 1
ATOM 10398 C C . LEU C 1 367 ? 37.914 -43.393 -52.997 1.00 10.63 367 LEU C C 1
ATOM 10399 O O . LEU C 1 367 ? 37.636 -44.100 -52.036 1.00 11.61 367 LEU C O 1
ATOM 10404 N N . GLN C 1 368 ? 38.210 -42.104 -52.882 1.00 11.00 368 GLN C N 1
ATOM 10405 C CA . GLN C 1 368 ? 38.227 -41.427 -51.588 1.00 10.78 368 GLN C CA 1
ATOM 10406 C C . GLN C 1 368 ? 36.863 -41.501 -50.895 1.00 10.86 368 GLN C C 1
ATOM 10407 O O . GLN C 1 368 ? 35.843 -41.692 -51.551 1.00 10.33 368 GLN C O 1
ATOM 10413 N N . ASN C 1 369 ? 36.847 -41.352 -49.571 1.00 10.21 369 ASN C N 1
ATOM 10414 C CA . ASN C 1 369 ? 35.586 -41.368 -48.830 1.00 11.62 369 ASN C CA 1
ATOM 10415 C C . ASN C 1 369 ? 35.333 -39.975 -48.242 1.00 11.80 369 ASN C C 1
ATOM 10416 O O . ASN C 1 369 ? 34.672 -39.823 -47.217 1.00 9.98 369 ASN C O 1
ATOM 10421 N N . ARG C 1 370 ? 35.859 -38.961 -48.925 1.00 11.25 370 ARG C N 1
ATOM 10422 C CA . ARG C 1 370 ? 35.717 -37.561 -48.522 1.00 11.86 370 ARG C CA 1
ATOM 10423 C C . ARG C 1 370 ? 34.255 -37.133 -48.332 1.00 12.59 370 ARG C C 1
ATOM 10424 O O . ARG C 1 370 ? 33.948 -36.313 -47.466 1.00 12.39 370 ARG C O 1
ATOM 10432 N N . GLY C 1 371 ? 33.365 -37.690 -49.147 1.00 13.24 371 GLY C N 1
ATOM 10433 C CA . GLY C 1 371 ? 31.952 -37.352 -49.063 1.00 13.43 371 GLY C CA 1
ATOM 10434 C C . GLY C 1 371 ? 31.320 -37.703 -47.733 1.00 14.32 371 GLY C C 1
ATOM 10435 O O . GLY C 1 371 ? 30.238 -37.224 -47.399 1.00 14.40 371 GLY C O 1
ATOM 10436 N N . SER C 1 372 ? 32.004 -38.542 -46.969 1.00 15.34 372 SER C N 1
ATOM 10437 C CA . SER C 1 372 ? 31.522 -38.968 -45.666 1.00 16.96 372 SER C CA 1
ATOM 10438 C C . SER C 1 372 ? 31.481 -37.808 -44.666 1.00 16.28 372 SER C C 1
ATOM 10439 O O . SER C 1 372 ? 30.850 -37.911 -43.613 1.00 14.85 372 SER C O 1
ATOM 10442 N N . TYR C 1 373 ? 32.155 -36.709 -44.991 1.00 14.20 373 TYR C N 1
ATOM 10443 C CA . TYR C 1 373 ? 32.167 -35.555 -44.100 1.00 14.22 373 TYR C CA 1
ATOM 10444 C C . TYR C 1 373 ? 30.873 -34.739 -44.225 1.00 14.24 373 TYR C C 1
ATOM 10445 O O . TYR C 1 373 ? 30.562 -33.929 -43.350 1.00 14.72 373 TYR C O 1
ATOM 10454 N N . PHE C 1 374 ? 30.138 -34.938 -45.319 1.00 13.67 374 PHE C N 1
ATOM 10455 C CA . PHE C 1 374 ? 28.867 -34.235 -45.537 1.00 14.46 374 PHE C CA 1
ATOM 10456 C C . PHE C 1 374 ? 27.881 -34.625 -44.444 1.00 13.93 374 PHE C C 1
ATOM 10457 O O . PHE C 1 374 ? 27.931 -35.736 -43.929 1.00 14.39 374 PHE C O 1
ATOM 10465 N N . THR C 1 375 ? 26.975 -33.717 -44.096 1.00 15.28 375 THR C N 1
ATOM 10466 C CA . THR C 1 375 ? 25.960 -34.037 -43.104 1.00 14.00 375 THR C CA 1
ATOM 10467 C C . THR C 1 375 ? 24.627 -34.137 -43.832 1.00 14.83 375 THR C C 1
ATOM 10468 O O . THR C 1 375 ? 24.429 -33.507 -44.874 1.00 13.84 375 THR C O 1
ATOM 10472 N N . LEU C 1 376 ? 23.714 -34.935 -43.294 1.00 15.49 376 LEU C N 1
ATOM 10473 C CA . LEU C 1 376 ? 22.411 -35.078 -43.911 1.00 16.60 376 LEU C CA 1
ATOM 10474 C C . LEU C 1 376 ? 21.414 -34.119 -43.257 1.00 17.86 376 LEU C C 1
ATOM 10475 O O . LEU C 1 376 ? 20.211 -34.203 -43.491 1.00 18.58 376 LEU C O 1
ATOM 10480 N N . GLN C 1 377 ? 21.931 -33.206 -42.437 1.00 18.92 377 GLN C N 1
ATOM 10481 C CA . GLN C 1 377 ? 21.104 -32.201 -41.768 1.00 20.37 377 GLN C CA 1
ATOM 10482 C C . GLN C 1 377 ? 20.837 -31.120 -42.817 1.00 20.83 377 GLN C C 1
ATOM 10483 O O . GLN C 1 377 ? 21.732 -30.356 -43.172 1.00 20.02 377 GLN C O 1
ATOM 10489 N N . ARG C 1 378 ? 19.605 -31.071 -43.315 1.00 22.38 378 ARG C N 1
ATOM 10490 C CA . ARG C 1 378 ? 19.213 -30.132 -44.365 1.00 23.57 378 ARG C CA 1
ATOM 10491 C C . ARG C 1 378 ? 19.529 -28.650 -44.167 1.00 23.74 378 ARG C C 1
ATOM 10492 O O . ARG C 1 378 ? 19.869 -27.955 -45.126 1.00 23.68 378 ARG C O 1
ATOM 10500 N N . ASP C 1 379 ? 19.419 -28.164 -42.937 1.00 24.89 379 ASP C N 1
ATOM 10501 C CA . ASP C 1 379 ? 19.660 -26.752 -42.660 1.00 25.73 379 ASP C CA 1
ATOM 10502 C C . ASP C 1 379 ? 21.106 -26.399 -42.320 1.00 23.62 379 ASP C C 1
ATOM 10503 O O . ASP C 1 379 ? 21.418 -25.236 -42.071 1.00 23.89 379 ASP C O 1
ATOM 10508 N N . HIS C 1 380 ? 21.987 -27.393 -42.300 1.00 19.98 380 HIS C N 1
ATOM 10509 C CA . HIS C 1 380 ? 23.390 -27.136 -41.992 1.00 18.07 380 HIS C CA 1
ATOM 10510 C C . HIS C 1 380 ? 24.084 -26.604 -43.246 1.00 15.78 380 HIS C C 1
ATOM 10511 O O . HIS C 1 380 ? 23.775 -27.024 -44.363 1.00 15.61 380 HIS C O 1
ATOM 10518 N N . PRO C 1 381 ? 25.023 -25.658 -43.080 1.00 15.32 381 PRO C N 1
ATOM 10519 C CA . PRO C 1 381 ? 25.729 -25.103 -44.240 1.00 14.19 381 PRO C CA 1
ATOM 10520 C C . PRO C 1 381 ? 26.415 -26.180 -45.078 1.00 14.71 381 PRO C C 1
ATOM 10521 O O . PRO C 1 381 ? 26.492 -26.074 -46.304 1.00 14.85 381 PRO C O 1
ATOM 10525 N N . ASN C 1 382 ? 26.907 -27.225 -44.418 1.00 14.29 382 ASN C N 1
ATOM 10526 C CA . ASN C 1 382 ? 27.599 -28.290 -45.137 1.00 13.78 382 ASN C CA 1
ATOM 10527 C C . ASN C 1 382 ? 26.708 -29.483 -45.467 1.00 14.30 382 ASN C C 1
ATOM 10528 O O . ASN C 1 382 ? 27.186 -30.606 -45.600 1.00 14.55 382 ASN C O 1
ATOM 10533 N N . ALA C 1 383 ? 25.410 -29.237 -45.601 1.00 14.70 383 ALA C N 1
ATOM 10534 C CA . ALA C 1 383 ? 24.472 -30.298 -45.942 1.00 14.49 383 ALA C CA 1
ATOM 10535 C C . ALA C 1 383 ? 24.800 -30.846 -47.331 1.00 15.33 383 ALA C C 1
ATOM 10536 O O . ALA C 1 383 ? 25.225 -30.105 -48.217 1.00 16.06 383 ALA C O 1
ATOM 10538 N N . LEU C 1 384 ? 24.615 -32.148 -47.519 1.00 15.07 384 LEU C N 1
ATOM 10539 C CA . LEU C 1 384 ? 24.882 -32.755 -48.815 1.00 15.03 384 LEU C CA 1
ATOM 10540 C C . LEU C 1 384 ? 23.883 -32.216 -49.839 1.00 15.43 384 LEU C C 1
ATOM 10541 O O . LEU C 1 384 ? 22.710 -32.002 -49.526 1.00 13.94 384 LEU C O 1
ATOM 10554 N N . PRO C 1 386 ? 23.376 -32.499 -54.408 1.00 17.45 386 PRO C N 1
ATOM 10555 C CA . PRO C 1 386 ? 24.018 -33.025 -55.615 1.00 15.86 386 PRO C CA 1
ATOM 10556 C C . PRO C 1 386 ? 24.930 -31.978 -56.256 1.00 17.00 386 PRO C C 1
ATOM 10557 O O . PRO C 1 386 ? 24.570 -30.803 -56.333 1.00 15.22 386 PRO C O 1
ATOM 10561 N N . GLY C 1 387 ? 26.116 -32.406 -56.687 1.00 15.98 387 GLY C N 1
ATOM 10562 C CA . GLY C 1 387 ? 27.062 -31.499 -57.321 1.00 14.88 387 GLY C CA 1
ATOM 10563 C C . GLY C 1 387 ? 27.772 -30.531 -56.389 1.00 14.88 387 GLY C C 1
ATOM 10564 O O . GLY C 1 387 ? 28.520 -29.665 -56.842 1.00 13.93 387 GLY C O 1
ATOM 10565 N N . LYS C 1 388 ? 27.558 -30.684 -55.088 1.00 13.33 388 LYS C N 1
ATOM 10566 C CA . LYS C 1 388 ? 28.169 -29.800 -54.098 1.00 13.56 388 LYS C CA 1
ATOM 10567 C C . LYS C 1 388 ? 29.483 -30.338 -53.535 1.00 12.95 388 LYS C C 1
ATOM 10568 O O . LYS C 1 388 ? 29.724 -31.544 -53.540 1.00 13.07 388 LYS C O 1
ATOM 10574 N N . ARG C 1 389 ? 30.330 -29.432 -53.057 1.00 13.20 389 ARG C N 1
ATOM 10575 C CA . ARG C 1 389 ? 31.605 -29.808 -52.454 1.00 12.21 389 ARG C CA 1
ATOM 10576 C C . ARG C 1 389 ? 31.440 -29.714 -50.943 1.00 11.79 389 ARG C C 1
ATOM 10577 O O . ARG C 1 389 ? 30.620 -28.941 -50.447 1.00 12.60 389 ARG C O 1
ATOM 10585 N N . THR C 1 390 ? 32.216 -30.499 -50.210 1.00 10.25 390 THR C N 1
ATOM 10586 C CA . THR C 1 390 ? 32.129 -30.487 -48.760 1.00 10.26 390 THR C CA 1
ATOM 10587 C C . THR C 1 390 ? 33.250 -29.700 -48.109 1.00 12.26 390 THR C C 1
ATOM 10588 O O . THR C 1 390 ? 34.297 -29.459 -48.717 1.00 12.67 390 THR C O 1
ATOM 10592 N N . PHE C 1 391 ? 32.998 -29.276 -46.875 1.00 12.84 391 PHE C N 1
ATOM 10593 C CA . PHE C 1 391 ? 33.997 -28.603 -46.067 1.00 11.52 391 PHE C CA 1
ATOM 10594 C C . PHE C 1 391 ? 35.163 -29.579 -46.225 1.00 12.06 391 PHE C C 1
ATOM 10595 O O . PHE C 1 391 ? 34.968 -30.794 -46.137 1.00 11.30 391 PHE C O 1
ATOM 10603 N N . HIS C 1 392 ? 36.361 -29.060 -46.462 1.00 11.61 392 HIS C N 1
ATOM 10604 C CA . HIS C 1 392 ? 37.524 -29.910 -46.683 1.00 12.02 392 HIS C CA 1
ATOM 10605 C C . HIS C 1 392 ? 38.624 -29.690 -45.647 1.00 12.74 392 HIS C C 1
ATOM 10606 O O . HIS C 1 392 ? 39.052 -28.557 -45.418 1.00 13.43 392 HIS C O 1
ATOM 10613 N N . THR C 1 393 ? 39.089 -30.772 -45.027 1.00 12.89 393 THR C N 1
ATOM 10614 C CA . THR C 1 393 ? 40.143 -30.667 -44.017 1.00 12.87 393 THR C CA 1
ATOM 10615 C C . THR C 1 393 ? 41.498 -30.272 -44.607 1.00 13.31 393 THR C C 1
ATOM 10616 O O . THR C 1 393 ? 42.383 -29.804 -43.891 1.00 13.18 393 THR C O 1
ATOM 10620 N N . LEU C 1 394 ? 41.663 -30.453 -45.915 1.00 13.74 394 LEU C N 1
ATOM 10621 C CA . LEU C 1 394 ? 42.928 -30.114 -46.554 1.00 12.86 394 LEU C CA 1
ATOM 10622 C C . LEU C 1 394 ? 43.200 -28.616 -46.643 1.00 13.84 394 LEU C C 1
ATOM 10623 O O . LEU C 1 394 ? 42.306 -27.821 -46.951 1.00 12.28 394 LEU C O 1
ATOM 10628 N N . ALA C 1 395 ? 44.445 -28.242 -46.366 1.00 12.47 395 ALA C N 1
ATOM 10629 C CA . ALA C 1 395 ? 44.872 -26.851 -46.438 1.00 12.28 395 ALA C CA 1
ATOM 10630 C C . ALA C 1 395 ? 46.366 -26.794 -46.728 1.00 11.99 395 ALA C C 1
ATOM 10631 O O . ALA C 1 395 ? 47.119 -27.692 -46.349 1.00 10.90 395 ALA C O 1
ATOM 10633 N N . ALA C 1 396 ? 46.786 -25.744 -47.422 1.00 12.78 396 ALA C N 1
ATOM 10634 C CA . ALA C 1 396 ? 48.193 -25.545 -47.753 1.00 13.99 396 ALA C CA 1
ATOM 10635 C C . ALA C 1 396 ? 48.501 -24.099 -47.407 1.00 14.77 396 ALA C C 1
ATOM 10636 O O . ALA C 1 396 ? 47.695 -23.200 -47.667 1.00 14.72 396 ALA C O 1
ATOM 10638 N N . CYS C 1 397 ? 49.673 -23.885 -46.825 1.00 14.20 397 CYS C N 1
ATOM 10639 C CA . CYS C 1 397 ? 50.089 -22.564 -46.392 1.00 13.88 397 CYS C CA 1
ATOM 10640 C C . CYS C 1 397 ? 51.344 -22.058 -47.088 1.00 14.13 397 CYS C C 1
ATOM 10641 O O . CYS C 1 397 ? 52.143 -22.832 -47.612 1.00 13.71 397 CYS C O 1
ATOM 10652 N N . VAL C 1 399 ? 54.062 -18.372 -46.711 1.00 16.32 399 VAL C N 1
ATOM 10653 C CA . VAL C 1 399 ? 54.324 -17.113 -46.029 1.00 16.48 399 VAL C CA 1
ATOM 10654 C C . VAL C 1 399 ? 55.295 -16.243 -46.817 1.00 16.70 399 VAL C C 1
ATOM 10655 O O . VAL C 1 399 ? 56.275 -16.736 -47.376 1.00 15.94 399 VAL C O 1
ATOM 10659 N N . GLU C 1 400 ? 55.008 -14.949 -46.877 1.00 17.63 400 GLU C N 1
ATOM 10660 C CA . GLU C 1 400 ? 55.890 -14.012 -47.560 1.00 18.12 400 GLU C CA 1
ATOM 10661 C C . GLU C 1 400 ? 56.380 -13.009 -46.529 1.00 18.54 400 GLU C C 1
ATOM 10662 O O . GLU C 1 400 ? 55.689 -12.717 -45.551 1.00 16.01 400 GLU C O 1
ATOM 10668 N N . LYS C 1 401 ? 57.588 -12.506 -46.741 1.00 20.81 401 LYS C N 1
ATOM 10669 C CA . LYS C 1 401 ? 58.168 -11.511 -45.854 1.00 22.23 401 LYS C CA 1
ATOM 10670 C C . LYS C 1 401 ? 58.602 -10.376 -46.764 1.00 21.96 401 LYS C C 1
ATOM 10671 O O . LYS C 1 401 ? 59.430 -10.570 -47.651 1.00 22.22 401 LYS C O 1
ATOM 10677 N N . GLU C 1 402 ? 58.028 -9.198 -46.558 1.00 24.01 402 GLU C N 1
ATOM 10678 C CA . GLU C 1 402 ? 58.354 -8.052 -47.394 1.00 24.61 402 GLU C CA 1
ATOM 10679 C C . GLU C 1 402 ? 58.157 -8.410 -48.869 1.00 24.48 402 GLU C C 1
ATOM 10680 O O . GLU C 1 402 ? 58.990 -8.087 -49.722 1.00 22.34 402 GLU C O 1
ATOM 10686 N N . HIS C 1 403 ? 57.050 -9.103 -49.140 1.00 22.80 403 HIS C N 1
ATOM 10687 C CA . HIS C 1 403 ? 56.648 -9.521 -50.483 1.00 23.23 403 HIS C CA 1
ATOM 10688 C C . HIS C 1 403 ? 57.419 -10.680 -51.114 1.00 23.24 403 HIS C C 1
ATOM 10689 O O . HIS C 1 403 ? 57.058 -11.138 -52.196 1.00 24.35 403 HIS C O 1
ATOM 10696 N N . ASP C 1 404 ? 58.472 -11.161 -50.458 1.00 21.69 404 ASP C N 1
ATOM 10697 C CA . ASP C 1 404 ? 59.236 -12.274 -51.008 1.00 20.97 404 ASP C CA 1
ATOM 10698 C C . ASP C 1 404 ? 58.964 -13.584 -50.275 1.00 19.55 404 ASP C C 1
ATOM 10699 O O . ASP C 1 404 ? 58.566 -13.586 -49.109 1.00 19.03 404 ASP C O 1
ATOM 10704 N N . LEU C 1 405 ? 59.189 -14.694 -50.973 1.00 18.73 405 LEU C N 1
ATOM 10705 C CA . LEU C 1 405 ? 58.966 -16.029 -50.422 1.00 17.83 405 LEU C CA 1
ATOM 10706 C C . LEU C 1 405 ? 59.720 -16.189 -49.105 1.00 16.48 405 LEU C C 1
ATOM 10707 O O . LEU C 1 405 ? 60.923 -15.930 -49.036 1.00 15.39 405 LEU C O 1
ATOM 10712 N N . TYR C 1 406 ? 59.009 -16.621 -48.068 1.00 15.61 406 TYR C N 1
ATOM 10713 C CA . TYR C 1 406 ? 59.609 -16.817 -46.751 1.00 15.14 406 TYR C CA 1
ATOM 10714 C C . TYR C 1 406 ? 59.503 -18.280 -46.329 1.00 15.62 406 TYR C C 1
ATOM 10715 O O . TYR C 1 406 ? 60.484 -18.886 -45.906 1.00 14.81 406 TYR C O 1
ATOM 10724 N N . ALA C 1 407 ? 58.302 -18.840 -46.437 1.00 16.13 407 ALA C N 1
ATOM 10725 C CA . ALA C 1 407 ? 58.084 -20.236 -46.080 1.00 14.70 407 ALA C CA 1
ATOM 10726 C C . ALA C 1 407 ? 56.917 -20.836 -46.848 1.00 14.40 407 ALA C C 1
ATOM 10727 O O . ALA C 1 407 ? 56.019 -20.124 -47.310 1.00 12.99 407 ALA C O 1
ATOM 10729 N N . SER C 1 408 ? 56.954 -22.156 -46.984 1.00 12.34 408 SER C N 1
ATOM 10730 C CA . SER C 1 408 ? 55.918 -22.913 -47.674 1.00 13.18 408 SER C CA 1
ATOM 10731 C C . SER C 1 408 ? 55.725 -24.140 -46.793 1.00 13.89 408 SER C C 1
ATOM 10732 O O . SER C 1 408 ? 56.649 -24.935 -46.626 1.00 14.64 408 SER C O 1
ATOM 10735 N N . LEU C 1 409 ? 54.534 -24.295 -46.224 1.00 14.39 409 LEU C N 1
ATOM 10736 C CA . LEU C 1 409 ? 54.297 -25.411 -45.318 1.00 14.12 409 LEU C CA 1
ATOM 10737 C C . LEU C 1 409 ? 52.871 -25.944 -45.295 1.00 13.96 409 LEU C C 1
ATOM 10738 O O . LEU C 1 409 ? 51.948 -25.341 -45.840 1.00 13.56 409 LEU C O 1
ATOM 10743 N N . GLY C 1 410 ? 52.715 -27.088 -44.637 1.00 13.56 410 GLY C N 1
ATOM 10744 C CA . GLY C 1 410 ? 51.423 -27.735 -44.517 1.00 13.30 410 GLY C CA 1
ATOM 10745 C C . GLY C 1 410 ? 51.573 -28.997 -43.689 1.00 13.56 410 GLY C C 1
ATOM 10746 O O . GLY C 1 410 ? 52.689 -29.384 -43.338 1.00 14.44 410 GLY C O 1
ATOM 10747 N N . SER C 1 411 ? 50.466 -29.652 -43.368 1.00 14.14 411 SER C N 1
ATOM 10748 C CA . SER C 1 411 ? 50.562 -30.861 -42.569 1.00 14.67 411 SER C CA 1
ATOM 10749 C C . SER C 1 411 ? 49.383 -31.796 -42.664 1.00 14.80 411 SER C C 1
ATOM 10750 O O . SER C 1 411 ? 48.230 -31.374 -42.770 1.00 14.56 411 SER C O 1
ATOM 10761 N N . GLY C 1 413 ? 46.619 -34.460 -41.439 1.00 19.53 413 GLY C N 1
ATOM 10762 C CA . GLY C 1 413 ? 45.714 -34.361 -40.321 1.00 20.39 413 GLY C CA 1
ATOM 10763 C C . GLY C 1 413 ? 44.323 -34.095 -40.840 1.00 20.35 413 GLY C C 1
ATOM 10764 O O . GLY C 1 413 ? 44.141 -33.670 -41.978 1.00 25.25 413 GLY C O 1
ATOM 10765 N N . GLY C 1 414 ? 43.330 -34.379 -40.020 1.00 20.71 414 GLY C N 1
ATOM 10766 C CA . GLY C 1 414 ? 41.972 -34.116 -40.429 1.00 16.17 414 GLY C CA 1
ATOM 10767 C C . GLY C 1 414 ? 41.653 -32.744 -39.875 1.00 15.75 414 GLY C C 1
ATOM 10768 O O . GLY C 1 414 ? 42.097 -31.725 -40.402 1.00 12.47 414 GLY C O 1
ATOM 10769 N N . ASP C 1 415 ? 40.924 -32.714 -38.771 1.00 15.01 415 ASP C N 1
ATOM 10770 C CA . ASP C 1 415 ? 40.545 -31.446 -38.175 1.00 15.95 415 ASP C CA 1
ATOM 10771 C C . ASP C 1 415 ? 41.662 -30.757 -37.396 1.00 15.79 415 ASP C C 1
ATOM 10772 O O . ASP C 1 415 ? 41.483 -29.641 -36.924 1.00 16.84 415 ASP C O 1
ATOM 10777 N N . ILE C 1 416 ? 42.822 -31.403 -37.286 1.00 16.49 416 ILE C N 1
ATOM 10778 C CA . ILE C 1 416 ? 43.946 -30.817 -36.558 1.00 15.34 416 ILE C CA 1
ATOM 10779 C C . ILE C 1 416 ? 44.936 -30.068 -37.450 1.00 14.97 416 ILE C C 1
ATOM 10780 O O . ILE C 1 416 ? 45.877 -29.457 -36.948 1.00 13.15 416 ILE C O 1
ATOM 10785 N N . GLN C 1 417 ? 44.743 -30.104 -38.764 1.00 15.09 417 GLN C N 1
ATOM 10786 C CA . GLN C 1 417 ? 45.683 -29.417 -39.651 1.00 14.47 417 GLN C CA 1
ATOM 10787 C C . GLN C 1 417 ? 45.945 -27.963 -39.258 1.00 13.63 417 GLN C C 1
ATOM 10788 O O . GLN C 1 417 ? 47.088 -27.516 -39.250 1.00 13.40 417 GLN C O 1
ATOM 10794 N N . PRO C 1 418 ? 44.890 -27.204 -38.932 1.00 13.39 418 PRO C N 1
ATOM 10795 C CA . PRO C 1 418 ? 45.104 -25.804 -38.547 1.00 15.06 418 PRO C CA 1
ATOM 10796 C C . PRO C 1 418 ? 45.946 -25.681 -37.274 1.00 15.24 418 PRO C C 1
ATOM 10797 O O . PRO C 1 418 ? 46.774 -24.776 -37.147 1.00 15.28 418 PRO C O 1
ATOM 10801 N N . GLN C 1 419 ? 45.727 -26.600 -36.337 1.00 15.27 419 GLN C N 1
ATOM 10802 C CA . GLN C 1 419 ? 46.447 -26.599 -35.069 1.00 15.23 419 GLN C CA 1
ATOM 10803 C C . GLN C 1 419 ? 47.933 -26.914 -35.242 1.00 15.81 419 GLN C C 1
ATOM 10804 O O . GLN C 1 419 ? 48.782 -26.284 -34.607 1.00 15.98 419 GLN C O 1
ATOM 10810 N N . VAL C 1 420 ? 48.248 -27.882 -36.096 1.00 13.16 420 VAL C N 1
ATOM 10811 C CA . VAL C 1 420 ? 49.641 -28.240 -36.342 1.00 14.10 420 VAL C CA 1
ATOM 10812 C C . VAL C 1 420 ? 50.322 -27.105 -37.102 1.00 14.44 420 VAL C C 1
ATOM 10813 O O . VAL C 1 420 ? 51.459 -26.738 -36.799 1.00 13.54 420 VAL C O 1
ATOM 10817 N N . GLN C 1 421 ? 49.619 -26.551 -38.088 1.00 14.61 421 GLN C N 1
ATOM 10818 C CA . GLN C 1 421 ? 50.139 -25.435 -38.877 1.00 15.19 421 GLN C CA 1
ATOM 10819 C C . GLN C 1 421 ? 50.489 -24.236 -37.992 1.00 16.55 421 GLN C C 1
ATOM 10820 O O . GLN C 1 421 ? 51.539 -23.622 -38.149 1.00 14.96 421 GLN C O 1
ATOM 10834 N N . GLN C 1 423 ? 51.158 -24.116 -34.694 1.00 17.82 423 GLN C N 1
ATOM 10835 C CA . GLN C 1 423 ? 52.291 -24.368 -33.815 1.00 18.27 423 GLN C CA 1
ATOM 10836 C C . GLN C 1 423 ? 53.586 -24.169 -34.595 1.00 18.47 423 GLN C C 1
ATOM 10837 O O . GLN C 1 423 ? 54.567 -23.651 -34.063 1.00 18.15 423 GLN C O 1
ATOM 10843 N N . ILE C 1 424 ? 53.574 -24.561 -35.865 1.00 17.06 424 ILE C N 1
ATOM 10844 C CA . ILE C 1 424 ? 54.742 -24.410 -36.724 1.00 16.40 424 ILE C CA 1
ATOM 10845 C C . ILE C 1 424 ? 54.910 -22.947 -37.136 1.00 16.91 424 ILE C C 1
ATOM 10846 O O . ILE C 1 424 ? 56.014 -22.412 -37.111 1.00 16.63 424 ILE C O 1
ATOM 10851 N N . LEU C 1 425 ? 53.807 -22.306 -37.506 1.00 17.55 425 LEU C N 1
ATOM 10852 C CA . LEU C 1 425 ? 53.835 -20.910 -37.931 1.00 19.32 425 LEU C CA 1
ATOM 10853 C C . LEU C 1 425 ? 54.381 -19.963 -36.877 1.00 19.56 425 LEU C C 1
ATOM 10854 O O . LEU C 1 425 ? 55.216 -19.113 -37.173 1.00 17.67 425 LEU C O 1
ATOM 10867 N N . GLU C 1 427 ? 56.467 -20.465 -34.596 1.00 22.28 427 GLU C N 1
ATOM 10868 C CA . GLU C 1 427 ? 57.915 -20.598 -34.496 1.00 22.93 427 GLU C CA 1
ATOM 10869 C C . GLU C 1 427 ? 58.581 -20.056 -35.760 1.00 22.87 427 GLU C C 1
ATOM 10870 O O . GLU C 1 427 ? 59.549 -19.300 -35.688 1.00 23.01 427 GLU C O 1
ATOM 10876 N N . ILE C 1 428 ? 58.049 -20.448 -36.914 1.00 22.45 428 ILE C N 1
ATOM 10877 C CA . ILE C 1 428 ? 58.575 -20.027 -38.211 1.00 23.05 428 ILE C CA 1
ATOM 10878 C C . ILE C 1 428 ? 58.663 -18.508 -38.364 1.00 22.26 428 ILE C C 1
ATOM 10879 O O . ILE C 1 428 ? 59.620 -17.991 -38.938 1.00 21.99 428 ILE C O 1
ATOM 10884 N N . LEU C 1 429 ? 57.663 -17.800 -37.856 1.00 22.34 429 LEU C N 1
ATOM 10885 C CA . LEU C 1 429 ? 57.640 -16.347 -37.945 1.00 23.82 429 LEU C CA 1
ATOM 10886 C C . LEU C 1 429 ? 58.792 -15.722 -37.163 1.00 25.07 429 LEU C C 1
ATOM 10887 O O . LEU C 1 429 ? 59.325 -14.681 -37.548 1.00 24.55 429 LEU C O 1
ATOM 10892 N N . LYS C 1 430 ? 59.180 -16.372 -36.071 1.00 25.07 430 LYS C N 1
ATOM 10893 C CA . LYS C 1 430 ? 60.278 -15.893 -35.240 1.00 25.25 430 LYS C CA 1
ATOM 10894 C C . LYS C 1 430 ? 61.633 -16.186 -35.882 1.00 25.44 430 LYS C C 1
ATOM 10895 O O . LYS C 1 430 ? 62.504 -15.319 -35.935 1.00 24.19 430 LYS C O 1
ATOM 10901 N N . ASP C 1 431 ? 61.800 -17.417 -36.362 1.00 24.75 431 ASP C N 1
ATOM 10902 C CA . ASP C 1 431 ? 63.048 -17.855 -36.987 1.00 25.22 431 ASP C CA 1
ATOM 10903 C C . ASP C 1 431 ? 62.752 -18.999 -37.964 1.00 24.87 431 ASP C C 1
ATOM 10904 O O . ASP C 1 431 ? 62.115 -19.983 -37.590 1.00 24.39 431 ASP C O 1
ATOM 10909 N N . ASN C 1 432 ? 63.221 -18.876 -39.204 1.00 23.36 432 ASN C N 1
ATOM 10910 C CA . ASN C 1 432 ? 62.983 -19.912 -40.208 1.00 22.47 432 ASN C CA 1
ATOM 10911 C C . ASN C 1 432 ? 64.273 -20.576 -40.681 1.00 21.66 432 ASN C C 1
ATOM 10912 O O . ASN C 1 432 ? 64.295 -21.214 -41.731 1.00 22.03 432 ASN C O 1
ATOM 10917 N N . THR C 1 433 ? 65.342 -20.445 -39.901 1.00 21.59 433 THR C N 1
ATOM 10918 C CA . THR C 1 433 ? 66.627 -21.023 -40.288 1.00 22.11 433 THR C CA 1
ATOM 10919 C C . THR C 1 433 ? 66.864 -22.461 -39.836 1.00 20.88 433 THR C C 1
ATOM 10920 O O . THR C 1 433 ? 67.836 -23.086 -40.253 1.00 23.28 433 THR C O 1
ATOM 10924 N N . ASP C 1 434 ? 65.993 -22.986 -38.982 1.00 18.58 434 ASP C N 1
ATOM 10925 C CA . ASP C 1 434 ? 66.130 -24.366 -38.523 1.00 18.74 434 ASP C CA 1
ATOM 10926 C C . ASP C 1 434 ? 64.744 -25.009 -38.514 1.00 17.07 434 ASP C C 1
ATOM 10927 O O . ASP C 1 434 ? 64.235 -25.398 -37.464 1.00 17.78 434 ASP C O 1
ATOM 10932 N N . PRO C 1 435 ? 64.117 -25.133 -39.694 1.00 15.63 435 PRO C N 1
ATOM 10933 C CA . PRO C 1 435 ? 62.781 -25.730 -39.802 1.00 15.87 435 PRO C CA 1
ATOM 10934 C C . PRO C 1 435 ? 62.666 -27.150 -39.253 1.00 13.85 435 PRO C C 1
ATOM 10935 O O . PRO C 1 435 ? 61.616 -27.531 -38.737 1.00 13.92 435 PRO C O 1
ATOM 10939 N N . GLN C 1 436 ? 63.731 -27.935 -39.353 1.00 12.63 436 GLN C N 1
ATOM 10940 C CA . GLN C 1 436 ? 63.674 -29.297 -38.826 1.00 14.02 436 GLN C CA 1
ATOM 10941 C C . GLN C 1 436 ? 63.448 -29.273 -37.310 1.00 14.87 436 GLN C C 1
ATOM 10942 O O . GLN C 1 436 ? 62.677 -30.071 -36.772 1.00 15.95 436 GLN C O 1
ATOM 10948 N N . ALA C 1 437 ? 64.121 -28.356 -36.621 1.00 14.96 437 ALA C N 1
ATOM 10949 C CA . ALA C 1 437 ? 63.964 -28.243 -35.177 1.00 16.42 437 ALA C CA 1
ATOM 10950 C C . ALA C 1 437 ? 62.501 -27.938 -34.854 1.00 17.36 437 ALA C C 1
ATOM 10951 O O . ALA C 1 437 ? 61.950 -28.445 -33.875 1.00 17.51 437 ALA C O 1
ATOM 10953 N N . ILE C 1 438 ? 61.875 -27.111 -35.687 1.00 17.05 438 ILE C N 1
ATOM 10954 C CA . ILE C 1 438 ? 60.474 -26.755 -35.492 1.00 16.24 438 ILE C CA 1
ATOM 10955 C C . ILE C 1 438 ? 59.576 -27.978 -35.692 1.00 14.84 438 ILE C C 1
ATOM 10956 O O . ILE C 1 438 ? 58.639 -28.201 -34.925 1.00 15.43 438 ILE C O 1
ATOM 10961 N N . LEU C 1 439 ? 59.862 -28.778 -36.716 1.00 12.40 439 LEU C N 1
ATOM 10962 C CA . LEU C 1 439 ? 59.052 -29.967 -36.964 1.00 12.64 439 LEU C CA 1
ATOM 10963 C C . LEU C 1 439 ? 59.222 -31.008 -35.854 1.00 12.73 439 LEU C C 1
ATOM 10964 O O . LEU C 1 439 ? 58.265 -31.689 -35.487 1.00 12.09 439 LEU C O 1
ATOM 10969 N N . ASP C 1 440 ? 60.441 -31.126 -35.327 1.00 13.05 440 ASP C N 1
ATOM 10970 C CA . ASP C 1 440 ? 60.748 -32.095 -34.267 1.00 15.19 440 ASP C CA 1
ATOM 10971 C C . ASP C 1 440 ? 60.043 -31.840 -32.935 1.00 16.90 440 ASP C C 1
ATOM 10972 O O . ASP C 1 440 ? 59.761 -32.781 -32.188 1.00 15.16 440 ASP C O 1
ATOM 10977 N N . LYS C 1 441 ? 59.772 -30.571 -32.638 1.00 17.25 441 LYS C N 1
ATOM 10978 C CA . LYS C 1 441 ? 59.124 -30.185 -31.387 1.00 19.22 441 LYS C CA 1
ATOM 10979 C C . LYS C 1 441 ? 57.824 -30.916 -31.082 1.00 18.38 441 LYS C C 1
ATOM 10980 O O . LYS C 1 441 ? 57.014 -31.163 -31.974 1.00 18.25 441 LYS C O 1
ATOM 10986 N N . PRO C 1 442 ? 57.612 -31.272 -29.804 1.00 17.74 442 PRO C N 1
ATOM 10987 C CA . PRO C 1 442 ? 56.395 -31.968 -29.384 1.00 17.17 442 PRO C CA 1
ATOM 10988 C C . PRO C 1 442 ? 55.210 -31.051 -29.668 1.00 17.27 442 PRO C C 1
ATOM 10989 O O . PRO C 1 442 ? 55.329 -29.830 -29.549 1.00 13.03 442 PRO C O 1
ATOM 10993 N N . ARG C 1 443 ? 54.074 -31.635 -30.035 1.00 16.23 443 ARG C N 1
ATOM 10994 C CA . ARG C 1 443 ? 52.891 -30.843 -30.346 1.00 17.89 443 ARG C CA 1
ATOM 10995 C C . ARG C 1 443 ? 51.710 -31.225 -29.462 1.00 15.71 443 ARG C C 1
ATOM 10996 O O . ARG C 1 443 ? 51.780 -32.173 -28.680 1.00 16.95 443 ARG C O 1
ATOM 11004 N N . TRP C 1 444 ? 50.629 -30.462 -29.602 1.00 15.39 444 TRP C N 1
ATOM 11005 C CA . TRP C 1 444 ? 49.381 -30.716 -28.899 1.00 15.86 444 TRP C CA 1
ATOM 11006 C C . TRP C 1 444 ? 48.297 -30.685 -29.969 1.00 15.76 444 TRP C C 1
ATOM 11007 O O . TRP C 1 444 ? 48.511 -30.135 -31.047 1.00 15.65 444 TRP C O 1
ATOM 11018 N N . THR C 1 445 ? 47.153 -31.298 -29.689 1.00 16.49 445 THR C N 1
ATOM 11019 C CA . THR C 1 445 ? 46.023 -31.269 -30.618 1.00 17.76 445 THR C CA 1
ATOM 11020 C C . THR C 1 445 ? 44.742 -31.344 -29.805 1.00 17.15 445 THR C C 1
ATOM 11021 O O . THR C 1 445 ? 44.739 -31.834 -28.675 1.00 16.30 445 THR C O 1
ATOM 11025 N N . GLU C 1 446 ? 43.662 -30.829 -30.378 1.00 17.53 446 GLU C N 1
ATOM 11026 C CA . GLU C 1 446 ? 42.347 -30.866 -29.751 1.00 18.11 446 GLU C CA 1
ATOM 11027 C C . GLU C 1 446 ? 41.411 -31.079 -30.930 1.00 17.60 446 GLU C C 1
ATOM 11028 O O . GLU C 1 446 ? 40.778 -30.144 -31.424 1.00 17.95 446 GLU C O 1
ATOM 11034 N N . PRO C 1 447 ? 41.331 -32.326 -31.409 1.00 18.27 447 PRO C N 1
ATOM 11035 C CA . PRO C 1 447 ? 40.490 -32.701 -32.544 1.00 18.38 447 PRO C CA 1
ATOM 11036 C C . PRO C 1 447 ? 38.992 -32.728 -32.308 1.00 19.59 447 PRO C C 1
ATOM 11037 O O . PRO C 1 447 ? 38.514 -33.166 -31.261 1.00 21.57 447 PRO C O 1
ATOM 11041 N N . TYR C 1 448 ? 38.268 -32.236 -33.306 1.00 17.51 448 TYR C N 1
ATOM 11042 C CA . TYR C 1 448 ? 36.818 -32.227 -33.319 1.00 17.76 448 TYR C CA 1
ATOM 11043 C C . TYR C 1 448 ? 36.359 -31.696 -34.661 1.00 17.89 448 TYR C C 1
ATOM 11044 O O . TYR C 1 448 ? 36.940 -30.754 -35.200 1.00 18.03 448 TYR C O 1
ATOM 11053 N N . THR C 1 449 ? 35.342 -32.337 -35.223 1.00 17.05 449 THR C N 1
ATOM 11054 C CA . THR C 1 449 ? 34.816 -31.925 -36.512 1.00 16.08 449 THR C CA 1
ATOM 11055 C C . THR C 1 449 ? 33.990 -30.663 -36.324 1.00 17.11 449 THR C C 1
ATOM 11056 O O . THR C 1 449 ? 33.770 -30.214 -35.196 1.00 17.61 449 THR C O 1
ATOM 11060 N N . ILE C 1 450 ? 33.533 -30.090 -37.431 1.00 15.84 450 ILE C N 1
ATOM 11061 C CA . ILE C 1 450 ? 32.722 -28.884 -37.373 1.00 15.90 450 ILE C CA 1
ATOM 11062 C C . ILE C 1 450 ? 31.376 -29.173 -36.715 1.00 16.02 450 ILE C C 1
ATOM 11063 O O . ILE C 1 450 ? 30.648 -28.252 -36.352 1.00 17.26 450 ILE C O 1
ATOM 11068 N N . TYR C 1 451 ? 31.054 -30.455 -36.560 1.00 16.51 451 TYR C N 1
ATOM 11069 C CA . TYR C 1 451 ? 29.787 -30.863 -35.951 1.00 18.05 451 TYR C CA 1
ATOM 11070 C C . TYR C 1 451 ? 29.955 -31.201 -34.474 1.00 19.20 451 TYR C C 1
ATOM 11071 O O . TYR C 1 451 ? 28.988 -31.579 -33.811 1.00 19.54 451 TYR C O 1
ATOM 11080 N N . GLU C 1 452 ? 31.173 -31.068 -33.957 1.00 18.88 452 GLU C N 1
ATOM 11081 C CA . GLU C 1 452 ? 31.428 -31.408 -32.562 1.00 19.91 452 GLU C CA 1
ATOM 11082 C C . GLU C 1 452 ? 31.962 -30.269 -31.706 1.00 20.59 452 GLU C C 1
ATOM 11083 O O . GLU C 1 452 ? 32.386 -29.226 -32.207 1.00 20.82 452 GLU C O 1
ATOM 11089 N N . ALA C 1 453 ? 31.929 -30.489 -30.397 1.00 21.82 453 ALA C N 1
ATOM 11090 C CA . ALA C 1 453 ? 32.451 -29.529 -29.440 1.00 23.31 453 ALA C CA 1
ATOM 11091 C C . ALA C 1 453 ? 33.819 -30.087 -29.070 1.00 24.40 453 ALA C C 1
ATOM 11092 O O . ALA C 1 453 ? 34.042 -31.294 -29.151 1.00 23.17 453 ALA C O 1
ATOM 11094 N N . PRO C 1 454 ? 34.755 -29.220 -28.664 1.00 25.77 454 PRO C N 1
ATOM 11095 C CA . PRO C 1 454 ? 36.084 -29.713 -28.298 1.00 26.88 454 PRO C CA 1
ATOM 11096 C C . PRO C 1 454 ? 36.054 -30.783 -27.211 1.00 27.92 454 PRO C C 1
ATOM 11097 O O . PRO C 1 454 ? 35.310 -30.679 -26.239 1.00 27.51 454 PRO C O 1
ATOM 11101 N N . GLY C 1 455 ? 36.860 -31.822 -27.398 1.00 28.04 455 GLY C N 1
ATOM 11102 C CA . GLY C 1 455 ? 36.927 -32.893 -26.425 1.00 27.22 455 GLY C CA 1
ATOM 11103 C C . GLY C 1 455 ? 38.245 -32.838 -25.678 1.00 26.76 455 GLY C C 1
ATOM 11104 O O . GLY C 1 455 ? 38.654 -31.782 -25.196 1.00 27.86 455 GLY C O 1
ATOM 11105 N N . ALA C 1 456 ? 38.922 -33.974 -25.594 1.00 25.49 456 ALA C N 1
ATOM 11106 C CA . ALA C 1 456 ? 40.198 -34.045 -24.901 1.00 25.24 456 ALA C CA 1
ATOM 11107 C C . ALA C 1 456 ? 41.329 -33.386 -25.688 1.00 23.89 456 ALA C C 1
ATOM 11108 O O . ALA C 1 456 ? 41.257 -33.232 -26.910 1.00 22.79 456 ALA C O 1
ATOM 11110 N N . VAL C 1 457 ? 42.369 -32.988 -24.964 1.00 22.48 457 VAL C N 1
ATOM 11111 C CA . VAL C 1 457 ? 43.547 -32.379 -25.558 1.00 21.81 457 VAL C CA 1
ATOM 11112 C C . VAL C 1 457 ? 44.652 -33.425 -25.494 1.00 22.06 457 VAL C C 1
ATOM 11113 O O . VAL C 1 457 ? 44.908 -33.999 -24.436 1.00 21.40 457 VAL C O 1
ATOM 11117 N N . TYR C 1 458 ? 45.293 -33.681 -26.630 1.00 20.92 458 TYR C N 1
ATOM 11118 C CA . TYR C 1 458 ? 46.369 -34.660 -26.699 1.00 19.79 458 TYR C CA 1
ATOM 11119 C C . TYR C 1 458 ? 47.705 -33.933 -26.777 1.00 19.72 458 TYR C C 1
ATOM 11120 O O . TYR C 1 458 ? 47.830 -32.924 -27.468 1.00 20.11 458 TYR C O 1
ATOM 11129 N N . VAL C 1 459 ? 48.701 -34.444 -26.062 1.00 20.17 459 VAL C N 1
ATOM 11130 C CA . VAL C 1 459 ? 50.021 -33.825 -26.050 1.00 19.15 459 VAL C CA 1
ATOM 11131 C C . VAL C 1 459 ? 51.113 -34.883 -26.177 1.00 18.84 459 VAL C C 1
ATOM 11132 O O . VAL C 1 459 ? 50.923 -36.026 -25.773 1.00 21.09 459 VAL C O 1
ATOM 11136 N N . GLU C 1 460 ? 52.259 -34.495 -26.728 1.00 19.41 460 GLU C N 1
ATOM 11137 C CA . GLU C 1 460 ? 53.372 -35.426 -26.913 1.00 19.62 460 GLU C CA 1
ATOM 11138 C C . GLU C 1 460 ? 54.459 -35.326 -25.844 1.00 20.65 460 GLU C C 1
ATOM 11139 O O . GLU C 1 460 ? 55.417 -36.096 -25.866 1.00 20.87 460 GLU C O 1
ATOM 11145 N N . SER C 1 461 ? 54.330 -34.381 -24.919 1.00 22.32 461 SER C N 1
ATOM 11146 C CA . SER C 1 461 ? 55.347 -34.237 -23.876 1.00 25.32 461 SER C CA 1
ATOM 11147 C C . SER C 1 461 ? 54.771 -33.974 -22.488 1.00 25.80 461 SER C C 1
ATOM 11148 O O . SER C 1 461 ? 53.657 -33.465 -22.347 1.00 25.27 461 SER C O 1
ATOM 11151 N N . GLU C 1 462 ? 55.550 -34.326 -21.468 1.00 27.69 462 GLU C N 1
ATOM 11152 C CA . GLU C 1 462 ? 55.157 -34.127 -20.078 1.00 28.66 462 GLU C CA 1
ATOM 11153 C C . GLU C 1 462 ? 55.022 -32.636 -19.810 1.00 28.34 462 GLU C C 1
ATOM 11154 O O . GLU C 1 462 ? 54.164 -32.206 -19.039 1.00 27.95 462 GLU C O 1
ATOM 11160 N N . GLU C 1 463 ? 55.883 -31.851 -20.448 1.00 28.81 463 GLU C N 1
ATOM 11161 C CA . GLU C 1 463 ? 55.862 -30.406 -20.275 1.00 30.42 463 GLU C CA 1
ATOM 11162 C C . GLU C 1 463 ? 54.543 -29.833 -20.776 1.00 29.59 463 GLU C C 1
ATOM 11163 O O . GLU C 1 463 ? 53.930 -29.003 -20.107 1.00 28.61 463 GLU C O 1
ATOM 11169 N N . LEU C 1 464 ? 54.107 -30.277 -21.952 1.00 27.66 464 LEU C N 1
ATOM 11170 C CA . LEU C 1 464 ? 52.848 -29.802 -22.514 1.00 27.47 464 LEU C CA 1
ATOM 11171 C C . LEU C 1 464 ? 51.684 -30.298 -21.662 1.00 27.53 464 LEU C C 1
ATOM 11172 O O . LEU C 1 464 ? 50.716 -29.571 -21.429 1.00 26.78 464 LEU C O 1
ATOM 11177 N N . TYR C 1 465 ? 51.784 -31.538 -21.196 1.00 27.64 465 TYR C N 1
ATOM 11178 C CA . TYR C 1 465 ? 50.735 -32.115 -20.367 1.00 27.68 465 TYR C CA 1
ATOM 11179 C C . TYR C 1 465 ? 50.517 -31.232 -19.147 1.00 28.09 465 TYR C C 1
ATOM 11180 O O . TYR C 1 465 ? 49.387 -30.876 -18.815 1.00 26.96 465 TYR C O 1
ATOM 11189 N N . ARG C 1 466 ? 51.617 -30.883 -18.485 1.00 28.54 466 ARG C N 1
ATOM 11190 C CA . ARG C 1 466 ? 51.571 -30.048 -17.293 1.00 28.84 466 ARG C CA 1
ATOM 11191 C C . ARG C 1 466 ? 51.030 -28.652 -17.592 1.00 29.90 466 ARG C C 1
ATOM 11192 O O . ARG C 1 466 ? 50.105 -28.183 -16.926 1.00 29.31 466 ARG C O 1
ATOM 11194 N N . ASN C 1 467 ? 51.601 -27.989 -18.595 1.00 31.41 467 ASN C N 1
ATOM 11195 C CA . ASN C 1 467 ? 51.165 -26.642 -18.954 1.00 31.83 467 ASN C CA 1
ATOM 11196 C C . ASN C 1 467 ? 49.694 -26.572 -19.346 1.00 30.95 467 ASN C C 1
ATOM 11197 O O . ASN C 1 467 ? 48.982 -25.655 -18.934 1.00 31.15 467 ASN C O 1
ATOM 11202 N N . VAL C 1 468 ? 49.238 -27.534 -20.142 1.00 30.57 468 VAL C N 1
ATOM 11203 C CA . VAL C 1 468 ? 47.844 -27.559 -20.577 1.00 30.26 468 VAL C CA 1
ATOM 11204 C C . VAL C 1 468 ? 46.901 -27.836 -19.410 1.00 29.99 468 VAL C C 1
ATOM 11205 O O . VAL C 1 468 ? 45.883 -27.166 -19.254 1.00 29.82 468 VAL C O 1
ATOM 11209 N N . SER C 1 469 ? 47.244 -28.822 -18.591 1.00 29.87 469 SER C N 1
ATOM 11210 C CA . SER C 1 469 ? 46.418 -29.177 -17.444 1.00 32.10 469 SER C CA 1
ATOM 11211 C C . SER C 1 469 ? 46.240 -28.011 -16.470 1.00 32.49 469 SER C C 1
ATOM 11212 O O . SER C 1 469 ? 45.163 -27.828 -15.900 1.00 32.52 469 SER C O 1
ATOM 11215 N N . LYS C 1 470 ? 47.291 -27.219 -16.291 1.00 33.15 470 LYS C N 1
ATOM 11216 C CA . LYS C 1 470 ? 47.242 -26.091 -15.367 1.00 35.63 470 LYS C CA 1
ATOM 11217 C C . LYS C 1 470 ? 46.632 -24.820 -15.948 1.00 36.03 470 LYS C C 1
ATOM 11218 O O . LYS C 1 470 ? 45.980 -24.063 -15.232 1.00 36.23 470 LYS C O 1
ATOM 11220 N N . GLN C 1 471 ? 46.839 -24.586 -17.240 1.00 36.97 471 GLN C N 1
ATOM 11221 C CA . GLN C 1 471 ? 46.322 -23.381 -17.882 1.00 37.11 471 GLN C CA 1
ATOM 11222 C C . GLN C 1 471 ? 44.999 -23.559 -18.628 1.00 37.30 471 GLN C C 1
ATOM 11223 O O . GLN C 1 471 ? 44.273 -22.588 -18.840 1.00 37.58 471 GLN C O 1
ATOM 11229 N N . ILE C 1 472 ? 44.686 -24.787 -19.029 1.00 37.69 472 ILE C N 1
ATOM 11230 C CA . ILE C 1 472 ? 43.452 -25.053 -19.764 1.00 37.30 472 ILE C CA 1
ATOM 11231 C C . ILE C 1 472 ? 42.461 -25.863 -18.933 1.00 39.34 472 ILE C C 1
ATOM 11232 O O . ILE C 1 472 ? 42.624 -27.072 -18.758 1.00 40.18 472 ILE C O 1
ATOM 11237 N N . SER C 1 473 ? 41.423 -25.194 -18.438 1.00 40.21 473 SER C N 1
ATOM 11238 C CA . SER C 1 473 ? 40.412 -25.844 -17.609 1.00 40.97 473 SER C CA 1
ATOM 11239 C C . SER C 1 473 ? 39.272 -26.464 -18.410 1.00 40.73 473 SER C C 1
ATOM 11240 O O . SER C 1 473 ? 39.043 -26.113 -19.568 1.00 40.72 473 SER C O 1
ATOM 11243 N N . GLY C 1 474 ? 38.558 -27.387 -17.773 1.00 40.06 474 GLY C N 1
ATOM 11244 C CA . GLY C 1 474 ? 37.439 -28.043 -18.423 1.00 39.47 474 GLY C CA 1
ATOM 11245 C C . GLY C 1 474 ? 37.841 -28.893 -19.610 1.00 39.20 474 GLY C C 1
ATOM 11246 O O . GLY C 1 474 ? 37.051 -29.099 -20.533 1.00 39.80 474 GLY C O 1
ATOM 11247 N N . ARG C 1 475 ? 39.071 -29.392 -19.589 1.00 38.36 475 ARG C N 1
ATOM 11248 C CA . ARG C 1 475 ? 39.572 -30.225 -20.672 1.00 36.38 475 ARG C CA 1
ATOM 11249 C C . ARG C 1 475 ? 40.381 -31.398 -20.143 1.00 35.32 475 ARG C C 1
ATOM 11250 O O . ARG C 1 475 ? 41.217 -31.243 -19.254 1.00 35.27 475 ARG C O 1
ATOM 11258 N N . LYS C 1 476 ? 40.114 -32.576 -20.689 1.00 33.25 476 LYS C N 1
ATOM 11259 C CA . LYS C 1 476 ? 40.845 -33.770 -20.310 1.00 31.86 476 LYS C CA 1
ATOM 11260 C C . LYS C 1 476 ? 42.126 -33.707 -21.135 1.00 30.00 476 LYS C C 1
ATOM 11261 O O . LYS C 1 476 ? 42.086 -33.357 -22.313 1.00 29.82 476 LYS C O 1
ATOM 11267 N N . VAL C 1 477 ? 43.258 -34.020 -20.518 1.00 27.33 477 VAL C N 1
ATOM 11268 C CA . VAL C 1 477 ? 44.533 -33.989 -21.223 1.00 25.87 477 VAL C CA 1
ATOM 11269 C C . VAL C 1 477 ? 45.102 -35.405 -21.276 1.00 25.89 477 VAL C C 1
ATOM 11270 O O . VAL C 1 477 ? 45.141 -36.106 -20.265 1.00 24.10 477 VAL C O 1
ATOM 11274 N N . VAL C 1 478 ? 45.535 -35.821 -22.462 1.00 24.15 478 VAL C N 1
ATOM 11275 C CA . VAL C 1 478 ? 46.078 -37.161 -22.653 1.00 23.40 478 VAL C CA 1
ATOM 11276 C C . VAL C 1 478 ? 47.499 -37.132 -23.212 1.00 23.05 478 VAL C C 1
ATOM 11277 O O . VAL C 1 478 ? 47.752 -36.542 -24.262 1.00 21.27 478 VAL C O 1
ATOM 11281 N N . LEU C 1 479 ? 48.424 -37.770 -22.502 1.00 22.59 479 LEU C N 1
ATOM 11282 C CA . LEU C 1 479 ? 49.808 -37.830 -22.950 1.00 23.03 479 LEU C CA 1
ATOM 11283 C C . LEU C 1 479 ? 49.926 -38.980 -23.942 1.00 22.97 479 LEU C C 1
ATOM 11284 O O . LEU C 1 479 ? 49.430 -40.080 -23.694 1.00 22.77 479 LEU C O 1
ATOM 11289 N N . ARG C 1 480 ? 50.583 -38.721 -25.066 1.00 22.81 480 ARG C N 1
ATOM 11290 C CA . ARG C 1 480 ? 50.748 -39.732 -26.105 1.00 23.47 480 ARG C CA 1
ATOM 11291 C C . ARG C 1 480 ? 52.182 -39.732 -26.618 1.00 22.44 480 ARG C C 1
ATOM 11292 O O . ARG C 1 480 ? 52.928 -38.777 -26.400 1.00 21.64 480 ARG C O 1
ATOM 11300 N N . ASP C 1 481 ? 52.564 -40.808 -27.301 1.00 22.63 481 ASP C N 1
ATOM 11301 C CA . ASP C 1 481 ? 53.902 -40.896 -27.866 1.00 22.56 481 ASP C CA 1
ATOM 11302 C C . ASP C 1 481 ? 53.922 -40.025 -29.110 1.00 21.54 481 ASP C C 1
ATOM 11303 O O . ASP C 1 481 ? 52.874 -39.751 -29.696 1.00 21.32 481 ASP C O 1
ATOM 11308 N N . VAL C 1 482 ? 55.112 -39.590 -29.506 1.00 20.31 482 VAL C N 1
ATOM 11309 C CA . VAL C 1 482 ? 55.266 -38.766 -30.696 1.00 19.22 482 VAL C CA 1
ATOM 11310 C C . VAL C 1 482 ? 54.919 -39.635 -31.904 1.00 18.85 482 VAL C C 1
ATOM 11311 O O . VAL C 1 482 ? 55.558 -40.661 -32.137 1.00 19.36 482 VAL C O 1
ATOM 11315 N N . SER C 1 483 ? 53.898 -39.240 -32.661 1.00 16.64 483 SER C N 1
ATOM 11316 C CA . SER C 1 483 ? 53.497 -40.011 -33.836 1.00 15.97 483 SER C CA 1
ATOM 11317 C C . SER C 1 483 ? 52.640 -39.171 -34.771 1.00 15.59 483 SER C C 1
ATOM 11318 O O . SER C 1 483 ? 52.311 -38.021 -34.465 1.00 13.96 483 SER C O 1
ATOM 11321 N N . GLN C 1 484 ? 52.263 -39.757 -35.903 1.00 15.35 484 GLN C N 1
ATOM 11322 C CA . GLN C 1 484 ? 51.449 -39.053 -36.885 1.00 18.09 484 GLN C CA 1
ATOM 11323 C C . GLN C 1 484 ? 50.067 -38.685 -36.345 1.00 17.00 484 GLN C C 1
ATOM 11324 O O . GLN C 1 484 ? 49.267 -38.062 -37.038 1.00 15.85 484 GLN C O 1
ATOM 11330 N N . GLU C 1 485 ? 49.794 -39.076 -35.106 1.00 17.64 485 GLU C N 1
ATOM 11331 C CA . GLU C 1 485 ? 48.529 -38.747 -34.456 1.00 19.74 485 GLU C CA 1
ATOM 11332 C C . GLU C 1 485 ? 48.539 -37.223 -34.307 1.00 18.95 485 GLU C C 1
ATOM 11333 O O . GLU C 1 485 ? 47.495 -36.577 -34.179 1.00 17.38 485 GLU C O 1
ATOM 11339 N N . PHE C 1 486 ? 49.747 -36.667 -34.319 1.00 16.23 486 PHE C N 1
ATOM 11340 C CA . PHE C 1 486 ? 49.951 -35.237 -34.180 1.00 15.98 486 PHE C CA 1
ATOM 11341 C C . PHE C 1 486 ? 50.347 -34.605 -35.509 1.00 15.20 486 PHE C C 1
ATOM 11342 O O . PHE C 1 486 ? 50.930 -33.518 -35.550 1.00 14.59 486 PHE C O 1
ATOM 11350 N N . GLY C 1 487 ? 50.022 -35.303 -36.596 1.00 15.20 487 GLY C N 1
ATOM 11351 C CA . GLY C 1 487 ? 50.310 -34.800 -37.929 1.00 13.77 487 GLY C CA 1
ATOM 11352 C C . GLY C 1 487 ? 51.655 -35.164 -38.529 1.00 14.39 487 GLY C C 1
ATOM 11353 O O . GLY C 1 487 ? 52.547 -35.674 -37.847 1.00 15.46 487 GLY C O 1
ATOM 11354 N N . THR C 1 488 ? 51.787 -34.902 -39.826 1.00 13.68 488 THR C N 1
ATOM 11355 C CA . THR C 1 488 ? 53.022 -35.151 -40.567 1.00 12.99 488 THR C CA 1
ATOM 11356 C C . THR C 1 488 ? 53.211 -33.935 -41.456 1.00 13.33 488 THR C C 1
ATOM 11357 O O . THR C 1 488 ? 52.549 -33.806 -42.490 1.00 13.89 488 THR C O 1
ATOM 11361 N N . ALA C 1 489 ? 54.111 -33.046 -41.048 1.00 11.50 489 ALA C N 1
ATOM 11362 C CA . ALA C 1 489 ? 54.369 -31.816 -41.780 1.00 11.65 489 ALA C CA 1
ATOM 11363 C C . ALA C 1 489 ? 55.724 -31.766 -42.465 1.00 12.99 489 ALA C C 1
ATOM 11364 O O . ALA C 1 489 ? 56.681 -32.415 -42.035 1.00 12.90 489 ALA C O 1
ATOM 11366 N N . GLN C 1 490 ? 55.782 -30.992 -43.545 1.00 11.96 490 GLN C N 1
ATOM 11367 C CA . GLN C 1 490 ? 57.013 -30.772 -44.296 1.00 12.88 490 GLN C CA 1
ATOM 11368 C C . GLN C 1 490 ? 57.062 -29.277 -44.549 1.00 13.70 490 GLN C C 1
ATOM 11369 O O . GLN C 1 490 ? 56.037 -28.592 -44.477 1.00 12.37 490 GLN C O 1
ATOM 11375 N N . ILE C 1 491 ? 58.245 -28.770 -44.861 1.00 13.94 491 ILE C N 1
ATOM 11376 C CA . ILE C 1 491 ? 58.385 -27.346 -45.090 1.00 15.57 491 ILE C CA 1
ATOM 11377 C C . ILE C 1 491 ? 59.669 -26.975 -45.803 1.00 14.04 491 ILE C C 1
ATOM 11378 O O . ILE C 1 491 ? 60.665 -27.693 -45.733 1.00 13.29 491 ILE C O 1
ATOM 11383 N N . THR C 1 492 ? 59.614 -25.864 -46.525 1.00 12.45 492 THR C N 1
ATOM 11384 C CA . THR C 1 492 ? 60.786 -25.322 -47.188 1.00 14.17 492 THR C CA 1
ATOM 11385 C C . THR C 1 492 ? 60.744 -23.845 -46.834 1.00 14.69 492 THR C C 1
ATOM 11386 O O . THR C 1 492 ? 59.667 -23.270 -46.674 1.00 13.44 492 THR C O 1
ATOM 11390 N N . THR C 1 493 ? 61.912 -23.243 -46.664 1.00 15.07 493 THR C N 1
ATOM 11391 C CA . THR C 1 493 ? 61.994 -21.832 -46.320 1.00 16.10 493 THR C CA 1
ATOM 11392 C C . THR C 1 493 ? 63.118 -21.199 -47.120 1.00 16.22 493 THR C C 1
ATOM 11393 O O . THR C 1 493 ? 63.958 -21.897 -47.688 1.00 14.90 493 THR C O 1
ATOM 11397 N N . LEU C 1 494 ? 63.127 -19.873 -47.159 1.00 17.20 494 LEU C N 1
ATOM 11398 C CA . LEU C 1 494 ? 64.151 -19.134 -47.882 1.00 17.56 494 LEU C CA 1
ATOM 11399 C C . LEU C 1 494 ? 64.870 -18.287 -46.839 1.00 18.45 494 LEU C C 1
ATOM 11400 O O . LEU C 1 494 ? 64.237 -17.516 -46.111 1.00 17.25 494 LEU C O 1
ATOM 11405 N N . ILE C 1 495 ? 66.185 -18.447 -46.742 1.00 17.86 495 ILE C N 1
ATOM 11406 C CA . ILE C 1 495 ? 66.952 -17.686 -45.764 1.00 19.97 495 ILE C CA 1
ATOM 11407 C C . ILE C 1 495 ? 67.905 -16.710 -46.445 1.00 21.32 495 ILE C C 1
ATOM 11408 O O . ILE C 1 495 ? 67.899 -16.574 -47.671 1.00 20.91 495 ILE C O 1
ATOM 11413 N N . ARG C 1 496 ? 68.713 -16.030 -45.639 1.00 21.57 496 ARG C N 1
ATOM 11414 C CA . ARG C 1 496 ? 69.673 -15.054 -46.143 1.00 23.59 496 ARG C CA 1
ATOM 11415 C C . ARG C 1 496 ? 70.487 -15.603 -47.311 1.00 22.87 496 ARG C C 1
ATOM 11416 O O . ARG C 1 496 ? 70.922 -16.754 -47.292 1.00 23.35 496 ARG C O 1
ATOM 11418 N N . GLY C 1 497 ? 70.685 -14.767 -48.325 1.00 21.82 497 GLY C N 1
ATOM 11419 C CA . GLY C 1 497 ? 71.451 -15.170 -49.493 1.00 21.54 497 GLY C CA 1
ATOM 11420 C C . GLY C 1 497 ? 70.656 -16.030 -50.457 1.00 20.50 497 GLY C C 1
ATOM 11421 O O . GLY C 1 497 ? 71.218 -16.644 -51.359 1.00 20.99 497 GLY C O 1
ATOM 11422 N N . ASP C 1 498 ? 69.341 -16.063 -50.269 1.00 19.43 498 ASP C N 1
ATOM 11423 C CA . ASP C 1 498 ? 68.454 -16.861 -51.107 1.00 19.11 498 ASP C CA 1
ATOM 11424 C C . ASP C 1 498 ? 68.785 -18.353 -51.066 1.00 18.10 498 ASP C C 1
ATOM 11425 O O . ASP C 1 498 ? 68.711 -19.047 -52.078 1.00 17.94 498 ASP C O 1
ATOM 11430 N N . VAL C 1 499 ? 69.161 -18.834 -49.887 1.00 16.39 499 VAL C N 1
ATOM 11431 C CA . VAL C 1 499 ? 69.457 -20.247 -49.702 1.00 15.14 499 VAL C CA 1
ATOM 11432 C C . VAL C 1 499 ? 68.137 -20.908 -49.307 1.00 14.09 499 VAL C C 1
ATOM 11433 O O . VAL C 1 499 ? 67.408 -20.388 -48.460 1.00 14.79 499 VAL C O 1
ATOM 11437 N N . VAL C 1 500 ? 67.820 -22.036 -49.933 1.00 12.90 500 VAL C N 1
ATOM 11438 C CA . VAL C 1 500 ? 66.581 -22.750 -49.636 1.00 11.85 500 VAL C CA 1
ATOM 11439 C C . VAL C 1 500 ? 66.844 -23.824 -48.591 1.00 12.07 500 VAL C C 1
ATOM 11440 O O . VAL C 1 500 ? 67.824 -24.559 -48.679 1.00 12.95 500 VAL C O 1
ATOM 11444 N N . VAL C 1 501 ? 65.968 -23.909 -47.599 1.00 12.17 501 VAL C N 1
ATOM 11445 C CA . VAL C 1 501 ? 66.109 -24.901 -46.542 1.00 13.30 501 VAL C CA 1
ATOM 11446 C C . VAL C 1 501 ? 64.855 -25.763 -46.518 1.00 14.28 501 VAL C C 1
ATOM 11447 O O . VAL C 1 501 ? 63.748 -25.251 -46.648 1.00 14.90 501 VAL C O 1
ATOM 11451 N N . GLY C 1 502 ? 65.030 -27.069 -46.357 1.00 15.00 502 GLY C N 1
ATOM 11452 C CA . GLY C 1 502 ? 63.885 -27.961 -46.319 1.00 13.55 502 GLY C CA 1
ATOM 11453 C C . GLY C 1 502 ? 63.949 -28.924 -45.149 1.00 14.64 502 GLY C C 1
ATOM 11454 O O . GLY C 1 502 ? 65.041 -29.303 -44.709 1.00 13.07 502 GLY C O 1
ATOM 11455 N N . ALA C 1 503 ? 62.781 -29.324 -44.649 1.00 12.40 503 ALA C N 1
ATOM 11456 C CA . ALA C 1 503 ? 62.706 -30.253 -43.525 1.00 12.09 503 ALA C CA 1
ATOM 11457 C C . ALA C 1 503 ? 61.524 -31.207 -43.696 1.00 12.24 503 ALA C C 1
ATOM 11458 O O . ALA C 1 503 ? 60.556 -30.890 -44.391 1.00 13.01 503 ALA C O 1
ATOM 11460 N N . ALA C 1 504 ? 61.609 -32.373 -43.062 1.00 12.09 504 ALA C N 1
ATOM 11461 C CA . ALA C 1 504 ? 60.547 -33.377 -43.140 1.00 12.13 504 ALA C CA 1
ATOM 11462 C C . ALA C 1 504 ? 60.289 -33.959 -41.755 1.00 12.76 504 ALA C C 1
ATOM 11463 O O . ALA C 1 504 ? 61.214 -34.137 -40.959 1.00 13.24 504 ALA C O 1
ATOM 11465 N N . ASP C 1 505 ? 59.024 -34.270 -41.492 1.00 12.62 505 ASP C N 1
ATOM 11466 C CA . ASP C 1 505 ? 58.570 -34.781 -40.201 1.00 12.47 505 ASP C CA 1
ATOM 11467 C C . ASP C 1 505 ? 59.018 -36.195 -39.828 1.00 13.79 505 ASP C C 1
ATOM 11468 O O . ASP C 1 505 ? 58.814 -37.146 -40.588 1.00 13.50 505 ASP C O 1
ATOM 11473 N N . PRO C 1 506 ? 59.633 -36.350 -38.643 1.00 13.36 506 PRO C N 1
ATOM 11474 C CA . PRO C 1 506 ? 60.078 -37.675 -38.206 1.00 13.64 506 PRO C CA 1
ATOM 11475 C C . PRO C 1 506 ? 58.874 -38.569 -37.911 1.00 14.44 506 PRO C C 1
ATOM 11476 O O . PRO C 1 506 ? 59.007 -39.782 -37.787 1.00 14.18 506 PRO C O 1
ATOM 11480 N N . ARG C 1 507 ? 57.696 -37.960 -37.798 1.00 13.81 507 ARG C N 1
ATOM 11481 C CA . ARG C 1 507 ? 56.482 -38.722 -37.537 1.00 14.29 507 ARG C CA 1
ATOM 11482 C C . ARG C 1 507 ? 56.073 -39.482 -38.798 1.00 15.27 507 ARG C C 1
ATOM 11483 O O . ARG C 1 507 ? 55.229 -40.376 -38.745 1.00 15.05 507 ARG C O 1
ATOM 11491 N N . GLY C 1 508 ? 56.681 -39.119 -39.928 1.00 13.98 508 GLY C N 1
ATOM 11492 C CA . GLY C 1 508 ? 56.390 -39.787 -41.188 1.00 14.17 508 GLY C CA 1
ATOM 11493 C C . GLY C 1 508 ? 57.652 -40.390 -41.793 1.00 14.77 508 GLY C C 1
ATOM 11494 O O . GLY C 1 508 ? 58.702 -40.401 -41.154 1.00 13.35 508 GLY C O 1
ATOM 11495 N N . ASP C 1 509 ? 57.559 -40.892 -43.022 1.00 14.98 509 ASP C N 1
ATOM 11496 C CA . ASP C 1 509 ? 58.714 -41.491 -43.689 1.00 16.87 509 ASP C CA 1
ATOM 11497 C C . ASP C 1 509 ? 59.392 -40.512 -44.638 1.00 15.60 509 ASP C C 1
ATOM 11498 O O . ASP C 1 509 ? 60.189 -40.919 -45.482 1.00 16.48 509 ASP C O 1
ATOM 11503 N N . GLY C 1 510 ? 59.085 -39.228 -44.491 1.00 15.41 510 GLY C N 1
ATOM 11504 C CA . GLY C 1 510 ? 59.646 -38.225 -45.377 1.00 12.22 510 GLY C CA 1
ATOM 11505 C C . GLY C 1 510 ? 61.113 -37.865 -45.253 1.00 13.87 510 GLY C C 1
ATOM 11506 O O . GLY C 1 510 ? 61.755 -38.091 -44.226 1.00 13.61 510 GLY C O 1
ATOM 11507 N N . ILE C 1 511 ? 61.636 -37.295 -46.333 1.00 13.68 511 ILE C N 1
ATOM 11508 C CA . ILE C 1 511 ? 63.019 -36.854 -46.408 1.00 15.06 511 ILE C CA 1
ATOM 11509 C C . ILE C 1 511 ? 63.068 -35.605 -47.285 1.00 15.65 511 ILE C C 1
ATOM 11510 O O . ILE C 1 511 ? 62.455 -35.566 -48.354 1.00 15.73 511 ILE C O 1
ATOM 11515 N N . ALA C 1 512 ? 63.780 -34.582 -46.825 1.00 15.15 512 ALA C N 1
ATOM 11516 C CA . ALA C 1 512 ? 63.936 -33.355 -47.596 1.00 14.91 512 ALA C CA 1
ATOM 11517 C C . ALA C 1 512 ? 65.198 -33.559 -48.440 1.00 15.30 512 ALA C C 1
ATOM 11518 O O . ALA C 1 512 ? 66.262 -33.883 -47.910 1.00 15.64 512 ALA C O 1
ATOM 11520 N N . ILE C 1 513 ? 65.068 -33.375 -49.749 1.00 16.34 513 ILE C N 1
ATOM 11521 C CA . ILE C 1 513 ? 66.171 -33.568 -50.691 1.00 16.06 513 ILE C CA 1
ATOM 11522 C C . ILE C 1 513 ? 66.546 -32.272 -51.402 1.00 16.48 513 ILE C C 1
ATOM 11523 O O . ILE C 1 513 ? 65.691 -31.604 -51.981 1.00 16.20 513 ILE C O 1
ATOM 11528 N N . PRO C 1 514 ? 67.834 -31.901 -51.368 1.00 16.78 514 PRO C N 1
ATOM 11529 C CA . PRO C 1 514 ? 68.281 -30.670 -52.030 1.00 16.84 514 PRO C CA 1
ATOM 11530 C C . PRO C 1 514 ? 68.703 -30.907 -53.480 1.00 17.80 514 PRO C C 1
ATOM 11531 O O . PRO C 1 514 ? 68.977 -32.039 -53.877 1.00 15.88 514 PRO C O 1
ATOM 11535 N N . TYR C 1 515 ? 68.744 -29.837 -54.267 1.00 18.92 515 TYR C N 1
ATOM 11536 C CA . TYR C 1 515 ? 69.191 -29.935 -55.651 1.00 20.00 515 TYR C CA 1
ATOM 11537 C C . TYR C 1 515 ? 69.794 -28.639 -56.167 1.00 21.29 515 TYR C C 1
ATOM 11538 O O . TYR C 1 515 ? 69.182 -27.575 -56.062 1.00 21.96 515 TYR C O 1
ATOM 11547 N N . SER C 1 516 ? 70.985 -28.736 -56.747 1.00 23.58 516 SER C N 1
ATOM 11548 C CA . SER C 1 516 ? 71.652 -27.567 -57.315 1.00 28.27 516 SER C CA 1
ATOM 11549 C C . SER C 1 516 ? 72.530 -27.966 -58.497 1.00 28.64 516 SER C C 1
ATOM 11550 O O . SER C 1 516 ? 73.179 -29.025 -58.405 1.00 30.36 516 SER C O 1
ATOM 11562 N N . PHE D 1 2 ? 58.782 -44.343 -32.210 1.00 45.14 2 PHE D N 1
ATOM 11563 C CA . PHE D 1 2 ? 59.505 -43.227 -32.810 1.00 39.54 2 PHE D CA 1
ATOM 11564 C C . PHE D 1 2 ? 60.782 -43.638 -33.537 1.00 36.66 2 PHE D C 1
ATOM 11565 O O . PHE D 1 2 ? 61.521 -44.512 -33.084 1.00 36.24 2 PHE D O 1
ATOM 11573 N N . ARG D 1 3 ? 61.032 -42.984 -34.665 1.00 32.03 3 ARG D N 1
ATOM 11574 C CA . ARG D 1 3 ? 62.211 -43.247 -35.481 1.00 28.18 3 ARG D CA 1
ATOM 11575 C C . ARG D 1 3 ? 62.651 -41.901 -36.064 1.00 25.32 3 ARG D C 1
ATOM 11576 O O . ARG D 1 3 ? 61.848 -41.208 -36.688 1.00 25.30 3 ARG D O 1
ATOM 11584 N N . SER D 1 4 ? 63.913 -41.529 -35.843 1.00 21.35 4 SER D N 1
ATOM 11585 C CA . SER D 1 4 ? 64.443 -40.253 -36.329 1.00 17.32 4 SER D CA 1
ATOM 11586 C C . SER D 1 4 ? 64.055 -39.968 -37.779 1.00 16.49 4 SER D C 1
ATOM 11587 O O . SER D 1 4 ? 63.700 -38.843 -38.114 1.00 16.44 4 SER D O 1
ATOM 11590 N N . ARG D 1 5 ? 64.144 -40.986 -38.632 1.00 16.43 5 ARG D N 1
ATOM 11591 C CA . ARG D 1 5 ? 63.763 -40.885 -40.042 1.00 15.49 5 ARG D CA 1
ATOM 11592 C C . ARG D 1 5 ? 63.557 -42.331 -40.509 1.00 17.42 5 ARG D C 1
ATOM 11593 O O . ARG D 1 5 ? 64.014 -43.260 -39.851 1.00 16.96 5 ARG D O 1
ATOM 11601 N N . PRO D 1 6 ? 62.873 -42.549 -41.644 1.00 18.07 6 PRO D N 1
ATOM 11602 C CA . PRO D 1 6 ? 62.672 -43.934 -42.067 1.00 18.43 6 PRO D CA 1
ATOM 11603 C C . PRO D 1 6 ? 63.921 -44.590 -42.621 1.00 15.26 6 PRO D C 1
ATOM 11604 O O . PRO D 1 6 ? 64.824 -43.917 -43.126 1.00 15.46 6 PRO D O 1
ATOM 11608 N N . ASN D 1 7 ? 63.962 -45.910 -42.515 1.00 14.31 7 ASN D N 1
ATOM 11609 C CA . ASN D 1 7 ? 65.068 -46.676 -43.062 1.00 14.78 7 ASN D CA 1
ATOM 11610 C C . ASN D 1 7 ? 64.925 -46.470 -44.561 1.00 14.59 7 ASN D C 1
ATOM 11611 O O . ASN D 1 7 ? 63.831 -46.164 -45.045 1.00 13.05 7 ASN D O 1
ATOM 11616 N N . ALA D 1 8 ? 66.020 -46.622 -45.292 1.00 14.99 8 ALA D N 1
ATOM 11617 C CA . ALA D 1 8 ? 65.980 -46.502 -46.741 1.00 15.37 8 ALA D CA 1
ATOM 11618 C C . ALA D 1 8 ? 65.984 -47.945 -47.232 1.00 15.90 8 ALA D C 1
ATOM 11619 O O . ALA D 1 8 ? 66.792 -48.751 -46.766 1.00 16.31 8 ALA D O 1
ATOM 11621 N N . LEU D 1 9 ? 65.070 -48.285 -48.138 1.00 16.03 9 LEU D N 1
ATOM 11622 C CA . LEU D 1 9 ? 64.997 -49.649 -48.663 1.00 14.56 9 LEU D CA 1
ATOM 11623 C C . LEU D 1 9 ? 65.075 -49.681 -50.187 1.00 15.20 9 LEU D C 1
ATOM 11624 O O . LEU D 1 9 ? 64.588 -48.777 -50.864 1.00 13.56 9 LEU D O 1
ATOM 11629 N N . SER D 1 10 ? 65.681 -50.734 -50.724 1.00 15.36 10 SER D N 1
ATOM 11630 C CA . SER D 1 10 ? 65.813 -50.867 -52.169 1.00 15.08 10 SER D CA 1
ATOM 11631 C C . SER D 1 10 ? 66.011 -52.318 -52.576 1.00 16.85 10 SER D C 1
ATOM 11632 O O . SER D 1 10 ? 66.576 -53.117 -51.822 1.00 15.39 10 SER D O 1
ATOM 11635 N N . GLN D 1 11 ? 65.540 -52.661 -53.769 1.00 16.45 11 GLN D N 1
ATOM 11636 C CA . GLN D 1 11 ? 65.712 -54.016 -54.263 1.00 18.54 11 GLN D CA 1
ATOM 11637 C C . GLN D 1 11 ? 67.057 -54.105 -54.975 1.00 17.53 11 GLN D C 1
ATOM 11638 O O . GLN D 1 11 ? 67.468 -55.178 -55.405 1.00 18.45 11 GLN D O 1
ATOM 11644 N N . ARG D 1 12 ? 67.744 -52.971 -55.085 1.00 17.37 12 ARG D N 1
ATOM 11645 C CA . ARG D 1 12 ? 69.046 -52.927 -55.747 1.00 18.64 12 ARG D CA 1
ATOM 11646 C C . ARG D 1 12 ? 70.171 -52.493 -54.809 1.00 17.85 12 ARG D C 1
ATOM 11647 O O . ARG D 1 12 ? 71.097 -53.261 -54.554 1.00 16.66 12 ARG D O 1
ATOM 11655 N N . SER D 1 13 ? 70.100 -51.269 -54.295 1.00 16.00 13 SER D N 1
ATOM 11656 C CA . SER D 1 13 ? 71.157 -50.796 -53.407 1.00 16.14 13 SER D CA 1
ATOM 11657 C C . SER D 1 13 ? 70.776 -49.593 -52.563 1.00 15.07 13 SER D C 1
ATOM 11658 O O . SER D 1 13 ? 69.809 -48.891 -52.856 1.00 14.98 13 SER D O 1
ATOM 11661 N N . VAL D 1 14 ? 71.556 -49.367 -51.510 1.00 14.52 14 VAL D N 1
ATOM 11662 C CA . VAL D 1 14 ? 71.353 -48.242 -50.608 1.00 13.97 14 VAL D CA 1
ATOM 11663 C C . VAL D 1 14 ? 72.716 -47.664 -50.223 1.00 14.94 14 VAL D C 1
ATOM 11664 O O . VAL D 1 14 ? 73.686 -48.401 -50.031 1.00 13.19 14 VAL D O 1
ATOM 11668 N N . ILE D 1 15 ? 72.778 -46.339 -50.137 1.00 14.35 15 ILE D N 1
ATOM 11669 C CA . ILE D 1 15 ? 73.997 -45.628 -49.766 1.00 13.73 15 ILE D CA 1
ATOM 11670 C C . ILE D 1 15 ? 73.736 -44.907 -48.450 1.00 13.02 15 ILE D C 1
ATOM 11671 O O . ILE D 1 15 ? 72.782 -44.146 -48.339 1.00 14.15 15 ILE D O 1
ATOM 11676 N N . ALA D 1 16 ? 74.577 -45.152 -47.452 1.00 12.31 16 ALA D N 1
ATOM 11677 C CA . ALA D 1 16 ? 74.417 -44.503 -46.157 1.00 11.57 16 ALA D CA 1
ATOM 11678 C C . ALA D 1 16 ? 75.716 -43.806 -45.765 1.00 11.59 16 ALA D C 1
ATOM 11679 O O . ALA D 1 16 ? 76.725 -44.466 -45.529 1.00 13.19 16 ALA D O 1
ATOM 11681 N N . SER D 1 17 ? 75.691 -42.474 -45.716 1.00 11.99 17 SER D N 1
ATOM 11682 C CA . SER D 1 17 ? 76.867 -41.687 -45.340 1.00 12.38 17 SER D CA 1
ATOM 11683 C C . SER D 1 17 ? 76.451 -40.563 -44.390 1.00 13.79 17 SER D C 1
ATOM 11684 O O . SER D 1 17 ? 75.257 -40.342 -44.170 1.00 14.27 17 SER D O 1
ATOM 11687 N N . SER D 1 18 ? 77.434 -39.855 -43.838 1.00 12.69 18 SER D N 1
ATOM 11688 C CA . SER D 1 18 ? 77.173 -38.768 -42.895 1.00 11.87 18 SER D CA 1
ATOM 11689 C C . SER D 1 18 ? 76.830 -37.443 -43.570 1.00 12.12 18 SER D C 1
ATOM 11690 O O . SER D 1 18 ? 76.639 -36.436 -42.892 1.00 10.69 18 SER D O 1
ATOM 11693 N N . SER D 1 19 ? 76.756 -37.444 -44.897 1.00 11.79 19 SER D N 1
ATOM 11694 C CA . SER D 1 19 ? 76.447 -36.232 -45.648 1.00 13.45 19 SER D CA 1
ATOM 11695 C C . SER D 1 19 ? 75.413 -36.507 -46.738 1.00 12.68 19 SER D C 1
ATOM 11696 O O . SER D 1 19 ? 75.596 -37.399 -47.561 1.00 12.71 19 SER D O 1
ATOM 11699 N N . GLU D 1 20 ? 74.328 -35.734 -46.748 1.00 12.79 20 GLU D N 1
ATOM 11700 C CA . GLU D 1 20 ? 73.284 -35.935 -47.748 1.00 13.21 20 GLU D CA 1
ATOM 11701 C C . GLU D 1 20 ? 73.805 -35.696 -49.163 1.00 12.37 20 GLU D C 1
ATOM 11702 O O . GLU D 1 20 ? 73.440 -36.420 -50.093 1.00 13.19 20 GLU D O 1
ATOM 11708 N N . LEU D 1 21 ? 74.660 -34.691 -49.327 1.00 11.55 21 LEU D N 1
ATOM 11709 C CA . LEU D 1 21 ? 75.227 -34.394 -50.639 1.00 11.18 21 LEU D CA 1
ATOM 11710 C C . LEU D 1 21 ? 76.107 -35.551 -51.103 1.00 11.61 21 LEU D C 1
ATOM 11711 O O . LEU D 1 21 ? 76.088 -35.914 -52.275 1.00 9.98 21 LEU D O 1
ATOM 11716 N N . ALA D 1 22 ? 76.877 -36.128 -50.182 1.00 11.43 22 ALA D N 1
ATOM 11717 C CA . ALA D 1 22 ? 77.752 -37.247 -50.523 1.00 13.28 22 ALA D CA 1
ATOM 11718 C C . ALA D 1 22 ? 76.924 -38.465 -50.934 1.00 12.68 22 ALA D C 1
ATOM 11719 O O . ALA D 1 22 ? 77.225 -39.116 -51.931 1.00 13.83 22 ALA D O 1
ATOM 11721 N N . SER D 1 23 ? 75.885 -38.773 -50.164 1.00 13.37 23 SER D N 1
ATOM 11722 C CA . SER D 1 23 ? 75.027 -39.911 -50.490 1.00 13.82 23 SER D CA 1
ATOM 11723 C C . SER D 1 23 ? 74.378 -39.705 -51.859 1.00 14.31 23 SER D C 1
ATOM 11724 O O . SER D 1 23 ? 74.260 -40.643 -52.647 1.00 14.81 23 SER D O 1
ATOM 11727 N N . LEU D 1 24 ? 73.950 -38.476 -52.136 1.00 13.99 24 LEU D N 1
ATOM 11728 C CA . LEU D 1 24 ? 73.317 -38.163 -53.415 1.00 14.41 24 LEU D CA 1
ATOM 11729 C C . LEU D 1 24 ? 74.286 -38.297 -54.583 1.00 14.78 24 LEU D C 1
ATOM 11730 O O . LEU D 1 24 ? 73.899 -38.732 -55.671 1.00 12.95 24 LEU D O 1
ATOM 11735 N N . ALA D 1 25 ? 75.542 -37.918 -54.363 1.00 13.47 25 ALA D N 1
ATOM 11736 C CA . ALA D 1 25 ? 76.548 -38.019 -55.418 1.00 13.81 25 ALA D CA 1
ATOM 11737 C C . ALA D 1 25 ? 76.751 -39.494 -55.756 1.00 14.77 25 ALA D C 1
ATOM 11738 O O . ALA D 1 25 ? 76.936 -39.859 -56.918 1.00 14.89 25 ALA D O 1
ATOM 11740 N N . GLY D 1 26 ? 76.704 -40.341 -54.734 1.00 12.86 26 GLY D N 1
ATOM 11741 C CA . GLY D 1 26 ? 76.869 -41.762 -54.963 1.00 13.37 26 GLY D CA 1
ATOM 11742 C C . GLY D 1 26 ? 75.732 -42.300 -55.814 1.00 13.78 26 GLY D C 1
ATOM 11743 O O . GLY D 1 26 ? 75.954 -43.078 -56.745 1.00 12.06 26 GLY D O 1
ATOM 11744 N N . ARG D 1 27 ? 74.509 -41.890 -55.491 1.00 13.12 27 ARG D N 1
ATOM 11745 C CA . ARG D 1 27 ? 73.340 -42.336 -56.234 1.00 15.76 27 ARG D CA 1
ATOM 11746 C C . ARG D 1 27 ? 73.426 -41.896 -57.692 1.00 15.95 27 ARG D C 1
ATOM 11747 O O . ARG D 1 27 ? 73.120 -42.675 -58.594 1.00 17.32 27 ARG D O 1
ATOM 11755 N N . ASP D 1 28 ? 73.846 -40.656 -57.926 1.00 16.44 28 ASP D N 1
ATOM 11756 C CA . ASP D 1 28 ? 73.963 -40.156 -59.293 1.00 17.78 28 ASP D CA 1
ATOM 11757 C C . ASP D 1 28 ? 74.957 -40.975 -60.106 1.00 18.24 28 ASP D C 1
ATOM 11758 O O . ASP D 1 28 ? 74.779 -41.151 -61.314 1.00 16.73 28 ASP D O 1
ATOM 11763 N N . ILE D 1 29 ? 76.003 -41.472 -59.448 1.00 15.09 29 ILE D N 1
ATOM 11764 C CA . ILE D 1 29 ? 76.996 -42.294 -60.129 1.00 14.88 29 ILE D CA 1
ATOM 11765 C C . ILE D 1 29 ? 76.328 -43.590 -60.568 1.00 15.53 29 ILE D C 1
ATOM 11766 O O . ILE D 1 29 ? 76.568 -44.076 -61.672 1.00 15.83 29 ILE D O 1
ATOM 11771 N N . LEU D 1 30 ? 75.490 -44.145 -59.697 1.00 16.04 30 LEU D N 1
ATOM 11772 C CA . LEU D 1 30 ? 74.773 -45.376 -60.006 1.00 17.46 30 LEU D CA 1
ATOM 11773 C C . LEU D 1 30 ? 73.792 -45.089 -61.145 1.00 19.85 30 LEU D C 1
ATOM 11774 O O . LEU D 1 30 ? 73.590 -45.919 -62.031 1.00 19.62 30 LEU D O 1
ATOM 11779 N N . LYS D 1 31 ? 73.192 -43.903 -61.111 1.00 21.29 31 LYS D N 1
ATOM 11780 C CA . LYS D 1 31 ? 72.248 -43.483 -62.143 1.00 23.59 31 LYS D CA 1
ATOM 11781 C C . LYS D 1 31 ? 72.964 -43.459 -63.484 1.00 23.07 31 LYS D C 1
ATOM 11782 O O . LYS D 1 31 ? 72.361 -43.704 -64.529 1.00 22.70 31 LYS D O 1
ATOM 11788 N N . ARG D 1 32 ? 74.258 -43.163 -63.445 1.00 22.76 32 ARG D N 1
ATOM 11789 C CA . ARG D 1 32 ? 75.068 -43.097 -64.652 1.00 23.28 32 ARG D CA 1
ATOM 11790 C C . ARG D 1 32 ? 75.556 -44.466 -65.117 1.00 22.74 32 ARG D C 1
ATOM 11791 O O . ARG D 1 32 ? 76.227 -44.571 -66.143 1.00 23.00 32 ARG D O 1
ATOM 11799 N N . GLY D 1 33 ? 75.229 -45.513 -64.366 1.00 20.95 33 GLY D N 1
ATOM 11800 C CA . GLY D 1 33 ? 75.643 -46.850 -64.762 1.00 19.60 33 GLY D CA 1
ATOM 11801 C C . GLY D 1 33 ? 76.840 -47.430 -64.030 1.00 19.81 33 GLY D C 1
ATOM 11802 O O . GLY D 1 33 ? 77.288 -48.534 -64.343 1.00 19.50 33 GLY D O 1
ATOM 11803 N N . GLY D 1 34 ? 77.372 -46.702 -63.056 1.00 19.01 34 GLY D N 1
ATOM 11804 C CA . GLY D 1 34 ? 78.511 -47.225 -62.322 1.00 17.18 34 GLY D CA 1
ATOM 11805 C C . GLY D 1 34 ? 78.061 -48.262 -61.312 1.00 17.16 34 GLY D C 1
ATOM 11806 O O . GLY D 1 34 ? 76.868 -48.349 -61.016 1.00 15.88 34 GLY D O 1
ATOM 11807 N N . ASN D 1 35 ? 78.990 -49.068 -60.800 1.00 14.89 35 ASN D N 1
ATOM 11808 C CA . ASN D 1 35 ? 78.632 -50.061 -59.791 1.00 16.74 35 ASN D CA 1
ATOM 11809 C C . ASN D 1 35 ? 78.829 -49.384 -58.430 1.00 15.41 35 ASN D C 1
ATOM 11810 O O . ASN D 1 35 ? 79.251 -48.226 -58.383 1.00 15.83 35 ASN D O 1
ATOM 11815 N N . ILE D 1 36 ? 78.539 -50.075 -57.329 1.00 14.36 36 ILE D N 1
ATOM 11816 C CA . ILE D 1 36 ? 78.679 -49.432 -56.019 1.00 15.28 36 ILE D CA 1
ATOM 11817 C C . ILE D 1 36 ? 80.107 -49.059 -55.624 1.00 15.09 36 ILE D C 1
ATOM 11818 O O . ILE D 1 36 ? 80.306 -48.269 -54.705 1.00 16.52 36 ILE D O 1
ATOM 11823 N N . PHE D 1 37 ? 81.096 -49.625 -56.307 1.00 15.14 37 PHE D N 1
ATOM 11824 C CA . PHE D 1 37 ? 82.487 -49.302 -56.016 1.00 14.87 37 PHE D CA 1
ATOM 11825 C C . PHE D 1 37 ? 82.810 -47.961 -56.677 1.00 15.23 37 PHE D C 1
ATOM 11826 O O . PHE D 1 37 ? 83.585 -47.161 -56.146 1.00 15.31 37 PHE D O 1
ATOM 11834 N N . ASP D 1 38 ? 82.215 -47.721 -57.843 1.00 14.46 38 ASP D N 1
ATOM 11835 C CA . ASP D 1 38 ? 82.392 -46.452 -58.536 1.00 14.62 38 ASP D CA 1
ATOM 11836 C C . ASP D 1 38 ? 81.728 -45.422 -57.621 1.00 13.83 38 ASP D C 1
ATOM 11837 O O . ASP D 1 38 ? 82.249 -44.327 -57.404 1.00 14.51 38 ASP D O 1
ATOM 11842 N N . ALA D 1 39 ? 80.570 -45.793 -57.087 1.00 10.21 39 ALA D N 1
ATOM 11843 C CA . ALA D 1 39 ? 79.820 -44.914 -56.200 1.00 11.62 39 ALA D CA 1
ATOM 11844 C C . ALA D 1 39 ? 80.580 -44.647 -54.903 1.00 11.97 39 ALA D C 1
ATOM 11845 O O . ALA D 1 39 ? 80.580 -43.524 -54.402 1.00 12.82 39 ALA D O 1
ATOM 11847 N N . ALA D 1 40 ? 81.236 -45.673 -54.365 1.00 11.21 40 ALA D N 1
ATOM 11848 C CA . ALA D 1 40 ? 81.992 -45.516 -53.127 1.00 10.96 40 ALA D CA 1
ATOM 11849 C C . ALA D 1 40 ? 83.111 -44.482 -53.277 1.00 11.98 40 ALA D C 1
ATOM 11850 O O . ALA D 1 40 ? 83.353 -43.681 -52.370 1.00 11.63 40 ALA D O 1
ATOM 11852 N N . LEU D 1 41 ? 83.802 -44.504 -54.414 1.00 11.39 41 LEU D N 1
ATOM 11853 C CA . LEU D 1 41 ? 84.880 -43.547 -54.648 1.00 12.60 41 LEU D CA 1
ATOM 11854 C C . LEU D 1 41 ? 84.318 -42.128 -54.703 1.00 13.37 41 LEU D C 1
ATOM 11855 O O . LEU D 1 41 ? 84.886 -41.200 -54.125 1.00 13.64 41 LEU D O 1
ATOM 11860 N N . ALA D 1 42 ? 83.193 -41.971 -55.390 1.00 13.28 42 ALA D N 1
ATOM 11861 C CA . ALA D 1 42 ? 82.550 -40.668 -55.519 1.00 13.28 42 ALA D CA 1
ATOM 11862 C C . ALA D 1 42 ? 82.113 -40.142 -54.153 1.00 13.24 42 ALA D C 1
ATOM 11863 O O . ALA D 1 42 ? 82.298 -38.966 -53.843 1.00 13.57 42 ALA D O 1
ATOM 11865 N N . VAL D 1 43 ? 81.521 -41.019 -53.348 1.00 13.40 43 VAL D N 1
ATOM 11866 C CA . VAL D 1 43 ? 81.062 -40.656 -52.011 1.00 13.36 43 VAL D CA 1
ATOM 11867 C C . VAL D 1 43 ? 82.243 -40.268 -51.116 1.00 12.91 43 VAL D C 1
ATOM 11868 O O . VAL D 1 43 ? 82.200 -39.250 -50.429 1.00 12.09 43 VAL D O 1
ATOM 11872 N N . SER D 1 44 ? 83.289 -41.088 -51.124 1.00 13.17 44 SER D N 1
ATOM 11873 C CA . SER D 1 44 ? 84.479 -40.821 -50.315 1.00 11.49 44 SER D CA 1
ATOM 11874 C C . SER D 1 44 ? 85.100 -39.472 -50.707 1.00 12.09 44 SER D C 1
ATOM 11875 O O . SER D 1 44 ? 85.520 -38.700 -49.848 1.00 10.78 44 SER D O 1
ATOM 11878 N N . ALA D 1 45 ? 85.158 -39.197 -52.008 1.00 12.00 45 ALA D N 1
ATOM 11879 C CA . ALA D 1 45 ? 85.713 -37.937 -52.499 1.00 12.09 45 ALA D CA 1
ATOM 11880 C C . ALA D 1 45 ? 84.834 -36.767 -52.044 1.00 12.84 45 ALA D C 1
ATOM 11881 O O . ALA D 1 45 ? 85.340 -35.741 -51.582 1.00 12.35 45 ALA D O 1
ATOM 11891 N N . LEU D 1 47 ? 82.898 -36.635 -49.463 1.00 11.34 47 LEU D N 1
ATOM 11892 C CA . LEU D 1 47 ? 83.048 -36.455 -48.023 1.00 12.31 47 LEU D CA 1
ATOM 11893 C C . LEU D 1 47 ? 84.286 -35.620 -47.707 1.00 10.55 47 LEU D C 1
ATOM 11894 O O . LEU D 1 47 ? 84.326 -34.926 -46.697 1.00 10.40 47 LEU D O 1
ATOM 11899 N N . CYS D 1 48 ? 85.294 -35.686 -48.573 1.00 11.52 48 CYS D N 1
ATOM 11900 C CA . CYS D 1 48 ? 86.514 -34.904 -48.374 1.00 11.60 48 CYS D CA 1
ATOM 11901 C C . CYS D 1 48 ? 86.266 -33.433 -48.685 1.00 12.21 48 CYS D C 1
ATOM 11902 O O . CYS D 1 48 ? 87.153 -32.593 -48.513 1.00 14.94 48 CYS D O 1
ATOM 11905 N N . VAL D 1 49 ? 85.055 -33.128 -49.144 1.00 11.96 49 VAL D N 1
ATOM 11906 C CA . VAL D 1 49 ? 84.673 -31.760 -49.473 1.00 11.20 49 VAL D CA 1
ATOM 11907 C C . VAL D 1 49 ? 83.601 -31.237 -48.524 1.00 13.03 49 VAL D C 1
ATOM 11908 O O . VAL D 1 49 ? 83.729 -30.136 -47.981 1.00 13.41 49 VAL D O 1
ATOM 11912 N N . THR D 1 50 ? 82.551 -32.030 -48.310 1.00 11.44 50 THR D N 1
ATOM 11913 C CA . THR D 1 50 ? 81.459 -31.609 -47.437 1.00 12.06 50 THR D CA 1
ATOM 11914 C C . THR D 1 50 ? 81.622 -32.037 -45.981 1.00 12.25 50 THR D C 1
ATOM 11915 O O . THR D 1 50 ? 80.881 -31.582 -45.111 1.00 12.82 50 THR D O 1
ATOM 11919 N N . GLN D 1 51 ? 82.584 -32.912 -45.710 1.00 12.44 51 GLN D N 1
ATOM 11920 C CA . GLN D 1 51 ? 82.816 -33.371 -44.344 1.00 12.28 51 GLN D CA 1
ATOM 11921 C C . GLN D 1 51 ? 84.297 -33.324 -43.994 1.00 12.45 51 GLN D C 1
ATOM 11922 O O . GLN D 1 51 ? 84.779 -34.161 -43.231 1.00 12.03 51 GLN D O 1
ATOM 11928 N N . ASN D 1 52 ? 85.029 -32.357 -44.543 1.00 12.16 52 ASN D N 1
ATOM 11929 C CA . ASN D 1 52 ? 86.446 -32.290 -44.231 1.00 12.75 52 ASN D CA 1
ATOM 11930 C C . ASN D 1 52 ? 86.703 -31.779 -42.819 1.00 13.67 52 ASN D C 1
ATOM 11931 O O . ASN D 1 52 ? 87.836 -31.498 -42.443 1.00 13.79 52 ASN D O 1
ATOM 11936 N N . ASN D 1 53 ? 85.635 -31.666 -42.033 1.00 13.67 53 ASN D N 1
ATOM 11937 C CA . ASN D 1 53 ? 85.769 -31.270 -40.643 1.00 14.14 53 ASN D CA 1
ATOM 11938 C C . ASN D 1 53 ? 85.947 -32.592 -39.896 1.00 14.04 53 ASN D C 1
ATOM 11939 O O . ASN D 1 53 ? 86.223 -32.618 -38.695 1.00 14.49 53 ASN D O 1
ATOM 11944 N N . LEU D 1 54 ? 85.816 -33.689 -40.643 1.00 13.29 54 LEU D N 1
ATOM 11945 C CA . LEU D 1 54 ? 85.920 -35.040 -40.097 1.00 14.73 54 LEU D CA 1
ATOM 11946 C C . LEU D 1 54 ? 86.877 -35.941 -40.883 1.00 14.66 54 LEU D C 1
ATOM 11947 O O . LEU D 1 54 ? 87.119 -37.080 -40.483 1.00 15.98 54 LEU D O 1
ATOM 11952 N N . CYS D 1 55 ? 87.402 -35.440 -41.999 1.00 13.33 55 CYS D N 1
ATOM 11953 C CA . CYS D 1 55 ? 88.315 -36.212 -42.840 1.00 13.67 55 CYS D CA 1
ATOM 11954 C C . CYS D 1 55 ? 88.900 -35.293 -43.905 1.00 13.41 55 CYS D C 1
ATOM 11955 O O . CYS D 1 55 ? 88.782 -34.076 -43.805 1.00 13.38 55 CYS D O 1
ATOM 11958 N N . GLY D 1 56 ? 89.527 -35.876 -44.925 1.00 13.81 56 GLY D N 1
ATOM 11959 C CA . GLY D 1 56 ? 90.081 -35.060 -45.993 1.00 11.52 56 GLY D CA 1
ATOM 11960 C C . GLY D 1 56 ? 91.193 -35.707 -46.791 1.00 12.62 56 GLY D C 1
ATOM 11961 O O . GLY D 1 56 ? 91.628 -36.818 -46.481 1.00 11.60 56 GLY D O 1
ATOM 11962 N N . LEU D 1 57 ? 91.655 -35.007 -47.827 1.00 11.30 57 LEU D N 1
ATOM 11963 C CA . LEU D 1 57 ? 92.736 -35.511 -48.667 1.00 11.80 57 LEU D CA 1
ATOM 11964 C C . LEU D 1 57 ? 94.030 -35.664 -47.876 1.00 11.78 57 LEU D C 1
ATOM 11965 O O . LEU D 1 57 ? 94.932 -36.390 -48.287 1.00 12.12 57 LEU D O 1
ATOM 11970 N N . GLY D 1 58 ? 94.126 -34.968 -46.749 1.00 12.66 58 GLY D N 1
ATOM 11971 C CA . GLY D 1 58 ? 95.322 -35.070 -45.932 1.00 11.35 58 GLY D CA 1
ATOM 11972 C C . GLY D 1 58 ? 95.187 -36.122 -44.847 1.00 11.00 58 GLY D C 1
ATOM 11973 O O . GLY D 1 58 ? 96.014 -36.190 -43.936 1.00 12.20 58 GLY D O 1
ATOM 11974 N N . GLY D 1 59 ? 94.149 -36.950 -44.949 1.00 9.82 59 GLY D N 1
ATOM 11975 C CA . GLY D 1 59 ? 93.909 -37.977 -43.950 1.00 9.92 59 GLY D CA 1
ATOM 11976 C C . GLY D 1 59 ? 94.060 -39.414 -44.420 1.00 11.57 59 GLY D C 1
ATOM 11977 O O . GLY D 1 59 ? 94.604 -39.674 -45.500 1.00 12.13 59 GLY D O 1
ATOM 11978 N N . ASP D 1 60 ? 93.567 -40.345 -43.603 1.00 9.86 60 ASP D N 1
ATOM 11979 C CA . ASP D 1 60 ? 93.651 -41.776 -43.899 1.00 10.80 60 ASP D CA 1
ATOM 11980 C C . ASP D 1 60 ? 92.290 -42.423 -44.152 1.00 10.43 60 ASP D C 1
ATOM 11981 O O . ASP D 1 60 ? 91.240 -41.830 -43.898 1.00 10.17 60 ASP D O 1
ATOM 11986 N N . LEU D 1 61 ? 92.332 -43.665 -44.622 1.00 10.33 61 LEU D N 1
ATOM 11987 C CA . LEU D 1 61 ? 91.126 -44.429 -44.904 1.00 10.18 61 LEU D CA 1
ATOM 11988 C C . LEU D 1 61 ? 91.348 -45.927 -44.668 1.00 10.79 61 LEU D C 1
ATOM 11989 O O . LEU D 1 61 ? 92.442 -46.444 -44.888 1.00 10.84 61 LEU D O 1
ATOM 11994 N N . PHE D 1 62 ? 90.313 -46.607 -44.180 1.00 10.95 62 PHE D N 1
ATOM 11995 C CA . PHE D 1 62 ? 90.347 -48.056 -43.965 1.00 13.10 62 PHE D CA 1
ATOM 11996 C C . PHE D 1 62 ? 89.066 -48.562 -44.611 1.00 14.54 62 PHE D C 1
ATOM 11997 O O . PHE D 1 62 ? 88.064 -47.847 -44.632 1.00 14.30 62 PHE D O 1
ATOM 12005 N N . ALA D 1 63 ? 89.079 -49.784 -45.128 1.00 13.61 63 ALA D N 1
ATOM 12006 C CA . ALA D 1 63 ? 87.876 -50.302 -45.756 1.00 14.02 63 ALA D CA 1
ATOM 12007 C C . ALA D 1 63 ? 87.827 -51.807 -45.943 1.00 13.55 63 ALA D C 1
ATOM 12008 O O . ALA D 1 63 ? 88.852 -52.464 -46.136 1.00 13.01 63 ALA D O 1
ATOM 12010 N N . LEU D 1 64 ? 86.612 -52.339 -45.869 1.00 13.15 64 LEU D N 1
ATOM 12011 C CA . LEU D 1 64 ? 86.363 -53.748 -46.125 1.00 13.32 64 LEU D CA 1
ATOM 12012 C C . LEU D 1 64 ? 85.540 -53.676 -47.405 1.00 13.95 64 LEU D C 1
ATOM 12013 O O . LEU D 1 64 ? 84.550 -52.946 -47.465 1.00 13.32 64 LEU D O 1
ATOM 12018 N N . ILE D 1 65 ? 85.957 -54.407 -48.430 1.00 13.67 65 ILE D N 1
ATOM 12019 C CA . ILE D 1 65 ? 85.247 -54.385 -49.707 1.00 14.28 65 ILE D CA 1
ATOM 12020 C C . ILE D 1 65 ? 84.904 -55.806 -50.126 1.00 15.06 65 ILE D C 1
ATOM 12021 O O . ILE D 1 65 ? 85.793 -56.635 -50.323 1.00 13.47 65 ILE D O 1
ATOM 12026 N N . ARG D 1 66 ? 83.609 -56.080 -50.250 1.00 13.74 66 ARG D N 1
ATOM 12027 C CA . ARG D 1 66 ? 83.118 -57.405 -50.617 1.00 14.30 66 ARG D CA 1
ATOM 12028 C C . ARG D 1 66 ? 82.559 -57.404 -52.040 1.00 14.84 66 ARG D C 1
ATOM 12029 O O . ARG D 1 66 ? 81.723 -56.563 -52.379 1.00 13.39 66 ARG D O 1
ATOM 12037 N N . ASP D 1 67 ? 83.021 -58.331 -52.875 1.00 15.31 67 ASP D N 1
ATOM 12038 C CA . ASP D 1 67 ? 82.503 -58.409 -54.236 1.00 18.99 67 ASP D CA 1
ATOM 12039 C C . ASP D 1 67 ? 81.396 -59.462 -54.309 1.00 19.97 67 ASP D C 1
ATOM 12040 O O . ASP D 1 67 ? 81.111 -60.143 -53.325 1.00 19.47 67 ASP D O 1
ATOM 12045 N N . GLU D 1 68 ? 80.769 -59.580 -55.473 1.00 22.14 68 GLU D N 1
ATOM 12046 C CA . GLU D 1 68 ? 79.679 -60.531 -55.673 1.00 24.39 68 GLU D CA 1
ATOM 12047 C C . GLU D 1 68 ? 80.027 -61.977 -55.310 1.00 24.37 68 GLU D C 1
ATOM 12048 O O . GLU D 1 68 ? 79.160 -62.741 -54.891 1.00 24.49 68 GLU D O 1
ATOM 12054 N N . ASN D 1 69 ? 81.293 -62.347 -55.453 1.00 24.53 69 ASN D N 1
ATOM 12055 C CA . ASN D 1 69 ? 81.722 -63.709 -55.150 1.00 25.37 69 ASN D CA 1
ATOM 12056 C C . ASN D 1 69 ? 82.008 -63.947 -53.673 1.00 25.32 69 ASN D C 1
ATOM 12057 O O . ASN D 1 69 ? 82.345 -65.062 -53.273 1.00 24.87 69 ASN D O 1
ATOM 12062 N N . GLY D 1 70 ? 81.883 -62.906 -52.859 1.00 23.34 70 GLY D N 1
ATOM 12063 C CA . GLY D 1 70 ? 82.137 -63.073 -51.441 1.00 21.28 70 GLY D CA 1
ATOM 12064 C C . GLY D 1 70 ? 83.569 -62.797 -51.025 1.00 20.85 70 GLY D C 1
ATOM 12065 O O . GLY D 1 70 ? 83.903 -62.922 -49.845 1.00 20.83 70 GLY D O 1
ATOM 12066 N N . GLN D 1 71 ? 84.425 -62.441 -51.981 1.00 19.51 71 GLN D N 1
ATOM 12067 C CA . GLN D 1 71 ? 85.818 -62.124 -51.662 1.00 20.26 71 GLN D CA 1
ATOM 12068 C C . GLN D 1 71 ? 85.868 -60.780 -50.942 1.00 18.01 71 GLN D C 1
ATOM 12069 O O . GLN D 1 71 ? 85.321 -59.793 -51.430 1.00 17.92 71 GLN D O 1
ATOM 12075 N N . ILE D 1 72 ? 86.527 -60.736 -49.789 1.00 15.61 72 ILE D N 1
ATOM 12076 C CA . ILE D 1 72 ? 86.610 -59.494 -49.036 1.00 16.63 72 ILE D CA 1
ATOM 12077 C C . ILE D 1 72 ? 88.025 -58.954 -48.905 1.00 16.39 72 ILE D C 1
ATOM 12078 O O . ILE D 1 72 ? 88.914 -59.639 -48.403 1.00 16.81 72 ILE D O 1
ATOM 12091 N N . ASP D 1 74 ? 90.675 -56.284 -47.283 1.00 14.29 74 ASP D N 1
ATOM 12092 C CA . ASP D 1 74 ? 90.894 -55.476 -46.092 1.00 14.52 74 ASP D CA 1
ATOM 12093 C C . ASP D 1 74 ? 91.911 -54.438 -46.567 1.00 14.79 74 ASP D C 1
ATOM 12094 O O . ASP D 1 74 ? 93.096 -54.734 -46.683 1.00 14.43 74 ASP D O 1
ATOM 12099 N N . LEU D 1 75 ? 91.435 -53.233 -46.867 1.00 13.91 75 LEU D N 1
ATOM 12100 C CA . LEU D 1 75 ? 92.289 -52.162 -47.366 1.00 14.63 75 LEU D CA 1
ATOM 12101 C C . LEU D 1 75 ? 92.727 -51.191 -46.275 1.00 14.54 75 LEU D C 1
ATOM 12102 O O . LEU D 1 75 ? 91.916 -50.437 -45.733 1.00 12.50 75 LEU D O 1
ATOM 12107 N N . ASN D 1 76 ? 94.018 -51.215 -45.966 1.00 12.95 76 ASN D N 1
ATOM 12108 C CA . ASN D 1 76 ? 94.591 -50.353 -44.938 1.00 13.43 76 ASN D CA 1
ATOM 12109 C C . ASN D 1 76 ? 95.201 -49.135 -45.612 1.00 11.94 76 ASN D C 1
ATOM 12110 O O . ASN D 1 76 ? 96.314 -49.194 -46.124 1.00 11.55 76 ASN D O 1
ATOM 12115 N N . GLY D 1 77 ? 94.462 -48.032 -45.610 1.00 12.37 77 GLY D N 1
ATOM 12116 C CA . GLY D 1 77 ? 94.951 -46.815 -46.225 1.00 11.16 77 GLY D CA 1
ATOM 12117 C C . GLY D 1 77 ? 95.501 -45.807 -45.231 1.00 12.57 77 GLY D C 1
ATOM 12118 O O . GLY D 1 77 ? 95.211 -44.611 -45.337 1.00 12.45 77 GLY D O 1
ATOM 12119 N N . SER D 1 78 ? 96.274 -46.276 -44.252 1.00 12.30 78 SER D N 1
ATOM 12120 C CA . SER D 1 78 ? 96.882 -45.369 -43.280 1.00 12.43 78 SER D CA 1
ATOM 12121 C C . SER D 1 78 ? 98.325 -45.124 -43.717 1.00 13.64 78 SER D C 1
ATOM 12122 O O . SER D 1 78 ? 99.034 -46.057 -44.095 1.00 13.70 78 SER D O 1
ATOM 12125 N N . GLY D 1 79 ? 98.751 -43.865 -43.682 1.00 13.30 79 GLY D N 1
ATOM 12126 C CA . GLY D 1 79 ? 100.106 -43.543 -44.087 1.00 15.10 79 GLY D CA 1
ATOM 12127 C C . GLY D 1 79 ? 101.126 -43.868 -43.012 1.00 15.06 79 GLY D C 1
ATOM 12128 O O . GLY D 1 79 ? 100.788 -43.962 -41.833 1.00 13.39 79 GLY D O 1
ATOM 12129 N N . GLN D 1 80 ? 102.377 -44.045 -43.422 1.00 14.72 80 GLN D N 1
ATOM 12130 C CA . GLN D 1 80 ? 103.448 -44.347 -42.480 1.00 14.52 80 GLN D CA 1
ATOM 12131 C C . GLN D 1 80 ? 104.109 -43.044 -42.048 1.00 13.52 80 GLN D C 1
ATOM 12132 O O . GLN D 1 80 ? 103.952 -42.010 -42.704 1.00 12.32 80 GLN D O 1
ATOM 12138 N N . ALA D 1 81 ? 104.844 -43.097 -40.943 1.00 11.75 81 ALA D N 1
ATOM 12139 C CA . ALA D 1 81 ? 105.529 -41.920 -40.430 1.00 11.97 81 ALA D CA 1
ATOM 12140 C C . ALA D 1 81 ? 106.704 -41.528 -41.317 1.00 13.55 81 ALA D C 1
ATOM 12141 O O . ALA D 1 81 ? 107.338 -42.378 -41.951 1.00 13.47 81 ALA D O 1
ATOM 12143 N N . SER D 1 82 ? 106.989 -40.231 -41.357 1.00 12.74 82 SER D N 1
ATOM 12144 C CA . SER D 1 82 ? 108.102 -39.713 -42.141 1.00 13.32 82 SER D CA 1
ATOM 12145 C C . SER D 1 82 ? 109.393 -40.410 -41.719 1.00 14.54 82 SER D C 1
ATOM 12146 O O . SER D 1 82 ? 109.547 -40.798 -40.564 1.00 12.24 82 SER D O 1
ATOM 12149 N N . ARG D 1 83 ? 110.320 -40.569 -42.654 1.00 15.92 83 ARG D N 1
ATOM 12150 C CA . ARG D 1 83 ? 111.588 -41.204 -42.336 1.00 19.92 83 ARG D CA 1
ATOM 12151 C C . ARG D 1 83 ? 112.479 -40.204 -41.607 1.00 19.82 83 ARG D C 1
ATOM 12152 O O . ARG D 1 83 ? 113.497 -40.574 -41.032 1.00 20.72 83 ARG D O 1
ATOM 12160 N N . ALA D 1 84 ? 112.079 -38.936 -41.621 1.00 18.28 84 ALA D N 1
ATOM 12161 C CA . ALA D 1 84 ? 112.855 -37.891 -40.965 1.00 19.64 84 ALA D CA 1
ATOM 12162 C C . ALA D 1 84 ? 112.531 -37.725 -39.479 1.00 18.98 84 ALA D C 1
ATOM 12163 O O . ALA D 1 84 ? 113.210 -36.976 -38.780 1.00 19.54 84 ALA D O 1
ATOM 12165 N N . VAL D 1 85 ? 111.499 -38.406 -38.988 1.00 16.42 85 VAL D N 1
ATOM 12166 C CA . VAL D 1 85 ? 111.163 -38.291 -37.573 1.00 15.75 85 VAL D CA 1
ATOM 12167 C C . VAL D 1 85 ? 111.594 -39.528 -36.797 1.00 16.04 85 VAL D C 1
ATOM 12168 O O . VAL D 1 85 ? 111.814 -40.594 -37.369 1.00 16.53 85 VAL D O 1
ATOM 12172 N N . SER D 1 86 ? 111.702 -39.372 -35.486 1.00 14.72 86 SER D N 1
ATOM 12173 C CA . SER D 1 86 ? 112.108 -40.455 -34.603 1.00 14.48 86 SER D CA 1
ATOM 12174 C C . SER D 1 86 ? 111.995 -39.911 -33.191 1.00 14.12 86 SER D C 1
ATOM 12175 O O . SER D 1 86 ? 111.722 -38.726 -33.003 1.00 14.30 86 SER D O 1
ATOM 12178 N N . ILE D 1 87 ? 112.219 -40.765 -32.200 1.00 13.29 87 ILE D N 1
ATOM 12179 C CA . ILE D 1 87 ? 112.146 -40.320 -30.819 1.00 13.99 87 ILE D CA 1
ATOM 12180 C C . ILE D 1 87 ? 113.273 -39.333 -30.527 1.00 13.22 87 ILE D C 1
ATOM 12181 O O . ILE D 1 87 ? 113.056 -38.343 -29.834 1.00 14.26 87 ILE D O 1
ATOM 12186 N N . ASP D 1 88 ? 114.462 -39.582 -31.074 1.00 13.51 88 ASP D N 1
ATOM 12187 C CA . ASP D 1 88 ? 115.599 -38.676 -30.884 1.00 14.73 88 ASP D CA 1
ATOM 12188 C C . ASP D 1 88 ? 115.239 -37.296 -31.445 1.00 15.88 88 ASP D C 1
ATOM 12189 O O . ASP D 1 88 ? 115.597 -36.264 -30.875 1.00 14.27 88 ASP D O 1
ATOM 12194 N N . TYR D 1 89 ? 114.546 -37.297 -32.579 1.00 13.86 89 TYR D N 1
ATOM 12195 C CA . TYR D 1 89 ? 114.109 -36.073 -33.247 1.00 15.74 89 TYR D CA 1
ATOM 12196 C C . TYR D 1 89 ? 113.308 -35.188 -32.285 1.00 14.44 89 TYR D C 1
ATOM 12197 O O . TYR D 1 89 ? 113.547 -33.984 -32.188 1.00 14.58 89 TYR D O 1
ATOM 12206 N N . TYR D 1 90 ? 112.360 -35.792 -31.571 1.00 13.78 90 TYR D N 1
ATOM 12207 C CA . TYR D 1 90 ? 111.543 -35.053 -30.617 1.00 13.03 90 TYR D CA 1
ATOM 12208 C C . TYR D 1 90 ? 112.320 -34.699 -29.347 1.00 15.03 90 TYR D C 1
ATOM 12209 O O . TYR D 1 90 ? 112.219 -33.577 -28.845 1.00 14.86 90 TYR D O 1
ATOM 12218 N N . GLU D 1 91 ? 113.104 -35.640 -28.831 1.00 15.03 91 GLU D N 1
ATOM 12219 C CA . GLU D 1 91 ? 113.884 -35.372 -27.626 1.00 15.93 91 GLU D CA 1
ATOM 12220 C C . GLU D 1 91 ? 114.857 -34.222 -27.885 1.00 16.06 91 GLU D C 1
ATOM 12221 O O . GLU D 1 91 ? 115.091 -33.385 -27.013 1.00 15.97 91 GLU D O 1
ATOM 12227 N N . SER D 1 92 ? 115.411 -34.172 -29.093 1.00 15.33 92 SER D N 1
ATOM 12228 C CA . SER D 1 92 ? 116.346 -33.112 -29.447 1.00 17.43 92 SER D CA 1
ATOM 12229 C C . SER D 1 92 ? 115.663 -31.744 -29.409 1.00 17.63 92 SER D C 1
ATOM 12230 O O . SER D 1 92 ? 116.315 -30.715 -29.207 1.00 17.53 92 SER D O 1
ATOM 12241 N N . GLY D 1 94 ? 113.414 -31.105 -27.215 1.00 18.53 94 GLY D N 1
ATOM 12242 C CA . GLY D 1 94 ? 113.056 -30.905 -25.820 1.00 16.55 94 GLY D CA 1
ATOM 12243 C C . GLY D 1 94 ? 111.649 -31.381 -25.490 1.00 16.80 94 GLY D C 1
ATOM 12244 O O . GLY D 1 94 ? 111.093 -31.027 -24.452 1.00 16.21 94 GLY D O 1
ATOM 12245 N N . LEU D 1 95 ? 111.073 -32.199 -26.366 1.00 15.69 95 LEU D N 1
ATOM 12246 C CA . LEU D 1 95 ? 109.715 -32.706 -26.170 1.00 16.86 95 LEU D CA 1
ATOM 12247 C C . LEU D 1 95 ? 109.657 -34.158 -25.694 1.00 17.12 95 LEU D C 1
ATOM 12248 O O . LEU D 1 95 ? 110.490 -34.979 -26.072 1.00 18.11 95 LEU D O 1
ATOM 12253 N N . THR D 1 96 ? 108.670 -34.471 -24.859 1.00 17.35 96 THR D N 1
ATOM 12254 C CA . THR D 1 96 ? 108.490 -35.836 -24.371 1.00 17.68 96 THR D CA 1
ATOM 12255 C C . THR D 1 96 ? 107.178 -36.379 -24.926 1.00 18.00 96 THR D C 1
ATOM 12256 O O . THR D 1 96 ? 106.811 -37.528 -24.681 1.00 17.42 96 THR D O 1
ATOM 12260 N N . LYS D 1 97 ? 106.471 -35.532 -25.668 1.00 17.16 97 LYS D N 1
ATOM 12261 C CA . LYS D 1 97 ? 105.205 -35.905 -26.285 1.00 17.93 97 LYS D CA 1
ATOM 12262 C C . LYS D 1 97 ? 105.070 -35.217 -27.634 1.00 17.03 97 LYS D C 1
ATOM 12263 O O . LYS D 1 97 ? 105.452 -34.058 -27.792 1.00 15.67 97 LYS D O 1
ATOM 12269 N N . ILE D 1 98 ? 104.533 -35.940 -28.610 1.00 15.94 98 ILE D N 1
ATOM 12270 C CA . ILE D 1 98 ? 104.341 -35.384 -29.942 1.00 14.56 98 ILE D CA 1
ATOM 12271 C C . ILE D 1 98 ? 103.198 -34.370 -29.873 1.00 13.73 98 ILE D C 1
ATOM 12272 O O . ILE D 1 98 ? 102.147 -34.650 -29.297 1.00 12.98 98 ILE D O 1
ATOM 12277 N N . PRO D 1 99 ? 103.398 -33.171 -30.444 1.00 14.19 99 PRO D N 1
ATOM 12278 C CA . PRO D 1 99 ? 102.358 -32.138 -30.424 1.00 14.73 99 PRO D CA 1
ATOM 12279 C C . PRO D 1 99 ? 101.079 -32.630 -31.093 1.00 15.83 99 PRO D C 1
ATOM 12280 O O . PRO D 1 99 ? 101.121 -33.495 -31.969 1.00 13.89 99 PRO D O 1
ATOM 12284 N N . GLU D 1 100 ? 99.944 -32.078 -30.679 1.00 15.80 100 GLU D N 1
ATOM 12285 C CA . GLU D 1 100 ? 98.666 -32.457 -31.263 1.00 16.42 100 GLU D CA 1
ATOM 12286 C C . GLU D 1 100 ? 98.403 -31.686 -32.554 1.00 15.28 100 GLU D C 1
ATOM 12287 O O . GLU D 1 100 ? 97.765 -32.201 -33.468 1.00 14.93 100 GLU D O 1
ATOM 12293 N N . ARG D 1 101 ? 98.906 -30.456 -32.624 1.00 13.47 101 ARG D N 1
ATOM 12294 C CA . ARG D 1 101 ? 98.724 -29.609 -33.800 1.00 14.42 101 ARG D CA 1
ATOM 12295 C C . ARG D 1 101 ? 100.073 -29.092 -34.293 1.00 15.00 101 ARG D C 1
ATOM 12296 O O . ARG D 1 101 ? 101.091 -29.226 -33.609 1.00 14.18 101 ARG D O 1
ATOM 12304 N N . GLY D 1 102 ? 100.080 -28.510 -35.488 1.00 14.95 102 GLY D N 1
ATOM 12305 C CA . GLY D 1 102 ? 101.314 -27.973 -36.028 1.00 15.25 102 GLY D CA 1
ATOM 12306 C C . GLY D 1 102 ? 102.086 -28.896 -36.947 1.00 15.45 102 GLY D C 1
ATOM 12307 O O . GLY D 1 102 ? 101.697 -30.049 -37.163 1.00 16.26 102 GLY D O 1
ATOM 12308 N N . PRO D 1 103 ? 103.212 -28.415 -37.497 1.00 14.90 103 PRO D N 1
ATOM 12309 C CA . PRO D 1 103 ? 104.047 -29.200 -38.410 1.00 14.47 103 PRO D CA 1
ATOM 12310 C C . PRO D 1 103 ? 104.706 -30.429 -37.796 1.00 14.79 103 PRO D C 1
ATOM 12311 O O . PRO D 1 103 ? 105.134 -31.333 -38.518 1.00 12.72 103 PRO D O 1
ATOM 12315 N N . TYR D 1 104 ? 104.790 -30.469 -36.469 1.00 13.88 104 TYR D N 1
ATOM 12316 C CA . TYR D 1 104 ? 105.410 -31.605 -35.799 1.00 14.35 104 TYR D CA 1
ATOM 12317 C C . TYR D 1 104 ? 104.359 -32.620 -35.364 1.00 13.55 104 TYR D C 1
ATOM 12318 O O . TYR D 1 104 ? 104.662 -33.605 -34.688 1.00 13.33 104 TYR D O 1
ATOM 12327 N N . ALA D 1 105 ? 103.119 -32.369 -35.769 1.00 12.65 105 ALA D N 1
ATOM 12328 C CA . ALA D 1 105 ? 102.010 -33.266 -35.474 1.00 13.53 105 ALA D CA 1
ATOM 12329 C C . ALA D 1 105 ? 101.650 -33.988 -36.772 1.00 13.00 105 ALA D C 1
ATOM 12330 O O . ALA D 1 105 ? 101.245 -35.149 -36.761 1.00 14.47 105 ALA D O 1
ATOM 12332 N N . ALA D 1 106 ? 101.808 -33.290 -37.892 1.00 11.71 106 ALA D N 1
ATOM 12333 C CA . ALA D 1 106 ? 101.495 -33.858 -39.201 1.00 12.75 106 ALA D CA 1
ATOM 12334 C C . ALA D 1 106 ? 102.706 -34.647 -39.680 1.00 12.27 106 ALA D C 1
ATOM 12335 O O . ALA D 1 106 ? 103.394 -34.237 -40.617 1.00 13.61 106 ALA D O 1
ATOM 12337 N N . ILE D 1 107 ? 102.953 -35.787 -39.040 1.00 12.02 107 ILE D N 1
ATOM 12338 C CA . ILE D 1 107 ? 104.113 -36.603 -39.368 1.00 12.23 107 ILE D CA 1
ATOM 12339 C C . ILE D 1 107 ? 103.879 -37.924 -40.101 1.00 13.70 107 ILE D C 1
ATOM 12340 O O . ILE D 1 107 ? 104.824 -38.692 -40.301 1.00 15.95 107 ILE D O 1
ATOM 12345 N N . THR D 1 108 ? 102.639 -38.207 -40.489 1.00 13.34 108 THR D N 1
ATOM 12346 C CA . THR D 1 108 ? 102.365 -39.425 -41.245 1.00 13.97 108 THR D CA 1
ATOM 12347 C C . THR D 1 108 ? 101.803 -39.017 -42.598 1.00 15.20 108 THR D C 1
ATOM 12348 O O . THR D 1 108 ? 101.081 -38.027 -42.708 1.00 12.98 108 THR D O 1
ATOM 12352 N N . VAL D 1 109 ? 102.155 -39.780 -43.626 1.00 13.21 109 VAL D N 1
ATOM 12353 C CA . VAL D 1 109 ? 101.697 -39.511 -44.980 1.00 14.61 109 VAL D CA 1
ATOM 12354 C C . VAL D 1 109 ? 100.190 -39.723 -45.130 1.00 14.00 109 VAL D C 1
ATOM 12355 O O . VAL D 1 109 ? 99.638 -40.675 -44.582 1.00 14.68 109 VAL D O 1
ATOM 12359 N N . PRO D 1 110 ? 99.502 -38.814 -45.845 1.00 13.28 110 PRO D N 1
ATOM 12360 C CA . PRO D 1 110 ? 98.055 -38.977 -46.038 1.00 12.98 110 PRO D CA 1
ATOM 12361 C C . PRO D 1 110 ? 97.898 -40.233 -46.890 1.00 13.23 110 PRO D C 1
ATOM 12362 O O . PRO D 1 110 ? 98.492 -40.328 -47.964 1.00 13.11 110 PRO D O 1
ATOM 12366 N N . GLY D 1 111 ? 97.109 -41.193 -46.426 1.00 12.57 111 GLY D N 1
ATOM 12367 C CA . GLY D 1 111 ? 96.971 -42.416 -47.192 1.00 12.74 111 GLY D CA 1
ATOM 12368 C C . GLY D 1 111 ? 95.710 -42.606 -48.006 1.00 12.74 111 GLY D C 1
ATOM 12369 O O . GLY D 1 111 ? 95.628 -43.558 -48.789 1.00 13.43 111 GLY D O 1
ATOM 12370 N N . ILE D 1 112 ? 94.738 -41.710 -47.862 1.00 12.52 112 ILE D N 1
ATOM 12371 C CA . ILE D 1 112 ? 93.483 -41.876 -48.582 1.00 11.64 112 ILE D CA 1
ATOM 12372 C C . ILE D 1 112 ? 93.592 -41.910 -50.106 1.00 12.75 112 ILE D C 1
ATOM 12373 O O . ILE D 1 112 ? 93.027 -42.800 -50.737 1.00 11.54 112 ILE D O 1
ATOM 12378 N N . ALA D 1 113 ? 94.321 -40.970 -50.702 1.00 13.53 113 ALA D N 1
ATOM 12379 C CA . ALA D 1 113 ? 94.446 -40.946 -52.160 1.00 14.37 113 ALA D CA 1
ATOM 12380 C C . ALA D 1 113 ? 95.002 -42.272 -52.683 1.00 15.07 113 ALA D C 1
ATOM 12381 O O . ALA D 1 113 ? 94.603 -42.747 -53.750 1.00 14.65 113 ALA D O 1
ATOM 12383 N N . GLY D 1 114 ? 95.916 -42.869 -51.923 1.00 14.42 114 GLY D N 1
ATOM 12384 C CA . GLY D 1 114 ? 96.497 -44.139 -52.325 1.00 13.83 114 GLY D CA 1
ATOM 12385 C C . GLY D 1 114 ? 95.492 -45.274 -52.245 1.00 15.07 114 GLY D C 1
ATOM 12386 O O . GLY D 1 114 ? 95.516 -46.201 -53.059 1.00 16.00 114 GLY D O 1
ATOM 12387 N N . SER D 1 115 ? 94.601 -45.211 -51.261 1.00 13.25 115 SER D N 1
ATOM 12388 C CA . SER D 1 115 ? 93.587 -46.242 -51.118 1.00 14.23 115 SER D CA 1
ATOM 12389 C C . SER D 1 115 ? 92.607 -46.134 -52.290 1.00 13.97 115 SER D C 1
ATOM 12390 O O . SER D 1 115 ? 92.075 -47.142 -52.759 1.00 15.63 115 SER D O 1
ATOM 12393 N N . TRP D 1 116 ? 92.372 -44.915 -52.772 1.00 13.39 116 TRP D N 1
ATOM 12394 C CA . TRP D 1 116 ? 91.467 -44.730 -53.908 1.00 13.17 116 TRP D CA 1
ATOM 12395 C C . TRP D 1 116 ? 92.079 -45.353 -55.159 1.00 14.45 116 TRP D C 1
ATOM 12396 O O . TRP D 1 116 ? 91.376 -45.928 -55.994 1.00 15.06 116 TRP D O 1
ATOM 12407 N N . ASP D 1 117 ? 93.393 -45.222 -55.291 1.00 14.96 117 ASP D N 1
ATOM 12408 C CA . ASP D 1 117 ? 94.109 -45.795 -56.425 1.00 15.39 117 ASP D CA 1
ATOM 12409 C C . ASP D 1 117 ? 93.833 -47.301 -56.500 1.00 15.96 117 ASP D C 1
ATOM 12410 O O . ASP D 1 117 ? 93.500 -47.830 -57.565 1.00 15.15 117 ASP D O 1
ATOM 12415 N N . GLU D 1 118 ? 93.964 -47.983 -55.365 1.00 15.29 118 GLU D N 1
ATOM 12416 C CA . GLU D 1 118 ? 93.731 -49.425 -55.302 1.00 17.03 118 GLU D CA 1
ATOM 12417 C C . GLU D 1 118 ? 92.294 -49.790 -55.638 1.00 15.14 118 GLU D C 1
ATOM 12418 O O . GLU D 1 118 ? 92.043 -50.681 -56.449 1.00 15.87 118 GLU D O 1
ATOM 12424 N N . ILE D 1 119 ? 91.349 -49.111 -54.997 1.00 13.08 119 ILE D N 1
ATOM 12425 C CA . ILE D 1 119 ? 89.939 -49.375 -55.236 1.00 13.07 119 ILE D CA 1
ATOM 12426 C C . ILE D 1 119 ? 89.600 -49.182 -56.714 1.00 13.87 119 ILE D C 1
ATOM 12427 O O . ILE D 1 119 ? 88.930 -50.016 -57.321 1.00 12.61 119 ILE D O 1
ATOM 12432 N N . PHE D 1 120 ? 90.080 -48.081 -57.285 1.00 14.06 120 PHE D N 1
ATOM 12433 C CA . PHE D 1 120 ? 89.825 -47.762 -58.683 1.00 15.60 120 PHE D CA 1
ATOM 12434 C C . PHE D 1 120 ? 90.319 -48.843 -59.642 1.00 17.29 120 PHE D C 1
ATOM 12435 O O . PHE D 1 120 ? 89.553 -49.359 -60.448 1.00 17.02 120 PHE D O 1
ATOM 12443 N N . ARG D 1 121 ? 91.598 -49.186 -59.557 1.00 19.23 121 ARG D N 1
ATOM 12444 C CA . ARG D 1 121 ? 92.152 -50.191 -60.455 1.00 21.23 121 ARG D CA 1
ATOM 12445 C C . ARG D 1 121 ? 91.561 -51.586 -60.293 1.00 20.91 121 ARG D C 1
ATOM 12446 O O . ARG D 1 121 ? 91.511 -52.359 -61.251 1.00 20.31 121 ARG D O 1
ATOM 12454 N N . LYS D 1 122 ? 91.091 -51.900 -59.093 1.00 20.37 122 LYS D N 1
ATOM 12455 C CA . LYS D 1 122 ? 90.532 -53.219 -58.823 1.00 20.50 122 LYS D CA 1
ATOM 12456 C C . LYS D 1 122 ? 89.019 -53.371 -58.998 1.00 19.60 122 LYS D C 1
ATOM 12457 O O . LYS D 1 122 ? 88.555 -54.406 -59.476 1.00 18.11 122 LYS D O 1
ATOM 12463 N N . PHE D 1 123 ? 88.254 -52.342 -58.643 1.00 17.56 123 PHE D N 1
ATOM 12464 C CA . PHE D 1 123 ? 86.793 -52.436 -58.699 1.00 17.11 123 PHE D CA 1
ATOM 12465 C C . PHE D 1 123 ? 86.004 -51.489 -59.609 1.00 15.84 123 PHE D C 1
ATOM 12466 O O . PHE D 1 123 ? 84.878 -51.802 -59.989 1.00 15.69 123 PHE D O 1
ATOM 12474 N N . ALA D 1 124 ? 86.574 -50.338 -59.944 1.00 17.04 124 ALA D N 1
ATOM 12475 C CA . ALA D 1 124 ? 85.861 -49.350 -60.753 1.00 17.60 124 ALA D CA 1
ATOM 12476 C C . ALA D 1 124 ? 85.653 -49.695 -62.226 1.00 18.41 124 ALA D C 1
ATOM 12477 O O . ALA D 1 124 ? 86.359 -50.534 -62.788 1.00 17.67 124 ALA D O 1
ATOM 12479 N N . THR D 1 125 ? 84.670 -49.035 -62.838 1.00 17.33 125 THR D N 1
ATOM 12480 C CA . THR D 1 125 ? 84.350 -49.238 -64.249 1.00 18.04 125 THR D CA 1
ATOM 12481 C C . THR D 1 125 ? 84.273 -47.903 -64.981 1.00 19.77 125 THR D C 1
ATOM 12482 O O . THR D 1 125 ? 84.398 -47.849 -66.203 1.00 20.12 125 THR D O 1
ATOM 12494 N N . ASP D 1 127 ? 85.379 -43.744 -65.728 1.00 20.49 127 ASP D N 1
ATOM 12495 C CA . ASP D 1 127 ? 86.593 -42.950 -65.849 1.00 22.38 127 ASP D CA 1
ATOM 12496 C C . ASP D 1 127 ? 86.742 -42.115 -64.580 1.00 21.48 127 ASP D C 1
ATOM 12497 O O . ASP D 1 127 ? 85.751 -41.666 -64.004 1.00 19.69 127 ASP D O 1
ATOM 12502 N N . ILE D 1 128 ? 87.981 -41.908 -64.154 1.00 20.35 128 ILE D N 1
ATOM 12503 C CA . ILE D 1 128 ? 88.250 -41.148 -62.940 1.00 20.25 128 ILE D CA 1
ATOM 12504 C C . ILE D 1 128 ? 87.623 -39.755 -62.956 1.00 19.34 128 ILE D C 1
ATOM 12505 O O . ILE D 1 128 ? 87.146 -39.273 -61.928 1.00 20.18 128 ILE D O 1
ATOM 12510 N N . ALA D 1 129 ? 87.609 -39.114 -64.120 1.00 18.97 129 ALA D N 1
ATOM 12511 C CA . ALA D 1 129 ? 87.034 -37.776 -64.234 1.00 17.58 129 ALA D CA 1
ATOM 12512 C C . ALA D 1 129 ? 85.561 -37.745 -63.841 1.00 17.37 129 ALA D C 1
ATOM 12513 O O . ALA D 1 129 ? 85.103 -36.806 -63.189 1.00 15.73 129 ALA D O 1
ATOM 12515 N N . ASP D 1 130 ? 84.815 -38.770 -64.238 1.00 17.08 130 ASP D N 1
ATOM 12516 C CA . ASP D 1 130 ? 83.395 -38.814 -63.917 1.00 17.57 130 ASP D CA 1
ATOM 12517 C C . ASP D 1 130 ? 83.174 -39.111 -62.440 1.00 16.71 130 ASP D C 1
ATOM 12518 O O . ASP D 1 130 ? 82.202 -38.654 -61.844 1.00 17.02 130 ASP D O 1
ATOM 12523 N N . ILE D 1 131 ? 84.087 -39.870 -61.850 1.00 15.56 131 ILE D N 1
ATOM 12524 C CA . ILE D 1 131 ? 83.992 -40.207 -60.437 1.00 15.42 131 ILE D CA 1
ATOM 12525 C C . ILE D 1 131 ? 84.269 -38.982 -59.562 1.00 15.88 131 ILE D C 1
ATOM 12526 O O . ILE D 1 131 ? 83.624 -38.790 -58.533 1.00 16.77 131 ILE D O 1
ATOM 12531 N N . LEU D 1 132 ? 85.205 -38.141 -59.994 1.00 14.13 132 LEU D N 1
ATOM 12532 C CA . LEU D 1 132 ? 85.595 -36.961 -59.223 1.00 14.61 132 LEU D CA 1
ATOM 12533 C C . LEU D 1 132 ? 84.877 -35.648 -59.542 1.00 15.79 132 LEU D C 1
ATOM 12534 O O . LEU D 1 132 ? 84.946 -34.700 -58.758 1.00 14.71 132 LEU D O 1
ATOM 12539 N N . GLU D 1 133 ? 84.186 -35.587 -60.677 1.00 17.22 133 GLU D N 1
ATOM 12540 C CA . GLU D 1 133 ? 83.484 -34.366 -61.067 1.00 18.69 133 GLU D CA 1
ATOM 12541 C C . GLU D 1 133 ? 82.564 -33.793 -59.982 1.00 17.96 133 GLU D C 1
ATOM 12542 O O . GLU D 1 133 ? 82.526 -32.583 -59.776 1.00 19.58 133 GLU D O 1
ATOM 12548 N N . PRO D 1 134 ? 81.804 -34.649 -59.277 1.00 18.09 134 PRO D N 1
ATOM 12549 C CA . PRO D 1 134 ? 80.919 -34.111 -58.235 1.00 17.34 134 PRO D CA 1
ATOM 12550 C C . PRO D 1 134 ? 81.690 -33.378 -57.137 1.00 17.26 134 PRO D C 1
ATOM 12551 O O . PRO D 1 134 ? 81.305 -32.284 -56.723 1.00 16.46 134 PRO D O 1
ATOM 12555 N N . ALA D 1 135 ? 82.771 -33.987 -56.661 1.00 16.30 135 ALA D N 1
ATOM 12556 C CA . ALA D 1 135 ? 83.587 -33.368 -55.625 1.00 15.80 135 ALA D CA 1
ATOM 12557 C C . ALA D 1 135 ? 84.172 -32.058 -56.149 1.00 15.05 135 ALA D C 1
ATOM 12558 O O . ALA D 1 135 ? 84.145 -31.038 -55.462 1.00 15.41 135 ALA D O 1
ATOM 12560 N N . ILE D 1 136 ? 84.696 -32.089 -57.370 1.00 14.74 136 ILE D N 1
ATOM 12561 C CA . ILE D 1 136 ? 85.285 -30.900 -57.975 1.00 15.38 136 ILE D CA 1
ATOM 12562 C C . ILE D 1 136 ? 84.245 -29.787 -58.079 1.00 15.93 136 ILE D C 1
ATOM 12563 O O . ILE D 1 136 ? 84.500 -28.644 -57.692 1.00 15.39 136 ILE D O 1
ATOM 12568 N N . ARG D 1 137 ? 83.069 -30.130 -58.591 1.00 16.23 137 ARG D N 1
ATOM 12569 C CA . ARG D 1 137 ? 81.992 -29.157 -58.739 1.00 15.86 137 ARG D CA 1
ATOM 12570 C C . ARG D 1 137 ? 81.572 -28.580 -57.392 1.00 15.87 137 ARG D C 1
ATOM 12571 O O . ARG D 1 137 ? 81.415 -27.367 -57.255 1.00 16.47 137 ARG D O 1
ATOM 12573 N N . THR D 1 138 ? 81.390 -29.450 -56.403 1.00 14.81 138 THR D N 1
ATOM 12574 C CA . THR D 1 138 ? 80.976 -29.017 -55.072 1.00 14.88 138 THR D CA 1
ATOM 12575 C C . THR D 1 138 ? 82.032 -28.146 -54.383 1.00 14.94 138 THR D C 1
ATOM 12576 O O . THR D 1 138 ? 81.699 -27.194 -53.677 1.00 16.56 138 THR D O 1
ATOM 12580 N N . ALA D 1 139 ? 83.303 -28.466 -54.585 1.00 13.24 139 ALA D N 1
ATOM 12581 C CA . ALA D 1 139 ? 84.369 -27.680 -53.971 1.00 14.22 139 ALA D CA 1
ATOM 12582 C C . ALA D 1 139 ? 84.445 -26.306 -54.628 1.00 14.85 139 ALA D C 1
ATOM 12583 O O . ALA D 1 139 ? 84.621 -25.295 -53.953 1.00 14.64 139 ALA D O 1
ATOM 12585 N N . SER D 1 140 ? 84.290 -26.280 -55.949 1.00 15.17 140 SER D N 1
ATOM 12586 C CA . SER D 1 140 ? 84.369 -25.041 -56.713 1.00 17.86 140 SER D CA 1
ATOM 12587 C C . SER D 1 140 ? 83.153 -24.130 -56.559 1.00 18.17 140 SER D C 1
ATOM 12588 O O . SER D 1 140 ? 83.290 -22.954 -56.211 1.00 18.69 140 SER D O 1
ATOM 12591 N N . ALA D 1 141 ? 81.965 -24.664 -56.821 1.00 17.55 141 ALA D N 1
ATOM 12592 C CA . ALA D 1 141 ? 80.741 -23.874 -56.706 1.00 18.13 141 ALA D CA 1
ATOM 12593 C C . ALA D 1 141 ? 80.390 -23.592 -55.250 1.00 17.68 141 ALA D C 1
ATOM 12594 O O . ALA D 1 141 ? 79.729 -22.602 -54.944 1.00 16.54 141 ALA D O 1
ATOM 12596 N N . GLY D 1 142 ? 80.835 -24.466 -54.352 1.00 18.49 142 GLY D N 1
ATOM 12597 C CA . GLY D 1 142 ? 80.544 -24.285 -52.940 1.00 17.63 142 GLY D CA 1
ATOM 12598 C C . GLY D 1 142 ? 79.211 -24.898 -52.540 1.00 18.31 142 GLY D C 1
ATOM 12599 O O . GLY D 1 142 ? 78.438 -25.332 -53.395 1.00 16.70 142 GLY D O 1
ATOM 12600 N N . PHE D 1 143 ? 78.945 -24.943 -51.238 1.00 16.55 143 PHE D N 1
ATOM 12601 C CA . PHE D 1 143 ? 77.698 -25.498 -50.728 1.00 16.92 143 PHE D CA 1
ATOM 12602 C C . PHE D 1 143 ? 77.355 -24.836 -49.396 1.00 17.66 143 PHE D C 1
ATOM 12603 O O . PHE D 1 143 ? 78.247 -24.417 -48.658 1.00 17.88 143 PHE D O 1
ATOM 12611 N N . PRO D 1 144 ? 76.057 -24.710 -49.082 1.00 17.09 144 PRO D N 1
ATOM 12612 C CA . PRO D 1 144 ? 75.670 -24.090 -47.812 1.00 18.67 144 PRO D CA 1
ATOM 12613 C C . PRO D 1 144 ? 75.956 -25.062 -46.671 1.00 19.53 144 PRO D C 1
ATOM 12614 O O . PRO D 1 144 ? 75.455 -26.189 -46.670 1.00 20.25 144 PRO D O 1
ATOM 12618 N N . ILE D 1 145 ? 76.766 -24.630 -45.706 1.00 17.74 145 ILE D N 1
ATOM 12619 C CA . ILE D 1 145 ? 77.127 -25.489 -44.582 1.00 17.24 145 ILE D CA 1
ATOM 12620 C C . ILE D 1 145 ? 76.009 -25.674 -43.566 1.00 16.99 145 ILE D C 1
ATOM 12621 O O . ILE D 1 145 ? 75.131 -24.826 -43.420 1.00 16.10 145 ILE D O 1
ATOM 12626 N N . THR D 1 146 ? 76.056 -26.798 -42.861 1.00 17.96 146 THR D N 1
ATOM 12627 C CA . THR D 1 146 ? 75.057 -27.123 -41.848 1.00 17.69 146 THR D CA 1
ATOM 12628 C C . THR D 1 146 ? 75.474 -26.536 -40.506 1.00 17.75 146 THR D C 1
ATOM 12629 O O . THR D 1 146 ? 76.598 -26.053 -40.351 1.00 16.67 146 THR D O 1
ATOM 12633 N N . GLN D 1 147 ? 74.569 -26.598 -39.535 1.00 18.12 147 GLN D N 1
ATOM 12634 C CA . GLN D 1 147 ? 74.853 -26.088 -38.201 1.00 19.33 147 GLN D CA 1
ATOM 12635 C C . GLN D 1 147 ? 75.996 -26.880 -37.572 1.00 18.71 147 GLN D C 1
ATOM 12636 O O . GLN D 1 147 ? 76.865 -26.314 -36.910 1.00 18.97 147 GLN D O 1
ATOM 12642 N N . ASN D 1 148 ? 75.997 -28.192 -37.782 1.00 19.36 148 ASN D N 1
ATOM 12643 C CA . ASN D 1 148 ? 77.052 -29.041 -37.237 1.00 18.89 148 ASN D CA 1
ATOM 12644 C C . ASN D 1 148 ? 78.419 -28.664 -37.816 1.00 17.95 148 ASN D C 1
ATOM 12645 O O . ASN D 1 148 ? 79.418 -28.642 -37.100 1.00 18.33 148 ASN D O 1
ATOM 12650 N N . TYR D 1 149 ? 78.465 -28.372 -39.112 1.00 16.59 149 TYR D N 1
ATOM 12651 C CA . TYR D 1 149 ? 79.725 -28.006 -39.754 1.00 16.87 149 TYR D CA 1
ATOM 12652 C C . TYR D 1 149 ? 80.178 -26.653 -39.209 1.00 17.40 149 TYR D C 1
ATOM 12653 O O . TYR D 1 149 ? 81.359 -26.449 -38.924 1.00 17.30 149 TYR D O 1
ATOM 12662 N N . SER D 1 150 ? 79.230 -25.732 -39.059 1.00 17.72 150 SER D N 1
ATOM 12663 C CA . SER D 1 150 ? 79.535 -24.410 -38.526 1.00 16.81 150 SER D CA 1
ATOM 12664 C C . SER D 1 150 ? 80.178 -24.570 -37.145 1.00 16.73 150 SER D C 1
ATOM 12665 O O . SER D 1 150 ? 81.206 -23.956 -36.856 1.00 17.00 150 SER D O 1
ATOM 12668 N N . ASP D 1 151 ? 79.570 -25.400 -36.302 1.00 16.06 151 ASP D N 1
ATOM 12669 C CA . ASP D 1 151 ? 80.083 -25.633 -34.957 1.00 18.64 151 ASP D CA 1
ATOM 12670 C C . ASP D 1 151 ? 81.492 -26.221 -34.982 1.00 18.08 151 ASP D C 1
ATOM 12671 O O . ASP D 1 151 ? 82.312 -25.904 -34.121 1.00 18.28 151 ASP D O 1
ATOM 12676 N N . SER D 1 152 ? 81.768 -27.081 -35.959 1.00 17.37 152 SER D N 1
ATOM 12677 C CA . SER D 1 152 ? 83.092 -27.692 -36.078 1.00 17.53 152 SER D CA 1
ATOM 12678 C C . SER D 1 152 ? 84.151 -26.622 -36.295 1.00 17.20 152 SER D C 1
ATOM 12679 O O . SER D 1 152 ? 85.261 -26.716 -35.769 1.00 17.92 152 SER D O 1
ATOM 12682 N N . ILE D 1 153 ? 83.810 -25.609 -37.081 1.00 16.47 153 ILE D N 1
ATOM 12683 C CA . ILE D 1 153 ? 84.747 -24.527 -37.337 1.00 16.46 153 ILE D CA 1
ATOM 12684 C C . ILE D 1 153 ? 84.945 -23.722 -36.052 1.00 17.28 153 ILE D C 1
ATOM 12685 O O . ILE D 1 153 ? 86.068 -23.375 -35.693 1.00 15.55 153 ILE D O 1
ATOM 12690 N N . ALA D 1 154 ? 83.848 -23.435 -35.357 1.00 17.63 154 ALA D N 1
ATOM 12691 C CA . ALA D 1 154 ? 83.925 -22.667 -34.119 1.00 19.12 154 ALA D CA 1
ATOM 12692 C C . ALA D 1 154 ? 84.772 -23.379 -33.068 1.00 18.64 154 ALA D C 1
ATOM 12693 O O . ALA D 1 154 ? 85.558 -22.742 -32.369 1.00 20.24 154 ALA D O 1
ATOM 12695 N N . ARG D 1 155 ? 84.622 -24.695 -32.955 1.00 18.08 155 ARG D N 1
ATOM 12696 C CA . ARG D 1 155 ? 85.404 -25.443 -31.973 1.00 19.32 155 ARG D CA 1
ATOM 12697 C C . ARG D 1 155 ? 86.877 -25.557 -32.363 1.00 18.74 155 ARG D C 1
ATOM 12698 O O . ARG D 1 155 ? 87.733 -25.779 -31.506 1.00 19.46 155 ARG D O 1
ATOM 12706 N N . SER D 1 156 ? 87.172 -25.394 -33.649 1.00 17.33 156 SER D N 1
ATOM 12707 C CA . SER D 1 156 ? 88.548 -25.485 -34.132 1.00 18.77 156 SER D CA 1
ATOM 12708 C C . SER D 1 156 ? 89.313 -24.167 -34.084 1.00 18.49 156 SER D C 1
ATOM 12709 O O . SER D 1 156 ? 90.537 -24.164 -33.977 1.00 17.26 156 SER D O 1
ATOM 12712 N N . ALA D 1 157 ? 88.591 -23.054 -34.159 1.00 19.15 157 ALA D N 1
ATOM 12713 C CA . ALA D 1 157 ? 89.214 -21.731 -34.150 1.00 20.13 157 ALA D CA 1
ATOM 12714 C C . ALA D 1 157 ? 90.299 -21.549 -33.087 1.00 20.47 157 ALA D C 1
ATOM 12715 O O . ALA D 1 157 ? 91.407 -21.112 -33.394 1.00 20.61 157 ALA D O 1
ATOM 12717 N N . PRO D 1 158 ? 90.002 -21.890 -31.825 1.00 22.45 158 PRO D N 1
ATOM 12718 C CA . PRO D 1 158 ? 91.011 -21.726 -30.774 1.00 22.35 158 PRO D CA 1
ATOM 12719 C C . PRO D 1 158 ? 92.225 -22.660 -30.816 1.00 22.10 158 PRO D C 1
ATOM 12720 O O . PRO D 1 158 ? 93.252 -22.352 -30.212 1.00 21.49 158 PRO D O 1
ATOM 12724 N N . VAL D 1 159 ? 92.129 -23.785 -31.524 1.00 21.75 159 VAL D N 1
ATOM 12725 C CA . VAL D 1 159 ? 93.260 -24.715 -31.584 1.00 21.06 159 VAL D CA 1
ATOM 12726 C C . VAL D 1 159 ? 94.077 -24.684 -32.873 1.00 19.85 159 VAL D C 1
ATOM 12727 O O . VAL D 1 159 ? 95.247 -25.059 -32.868 1.00 20.72 159 VAL D O 1
ATOM 12731 N N . ILE D 1 160 ? 93.475 -24.252 -33.977 1.00 17.60 160 ILE D N 1
ATOM 12732 C CA . ILE D 1 160 ? 94.214 -24.166 -35.235 1.00 16.31 160 ILE D CA 1
ATOM 12733 C C . ILE D 1 160 ? 93.918 -22.859 -35.968 1.00 16.32 160 ILE D C 1
ATOM 12734 O O . ILE D 1 160 ? 94.306 -22.678 -37.120 1.00 16.29 160 ILE D O 1
ATOM 12739 N N . GLY D 1 161 ? 93.241 -21.942 -35.285 1.00 16.46 161 GLY D N 1
ATOM 12740 C CA . GLY D 1 161 ? 92.913 -20.666 -35.896 1.00 17.92 161 GLY D CA 1
ATOM 12741 C C . GLY D 1 161 ? 94.119 -19.797 -36.219 1.00 18.63 161 GLY D C 1
ATOM 12742 O O . GLY D 1 161 ? 94.010 -18.851 -36.999 1.00 18.36 161 GLY D O 1
ATOM 12743 N N . GLN D 1 162 ? 95.268 -20.115 -35.629 1.00 17.03 162 GLN D N 1
ATOM 12744 C CA . GLN D 1 162 ? 96.484 -19.343 -35.861 1.00 17.24 162 GLN D CA 1
ATOM 12745 C C . GLN D 1 162 ? 97.186 -19.680 -37.180 1.00 16.36 162 GLN D C 1
ATOM 12746 O O . GLN D 1 162 ? 98.138 -19.000 -37.570 1.00 14.53 162 GLN D O 1
ATOM 12752 N N . TYR D 1 163 ? 96.728 -20.723 -37.865 1.00 15.59 163 TYR D N 1
ATOM 12753 C CA . TYR D 1 163 ? 97.332 -21.118 -39.137 1.00 17.18 163 TYR D CA 1
ATOM 12754 C C . TYR D 1 163 ? 96.606 -20.461 -40.308 1.00 17.07 163 TYR D C 1
ATOM 12755 O O . TYR D 1 163 ? 95.460 -20.795 -40.606 1.00 17.20 163 TYR D O 1
ATOM 12764 N N . ARG D 1 164 ? 97.282 -19.526 -40.971 1.00 16.87 164 ARG D N 1
ATOM 12765 C CA . ARG D 1 164 ? 96.684 -18.805 -42.088 1.00 18.12 164 ARG D CA 1
ATOM 12766 C C . ARG D 1 164 ? 96.153 -19.709 -43.198 1.00 16.65 164 ARG D C 1
ATOM 12767 O O . ARG D 1 164 ? 95.145 -19.393 -43.818 1.00 15.83 164 ARG D O 1
ATOM 12775 N N . GLY D 1 165 ? 96.827 -20.828 -43.448 1.00 16.82 165 GLY D N 1
ATOM 12776 C CA . GLY D 1 165 ? 96.370 -21.734 -44.489 1.00 16.29 165 GLY D CA 1
ATOM 12777 C C . GLY D 1 165 ? 94.982 -22.283 -44.201 1.00 17.19 165 GLY D C 1
ATOM 12778 O O . GLY D 1 165 ? 94.194 -22.524 -45.115 1.00 17.14 165 GLY D O 1
ATOM 12779 N N . TRP D 1 166 ? 94.682 -22.476 -42.920 1.00 16.00 166 TRP D N 1
ATOM 12780 C CA . TRP D 1 166 ? 93.390 -23.001 -42.503 1.00 15.38 166 TRP D CA 1
ATOM 12781 C C . TRP D 1 166 ? 92.338 -21.899 -42.364 1.00 16.04 166 TRP D C 1
ATOM 12782 O O . TRP D 1 166 ? 91.228 -22.014 -42.896 1.00 15.90 166 TRP D O 1
ATOM 12793 N N . SER D 1 167 ? 92.688 -20.832 -41.654 1.00 15.60 167 SER D N 1
ATOM 12794 C CA . SER D 1 167 ? 91.752 -19.734 -41.426 1.00 16.46 167 SER D CA 1
ATOM 12795 C C . SER D 1 167 ? 91.302 -19.008 -42.688 1.00 16.06 167 SER D C 1
ATOM 12796 O O . SER D 1 167 ? 90.161 -18.549 -42.763 1.00 16.86 167 SER D O 1
ATOM 12799 N N . SER D 1 168 ? 92.180 -18.903 -43.680 1.00 15.64 168 SER D N 1
ATOM 12800 C CA . SER D 1 168 ? 91.812 -18.219 -44.914 1.00 16.52 168 SER D CA 1
ATOM 12801 C C . SER D 1 168 ? 90.779 -19.019 -45.713 1.00 16.03 168 SER D C 1
ATOM 12802 O O . SER D 1 168 ? 90.139 -18.484 -46.615 1.00 15.05 168 SER D O 1
ATOM 12805 N N . ILE D 1 169 ? 90.607 -20.293 -45.372 1.00 15.00 169 ILE D N 1
ATOM 12806 C CA . ILE D 1 169 ? 89.640 -21.143 -46.065 1.00 14.34 169 ILE D CA 1
ATOM 12807 C C . ILE D 1 169 ? 88.323 -21.274 -45.303 1.00 15.52 169 ILE D C 1
ATOM 12808 O O . ILE D 1 169 ? 87.243 -21.017 -45.846 1.00 15.36 169 ILE D O 1
ATOM 12813 N N . PHE D 1 170 ? 88.425 -21.659 -44.036 1.00 13.56 170 PHE D N 1
ATOM 12814 C CA . PHE D 1 170 ? 87.251 -21.882 -43.207 1.00 15.21 170 PHE D CA 1
ATOM 12815 C C . PHE D 1 170 ? 86.750 -20.682 -42.401 1.00 16.84 170 PHE D C 1
ATOM 12816 O O . PHE D 1 170 ? 85.661 -20.724 -41.824 1.00 15.97 170 PHE D O 1
ATOM 12832 N N . PRO D 1 172 ? 87.238 -17.269 -43.868 1.00 25.23 172 PRO D N 1
ATOM 12833 C CA . PRO D 1 172 ? 87.602 -16.269 -44.879 1.00 26.29 172 PRO D CA 1
ATOM 12834 C C . PRO D 1 172 ? 87.312 -14.815 -44.520 1.00 28.58 172 PRO D C 1
ATOM 12835 O O . PRO D 1 172 ? 88.063 -13.918 -44.902 1.00 28.97 172 PRO D O 1
ATOM 12839 N N . ASN D 1 173 ? 86.233 -14.582 -43.782 1.00 29.57 173 ASN D N 1
ATOM 12840 C CA . ASN D 1 173 ? 85.864 -13.224 -43.394 1.00 30.86 173 ASN D CA 1
ATOM 12841 C C . ASN D 1 173 ? 86.401 -12.871 -42.010 1.00 30.32 173 ASN D C 1
ATOM 12842 O O . ASN D 1 173 ? 86.090 -11.813 -41.462 1.00 30.01 173 ASN D O 1
ATOM 12847 N N . GLY D 1 174 ? 87.210 -13.764 -41.449 1.00 29.39 174 GLY D N 1
ATOM 12848 C CA . GLY D 1 174 ? 87.777 -13.521 -40.136 1.00 27.29 174 GLY D CA 1
ATOM 12849 C C . GLY D 1 174 ? 86.846 -13.940 -39.015 1.00 26.82 174 GLY D C 1
ATOM 12850 O O . GLY D 1 174 ? 87.163 -13.771 -37.836 1.00 26.97 174 GLY D O 1
ATOM 12851 N N . SER D 1 175 ? 85.692 -14.487 -39.382 1.00 24.30 175 SER D N 1
ATOM 12852 C CA . SER D 1 175 ? 84.715 -14.936 -38.398 1.00 22.16 175 SER D CA 1
ATOM 12853 C C . SER D 1 175 ? 84.267 -16.353 -38.729 1.00 20.88 175 SER D C 1
ATOM 12854 O O . SER D 1 175 ? 84.552 -16.868 -39.813 1.00 19.69 175 SER D O 1
ATOM 12857 N N . VAL D 1 176 ? 83.562 -16.983 -37.798 1.00 19.78 176 VAL D N 1
ATOM 12858 C CA . VAL D 1 176 ? 83.072 -18.336 -38.030 1.00 20.07 176 VAL D CA 1
ATOM 12859 C C . VAL D 1 176 ? 81.828 -18.286 -38.918 1.00 19.79 176 VAL D C 1
ATOM 12860 O O . VAL D 1 176 ? 80.842 -17.647 -38.566 1.00 19.86 176 VAL D O 1
ATOM 12864 N N . PRO D 1 177 ? 81.868 -18.946 -40.089 1.00 19.41 177 PRO D N 1
ATOM 12865 C CA . PRO D 1 177 ? 80.715 -18.954 -40.998 1.00 19.17 177 PRO D CA 1
ATOM 12866 C C . PRO D 1 177 ? 79.489 -19.552 -40.304 1.00 19.48 177 PRO D C 1
ATOM 12867 O O . PRO D 1 177 ? 79.598 -20.551 -39.593 1.00 18.56 177 PRO D O 1
ATOM 12871 N N . VAL D 1 178 ? 78.327 -18.940 -40.507 1.00 19.36 178 VAL D N 1
ATOM 12872 C CA . VAL D 1 178 ? 77.101 -19.429 -39.887 1.00 20.03 178 VAL D CA 1
ATOM 12873 C C . VAL D 1 178 ? 76.400 -20.435 -40.789 1.00 19.68 178 VAL D C 1
ATOM 12874 O O . VAL D 1 178 ? 76.659 -20.492 -41.991 1.00 19.27 178 VAL D O 1
ATOM 12878 N N . ALA D 1 179 ? 75.511 -21.231 -40.205 1.00 19.66 179 ALA D N 1
ATOM 12879 C CA . ALA D 1 179 ? 74.771 -22.224 -40.967 1.00 19.15 179 ALA D CA 1
ATOM 12880 C C . ALA D 1 179 ? 74.123 -21.537 -42.164 1.00 18.50 179 ALA D C 1
ATOM 12881 O O . ALA D 1 179 ? 73.572 -20.446 -42.035 1.00 18.78 179 ALA D O 1
ATOM 12883 N N . GLY D 1 180 ? 74.201 -22.172 -43.328 1.00 16.82 180 GLY D N 1
ATOM 12884 C CA . GLY D 1 180 ? 73.604 -21.596 -44.519 1.00 18.06 180 GLY D CA 1
ATOM 12885 C C . GLY D 1 180 ? 74.574 -20.815 -45.385 1.00 18.64 180 GLY D C 1
ATOM 12886 O O . GLY D 1 180 ? 74.322 -20.605 -46.569 1.00 19.74 180 GLY D O 1
ATOM 12887 N N . GLU D 1 181 ? 75.686 -20.379 -44.802 1.00 19.42 181 GLU D N 1
ATOM 12888 C CA . GLU D 1 181 ? 76.678 -19.627 -45.558 1.00 20.42 181 GLU D CA 1
ATOM 12889 C C . GLU D 1 181 ? 77.346 -20.565 -46.567 1.00 19.96 181 GLU D C 1
ATOM 12890 O O . GLU D 1 181 ? 77.538 -21.755 -46.294 1.00 19.11 181 GLU D O 1
ATOM 12896 N N . ILE D 1 182 ? 77.684 -20.034 -47.737 1.00 17.97 182 ILE D N 1
ATOM 12897 C CA . ILE D 1 182 ? 78.296 -20.837 -48.789 1.00 18.38 182 ILE D CA 1
ATOM 12898 C C . ILE D 1 182 ? 79.808 -20.956 -48.660 1.00 18.96 182 ILE D C 1
ATOM 12899 O O . ILE D 1 182 ? 80.526 -19.959 -48.706 1.00 19.17 182 ILE D O 1
ATOM 12904 N N . LEU D 1 183 ? 80.282 -22.186 -48.498 1.00 18.24 183 LEU D N 1
ATOM 12905 C CA . LEU D 1 183 ? 81.710 -22.447 -48.380 1.00 18.94 183 LEU D CA 1
ATOM 12906 C C . LEU D 1 183 ? 82.295 -22.876 -49.723 1.00 18.38 183 LEU D C 1
ATOM 12907 O O . LEU D 1 183 ? 81.934 -23.928 -50.258 1.00 19.44 183 LEU D O 1
ATOM 12912 N N . LYS D 1 184 ? 83.183 -22.056 -50.275 1.00 17.92 184 LYS D N 1
ATOM 12913 C CA . LYS D 1 184 ? 83.835 -22.383 -51.540 1.00 17.43 184 LYS D CA 1
ATOM 12914 C C . LYS D 1 184 ? 85.257 -22.838 -51.229 1.00 16.50 184 LYS D C 1
ATOM 12915 O O . LYS D 1 184 ? 85.907 -22.300 -50.329 1.00 14.49 184 LYS D O 1
ATOM 12921 N N . GLN D 1 185 ? 85.742 -23.819 -51.982 1.00 14.82 185 GLN D N 1
ATOM 12922 C CA . GLN D 1 185 ? 87.080 -24.349 -51.763 1.00 14.46 185 GLN D CA 1
ATOM 12923 C C . GLN D 1 185 ? 87.830 -24.501 -53.085 1.00 14.62 185 GLN D C 1
ATOM 12924 O O . GLN D 1 185 ? 88.086 -25.612 -53.550 1.00 13.86 185 GLN D O 1
ATOM 12930 N N . PRO D 1 186 ? 88.211 -23.369 -53.698 1.00 14.68 186 PRO D N 1
ATOM 12931 C CA . PRO D 1 186 ? 88.931 -23.379 -54.973 1.00 15.40 186 PRO D CA 1
ATOM 12932 C C . PRO D 1 186 ? 90.210 -24.219 -55.001 1.00 14.45 186 PRO D C 1
ATOM 12933 O O . PRO D 1 186 ? 90.421 -24.981 -55.943 1.00 13.37 186 PRO D O 1
ATOM 12937 N N . ASP D 1 187 ? 91.057 -24.102 -53.982 1.00 14.10 187 ASP D N 1
ATOM 12938 C CA . ASP D 1 187 ? 92.293 -24.891 -53.970 1.00 15.12 187 ASP D CA 1
ATOM 12939 C C . ASP D 1 187 ? 92.026 -26.391 -53.895 1.00 13.79 187 ASP D C 1
ATOM 12940 O O . ASP D 1 187 ? 92.697 -27.182 -54.555 1.00 14.80 187 ASP D O 1
ATOM 12945 N N . LEU D 1 188 ? 91.054 -26.784 -53.081 1.00 14.36 188 LEU D N 1
ATOM 12946 C CA . LEU D 1 188 ? 90.725 -28.195 -52.955 1.00 12.59 188 LEU D CA 1
ATOM 12947 C C . LEU D 1 188 ? 90.228 -28.712 -54.304 1.00 13.07 188 LEU D C 1
ATOM 12948 O O . LEU D 1 188 ? 90.555 -29.826 -54.712 1.00 13.18 188 LEU D O 1
ATOM 12953 N N . ALA D 1 189 ? 89.444 -27.897 -55.003 1.00 13.78 189 ALA D N 1
ATOM 12954 C CA . ALA D 1 189 ? 88.933 -28.288 -56.314 1.00 14.63 189 ALA D CA 1
ATOM 12955 C C . ALA D 1 189 ? 90.103 -28.542 -57.274 1.00 14.59 189 ALA D C 1
ATOM 12956 O O . ALA D 1 189 ? 90.063 -29.473 -58.077 1.00 13.96 189 ALA D O 1
ATOM 12958 N N . GLU D 1 190 ? 91.141 -27.713 -57.177 1.00 14.98 190 GLU D N 1
ATOM 12959 C CA . GLU D 1 190 ? 92.325 -27.838 -58.032 1.00 16.18 190 GLU D CA 1
ATOM 12960 C C . GLU D 1 190 ? 93.045 -29.152 -57.742 1.00 15.46 190 GLU D C 1
ATOM 12961 O O . GLU D 1 190 ? 93.516 -29.836 -58.658 1.00 14.24 190 GLU D O 1
ATOM 12967 N N . SER D 1 191 ? 93.152 -29.494 -56.461 1.00 13.49 191 SER D N 1
ATOM 12968 C CA . SER D 1 191 ? 93.810 -30.735 -56.078 1.00 13.78 191 SER D CA 1
ATOM 12969 C C . SER D 1 191 ? 93.072 -31.928 -56.682 1.00 14.09 191 SER D C 1
ATOM 12970 O O . SER D 1 191 ? 93.698 -32.867 -57.177 1.00 12.68 191 SER D O 1
ATOM 12973 N N . PHE D 1 192 ? 91.742 -31.893 -56.641 1.00 13.49 192 PHE D N 1
ATOM 12974 C CA . PHE D 1 192 ? 90.948 -32.978 -57.211 1.00 14.40 192 PHE D CA 1
ATOM 12975 C C . PHE D 1 192 ? 91.101 -32.997 -58.734 1.00 13.96 192 PHE D C 1
ATOM 12976 O O . PHE D 1 192 ? 91.158 -34.065 -59.349 1.00 14.67 192 PHE D O 1
ATOM 12984 N N . ARG D 1 193 ? 91.180 -31.817 -59.341 1.00 13.79 193 ARG D N 1
ATOM 12985 C CA . ARG D 1 193 ? 91.325 -31.743 -60.790 1.00 16.21 193 ARG D CA 1
ATOM 12986 C C . ARG D 1 193 ? 92.646 -32.374 -61.231 1.00 16.61 193 ARG D C 1
ATOM 12987 O O . ARG D 1 193 ? 92.705 -33.057 -62.253 1.00 17.31 193 ARG D O 1
ATOM 12995 N N . LEU D 1 194 ? 93.703 -32.142 -60.458 1.00 17.08 194 LEU D N 1
ATOM 12996 C CA . LEU D 1 194 ? 95.018 -32.693 -60.770 1.00 17.07 194 LEU D CA 1
ATOM 12997 C C . LEU D 1 194 ? 95.002 -34.210 -60.760 1.00 18.20 194 LEU D C 1
ATOM 12998 O O . LEU D 1 194 ? 95.597 -34.846 -61.634 1.00 19.43 194 LEU D O 1
ATOM 13011 N N . SER D 1 196 ? 92.336 -35.966 -61.142 1.00 19.31 196 SER D N 1
ATOM 13012 C CA . SER D 1 196 ? 91.404 -36.330 -62.195 1.00 20.75 196 SER D CA 1
ATOM 13013 C C . SER D 1 196 ? 92.159 -36.441 -63.510 1.00 21.23 196 SER D C 1
ATOM 13014 O O . SER D 1 196 ? 91.883 -37.319 -64.324 1.00 20.98 196 SER D O 1
ATOM 13017 N N . GLU D 1 197 ? 93.127 -35.552 -63.703 1.00 22.57 197 GLU D N 1
ATOM 13018 C CA . GLU D 1 197 ? 93.913 -35.541 -64.928 1.00 23.57 197 GLU D CA 1
ATOM 13019 C C . GLU D 1 197 ? 95.159 -36.420 -64.918 1.00 22.13 197 GLU D C 1
ATOM 13020 O O . GLU D 1 197 ? 95.535 -36.960 -65.956 1.00 20.76 197 GLU D O 1
ATOM 13026 N N . GLU D 1 198 ? 95.789 -36.586 -63.757 1.00 20.85 198 GLU D N 1
ATOM 13027 C CA . GLU D 1 198 ? 97.004 -37.394 -63.670 1.00 20.40 198 GLU D CA 1
ATOM 13028 C C . GLU D 1 198 ? 96.844 -38.741 -62.967 1.00 19.86 198 GLU D C 1
ATOM 13029 O O . GLU D 1 198 ? 97.737 -39.586 -63.028 1.00 19.42 198 GLU D O 1
ATOM 13035 N N . GLY D 1 199 ? 95.709 -38.944 -62.308 1.00 17.02 199 GLY D N 1
ATOM 13036 C CA . GLY D 1 199 ? 95.484 -40.192 -61.604 1.00 16.11 199 GLY D CA 1
ATOM 13037 C C . GLY D 1 199 ? 95.610 -39.985 -60.105 1.00 15.52 199 GLY D C 1
ATOM 13038 O O . GLY D 1 199 ? 96.264 -39.042 -59.657 1.00 15.24 199 GLY D O 1
ATOM 13039 N N . PHE D 1 200 ? 94.978 -40.859 -59.330 1.00 15.14 200 PHE D N 1
ATOM 13040 C CA . PHE D 1 200 ? 95.024 -40.761 -57.876 1.00 17.30 200 PHE D CA 1
ATOM 13041 C C . PHE D 1 200 ? 96.458 -40.742 -57.359 1.00 18.84 200 PHE D C 1
ATOM 13042 O O . PHE D 1 200 ? 96.779 -40.019 -56.415 1.00 20.15 200 PHE D O 1
ATOM 13050 N N . ARG D 1 201 ? 97.311 -41.543 -57.988 1.00 19.27 201 ARG D N 1
ATOM 13051 C CA . ARG D 1 201 ? 98.718 -41.655 -57.615 1.00 20.39 201 ARG D CA 1
ATOM 13052 C C . ARG D 1 201 ? 99.533 -40.369 -57.706 1.00 19.80 201 ARG D C 1
ATOM 13053 O O . ARG D 1 201 ? 100.539 -40.226 -57.012 1.00 21.20 201 ARG D O 1
ATOM 13061 N N . SER D 1 202 ? 99.116 -39.435 -58.555 1.00 18.30 202 SER D N 1
ATOM 13062 C CA . SER D 1 202 ? 99.863 -38.191 -58.708 1.00 19.11 202 SER D CA 1
ATOM 13063 C C . SER D 1 202 ? 100.008 -37.435 -57.385 1.00 18.21 202 SER D C 1
ATOM 13064 O O . SER D 1 202 ? 100.891 -36.588 -57.236 1.00 17.18 202 SER D O 1
ATOM 13067 N N . PHE D 1 203 ? 99.141 -37.754 -56.428 1.00 17.59 203 PHE D N 1
ATOM 13068 C CA . PHE D 1 203 ? 99.178 -37.141 -55.102 1.00 16.29 203 PHE D CA 1
ATOM 13069 C C . PHE D 1 203 ? 100.541 -37.443 -54.476 1.00 17.06 203 PHE D C 1
ATOM 13070 O O . PHE D 1 203 ? 101.102 -36.623 -53.746 1.00 17.16 203 PHE D O 1
ATOM 13078 N N . TYR D 1 204 ? 101.073 -38.626 -54.776 1.00 16.26 204 TYR D N 1
ATOM 13079 C CA . TYR D 1 204 ? 102.351 -39.051 -54.218 1.00 17.78 204 TYR D CA 1
ATOM 13080 C C . TYR D 1 204 ? 103.547 -38.963 -55.153 1.00 18.90 204 TYR D C 1
ATOM 13081 O O . TYR D 1 204 ? 104.673 -38.783 -54.694 1.00 17.77 204 TYR D O 1
ATOM 13090 N N . ASP D 1 205 ? 103.321 -39.107 -56.453 1.00 21.13 205 ASP D N 1
ATOM 13091 C CA . ASP D 1 205 ? 104.431 -39.049 -57.395 1.00 23.76 205 ASP D CA 1
ATOM 13092 C C . ASP D 1 205 ? 104.133 -38.290 -58.680 1.00 23.91 205 ASP D C 1
ATOM 13093 O O . ASP D 1 205 ? 104.698 -38.589 -59.732 1.00 25.06 205 ASP D O 1
ATOM 13098 N N . GLY D 1 206 ? 103.254 -37.299 -58.584 1.00 23.12 206 GLY D N 1
ATOM 13099 C CA . GLY D 1 206 ? 102.906 -36.499 -59.743 1.00 22.38 206 GLY D CA 1
ATOM 13100 C C . GLY D 1 206 ? 103.016 -35.018 -59.439 1.00 20.92 206 GLY D C 1
ATOM 13101 O O . GLY D 1 206 ? 103.767 -34.612 -58.546 1.00 20.87 206 GLY D O 1
ATOM 13102 N N . SER D 1 207 ? 102.262 -34.206 -60.172 1.00 19.61 207 SER D N 1
ATOM 13103 C CA . SER D 1 207 ? 102.285 -32.763 -59.975 1.00 19.04 207 SER D CA 1
ATOM 13104 C C . SER D 1 207 ? 101.786 -32.367 -58.591 1.00 17.82 207 SER D C 1
ATOM 13105 O O . SER D 1 207 ? 102.363 -31.494 -57.945 1.00 19.07 207 SER D O 1
ATOM 13108 N N . LEU D 1 208 ? 100.714 -33.007 -58.134 1.00 16.24 208 LEU D N 1
ATOM 13109 C CA . LEU D 1 208 ? 100.158 -32.685 -56.829 1.00 15.74 208 LEU D CA 1
ATOM 13110 C C . LEU D 1 208 ? 101.184 -32.933 -55.728 1.00 15.38 208 LEU D C 1
ATOM 13111 O O . LEU D 1 208 ? 101.282 -32.158 -54.780 1.00 15.65 208 LEU D O 1
ATOM 13116 N N . ALA D 1 209 ? 101.956 -34.006 -55.858 1.00 14.75 209 ALA D N 1
ATOM 13117 C CA . ALA D 1 209 ? 102.975 -34.309 -54.859 1.00 16.10 209 ALA D CA 1
ATOM 13118 C C . ALA D 1 209 ? 103.979 -33.154 -54.759 1.00 16.50 209 ALA D C 1
ATOM 13119 O O . ALA D 1 209 ? 104.348 -32.737 -53.662 1.00 16.10 209 ALA D O 1
ATOM 13121 N N . ASP D 1 210 ? 104.417 -32.639 -55.906 1.00 16.38 210 ASP D N 1
ATOM 13122 C CA . ASP D 1 210 ? 105.377 -31.537 -55.922 1.00 17.77 210 ASP D CA 1
ATOM 13123 C C . ASP D 1 210 ? 104.774 -30.302 -55.273 1.00 16.14 210 ASP D C 1
ATOM 13124 O O . ASP D 1 210 ? 105.453 -29.562 -54.561 1.00 15.45 210 ASP D O 1
ATOM 13129 N N . ILE D 1 211 ? 103.491 -30.079 -55.527 1.00 15.64 211 ILE D N 1
ATOM 13130 C CA . ILE D 1 211 ? 102.791 -28.940 -54.956 1.00 15.13 211 ILE D CA 1
ATOM 13131 C C . ILE D 1 211 ? 102.721 -29.081 -53.435 1.00 15.39 211 ILE D C 1
ATOM 13132 O O . ILE D 1 211 ? 102.944 -28.118 -52.706 1.00 13.18 211 ILE D O 1
ATOM 13137 N N . ILE D 1 212 ? 102.426 -30.287 -52.961 1.00 15.63 212 ILE D N 1
ATOM 13138 C CA . ILE D 1 212 ? 102.339 -30.540 -51.523 1.00 16.19 212 ILE D CA 1
ATOM 13139 C C . ILE D 1 212 ? 103.652 -30.233 -50.800 1.00 17.22 212 ILE D C 1
ATOM 13140 O O . ILE D 1 212 ? 103.675 -29.463 -49.838 1.00 16.37 212 ILE D O 1
ATOM 13145 N N . ILE D 1 213 ? 104.743 -30.834 -51.266 1.00 17.12 213 ILE D N 1
ATOM 13146 C CA . ILE D 1 213 ? 106.045 -30.623 -50.644 1.00 17.93 213 ILE D CA 1
ATOM 13147 C C . ILE D 1 213 ? 106.488 -29.164 -50.707 1.00 17.87 213 ILE D C 1
ATOM 13148 O O . ILE D 1 213 ? 106.955 -28.604 -49.712 1.00 17.87 213 ILE D O 1
ATOM 13153 N N . ALA D 1 214 ? 106.343 -28.547 -51.873 1.00 16.41 214 ALA D N 1
ATOM 13154 C CA . ALA D 1 214 ? 106.722 -27.149 -52.032 1.00 16.79 214 ALA D CA 1
ATOM 13155 C C . ALA D 1 214 ? 105.861 -26.276 -51.116 1.00 16.18 214 ALA D C 1
ATOM 13156 O O . ALA D 1 214 ? 106.344 -25.310 -50.523 1.00 17.14 214 ALA D O 1
ATOM 13158 N N . GLY D 1 215 ? 104.585 -26.631 -50.998 1.00 14.93 215 GLY D N 1
ATOM 13159 C CA . GLY D 1 215 ? 103.676 -25.872 -50.158 1.00 14.15 215 GLY D CA 1
ATOM 13160 C C . GLY D 1 215 ? 103.939 -26.007 -48.667 1.00 14.76 215 GLY D C 1
ATOM 13161 O O . GLY D 1 215 ? 103.255 -25.380 -47.860 1.00 14.92 215 GLY D O 1
ATOM 13162 N N . LEU D 1 216 ? 104.925 -26.822 -48.298 1.00 15.56 216 LEU D N 1
ATOM 13163 C CA . LEU D 1 216 ? 105.268 -27.028 -46.892 1.00 16.26 216 LEU D CA 1
ATOM 13164 C C . LEU D 1 216 ? 106.557 -26.309 -46.498 1.00 17.14 216 LEU D C 1
ATOM 13165 O O . LEU D 1 216 ? 106.936 -26.296 -45.328 1.00 15.51 216 LEU D O 1
ATOM 13170 N N . GLU D 1 217 ? 107.228 -25.712 -47.477 1.00 17.84 217 GLU D N 1
ATOM 13171 C CA . GLU D 1 217 ? 108.474 -25.004 -47.209 1.00 21.12 217 GLU D CA 1
ATOM 13172 C C . GLU D 1 217 ? 108.292 -23.884 -46.192 1.00 20.33 217 GLU D C 1
ATOM 13173 O O . GLU D 1 217 ? 107.375 -23.069 -46.306 1.00 18.64 217 GLU D O 1
ATOM 13179 N N . GLY D 1 218 ? 109.174 -23.857 -45.197 1.00 18.74 218 GLY D N 1
ATOM 13180 C CA . GLY D 1 218 ? 109.111 -22.827 -44.179 1.00 18.25 218 GLY D CA 1
ATOM 13181 C C . GLY D 1 218 ? 108.301 -23.207 -42.955 1.00 17.64 218 GLY D C 1
ATOM 13182 O O . GLY D 1 218 ? 108.359 -22.516 -41.938 1.00 16.92 218 GLY D O 1
ATOM 13183 N N . THR D 1 219 ? 107.548 -24.299 -43.036 1.00 15.66 219 THR D N 1
ATOM 13184 C CA . THR D 1 219 ? 106.734 -24.719 -41.901 1.00 16.69 219 THR D CA 1
ATOM 13185 C C . THR D 1 219 ? 107.516 -25.569 -40.905 1.00 17.14 219 THR D C 1
ATOM 13186 O O . THR D 1 219 ? 107.159 -25.642 -39.729 1.00 16.51 219 THR D O 1
ATOM 13190 N N . GLY D 1 220 ? 108.578 -26.210 -41.382 1.00 16.41 220 GLY D N 1
ATOM 13191 C CA . GLY D 1 220 ? 109.368 -27.073 -40.525 1.00 17.10 220 GLY D CA 1
ATOM 13192 C C . GLY D 1 220 ? 108.894 -28.516 -40.632 1.00 17.57 220 GLY D C 1
ATOM 13193 O O . GLY D 1 220 ? 109.416 -29.408 -39.959 1.00 16.49 220 GLY D O 1
ATOM 13194 N N . SER D 1 221 ? 107.898 -28.751 -41.481 1.00 16.78 221 SER D N 1
ATOM 13195 C CA . SER D 1 221 ? 107.362 -30.099 -41.673 1.00 16.99 221 SER D CA 1
ATOM 13196 C C . SER D 1 221 ? 108.438 -31.084 -42.115 1.00 16.01 221 SER D C 1
ATOM 13197 O O . SER D 1 221 ? 109.230 -30.792 -43.005 1.0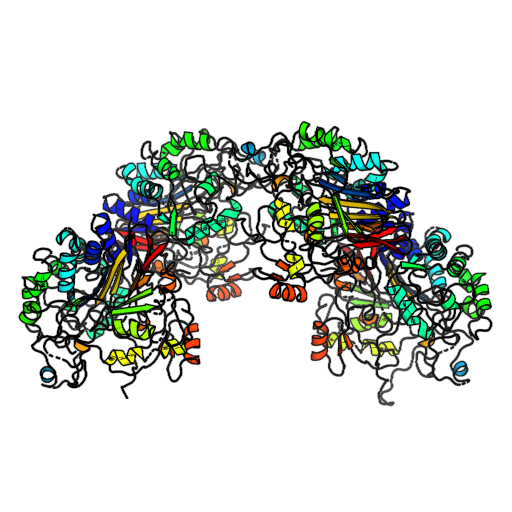0 16.16 221 SER D O 1
ATOM 13200 N N . PRO D 1 222 ? 108.476 -32.271 -41.493 1.00 16.27 222 PRO D N 1
ATOM 13201 C CA . PRO D 1 222 ? 109.470 -33.288 -41.850 1.00 15.95 222 PRO D CA 1
ATOM 13202 C C . PRO D 1 222 ? 109.099 -34.069 -43.120 1.00 17.56 222 PRO D C 1
ATOM 13203 O O . PRO D 1 222 ? 109.938 -34.760 -43.695 1.00 15.71 222 PRO D O 1
ATOM 13207 N N . LEU D 1 223 ? 107.845 -33.954 -43.551 1.00 16.17 223 LEU D N 1
ATOM 13208 C CA . LEU D 1 223 ? 107.374 -34.653 -44.749 1.00 18.82 223 LEU D CA 1
ATOM 13209 C C . LEU D 1 223 ? 108.225 -34.381 -45.987 1.00 19.50 223 LEU D C 1
ATOM 13210 O O . LEU D 1 223 ? 108.407 -33.230 -46.389 1.00 19.39 223 LEU D O 1
ATOM 13215 N N . SER D 1 224 ? 108.736 -35.450 -46.597 1.00 18.44 224 SER D N 1
ATOM 13216 C CA . SER D 1 224 ? 109.572 -35.319 -47.786 1.00 17.11 224 SER D CA 1
ATOM 13217 C C . SER D 1 224 ? 108.905 -35.929 -49.014 1.00 17.18 224 SER D C 1
ATOM 13218 O O . SER D 1 224 ? 107.898 -36.630 -48.908 1.00 14.27 224 SER D O 1
ATOM 13221 N N . ASP D 1 225 ? 109.471 -35.657 -50.185 1.00 16.92 225 ASP D N 1
ATOM 13222 C CA . ASP D 1 225 ? 108.926 -36.211 -51.415 1.00 18.42 225 ASP D CA 1
ATOM 13223 C C . ASP D 1 225 ? 109.089 -37.727 -51.379 1.00 18.13 225 ASP D C 1
ATOM 13224 O O . ASP D 1 225 ? 108.264 -38.463 -51.918 1.00 18.92 225 ASP D O 1
ATOM 13229 N N . ARG D 1 226 ? 110.160 -38.192 -50.744 1.00 17.27 226 ARG D N 1
ATOM 13230 C CA . ARG D 1 226 ? 110.409 -39.622 -50.646 1.00 18.68 226 ARG D CA 1
ATOM 13231 C C . ARG D 1 226 ? 109.332 -40.283 -49.787 1.00 16.49 226 ARG D C 1
ATOM 13232 O O . ARG D 1 226 ? 108.873 -41.386 -50.098 1.00 15.05 226 ARG D O 1
ATOM 13240 N N . ASP D 1 227 ? 108.929 -39.610 -48.712 1.00 15.29 227 ASP D N 1
ATOM 13241 C CA . ASP D 1 227 ? 107.887 -40.145 -47.841 1.00 14.42 227 ASP D CA 1
ATOM 13242 C C . ASP D 1 227 ? 106.635 -40.433 -48.655 1.00 13.62 227 ASP D C 1
ATOM 13243 O O . ASP D 1 227 ? 106.010 -41.474 -48.495 1.00 14.24 227 ASP D O 1
ATOM 13248 N N . LEU D 1 228 ? 106.270 -39.498 -49.526 1.00 13.11 228 LEU D N 1
ATOM 13249 C CA . LEU D 1 228 ? 105.081 -39.660 -50.356 1.00 16.02 228 LEU D CA 1
ATOM 13250 C C . LEU D 1 228 ? 105.238 -40.787 -51.380 1.00 16.85 228 LEU D C 1
ATOM 13251 O O . LEU D 1 228 ? 104.351 -41.631 -51.525 1.00 16.57 228 LEU D O 1
ATOM 13256 N N . ARG D 1 229 ? 106.368 -40.803 -52.082 1.00 16.75 229 ARG D N 1
ATOM 13257 C CA . ARG D 1 229 ? 106.606 -41.814 -53.102 1.00 18.50 229 ARG D CA 1
ATOM 13258 C C . ARG D 1 229 ? 106.622 -43.248 -52.589 1.00 17.85 229 ARG D C 1
ATOM 13259 O O . ARG D 1 229 ? 106.179 -44.157 -53.288 1.00 16.67 229 ARG D O 1
ATOM 13267 N N . VAL D 1 230 ? 107.122 -43.461 -51.375 1.00 16.65 230 VAL D N 1
ATOM 13268 C CA . VAL D 1 230 ? 107.179 -44.813 -50.835 1.00 17.76 230 VAL D CA 1
ATOM 13269 C C . VAL D 1 230 ? 105.880 -45.283 -50.194 1.00 17.79 230 VAL D C 1
ATOM 13270 O O . VAL D 1 230 ? 105.762 -46.448 -49.818 1.00 19.19 230 VAL D O 1
ATOM 13274 N N . TYR D 1 231 ? 104.903 -44.393 -50.062 1.00 16.57 231 TYR D N 1
ATOM 13275 C CA . TYR D 1 231 ? 103.638 -44.799 -49.463 1.00 16.30 231 TYR D CA 1
ATOM 13276 C C . TYR D 1 231 ? 102.873 -45.790 -50.332 1.00 15.87 231 TYR D C 1
ATOM 13277 O O . TYR D 1 231 ? 102.741 -45.608 -51.541 1.00 16.55 231 TYR D O 1
ATOM 13286 N N . ARG D 1 232 ? 102.368 -46.841 -49.700 1.00 16.45 232 ARG D N 1
ATOM 13287 C CA . ARG D 1 232 ? 101.568 -47.850 -50.384 1.00 16.58 232 ARG D CA 1
ATOM 13288 C C . ARG D 1 232 ? 100.575 -48.388 -49.371 1.00 16.21 232 ARG D C 1
ATOM 13289 O O . ARG D 1 232 ? 100.953 -48.765 -48.260 1.00 13.34 232 ARG D O 1
ATOM 13297 N N . PRO D 1 233 ? 99.283 -48.398 -49.722 1.00 16.04 233 PRO D N 1
ATOM 13298 C CA . PRO D 1 233 ? 98.322 -48.922 -48.755 1.00 16.78 233 PRO D CA 1
ATOM 13299 C C . PRO D 1 233 ? 98.601 -50.406 -48.549 1.00 16.87 233 PRO D C 1
ATOM 13300 O O . PRO D 1 233 ? 99.174 -51.057 -49.424 1.00 17.27 233 PRO D O 1
ATOM 13304 N N . LEU D 1 234 ? 98.224 -50.933 -47.390 1.00 15.65 234 LEU D N 1
ATOM 13305 C CA . LEU D 1 234 ? 98.439 -52.348 -47.111 1.00 18.18 234 LEU D CA 1
ATOM 13306 C C . LEU D 1 234 ? 97.176 -53.112 -47.482 1.00 18.68 234 LEU D C 1
ATOM 13307 O O . LEU D 1 234 ? 96.089 -52.820 -46.980 1.00 18.68 234 LEU D O 1
ATOM 13312 N N . ILE D 1 235 ? 97.326 -54.090 -48.366 1.00 18.33 235 ILE D N 1
ATOM 13313 C CA . ILE D 1 235 ? 96.197 -54.883 -48.827 1.00 20.02 235 ILE D CA 1
ATOM 13314 C C . ILE D 1 235 ? 96.275 -56.295 -48.271 1.00 19.92 235 ILE D C 1
ATOM 13315 O O . ILE D 1 235 ? 97.276 -56.982 -48.446 1.00 19.75 235 ILE D O 1
ATOM 13320 N N . GLY D 1 236 ? 95.213 -56.723 -47.600 1.00 18.45 236 GLY D N 1
ATOM 13321 C CA . GLY D 1 236 ? 95.204 -58.056 -47.031 1.00 18.49 236 GLY D CA 1
ATOM 13322 C C . GLY D 1 236 ? 93.805 -58.600 -46.826 1.00 17.74 236 GLY D C 1
ATOM 13323 O O . GLY D 1 236 ? 92.867 -58.224 -47.532 1.00 17.54 236 GLY D O 1
ATOM 13324 N N . LYS D 1 237 ? 93.673 -59.491 -45.850 1.00 16.42 237 LYS D N 1
ATOM 13325 C CA . LYS D 1 237 ? 92.394 -60.105 -45.531 1.00 16.86 237 LYS D CA 1
ATOM 13326 C C . LYS D 1 237 ? 91.929 -59.597 -44.177 1.00 16.37 237 LYS D C 1
ATOM 13327 O O . LYS D 1 237 ? 92.738 -59.254 -43.318 1.00 16.63 237 LYS D O 1
ATOM 13333 N N . PRO D 1 238 ? 90.610 -59.549 -43.963 1.00 16.68 238 PRO D N 1
ATOM 13334 C CA . PRO D 1 238 ? 90.092 -59.068 -42.683 1.00 16.11 238 PRO D CA 1
ATOM 13335 C C . PRO D 1 238 ? 90.209 -60.117 -41.588 1.00 15.61 238 PRO D C 1
ATOM 13336 O O . PRO D 1 238 ? 90.276 -61.313 -41.870 1.00 14.36 238 PRO D O 1
ATOM 13340 N N . VAL D 1 239 ? 90.252 -59.662 -40.342 1.00 14.46 239 VAL D N 1
ATOM 13341 C CA . VAL D 1 239 ? 90.296 -60.574 -39.211 1.00 15.20 239 VAL D CA 1
ATOM 13342 C C . VAL D 1 239 ? 88.826 -60.896 -38.964 1.00 16.12 239 VAL D C 1
ATOM 13343 O O . VAL D 1 239 ? 87.951 -60.122 -39.359 1.00 14.84 239 VAL D O 1
ATOM 13347 N N . PHE D 1 240 ? 88.538 -62.022 -38.324 1.00 16.43 240 PHE D N 1
ATOM 13348 C CA . PHE D 1 240 ? 87.147 -62.382 -38.100 1.00 17.85 240 PHE D CA 1
ATOM 13349 C C . PHE D 1 240 ? 86.956 -63.411 -37.005 1.00 19.71 240 PHE D C 1
ATOM 13350 O O . PHE D 1 240 ? 87.915 -63.996 -36.500 1.00 17.88 240 PHE D O 1
ATOM 13358 N N . THR D 1 241 ? 85.697 -63.620 -36.647 1.00 19.18 241 THR D N 1
ATOM 13359 C CA . THR D 1 241 ? 85.343 -64.610 -35.652 1.00 20.93 241 THR D CA 1
ATOM 13360 C C . THR D 1 241 ? 83.935 -65.093 -35.954 1.00 22.29 241 THR D C 1
ATOM 13361 O O . THR D 1 241 ? 83.084 -64.329 -36.423 1.00 21.43 241 THR D O 1
ATOM 13365 N N . ASP D 1 242 ? 83.701 -66.372 -35.699 1.00 22.68 242 ASP D N 1
ATOM 13366 C CA . ASP D 1 242 ? 82.409 -66.979 -35.954 1.00 23.69 242 ASP D CA 1
ATOM 13367 C C . ASP D 1 242 ? 81.543 -67.047 -34.712 1.00 23.76 242 ASP D C 1
ATOM 13368 O O . ASP D 1 242 ? 82.008 -67.404 -33.631 1.00 24.81 242 ASP D O 1
ATOM 13373 N N . LEU D 1 243 ? 80.278 -66.687 -34.881 1.00 22.88 243 LEU D N 1
ATOM 13374 C CA . LEU D 1 243 ? 79.307 -66.723 -33.799 1.00 21.91 243 LEU D CA 1
ATOM 13375 C C . LEU D 1 243 ? 78.058 -67.348 -34.404 1.00 22.61 243 LEU D C 1
ATOM 13376 O O . LEU D 1 243 ? 77.336 -66.698 -35.167 1.00 21.22 243 LEU D O 1
ATOM 13381 N N . ASP D 1 244 ? 77.816 -68.614 -34.072 1.00 22.40 244 ASP D N 1
ATOM 13382 C CA . ASP D 1 244 ? 76.678 -69.347 -34.612 1.00 21.90 244 ASP D CA 1
ATOM 13383 C C . ASP D 1 244 ? 76.824 -69.338 -36.134 1.00 21.64 244 ASP D C 1
ATOM 13384 O O . ASP D 1 244 ? 77.905 -69.621 -36.650 1.00 21.75 244 ASP D O 1
ATOM 13389 N N . GLU D 1 245 ? 75.762 -69.012 -36.862 1.00 22.47 245 GLU D N 1
ATOM 13390 C CA . GLU D 1 245 ? 75.867 -68.994 -38.315 1.00 22.26 245 GLU D CA 1
ATOM 13391 C C . GLU D 1 245 ? 76.380 -67.647 -38.837 1.00 22.32 245 GLU D C 1
ATOM 13392 O O . GLU D 1 245 ? 76.397 -67.404 -40.045 1.00 22.44 245 GLU D O 1
ATOM 13398 N N . PHE D 1 246 ? 76.820 -66.787 -37.920 1.00 21.05 246 PHE D N 1
ATOM 13399 C CA . PHE D 1 246 ? 77.329 -65.462 -38.279 1.00 20.73 246 PHE D CA 1
ATOM 13400 C C . PHE D 1 246 ? 78.853 -65.381 -38.348 1.00 22.06 246 PHE D C 1
ATOM 13401 O O . PHE D 1 246 ? 79.571 -66.046 -37.594 1.00 20.60 246 PHE D O 1
ATOM 13409 N N . ARG D 1 247 ? 79.331 -64.548 -39.265 1.00 20.34 247 ARG D N 1
ATOM 13410 C CA . ARG D 1 247 ? 80.752 -64.322 -39.463 1.00 21.64 247 ARG D CA 1
ATOM 13411 C C . ARG D 1 247 ? 80.952 -62.810 -39.353 1.00 20.22 247 ARG D C 1
ATOM 13412 O O . ARG D 1 247 ? 80.426 -62.044 -40.165 1.00 18.46 247 ARG D O 1
ATOM 13420 N N . ILE D 1 248 ? 81.703 -62.389 -38.340 1.00 17.92 248 ILE D N 1
ATOM 13421 C CA . ILE D 1 248 ? 81.954 -60.974 -38.091 1.00 17.42 248 ILE D CA 1
ATOM 13422 C C . ILE D 1 248 ? 83.373 -60.557 -38.481 1.00 17.73 248 ILE D C 1
ATOM 13423 O O . ILE D 1 248 ? 84.350 -61.043 -37.918 1.00 17.56 248 ILE D O 1
ATOM 13428 N N . TYR D 1 249 ? 83.466 -59.640 -39.440 1.00 14.88 249 TYR D N 1
ATOM 13429 C CA . TYR D 1 249 ? 84.743 -59.155 -39.956 1.00 14.68 249 TYR D CA 1
ATOM 13430 C C . TYR D 1 249 ? 85.109 -57.745 -39.496 1.00 15.68 249 TYR D C 1
ATOM 13431 O O . TYR D 1 249 ? 84.237 -56.893 -39.309 1.00 14.43 249 TYR D O 1
ATOM 13440 N N . GLU D 1 250 ? 86.411 -57.503 -39.351 1.00 14.98 250 GLU D N 1
ATOM 13441 C CA . GLU D 1 250 ? 86.929 -56.191 -38.964 1.00 13.51 250 GLU D CA 1
ATOM 13442 C C . GLU D 1 250 ? 88.232 -55.935 -39.728 1.00 14.15 250 GLU D C 1
ATOM 13443 O O . GLU D 1 250 ? 88.916 -56.875 -40.148 1.00 12.31 250 GLU D O 1
ATOM 13449 N N . THR D 1 251 ? 88.559 -54.660 -39.910 1.00 14.33 251 THR D N 1
ATOM 13450 C CA . THR D 1 251 ? 89.797 -54.265 -40.570 1.00 14.04 251 THR D CA 1
ATOM 13451 C C . THR D 1 251 ? 90.942 -54.676 -39.640 1.00 13.64 251 THR D C 1
ATOM 13452 O O . THR D 1 251 ? 90.893 -54.417 -38.440 1.00 14.49 251 THR D O 1
ATOM 13456 N N . SER D 1 252 ? 91.963 -55.309 -40.211 1.00 14.48 252 SER D N 1
ATOM 13457 C CA . SER D 1 252 ? 93.120 -55.829 -39.476 1.00 15.50 252 SER D CA 1
ATOM 13458 C C . SER D 1 252 ? 94.042 -54.844 -38.772 1.00 16.89 252 SER D C 1
ATOM 13459 O O . SER D 1 252 ? 94.067 -53.655 -39.104 1.00 15.42 252 SER D O 1
ATOM 13462 N N . PRO D 1 253 ? 95.044 -55.110 -37.707 1.00 17.89 253 PRO D N 1
ATOM 13463 C CA . PRO D 1 253 ? 95.934 -54.037 -37.245 1.00 19.31 253 PRO D CA 1
ATOM 13464 C C . PRO D 1 253 ? 96.832 -53.496 -38.362 1.00 21.50 253 PRO D C 1
ATOM 13465 O O . PRO D 1 253 ? 97.018 -54.153 -39.401 1.00 21.49 253 PRO D O 1
ATOM 13469 N N . ASN D 1 254 ? 97.079 -52.314 -38.188 1.00 21.91 254 ASN D N 1
ATOM 13470 C CA . ASN D 1 254 ? 97.091 -51.332 -37.113 1.00 17.08 254 ASN D CA 1
ATOM 13471 C C . ASN D 1 254 ? 95.707 -50.740 -36.888 1.00 15.32 254 ASN D C 1
ATOM 13472 O O . ASN D 1 254 ? 95.717 -49.811 -35.933 1.00 15.34 254 ASN D O 1
ATOM 13477 N N . SER D 1 255 ? 94.717 -51.054 -37.431 1.00 15.85 255 SER D N 1
ATOM 13478 C CA . SER D 1 255 ? 93.352 -50.680 -37.083 1.00 14.52 255 SER D CA 1
ATOM 13479 C C . SER D 1 255 ? 93.004 -51.376 -35.773 1.00 14.57 255 SER D C 1
ATOM 13480 O O . SER D 1 255 ? 93.453 -52.501 -35.527 1.00 13.16 255 SER D O 1
ATOM 13483 N N . GLN D 1 256 ? 92.199 -50.721 -34.943 1.00 13.69 256 GLN D N 1
ATOM 13484 C CA . GLN D 1 256 ? 91.804 -51.299 -33.662 1.00 15.60 256 GLN D CA 1
ATOM 13485 C C . GLN D 1 256 ? 90.591 -52.217 -33.804 1.00 14.58 256 GLN D C 1
ATOM 13486 O O . GLN D 1 256 ? 90.040 -52.687 -32.810 1.00 14.70 256 GLN D O 1
ATOM 13492 N N . GLY D 1 257 ? 90.185 -52.477 -35.041 1.00 15.60 257 GLY D N 1
ATOM 13493 C CA . GLY D 1 257 ? 89.025 -53.321 -35.283 1.00 15.07 257 GLY D CA 1
ATOM 13494 C C . GLY D 1 257 ? 88.958 -54.649 -34.541 1.00 17.00 257 GLY D C 1
ATOM 13495 O O . GLY D 1 257 ? 87.896 -55.033 -34.043 1.00 15.02 257 GLY D O 1
ATOM 13496 N N . ILE D 1 258 ? 90.082 -55.358 -34.467 1.00 16.58 258 ILE D N 1
ATOM 13497 C CA . ILE D 1 258 ? 90.124 -56.657 -33.800 1.00 16.93 258 ILE D CA 1
ATOM 13498 C C . ILE D 1 258 ? 89.617 -56.610 -32.355 1.00 17.46 258 ILE D C 1
ATOM 13499 O O . ILE D 1 258 ? 89.236 -57.637 -31.787 1.00 17.26 258 ILE D O 1
ATOM 13504 N N . THR D 1 259 ? 89.605 -55.421 -31.763 1.00 16.69 259 THR D N 1
ATOM 13505 C CA . THR D 1 259 ? 89.121 -55.269 -30.396 1.00 15.15 259 THR D CA 1
ATOM 13506 C C . THR D 1 259 ? 87.675 -55.775 -30.317 1.00 16.75 259 THR D C 1
ATOM 13507 O O . THR D 1 259 ? 87.281 -56.403 -29.333 1.00 15.80 259 THR D O 1
ATOM 13511 N N . VAL D 1 260 ? 86.891 -55.508 -31.360 1.00 16.14 260 VAL D N 1
ATOM 13512 C CA . VAL D 1 260 ? 85.498 -55.952 -31.404 1.00 15.65 260 VAL D CA 1
ATOM 13513 C C . VAL D 1 260 ? 85.439 -57.478 -31.462 1.00 16.97 260 VAL D C 1
ATOM 13514 O O . VAL D 1 260 ? 84.571 -58.105 -30.849 1.00 16.49 260 VAL D O 1
ATOM 13518 N N . ILE D 1 261 ? 86.367 -58.066 -32.212 1.00 16.35 261 ILE D N 1
ATOM 13519 C CA . ILE D 1 261 ? 86.446 -59.514 -32.349 1.00 18.07 261 ILE D CA 1
ATOM 13520 C C . ILE D 1 261 ? 86.722 -60.160 -30.991 1.00 17.83 261 ILE D C 1
ATOM 13521 O O . ILE D 1 261 ? 86.059 -61.125 -30.606 1.00 17.11 261 ILE D O 1
ATOM 13526 N N . GLU D 1 262 ? 87.712 -59.625 -30.280 1.00 17.25 262 GLU D N 1
ATOM 13527 C CA . GLU D 1 262 ? 88.090 -60.139 -28.967 1.00 19.17 262 GLU D CA 1
ATOM 13528 C C . GLU D 1 262 ? 86.917 -60.018 -27.999 1.00 18.80 262 GLU D C 1
ATOM 13529 O O . GLU D 1 262 ? 86.660 -60.913 -27.195 1.00 18.57 262 GLU D O 1
ATOM 13535 N N . TRP D 1 263 ? 86.204 -58.902 -28.092 1.00 17.89 263 TRP D N 1
ATOM 13536 C CA . TRP D 1 263 ? 85.056 -58.638 -27.234 1.00 17.86 263 TRP D CA 1
ATOM 13537 C C . TRP D 1 263 ? 83.968 -59.696 -27.436 1.00 18.59 263 TRP D C 1
ATOM 13538 O O . TRP D 1 263 ? 83.393 -60.207 -26.471 1.00 18.83 263 TRP D O 1
ATOM 13549 N N . ILE D 1 264 ? 83.680 -60.014 -28.693 1.00 17.67 264 ILE D N 1
ATOM 13550 C CA . ILE D 1 264 ? 82.671 -61.015 -29.016 1.00 18.61 264 ILE D CA 1
ATOM 13551 C C . ILE D 1 264 ? 83.064 -62.368 -28.424 1.00 20.12 264 ILE D C 1
ATOM 13552 O O . ILE D 1 264 ? 82.245 -63.051 -27.807 1.00 19.71 264 ILE D O 1
ATOM 13557 N N . ARG D 1 265 ? 84.322 -62.752 -28.613 1.00 20.02 265 ARG D N 1
ATOM 13558 C CA . ARG D 1 265 ? 84.808 -64.018 -28.089 1.00 21.97 265 ARG D CA 1
ATOM 13559 C C . ARG D 1 265 ? 84.683 -64.035 -26.569 1.00 22.86 265 ARG D C 1
ATOM 13560 O O . ARG D 1 265 ? 84.391 -65.071 -25.976 1.00 23.31 265 ARG D O 1
ATOM 13568 N N . GLY D 1 266 ? 84.902 -62.881 -25.946 1.00 22.43 266 GLY D N 1
ATOM 13569 C CA . GLY D 1 266 ? 84.792 -62.791 -24.502 1.00 22.60 266 GLY D CA 1
ATOM 13570 C C . GLY D 1 266 ? 83.351 -63.004 -24.080 1.00 23.91 266 GLY D C 1
ATOM 13571 O O . GLY D 1 266 ? 83.071 -63.753 -23.144 1.00 23.08 266 GLY D O 1
ATOM 13580 N N . GLU D 1 268 ? 81.119 -64.534 -25.720 1.00 27.10 268 GLU D N 1
ATOM 13581 C CA . GLU D 1 268 ? 80.805 -65.915 -26.029 1.00 28.46 268 GLU D CA 1
ATOM 13582 C C . GLU D 1 268 ? 81.258 -66.801 -24.872 1.00 29.09 268 GLU D C 1
ATOM 13583 O O . GLU D 1 268 ? 80.600 -67.785 -24.541 1.00 28.20 268 GLU D O 1
ATOM 13589 N N . SER D 1 269 ? 82.374 -66.435 -24.248 1.00 30.07 269 SER D N 1
ATOM 13590 C CA . SER D 1 269 ? 82.903 -67.192 -23.115 1.00 31.90 269 SER D CA 1
ATOM 13591 C C . SER D 1 269 ? 82.002 -67.082 -21.889 1.00 31.84 269 SER D C 1
ATOM 13592 O O . SER D 1 269 ? 82.108 -67.888 -20.963 1.00 31.95 269 SER D O 1
ATOM 13595 N N . HIS D 1 270 ? 81.130 -66.077 -21.878 1.00 31.11 270 HIS D N 1
ATOM 13596 C CA . HIS D 1 270 ? 80.211 -65.875 -20.762 1.00 30.75 270 HIS D CA 1
ATOM 13597 C C . HIS D 1 270 ? 78.866 -66.540 -21.011 1.00 30.11 270 HIS D C 1
ATOM 13598 O O . HIS D 1 270 ? 77.895 -66.281 -20.301 1.00 30.69 270 HIS D O 1
ATOM 13605 N N . GLY D 1 271 ? 78.812 -67.390 -22.031 1.00 30.13 271 GLY D N 1
ATOM 13606 C CA . GLY D 1 271 ? 77.582 -68.096 -22.339 1.00 29.00 271 GLY D CA 1
ATOM 13607 C C . GLY D 1 271 ? 76.596 -67.373 -23.236 1.00 28.77 271 GLY D C 1
ATOM 13608 O O . GLY D 1 271 ? 75.447 -67.795 -23.341 1.00 29.34 271 GLY D O 1
ATOM 13609 N N . TYR D 1 272 ? 77.022 -66.290 -23.881 1.00 26.74 272 TYR D N 1
ATOM 13610 C CA . TYR D 1 272 ? 76.127 -65.552 -24.772 1.00 25.97 272 TYR D CA 1
ATOM 13611 C C . TYR D 1 272 ? 76.349 -65.951 -26.228 1.00 25.81 272 TYR D C 1
ATOM 13612 O O . TYR D 1 272 ? 77.425 -66.427 -26.592 1.00 26.80 272 TYR D O 1
ATOM 13621 N N . ASP D 1 273 ? 75.322 -65.765 -27.053 1.00 25.27 273 ASP D N 1
ATOM 13622 C CA . ASP D 1 273 ? 75.418 -66.063 -28.478 1.00 25.49 273 ASP D CA 1
ATOM 13623 C C . ASP D 1 273 ? 74.674 -64.993 -29.279 1.00 24.82 273 ASP D C 1
ATOM 13624 O O . ASP D 1 273 ? 74.161 -64.027 -28.710 1.00 25.57 273 ASP D O 1
ATOM 13629 N N . SER D 1 274 ? 74.608 -65.169 -30.594 1.00 25.49 274 SER D N 1
ATOM 13630 C CA . SER D 1 274 ? 73.963 -64.193 -31.469 1.00 25.78 274 SER D CA 1
ATOM 13631 C C . SER D 1 274 ? 72.516 -63.859 -31.119 1.00 26.75 274 SER D C 1
ATOM 13632 O O . SER D 1 274 ? 72.019 -62.791 -31.484 1.00 26.69 274 SER D O 1
ATOM 13635 N N . ARG D 1 275 ? 71.843 -64.751 -30.399 1.00 27.48 275 ARG D N 1
ATOM 13636 C CA . ARG D 1 275 ? 70.447 -64.521 -30.042 1.00 28.69 275 ARG D CA 1
ATOM 13637 C C . ARG D 1 275 ? 70.231 -63.932 -28.648 1.00 27.71 275 ARG D C 1
ATOM 13638 O O . ARG D 1 275 ? 69.140 -63.452 -28.347 1.00 28.08 275 ARG D O 1
ATOM 13646 N N . THR D 1 276 ? 71.258 -63.951 -27.802 1.00 26.12 276 THR D N 1
ATOM 13647 C CA . THR D 1 276 ? 71.102 -63.445 -26.440 1.00 24.86 276 THR D CA 1
ATOM 13648 C C . THR D 1 276 ? 71.970 -62.257 -26.021 1.00 25.82 276 THR D C 1
ATOM 13649 O O . THR D 1 276 ? 71.710 -61.641 -24.984 1.00 25.25 276 THR D O 1
ATOM 13661 N N . TRP D 1 278 ? 72.073 -59.316 -27.162 1.00 25.61 278 TRP D N 1
ATOM 13662 C CA . TRP D 1 278 ? 71.281 -58.090 -27.148 1.00 27.21 278 TRP D CA 1
ATOM 13663 C C . TRP D 1 278 ? 70.663 -57.775 -25.787 1.00 27.93 278 TRP D C 1
ATOM 13664 O O . TRP D 1 278 ? 70.287 -56.634 -25.525 1.00 28.36 278 TRP D O 1
ATOM 13675 N N . GLU D 1 279 ? 70.549 -58.778 -24.924 1.00 28.30 279 GLU D N 1
ATOM 13676 C CA . GLU D 1 279 ? 69.973 -58.551 -23.605 1.00 29.32 279 GLU D CA 1
ATOM 13677 C C . GLU D 1 279 ? 70.917 -59.005 -22.493 1.00 28.77 279 GLU D C 1
ATOM 13678 O O . GLU D 1 279 ? 70.493 -59.238 -21.363 1.00 28.36 279 GLU D O 1
ATOM 13684 N N . ALA D 1 280 ? 72.201 -59.119 -22.820 1.00 27.93 280 ALA D N 1
ATOM 13685 C CA . ALA D 1 280 ? 73.207 -59.544 -21.850 1.00 27.31 280 ALA D CA 1
ATOM 13686 C C . ALA D 1 280 ? 73.276 -58.591 -20.660 1.00 26.96 280 ALA D C 1
ATOM 13687 O O . ALA D 1 280 ? 72.914 -57.418 -20.774 1.00 26.91 280 ALA D O 1
ATOM 13689 N N . LYS D 1 281 ? 73.741 -59.102 -19.520 1.00 26.81 281 LYS D N 1
ATOM 13690 C CA . LYS D 1 281 ? 73.881 -58.288 -18.316 1.00 26.68 281 LYS D CA 1
ATOM 13691 C C . LYS D 1 281 ? 74.928 -57.226 -18.619 1.00 25.78 281 LYS D C 1
ATOM 13692 O O . LYS D 1 281 ? 75.959 -57.517 -19.219 1.00 23.41 281 LYS D O 1
ATOM 13698 N N . ILE D 1 282 ? 74.672 -55.996 -18.195 1.00 26.43 282 ILE D N 1
ATOM 13699 C CA . ILE D 1 282 ? 75.603 -54.915 -18.470 1.00 26.77 282 ILE D CA 1
ATOM 13700 C C . ILE D 1 282 ? 76.976 -55.121 -17.819 1.00 26.89 282 ILE D C 1
ATOM 13701 O O . ILE D 1 282 ? 77.985 -54.658 -18.354 1.00 25.25 282 ILE D O 1
ATOM 13706 N N . GLU D 1 283 ? 77.026 -55.819 -16.684 1.00 26.77 283 GLU D N 1
ATOM 13707 C CA . GLU D 1 283 ? 78.306 -56.072 -16.018 1.00 26.70 283 GLU D CA 1
ATOM 13708 C C . GLU D 1 283 ? 79.175 -56.913 -16.944 1.00 25.31 283 GLU D C 1
ATOM 13709 O O . GLU D 1 283 ? 80.376 -56.675 -17.072 1.00 25.37 283 GLU D O 1
ATOM 13715 N N . ASP D 1 284 ? 78.563 -57.914 -17.572 1.00 23.29 284 ASP D N 1
ATOM 13716 C CA . ASP D 1 284 ? 79.286 -58.791 -18.484 1.00 22.93 284 ASP D CA 1
ATOM 13717 C C . ASP D 1 284 ? 79.785 -58.019 -19.693 1.00 22.28 284 ASP D C 1
ATOM 13718 O O . ASP D 1 284 ? 80.907 -58.225 -20.153 1.00 22.64 284 ASP D O 1
ATOM 13723 N N . ILE D 1 285 ? 78.942 -57.131 -20.207 1.00 21.89 285 ILE D N 1
ATOM 13724 C CA . ILE D 1 285 ? 79.297 -56.320 -21.361 1.00 20.92 285 ILE D CA 1
ATOM 13725 C C . ILE D 1 285 ? 80.543 -55.496 -21.046 1.00 20.67 285 ILE D C 1
ATOM 13726 O O . ILE D 1 285 ? 81.479 -55.450 -21.843 1.00 19.91 285 ILE D O 1
ATOM 13731 N N . PHE D 1 286 ? 80.563 -54.863 -19.876 1.00 20.58 286 PHE D N 1
ATOM 13732 C CA . PHE D 1 286 ? 81.713 -54.051 -19.484 1.00 22.00 286 PHE D CA 1
ATOM 13733 C C . PHE D 1 286 ? 82.946 -54.873 -19.138 1.00 21.34 286 PHE D C 1
ATOM 13734 O O . PHE D 1 286 ? 84.056 -54.518 -19.524 1.00 21.27 286 PHE D O 1
ATOM 13742 N N . GLU D 1 287 ? 82.755 -55.970 -18.417 1.00 22.04 287 GLU D N 1
ATOM 13743 C CA . GLU D 1 287 ? 83.882 -56.813 -18.041 1.00 23.51 287 GLU D CA 1
ATOM 13744 C C . GLU D 1 287 ? 84.618 -57.328 -19.278 1.00 22.00 287 GLU D C 1
ATOM 13745 O O . GLU D 1 287 ? 85.840 -57.236 -19.360 1.00 21.98 287 GLU D O 1
ATOM 13751 N N . THR D 1 288 ? 83.880 -57.868 -20.242 1.00 21.97 288 THR D N 1
ATOM 13752 C CA . THR D 1 288 ? 84.509 -58.374 -21.455 1.00 21.32 288 THR D CA 1
ATOM 13753 C C . THR D 1 288 ? 85.120 -57.233 -22.269 1.00 21.41 288 THR D C 1
ATOM 13754 O O . THR D 1 288 ? 86.150 -57.407 -22.920 1.00 18.99 288 THR D O 1
ATOM 13766 N N . GLU D 1 290 ? 86.467 -54.303 -21.112 1.00 21.24 290 GLU D N 1
ATOM 13767 C CA . GLU D 1 290 ? 87.728 -53.887 -20.514 1.00 21.82 290 GLU D CA 1
ATOM 13768 C C . GLU D 1 290 ? 88.837 -54.895 -20.805 1.00 20.61 290 GLU D C 1
ATOM 13769 O O . GLU D 1 290 ? 90.000 -54.520 -20.956 1.00 19.27 290 GLU D O 1
ATOM 13775 N N . GLU D 1 291 ? 88.480 -56.174 -20.894 1.00 21.00 291 GLU D N 1
ATOM 13776 C CA . GLU D 1 291 ? 89.466 -57.209 -21.194 1.00 22.47 291 GLU D CA 1
ATOM 13777 C C . GLU D 1 291 ? 89.948 -56.998 -22.623 1.00 21.71 291 GLU D C 1
ATOM 13778 O O . GLU D 1 291 ? 91.146 -57.063 -22.906 1.00 21.02 291 GLU D O 1
ATOM 13784 N N . ALA D 1 292 ? 88.997 -56.759 -23.523 1.00 18.92 292 ALA D N 1
ATOM 13785 C CA . ALA D 1 292 ? 89.311 -56.540 -24.927 1.00 18.88 292 ALA D CA 1
ATOM 13786 C C . ALA D 1 292 ? 90.141 -55.276 -25.103 1.00 17.62 292 ALA D C 1
ATOM 13787 O O . ALA D 1 292 ? 91.091 -55.262 -25.885 1.00 17.58 292 ALA D O 1
ATOM 13789 N N . TYR D 1 293 ? 89.786 -54.218 -24.378 1.00 17.75 293 TYR D N 1
ATOM 13790 C CA . TYR D 1 293 ? 90.520 -52.959 -24.476 1.00 18.75 293 TYR D CA 1
ATOM 13791 C C . TYR D 1 293 ? 91.934 -53.059 -23.931 1.00 20.88 293 TYR D C 1
ATOM 13792 O O . TYR D 1 293 ? 92.808 -52.278 -24.310 1.00 20.62 293 TYR D O 1
ATOM 13801 N N . ASP D 1 294 ? 92.158 -54.014 -23.035 1.00 20.24 294 ASP D N 1
ATOM 13802 C CA . ASP D 1 294 ? 93.482 -54.189 -22.467 1.00 23.26 294 ASP D CA 1
ATOM 13803 C C . ASP D 1 294 ? 94.383 -54.811 -23.530 1.00 21.62 294 ASP D C 1
ATOM 13804 O O . ASP D 1 294 ? 95.542 -54.424 -23.675 1.00 21.78 294 ASP D O 1
ATOM 13809 N N . LYS D 1 295 ? 93.840 -55.769 -24.276 1.00 20.51 295 LYS D N 1
ATOM 13810 C CA . LYS D 1 295 ? 94.589 -56.428 -25.345 1.00 21.34 295 LYS D CA 1
ATOM 13811 C C . LYS D 1 295 ? 94.864 -55.410 -26.451 1.00 20.74 295 LYS D C 1
ATOM 13812 O O . LYS D 1 295 ? 95.861 -55.497 -27.170 1.00 20.10 295 LYS D O 1
ATOM 13818 N N . ARG D 1 296 ? 93.963 -54.442 -26.568 1.00 19.38 296 ARG D N 1
ATOM 13819 C CA . ARG D 1 296 ? 94.062 -53.393 -27.571 1.00 19.70 296 ARG D CA 1
ATOM 13820 C C . ARG D 1 296 ? 95.382 -52.636 -27.450 1.00 20.40 296 ARG D C 1
ATOM 13821 O O . ARG D 1 296 ? 95.899 -52.106 -28.434 1.00 17.96 296 ARG D O 1
ATOM 13829 N N . ARG D 1 297 ? 95.929 -52.601 -26.239 1.00 20.31 297 ARG D N 1
ATOM 13830 C CA . ARG D 1 297 ? 97.177 -51.893 -25.981 1.00 21.75 297 ARG D CA 1
ATOM 13831 C C . ARG D 1 297 ? 98.386 -52.473 -26.713 1.00 22.18 297 ARG D C 1
ATOM 13832 O O . ARG D 1 297 ? 99.432 -51.832 -26.782 1.00 23.09 297 ARG D O 1
ATOM 13840 N N . LYS D 1 298 ? 98.245 -53.674 -27.267 1.00 21.15 298 LYS D N 1
ATOM 13841 C CA . LYS D 1 298 ? 99.351 -54.309 -27.982 1.00 22.44 298 LYS D CA 1
ATOM 13842 C C . LYS D 1 298 ? 99.269 -54.162 -29.502 1.00 21.35 298 LYS D C 1
ATOM 13843 O O . LYS D 1 298 ? 100.125 -54.673 -30.227 1.00 20.51 298 LYS D O 1
ATOM 13849 N N . ILE D 1 299 ? 98.241 -53.468 -29.978 1.00 18.09 299 ILE D N 1
ATOM 13850 C CA . ILE D 1 299 ? 98.045 -53.260 -31.411 1.00 15.37 299 ILE D CA 1
ATOM 13851 C C . ILE D 1 299 ? 98.859 -52.069 -31.904 1.00 14.37 299 ILE D C 1
ATOM 13852 O O . ILE D 1 299 ? 98.925 -51.036 -31.241 1.00 13.64 299 ILE D O 1
ATOM 13857 N N . THR D 1 300 ? 99.478 -52.227 -33.069 1.00 13.49 300 THR D N 1
ATOM 13858 C CA . THR D 1 300 ? 100.278 -51.171 -33.686 1.00 12.52 300 THR D CA 1
ATOM 13859 C C . THR D 1 300 ? 100.608 -51.624 -35.107 1.00 13.82 300 THR D C 1
ATOM 13860 O O . THR D 1 300 ? 99.927 -52.490 -35.654 1.00 13.86 300 THR D O 1
ATOM 13864 N N . ASP D 1 301 ? 101.636 -51.031 -35.705 1.00 13.62 301 ASP D N 1
ATOM 13865 C CA . ASP D 1 301 ? 102.062 -51.412 -37.045 1.00 12.96 301 ASP D CA 1
ATOM 13866 C C . ASP D 1 301 ? 102.140 -52.946 -37.059 1.00 13.93 301 ASP D C 1
ATOM 13867 O O . ASP D 1 301 ? 102.726 -53.549 -36.163 1.00 13.63 301 ASP D O 1
ATOM 13872 N N . PRO D 1 302 ? 101.551 -53.594 -38.077 1.00 14.08 302 PRO D N 1
ATOM 13873 C CA . PRO D 1 302 ? 101.571 -55.060 -38.164 1.00 14.06 302 PRO D CA 1
ATOM 13874 C C . PRO D 1 302 ? 102.950 -55.718 -38.166 1.00 14.53 302 PRO D C 1
ATOM 13875 O O . PRO D 1 302 ? 103.064 -56.916 -37.896 1.00 13.94 302 PRO D O 1
ATOM 13879 N N . SER D 1 303 ? 103.993 -54.948 -38.469 1.00 13.46 303 SER D N 1
ATOM 13880 C CA . SER D 1 303 ? 105.352 -55.491 -38.477 1.00 14.41 303 SER D CA 1
ATOM 13881 C C . SER D 1 303 ? 106.086 -55.204 -37.164 1.00 14.64 303 SER D C 1
ATOM 13882 O O . SER D 1 303 ? 107.306 -55.340 -37.088 1.00 14.56 303 SER D O 1
ATOM 13885 N N . TYR D 1 304 ? 105.342 -54.809 -36.133 1.00 14.87 304 TYR D N 1
ATOM 13886 C CA . TYR D 1 304 ? 105.931 -54.498 -34.829 1.00 15.74 304 TYR D CA 1
ATOM 13887 C C . TYR D 1 304 ? 105.101 -55.074 -33.689 1.00 15.70 304 TYR D C 1
ATOM 13888 O O . TYR D 1 304 ? 105.188 -54.601 -32.554 1.00 14.41 304 TYR D O 1
ATOM 13905 N N . ASN D 1 306 ? 105.053 -58.500 -32.661 1.00 18.11 306 ASN D N 1
ATOM 13906 C CA . ASN D 1 306 ? 105.534 -59.710 -32.003 1.00 19.69 306 ASN D CA 1
ATOM 13907 C C . ASN D 1 306 ? 106.406 -59.277 -30.829 1.00 19.86 306 ASN D C 1
ATOM 13908 O O . ASN D 1 306 ? 107.635 -59.298 -30.906 1.00 19.74 306 ASN D O 1
ATOM 13913 N N . ILE D 1 307 ? 105.755 -58.869 -29.746 1.00 21.02 307 ILE D N 1
ATOM 13914 C CA . ILE D 1 307 ? 106.453 -58.411 -28.552 1.00 22.94 307 ILE D CA 1
ATOM 13915 C C . ILE D 1 307 ? 106.458 -59.471 -27.453 1.00 23.09 307 ILE D C 1
ATOM 13916 O O . ILE D 1 307 ? 105.740 -60.467 -27.535 1.00 21.69 307 ILE D O 1
ATOM 13921 N N . ALA D 1 308 ? 107.271 -59.247 -26.425 1.00 21.93 308 ALA D N 1
ATOM 13922 C CA . ALA D 1 308 ? 107.378 -60.185 -25.315 1.00 23.18 308 ALA D CA 1
ATOM 13923 C C . ALA D 1 308 ? 106.111 -60.196 -24.463 1.00 23.34 308 ALA D C 1
ATOM 13924 O O . ALA D 1 308 ? 105.477 -59.160 -24.269 1.00 22.14 308 ALA D O 1
ATOM 13926 N N . GLN D 1 309 ? 105.740 -61.372 -23.965 1.00 23.02 309 GLN D N 1
ATOM 13927 C CA . GLN D 1 309 ? 104.561 -61.492 -23.115 1.00 24.91 309 GLN D CA 1
ATOM 13928 C C . GLN D 1 309 ? 104.953 -60.996 -21.726 1.00 26.56 309 GLN D C 1
ATOM 13929 O O . GLN D 1 309 ? 106.119 -61.096 -21.329 1.00 26.22 309 GLN D O 1
ATOM 13931 N N . HIS D 1 310 ? 103.988 -60.454 -20.991 1.00 26.98 310 HIS D N 1
ATOM 13932 C CA . HIS D 1 310 ? 104.261 -59.940 -19.656 1.00 27.48 310 HIS D CA 1
ATOM 13933 C C . HIS D 1 310 ? 104.850 -61.007 -18.740 1.00 27.16 310 HIS D C 1
ATOM 13934 O O . HIS D 1 310 ? 104.409 -62.159 -18.741 1.00 26.19 310 HIS D O 1
ATOM 13941 N N . ASP D 1 311 ? 105.849 -60.610 -17.959 1.00 25.58 311 ASP D N 1
ATOM 13942 C CA . ASP D 1 311 ? 106.493 -61.511 -17.011 1.00 25.23 311 ASP D CA 1
ATOM 13943 C C . ASP D 1 311 ? 106.044 -61.093 -15.613 1.00 26.05 311 ASP D C 1
ATOM 13944 O O . ASP D 1 311 ? 106.340 -59.981 -15.169 1.00 24.34 311 ASP D O 1
ATOM 13949 N N . SER D 1 312 ? 105.330 -61.979 -14.924 1.00 27.33 312 SER D N 1
ATOM 13950 C CA . SER D 1 312 ? 104.849 -61.680 -13.578 1.00 29.31 312 SER D CA 1
ATOM 13951 C C . SER D 1 312 ? 106.001 -61.349 -12.627 1.00 30.68 312 SER D C 1
ATOM 13952 O O . SER D 1 312 ? 105.782 -60.801 -11.546 1.00 31.87 312 SER D O 1
ATOM 13955 N N . ALA D 1 313 ? 107.226 -61.677 -13.031 1.00 30.50 313 ALA D N 1
ATOM 13956 C CA . ALA D 1 313 ? 108.396 -61.396 -12.206 1.00 31.13 313 ALA D CA 1
ATOM 13957 C C . ALA D 1 313 ? 108.639 -59.892 -12.131 1.00 31.65 313 ALA D C 1
ATOM 13958 O O . ALA D 1 313 ? 109.398 -59.419 -11.287 1.00 30.82 313 ALA D O 1
ATOM 13960 N N . ASN D 1 314 ? 107.993 -59.146 -13.020 1.00 32.33 314 ASN D N 1
ATOM 13961 C CA . ASN D 1 314 ? 108.135 -57.697 -13.044 1.00 33.68 314 ASN D CA 1
ATOM 13962 C C . ASN D 1 314 ? 106.993 -57.045 -12.273 1.00 34.82 314 ASN D C 1
ATOM 13963 O O . ASN D 1 314 ? 106.796 -55.831 -12.339 1.00 33.94 314 ASN D O 1
ATOM 13968 N N . GLY D 1 315 ? 106.242 -57.862 -11.543 1.00 36.61 315 GLY D N 1
ATOM 13969 C CA . GLY D 1 315 ? 105.132 -57.349 -10.759 1.00 40.20 315 GLY D CA 1
ATOM 13970 C C . GLY D 1 315 ? 103.998 -56.768 -11.584 1.00 42.52 315 GLY D C 1
ATOM 13971 O O . GLY D 1 315 ? 103.746 -57.199 -12.710 1.00 41.96 315 GLY D O 1
ATOM 13972 N N . LYS D 1 316 ? 103.313 -55.783 -11.011 1.00 45.03 316 LYS D N 1
ATOM 13973 C CA . LYS D 1 316 ? 102.189 -55.121 -11.669 1.00 46.26 316 LYS D CA 1
ATOM 13974 C C . LYS D 1 316 ? 102.559 -54.638 -13.067 1.00 46.19 316 LYS D C 1
ATOM 13975 O O . LYS D 1 316 ? 101.685 -54.386 -13.898 1.00 47.07 316 LYS D O 1
ATOM 13981 N N . GLY D 1 319 ? 99.873 -49.457 -13.635 1.00 35.43 319 GLY D N 1
ATOM 13982 C CA . GLY D 1 319 ? 98.871 -48.438 -13.377 1.00 34.81 319 GLY D CA 1
ATOM 13983 C C . GLY D 1 319 ? 98.976 -47.300 -14.374 1.00 34.78 319 GLY D C 1
ATOM 13984 O O . GLY D 1 319 ? 99.944 -46.537 -14.358 1.00 35.18 319 GLY D O 1
ATOM 13985 N N . LEU D 1 320 ? 97.985 -47.187 -15.252 1.00 32.54 320 LEU D N 1
ATOM 13986 C CA . LEU D 1 320 ? 97.989 -46.134 -16.260 1.00 31.30 320 LEU D CA 1
ATOM 13987 C C . LEU D 1 320 ? 97.159 -44.939 -15.800 1.00 30.39 320 LEU D C 1
ATOM 13988 O O . LEU D 1 320 ? 96.235 -45.083 -15.000 1.00 28.52 320 LEU D O 1
ATOM 13993 N N . PRO D 1 321 ? 97.490 -43.735 -16.291 1.00 30.85 321 PRO D N 1
ATOM 13994 C CA . PRO D 1 321 ? 96.734 -42.544 -15.896 1.00 31.91 321 PRO D CA 1
ATOM 13995 C C . PRO D 1 321 ? 95.270 -42.665 -16.313 1.00 32.91 321 PRO D C 1
ATOM 13996 O O . PRO D 1 321 ? 94.965 -43.107 -17.423 1.00 32.57 321 PRO D O 1
ATOM 14000 N N . LYS D 1 322 ? 94.371 -42.276 -15.414 1.00 33.48 322 LYS D N 1
ATOM 14001 C CA . LYS D 1 322 ? 92.938 -42.358 -15.673 1.00 33.73 322 LYS D CA 1
ATOM 14002 C C . LYS D 1 322 ? 92.415 -41.259 -16.593 1.00 34.81 322 LYS D C 1
ATOM 14003 O O . LYS D 1 322 ? 92.770 -40.089 -16.455 1.00 33.88 322 LYS D O 1
ATOM 14005 N N . ARG D 1 323 ? 91.565 -41.654 -17.536 1.00 35.50 323 ARG D N 1
ATOM 14006 C CA . ARG D 1 323 ? 90.963 -40.721 -18.479 1.00 37.34 323 ARG D CA 1
ATOM 14007 C C . ARG D 1 323 ? 90.044 -39.778 -17.711 1.00 38.13 323 ARG D C 1
ATOM 14008 O O . ARG D 1 323 ? 89.373 -40.192 -16.766 1.00 38.34 323 ARG D O 1
ATOM 14016 N N . ASP D 1 324 ? 90.010 -38.516 -18.118 1.00 38.94 324 ASP D N 1
ATOM 14017 C CA . ASP D 1 324 ? 89.154 -37.539 -17.458 1.00 40.83 324 ASP D CA 1
ATOM 14018 C C . ASP D 1 324 ? 88.660 -36.522 -18.479 1.00 39.78 324 ASP D C 1
ATOM 14019 O O . ASP D 1 324 ? 88.723 -35.314 -18.253 1.00 39.87 324 ASP D O 1
ATOM 14024 N N . HIS D 1 325 ? 88.166 -37.024 -19.604 1.00 38.85 325 HIS D N 1
ATOM 14025 C CA . HIS D 1 325 ? 87.667 -36.171 -20.675 1.00 37.62 325 HIS D CA 1
ATOM 14026 C C . HIS D 1 325 ? 86.858 -36.993 -21.673 1.00 34.60 325 HIS D C 1
ATOM 14027 O O . HIS D 1 325 ? 86.951 -38.220 -21.694 1.00 32.37 325 HIS D O 1
ATOM 14034 N N . ASN D 1 326 ? 86.056 -36.311 -22.487 1.00 32.35 326 ASN D N 1
ATOM 14035 C CA . ASN D 1 326 ? 85.241 -36.977 -23.497 1.00 31.56 326 ASN D CA 1
ATOM 14036 C C . ASN D 1 326 ? 86.170 -37.610 -24.528 1.00 29.85 326 ASN D C 1
ATOM 14037 O O . ASN D 1 326 ? 87.362 -37.302 -24.574 1.00 27.73 326 ASN D O 1
ATOM 14042 N N . ASP D 1 327 ? 85.624 -38.491 -25.357 1.00 28.81 327 ASP D N 1
ATOM 14043 C CA . ASP D 1 327 ? 86.424 -39.145 -26.382 1.00 27.32 327 ASP D CA 1
ATOM 14044 C C . ASP D 1 327 ? 86.986 -38.122 -27.361 1.00 26.22 327 ASP D C 1
ATOM 14045 O O . ASP D 1 327 ? 86.427 -37.038 -27.538 1.00 23.88 327 ASP D O 1
ATOM 14050 N N . ILE D 1 328 ? 88.105 -38.468 -27.985 1.00 24.51 328 ILE D N 1
ATOM 14051 C CA . ILE D 1 328 ? 88.733 -37.595 -28.963 1.00 24.25 328 ILE D CA 1
ATOM 14052 C C . ILE D 1 328 ? 88.898 -38.369 -30.267 1.00 23.66 328 ILE D C 1
ATOM 14053 O O . ILE D 1 328 ? 89.506 -39.442 -30.291 1.00 21.23 328 ILE D O 1
ATOM 14058 N N . GLY D 1 329 ? 88.342 -37.827 -31.344 1.00 22.09 329 GLY D N 1
ATOM 14059 C CA . GLY D 1 329 ? 88.443 -38.484 -32.631 1.00 21.46 329 GLY D CA 1
ATOM 14060 C C . GLY D 1 329 ? 87.247 -38.200 -33.517 1.00 20.97 329 GLY D C 1
ATOM 14061 O O . GLY D 1 329 ? 86.123 -38.598 -33.213 1.00 21.15 329 GLY D O 1
ATOM 14062 N N . ASP D 1 330 ? 87.499 -37.502 -34.618 1.00 19.96 330 ASP D N 1
ATOM 14063 C CA . ASP D 1 330 ? 86.462 -37.152 -35.574 1.00 19.54 330 ASP D CA 1
ATOM 14064 C C . ASP D 1 330 ? 86.706 -37.945 -36.842 1.00 19.02 330 ASP D C 1
ATOM 14065 O O . ASP D 1 330 ? 87.832 -38.041 -37.325 1.00 18.08 330 ASP D O 1
ATOM 14070 N N . THR D 1 331 ? 85.638 -38.507 -37.385 1.00 18.92 331 THR D N 1
ATOM 14071 C CA . THR D 1 331 ? 85.749 -39.335 -38.569 1.00 18.08 331 THR D CA 1
ATOM 14072 C C . THR D 1 331 ? 84.390 -39.461 -39.233 1.00 16.26 331 THR D C 1
ATOM 14073 O O . THR D 1 331 ? 83.370 -39.077 -38.657 1.00 14.93 331 THR D O 1
ATOM 14077 N N . THR D 1 332 ? 84.379 -39.954 -40.467 1.00 14.15 332 THR D N 1
ATOM 14078 C CA . THR D 1 332 ? 83.127 -40.159 -41.171 1.00 11.75 332 THR D CA 1
ATOM 14079 C C . THR D 1 332 ? 83.169 -41.566 -41.752 1.00 11.88 332 THR D C 1
ATOM 14080 O O . THR D 1 332 ? 84.167 -41.980 -42.345 1.00 12.55 332 THR D O 1
ATOM 14084 N N . TYR D 1 333 ? 82.091 -42.308 -41.533 1.00 11.62 333 TYR D N 1
ATOM 14085 C CA . TYR D 1 333 ? 81.977 -43.677 -42.011 1.00 12.87 333 TYR D CA 1
ATOM 14086 C C . TYR D 1 333 ? 80.770 -43.794 -42.922 1.00 12.99 333 TYR D C 1
ATOM 14087 O O . TYR D 1 333 ? 79.732 -43.181 -42.667 1.00 12.60 333 TYR D O 1
ATOM 14096 N N . PHE D 1 334 ? 80.903 -44.578 -43.985 1.00 12.41 334 PHE D N 1
ATOM 14097 C CA . PHE D 1 334 ? 79.781 -44.784 -44.885 1.00 12.92 334 PHE D CA 1
ATOM 14098 C C . PHE D 1 334 ? 79.753 -46.216 -45.371 1.00 12.72 334 PHE D C 1
ATOM 14099 O O . PHE D 1 334 ? 80.780 -46.899 -45.399 1.00 13.58 334 PHE D O 1
ATOM 14107 N N . SER D 1 335 ? 78.562 -46.670 -45.736 1.00 13.00 335 SER D N 1
ATOM 14108 C CA . SER D 1 335 ? 78.378 -48.030 -46.215 1.00 12.83 335 SER D CA 1
ATOM 14109 C C . SER D 1 335 ? 77.507 -48.037 -47.465 1.00 13.09 335 SER D C 1
ATOM 14110 O O . SER D 1 335 ? 76.635 -47.184 -47.623 1.00 11.53 335 SER D O 1
ATOM 14113 N N . ILE D 1 336 ? 77.774 -48.987 -48.357 1.00 12.21 336 ILE D N 1
ATOM 14114 C CA . ILE D 1 336 ? 76.985 -49.166 -49.572 1.00 12.04 336 ILE D CA 1
ATOM 14115 C C . ILE D 1 336 ? 76.905 -50.671 -49.816 1.00 13.03 336 ILE D C 1
ATOM 14116 O O . ILE D 1 336 ? 77.919 -51.364 -49.750 1.00 14.68 336 ILE D O 1
ATOM 14121 N N . SER D 1 337 ? 75.705 -51.176 -50.078 1.00 12.49 337 SER D N 1
ATOM 14122 C CA . SER D 1 337 ? 75.514 -52.600 -50.359 1.00 12.83 337 SER D CA 1
ATOM 14123 C C . SER D 1 337 ? 74.481 -52.766 -51.462 1.00 12.69 337 SER D C 1
ATOM 14124 O O . SER D 1 337 ? 73.596 -51.916 -51.618 1.00 12.25 337 SER D O 1
ATOM 14127 N N . ASP D 1 338 ? 74.604 -53.836 -52.248 1.00 12.71 338 ASP D N 1
ATOM 14128 C CA . ASP D 1 338 ? 73.606 -54.109 -53.272 1.00 12.91 338 ASP D CA 1
ATOM 14129 C C . ASP D 1 338 ? 73.009 -55.495 -53.036 1.00 14.11 338 ASP D C 1
ATOM 14130 O O . ASP D 1 338 ? 73.530 -56.280 -52.241 1.00 13.82 338 ASP D O 1
ATOM 14135 N N . SER D 1 339 ? 71.900 -55.777 -53.709 1.00 15.83 339 SER D N 1
ATOM 14136 C CA . SER D 1 339 ? 71.187 -57.041 -53.555 1.00 16.44 339 SER D CA 1
ATOM 14137 C C . SER D 1 339 ? 71.982 -58.300 -53.882 1.00 18.50 339 SER D C 1
ATOM 14138 O O . SER D 1 339 ? 71.598 -59.396 -53.469 1.00 17.96 339 SER D O 1
ATOM 14141 N N . GLU D 1 340 ? 73.078 -58.154 -54.621 1.00 18.33 340 GLU D N 1
ATOM 14142 C CA . GLU D 1 340 ? 73.888 -59.310 -54.991 1.00 19.86 340 GLU D CA 1
ATOM 14143 C C . GLU D 1 340 ? 74.995 -59.617 -53.985 1.00 20.08 340 GLU D C 1
ATOM 14144 O O . GLU D 1 340 ? 75.819 -60.506 -54.201 1.00 20.02 340 GLU D O 1
ATOM 14150 N N . GLY D 1 341 ? 75.014 -58.878 -52.882 1.00 18.85 341 GLY D N 1
ATOM 14151 C CA . GLY D 1 341 ? 76.019 -59.130 -51.868 1.00 18.24 341 GLY D CA 1
ATOM 14152 C C . GLY D 1 341 ? 77.249 -58.249 -51.924 1.00 17.69 341 GLY D C 1
ATOM 14153 O O . GLY D 1 341 ? 78.142 -58.394 -51.089 1.00 18.96 341 GLY D O 1
ATOM 14154 N N . ARG D 1 342 ? 77.326 -57.349 -52.899 1.00 16.17 342 ARG D N 1
ATOM 14155 C CA . ARG D 1 342 ? 78.480 -56.460 -52.972 1.00 16.49 342 ARG D CA 1
ATOM 14156 C C . ARG D 1 342 ? 78.322 -55.462 -51.841 1.00 15.20 342 ARG D C 1
ATOM 14157 O O . ARG D 1 342 ? 77.199 -55.114 -51.468 1.00 14.14 342 ARG D O 1
ATOM 14165 N N . SER D 1 343 ? 79.437 -55.003 -51.286 1.00 14.47 343 SER D N 1
ATOM 14166 C CA . SER D 1 343 ? 79.362 -54.044 -50.194 1.00 14.95 343 SER D CA 1
ATOM 14167 C C . SER D 1 343 ? 80.696 -53.383 -49.897 1.00 15.04 343 SER D C 1
ATOM 14168 O O . SER D 1 343 ? 81.753 -53.892 -50.264 1.00 14.72 343 SER D O 1
ATOM 14171 N N . VAL D 1 344 ? 80.628 -52.226 -49.251 1.00 14.35 344 VAL D N 1
ATOM 14172 C CA . VAL D 1 344 ? 81.821 -51.507 -48.831 1.00 13.89 344 VAL D CA 1
ATOM 14173 C C . VAL D 1 344 ? 81.505 -50.989 -47.440 1.00 13.72 344 VAL D C 1
ATOM 14174 O O . VAL D 1 344 ? 80.365 -50.618 -47.151 1.00 14.41 344 VAL D O 1
ATOM 14178 N N . SER D 1 345 ? 82.513 -51.014 -46.578 1.00 13.54 345 SER D N 1
ATOM 14179 C CA . SER D 1 345 ? 82.411 -50.530 -45.208 1.00 12.50 345 SER D CA 1
ATOM 14180 C C . SER D 1 345 ? 83.664 -49.666 -45.191 1.00 13.16 345 SER D C 1
ATOM 14181 O O . SER D 1 345 ? 84.777 -50.174 -45.062 1.00 14.57 345 SER D O 1
ATOM 14184 N N . ILE D 1 346 ? 83.471 -48.360 -45.352 1.00 12.80 346 ILE D N 1
ATOM 14185 C CA . ILE D 1 346 ? 84.579 -47.417 -45.459 1.00 12.16 346 ILE D CA 1
ATOM 14186 C C . ILE D 1 346 ? 84.566 -46.315 -44.412 1.00 13.69 346 ILE D C 1
ATOM 14187 O O . ILE D 1 346 ? 83.526 -45.723 -44.122 1.00 12.30 346 ILE D O 1
ATOM 14192 N N . ILE D 1 347 ? 85.741 -46.036 -43.856 1.00 13.20 347 ILE D N 1
ATOM 14193 C CA . ILE D 1 347 ? 85.876 -45.014 -42.833 1.00 11.31 347 ILE D CA 1
ATOM 14194 C C . ILE D 1 347 ? 87.138 -44.189 -43.113 1.00 11.78 347 ILE D C 1
ATOM 14195 O O . ILE D 1 347 ? 88.164 -44.728 -43.527 1.00 11.65 347 ILE D O 1
ATOM 14200 N N . GLN D 1 348 ? 87.060 -42.883 -42.889 1.00 11.23 348 GLN D N 1
ATOM 14201 C CA . GLN D 1 348 ? 88.184 -41.996 -43.167 1.00 11.74 348 GLN D CA 1
ATOM 14202 C C . GLN D 1 348 ? 88.210 -40.815 -42.198 1.00 12.84 348 GLN D C 1
ATOM 14203 O O . GLN D 1 348 ? 87.165 -40.423 -41.678 1.00 11.30 348 GLN D O 1
ATOM 14209 N N . SER D 1 349 ? 89.395 -40.257 -41.946 1.00 14.11 349 SER D N 1
ATOM 14210 C CA . SER D 1 349 ? 89.515 -39.112 -41.036 1.00 15.98 349 SER D CA 1
ATOM 14211 C C . SER D 1 349 ? 90.920 -38.524 -40.934 1.00 14.95 349 SER D C 1
ATOM 14212 O O . SER D 1 349 ? 91.886 -39.098 -41.433 1.00 16.38 349 SER D O 1
ATOM 14215 N N . ASN D 1 350 ? 91.014 -37.372 -40.269 1.00 14.50 350 ASN D N 1
ATOM 14216 C CA . ASN D 1 350 ? 92.285 -36.676 -40.055 1.00 14.72 350 ASN D CA 1
ATOM 14217 C C . ASN D 1 350 ? 92.684 -36.871 -38.592 1.00 13.98 350 ASN D C 1
ATOM 14218 O O . ASN D 1 350 ? 93.674 -36.308 -38.136 1.00 15.40 350 ASN D O 1
ATOM 14223 N N . TYR D 1 351 ? 91.891 -37.672 -37.883 1.00 13.50 351 TYR D N 1
ATOM 14224 C CA . TYR D 1 351 ? 92.026 -37.955 -36.450 1.00 13.39 351 TYR D CA 1
ATOM 14225 C C . TYR D 1 351 ? 91.281 -36.875 -35.655 1.00 14.32 351 TYR D C 1
ATOM 14226 O O . TYR D 1 351 ? 90.101 -37.039 -35.350 1.00 14.23 351 TYR D O 1
ATOM 14243 N N . GLY D 1 353 ? 89.371 -33.650 -35.627 1.00 15.75 353 GLY D N 1
ATOM 14244 C CA . GLY D 1 353 ? 88.671 -32.648 -36.413 1.00 14.57 353 GLY D CA 1
ATOM 14245 C C . GLY D 1 353 ? 89.263 -32.387 -37.784 1.00 15.45 353 GLY D C 1
ATOM 14246 O O . GLY D 1 353 ? 89.371 -33.298 -38.617 1.00 15.34 353 GLY D O 1
ATOM 14247 N N . PHE D 1 354 ? 89.638 -31.134 -38.020 1.00 13.99 354 PHE D N 1
ATOM 14248 C CA . PHE D 1 354 ? 90.222 -30.722 -39.292 1.00 15.33 354 PHE D CA 1
ATOM 14249 C C . PHE D 1 354 ? 91.649 -31.236 -39.470 1.00 14.66 354 PHE D C 1
ATOM 14250 O O . PHE D 1 354 ? 92.172 -31.251 -40.587 1.00 14.98 354 PHE D O 1
ATOM 14258 N N . GLY D 1 355 ? 92.272 -31.651 -38.369 1.00 15.13 355 GLY D N 1
ATOM 14259 C CA . GLY D 1 355 ? 93.630 -32.161 -38.436 1.00 14.80 355 GLY D CA 1
ATOM 14260 C C . GLY D 1 355 ? 94.671 -31.308 -37.731 1.00 14.63 355 GLY D C 1
ATOM 14261 O O . GLY D 1 355 ? 94.366 -30.608 -36.767 1.00 15.49 355 GLY D O 1
ATOM 14262 N N . SER D 1 356 ? 95.902 -31.365 -38.233 1.00 12.02 356 SER D N 1
ATOM 14263 C CA . SER D 1 356 ? 97.033 -30.628 -37.670 1.00 13.24 356 SER D CA 1
ATOM 14264 C C . SER D 1 356 ? 96.923 -29.117 -37.796 1.00 13.61 356 SER D C 1
ATOM 14265 O O . SER D 1 356 ? 97.551 -28.377 -37.032 1.00 10.32 356 SER D O 1
ATOM 14268 N N . GLY D 1 357 ? 96.138 -28.666 -38.768 1.00 11.78 357 GLY D N 1
ATOM 14269 C CA . GLY D 1 357 ? 95.991 -27.241 -38.996 1.00 12.89 357 GLY D CA 1
ATOM 14270 C C . GLY D 1 357 ? 96.922 -26.793 -40.112 1.00 13.04 357 GLY D C 1
ATOM 14271 O O . GLY D 1 357 ? 96.794 -25.684 -40.639 1.00 13.54 357 GLY D O 1
ATOM 14272 N N . ILE D 1 358 ? 97.860 -27.665 -40.477 1.00 12.83 358 ILE D N 1
ATOM 14273 C CA . ILE D 1 358 ? 98.826 -27.361 -41.531 1.00 13.79 358 ILE D CA 1
ATOM 14274 C C . ILE D 1 358 ? 98.276 -27.704 -42.918 1.00 14.59 358 ILE D C 1
ATOM 14275 O O . ILE D 1 358 ? 98.016 -28.868 -43.231 1.00 12.18 358 ILE D O 1
ATOM 14280 N N . VAL D 1 359 ? 98.109 -26.674 -43.741 1.00 13.94 359 VAL D N 1
ATOM 14281 C CA . VAL D 1 359 ? 97.603 -26.831 -45.099 1.00 13.98 359 VAL D CA 1
ATOM 14282 C C . VAL D 1 359 ? 98.709 -26.543 -46.112 1.00 14.93 359 VAL D C 1
ATOM 14283 O O . VAL D 1 359 ? 99.203 -25.419 -46.183 1.00 14.52 359 VAL D O 1
ATOM 14287 N N . PRO D 1 360 ? 99.129 -27.554 -46.897 1.00 14.82 360 PRO D N 1
ATOM 14288 C CA . PRO D 1 360 ? 100.183 -27.293 -47.888 1.00 15.23 360 PRO D CA 1
ATOM 14289 C C . PRO D 1 360 ? 99.644 -26.230 -48.848 1.00 15.76 360 PRO D C 1
ATOM 14290 O O . PRO D 1 360 ? 98.607 -26.432 -49.477 1.00 14.40 360 PRO D O 1
ATOM 14294 N N . LYS D 1 361 ? 100.344 -25.104 -48.955 1.00 16.81 361 LYS D N 1
ATOM 14295 C CA . LYS D 1 361 ? 99.900 -23.996 -49.800 1.0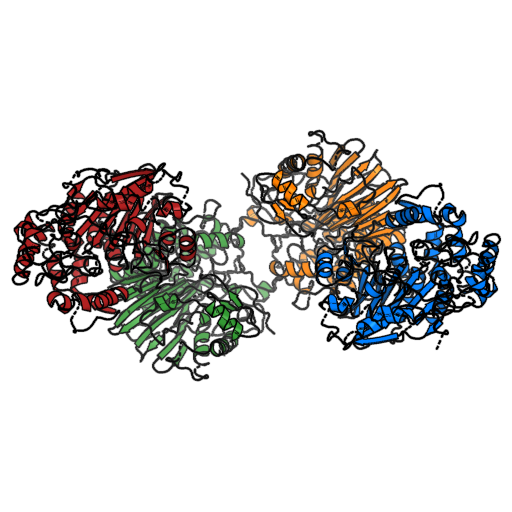0 18.09 361 LYS D CA 1
ATOM 14296 C C . LYS D 1 361 ? 99.295 -24.375 -51.150 1.00 16.97 361 LYS D C 1
ATOM 14297 O O . LYS D 1 361 ? 99.908 -25.091 -51.941 1.00 18.06 361 LYS D O 1
ATOM 14303 N N . GLY D 1 362 ? 98.088 -23.876 -51.400 1.00 16.77 362 GLY D N 1
ATOM 14304 C CA . GLY D 1 362 ? 97.406 -24.124 -52.661 1.00 17.53 362 GLY D CA 1
ATOM 14305 C C . GLY D 1 362 ? 96.731 -25.470 -52.864 1.00 16.87 362 GLY D C 1
ATOM 14306 O O . GLY D 1 362 ? 96.198 -25.723 -53.943 1.00 18.27 362 GLY D O 1
ATOM 14307 N N . THR D 1 363 ? 96.731 -26.330 -51.850 1.00 15.04 363 THR D N 1
ATOM 14308 C CA . THR D 1 363 ? 96.118 -27.651 -51.988 1.00 13.81 363 THR D CA 1
ATOM 14309 C C . THR D 1 363 ? 94.697 -27.730 -51.435 1.00 14.01 363 THR D C 1
ATOM 14310 O O . THR D 1 363 ? 93.922 -28.601 -51.824 1.00 12.59 363 THR D O 1
ATOM 14314 N N . GLY D 1 364 ? 94.365 -26.836 -50.511 1.00 13.11 364 GLY D N 1
ATOM 14315 C CA . GLY D 1 364 ? 93.029 -26.837 -49.946 1.00 13.98 364 GLY D CA 1
ATOM 14316 C C . GLY D 1 364 ? 92.713 -27.929 -48.938 1.00 14.00 364 GLY D C 1
ATOM 14317 O O . GLY D 1 364 ? 91.540 -28.147 -48.617 1.00 13.60 364 GLY D O 1
ATOM 14318 N N . PHE D 1 365 ? 93.729 -28.629 -48.440 1.00 12.14 365 PHE D N 1
ATOM 14319 C CA . PHE D 1 365 ? 93.475 -29.669 -47.449 1.00 11.91 365 PHE D CA 1
ATOM 14320 C C . PHE D 1 365 ? 94.451 -29.607 -46.282 1.00 11.44 365 PHE D C 1
ATOM 14321 O O . PHE D 1 365 ? 95.568 -29.114 -46.419 1.00 13.90 365 PHE D O 1
ATOM 14329 N N . VAL D 1 366 ? 94.010 -30.104 -45.132 1.00 11.70 366 VAL D N 1
ATOM 14330 C CA . VAL D 1 366 ? 94.813 -30.102 -43.917 1.00 10.97 366 VAL D CA 1
ATOM 14331 C C . VAL D 1 366 ? 95.470 -31.452 -43.675 1.00 12.41 366 VAL D C 1
ATOM 14332 O O . VAL D 1 366 ? 94.825 -32.492 -43.787 1.00 12.69 366 VAL D O 1
ATOM 14336 N N . LEU D 1 367 ? 96.754 -31.439 -43.336 1.00 12.55 367 LEU D N 1
ATOM 14337 C CA . LEU D 1 367 ? 97.455 -32.684 -43.046 1.00 12.41 367 LEU D CA 1
ATOM 14338 C C . LEU D 1 367 ? 96.917 -33.245 -41.730 1.00 12.38 367 LEU D C 1
ATOM 14339 O O . LEU D 1 367 ? 96.768 -32.514 -40.752 1.00 12.91 367 LEU D O 1
ATOM 14344 N N . GLN D 1 368 ? 96.624 -34.542 -41.715 1.00 12.83 368 GLN D N 1
ATOM 14345 C CA . GLN D 1 368 ? 96.101 -35.206 -40.525 1.00 11.74 368 GLN D CA 1
ATOM 14346 C C . GLN D 1 368 ? 97.094 -35.127 -39.363 1.00 11.83 368 GLN D C 1
ATOM 14347 O O . GLN D 1 368 ? 98.294 -34.955 -39.580 1.00 11.31 368 GLN D O 1
ATOM 14353 N N . ASN D 1 369 ? 96.595 -35.248 -38.134 1.00 11.44 369 ASN D N 1
ATOM 14354 C CA . ASN D 1 369 ? 97.472 -35.227 -36.962 1.00 12.89 369 ASN D CA 1
ATOM 14355 C C . ASN D 1 369 ? 97.446 -36.608 -36.312 1.00 12.62 369 ASN D C 1
ATOM 14356 O O . ASN D 1 369 ? 97.609 -36.753 -35.100 1.00 13.04 369 ASN D O 1
ATOM 14361 N N . ARG D 1 370 ? 97.241 -37.620 -37.152 1.00 12.41 370 ARG D N 1
ATOM 14362 C CA . ARG D 1 370 ? 97.200 -39.014 -36.729 1.00 11.92 370 ARG D CA 1
ATOM 14363 C C . ARG D 1 370 ? 98.489 -39.408 -36.004 1.00 12.25 370 ARG D C 1
ATOM 14364 O O . ARG D 1 370 ? 98.465 -40.191 -35.053 1.00 10.90 370 ARG D O 1
ATOM 14372 N N . GLY D 1 371 ? 99.607 -38.849 -36.456 1.00 12.18 371 GLY D N 1
ATOM 14373 C CA . GLY D 1 371 ? 100.894 -39.157 -35.859 1.00 12.09 371 GLY D CA 1
ATOM 14374 C C . GLY D 1 371 ? 101.023 -38.828 -34.385 1.00 13.06 371 GLY D C 1
ATOM 14375 O O . GLY D 1 371 ? 101.923 -39.336 -33.717 1.00 12.59 371 GLY D O 1
ATOM 14376 N N . SER D 1 372 ? 100.133 -37.985 -33.869 1.00 13.44 372 SER D N 1
ATOM 14377 C CA . SER D 1 372 ? 100.193 -37.610 -32.464 1.00 14.53 372 SER D CA 1
ATOM 14378 C C . SER D 1 372 ? 99.766 -38.750 -31.540 1.00 15.64 372 SER D C 1
ATOM 14379 O O . SER D 1 372 ? 99.918 -38.650 -30.325 1.00 13.10 372 SER D O 1
ATOM 14382 N N . TYR D 1 373 ? 99.238 -39.834 -32.110 1.00 14.01 373 TYR D N 1
ATOM 14383 C CA . TYR D 1 373 ? 98.826 -40.975 -31.295 1.00 14.30 373 TYR D CA 1
ATOM 14384 C C . TYR D 1 373 ? 100.052 -41.818 -30.934 1.00 12.11 373 TYR D C 1
ATOM 14385 O O . TYR D 1 373 ? 99.995 -42.646 -30.029 1.00 14.44 373 TYR D O 1
ATOM 14394 N N . PHE D 1 374 ? 101.152 -41.620 -31.658 1.00 13.40 374 PHE D N 1
ATOM 14395 C CA . PHE D 1 374 ? 102.396 -42.335 -31.370 1.00 13.98 374 PHE D CA 1
ATOM 14396 C C . PHE D 1 374 ? 102.877 -41.885 -29.988 1.00 14.71 374 PHE D C 1
ATOM 14397 O O . PHE D 1 374 ? 102.549 -40.785 -29.538 1.00 12.92 374 PHE D O 1
ATOM 14405 N N . THR D 1 375 ? 103.652 -42.733 -29.318 1.00 16.17 375 THR D N 1
ATOM 14406 C CA . THR D 1 375 ? 104.212 -42.369 -28.022 1.00 15.16 375 THR D CA 1
ATOM 14407 C C . THR D 1 375 ? 105.724 -42.286 -28.188 1.00 16.08 375 THR D C 1
ATOM 14408 O O . THR D 1 375 ? 106.282 -42.835 -29.138 1.00 14.50 375 THR D O 1
ATOM 14412 N N . LEU D 1 376 ? 106.392 -41.588 -27.279 1.00 16.94 376 LEU D N 1
ATOM 14413 C CA . LEU D 1 376 ? 107.837 -41.487 -27.364 1.00 18.20 376 LEU D CA 1
ATOM 14414 C C . LEU D 1 376 ? 108.500 -42.418 -26.353 1.00 18.35 376 LEU D C 1
ATOM 14415 O O . LEU D 1 376 ? 109.711 -42.363 -26.154 1.00 17.26 376 LEU D O 1
ATOM 14420 N N . GLN D 1 377 ? 107.701 -43.271 -25.712 1.00 18.61 377 GLN D N 1
ATOM 14421 C CA . GLN D 1 377 ? 108.250 -44.235 -24.757 1.00 18.95 377 GLN D CA 1
ATOM 14422 C C . GLN D 1 377 ? 108.891 -45.276 -25.658 1.00 17.50 377 GLN D C 1
ATOM 14423 O O . GLN D 1 377 ? 108.198 -45.977 -26.395 1.00 16.02 377 GLN D O 1
ATOM 14429 N N . ARG D 1 378 ? 110.212 -45.371 -25.603 1.00 17.36 378 ARG D N 1
ATOM 14430 C CA . ARG D 1 378 ? 110.947 -46.295 -26.449 1.00 17.71 378 ARG D CA 1
ATOM 14431 C C . ARG D 1 378 ? 110.581 -47.770 -26.355 1.00 18.74 378 ARG D C 1
ATOM 14432 O O . ARG D 1 378 ? 110.655 -48.475 -27.358 1.00 19.43 378 ARG D O 1
ATOM 14440 N N . ASP D 1 379 ? 110.178 -48.244 -25.179 1.00 17.80 379 ASP D N 1
ATOM 14441 C CA . ASP D 1 379 ? 109.846 -49.660 -25.037 1.00 19.49 379 ASP D CA 1
ATOM 14442 C C . ASP D 1 379 ? 108.368 -49.999 -25.212 1.00 19.91 379 ASP D C 1
ATOM 14443 O O . ASP D 1 379 ? 107.954 -51.133 -24.959 1.00 18.76 379 ASP D O 1
ATOM 14448 N N . HIS D 1 380 ? 107.575 -49.027 -25.653 1.00 16.84 380 HIS D N 1
ATOM 14449 C CA . HIS D 1 380 ? 106.147 -49.260 -25.865 1.00 16.64 380 HIS D CA 1
ATOM 14450 C C . HIS D 1 380 ? 105.930 -49.824 -27.273 1.00 14.72 380 HIS D C 1
ATOM 14451 O O . HIS D 1 380 ? 106.630 -49.449 -28.215 1.00 15.66 380 HIS D O 1
ATOM 14458 N N . PRO D 1 381 ? 104.968 -50.750 -27.431 1.00 13.92 381 PRO D N 1
ATOM 14459 C CA . PRO D 1 381 ? 104.715 -51.327 -28.756 1.00 13.34 381 PRO D CA 1
ATOM 14460 C C . PRO D 1 381 ? 104.420 -50.274 -29.824 1.00 13.07 381 PRO D C 1
ATOM 14461 O O . PRO D 1 381 ? 104.816 -50.425 -30.979 1.00 11.10 381 PRO D O 1
ATOM 14465 N N . ASN D 1 382 ? 103.731 -49.205 -29.436 1.00 11.91 382 ASN D N 1
ATOM 14466 C CA . ASN D 1 382 ? 103.378 -48.159 -30.390 1.00 11.94 382 ASN D CA 1
ATOM 14467 C C . ASN D 1 382 ? 104.345 -46.977 -30.402 1.00 13.03 382 ASN D C 1
ATOM 14468 O O . ASN D 1 382 ? 103.968 -45.852 -30.731 1.00 12.70 382 ASN D O 1
ATOM 14473 N N . ALA D 1 383 ? 105.596 -47.237 -30.045 1.00 13.80 383 ALA D N 1
ATOM 14474 C CA . ALA D 1 383 ? 106.618 -46.198 -30.028 1.00 13.64 383 ALA D CA 1
ATOM 14475 C C . ALA D 1 383 ? 106.864 -45.670 -31.437 1.00 14.14 383 ALA D C 1
ATOM 14476 O O . ALA D 1 383 ? 106.835 -46.433 -32.407 1.00 14.39 383 ALA D O 1
ATOM 14478 N N . LEU D 1 384 ? 107.105 -44.369 -31.551 1.00 12.34 384 LEU D N 1
ATOM 14479 C CA . LEU D 1 384 ? 107.382 -43.771 -32.851 1.00 14.51 384 LEU D CA 1
ATOM 14480 C C . LEU D 1 384 ? 108.680 -44.318 -33.431 1.00 14.17 384 LEU D C 1
ATOM 14481 O O . LEU D 1 384 ? 109.677 -44.455 -32.726 1.00 14.45 384 LEU D O 1
ATOM 14494 N N . PRO D 1 386 ? 110.741 -44.161 -37.522 1.00 16.42 386 PRO D N 1
ATOM 14495 C CA . PRO D 1 386 ? 110.539 -43.685 -38.893 1.00 15.68 386 PRO D CA 1
ATOM 14496 C C . PRO D 1 386 ? 109.991 -44.791 -39.796 1.00 14.92 386 PRO D C 1
ATOM 14497 O O . PRO D 1 386 ? 110.390 -45.950 -39.679 1.00 13.58 386 PRO D O 1
ATOM 14501 N N . GLY D 1 387 ? 109.066 -44.426 -40.682 1.00 13.15 387 GLY D N 1
ATOM 14502 C CA . GLY D 1 387 ? 108.475 -45.390 -41.595 1.00 14.05 387 GLY D CA 1
ATOM 14503 C C . GLY D 1 387 ? 107.461 -46.335 -40.965 1.00 14.75 387 GLY D C 1
ATOM 14504 O O . GLY D 1 387 ? 106.958 -47.245 -41.621 1.00 13.83 387 GLY D O 1
ATOM 14505 N N . LYS D 1 388 ? 107.143 -46.114 -39.696 1.00 13.92 388 LYS D N 1
ATOM 14506 C CA . LYS D 1 388 ? 106.203 -46.972 -38.988 1.00 14.23 388 LYS D CA 1
ATOM 14507 C C . LYS D 1 388 ? 104.779 -46.416 -38.974 1.00 14.65 388 LYS D C 1
ATOM 14508 O O . LYS D 1 388 ? 104.571 -45.208 -39.095 1.00 14.43 388 LYS D O 1
ATOM 14514 N N . ARG D 1 389 ? 103.803 -47.311 -38.844 1.00 15.07 389 ARG D N 1
ATOM 14515 C CA . ARG D 1 389 ? 102.398 -46.917 -38.771 1.00 15.27 389 ARG D CA 1
ATOM 14516 C C . ARG D 1 389 ? 101.998 -46.967 -37.304 1.00 13.73 389 ARG D C 1
ATOM 14517 O O . ARG D 1 389 ? 102.529 -47.773 -36.542 1.00 12.27 389 ARG D O 1
ATOM 14525 N N . THR D 1 390 ? 101.069 -46.105 -36.907 1.00 13.32 390 THR D N 1
ATOM 14526 C CA . THR D 1 390 ? 100.619 -46.074 -35.522 1.00 13.91 390 THR D CA 1
ATOM 14527 C C . THR D 1 390 ? 99.325 -46.829 -35.308 1.00 14.79 390 THR D C 1
ATOM 14528 O O . THR D 1 390 ? 98.573 -47.087 -36.253 1.00 12.57 390 THR D O 1
ATOM 14532 N N . PHE D 1 391 ? 99.093 -47.195 -34.051 1.00 13.53 391 PHE D N 1
ATOM 14533 C CA . PHE D 1 391 ? 97.852 -47.836 -33.644 1.00 13.06 391 PHE D CA 1
ATOM 14534 C C . PHE D 1 391 ? 96.819 -46.883 -34.247 1.00 11.75 391 PHE D C 1
ATOM 14535 O O . PHE D 1 391 ? 96.960 -45.663 -34.130 1.00 11.65 391 PHE D O 1
ATOM 14543 N N . HIS D 1 392 ? 95.790 -47.422 -34.885 1.00 12.84 392 HIS D N 1
ATOM 14544 C CA . HIS D 1 392 ? 94.792 -46.579 -35.528 1.00 11.94 392 HIS D CA 1
ATOM 14545 C C . HIS D 1 392 ? 93.391 -46.806 -34.971 1.00 12.42 392 HIS D C 1
ATOM 14546 O O . HIS D 1 392 ? 92.921 -47.939 -34.896 1.00 12.92 392 HIS D O 1
ATOM 14553 N N . THR D 1 393 ? 92.725 -45.721 -34.591 1.00 12.09 393 THR D N 1
ATOM 14554 C CA . THR D 1 393 ? 91.372 -45.803 -34.043 1.00 12.61 393 THR D CA 1
ATOM 14555 C C . THR D 1 393 ? 90.335 -46.168 -35.101 1.00 12.61 393 THR D C 1
ATOM 14556 O O . THR D 1 393 ? 89.223 -46.585 -34.772 1.00 12.44 393 THR D O 1
ATOM 14560 N N . LEU D 1 394 ? 90.697 -46.012 -36.372 1.00 13.93 394 LEU D N 1
ATOM 14561 C CA . LEU D 1 394 ? 89.773 -46.326 -37.458 1.00 12.77 394 LEU D CA 1
ATOM 14562 C C . LEU D 1 394 ? 89.550 -47.819 -37.638 1.00 12.50 394 LEU D C 1
ATOM 14563 O O . LEU D 1 394 ? 90.498 -48.610 -37.624 1.00 10.88 394 LEU D O 1
ATOM 14568 N N . ALA D 1 395 ? 88.287 -48.195 -37.812 1.00 11.72 395 ALA D N 1
ATOM 14569 C CA . ALA D 1 395 ? 87.916 -49.592 -38.017 1.00 12.18 395 ALA D CA 1
ATOM 14570 C C . ALA D 1 395 ? 86.611 -49.664 -38.804 1.00 11.86 395 ALA D C 1
ATOM 14571 O O . ALA D 1 395 ? 85.741 -48.807 -38.654 1.00 12.09 395 ALA D O 1
ATOM 14573 N N . ALA D 1 396 ? 86.488 -50.678 -39.656 1.00 11.69 396 ALA D N 1
ATOM 14574 C CA . ALA D 1 396 ? 85.282 -50.873 -40.457 1.00 12.62 396 ALA D CA 1
ATOM 14575 C C . ALA D 1 396 ? 84.850 -52.316 -40.253 1.00 13.66 396 ALA D C 1
ATOM 14576 O O . ALA D 1 396 ? 85.681 -53.225 -40.227 1.00 12.37 396 ALA D O 1
ATOM 14578 N N . CYS D 1 397 ? 83.547 -52.518 -40.114 1.00 13.68 397 CYS D N 1
ATOM 14579 C CA . CYS D 1 397 ? 82.998 -53.840 -39.858 1.00 14.78 397 CYS D CA 1
ATOM 14580 C C . CYS D 1 397 ? 82.090 -54.372 -40.963 1.00 15.66 397 CYS D C 1
ATOM 14581 O O . CYS D 1 397 ? 81.569 -53.616 -41.788 1.00 12.94 397 CYS D O 1
ATOM 14592 N N . VAL D 1 399 ? 79.376 -58.056 -41.582 1.00 16.94 399 VAL D N 1
ATOM 14593 C CA . VAL D 1 399 ? 78.833 -59.284 -41.021 1.00 16.22 399 VAL D CA 1
ATOM 14594 C C . VAL D 1 399 ? 78.193 -60.141 -42.101 1.00 16.45 399 VAL D C 1
ATOM 14595 O O . VAL D 1 399 ? 77.468 -59.638 -42.959 1.00 14.58 399 VAL D O 1
ATOM 14599 N N . GLU D 1 400 ? 78.481 -61.437 -42.056 1.00 16.50 400 GLU D N 1
ATOM 14600 C CA . GLU D 1 400 ? 77.909 -62.392 -42.997 1.00 15.78 400 GLU D CA 1
ATOM 14601 C C . GLU D 1 400 ? 77.051 -63.374 -42.209 1.00 16.10 400 GLU D C 1
ATOM 14602 O O . GLU D 1 400 ? 77.332 -63.653 -41.044 1.00 14.60 400 GLU D O 1
ATOM 14608 N N . LYS D 1 401 ? 75.991 -63.874 -42.837 1.00 16.81 401 LYS D N 1
ATOM 14609 C CA . LYS D 1 401 ? 75.111 -64.847 -42.200 1.00 17.48 401 LYS D CA 1
ATOM 14610 C C . LYS D 1 401 ? 75.067 -66.035 -43.152 1.00 19.79 401 LYS D C 1
ATOM 14611 O O . LYS D 1 401 ? 74.578 -65.924 -44.279 1.00 15.53 401 LYS D O 1
ATOM 14617 N N . GLU D 1 402 ? 75.600 -67.166 -42.701 1.00 20.39 402 GLU D N 1
ATOM 14618 C CA . GLU D 1 402 ? 75.650 -68.360 -43.529 1.00 22.91 402 GLU D CA 1
ATOM 14619 C C . GLU D 1 402 ? 76.380 -68.048 -44.837 1.00 22.58 402 GLU D C 1
ATOM 14620 O O . GLU D 1 402 ? 75.959 -68.460 -45.919 1.00 22.94 402 GLU D O 1
ATOM 14626 N N . HIS D 1 403 ? 77.473 -67.298 -44.712 1.00 21.81 403 HIS D N 1
ATOM 14627 C CA . HIS D 1 403 ? 78.329 -66.913 -45.833 1.00 23.16 403 HIS D CA 1
ATOM 14628 C C . HIS D 1 403 ? 77.845 -65.787 -46.752 1.00 21.23 403 HIS D C 1
ATOM 14629 O O . HIS D 1 403 ? 78.591 -65.345 -47.626 1.00 20.81 403 HIS D O 1
ATOM 14636 N N . ASP D 1 404 ? 76.616 -65.317 -46.563 1.00 17.93 404 ASP D N 1
ATOM 14637 C CA . ASP D 1 404 ? 76.107 -64.233 -47.396 1.00 18.44 404 ASP D CA 1
ATOM 14638 C C . ASP D 1 404 ? 76.138 -62.911 -46.645 1.00 16.57 404 ASP D C 1
ATOM 14639 O O . ASP D 1 404 ? 76.147 -62.890 -45.416 1.00 17.23 404 ASP D O 1
ATOM 14644 N N . LEU D 1 405 ? 76.143 -61.809 -47.389 1.00 15.68 405 LEU D N 1
ATOM 14645 C CA . LEU D 1 405 ? 76.173 -60.486 -46.780 1.00 15.31 405 LEU D CA 1
ATOM 14646 C C . LEU D 1 405 ? 74.987 -60.313 -45.840 1.00 14.29 405 LEU D C 1
ATOM 14647 O O . LEU D 1 405 ? 73.852 -60.609 -46.202 1.00 13.78 405 LEU D O 1
ATOM 14652 N N . TYR D 1 406 ? 75.257 -59.834 -44.632 1.00 14.05 406 TYR D N 1
ATOM 14653 C CA . TYR D 1 406 ? 74.206 -59.617 -43.647 1.00 13.91 406 TYR D CA 1
ATOM 14654 C C . TYR D 1 406 ? 74.165 -58.146 -43.268 1.00 14.78 406 TYR D C 1
ATOM 14655 O O . TYR D 1 406 ? 73.104 -57.521 -43.273 1.00 14.51 406 TYR D O 1
ATOM 14664 N N . ALA D 1 407 ? 75.329 -57.599 -42.931 1.00 13.95 407 ALA D N 1
ATOM 14665 C CA . ALA D 1 407 ? 75.417 -56.200 -42.547 1.00 14.25 407 ALA D CA 1
ATOM 14666 C C . ALA D 1 407 ? 76.785 -55.588 -42.836 1.00 14.49 407 ALA D C 1
ATOM 14667 O O . ALA D 1 407 ? 77.803 -56.285 -42.932 1.00 11.62 407 ALA D O 1
ATOM 14669 N N . SER D 1 408 ? 76.781 -54.269 -42.983 1.00 13.57 408 SER D N 1
ATOM 14670 C CA . SER D 1 408 ? 77.981 -53.490 -43.242 1.00 14.38 408 SER D CA 1
ATOM 14671 C C . SER D 1 408 ? 77.806 -52.265 -42.353 1.00 15.53 408 SER D C 1
ATOM 14672 O O . SER D 1 408 ? 76.879 -51.476 -42.556 1.00 15.04 408 SER D O 1
ATOM 14675 N N . LEU D 1 409 ? 78.684 -52.110 -41.364 1.00 14.51 409 LEU D N 1
ATOM 14676 C CA . LEU D 1 409 ? 78.566 -50.996 -40.430 1.00 14.26 409 LEU D CA 1
ATOM 14677 C C . LEU D 1 409 ? 79.902 -50.488 -39.896 1.00 14.02 409 LEU D C 1
ATOM 14678 O O . LEU D 1 409 ? 80.940 -51.132 -40.042 1.00 13.00 409 LEU D O 1
ATOM 14683 N N . GLY D 1 410 ? 79.850 -49.321 -39.267 1.00 13.60 410 GLY D N 1
ATOM 14684 C CA . GLY D 1 410 ? 81.037 -48.708 -38.701 1.00 13.78 410 GLY D CA 1
ATOM 14685 C C . GLY D 1 410 ? 80.607 -47.420 -38.036 1.00 14.37 410 GLY D C 1
ATOM 14686 O O . GLY D 1 410 ? 79.458 -47.008 -38.182 1.00 14.20 410 GLY D O 1
ATOM 14687 N N . SER D 1 411 ? 81.505 -46.765 -37.314 1.00 15.89 411 SER D N 1
ATOM 14688 C CA . SER D 1 411 ? 81.114 -45.533 -36.651 1.00 16.58 411 SER D CA 1
ATOM 14689 C C . SER D 1 411 ? 82.250 -44.591 -36.300 1.00 18.59 411 SER D C 1
ATOM 14690 O O . SER D 1 411 ? 83.371 -45.014 -36.000 1.00 15.47 411 SER D O 1
ATOM 14701 N N . GLY D 1 413 ? 84.345 -41.942 -34.107 1.00 24.50 413 GLY D N 1
ATOM 14702 C CA . GLY D 1 413 ? 84.744 -42.023 -32.722 1.00 24.82 413 GLY D CA 1
ATOM 14703 C C . GLY D 1 413 ? 86.229 -42.284 -32.670 1.00 24.28 413 GLY D C 1
ATOM 14704 O O . GLY D 1 413 ? 86.826 -42.743 -33.641 1.00 27.79 413 GLY D O 1
ATOM 14705 N N . GLY D 1 414 ? 86.843 -41.963 -31.546 1.00 23.62 414 GLY D N 1
ATOM 14706 C CA . GLY D 1 414 ? 88.259 -42.210 -31.423 1.00 18.56 414 GLY D CA 1
ATOM 14707 C C . GLY D 1 414 ? 88.364 -43.576 -30.794 1.00 16.79 414 GLY D C 1
ATOM 14708 O O . GLY D 1 414 ? 88.147 -44.603 -31.442 1.00 14.96 414 GLY D O 1
ATOM 14709 N N . ASP D 1 415 ? 88.652 -43.586 -29.505 1.00 13.58 415 ASP D N 1
ATOM 14710 C CA . ASP D 1 415 ? 88.794 -44.833 -28.790 1.00 16.01 415 ASP D CA 1
ATOM 14711 C C . ASP D 1 415 ? 87.450 -45.491 -28.483 1.00 15.60 415 ASP D C 1
ATOM 14712 O O . ASP D 1 415 ? 87.416 -46.600 -27.964 1.00 18.25 415 ASP D O 1
ATOM 14717 N N . ILE D 1 416 ? 86.345 -44.828 -28.821 1.00 15.38 416 ILE D N 1
ATOM 14718 C CA . ILE D 1 416 ? 85.026 -45.406 -28.563 1.00 15.98 416 ILE D CA 1
ATOM 14719 C C . ILE D 1 416 ? 84.440 -46.164 -29.753 1.00 16.21 416 ILE D C 1
ATOM 14720 O O . ILE D 1 416 ? 83.357 -46.735 -29.641 1.00 17.34 416 ILE D O 1
ATOM 14725 N N . GLN D 1 417 ? 85.137 -46.178 -30.888 1.00 14.59 417 GLN D N 1
ATOM 14726 C CA . GLN D 1 417 ? 84.614 -46.879 -32.059 1.00 13.81 417 GLN D CA 1
ATOM 14727 C C . GLN D 1 417 ? 84.217 -48.328 -31.765 1.00 14.68 417 GLN D C 1
ATOM 14728 O O . GLN D 1 417 ? 83.157 -48.786 -32.194 1.00 13.88 417 GLN D O 1
ATOM 14734 N N . PRO D 1 418 ? 85.060 -49.073 -31.031 1.00 14.04 418 PRO D N 1
ATOM 14735 C CA . PRO D 1 418 ? 84.676 -50.458 -30.746 1.00 14.79 418 PRO D CA 1
ATOM 14736 C C . PRO D 1 418 ? 83.394 -50.540 -29.909 1.00 14.80 418 PRO D C 1
ATOM 14737 O O . PRO D 1 418 ? 82.553 -51.406 -30.133 1.00 15.59 418 PRO D O 1
ATOM 14741 N N . GLN D 1 419 ? 83.245 -49.628 -28.953 1.00 15.58 419 GLN D N 1
ATOM 14742 C CA . GLN D 1 419 ? 82.069 -49.620 -28.083 1.00 14.57 419 GLN D CA 1
ATOM 14743 C C . GLN D 1 419 ? 80.775 -49.332 -28.850 1.00 13.15 419 GLN D C 1
ATOM 14744 O O . GLN D 1 419 ? 79.761 -49.999 -28.646 1.00 13.27 419 GLN D O 1
ATOM 14750 N N . VAL D 1 420 ? 80.803 -48.346 -29.737 1.00 14.63 420 VAL D N 1
ATOM 14751 C CA . VAL D 1 420 ? 79.611 -48.027 -30.519 1.00 14.83 420 VAL D CA 1
ATOM 14752 C C . VAL D 1 420 ? 79.278 -49.206 -31.432 1.00 15.01 420 VAL D C 1
ATOM 14753 O O . VAL D 1 420 ? 78.121 -49.619 -31.533 1.00 15.37 420 VAL D O 1
ATOM 14757 N N . GLN D 1 421 ? 80.298 -49.752 -32.088 1.00 14.43 421 GLN D N 1
ATOM 14758 C CA . GLN D 1 421 ? 80.104 -50.893 -32.977 1.00 14.59 421 GLN D CA 1
ATOM 14759 C C . GLN D 1 421 ? 79.423 -52.047 -32.248 1.00 16.30 421 GLN D C 1
ATOM 14760 O O . GLN D 1 421 ? 78.462 -52.631 -32.751 1.00 16.83 421 GLN D O 1
ATOM 14774 N N . GLN D 1 423 ? 77.559 -52.096 -29.420 1.00 18.80 423 GLN D N 1
ATOM 14775 C CA . GLN D 1 423 ? 76.170 -51.865 -29.038 1.00 18.47 423 GLN D CA 1
ATOM 14776 C C . GLN D 1 423 ? 75.276 -52.083 -30.260 1.00 18.72 423 GLN D C 1
ATOM 14777 O O . GLN D 1 423 ? 74.173 -52.624 -30.149 1.00 18.66 423 GLN D O 1
ATOM 14783 N N . ILE D 1 424 ? 75.771 -51.686 -31.430 1.00 17.35 424 ILE D N 1
ATOM 14784 C CA . ILE D 1 424 ? 75.026 -51.860 -32.672 1.00 16.38 424 ILE D CA 1
ATOM 14785 C C . ILE D 1 424 ? 74.994 -53.343 -33.054 1.00 16.25 424 ILE D C 1
ATOM 14786 O O . ILE D 1 424 ? 73.929 -53.892 -33.337 1.00 16.18 424 ILE D O 1
ATOM 14791 N N . LEU D 1 425 ? 76.159 -53.990 -33.041 1.00 16.14 425 LEU D N 1
ATOM 14792 C CA . LEU D 1 425 ? 76.266 -55.404 -33.399 1.00 17.26 425 LEU D CA 1
ATOM 14793 C C . LEU D 1 425 ? 75.374 -56.345 -32.598 1.00 17.63 425 LEU D C 1
ATOM 14794 O O . LEU D 1 425 ? 74.740 -57.237 -33.164 1.00 15.52 425 LEU D O 1
ATOM 14807 N N . GLU D 1 427 ? 72.568 -55.846 -31.279 1.00 19.20 427 GLU D N 1
ATOM 14808 C CA . GLU D 1 427 ? 71.180 -55.715 -31.718 1.00 19.69 427 GLU D CA 1
ATOM 14809 C C . GLU D 1 427 ? 71.004 -56.208 -33.151 1.00 19.68 427 GLU D C 1
ATOM 14810 O O . GLU D 1 427 ? 70.047 -56.920 -33.461 1.00 19.59 427 GLU D O 1
ATOM 14816 N N . ILE D 1 428 ? 71.935 -55.830 -34.022 1.00 17.88 428 ILE D N 1
ATOM 14817 C CA . ILE D 1 428 ? 71.860 -56.214 -35.421 1.00 19.58 428 ILE D CA 1
ATOM 14818 C C . ILE D 1 428 ? 71.895 -57.733 -35.606 1.00 19.32 428 ILE D C 1
ATOM 14819 O O . ILE D 1 428 ? 71.256 -58.267 -36.510 1.00 18.87 428 ILE D O 1
ATOM 14824 N N . LEU D 1 429 ? 72.636 -58.428 -34.751 1.00 18.60 429 LEU D N 1
ATOM 14825 C CA . LEU D 1 429 ? 72.718 -59.882 -34.844 1.00 20.54 429 LEU D CA 1
ATOM 14826 C C . LEU D 1 429 ? 71.378 -60.528 -34.511 1.00 21.92 429 LEU D C 1
ATOM 14827 O O . LEU D 1 429 ? 71.044 -61.592 -35.029 1.00 22.46 429 LEU D O 1
ATOM 14832 N N . LYS D 1 430 ? 70.607 -59.875 -33.650 1.00 22.71 430 LYS D N 1
ATOM 14833 C CA . LYS D 1 430 ? 69.306 -60.397 -33.256 1.00 23.19 430 LYS D CA 1
ATOM 14834 C C . LYS D 1 430 ? 68.238 -60.080 -34.302 1.00 23.29 430 LYS D C 1
ATOM 14835 O O . LYS D 1 430 ? 67.397 -60.923 -34.615 1.00 22.43 430 LYS D O 1
ATOM 14841 N N . ASP D 1 431 ? 68.282 -58.863 -34.838 1.00 20.96 431 ASP D N 1
ATOM 14842 C CA . ASP D 1 431 ? 67.321 -58.411 -35.845 1.00 21.86 431 ASP D CA 1
ATOM 14843 C C . ASP D 1 431 ? 67.960 -57.286 -36.661 1.00 19.99 431 ASP D C 1
ATOM 14844 O O . ASP D 1 431 ? 68.375 -56.275 -36.097 1.00 20.53 431 ASP D O 1
ATOM 14849 N N . ASN D 1 432 ? 68.026 -57.451 -37.981 1.00 19.29 432 ASN D N 1
ATOM 14850 C CA . ASN D 1 432 ? 68.640 -56.435 -38.838 1.00 19.50 432 ASN D CA 1
ATOM 14851 C C . ASN D 1 432 ? 67.651 -55.755 -39.782 1.00 19.19 432 ASN D C 1
ATOM 14852 O O . ASN D 1 432 ? 68.063 -55.116 -40.752 1.00 19.29 432 ASN D O 1
ATOM 14857 N N . THR D 1 433 ? 66.358 -55.872 -39.490 1.00 19.66 433 THR D N 1
ATOM 14858 C CA . THR D 1 433 ? 65.327 -55.288 -40.353 1.00 19.26 433 THR D CA 1
ATOM 14859 C C . THR D 1 433 ? 64.983 -53.827 -40.067 1.00 18.87 433 THR D C 1
ATOM 14860 O O . THR D 1 433 ? 64.349 -53.168 -40.890 1.00 18.57 433 THR D O 1
ATOM 14864 N N . ASP D 1 434 ? 65.395 -53.323 -38.908 1.00 16.86 434 ASP D N 1
ATOM 14865 C CA . ASP D 1 434 ? 65.136 -51.931 -38.553 1.00 17.12 434 ASP D CA 1
ATOM 14866 C C . ASP D 1 434 ? 66.430 -51.299 -38.045 1.00 15.46 434 ASP D C 1
ATOM 14867 O O . ASP D 1 434 ? 66.523 -50.897 -36.891 1.00 16.02 434 ASP D O 1
ATOM 14872 N N . PRO D 1 435 ? 67.450 -51.203 -38.912 1.00 15.37 435 PRO D N 1
ATOM 14873 C CA . PRO D 1 435 ? 68.731 -50.615 -38.514 1.00 13.95 435 PRO D CA 1
ATOM 14874 C C . PRO D 1 435 ? 68.651 -49.189 -37.973 1.00 14.14 435 PRO D C 1
ATOM 14875 O O . PRO D 1 435 ? 69.447 -48.810 -37.117 1.00 14.87 435 PRO D O 1
ATOM 14879 N N . GLN D 1 436 ? 67.692 -48.400 -38.449 1.00 12.58 436 GLN D N 1
ATOM 14880 C CA . GLN D 1 436 ? 67.567 -47.029 -37.963 1.00 12.50 436 GLN D CA 1
ATOM 14881 C C . GLN D 1 436 ? 67.196 -47.025 -36.481 1.00 13.09 436 GLN D C 1
ATOM 14882 O O . GLN D 1 436 ? 67.734 -46.244 -35.694 1.00 12.43 436 GLN D O 1
ATOM 14888 N N . ALA D 1 437 ? 66.272 -47.901 -36.104 1.00 12.63 437 ALA D N 1
ATOM 14889 C CA . ALA D 1 437 ? 65.846 -47.992 -34.717 1.00 15.63 437 ALA D CA 1
ATOM 14890 C C . ALA D 1 437 ? 67.073 -48.280 -33.859 1.00 16.00 437 ALA D C 1
ATOM 14891 O O . ALA D 1 437 ? 67.205 -47.759 -32.753 1.00 16.99 437 ALA D O 1
ATOM 14893 N N . ILE D 1 438 ? 67.972 -49.104 -34.386 1.00 16.73 438 ILE D N 1
ATOM 14894 C CA . ILE D 1 438 ? 69.196 -49.458 -33.681 1.00 16.73 438 ILE D CA 1
ATOM 14895 C C . ILE D 1 438 ? 70.118 -48.246 -33.531 1.00 16.09 438 ILE D C 1
ATOM 14896 O O . ILE D 1 438 ? 70.630 -47.981 -32.443 1.00 17.24 438 ILE D O 1
ATOM 14901 N N . LEU D 1 439 ? 70.335 -47.511 -34.619 1.00 15.77 439 LEU D N 1
ATOM 14902 C CA . LEU D 1 439 ? 71.194 -46.328 -34.568 1.00 14.12 439 LEU D CA 1
ATOM 14903 C C . LEU D 1 439 ? 70.623 -45.272 -33.623 1.00 14.20 439 LEU D C 1
ATOM 14904 O O . LEU D 1 439 ? 71.372 -44.561 -32.947 1.00 13.36 439 LEU D O 1
ATOM 14909 N N . ASP D 1 440 ? 69.296 -45.169 -33.586 1.00 14.02 440 ASP D N 1
ATOM 14910 C CA . ASP D 1 440 ? 68.611 -44.200 -32.725 1.00 14.51 440 ASP D CA 1
ATOM 14911 C C . ASP D 1 440 ? 68.783 -44.460 -31.224 1.00 15.66 440 ASP D C 1
ATOM 14912 O O . ASP D 1 440 ? 68.802 -43.525 -30.427 1.00 16.17 440 ASP D O 1
ATOM 14917 N N . LYS D 1 441 ? 68.883 -45.728 -30.844 1.00 16.08 441 LYS D N 1
ATOM 14918 C CA . LYS D 1 441 ? 69.017 -46.108 -29.439 1.00 18.11 441 LYS D CA 1
ATOM 14919 C C . LYS D 1 441 ? 70.069 -45.345 -28.639 1.00 17.45 441 LYS D C 1
ATOM 14920 O O . LYS D 1 441 ? 71.163 -45.067 -29.133 1.00 16.05 441 LYS D O 1
ATOM 14926 N N . PRO D 1 442 ? 69.740 -44.984 -27.386 1.00 18.19 442 PRO D N 1
ATOM 14927 C CA . PRO D 1 442 ? 70.685 -44.258 -26.531 1.00 16.83 442 PRO D CA 1
ATOM 14928 C C . PRO D 1 442 ? 71.903 -45.149 -26.313 1.00 17.55 442 PRO D C 1
ATOM 14929 O O . PRO D 1 442 ? 71.770 -46.365 -26.172 1.00 15.38 442 PRO D O 1
ATOM 14933 N N . ARG D 1 443 ? 73.085 -44.550 -26.276 1.00 17.23 443 ARG D N 1
ATOM 14934 C CA . ARG D 1 443 ? 74.298 -45.336 -26.117 1.00 17.75 443 ARG D CA 1
ATOM 14935 C C . ARG D 1 443 ? 75.140 -44.907 -24.924 1.00 16.84 443 ARG D C 1
ATOM 14936 O O . ARG D 1 443 ? 74.889 -43.872 -24.308 1.00 16.75 443 ARG D O 1
ATOM 14944 N N . TRP D 1 444 ? 76.131 -45.729 -24.594 1.00 17.30 444 TRP D N 1
ATOM 14945 C CA . TRP D 1 444 ? 77.052 -45.432 -23.507 1.00 15.85 444 TRP D CA 1
ATOM 14946 C C . TRP D 1 444 ? 78.458 -45.489 -24.089 1.00 16.28 444 TRP D C 1
ATOM 14947 O O . TRP D 1 444 ? 78.665 -46.078 -25.147 1.00 13.38 444 TRP D O 1
ATOM 14958 N N . THR D 1 445 ? 79.414 -44.861 -23.413 1.00 15.12 445 THR D N 1
ATOM 14959 C CA . THR D 1 445 ? 80.808 -44.908 -23.845 1.00 16.45 445 THR D CA 1
ATOM 14960 C C . THR D 1 445 ? 81.686 -44.810 -22.606 1.00 16.12 445 THR D C 1
ATOM 14961 O O . THR D 1 445 ? 81.257 -44.308 -21.570 1.00 17.60 445 THR D O 1
ATOM 14965 N N . GLU D 1 446 ? 82.908 -45.315 -22.714 1.00 16.31 446 GLU D N 1
ATOM 14966 C CA . GLU D 1 446 ? 83.885 -45.240 -21.632 1.00 16.28 446 GLU D CA 1
ATOM 14967 C C . GLU D 1 446 ? 85.206 -45.040 -22.355 1.00 14.99 446 GLU D C 1
ATOM 14968 O O . GLU D 1 446 ? 85.973 -45.978 -22.564 1.00 14.76 446 GLU D O 1
ATOM 14974 N N . PRO D 1 447 ? 85.480 -43.796 -22.754 1.00 15.41 447 PRO D N 1
ATOM 14975 C CA . PRO D 1 447 ? 86.692 -43.416 -23.476 1.00 15.99 447 PRO D CA 1
ATOM 14976 C C . PRO D 1 447 ? 88.009 -43.414 -22.713 1.00 17.15 447 PRO D C 1
ATOM 14977 O O . PRO D 1 447 ? 88.083 -43.003 -21.558 1.00 16.46 447 PRO D O 1
ATOM 14981 N N . TYR D 1 448 ? 89.043 -43.896 -23.396 1.00 16.55 448 TYR D N 1
ATOM 14982 C CA . TYR D 1 448 ? 90.406 -43.922 -22.896 1.00 15.85 448 TYR D CA 1
ATOM 14983 C C . TYR D 1 448 ? 91.316 -44.482 -23.976 1.00 16.68 448 TYR D C 1
ATOM 14984 O O . TYR D 1 448 ? 90.960 -45.434 -24.675 1.00 15.70 448 TYR D O 1
ATOM 14993 N N . THR D 1 449 ? 92.472 -43.848 -24.144 1.00 15.10 449 THR D N 1
ATOM 14994 C CA . THR D 1 449 ? 93.438 -44.276 -25.145 1.00 14.89 449 THR D CA 1
ATOM 14995 C C . THR D 1 449 ? 94.156 -45.517 -24.640 1.00 15.20 449 THR D C 1
ATOM 14996 O O . THR D 1 449 ? 93.964 -45.932 -23.494 1.00 14.11 449 THR D O 1
ATOM 15000 N N . ILE D 1 450 ? 94.986 -46.108 -25.492 1.00 15.20 450 ILE D N 1
ATOM 15001 C CA . ILE D 1 450 ? 95.729 -47.300 -25.106 1.00 16.26 450 ILE D CA 1
ATOM 15002 C C . ILE D 1 450 ? 96.755 -46.970 -24.023 1.00 16.42 450 ILE D C 1
ATOM 15003 O O . ILE D 1 450 ? 97.376 -47.866 -23.456 1.00 18.51 450 ILE D O 1
ATOM 15008 N N . TYR D 1 451 ? 96.925 -45.682 -23.738 1.00 16.66 451 TYR D N 1
ATOM 15009 C CA . TYR D 1 451 ? 97.883 -45.237 -22.723 1.00 17.59 451 TYR D CA 1
ATOM 15010 C C . TYR D 1 451 ? 97.185 -44.860 -21.424 1.00 18.22 451 TYR D C 1
ATOM 15011 O O . TYR D 1 451 ? 97.836 -44.446 -20.468 1.00 17.17 451 TYR D O 1
ATOM 15020 N N . GLU D 1 452 ? 95.864 -45.002 -21.385 1.00 18.24 452 GLU D N 1
ATOM 15021 C CA . GLU D 1 452 ? 95.115 -44.616 -20.196 1.00 19.38 452 GLU D CA 1
ATOM 15022 C C . GLU D 1 452 ? 94.303 -45.731 -19.566 1.00 19.45 452 GLU D C 1
ATOM 15023 O O . GLU D 1 452 ? 94.097 -46.791 -20.152 1.00 18.38 452 GLU D O 1
ATOM 15029 N N . ALA D 1 453 ? 93.838 -45.464 -18.353 1.00 20.72 453 ALA D N 1
ATOM 15030 C CA . ALA D 1 453 ? 93.006 -46.407 -17.632 1.00 21.65 453 ALA D CA 1
ATOM 15031 C C . ALA D 1 453 ? 91.591 -45.874 -17.775 1.00 21.53 453 ALA D C 1
ATOM 15032 O O . ALA D 1 453 ? 91.389 -44.676 -17.982 1.00 20.38 453 ALA D O 1
ATOM 15034 N N . PRO D 1 454 ? 90.592 -46.758 -17.683 1.00 22.75 454 PRO D N 1
ATOM 15035 C CA . PRO D 1 454 ? 89.196 -46.343 -17.804 1.00 24.14 454 PRO D CA 1
ATOM 15036 C C . PRO D 1 454 ? 88.884 -45.152 -16.907 1.00 25.07 454 PRO D C 1
ATOM 15037 O O . PRO D 1 454 ? 89.364 -45.070 -15.776 1.00 24.55 454 PRO D O 1
ATOM 15041 N N . GLY D 1 455 ? 88.090 -44.225 -17.425 1.00 25.08 455 GLY D N 1
ATOM 15042 C CA . GLY D 1 455 ? 87.705 -43.063 -16.651 1.00 24.27 455 GLY D CA 1
ATOM 15043 C C . GLY D 1 455 ? 86.211 -43.132 -16.415 1.00 25.24 455 GLY D C 1
ATOM 15044 O O . GLY D 1 455 ? 85.676 -44.191 -16.087 1.00 26.79 455 GLY D O 1
ATOM 15045 N N . ALA D 1 456 ? 85.529 -42.010 -16.596 1.00 24.22 456 ALA D N 1
ATOM 15046 C CA . ALA D 1 456 ? 84.088 -41.960 -16.407 1.00 23.72 456 ALA D CA 1
ATOM 15047 C C . ALA D 1 456 ? 83.337 -42.654 -17.542 1.00 23.38 456 ALA D C 1
ATOM 15048 O O . ALA D 1 456 ? 83.860 -42.822 -18.649 1.00 21.47 456 ALA D O 1
ATOM 15050 N N . VAL D 1 457 ? 82.111 -43.067 -17.242 1.00 20.70 457 VAL D N 1
ATOM 15051 C CA . VAL D 1 457 ? 81.243 -43.701 -18.222 1.00 20.48 457 VAL D CA 1
ATOM 15052 C C . VAL D 1 457 ? 80.204 -42.651 -18.594 1.00 20.82 457 VAL D C 1
ATOM 15053 O O . VAL D 1 457 ? 79.578 -42.049 -17.720 1.00 20.59 457 VAL D O 1
ATOM 15057 N N . TYR D 1 458 ? 80.031 -42.417 -19.889 1.00 20.36 458 TYR D N 1
ATOM 15058 C CA . TYR D 1 458 ? 79.064 -41.432 -20.351 1.00 18.46 458 TYR D CA 1
ATOM 15059 C C . TYR D 1 458 ? 77.849 -42.160 -20.914 1.00 17.65 458 TYR D C 1
ATOM 15060 O O . TYR D 1 458 ? 77.995 -43.161 -21.607 1.00 17.92 458 TYR D O 1
ATOM 15069 N N . VAL D 1 459 ? 76.651 -41.672 -20.598 1.00 18.08 459 VAL D N 1
ATOM 15070 C CA . VAL D 1 459 ? 75.419 -42.300 -21.081 1.00 18.12 459 VAL D CA 1
ATOM 15071 C C . VAL D 1 459 ? 74.448 -41.259 -21.636 1.00 18.46 459 VAL D C 1
ATOM 15072 O O . VAL D 1 459 ? 74.412 -40.123 -21.165 1.00 17.54 459 VAL D O 1
ATOM 15076 N N . GLU D 1 460 ? 73.655 -41.655 -22.630 1.00 19.48 460 GLU D N 1
ATOM 15077 C CA . GLU D 1 460 ? 72.697 -40.743 -23.255 1.00 19.87 460 GLU D CA 1
ATOM 15078 C C . GLU D 1 460 ? 71.273 -40.787 -22.695 1.00 20.68 460 GLU D C 1
ATOM 15079 O O . GLU D 1 460 ? 70.426 -39.997 -23.113 1.00 20.38 460 GLU D O 1
ATOM 15085 N N . SER D 1 461 ? 70.993 -41.702 -21.772 1.00 21.20 461 SER D N 1
ATOM 15086 C CA . SER D 1 461 ? 69.647 -41.788 -21.204 1.00 22.76 461 SER D CA 1
ATOM 15087 C C . SER D 1 461 ? 69.664 -42.027 -19.702 1.00 23.91 461 SER D C 1
ATOM 15088 O O . SER D 1 461 ? 70.626 -42.569 -19.158 1.00 22.58 461 SER D O 1
ATOM 15091 N N . GLU D 1 462 ? 68.584 -41.624 -19.040 1.00 25.99 462 GLU D N 1
ATOM 15092 C CA . GLU D 1 462 ? 68.449 -41.802 -17.600 1.00 26.92 462 GLU D CA 1
ATOM 15093 C C . GLU D 1 462 ? 68.474 -43.285 -17.255 1.00 27.84 462 GLU D C 1
ATOM 15094 O O . GLU D 1 462 ? 69.013 -43.680 -16.218 1.00 26.87 462 GLU D O 1
ATOM 15100 N N . GLU D 1 463 ? 67.896 -44.106 -18.131 1.00 26.88 463 GLU D N 1
ATOM 15101 C CA . GLU D 1 463 ? 67.856 -45.547 -17.908 1.00 28.13 463 GLU D CA 1
ATOM 15102 C C . GLU D 1 463 ? 69.257 -46.157 -17.887 1.00 27.81 463 GLU D C 1
ATOM 15103 O O . GLU D 1 463 ? 69.553 -47.008 -17.047 1.00 27.52 463 GLU D O 1
ATOM 15109 N N . LEU D 1 464 ? 70.113 -45.733 -18.815 1.00 25.56 464 LEU D N 1
ATOM 15110 C CA . LEU D 1 464 ? 71.481 -46.238 -18.856 1.00 24.35 464 LEU D CA 1
ATOM 15111 C C . LEU D 1 464 ? 72.222 -45.742 -17.617 1.00 24.24 464 LEU D C 1
ATOM 15112 O O . LEU D 1 464 ? 73.019 -46.470 -17.027 1.00 23.39 464 LEU D O 1
ATOM 15117 N N . TYR D 1 465 ? 71.952 -44.498 -17.232 1.00 24.17 465 TYR D N 1
ATOM 15118 C CA . TYR D 1 465 ? 72.589 -43.908 -16.061 1.00 25.26 465 TYR D CA 1
ATOM 15119 C C . TYR D 1 465 ? 72.324 -44.781 -14.839 1.00 26.55 465 TYR D C 1
ATOM 15120 O O . TYR D 1 465 ? 73.232 -45.054 -14.052 1.00 25.95 465 TYR D O 1
ATOM 15129 N N . ARG D 1 466 ? 71.073 -45.210 -14.688 1.00 27.21 466 ARG D N 1
ATOM 15130 C CA . ARG D 1 466 ? 70.677 -46.054 -13.566 1.00 29.48 466 ARG D CA 1
ATOM 15131 C C . ARG D 1 466 ? 71.295 -47.445 -13.636 1.00 29.61 466 ARG D C 1
ATOM 15132 O O . ARG D 1 466 ? 71.825 -47.941 -12.644 1.00 30.07 466 ARG D O 1
ATOM 15140 N N . ASN D 1 467 ? 71.223 -48.076 -14.805 1.00 31.21 467 ASN D N 1
ATOM 15141 C CA . ASN D 1 467 ? 71.773 -49.419 -14.980 1.00 32.15 467 ASN D CA 1
ATOM 15142 C C . ASN D 1 467 ? 73.273 -49.463 -14.705 1.00 30.68 467 ASN D C 1
ATOM 15143 O O . ASN D 1 467 ? 73.755 -50.343 -13.995 1.00 29.69 467 ASN D O 1
ATOM 15148 N N . VAL D 1 468 ? 74.009 -48.512 -15.270 1.00 29.93 468 VAL D N 1
ATOM 15149 C CA . VAL D 1 468 ? 75.452 -48.453 -15.074 1.00 29.77 468 VAL D CA 1
ATOM 15150 C C . VAL D 1 468 ? 75.806 -48.120 -13.623 1.00 30.60 468 VAL D C 1
ATOM 15151 O O . VAL D 1 468 ? 76.694 -48.739 -13.036 1.00 31.01 468 VAL D O 1
ATOM 15155 N N . SER D 1 469 ? 75.107 -47.146 -13.048 1.00 30.96 469 SER D N 1
ATOM 15156 C CA . SER D 1 469 ? 75.356 -46.735 -11.670 1.00 31.23 469 SER D CA 1
ATOM 15157 C C . SER D 1 469 ? 75.193 -47.879 -10.672 1.00 32.23 469 SER D C 1
ATOM 15158 O O . SER D 1 469 ? 75.994 -48.024 -9.748 1.00 32.65 469 SER D O 1
ATOM 15161 N N . LYS D 1 470 ? 74.161 -48.694 -10.861 1.00 32.43 470 LYS D N 1
ATOM 15162 C CA . LYS D 1 470 ? 73.902 -49.805 -9.953 1.00 33.81 470 LYS D CA 1
ATOM 15163 C C . LYS D 1 470 ? 74.722 -51.058 -10.250 1.00 34.53 470 LYS D C 1
ATOM 15164 O O . LYS D 1 470 ? 75.128 -51.768 -9.332 1.00 34.81 470 LYS D O 1
ATOM 15166 N N . GLN D 1 471 ? 74.972 -51.325 -11.526 1.00 35.45 471 GLN D N 1
ATOM 15167 C CA . GLN D 1 471 ? 75.716 -52.517 -11.918 1.00 36.31 471 GLN D CA 1
ATOM 15168 C C . GLN D 1 471 ? 77.217 -52.335 -12.155 1.00 35.79 471 GLN D C 1
ATOM 15169 O O . GLN D 1 471 ? 77.964 -53.311 -12.133 1.00 35.01 471 GLN D O 1
ATOM 15175 N N . ILE D 1 472 ? 77.661 -51.103 -12.382 1.00 36.57 472 ILE D N 1
ATOM 15176 C CA . ILE D 1 472 ? 79.080 -50.851 -12.638 1.00 37.78 472 ILE D CA 1
ATOM 15177 C C . ILE D 1 472 ? 79.741 -50.034 -11.531 1.00 39.22 472 ILE D C 1
ATOM 15178 O O . ILE D 1 472 ? 79.542 -48.824 -11.439 1.00 39.88 472 ILE D O 1
ATOM 15183 N N . SER D 1 473 ? 80.542 -50.697 -10.703 1.00 40.80 473 SER D N 1
ATOM 15184 C CA . SER D 1 473 ? 81.219 -50.021 -9.600 1.00 42.14 473 SER D CA 1
ATOM 15185 C C . SER D 1 473 ? 82.599 -49.493 -9.979 1.00 41.75 473 SER D C 1
ATOM 15186 O O . SER D 1 473 ? 83.203 -49.936 -10.958 1.00 43.02 473 SER D O 1
ATOM 15189 N N . GLY D 1 474 ? 83.088 -48.536 -9.198 1.00 41.22 474 GLY D N 1
ATOM 15190 C CA . GLY D 1 474 ? 84.400 -47.970 -9.449 1.00 40.01 474 GLY D CA 1
ATOM 15191 C C . GLY D 1 474 ? 84.465 -46.864 -10.487 1.00 39.21 474 GLY D C 1
ATOM 15192 O O . GLY D 1 474 ? 85.514 -46.241 -10.653 1.00 39.82 4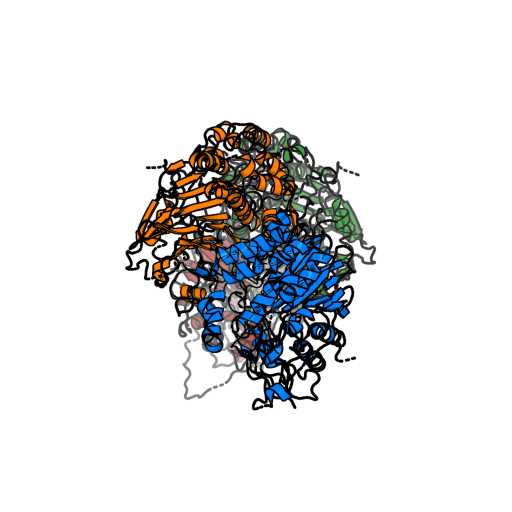74 GLY D O 1
ATOM 15193 N N . ARG D 1 475 ? 83.363 -46.608 -11.187 1.00 37.81 475 ARG D N 1
ATOM 15194 C CA . ARG D 1 475 ? 83.361 -45.560 -12.204 1.00 35.64 475 ARG D CA 1
ATOM 15195 C C . ARG D 1 475 ? 82.323 -44.467 -11.991 1.00 33.35 475 ARG D C 1
ATOM 15196 O O . ARG D 1 475 ? 81.227 -44.715 -11.490 1.00 32.01 475 ARG D O 1
ATOM 15204 N N . LYS D 1 476 ? 82.686 -43.249 -12.374 1.00 31.04 476 LYS D N 1
ATOM 15205 C CA . LYS D 1 476 ? 81.777 -42.120 -12.274 1.00 29.99 476 LYS D CA 1
ATOM 15206 C C . LYS D 1 476 ? 80.926 -42.195 -13.538 1.00 28.70 476 LYS D C 1
ATOM 15207 O O . LYS D 1 476 ? 81.454 -42.406 -14.630 1.00 27.75 476 LYS D O 1
ATOM 15209 N N . VAL D 1 477 ? 79.615 -42.047 -13.390 1.00 27.71 477 VAL D N 1
ATOM 15210 C CA . VAL D 1 477 ? 78.713 -42.103 -14.534 1.00 26.01 477 VAL D CA 1
ATOM 15211 C C . VAL D 1 477 ? 78.228 -40.694 -14.845 1.00 25.59 477 VAL D C 1
ATOM 15212 O O . VAL D 1 477 ? 77.857 -39.948 -13.943 1.00 26.27 477 VAL D O 1
ATOM 15216 N N . VAL D 1 478 ? 78.237 -40.330 -16.122 1.00 23.82 478 VAL D N 1
ATOM 15217 C CA . VAL D 1 478 ? 77.814 -38.997 -16.531 1.00 22.90 478 VAL D CA 1
ATOM 15218 C C . VAL D 1 478 ? 76.725 -39.043 -17.596 1.00 23.69 478 VAL D C 1
ATOM 15219 O O . VAL D 1 478 ? 76.877 -39.705 -18.627 1.00 22.13 478 VAL D O 1
ATOM 15223 N N . LEU D 1 479 ? 75.628 -38.335 -17.339 1.00 23.16 479 LEU D N 1
ATOM 15224 C CA . LEU D 1 479 ? 74.515 -38.278 -18.278 1.00 23.52 479 LEU D CA 1
ATOM 15225 C C . LEU D 1 479 ? 74.783 -37.145 -19.260 1.00 22.56 479 LEU D C 1
ATOM 15226 O O . LEU D 1 479 ? 75.145 -36.039 -18.855 1.00 22.43 479 LEU D O 1
ATOM 15231 N N . ARG D 1 480 ? 74.605 -37.426 -20.546 1.00 21.32 480 ARG D N 1
ATOM 15232 C CA . ARG D 1 480 ? 74.837 -36.436 -21.597 1.00 22.44 480 ARG D CA 1
ATOM 15233 C C . ARG D 1 480 ? 73.683 -36.409 -22.589 1.00 21.66 480 ARG D C 1
ATOM 15234 O O . ARG D 1 480 ? 72.905 -37.360 -22.674 1.00 21.44 480 ARG D O 1
ATOM 15242 N N . ASP D 1 481 ? 73.580 -35.323 -23.348 1.00 21.88 481 ASP D N 1
ATOM 15243 C CA . ASP D 1 481 ? 72.539 -35.233 -24.365 1.00 22.48 481 ASP D CA 1
ATOM 15244 C C . ASP D 1 481 ? 72.994 -36.120 -25.515 1.00 21.74 481 ASP D C 1
ATOM 15245 O O . ASP D 1 481 ? 74.189 -36.375 -25.677 1.00 19.77 481 ASP D O 1
ATOM 15250 N N . VAL D 1 482 ? 72.043 -36.593 -26.309 1.00 22.08 482 VAL D N 1
ATOM 15251 C CA . VAL D 1 482 ? 72.374 -37.427 -27.456 1.00 20.75 482 VAL D CA 1
ATOM 15252 C C . VAL D 1 482 ? 73.147 -36.549 -28.437 1.00 19.72 482 VAL D C 1
ATOM 15253 O O . VAL D 1 482 ? 72.674 -35.484 -28.824 1.00 19.83 482 VAL D O 1
ATOM 15257 N N . SER D 1 483 ? 74.342 -36.983 -28.823 1.00 19.61 483 SER D N 1
ATOM 15258 C CA . SER D 1 483 ? 75.157 -36.206 -29.751 1.00 17.92 483 SER D CA 1
ATOM 15259 C C . SER D 1 483 ? 76.295 -37.055 -30.298 1.00 17.61 483 SER D C 1
ATOM 15260 O O . SER D 1 483 ? 76.467 -38.203 -29.892 1.00 15.33 483 SER D O 1
ATOM 15263 N N . GLN D 1 484 ? 77.083 -36.477 -31.200 1.00 16.99 484 GLN D N 1
ATOM 15264 C CA . GLN D 1 484 ? 78.199 -37.192 -31.804 1.00 17.51 484 GLN D CA 1
ATOM 15265 C C . GLN D 1 484 ? 79.278 -37.566 -30.788 1.00 17.12 484 GLN D C 1
ATOM 15266 O O . GLN D 1 484 ? 80.272 -38.204 -31.132 1.00 14.05 484 GLN D O 1
ATOM 15272 N N . GLU D 1 485 ? 79.075 -37.164 -29.537 1.00 18.47 485 GLU D N 1
ATOM 15273 C CA . GLU D 1 485 ? 80.003 -37.495 -28.458 1.00 19.91 485 GLU D CA 1
ATOM 15274 C C . GLU D 1 485 ? 79.912 -39.012 -28.280 1.00 19.84 485 GLU D C 1
ATOM 15275 O O . GLU D 1 485 ? 80.804 -39.651 -27.722 1.00 19.44 485 GLU D O 1
ATOM 15281 N N . PHE D 1 486 ? 78.817 -39.580 -28.774 1.00 16.93 486 PHE D N 1
ATOM 15282 C CA . PHE D 1 486 ? 78.575 -41.008 -28.678 1.00 15.80 486 PHE D CA 1
ATOM 15283 C C . PHE D 1 486 ? 78.688 -41.680 -30.044 1.00 15.24 486 PHE D C 1
ATOM 15284 O O . PHE D 1 486 ? 78.075 -42.716 -30.294 1.00 16.18 486 PHE D O 1
ATOM 15292 N N . GLY D 1 487 ? 79.481 -41.072 -30.923 1.00 16.49 487 GLY D N 1
ATOM 15293 C CA . GLY D 1 487 ? 79.692 -41.613 -32.253 1.00 15.08 487 GLY D CA 1
ATOM 15294 C C . GLY D 1 487 ? 78.654 -41.234 -33.298 1.00 15.90 487 GLY D C 1
ATOM 15295 O O . GLY D 1 487 ? 77.580 -40.716 -32.975 1.00 16.69 487 GLY D O 1
ATOM 15296 N N . THR D 1 488 ? 78.995 -41.490 -34.560 1.00 14.03 488 THR D N 1
ATOM 15297 C CA . THR D 1 488 ? 78.120 -41.221 -35.704 1.00 13.19 488 THR D CA 1
ATOM 15298 C C . THR D 1 488 ? 78.257 -42.443 -36.595 1.00 13.22 488 THR D C 1
ATOM 15299 O O . THR D 1 488 ? 79.250 -42.593 -37.310 1.00 12.30 488 THR D O 1
ATOM 15303 N N . ALA D 1 489 ? 77.254 -43.313 -36.544 1.00 11.20 489 ALA D N 1
ATOM 15304 C CA . ALA D 1 489 ? 77.272 -44.554 -37.298 1.00 11.66 489 ALA D CA 1
ATOM 15305 C C . ALA D 1 489 ? 76.289 -44.640 -38.454 1.00 11.11 489 ALA D C 1
ATOM 15306 O O . ALA D 1 489 ? 75.217 -44.031 -38.434 1.00 13.08 489 ALA D O 1
ATOM 15308 N N . GLN D 1 490 ? 76.675 -45.411 -39.463 1.00 12.93 490 GLN D N 1
ATOM 15309 C CA . GLN D 1 490 ? 75.834 -45.652 -40.628 1.00 12.56 490 GLN D CA 1
ATOM 15310 C C . GLN D 1 490 ? 75.853 -47.154 -40.845 1.00 14.54 490 GLN D C 1
ATOM 15311 O O . GLN D 1 490 ? 76.760 -47.841 -40.373 1.00 13.33 490 GLN D O 1
ATOM 15317 N N . ILE D 1 491 ? 74.863 -47.665 -41.565 1.00 14.30 491 ILE D N 1
ATOM 15318 C CA . ILE D 1 491 ? 74.798 -49.093 -41.813 1.00 15.97 491 ILE D CA 1
ATOM 15319 C C . ILE D 1 491 ? 73.847 -49.465 -42.937 1.00 14.60 491 ILE D C 1
ATOM 15320 O O . ILE D 1 491 ? 72.878 -48.755 -43.216 1.00 12.49 491 ILE D O 1
ATOM 15325 N N . THR D 1 492 ? 74.160 -50.575 -43.595 1.00 14.15 492 THR D N 1
ATOM 15326 C CA . THR D 1 492 ? 73.310 -51.127 -44.636 1.00 13.64 492 THR D CA 1
ATOM 15327 C C . THR D 1 492 ? 73.218 -52.609 -44.294 1.00 15.32 492 THR D C 1
ATOM 15328 O O . THR D 1 492 ? 74.183 -53.210 -43.806 1.00 12.64 492 THR D O 1
ATOM 15332 N N . THR D 1 493 ? 72.043 -53.187 -44.500 1.00 15.09 493 THR D N 1
ATOM 15333 C CA . THR D 1 493 ? 71.837 -54.592 -44.202 1.00 16.38 493 THR D CA 1
ATOM 15334 C C . THR D 1 493 ? 71.098 -55.237 -45.365 1.00 16.48 493 THR D C 1
ATOM 15335 O O . THR D 1 493 ? 70.565 -54.545 -46.234 1.00 15.02 493 THR D O 1
ATOM 15339 N N . LEU D 1 494 ? 71.081 -56.564 -45.377 1.00 15.93 494 LEU D N 1
ATOM 15340 C CA . LEU D 1 494 ? 70.398 -57.316 -46.417 1.00 17.33 494 LEU D CA 1
ATOM 15341 C C . LEU D 1 494 ? 69.350 -58.164 -45.705 1.00 18.71 494 LEU D C 1
ATOM 15342 O O . LEU D 1 494 ? 69.676 -58.920 -44.790 1.00 19.26 494 LEU D O 1
ATOM 15347 N N . ILE D 1 495 ? 68.089 -58.017 -46.098 1.00 18.55 495 ILE D N 1
ATOM 15348 C CA . ILE D 1 495 ? 67.021 -58.779 -45.471 1.00 18.92 495 ILE D CA 1
ATOM 15349 C C . ILE D 1 495 ? 66.364 -59.727 -46.469 1.00 20.27 495 ILE D C 1
ATOM 15350 O O . ILE D 1 495 ? 66.794 -59.835 -47.616 1.00 20.83 495 ILE D O 1
ATOM 15355 N N . ARG D 1 496 ? 65.317 -60.409 -46.018 1.00 21.57 496 ARG D N 1
ATOM 15356 C CA . ARG D 1 496 ? 64.588 -61.358 -46.846 1.00 22.88 496 ARG D CA 1
ATOM 15357 C C . ARG D 1 496 ? 64.327 -60.823 -48.246 1.00 23.72 496 ARG D C 1
ATOM 15358 O O . ARG D 1 496 ? 63.977 -59.654 -48.422 1.00 25.04 496 ARG D O 1
ATOM 15360 N N . GLY D 1 497 ? 64.503 -61.691 -49.239 1.00 22.91 497 GLY D N 1
ATOM 15361 C CA . GLY D 1 497 ? 64.278 -61.307 -50.622 1.00 24.06 497 GLY D CA 1
ATOM 15362 C C . GLY D 1 497 ? 65.428 -60.502 -51.192 1.00 23.42 497 GLY D C 1
ATOM 15363 O O . GLY D 1 497 ? 65.326 -59.933 -52.280 1.00 22.21 497 GLY D O 1
ATOM 15364 N N . ASP D 1 498 ? 66.532 -60.472 -50.455 1.00 22.26 498 ASP D N 1
ATOM 15365 C CA . ASP D 1 498 ? 67.713 -59.725 -50.860 1.00 20.72 498 ASP D CA 1
ATOM 15366 C C . ASP D 1 498 ? 67.404 -58.244 -51.031 1.00 18.79 498 ASP D C 1
ATOM 15367 O O . ASP D 1 498 ? 67.865 -57.596 -51.970 1.00 18.88 498 ASP D O 1
ATOM 15372 N N . VAL D 1 499 ? 66.602 -57.721 -50.111 1.00 16.09 499 VAL D N 1
ATOM 15373 C CA . VAL D 1 499 ? 66.253 -56.310 -50.109 1.00 13.78 499 VAL D CA 1
ATOM 15374 C C . VAL D 1 499 ? 67.318 -55.608 -49.269 1.00 13.51 499 VAL D C 1
ATOM 15375 O O . VAL D 1 499 ? 67.682 -56.083 -48.193 1.00 13.61 499 VAL D O 1
ATOM 15379 N N . VAL D 1 500 ? 67.830 -54.490 -49.765 1.00 12.06 500 VAL D N 1
ATOM 15380 C CA . VAL D 1 500 ? 68.854 -53.752 -49.040 1.00 13.05 500 VAL D CA 1
ATOM 15381 C C . VAL D 1 500 ? 68.233 -52.640 -48.205 1.00 14.25 500 VAL D C 1
ATOM 15382 O O . VAL D 1 500 ? 67.371 -51.897 -48.680 1.00 12.69 500 VAL D O 1
ATOM 15386 N N . VAL D 1 501 ? 68.661 -52.543 -46.951 1.00 13.71 501 VAL D N 1
ATOM 15387 C CA . VAL D 1 501 ? 68.153 -51.518 -46.052 1.00 14.00 501 VAL D CA 1
ATOM 15388 C C . VAL D 1 501 ? 69.316 -50.683 -45.522 1.00 15.74 501 VAL D C 1
ATOM 15389 O O . VAL D 1 501 ? 70.374 -51.219 -45.200 1.00 15.47 501 VAL D O 1
ATOM 15393 N N . GLY D 1 502 ? 69.116 -49.372 -45.440 1.00 15.43 502 GLY D N 1
ATOM 15394 C CA . GLY D 1 502 ? 70.159 -48.498 -44.942 1.00 14.99 502 GLY D CA 1
ATOM 15395 C C . GLY D 1 502 ? 69.664 -47.543 -43.874 1.00 15.23 502 GLY D C 1
ATOM 15396 O O . GLY D 1 502 ? 68.469 -47.238 -43.803 1.00 15.67 502 GLY D O 1
ATOM 15397 N N . ALA D 1 503 ? 70.583 -47.071 -43.036 1.00 14.63 503 ALA D N 1
ATOM 15398 C CA . ALA D 1 503 ? 70.241 -46.135 -41.974 1.00 13.77 503 ALA D CA 1
ATOM 15399 C C . ALA D 1 503 ? 71.411 -45.185 -41.726 1.00 12.51 503 ALA D C 1
ATOM 15400 O O . ALA D 1 503 ? 72.559 -45.511 -42.030 1.00 11.83 503 ALA D O 1
ATOM 15402 N N . ALA D 1 504 ? 71.111 -44.005 -41.189 1.00 12.12 504 ALA D N 1
ATOM 15403 C CA . ALA D 1 504 ? 72.141 -43.007 -40.896 1.00 11.66 504 ALA D CA 1
ATOM 15404 C C . ALA D 1 504 ? 71.877 -42.413 -39.515 1.00 11.54 504 ALA D C 1
ATOM 15405 O O . ALA D 1 504 ? 70.730 -42.265 -39.100 1.00 13.65 504 ALA D O 1
ATOM 15407 N N . ASP D 1 505 ? 72.950 -42.064 -38.817 1.00 12.98 505 ASP D N 1
ATOM 15408 C CA . ASP D 1 505 ? 72.880 -41.544 -37.456 1.00 11.96 505 ASP D CA 1
ATOM 15409 C C . ASP D 1 505 ? 72.314 -40.137 -37.270 1.00 11.09 505 ASP D C 1
ATOM 15410 O O . ASP D 1 505 ? 72.785 -39.183 -37.882 1.00 12.42 505 ASP D O 1
ATOM 15415 N N . PRO D 1 506 ? 71.292 -39.992 -36.411 1.00 12.40 506 PRO D N 1
ATOM 15416 C CA . PRO D 1 506 ? 70.713 -38.668 -36.170 1.00 13.41 506 PRO D CA 1
ATOM 15417 C C . PRO D 1 506 ? 71.717 -37.767 -35.440 1.00 14.00 506 PRO D C 1
ATOM 15418 O O . PRO D 1 506 ? 71.505 -36.566 -35.308 1.00 15.10 506 PRO D O 1
ATOM 15422 N N . ARG D 1 507 ? 72.816 -38.353 -34.971 1.00 14.23 507 ARG D N 1
ATOM 15423 C CA . ARG D 1 507 ? 73.844 -37.583 -34.275 1.00 14.37 507 ARG D CA 1
ATOM 15424 C C . ARG D 1 507 ? 74.714 -36.829 -35.280 1.00 15.25 507 ARG D C 1
ATOM 15425 O O . ARG D 1 507 ? 75.485 -35.944 -34.906 1.00 14.22 507 ARG D O 1
ATOM 15433 N N . GLY D 1 508 ? 74.582 -37.190 -36.557 1.00 13.94 508 GLY D N 1
ATOM 15434 C CA . GLY D 1 508 ? 75.334 -36.535 -37.616 1.00 14.29 508 GLY D CA 1
ATOM 15435 C C . GLY D 1 508 ? 74.373 -35.958 -38.650 1.00 15.64 508 GLY D C 1
ATOM 15436 O O . GLY D 1 508 ? 73.162 -35.990 -38.445 1.00 13.22 508 GLY D O 1
ATOM 15437 N N . ASP D 1 509 ? 74.895 -35.434 -39.758 1.00 16.06 509 ASP D N 1
ATOM 15438 C CA . ASP D 1 509 ? 74.037 -34.858 -40.802 1.00 18.01 509 ASP D CA 1
ATOM 15439 C C . ASP D 1 509 ? 73.768 -35.868 -41.909 1.00 17.41 509 ASP D C 1
ATOM 15440 O O . ASP D 1 509 ? 73.388 -35.494 -43.019 1.00 15.95 509 ASP D O 1
ATOM 15445 N N . GLY D 1 510 ? 73.960 -37.145 -41.605 1.00 16.84 510 GLY D N 1
ATOM 15446 C CA . GLY D 1 510 ? 73.772 -38.176 -42.607 1.00 14.81 510 GLY D CA 1
ATOM 15447 C C . GLY D 1 510 ? 72.359 -38.541 -43.027 1.00 15.28 510 GLY D C 1
ATOM 15448 O O . GLY D 1 510 ? 71.376 -38.264 -42.333 1.00 12.29 510 GLY D O 1
ATOM 15449 N N . ILE D 1 511 ? 72.279 -39.185 -44.186 1.00 13.77 511 ILE D N 1
ATOM 15450 C CA . ILE D 1 511 ? 71.023 -39.641 -44.762 1.00 14.59 511 ILE D CA 1
ATOM 15451 C C . ILE D 1 511 ? 71.314 -40.875 -45.615 1.00 14.38 511 ILE D C 1
ATOM 15452 O O . ILE D 1 511 ? 72.312 -40.910 -46.333 1.00 13.38 511 ILE D O 1
ATOM 15457 N N . ALA D 1 512 ? 70.467 -41.896 -45.509 1.00 13.26 512 ALA D N 1
ATOM 15458 C CA . ALA D 1 512 ? 70.635 -43.105 -46.313 1.00 12.12 512 ALA D CA 1
ATOM 15459 C C . ALA D 1 512 ? 69.771 -42.895 -47.557 1.00 13.75 512 ALA D C 1
ATOM 15460 O O . ALA D 1 512 ? 68.604 -42.511 -47.445 1.00 10.68 512 ALA D O 1
ATOM 15462 N N . ILE D 1 513 ? 70.353 -43.132 -48.729 1.00 14.04 513 ILE D N 1
ATOM 15463 C CA . ILE D 1 513 ? 69.669 -42.939 -50.010 1.00 13.84 513 ILE D CA 1
ATOM 15464 C C . ILE D 1 513 ? 69.575 -44.238 -50.808 1.00 15.03 513 ILE D C 1
ATOM 15465 O O . ILE D 1 513 ? 70.587 -44.889 -51.067 1.00 12.85 513 ILE D O 1
ATOM 15470 N N . PRO D 1 514 ? 68.359 -44.629 -51.217 1.00 15.39 514 PRO D N 1
ATOM 15471 C CA . PRO D 1 514 ? 68.242 -45.867 -51.988 1.00 15.85 514 PRO D CA 1
ATOM 15472 C C . PRO D 1 514 ? 68.388 -45.593 -53.480 1.00 17.77 514 PRO D C 1
ATOM 15473 O O . PRO D 1 514 ? 68.240 -44.455 -53.927 1.00 15.16 514 PRO D O 1
ATOM 15477 N N . TYR D 1 515 ? 68.702 -46.635 -54.241 1.00 17.67 515 TYR D N 1
ATOM 15478 C CA . TYR D 1 515 ? 68.799 -46.513 -55.685 1.00 21.10 515 TYR D CA 1
ATOM 15479 C C . TYR D 1 515 ? 68.296 -47.795 -56.320 1.00 22.89 515 TYR D C 1
ATOM 15480 O O . TYR D 1 515 ? 68.877 -48.861 -56.123 1.00 22.24 515 TYR D O 1
ATOM 15489 N N . SER D 1 516 ? 67.222 -47.678 -57.090 1.00 27.03 516 SER D N 1
ATOM 15490 C CA . SER D 1 516 ? 66.626 -48.824 -57.766 1.00 33.02 516 SER D CA 1
ATOM 15491 C C . SER D 1 516 ? 66.832 -48.718 -59.278 1.00 35.01 516 SER D C 1
ATOM 15492 O O . SER D 1 516 ? 67.383 -49.667 -59.874 1.00 37.69 516 SER D O 1
#

Sequence (1958 aa):
FRSRPNALSQRSVIASSSELASLAGRDILKRGGNIFDAALAVSALCVTQNNLCGLGGDLFALIRDENGQIDLNGSGQASRAVSIDYYESGLTKIPERGPYAAITVPGIAGSWDEIFRKFATDIADILEPAIRTASAGFPITQNYSDSIARSAPVIGQYRGWSSIFPNGSVPVAGEILKQPDLAESFRLSEEGFRSFYDGSLADIIIAGLEGTGSPLSDRDLRVYRPLIGKPVFTDLDEFRIYETSPNSQGITVIEWIRGESHGYDSRTWEAKIEDIFETEEAYDKRRKITDPSYNGLPKRDHNDIGDTTYFSISDSEGRSVSIIQSNYGFGSGIVPKGTGFVLQNRGSYFTLQRDHPNALPGKRTFHTLAACVEKEHDLYASLGSGGDIQPQVQQILEILKDNTDPQAILDKPRWTEPYTIYEAPGAVYVESEELYRNVSKQISGRKVVLRDVSQEFGTAQITTLIRGDVVVGAADPRGDGIAIPYSFRSRPNALSQRSVIASSSELASLAGRDILKRGGNIFDAALAVSALCVTQNNLCGLGGDLFALIRDENGQIDLNGSGQASRAVSIDYYESGLTKIPERGPYAAITVPGIAGSWDEIFRKFATDIADILEPAIRTASAGFPITQNYSDSIARSAPVIGQYRGWSSIFPNGSVPVAGEILKQPDLAESFRLSEEGFRSFYDGSLADIIIAGLEGTGSPLSDRDLRVYRPLIGKPVFTDLDEFRIYETSPNSQGITVIEWIRGESHGYDSRTWEAKIEDIFETEEAYDKRRKITDPSYNGLPKRDHNDIGDTTYFSISDSEGRSVSIIQSNYGFGSGIVPKGTGFVLQNRGSYFTLQRDHPNALPGKRTFHTLAACVEKEHDLYASLGSGGDIQPQVQQILEILKDNTDPQAILDKPRWTEPYTIYEAPGAVYVESEELYRNVSKQISGRKVVLRDVSQEFGTAQITTLIRGDVVVGAADPRGDGIAIPYSFRSRPNALSQRSVIASSSELASLAGRDILKRGGNIFDAALAVSALCVTQNNLCGLGGDLFALIRDENGQIDLNGSGQASRAVSIDYYESGLTKIPERGPYAAITVPGIAGSWDEIFRKFATDIADILEPAIRTASAGFPITQNYSDSIARSAPVIGQYRGWSSIFPNGSVPVAGEILKQPDLAESFRLSEEGFRSFYDGSLADIIIAGLEGTGSPLSDRDLRVYRPLIGKPVFTDLDEFRIYETSPNSQGITVIEWIRGESHGYDSRTWEAKIEDIFETEEAYDKRRKITDPSYNGLPKRDHNDIGDTTYFSISDSEGRSVSIIQSNYGFGSGIVPKGTGFVLQNRGSYFTLQRDHPNALPGKRTFHTLAACVEKEHDLYASLGSGGDIQPQVQQILEILKDNTDPQAILDKPRWTEPYTIYEAPGAVYVESEELYRNVSKQISGRKVVLRDVSQEFGTAQITTLIRGDVVVGAADPRGDGIAIPYSFRSRPNALSQRSVIASSSELASLAGRDILKRGGNIFDAALAVSALCVTQNNLCGLGGDLFALIRDENGQIDLNGSGQASRAVSIDYYESGLTKIPERGPYAAITVPGIAGSWDEIFRKFATDIADILEPAIRTASAGFPITQNYSDSIARSAPVIGQYRGWSSIFPNGSVPVAGEILKQPDLAESFRLSEEGFRSFYDGSLADIIIAGLEGTGSPLSDRDLRVYRPLIGKPVFTDLDEFRIYETSPNSQGITVIEWIRGESHGYDSRTWEAKIEDIFETEEAYDKRRKITDPSYNIAQHDSANGKGLPKRDHNDIGDTTYFSISDSEGRSVSIIQSNYGFGSGIVPKGTGFVLQNRGSYFTLQRDHPNALPGKRTFHTLAACVEKEHDLYASLGSGGDIQPQVQQILEILKDNTDPQAILDKPRWTEPYTIYEAPGAVYVESEELYRNVSKQISGRKVVLRDVSQEFGTAQITTLIRGDVVVGAADPRGDGIAIPYS

Radius of gyration: 45.05 Å; Cα contacts (8 Å, |Δi|>4): 5172; chains: 4; bounding box: 131×87×117 Å

Foldseek 3Di:
DFPDAWAWFLWKWKWWLAPLLRVQLQVVVVVPKDSLLSVLLSVLCQQQVLLFFHQQWFKWKWWADLVLDITWGQFFFFALPDALCNQVCPDQAQDLFFLSLLGTGHRHLQSNQVSCVPPTDQLCSSCVSSLCCQAVFDFHAQVVLVSQVVCCVPQVVQCLQVVQCPDSDRDHGGDTRHHNLQSVLSVVSVVGSLCCLVNDVLVLQQQLCPPRPHSDDSVSSNPTHIDDDAFDWDDFVQKIKTKHDPLALRCLLRLLQVLVVVVDGLQCLPDQPLSSVVSLVSLLVSQLTFFPVLVLFAEDDDFFQFGKMWMKMATLSQTIMTMIRGLSRSANSDDRPSNRHDNRSQSSLAGSPVPRNRHGHRTTGNFQDMWMMAGNSGFFKTKWKTGVFGSVLVCLSVSSNPVPRSSVSLADKGKGFDDRSRHDTAAMETADPVCQVSCVVSPPPHHYYHDHDACSNIWMKMWGADPSSMIIIYTHPNGNMDMHYHD/DFPDAWAWFQWKWKWWLAPLLRVQLQVCVVVVKDSLLSVLLSVLCQQQVLLFFHQQWFKWKWWQDLVLDITWFQHFFFALPDALCNQVCPDQAQDFFFLSLLGGGHRPLQSNQVSCVPPTDQLCSSCVSSLCCQAVFDFHAQVVLVSVVVCCVPQVVFCLQVVQCPPSDRDHGGDTGHHNLQSVLSVVSVPGSLCCLVNDVLVLLQVLCPPRPHSDDSVSSNPTHIDDDDWDWDDFVQKIKTKHDPLALRCLLVLLQVLVVVVDGLQCLPDQVLSSVVSLVSLLVSQLRFFPVLCVFAEDDDFFQFGKMWMKMATLSQTIMTMIRGLSRQANSDDRPSNRHDNRSQSSLAGSPVPRNRHGHRTTGNFQDMWMMAGNSGFFKTKWKTGQFGSVLCCLSVVSNPVPGSSVSLADKGKGFDDRSRHDTAAIETADPVVQVSCPVSPPPYHYYYDHDACSNIWMKMWGADPSSMIIIYTHPNGSMDMGDHD/DFPDAWAWFQWKWKWWLAPLLRVLLQVCVVVPKDSLLSVLLSVLCQQQVLLFFHQQWFKWKWWQDLVLDITWFQHFFFALQDALCNQVCPDQAQDFFFQSLLGGGHRVLQSNQVSCVPGTDQLCSSLVSSLCCQAVFDFHAQVVLVSLVVCCVPQVVQCLQVVQCPPSDRDHGGDTHHQNLQSVLSVVSVVGSLCCQVNDVLVLQQQLCPPRPHSDDSVSSNPTHIDDDHWDWDDFVQKIKTKHDPLELGCLLVLLQVLVVVVDGLACLPDQVLSSVVSLVSLLVSQQTFFVVLVLFAEDDDFFQFGKMWMKMATLSQTIMTMIRGLSRQANSDDRPSNRHDNRSQSSLAGSPVPGSRHGHRTTGNAHDMWMMAGNSGFFKTKWKTGVFGSVLVCLSVSSNPVPGSSVSLADKGKGFDDRSRHDTAAIETADPVCQVSCPVSPPPHHYHHDHDACSNIWMKMWGADPSSMIIIYTHPNGNMDMHYHD/DFPDAWAWFQWKKKWWLAPLLRVQLQVVVVVVKDSLLSVLLSVLCQQQVLLFFHQQWFKWKWWADLVLDITWFQWFFFALQDALVNQVCPDQAQDLFFLSLLGGGHRPLQSNQVSCVPPTPQLLSSLVSSLCCQAVFDFHAQVVLVSLVVCCVPQVVQCLQVVQCPPNDRDHGGDTHHQNLQSVLSVLSVVGSLCCLVNPVLVLQQVLCPPRPHSDDSVSSNPTHIDDDGWDWDDFPQKIKTKHDPLELGCLLVLLQVLVVVVDGLACLPDQVLSSVVSLVSLLVSQLTWFPVLPDDDDDCVVPDFFAADDDFFQFGKMWMKMATLSQTIMTMIRGLSRQANSDDRPSNRHDNRSLSSLAGSPVPGSRHGHRTTTNANDMWMMAGNSGFFKTKWKTGVFGSVLVCLSVSSNPVPRSSVSLADKGKGFDDRSRHDTAAIETADPVVQVSCVVSPPPHHYHYDHDACSNIWMKMWGADPSSMIIIYTHPNGNMDMGTHD

Organism: Thermoplasma acidophilum (strain ATCC 25905 / DSM 1728 / JCM 9062 / NBRC 15155 / AMRC-C165) (NCBI:txid273075)

Solvent-accessible surface area: 65313 Å² total

B-factor: mean 19.45, std 7.69, range [4.55, 85.84]

Nearest PDB structures (foldseek):
  2i3o-assembly2_C  TM=1.001E+00  e=5.959E-94  Thermoplasma acidophilum
  2i3o-assembly2_D  TM=9.979E-01  e=4.333E-93  Thermoplasma acidophilum
  4y23-assembly1_A  TM=8.884E-01  e=2.968E-32  Bacillus licheniformis
  2e0w-assembly1_A  TM=8.086E-01  e=3.789E-30  Escherichia coli K-12
  2v36-assembly1_A  TM=9.005E-01  e=3.631E-15  Bacillus subtilis